Protein AF-0000000076123764 (afdb_homodimer)

Structure (mmCIF, N/CA/C/O backbone):
data_AF-0000000076123764-model_v1
#
loop_
_entity.id
_entity.type
_entity.pdbx_description
1 polymer 'TIR domain-containing protein'
#
loop_
_atom_site.group_PDB
_atom_site.id
_atom_site.type_symbol
_atom_site.label_atom_id
_atom_site.label_alt_id
_atom_site.label_comp_id
_atom_site.label_asym_id
_atom_site.label_entity_id
_atom_site.label_seq_id
_atom_site.pdbx_PDB_ins_code
_atom_site.Cartn_x
_atom_site.Cartn_y
_atom_site.Cartn_z
_atom_site.occupancy
_atom_site.B_iso_or_equiv
_atom_site.auth_seq_id
_atom_site.auth_comp_id
_atom_site.auth_asym_id
_atom_site.auth_atom_id
_atom_site.pdbx_PDB_model_num
ATOM 1 N N . MET A 1 1 ? 40.625 11 -12.859 1 20.09 1 MET A N 1
ATOM 2 C CA . MET A 1 1 ? 39.25 10.656 -13.133 1 20.09 1 MET A CA 1
ATOM 3 C C . MET A 1 1 ? 38.594 9.969 -11.938 1 20.09 1 MET A C 1
ATOM 5 O O . MET A 1 1 ? 38.719 8.75 -11.781 1 20.09 1 MET A O 1
ATOM 9 N N . GLU A 1 2 ? 38.844 10.414 -10.797 1 26.31 2 GLU A N 1
ATOM 10 C CA . GLU A 1 2 ? 38.656 9.766 -9.508 1 26.31 2 GLU A CA 1
ATOM 11 C C . GLU A 1 2 ? 37.219 9.344 -9.297 1 26.31 2 GLU A C 1
ATOM 13 O O . GLU A 1 2 ? 36.281 10.164 -9.406 1 26.31 2 GLU A O 1
ATOM 18 N N . GLU A 1 3 ? 36.812 8.156 -9.664 1 32.44 3 GLU A N 1
ATOM 19 C CA . GLU A 1 3 ? 35.594 7.34 -9.695 1 32.44 3 GLU A CA 1
ATOM 20 C C . GLU A 1 3 ? 34.812 7.465 -8.391 1 32.44 3 GLU A C 1
ATOM 22 O O . GLU A 1 3 ? 35.188 6.855 -7.383 1 32.44 3 GLU A O 1
ATOM 27 N N . GLN A 1 4 ? 34.562 8.578 -7.891 1 35.22 4 GLN A N 1
ATOM 28 C CA . GLN A 1 4 ? 33.938 8.828 -6.602 1 35.22 4 GLN A CA 1
ATOM 29 C C . GLN A 1 4 ? 32.625 8.039 -6.473 1 35.22 4 GLN A C 1
ATOM 31 O O . GLN A 1 4 ? 31.641 8.344 -7.148 1 35.22 4 GLN A O 1
ATOM 36 N N . THR A 1 5 ? 32.594 6.758 -6.16 1 42 5 THR A N 1
ATOM 37 C CA . THR A 1 5 ? 31.734 5.605 -5.93 1 42 5 THR A CA 1
ATOM 38 C C . THR A 1 5 ? 30.719 5.91 -4.836 1 42 5 THR A C 1
ATOM 40 O O . THR A 1 5 ? 31.078 6.332 -3.738 1 42 5 THR A O 1
ATOM 43 N N . ASP A 1 6 ? 29.531 6.5 -5.027 1 49.62 6 ASP A N 1
ATOM 44 C CA . ASP A 1 6 ? 28.375 6.723 -4.156 1 49.62 6 ASP A CA 1
ATOM 45 C C . ASP A 1 6 ? 28.125 5.508 -3.268 1 49.62 6 ASP A C 1
ATOM 47 O O . ASP A 1 6 ? 28 4.383 -3.766 1 49.62 6 ASP A O 1
ATOM 51 N N . PHE A 1 7 ? 28.391 5.539 -2.033 1 70 7 PHE A N 1
ATOM 52 C CA . PHE A 1 7 ? 28.359 4.477 -1.035 1 70 7 PHE A CA 1
ATOM 53 C C . PHE A 1 7 ? 27.062 4.52 -0.245 1 70 7 PHE A C 1
ATOM 55 O O . PHE A 1 7 ? 26.344 5.527 -0.259 1 70 7 PHE A O 1
ATOM 62 N N . GLY A 1 8 ? 26.453 3.494 -0.026 1 83.06 8 GLY A N 1
ATOM 63 C CA . GLY A 1 8 ? 25.281 3.355 0.819 1 83.06 8 GLY A CA 1
ATOM 64 C C . GLY A 1 8 ? 24.172 2.537 0.177 1 83.06 8 GLY A C 1
ATOM 65 O O . GLY A 1 8 ? 24.031 2.529 -1.048 1 83.06 8 GLY A O 1
ATOM 66 N N . HIS A 1 9 ? 23.391 1.92 0.976 1 88.94 9 HIS A N 1
ATOM 67 C CA . HIS A 1 9 ? 22.328 1.015 0.519 1 88.94 9 HIS A CA 1
ATOM 68 C C . HIS A 1 9 ? 21.125 1.788 -0.01 1 88.94 9 HIS A C 1
ATOM 70 O O . HIS A 1 9 ? 20.344 1.257 -0.794 1 88.94 9 HIS A O 1
ATOM 76 N N . PHE A 1 10 ? 20.953 3.049 0.425 1 81.69 10 PHE A N 1
ATOM 77 C CA . PHE A 1 10 ? 19.766 3.822 0.064 1 81.69 10 PHE A CA 1
ATOM 78 C C . PHE A 1 10 ? 19.844 4.281 -1.387 1 81.69 10 PHE A C 1
ATOM 80 O O . PHE A 1 10 ? 18.844 4.723 -1.957 1 81.69 10 PHE A O 1
ATOM 87 N N . SER A 1 11 ? 21.062 4.168 -1.946 1 69.38 11 SER A N 1
ATOM 88 C CA . SER A 1 11 ? 21.219 4.5 -3.359 1 69.38 11 SER A CA 1
ATOM 89 C C . SER A 1 11 ? 20.844 3.318 -4.25 1 69.38 11 SER A C 1
ATOM 91 O O . SER A 1 11 ? 20.672 3.479 -5.457 1 69.38 11 SER A O 1
ATOM 93 N N . LEU A 1 12 ? 20.625 2.123 -3.611 1 75.69 12 LEU A N 1
ATOM 94 C CA . LEU A 1 12 ? 20.297 0.911 -4.352 1 75.69 12 LEU A CA 1
ATOM 95 C C . LEU A 1 12 ? 18.797 0.857 -4.656 1 75.69 12 LEU A C 1
ATOM 97 O O . LEU A 1 12 ? 17.984 1.352 -3.877 1 75.69 12 LEU A O 1
ATOM 101 N N . SER A 1 13 ? 18.453 0.349 -5.77 1 68.75 13 SER A N 1
ATOM 102 C CA . SER A 1 13 ? 17.062 0.104 -6.105 1 68.75 13 SER A CA 1
ATOM 103 C C . SER A 1 13 ? 16.547 -1.167 -5.434 1 68.75 13 SER A C 1
ATOM 105 O O . SER A 1 13 ? 16.359 -2.193 -6.094 1 68.75 13 SER A O 1
ATOM 107 N N . LEU A 1 14 ? 16.297 -1.048 -4.223 1 79.06 14 LEU A N 1
ATOM 108 C CA . LEU A 1 14 ? 15.797 -2.191 -3.467 1 79.06 14 LEU A CA 1
ATOM 109 C C . LEU A 1 14 ? 14.273 -2.256 -3.521 1 79.06 14 LEU A C 1
ATOM 111 O O . LEU A 1 14 ? 13.609 -1.222 -3.533 1 79.06 14 LEU A O 1
ATOM 115 N N . ASN A 1 15 ? 13.695 -3.381 -3.592 1 74.56 15 ASN A N 1
ATOM 116 C CA . ASN A 1 15 ? 12.25 -3.574 -3.535 1 74.56 15 ASN A CA 1
ATOM 117 C C . ASN A 1 15 ? 11.664 -3.041 -2.23 1 74.56 15 ASN A C 1
ATOM 119 O O . ASN A 1 15 ? 10.516 -2.611 -2.193 1 74.56 15 ASN A O 1
ATOM 123 N N . ALA A 1 16 ? 12.438 -3.082 -1.232 1 83.25 16 ALA A N 1
ATOM 124 C CA . ALA A 1 16 ? 11.992 -2.66 0.093 1 83.25 16 ALA A CA 1
ATOM 125 C C . ALA A 1 16 ? 11.523 -1.206 0.079 1 83.25 16 ALA A C 1
ATOM 127 O O . ALA A 1 16 ? 10.641 -0.823 0.849 1 83.25 16 ALA A O 1
ATOM 128 N N . SER A 1 17 ? 12.156 -0.419 -0.786 1 74.75 17 SER A N 1
ATOM 129 C CA . SER A 1 17 ? 11.812 0.997 -0.852 1 74.75 17 SER A CA 1
ATOM 130 C C . SER A 1 17 ? 10.422 1.198 -1.442 1 74.75 17 SER A C 1
ATOM 132 O O . SER A 1 17 ? 9.805 2.252 -1.256 1 74.75 17 SER A O 1
ATOM 134 N N . GLN A 1 18 ? 9.875 0.136 -2.062 1 62.06 18 GLN A N 1
ATOM 135 C CA . GLN A 1 18 ? 8.602 0.266 -2.762 1 62.06 18 GLN A CA 1
ATOM 136 C C . GLN A 1 18 ? 7.488 -0.487 -2.033 1 62.06 18 GLN A C 1
ATOM 138 O O . GLN A 1 18 ? 6.312 -0.344 -2.365 1 62.06 18 GLN A O 1
ATOM 143 N N . VAL A 1 19 ? 7.898 -1.271 -1.162 1 70.44 19 VAL A N 1
ATOM 144 C CA . VAL A 1 19 ? 6.91 -2.068 -0.442 1 70.44 19 VAL A CA 1
ATOM 145 C C . VAL A 1 19 ? 6.047 -1.159 0.431 1 70.44 19 VAL A C 1
ATOM 147 O O . VAL A 1 19 ? 6.57 -0.336 1.186 1 70.44 19 VAL A O 1
ATOM 150 N N . GLN A 1 20 ? 4.719 -1.27 0.224 1 60.59 20 GLN A N 1
ATOM 151 C CA . GLN A 1 20 ? 3.812 -0.407 0.978 1 60.59 20 GLN A CA 1
ATOM 152 C C . GLN A 1 20 ? 3.32 -1.1 2.244 1 60.59 20 GLN A C 1
ATOM 154 O O . GLN A 1 20 ? 2.938 -0.438 3.211 1 60.59 20 GLN A O 1
ATOM 159 N N . SER A 1 21 ? 3.42 -2.43 2.24 1 70.5 21 SER A N 1
ATOM 160 C CA . SER A 1 21 ? 2.91 -3.178 3.387 1 70.5 21 SER A CA 1
ATOM 161 C C . SER A 1 21 ? 3.926 -3.201 4.523 1 70.5 21 SER A C 1
ATOM 163 O O . SER A 1 21 ? 5.023 -3.738 4.371 1 70.5 21 SER A O 1
ATOM 165 N N . GLU A 1 22 ? 3.586 -2.654 5.652 1 76 22 GLU A N 1
ATOM 166 C CA . GLU A 1 22 ? 4.457 -2.672 6.824 1 76 22 GLU A CA 1
ATOM 167 C C . GLU A 1 22 ? 4.676 -4.094 7.328 1 76 22 GLU A C 1
ATOM 169 O O . GLU A 1 22 ? 5.746 -4.414 7.852 1 76 22 GLU A O 1
ATOM 174 N N . ALA A 1 23 ? 3.691 -4.918 7.141 1 78.44 23 ALA A N 1
ATOM 175 C CA . ALA A 1 23 ? 3.799 -6.301 7.602 1 78.44 23 ALA A CA 1
ATOM 176 C C . ALA A 1 23 ? 4.855 -7.062 6.809 1 78.44 23 ALA A C 1
ATOM 178 O O . ALA A 1 23 ? 5.602 -7.867 7.371 1 78.44 23 ALA A O 1
ATOM 179 N N . THR A 1 24 ? 4.895 -6.805 5.586 1 80.88 24 THR A N 1
ATOM 180 C CA . THR A 1 24 ? 5.867 -7.473 4.734 1 80.88 24 THR A CA 1
ATOM 181 C C . THR A 1 24 ? 7.289 -7.07 5.117 1 80.88 24 THR A C 1
ATOM 183 O O . THR A 1 24 ? 8.18 -7.918 5.195 1 80.88 24 THR A O 1
ATOM 186 N N . LEU A 1 25 ? 7.52 -5.789 5.379 1 86.38 25 LEU A N 1
ATOM 187 C CA . LEU A 1 25 ? 8.852 -5.316 5.75 1 86.38 25 LEU A CA 1
ATOM 188 C C . LEU A 1 25 ? 9.234 -5.812 7.141 1 86.38 25 LEU A C 1
ATOM 190 O O . LEU A 1 25 ? 10.398 -6.145 7.383 1 86.38 25 LEU A O 1
ATOM 194 N N . SER A 1 26 ? 8.234 -5.812 8.023 1 88.31 26 SER A N 1
ATOM 195 C CA . SER A 1 26 ? 8.508 -6.312 9.367 1 88.31 26 SER A CA 1
ATOM 196 C C . SER A 1 26 ? 8.914 -7.781 9.336 1 88.31 26 SER A C 1
ATOM 198 O O . SER A 1 26 ? 9.82 -8.195 10.062 1 88.31 26 SER A O 1
ATOM 200 N N . HIS A 1 27 ? 8.25 -8.539 8.547 1 89.44 27 HIS A N 1
ATOM 201 C CA . HIS A 1 27 ? 8.602 -9.953 8.398 1 89.44 27 HIS A CA 1
ATOM 202 C C . HIS A 1 27 ? 9.992 -10.117 7.793 1 89.44 27 HIS A C 1
ATOM 204 O O . HIS A 1 27 ? 10.766 -10.969 8.227 1 89.44 27 HIS A O 1
ATOM 210 N N . THR A 1 28 ? 10.305 -9.312 6.809 1 91.44 28 THR A N 1
ATOM 211 C CA . THR A 1 28 ? 11.617 -9.375 6.184 1 91.44 28 THR A CA 1
ATOM 212 C C . THR A 1 28 ? 12.711 -9.008 7.188 1 91.44 28 THR A C 1
ATOM 214 O O . THR A 1 28 ? 13.781 -9.617 7.195 1 91.44 28 THR A O 1
ATOM 217 N N . ILE A 1 29 ? 12.43 -7.992 7.988 1 94.62 29 ILE A N 1
ATOM 218 C CA . ILE A 1 29 ? 13.383 -7.586 9.016 1 94.62 29 ILE A CA 1
ATOM 219 C C . ILE A 1 29 ? 13.633 -8.75 9.977 1 94.62 29 ILE A C 1
ATOM 221 O O . ILE A 1 29 ? 14.781 -9.055 10.305 1 94.62 29 ILE A O 1
ATOM 225 N N . ALA A 1 30 ? 12.555 -9.414 10.398 1 93.38 30 ALA A N 1
ATOM 226 C CA . ALA A 1 30 ? 12.688 -10.539 11.32 1 93.38 30 ALA A CA 1
ATOM 227 C C . ALA A 1 30 ? 13.523 -11.656 10.695 1 93.38 30 ALA A C 1
ATOM 229 O O . ALA A 1 30 ? 14.375 -12.25 11.359 1 93.38 30 ALA A O 1
ATOM 230 N N . LYS A 1 31 ? 13.32 -11.93 9.445 1 92.75 31 LYS A N 1
ATOM 231 C CA . LYS A 1 31 ? 14.031 -12.977 8.719 1 92.75 31 LYS A CA 1
ATOM 232 C C . LYS A 1 31 ? 15.523 -12.664 8.625 1 92.75 31 LYS A C 1
ATOM 234 O O . LYS A 1 31 ? 16.359 -13.5 8.945 1 92.75 31 LYS A O 1
ATOM 239 N N . VAL A 1 32 ? 15.828 -11.445 8.195 1 95.88 32 VAL A N 1
ATOM 240 C CA . VAL A 1 32 ? 17.219 -11.062 7.98 1 95.88 32 VAL A CA 1
ATOM 241 C C . VAL A 1 32 ? 17.922 -10.906 9.32 1 95.88 32 VAL A C 1
ATOM 243 O O . VAL A 1 32 ? 19.094 -11.289 9.461 1 95.88 32 VAL A O 1
ATOM 246 N N . LYS A 1 33 ? 17.203 -10.375 10.312 1 95.94 33 LYS A N 1
ATOM 247 C CA . LYS A 1 33 ? 17.766 -10.195 11.641 1 95.94 33 LYS A CA 1
ATOM 248 C C . LYS A 1 33 ? 18.125 -11.539 12.266 1 95.94 33 LYS A C 1
ATOM 250 O O . LYS A 1 33 ? 19.125 -11.648 13 1 95.94 33 LYS A O 1
ATOM 255 N N . SER A 1 34 ? 17.391 -12.586 11.953 1 95 34 SER A N 1
ATOM 256 C CA . SER A 1 34 ? 17.609 -13.906 12.523 1 95 34 SER A CA 1
ATOM 257 C C . SER A 1 34 ? 18.922 -14.5 12.039 1 95 34 SER A C 1
ATOM 259 O O . SER A 1 34 ? 19.484 -15.406 12.672 1 95 34 SER A O 1
ATOM 261 N N . LEU A 1 35 ? 19.438 -14.031 10.938 1 96.06 35 LEU A N 1
ATOM 262 C CA . LEU A 1 35 ? 20.734 -14.5 10.438 1 96.06 35 LEU A CA 1
ATOM 263 C C . LEU A 1 35 ? 21.844 -14.172 11.422 1 96.06 35 LEU A C 1
ATOM 265 O O . LEU A 1 35 ? 22.891 -14.836 11.43 1 96.06 35 LEU A O 1
ATOM 269 N N . LEU A 1 36 ? 21.641 -13.133 12.242 1 95.94 36 LEU A N 1
ATOM 270 C CA . LEU A 1 36 ? 22.656 -12.719 13.211 1 95.94 36 LEU A CA 1
ATOM 271 C C . LEU A 1 36 ? 22.844 -13.773 14.289 1 95.94 36 LEU A C 1
ATOM 273 O O . LEU A 1 36 ? 23.844 -13.766 15.008 1 95.94 36 LEU A O 1
ATOM 277 N N . ASP A 1 37 ? 21.922 -14.688 14.383 1 93.94 37 ASP A N 1
ATOM 278 C CA . ASP A 1 37 ? 22.062 -15.789 15.328 1 93.94 37 ASP A CA 1
ATOM 279 C C . ASP A 1 37 ? 23.125 -16.781 14.852 1 93.94 37 ASP A C 1
ATOM 281 O O . ASP A 1 37 ? 23.797 -17.422 15.664 1 93.94 37 ASP A O 1
ATOM 285 N N . ASP A 1 38 ? 23.25 -16.922 13.531 1 94.44 38 ASP A N 1
ATOM 286 C CA . ASP A 1 38 ? 24.188 -17.875 12.938 1 94.44 38 ASP A CA 1
ATOM 287 C C . ASP A 1 38 ? 25.484 -17.203 12.547 1 94.44 38 ASP A C 1
ATOM 289 O O . ASP A 1 38 ? 26.562 -17.812 12.625 1 94.44 38 ASP A O 1
ATOM 293 N N . TYR A 1 39 ? 25.422 -16 12.078 1 96.69 39 TYR A N 1
ATOM 294 C CA . TYR A 1 39 ? 26.578 -15.234 11.648 1 96.69 39 TYR A CA 1
ATOM 295 C C . TYR A 1 39 ? 26.797 -14.016 12.547 1 96.69 39 TYR A C 1
ATOM 297 O O . TYR A 1 39 ? 26.375 -12.906 12.203 1 96.69 39 TYR A O 1
ATOM 305 N N . VAL A 1 40 ? 27.594 -14.156 13.609 1 94.69 40 VAL A N 1
ATOM 306 C CA . VAL A 1 40 ? 27.578 -13.281 14.766 1 94.69 40 VAL A CA 1
ATOM 307 C C . VAL A 1 40 ? 28.641 -12.203 14.609 1 94.69 40 VAL A C 1
ATOM 309 O O . VAL A 1 40 ? 28.578 -11.156 15.266 1 94.69 40 VAL A O 1
ATOM 312 N N . ASP A 1 41 ? 29.594 -12.477 13.703 1 92.75 41 ASP A N 1
ATOM 313 C CA . ASP A 1 41 ? 30.688 -11.516 13.578 1 92.75 41 ASP A CA 1
ATOM 314 C C . ASP A 1 41 ? 31.219 -11.484 12.148 1 92.75 41 ASP A C 1
ATOM 316 O O . ASP A 1 41 ? 30.688 -12.141 11.258 1 92.75 41 ASP A O 1
ATOM 320 N N . GLY A 1 42 ? 32.125 -10.562 11.953 1 92.62 42 GLY A N 1
ATOM 321 C CA . GLY A 1 42 ? 32.781 -10.484 10.664 1 92.62 42 GLY A CA 1
ATOM 322 C C . GLY A 1 42 ? 31.984 -9.719 9.625 1 92.62 42 GLY A C 1
ATOM 323 O O . GLY A 1 42 ? 31.156 -8.883 9.961 1 92.62 42 GLY A O 1
ATOM 324 N N . PHE A 1 43 ? 32.344 -10.008 8.391 1 95 43 PHE A N 1
ATOM 325 C CA . PHE A 1 43 ? 31.719 -9.352 7.258 1 95 43 PHE A CA 1
ATOM 326 C C . PHE A 1 43 ? 30.203 -9.594 7.266 1 95 43 PHE A C 1
ATOM 328 O O . PHE A 1 43 ? 29.422 -8.664 7.066 1 95 43 PHE A O 1
ATOM 335 N N . SER A 1 44 ? 29.859 -10.852 7.535 1 97 44 SER A N 1
ATOM 336 C CA . SER A 1 44 ? 28.469 -11.258 7.445 1 97 44 SER A CA 1
ATOM 337 C C . SER A 1 44 ? 27.609 -10.5 8.453 1 97 44 SER A C 1
ATOM 339 O O . SER A 1 44 ? 26.531 -10.008 8.109 1 97 44 SER A O 1
ATOM 341 N N . ALA A 1 45 ? 28.078 -10.359 9.656 1 97.38 45 ALA A N 1
ATOM 342 C CA . ALA A 1 45 ? 27.328 -9.664 10.695 1 97.38 45 ALA A CA 1
ATOM 343 C C . ALA A 1 45 ? 27.109 -8.203 10.328 1 97.38 45 ALA A C 1
ATOM 345 O O . ALA A 1 45 ? 26.016 -7.656 10.531 1 97.38 45 ALA A O 1
ATOM 346 N N . ASN A 1 46 ? 28.156 -7.582 9.836 1 97.62 46 ASN A N 1
ATOM 347 C CA . ASN A 1 46 ? 28.062 -6.176 9.461 1 97.62 46 ASN A CA 1
ATOM 348 C C . ASN A 1 46 ? 27.109 -5.977 8.281 1 97.62 46 ASN A C 1
ATOM 350 O O . ASN A 1 46 ? 26.344 -5.016 8.258 1 97.62 46 ASN A O 1
ATOM 354 N N . ALA A 1 47 ? 27.203 -6.895 7.305 1 98 47 ALA A N 1
ATOM 355 C CA . ALA A 1 47 ? 26.312 -6.812 6.145 1 98 47 ALA A CA 1
ATOM 356 C C . ALA A 1 47 ? 24.844 -6.945 6.562 1 98 47 ALA A C 1
ATOM 358 O O . ALA A 1 47 ? 23.984 -6.219 6.07 1 98 47 ALA A O 1
ATOM 359 N N . ILE A 1 48 ? 24.609 -7.863 7.496 1 98.19 48 ILE A N 1
ATOM 360 C CA . ILE A 1 48 ? 23.266 -8.102 7.988 1 98.19 48 ILE A CA 1
ATOM 361 C C . ILE A 1 48 ? 22.766 -6.863 8.734 1 98.19 48 ILE A C 1
ATOM 363 O O . ILE A 1 48 ? 21.641 -6.391 8.484 1 98.19 48 ILE A O 1
ATOM 367 N N . ARG A 1 49 ? 23.562 -6.332 9.586 1 98.25 49 ARG A N 1
ATOM 368 C CA . ARG A 1 49 ? 23.172 -5.176 10.383 1 98.25 49 ARG A CA 1
ATOM 369 C C . ARG A 1 49 ? 22.891 -3.967 9.5 1 98.25 49 ARG A C 1
ATOM 371 O O . ARG A 1 49 ? 21.922 -3.244 9.719 1 98.25 49 ARG A O 1
ATOM 378 N N . ASN A 1 50 ? 23.734 -3.752 8.523 1 97.81 50 ASN A N 1
ATOM 379 C CA . ASN A 1 50 ? 23.5 -2.65 7.594 1 97.81 50 ASN A CA 1
ATOM 380 C C . ASN A 1 50 ? 22.156 -2.787 6.891 1 97.81 50 ASN A C 1
ATOM 382 O O . ASN A 1 50 ? 21.391 -1.819 6.797 1 97.81 50 ASN A O 1
ATOM 386 N N . LEU A 1 51 ? 21.938 -3.961 6.414 1 97.81 51 LEU A N 1
ATOM 387 C CA . LEU A 1 51 ? 20.703 -4.172 5.66 1 97.81 51 LEU A CA 1
ATOM 388 C C . LEU A 1 51 ? 19.484 -4.023 6.562 1 97.81 51 LEU A C 1
ATOM 390 O O . LEU A 1 51 ? 18.484 -3.43 6.164 1 97.81 51 LEU A O 1
ATOM 394 N N . VAL A 1 52 ? 19.562 -4.578 7.773 1 97.81 52 VAL A N 1
ATOM 395 C CA . VAL A 1 52 ? 18.469 -4.457 8.734 1 97.81 52 VAL A CA 1
ATOM 396 C C . VAL A 1 52 ? 18.203 -2.984 9.031 1 97.81 52 VAL A C 1
ATOM 398 O O . VAL A 1 52 ? 17.047 -2.561 9.133 1 97.81 52 VAL A O 1
ATOM 401 N N . GLY A 1 53 ? 19.297 -2.191 9.172 1 97.69 53 GLY A N 1
ATOM 402 C CA . GLY A 1 53 ? 19.141 -0.758 9.367 1 97.69 53 GLY A CA 1
ATOM 403 C C . GLY A 1 53 ? 18.406 -0.077 8.227 1 97.69 53 GLY A C 1
ATOM 404 O O . GLY A 1 53 ? 17.562 0.791 8.461 1 97.69 53 GLY A O 1
ATOM 405 N N . VAL A 1 54 ? 18.719 -0.471 7.039 1 95.69 54 VAL A N 1
ATOM 406 C CA . VAL A 1 54 ? 18.078 0.098 5.859 1 95.69 54 VAL A CA 1
ATOM 407 C C . VAL A 1 54 ? 16.578 -0.239 5.871 1 95.69 54 VAL A C 1
ATOM 409 O O . VAL A 1 54 ? 15.742 0.619 5.59 1 95.69 54 VAL A O 1
ATOM 412 N N . PHE A 1 55 ? 16.281 -1.485 6.219 1 95.69 55 PHE A N 1
ATOM 413 C CA . PHE A 1 55 ? 14.883 -1.908 6.27 1 95.69 55 PHE A CA 1
ATOM 414 C C . PHE A 1 55 ? 14.117 -1.139 7.344 1 95.69 55 PHE A C 1
ATOM 416 O O . PHE A 1 55 ? 12.953 -0.779 7.148 1 95.69 55 PHE A O 1
ATOM 423 N N . TYR A 1 56 ? 14.727 -0.895 8.422 1 95.31 56 TYR A N 1
ATOM 424 C CA . TYR A 1 56 ? 14.07 -0.139 9.484 1 95.31 56 TYR A CA 1
ATOM 425 C C . TYR A 1 56 ? 13.734 1.274 9.023 1 95.31 56 TYR A C 1
ATOM 427 O O . TYR A 1 56 ? 12.703 1.831 9.398 1 95.31 56 TYR A O 1
ATOM 435 N N . PHE A 1 57 ? 14.633 1.855 8.258 1 93.81 57 PHE A N 1
ATOM 436 C CA . PHE A 1 57 ? 14.336 3.188 7.742 1 93.81 57 PHE A CA 1
ATOM 437 C C . PHE A 1 57 ? 13.102 3.164 6.855 1 93.81 57 PHE A C 1
ATOM 439 O O . PHE A 1 57 ? 12.219 4.012 6.992 1 93.81 57 PHE A O 1
ATOM 446 N N . TYR A 1 58 ? 13.047 2.17 5.992 1 86.19 58 TYR A N 1
ATOM 447 C CA . TYR A 1 58 ? 11.898 2.07 5.094 1 86.19 58 TYR A CA 1
ATOM 448 C C . TYR A 1 58 ? 10.633 1.72 5.867 1 86.19 58 TYR A C 1
ATOM 450 O O . TYR A 1 58 ? 9.523 2.01 5.414 1 86.19 58 TYR A O 1
ATOM 458 N N . ASN A 1 59 ? 10.812 1.088 6.98 1 88.38 59 ASN A N 1
ATOM 459 C CA . ASN A 1 59 ? 9.688 0.755 7.844 1 88.38 59 ASN A CA 1
ATOM 460 C C . ASN A 1 59 ? 9.344 1.906 8.781 1 88.38 59 ASN A C 1
ATOM 462 O O . ASN A 1 59 ? 8.789 1.688 9.859 1 88.38 59 ASN A O 1
ATOM 466 N N . LYS A 1 60 ? 9.891 3.137 8.508 1 84.12 60 LYS A N 1
ATOM 467 C CA . LYS A 1 60 ? 9.586 4.387 9.203 1 84.12 60 LYS A CA 1
ATOM 468 C C . LYS A 1 60 ? 10.094 4.352 10.641 1 84.12 60 LYS A C 1
ATOM 470 O O . LYS A 1 60 ? 9.398 4.801 11.555 1 84.12 60 LYS A O 1
ATOM 475 N N . ALA A 1 61 ? 11.141 3.707 10.859 1 90 61 ALA A N 1
ATOM 476 C CA . ALA A 1 61 ? 11.812 3.676 12.156 1 90 61 ALA A CA 1
ATOM 477 C C . ALA A 1 61 ? 13.281 4.07 12.023 1 90 61 ALA A C 1
ATOM 479 O O . ALA A 1 61 ? 14.172 3.262 12.289 1 90 61 ALA A O 1
ATOM 480 N N . PRO A 1 62 ? 13.516 5.324 11.711 1 92.31 62 PRO A N 1
ATOM 481 C CA . PRO A 1 62 ? 14.891 5.75 11.477 1 92.31 62 PRO A CA 1
ATOM 482 C C . PRO A 1 62 ? 15.75 5.68 12.734 1 92.31 62 PRO A C 1
ATOM 484 O O . PRO A 1 62 ? 16.984 5.559 12.648 1 92.31 62 PRO A O 1
ATOM 487 N N . GLU A 1 63 ? 15.172 5.762 13.93 1 90.19 63 GLU A N 1
ATOM 488 C CA . GLU A 1 63 ? 15.945 5.656 15.156 1 90.19 63 GLU A CA 1
ATOM 489 C C . GLU A 1 63 ? 16.609 4.285 15.281 1 90.19 63 GLU A C 1
ATOM 491 O O . GLU A 1 63 ? 17.766 4.18 15.68 1 90.19 63 GLU A O 1
ATOM 496 N N . GLU A 1 64 ? 15.812 3.268 14.93 1 93.44 64 GLU A N 1
ATOM 497 C CA . GLU A 1 64 ? 16.375 1.919 14.93 1 93.44 64 GLU A CA 1
ATOM 498 C C . GLU A 1 64 ? 17.422 1.76 13.836 1 93.44 64 GLU A C 1
ATOM 500 O O . GLU A 1 64 ? 18.422 1.072 14.031 1 93.44 64 GLU A O 1
ATOM 505 N N . SER A 1 65 ? 17.125 2.385 12.68 1 95.62 65 SER A N 1
ATOM 506 C CA . SER A 1 65 ? 18.094 2.363 11.586 1 95.62 65 SER A CA 1
ATOM 507 C C . SER A 1 65 ? 19.453 2.873 12.039 1 95.62 65 SER A C 1
ATOM 509 O O . SER A 1 65 ? 20.469 2.207 11.828 1 95.62 65 SER A O 1
ATOM 511 N N . LEU A 1 66 ? 19.516 4.02 12.734 1 95.5 66 LEU A N 1
ATOM 512 C CA . LEU A 1 66 ? 20.75 4.645 13.18 1 95.5 66 LEU A CA 1
ATOM 513 C C . LEU A 1 66 ? 21.484 3.762 14.188 1 95.5 66 LEU A C 1
ATOM 515 O O . LEU A 1 66 ? 22.703 3.684 14.188 1 95.5 66 LEU A O 1
ATOM 519 N N . LYS A 1 67 ? 20.719 3.066 15.031 1 95.12 67 LYS A N 1
ATOM 520 C CA . LYS A 1 67 ? 21.312 2.174 16.016 1 95.12 67 LYS A CA 1
ATOM 521 C C . LYS A 1 67 ? 22.062 1.035 15.344 1 95.12 67 LYS A C 1
ATOM 523 O O . LYS A 1 67 ? 23.172 0.683 15.758 1 95.12 67 LYS A O 1
ATOM 528 N N . TYR A 1 68 ? 21.5 0.468 14.32 1 97.62 68 TYR A N 1
ATOM 529 C CA . TYR A 1 68 ? 22.125 -0.65 13.633 1 97.62 68 TYR A CA 1
ATOM 530 C C . TYR A 1 68 ? 23.375 -0.194 12.883 1 97.62 68 TYR A C 1
ATOM 532 O O . TYR A 1 68 ? 24.391 -0.9 12.859 1 97.62 68 TYR A O 1
ATOM 540 N N . PHE A 1 69 ? 23.328 0.983 12.281 1 97.5 69 PHE A N 1
ATOM 541 C CA . PHE A 1 69 ? 24.516 1.5 11.609 1 97.5 69 PHE A CA 1
ATOM 542 C C . PHE A 1 69 ? 25.625 1.778 12.609 1 97.5 69 PHE A C 1
ATOM 544 O O . PHE A 1 69 ? 26.797 1.512 12.336 1 97.5 69 PHE A O 1
ATOM 551 N N . GLN A 1 70 ? 25.203 2.271 13.75 1 95.62 70 GLN A N 1
ATOM 552 C CA . GLN A 1 70 ? 26.188 2.559 14.789 1 95.62 70 GLN A CA 1
ATOM 553 C C . GLN A 1 70 ? 26.828 1.276 15.305 1 95.62 70 GLN A C 1
ATOM 555 O O . GLN A 1 70 ? 28.031 1.262 15.633 1 95.62 70 GLN A O 1
ATOM 560 N N . ASP A 1 71 ? 26.047 0.245 15.414 1 96.56 71 ASP A N 1
ATOM 561 C CA . ASP A 1 71 ? 26.578 -1.046 15.836 1 96.56 71 ASP A CA 1
ATOM 562 C C . ASP A 1 71 ? 27.641 -1.554 14.859 1 96.56 71 ASP A C 1
ATOM 564 O O . ASP A 1 71 ? 28.625 -2.162 15.273 1 96.56 71 ASP A O 1
ATOM 568 N N . VAL A 1 72 ? 27.391 -1.35 13.562 1 97.62 72 VAL A N 1
ATOM 569 C CA . VAL A 1 72 ? 28.375 -1.746 12.562 1 97.62 72 VAL A CA 1
ATOM 570 C C . VAL A 1 72 ? 29.656 -0.945 12.75 1 97.62 72 VAL A C 1
ATOM 572 O O . VAL A 1 72 ? 30.75 -1.504 12.711 1 97.62 72 VAL A O 1
ATOM 575 N N . LEU A 1 73 ? 29.562 0.34 13.055 1 96.25 73 LEU A N 1
ATOM 576 C CA . LEU A 1 73 ? 30.719 1.229 13.148 1 96.25 73 LEU A CA 1
ATOM 577 C C . LEU A 1 73 ? 31.5 0.969 14.438 1 96.25 73 LEU A C 1
ATOM 579 O O . LEU A 1 73 ? 32.688 1.275 14.516 1 96.25 73 LEU A O 1
ATOM 583 N N . LYS A 1 74 ? 30.844 0.431 15.414 1 95.31 74 LYS A N 1
ATOM 584 C CA . LYS A 1 74 ? 31.562 0.021 16.625 1 95.31 74 LYS A CA 1
ATOM 585 C C . LYS A 1 74 ? 32.5 -1.136 16.328 1 95.31 74 LYS A C 1
ATOM 587 O O . LYS A 1 74 ? 33.594 -1.218 16.922 1 95.31 74 LYS A O 1
ATOM 592 N N . ASN A 1 75 ? 32.062 -2.008 15.414 1 92.81 75 ASN A N 1
ATOM 593 C CA . ASN A 1 75 ? 32.875 -3.184 15.062 1 92.81 75 ASN A CA 1
ATOM 594 C C . ASN A 1 75 ? 33.844 -2.879 13.938 1 92.81 75 ASN A C 1
ATOM 596 O O . ASN A 1 75 ? 34.875 -3.547 13.805 1 92.81 75 ASN A O 1
ATOM 600 N N . ASP A 1 76 ? 33.438 -2.057 12.992 1 93.81 76 ASP A N 1
ATOM 601 C CA . ASP A 1 76 ? 34.219 -1.667 11.82 1 93.81 76 ASP A CA 1
ATOM 602 C C . ASP A 1 76 ? 34.094 -0.172 11.547 1 93.81 76 ASP A C 1
ATOM 604 O O . ASP A 1 76 ? 33.219 0.245 10.789 1 93.81 76 ASP A O 1
ATOM 608 N N . GLN A 1 77 ? 34.969 0.599 12 1 92.75 77 GLN A N 1
ATOM 609 C CA . GLN A 1 77 ? 34.906 2.055 11.938 1 92.75 77 GLN A CA 1
ATOM 610 C C . GLN A 1 77 ? 35.062 2.547 10.5 1 92.75 77 GLN A C 1
ATOM 612 O O . GLN A 1 77 ? 34.656 3.662 10.172 1 92.75 77 GLN A O 1
ATOM 617 N N . ASP A 1 78 ? 35.594 1.661 9.609 1 92.62 78 ASP A N 1
ATOM 618 C CA . ASP A 1 78 ? 35.875 2.084 8.234 1 92.62 78 ASP A CA 1
ATOM 619 C C . ASP A 1 78 ? 34.781 1.579 7.289 1 92.62 78 ASP A C 1
ATOM 621 O O . ASP A 1 78 ? 34.969 1.583 6.07 1 92.62 78 ASP A O 1
ATOM 625 N N . ASN A 1 79 ? 33.719 1.102 7.879 1 94.88 79 ASN A N 1
ATOM 626 C CA . ASN A 1 79 ? 32.656 0.59 7.016 1 94.88 79 ASN A CA 1
ATOM 627 C C . ASN A 1 79 ? 32 1.71 6.215 1 94.88 79 ASN A C 1
ATOM 629 O O . ASN A 1 79 ? 31.234 2.512 6.766 1 94.88 79 ASN A O 1
ATOM 633 N N . LEU A 1 80 ? 32.188 1.685 4.988 1 93.94 80 LEU A N 1
ATOM 634 C CA . LEU A 1 80 ? 31.75 2.771 4.113 1 93.94 80 LEU A CA 1
ATOM 635 C C . LEU A 1 80 ? 30.234 2.832 4.02 1 93.94 80 LEU A C 1
ATOM 637 O O . LEU A 1 80 ? 29.641 3.918 4.023 1 93.94 80 LEU A O 1
ATOM 641 N N . ASN A 1 81 ? 29.578 1.702 3.904 1 95.44 81 ASN A N 1
ATOM 642 C CA . ASN A 1 81 ? 28.125 1.689 3.785 1 95.44 81 ASN A CA 1
ATOM 643 C C . ASN A 1 81 ? 27.453 2.201 5.055 1 95.44 81 ASN A C 1
ATOM 645 O O . ASN A 1 81 ? 26.484 2.963 4.988 1 95.44 81 ASN A O 1
ATOM 649 N N . ALA A 1 82 ? 27.906 1.761 6.211 1 97.19 82 ALA A N 1
ATOM 650 C CA . ALA A 1 82 ? 27.328 2.213 7.477 1 97.19 82 ALA A CA 1
ATOM 651 C C . ALA A 1 82 ? 27.406 3.732 7.602 1 97.19 82 ALA A C 1
ATOM 653 O O . ALA A 1 82 ? 26.453 4.379 8.031 1 97.19 82 ALA A O 1
ATOM 654 N N . LEU A 1 83 ? 28.578 4.281 7.266 1 95.25 83 LEU A N 1
ATOM 655 C CA . LEU A 1 83 ? 28.781 5.723 7.328 1 95.25 83 LEU A CA 1
ATOM 656 C C . LEU A 1 83 ? 27.859 6.441 6.344 1 95.25 83 LEU A C 1
ATOM 658 O O . LEU A 1 83 ? 27.188 7.402 6.707 1 95.25 83 LEU A O 1
ATOM 662 N N . ALA A 1 84 ? 27.844 5.949 5.117 1 91.81 84 ALA A N 1
ATOM 663 C CA . ALA A 1 84 ? 27.016 6.562 4.094 1 91.81 84 ALA A CA 1
ATOM 664 C C . ALA A 1 84 ? 25.531 6.48 4.469 1 91.81 84 ALA A C 1
ATOM 666 O O . ALA A 1 84 ? 24.766 7.422 4.242 1 91.81 84 ALA A O 1
ATOM 667 N N . ASN A 1 85 ? 25.125 5.312 4.965 1 94.69 85 ASN A N 1
ATOM 668 C CA . ASN A 1 85 ? 23.734 5.137 5.387 1 94.69 85 ASN A CA 1
ATOM 669 C C . ASN A 1 85 ? 23.375 6.102 6.508 1 94.69 85 ASN A C 1
ATOM 671 O O . ASN A 1 85 ? 22.266 6.656 6.52 1 94.69 85 ASN A O 1
ATOM 675 N N . GLN A 1 86 ? 24.234 6.293 7.441 1 94.56 86 GLN A N 1
ATOM 676 C CA . GLN A 1 86 ? 24 7.223 8.539 1 94.56 86 GLN A CA 1
ATOM 677 C C . GLN A 1 86 ? 23.828 8.648 8.031 1 94.56 86 GLN A C 1
ATOM 679 O O . GLN A 1 86 ? 22.953 9.383 8.492 1 94.56 86 GLN A O 1
ATOM 684 N N . VAL A 1 87 ? 24.75 9.031 7.137 1 88.5 87 VAL A N 1
ATOM 685 C CA . VAL A 1 87 ? 24.672 10.367 6.559 1 88.5 87 VAL A CA 1
ATOM 686 C C . VAL A 1 87 ? 23.297 10.578 5.914 1 88.5 87 VAL A C 1
ATOM 688 O O . VAL A 1 87 ? 22.656 11.617 6.109 1 88.5 87 VAL A O 1
ATOM 691 N N . PHE A 1 88 ? 22.906 9.562 5.191 1 85.88 88 PHE A N 1
ATOM 692 C CA . PHE A 1 88 ? 21.625 9.648 4.5 1 85.88 88 PHE A CA 1
ATOM 693 C C . PHE A 1 88 ? 20.484 9.859 5.496 1 85.88 88 PHE A C 1
ATOM 695 O O . PHE A 1 88 ? 19.641 10.742 5.305 1 85.88 88 PHE A O 1
ATOM 702 N N . VAL A 1 89 ? 20.359 9.055 6.531 1 88.88 89 VAL A N 1
ATOM 703 C CA . VAL A 1 89 ? 19.266 9.102 7.496 1 88.88 89 VAL A CA 1
ATOM 704 C C . VAL A 1 89 ? 19.297 10.43 8.242 1 88.88 89 VAL A C 1
ATOM 706 O O . VAL A 1 89 ? 18.25 11.062 8.445 1 88.88 89 VAL A O 1
ATOM 709 N N . TYR A 1 90 ? 20.5 10.891 8.664 1 87.31 90 TYR A N 1
ATOM 710 C CA . TYR A 1 90 ? 20.609 12.172 9.359 1 87.31 90 TYR A CA 1
ATOM 711 C C . TYR A 1 90 ? 20.125 13.312 8.469 1 87.31 90 TYR A C 1
ATOM 713 O O . TYR A 1 90 ? 19.469 14.242 8.945 1 87.31 90 TYR A O 1
ATOM 721 N N . LYS A 1 91 ? 20.453 13.234 7.219 1 78.88 91 LYS A N 1
ATOM 722 C CA . LYS A 1 91 ? 20.016 14.273 6.297 1 78.88 91 LYS A CA 1
ATOM 723 C C . LYS A 1 91 ? 18.484 14.281 6.176 1 78.88 91 LYS A C 1
ATOM 725 O O . LYS A 1 91 ? 17.875 15.352 6.086 1 78.88 91 LYS A O 1
ATOM 730 N N . ARG A 1 92 ? 17.969 13.086 6.176 1 76.88 92 ARG A N 1
ATOM 731 C CA . ARG A 1 92 ? 16.516 12.977 6.062 1 76.88 92 ARG A CA 1
ATOM 732 C C . ARG A 1 92 ? 15.828 13.508 7.316 1 76.88 92 ARG A C 1
ATOM 734 O O . ARG A 1 92 ? 14.688 13.969 7.258 1 76.88 92 ARG A O 1
ATOM 741 N N . LEU A 1 93 ? 16.484 13.422 8.398 1 82.38 93 LEU A N 1
ATOM 742 C CA . LEU A 1 93 ? 15.945 13.883 9.672 1 82.38 93 LEU A CA 1
ATOM 743 C C . LEU A 1 93 ? 16.297 15.344 9.922 1 82.38 93 LEU A C 1
ATOM 745 O O . LEU A 1 93 ? 16.047 15.883 11.008 1 82.38 93 LEU A O 1
ATOM 749 N N . PHE A 1 94 ? 17.031 16 8.969 1 79.62 94 PHE A N 1
ATOM 750 C CA . PHE A 1 94 ? 17.453 17.391 9.016 1 79.62 94 PHE A CA 1
ATOM 751 C C . PHE A 1 94 ? 18.422 17.625 10.18 1 79.62 94 PHE A C 1
ATOM 753 O O . PHE A 1 94 ? 18.391 18.688 10.805 1 79.62 94 PHE A O 1
ATOM 760 N N . ARG A 1 95 ? 19.062 16.516 10.57 1 84.19 95 ARG A N 1
ATOM 761 C CA . ARG A 1 95 ? 20.188 16.656 11.5 1 84.19 95 ARG A CA 1
ATOM 762 C C . ARG A 1 95 ? 21.484 16.922 10.766 1 84.19 95 ARG A C 1
ATOM 764 O O . ARG A 1 95 ? 22.375 16.062 10.719 1 84.19 95 ARG A O 1
ATOM 771 N N . THR A 1 96 ? 21.656 18.094 10.281 1 78.25 96 THR A N 1
ATOM 772 C CA . THR A 1 96 ? 22.703 18.469 9.328 1 78.25 96 THR A CA 1
ATOM 773 C C . THR A 1 96 ? 24.078 18.422 9.992 1 78.25 96 THR A C 1
ATOM 775 O O . THR A 1 96 ? 25.062 18.016 9.367 1 78.25 96 THR A O 1
ATOM 778 N N . ARG A 1 97 ? 24.219 18.844 11.211 1 81.62 97 ARG A N 1
ATOM 779 C CA . ARG A 1 97 ? 25.5 18.828 11.891 1 81.62 97 ARG A CA 1
ATOM 780 C C . ARG A 1 97 ? 26.047 17.422 12.039 1 81.62 97 ARG A C 1
ATOM 782 O O . ARG A 1 97 ? 27.219 17.156 11.758 1 81.62 97 ARG A O 1
ATOM 789 N N . LYS A 1 98 ? 25.109 16.562 12.477 1 87 98 LYS A N 1
ATOM 790 C CA . LYS A 1 98 ? 25.516 15.172 12.617 1 87 98 LYS A CA 1
ATOM 791 C C . LYS A 1 98 ? 25.828 14.555 11.25 1 87 98 LYS A C 1
ATOM 793 O O . LYS A 1 98 ? 26.719 13.719 11.133 1 87 98 LYS A O 1
ATOM 798 N N . ALA A 1 99 ? 25.047 14.938 10.258 1 85.94 99 ALA A N 1
ATOM 799 C CA . ALA A 1 99 ? 25.281 14.453 8.898 1 85.94 99 ALA A CA 1
ATOM 800 C C . ALA A 1 99 ? 26.656 14.891 8.391 1 85.94 99 ALA A C 1
ATOM 802 O O . ALA A 1 99 ? 27.391 14.094 7.805 1 85.94 99 ALA A O 1
ATOM 803 N N . ASP A 1 100 ? 27.016 16.125 8.742 1 84.31 100 ASP A N 1
ATOM 804 C CA . ASP A 1 100 ? 28.312 16.672 8.305 1 84.31 100 ASP A CA 1
ATOM 805 C C . ASP A 1 100 ? 29.469 15.992 9.039 1 84.31 100 ASP A C 1
ATOM 807 O O . ASP A 1 100 ? 30.5 15.695 8.43 1 84.31 100 ASP A O 1
ATOM 811 N N . ASP A 1 101 ? 29.234 15.82 10.32 1 89.94 101 ASP A N 1
ATOM 812 C CA . ASP A 1 101 ? 30.266 15.148 11.102 1 89.94 101 ASP A CA 1
ATOM 813 C C . ASP A 1 101 ? 30.516 13.734 10.578 1 89.94 101 ASP A C 1
ATOM 815 O O . ASP A 1 101 ? 31.672 13.305 10.453 1 89.94 101 ASP A O 1
ATOM 819 N N . THR A 1 102 ? 29.484 13.008 10.32 1 91.44 102 THR A N 1
ATOM 820 C CA . THR A 1 102 ? 29.594 11.641 9.812 1 91.44 102 THR A CA 1
ATOM 821 C C . THR A 1 102 ? 30.172 11.633 8.398 1 91.44 102 THR A C 1
ATOM 823 O O . THR A 1 102 ? 30.938 10.727 8.039 1 91.44 102 THR A O 1
ATOM 826 N N . TYR A 1 103 ? 29.844 12.602 7.656 1 88.31 103 TYR A N 1
ATOM 827 C CA . TYR A 1 103 ? 30.359 12.703 6.293 1 88.31 103 TYR A CA 1
ATOM 828 C C . TYR A 1 103 ? 31.875 12.938 6.301 1 88.31 103 TYR A C 1
ATOM 830 O O . TYR A 1 103 ? 32.594 12.422 5.441 1 88.31 103 TYR A O 1
ATOM 838 N N . ARG A 1 104 ? 32.312 13.742 7.238 1 90.5 104 ARG A N 1
ATOM 839 C CA . ARG A 1 104 ? 33.75 13.961 7.367 1 90.5 104 ARG A CA 1
ATOM 840 C C . ARG A 1 104 ? 34.5 12.656 7.656 1 90.5 104 ARG A C 1
ATOM 842 O O . ARG A 1 104 ? 35.562 12.414 7.113 1 90.5 104 ARG A O 1
ATOM 849 N N . LYS A 1 105 ? 33.906 11.891 8.453 1 92.12 105 LYS A N 1
ATOM 850 C CA . LYS A 1 105 ? 34.469 10.578 8.727 1 92.12 105 LYS A CA 1
ATOM 851 C C . LYS A 1 105 ? 34.5 9.719 7.469 1 92.12 105 LYS A C 1
ATOM 853 O O . LYS A 1 105 ? 35.469 9 7.223 1 92.12 105 LYS A O 1
ATOM 858 N N . LEU A 1 106 ? 33.438 9.766 6.746 1 90.44 106 LEU A N 1
ATOM 859 C CA . LEU A 1 106 ? 33.344 9.031 5.492 1 90.44 106 LEU A CA 1
ATOM 860 C C . LEU A 1 106 ? 34.438 9.484 4.512 1 90.44 106 LEU A C 1
ATOM 862 O O . LEU A 1 106 ? 35.062 8.656 3.855 1 90.44 106 LEU A O 1
ATOM 866 N N . GLU A 1 107 ? 34.688 10.758 4.535 1 86.38 107 GLU A N 1
ATOM 867 C CA . GLU A 1 107 ? 35.688 11.32 3.637 1 86.38 107 GLU A CA 1
ATOM 868 C C . GLU A 1 107 ? 37.094 10.867 4.027 1 86.38 107 GLU A C 1
ATOM 870 O O . GLU A 1 107 ? 37.938 10.633 3.16 1 86.38 107 GLU A O 1
ATOM 875 N N . VAL A 1 108 ? 37.25 10.773 5.262 1 90.38 108 VAL A N 1
ATOM 876 C CA . VAL A 1 108 ? 38.562 10.32 5.758 1 90.38 108 VAL A CA 1
ATOM 877 C C . VAL A 1 108 ? 38.812 8.891 5.305 1 90.38 108 VAL A C 1
ATOM 879 O O . VAL A 1 108 ? 39.906 8.555 4.863 1 90.38 108 VAL A O 1
ATOM 882 N N . VAL A 1 109 ? 37.844 8.078 5.375 1 89.94 109 VAL A N 1
ATOM 883 C CA . VAL A 1 109 ? 38 6.684 4.98 1 89.94 109 VAL A CA 1
ATOM 884 C C . VAL A 1 109 ? 38.156 6.586 3.467 1 89.94 109 VAL A C 1
ATOM 886 O O . VAL A 1 109 ? 38.969 5.793 2.979 1 89.94 109 VAL A O 1
ATOM 889 N N . LEU A 1 110 ? 37.469 7.383 2.76 1 85.81 110 LEU A N 1
ATOM 890 C CA . LEU A 1 110 ? 37.562 7.383 1.304 1 85.81 110 LEU A CA 1
ATOM 891 C C . LEU A 1 110 ? 38.938 7.855 0.838 1 85.81 110 LEU A C 1
ATOM 893 O O . LEU A 1 110 ? 39.469 7.328 -0.137 1 85.81 110 LEU A O 1
ATOM 897 N N . SER A 1 111 ? 39.406 8.805 1.572 1 83.88 111 SER A N 1
ATOM 898 C CA . SER A 1 111 ? 40.688 9.367 1.203 1 83.88 111 SER A CA 1
ATOM 899 C C . SER A 1 111 ? 41.844 8.398 1.502 1 83.88 111 SER A C 1
ATOM 901 O O . SER A 1 111 ? 42.906 8.469 0.887 1 83.88 111 SER A O 1
ATOM 903 N N . SER A 1 112 ? 41.594 7.461 2.361 1 84.81 112 SER A N 1
ATOM 904 C CA . SER A 1 112 ? 42.625 6.488 2.703 1 84.81 112 SER A CA 1
ATOM 905 C C . SER A 1 112 ? 42.75 5.43 1.614 1 84.81 112 SER A C 1
ATOM 907 O O . SER A 1 112 ? 43.719 4.668 1.604 1 84.81 112 SER A O 1
ATOM 909 N N . ARG A 1 113 ? 42.125 5.398 0.572 1 76.19 113 ARG A N 1
ATOM 910 C CA . ARG A 1 113 ? 42.125 4.469 -0.552 1 76.19 113 ARG A CA 1
ATOM 911 C C . ARG A 1 113 ? 42.281 3.027 -0.069 1 76.19 113 ARG A C 1
ATOM 913 O O . ARG A 1 113 ? 43.125 2.285 -0.564 1 76.19 113 ARG A O 1
ATOM 920 N N . ASN A 1 114 ? 41.5 2.758 0.998 1 83.44 114 ASN A N 1
ATOM 921 C CA . ASN A 1 114 ? 41.438 1.395 1.513 1 83.44 114 ASN A CA 1
ATOM 922 C C . ASN A 1 114 ? 40.688 0.468 0.563 1 83.44 114 ASN A C 1
ATOM 924 O O . ASN A 1 114 ? 39.438 0.482 0.524 1 83.44 114 ASN A O 1
ATOM 928 N N . ALA A 1 115 ? 41.375 -0.341 -0.132 1 83.06 115 ALA A N 1
ATOM 929 C CA . ALA A 1 115 ? 40.812 -1.207 -1.157 1 83.06 115 ALA A CA 1
ATOM 930 C C . ALA A 1 115 ? 39.875 -2.25 -0.538 1 83.06 115 ALA A C 1
ATOM 932 O O . ALA A 1 115 ? 38.875 -2.654 -1.151 1 83.06 115 ALA A O 1
ATOM 933 N N . VAL A 1 116 ? 40.188 -2.709 0.645 1 88.81 116 VAL A N 1
ATOM 934 C CA . VAL A 1 116 ? 39.375 -3.695 1.33 1 88.81 116 VAL A CA 1
ATOM 935 C C . VAL A 1 116 ? 38 -3.086 1.664 1 88.81 116 VAL A C 1
ATOM 937 O O . VAL A 1 116 ? 36.969 -3.725 1.476 1 88.81 116 VAL A O 1
ATOM 940 N N . ALA A 1 117 ? 38.031 -1.819 2.121 1 89.88 117 ALA A N 1
ATOM 941 C CA . ALA A 1 117 ? 36.812 -1.142 2.496 1 89.88 117 ALA A CA 1
ATOM 942 C C . ALA A 1 117 ? 35.875 -0.971 1.291 1 89.88 117 ALA A C 1
ATOM 944 O O . ALA A 1 117 ? 34.656 -1.107 1.408 1 89.88 117 ALA A O 1
ATOM 945 N N . VAL A 1 118 ? 36.438 -0.766 0.162 1 87.88 118 VAL A N 1
ATOM 946 C CA . VAL A 1 118 ? 35.656 -0.558 -1.054 1 87.88 118 VAL A CA 1
ATOM 947 C C . VAL A 1 118 ? 35.062 -1.883 -1.514 1 87.88 118 VAL A C 1
ATOM 949 O O . VAL A 1 118 ? 33.906 -1.933 -1.933 1 87.88 118 VAL A O 1
ATOM 952 N N . SER A 1 119 ? 35.844 -2.916 -1.469 1 90.31 119 SER A N 1
ATOM 953 C CA . SER A 1 119 ? 35.344 -4.234 -1.862 1 90.31 119 SER A CA 1
ATOM 954 C C . SER A 1 119 ? 34.25 -4.723 -0.917 1 90.31 119 SER A C 1
ATOM 956 O O . SER A 1 119 ? 33.281 -5.352 -1.351 1 90.31 119 SER A O 1
ATOM 958 N N . VAL A 1 120 ? 34.5 -4.469 0.361 1 93.25 120 VAL A N 1
ATOM 959 C CA . VAL A 1 120 ? 33.5 -4.84 1.367 1 93.25 120 VAL A CA 1
ATOM 960 C C . VAL A 1 120 ? 32.188 -4.078 1.117 1 93.25 120 VAL A C 1
ATOM 962 O O . VAL A 1 120 ? 31.109 -4.641 1.243 1 93.25 120 VAL A O 1
ATOM 965 N N . GLN A 1 121 ? 32.344 -2.791 0.803 1 93.88 121 GLN A N 1
ATOM 966 C CA . GLN A 1 121 ? 31.188 -1.973 0.493 1 93.88 121 GLN A CA 1
ATOM 967 C C . GLN A 1 121 ? 30.375 -2.58 -0.647 1 93.88 121 GLN A C 1
ATOM 969 O O . GLN A 1 121 ? 29.156 -2.656 -0.57 1 93.88 121 GLN A O 1
ATOM 974 N N . LYS A 1 122 ? 31.031 -3.023 -1.641 1 92.62 122 LYS A N 1
ATOM 975 C CA . LYS A 1 122 ? 30.375 -3.633 -2.791 1 92.62 122 LYS A CA 1
ATOM 976 C C . LYS A 1 122 ? 29.734 -4.961 -2.412 1 92.62 122 LYS A C 1
ATOM 978 O O . LYS A 1 122 ? 28.609 -5.258 -2.836 1 92.62 122 LYS A O 1
ATOM 983 N N . ALA A 1 123 ? 30.406 -5.773 -1.73 1 96.31 123 ALA A N 1
ATOM 984 C CA . ALA A 1 123 ? 29.875 -7.066 -1.302 1 96.31 123 ALA A CA 1
ATOM 985 C C . ALA A 1 123 ? 28.625 -6.891 -0.451 1 96.31 123 ALA A C 1
ATOM 987 O O . ALA A 1 123 ? 27.688 -7.691 -0.534 1 96.31 123 ALA A O 1
ATOM 988 N N . GLU A 1 124 ? 28.641 -5.852 0.409 1 97 124 GLU A N 1
ATOM 989 C CA . GLU A 1 124 ? 27.453 -5.57 1.225 1 97 124 GLU A CA 1
ATOM 990 C C . GLU A 1 124 ? 26.266 -5.172 0.356 1 97 124 GLU A C 1
ATOM 992 O O . GLU A 1 124 ? 25.125 -5.461 0.698 1 97 124 GLU A O 1
ATOM 997 N N . CYS A 1 125 ? 26.547 -4.508 -0.738 1 93.19 125 CYS A N 1
ATOM 998 C CA . CYS A 1 125 ? 25.469 -4.191 -1.679 1 93.19 125 CYS A CA 1
ATOM 999 C C . CYS A 1 125 ? 24.906 -5.457 -2.314 1 93.19 125 CYS A C 1
ATOM 1001 O O . CYS A 1 125 ? 23.703 -5.582 -2.5 1 93.19 125 CYS A O 1
ATOM 1003 N N . GLY A 1 126 ? 25.812 -6.367 -2.662 1 94.88 126 GLY A N 1
ATOM 1004 C CA . GLY A 1 126 ? 25.359 -7.656 -3.148 1 94.88 126 GLY A CA 1
ATOM 1005 C C . GLY A 1 126 ? 24.469 -8.391 -2.152 1 94.88 126 GLY A C 1
ATOM 1006 O O . GLY A 1 126 ? 23.453 -8.969 -2.529 1 94.88 126 GLY A O 1
ATOM 1007 N N . PHE A 1 127 ? 24.875 -8.242 -0.924 1 97.25 127 PHE A N 1
ATOM 1008 C CA . PHE A 1 127 ? 24.094 -8.867 0.141 1 97.25 127 PHE A CA 1
ATOM 1009 C C . PHE A 1 127 ? 22.703 -8.258 0.23 1 97.25 127 PHE A C 1
ATOM 1011 O O . PHE A 1 127 ? 21.719 -8.961 0.466 1 97.25 127 PHE A O 1
ATOM 1018 N N . ALA A 1 128 ? 22.609 -6.973 0.058 1 94.75 128 ALA A N 1
ATOM 1019 C CA . ALA A 1 128 ? 21.328 -6.273 0.107 1 94.75 128 ALA A CA 1
ATOM 1020 C C . ALA A 1 128 ? 20.391 -6.758 -1.004 1 94.75 128 ALA A C 1
ATOM 1022 O O . ALA A 1 128 ? 19.188 -6.926 -0.787 1 94.75 128 ALA A O 1
ATOM 1023 N N . TYR A 1 129 ? 20.953 -7.004 -2.139 1 90 129 TYR A N 1
ATOM 1024 C CA . TYR A 1 129 ? 20.141 -7.531 -3.236 1 90 129 TYR A CA 1
ATOM 1025 C C . TYR A 1 129 ? 19.656 -8.945 -2.93 1 90 129 TYR A C 1
ATOM 1027 O O . TYR A 1 129 ? 18.531 -9.312 -3.266 1 90 129 TYR A O 1
ATOM 1035 N N . LEU A 1 130 ? 20.469 -9.703 -2.34 1 94.12 130 LEU A N 1
ATOM 1036 C CA . LEU A 1 130 ? 20.188 -11.109 -2.08 1 94.12 130 LEU A CA 1
ATOM 1037 C C . LEU A 1 130 ? 19.031 -11.266 -1.107 1 94.12 130 LEU A C 1
ATOM 1039 O O . LEU A 1 130 ? 18.203 -12.172 -1.259 1 94.12 130 LEU A O 1
ATOM 1043 N N . PHE A 1 131 ? 18.969 -10.352 -0.121 1 94.12 131 PHE A N 1
ATOM 1044 C CA . PHE A 1 131 ? 18 -10.547 0.945 1 94.12 131 PHE A CA 1
ATOM 1045 C C . PHE A 1 131 ? 16.938 -9.453 0.921 1 94.12 131 PHE A C 1
ATOM 1047 O O . PHE A 1 131 ? 16.234 -9.242 1.91 1 94.12 131 PHE A O 1
ATOM 1054 N N . ASP A 1 132 ? 16.844 -8.703 -0.201 1 89.44 132 ASP A N 1
ATOM 1055 C CA . ASP A 1 132 ? 15.805 -7.699 -0.389 1 89.44 132 ASP A CA 1
ATOM 1056 C C . ASP A 1 132 ? 14.414 -8.328 -0.34 1 89.44 132 ASP A C 1
ATOM 1058 O O . ASP A 1 132 ? 14.289 -9.555 -0.309 1 89.44 132 ASP A O 1
ATOM 1062 N N . CYS A 1 133 ? 13.438 -7.523 -0.213 1 82.5 133 CYS A N 1
ATOM 1063 C CA . CYS A 1 133 ? 12.055 -7.977 -0.155 1 82.5 133 CYS A CA 1
ATOM 1064 C C . CYS A 1 133 ? 11.664 -8.695 -1.439 1 82.5 133 CYS A C 1
ATOM 1066 O O . CYS A 1 133 ? 12.094 -8.312 -2.527 1 82.5 133 CYS A O 1
ATOM 1068 N N . TYR A 1 134 ? 11 -9.742 -1.255 1 67.31 134 TYR A N 1
ATOM 1069 C CA . TYR A 1 134 ? 10.617 -10.562 -2.398 1 67.31 134 TYR A CA 1
ATOM 1070 C C . TYR A 1 134 ? 9.414 -9.961 -3.115 1 67.31 134 TYR A C 1
ATOM 1072 O O . TYR A 1 134 ? 8.336 -9.812 -2.527 1 67.31 134 TYR A O 1
ATOM 1080 N N . MET A 1 135 ? 9.469 -9.398 -4.258 1 59.72 135 MET A N 1
ATOM 1081 C CA . MET A 1 135 ? 8.305 -8.992 -5.039 1 59.72 135 MET A CA 1
ATOM 1082 C C . MET A 1 135 ? 8.141 -9.875 -6.273 1 59.72 135 MET A C 1
ATOM 1084 O O . MET A 1 135 ? 7.082 -10.469 -6.488 1 59.72 135 MET A O 1
ATOM 1088 N N . ASN A 1 136 ? 9.094 -9.898 -7.188 1 55.41 136 ASN A N 1
ATOM 1089 C CA . ASN A 1 136 ? 9.086 -10.719 -8.391 1 55.41 136 ASN A CA 1
ATOM 1090 C C . ASN A 1 136 ? 10.445 -11.359 -8.648 1 55.41 136 ASN A C 1
ATOM 1092 O O . ASN A 1 136 ? 11.484 -10.742 -8.383 1 55.41 136 ASN A O 1
ATOM 1096 N N . ASN A 1 137 ? 10.414 -12.664 -8.672 1 61.22 137 ASN A N 1
ATOM 1097 C CA . ASN A 1 137 ? 11.641 -13.383 -9.016 1 61.22 137 ASN A CA 1
ATOM 1098 C C . ASN A 1 137 ? 12.023 -13.172 -10.477 1 61.22 137 ASN A C 1
ATOM 1100 O O . ASN A 1 137 ? 11.594 -13.922 -11.352 1 61.22 137 ASN A O 1
ATOM 1104 N N . VAL A 1 138 ? 12.734 -12.07 -10.703 1 62.88 138 VAL A N 1
ATOM 1105 C CA . VAL A 1 138 ? 13.109 -11.766 -12.078 1 62.88 138 VAL A CA 1
ATOM 1106 C C . VAL A 1 138 ? 14.617 -11.953 -12.258 1 62.88 138 VAL A C 1
ATOM 1108 O O . VAL A 1 138 ? 15.398 -11.641 -11.359 1 62.88 138 VAL A O 1
ATOM 1111 N N . ARG A 1 139 ? 15 -12.516 -13.32 1 70.06 139 ARG A N 1
ATOM 1112 C CA . ARG A 1 139 ? 16.375 -12.914 -13.609 1 70.06 139 ARG A CA 1
ATOM 1113 C C . ARG A 1 139 ? 17.312 -11.719 -13.555 1 70.06 139 ARG A C 1
ATOM 1115 O O . ARG A 1 139 ? 18.422 -11.812 -13.016 1 70.06 139 ARG A O 1
ATOM 1122 N N . PRO A 1 140 ? 16.859 -10.617 -14 1 67.25 140 PRO A N 1
ATOM 1123 C CA . PRO A 1 140 ? 17.797 -9.492 -13.992 1 67.25 140 PRO A CA 1
ATOM 1124 C C . PRO A 1 140 ? 18.203 -9.062 -12.586 1 67.25 140 PRO A C 1
ATOM 1126 O O . PRO A 1 140 ? 19.312 -8.57 -12.375 1 67.25 140 PRO A O 1
ATOM 1129 N N . ARG A 1 141 ? 17.438 -9.266 -11.711 1 75.06 141 ARG A N 1
ATOM 1130 C CA . ARG A 1 141 ? 17.75 -8.914 -10.328 1 75.06 141 ARG A CA 1
ATOM 1131 C C . ARG A 1 141 ? 18.859 -9.805 -9.781 1 75.06 141 ARG A C 1
ATOM 1133 O O . ARG A 1 141 ? 19.766 -9.32 -9.102 1 75.06 141 ARG A O 1
ATOM 1140 N N . TRP A 1 142 ? 18.766 -11.062 -10.086 1 84.75 142 TRP A N 1
ATOM 1141 C CA . TRP A 1 142 ? 19.75 -11.992 -9.578 1 84.75 142 TRP A CA 1
ATOM 1142 C C . TRP A 1 142 ? 21.078 -11.844 -10.32 1 84.75 142 TRP A C 1
ATOM 1144 O O . TRP A 1 142 ? 22.156 -12.047 -9.75 1 84.75 142 TRP A O 1
ATOM 1154 N N . ASP A 1 143 ? 20.953 -11.406 -11.602 1 82.56 143 ASP A N 1
ATOM 1155 C CA . ASP A 1 143 ? 22.172 -11.094 -12.336 1 82.56 143 ASP A CA 1
ATOM 1156 C C . ASP A 1 143 ? 22.922 -9.93 -11.68 1 82.56 143 ASP A C 1
ATOM 1158 O O . ASP A 1 143 ? 24.141 -9.969 -11.562 1 82.56 143 ASP A O 1
ATOM 1162 N N . ARG A 1 144 ? 22.188 -9.039 -11.281 1 82 144 ARG A N 1
ATOM 1163 C CA . ARG A 1 144 ? 22.797 -7.887 -10.625 1 82 144 ARG A CA 1
ATOM 1164 C C . ARG A 1 144 ? 23.422 -8.281 -9.281 1 82 144 ARG A C 1
ATOM 1166 O O . ARG A 1 144 ? 24.516 -7.844 -8.945 1 82 144 ARG A O 1
ATOM 1173 N N . CYS A 1 145 ? 22.719 -8.984 -8.555 1 90.94 145 CYS A N 1
ATOM 1174 C CA . CYS A 1 145 ? 23.188 -9.469 -7.262 1 90.94 145 CYS A CA 1
ATOM 1175 C C . CYS A 1 145 ? 24.5 -10.234 -7.414 1 90.94 145 CYS A C 1
ATOM 1177 O O . CYS A 1 145 ? 25.5 -9.898 -6.785 1 90.94 145 CYS A O 1
ATOM 1179 N N . THR A 1 146 ? 24.547 -11.18 -8.352 1 94.19 146 THR A N 1
ATOM 1180 C CA . THR A 1 146 ? 25.703 -12.039 -8.555 1 94.19 146 THR A CA 1
ATOM 1181 C C . THR A 1 146 ? 26.875 -11.25 -9.117 1 94.19 146 THR A C 1
ATOM 1183 O O . THR A 1 146 ? 28.016 -11.422 -8.688 1 94.19 146 THR A O 1
ATOM 1186 N N . SER A 1 147 ? 26.516 -10.391 -10.039 1 92.56 147 SER A N 1
ATOM 1187 C CA . SER A 1 147 ? 27.578 -9.586 -10.633 1 92.56 147 SER A CA 1
ATOM 1188 C C . SER A 1 147 ? 28.219 -8.68 -9.594 1 92.56 147 SER A C 1
ATOM 1190 O O . SER A 1 147 ? 29.438 -8.453 -9.625 1 92.56 147 SER A O 1
ATOM 1192 N N . THR A 1 148 ? 27.469 -8.133 -8.719 1 92.81 148 THR A N 1
ATOM 1193 C CA . THR A 1 148 ? 27.984 -7.25 -7.676 1 92.81 148 THR A CA 1
ATOM 1194 C C . THR A 1 148 ? 28.922 -8.008 -6.746 1 92.81 148 THR A C 1
ATOM 1196 O O . THR A 1 148 ? 29.984 -7.504 -6.383 1 92.81 148 THR A O 1
ATOM 1199 N N . PHE A 1 149 ? 28.594 -9.211 -6.402 1 96.19 149 PHE A N 1
ATOM 1200 C CA . PHE A 1 149 ? 29.453 -10.047 -5.574 1 96.19 149 PHE A CA 1
ATOM 1201 C C . PHE A 1 149 ? 30.75 -10.398 -6.316 1 96.19 149 PHE A C 1
ATOM 1203 O O . PHE A 1 149 ? 31.828 -10.352 -5.738 1 96.19 149 PHE A O 1
ATOM 1210 N N . GLU A 1 150 ? 30.594 -10.781 -7.586 1 95.19 150 GLU A N 1
ATOM 1211 C CA . GLU A 1 150 ? 31.75 -11.188 -8.391 1 95.19 150 GLU A CA 1
ATOM 1212 C C . GLU A 1 150 ? 32.719 -10.023 -8.562 1 95.19 150 GLU A C 1
ATOM 1214 O O . GLU A 1 150 ? 33.938 -10.227 -8.523 1 95.19 150 GLU A O 1
ATOM 1219 N N . GLU A 1 151 ? 32.188 -8.883 -8.742 1 92.81 151 GLU A N 1
ATOM 1220 C CA . GLU A 1 151 ? 33.031 -7.703 -8.844 1 92.81 151 GLU A CA 1
ATOM 1221 C C . GLU A 1 151 ? 33.812 -7.457 -7.547 1 92.81 151 GLU A C 1
ATOM 1223 O O . GLU A 1 151 ? 34.969 -7.109 -7.57 1 92.81 151 GLU A O 1
ATOM 1228 N N . ALA A 1 152 ? 33.094 -7.598 -6.434 1 93.75 152 ALA A N 1
ATOM 1229 C CA . ALA A 1 152 ? 33.75 -7.422 -5.133 1 93.75 152 ALA A CA 1
ATOM 1230 C C . ALA A 1 152 ? 34.875 -8.43 -4.941 1 93.75 152 ALA A C 1
ATOM 1232 O O . ALA A 1 152 ? 35.938 -8.07 -4.465 1 93.75 152 ALA A O 1
ATOM 1233 N N . LEU A 1 153 ? 34.656 -9.688 -5.34 1 93.75 153 LEU A N 1
ATOM 1234 C CA . LEU A 1 153 ? 35.688 -10.734 -5.199 1 93.75 153 LEU A CA 1
ATOM 1235 C C . LEU A 1 153 ? 36.875 -10.477 -6.117 1 93.75 153 LEU A C 1
ATOM 1237 O O . LEU A 1 153 ? 38 -10.711 -5.738 1 93.75 153 LEU A O 1
ATOM 1241 N N . HIS A 1 154 ? 36.531 -9.984 -7.309 1 91.31 154 HIS A N 1
ATOM 1242 C CA . HIS A 1 154 ? 37.594 -9.68 -8.258 1 91.31 154 HIS A CA 1
ATOM 1243 C C . HIS A 1 154 ? 38.531 -8.57 -7.727 1 91.31 154 HIS A C 1
ATOM 1245 O O . HIS A 1 154 ? 39.75 -8.648 -7.875 1 91.31 154 HIS A O 1
ATOM 1251 N N . GLU A 1 155 ? 37.906 -7.625 -7.137 1 87.75 155 GLU A N 1
ATOM 1252 C CA . GLU A 1 155 ? 38.656 -6.516 -6.578 1 87.75 155 GLU A CA 1
ATOM 1253 C C . GLU A 1 155 ? 39.469 -6.961 -5.367 1 87.75 155 GLU A C 1
ATOM 1255 O O . GLU A 1 155 ? 40.562 -6.445 -5.121 1 87.75 155 GLU A O 1
ATOM 1260 N N . LEU A 1 156 ? 38.969 -7.887 -4.613 1 88.75 156 LEU A N 1
ATOM 1261 C CA . LEU A 1 156 ? 39.656 -8.375 -3.422 1 88.75 156 LEU A CA 1
ATOM 1262 C C . LEU A 1 156 ? 40.844 -9.258 -3.801 1 88.75 156 LEU A C 1
ATOM 1264 O O . LEU A 1 156 ? 41.781 -9.406 -3.021 1 88.75 156 LEU A O 1
ATOM 1268 N N . GLU A 1 157 ? 40.812 -9.891 -4.91 1 83.75 157 GLU A N 1
ATOM 1269 C CA . GLU A 1 157 ? 41.875 -10.766 -5.348 1 83.75 157 GLU A CA 1
ATOM 1270 C C . GLU A 1 157 ? 43.188 -9.992 -5.555 1 83.75 157 GLU A C 1
ATOM 1272 O O . GLU A 1 157 ? 44.281 -10.523 -5.34 1 83.75 157 GLU A O 1
ATOM 1277 N N . SER A 1 158 ? 43 -8.766 -5.875 1 77.94 158 SER A N 1
ATOM 1278 C CA . SER A 1 158 ? 44.188 -7.945 -6.16 1 77.94 158 SER A CA 1
ATOM 1279 C C . SER A 1 158 ? 44.812 -7.398 -4.879 1 77.94 158 SER A C 1
ATOM 1281 O O . SER A 1 158 ? 45.906 -6.836 -4.906 1 77.94 158 SER A O 1
ATOM 1283 N N . VAL A 1 159 ? 44.094 -7.719 -3.783 1 78.44 159 VAL A N 1
ATOM 1284 C CA . VAL A 1 159 ? 44.594 -7.141 -2.535 1 78.44 159 VAL A CA 1
ATOM 1285 C C . VAL A 1 159 ? 45.469 -8.156 -1.808 1 78.44 159 VAL A C 1
ATOM 1287 O O . VAL A 1 159 ? 45.094 -9.312 -1.619 1 78.44 159 VAL A O 1
ATOM 1290 N N . LYS A 1 160 ? 46.844 -8.062 -1.625 1 63.78 160 LYS A N 1
ATOM 1291 C CA . LYS A 1 160 ? 47.875 -8.984 -1.127 1 63.78 160 LYS A CA 1
ATOM 1292 C C . LYS A 1 160 ? 47.594 -9.367 0.326 1 63.78 160 LYS A C 1
ATOM 1294 O O . LYS A 1 160 ? 47.781 -10.523 0.712 1 63.78 160 LYS A O 1
ATOM 1299 N N . ASP A 1 161 ? 47.125 -8.477 1.266 1 58.41 161 ASP A N 1
ATOM 1300 C CA . ASP A 1 161 ? 47.062 -8.719 2.705 1 58.41 161 ASP A CA 1
ATOM 1301 C C . ASP A 1 161 ? 45.625 -8.766 3.201 1 58.41 161 ASP A C 1
ATOM 1303 O O . ASP A 1 161 ? 45.344 -8.445 4.359 1 58.41 161 ASP A O 1
ATOM 1307 N N . ILE A 1 162 ? 44.844 -9.477 2.479 1 61.59 162 ILE A N 1
ATOM 1308 C CA . ILE A 1 162 ? 43.438 -9.43 2.77 1 61.59 162 ILE A CA 1
ATOM 1309 C C . ILE A 1 162 ? 43.062 -10.484 3.816 1 61.59 162 ILE A C 1
ATOM 1311 O O . ILE A 1 162 ? 43.625 -11.594 3.791 1 61.59 162 ILE A O 1
ATOM 1315 N N . GLU A 1 163 ? 42.375 -10.031 4.852 1 69.44 163 GLU A N 1
ATOM 1316 C CA . GLU A 1 163 ? 41.812 -11 5.785 1 69.44 163 GLU A CA 1
ATOM 1317 C C . GLU A 1 163 ? 41.062 -12.117 5.047 1 69.44 163 GLU A C 1
ATOM 1319 O O . GLU A 1 163 ? 40.062 -11.867 4.402 1 69.44 163 GLU A O 1
ATOM 1324 N N . LYS A 1 164 ? 41.688 -13.18 4.805 1 82.94 164 LYS A N 1
ATOM 1325 C CA . LYS A 1 164 ? 41.219 -14.383 4.125 1 82.94 164 LYS A CA 1
ATOM 1326 C C . LYS A 1 164 ? 39.781 -14.742 4.555 1 82.94 164 LYS A C 1
ATOM 1328 O O . LYS A 1 164 ? 39.031 -15.305 3.773 1 82.94 164 LYS A O 1
ATOM 1333 N N . ARG A 1 165 ? 39.5 -14.273 5.68 1 88.56 165 ARG A N 1
ATOM 1334 C CA . ARG A 1 165 ? 38.188 -14.594 6.199 1 88.56 165 ARG A CA 1
ATOM 1335 C C . ARG A 1 165 ? 37.094 -13.805 5.465 1 88.56 165 ARG A C 1
ATOM 1337 O O . ARG A 1 165 ? 36.031 -14.336 5.191 1 88.56 165 ARG A O 1
ATOM 1344 N N . ILE A 1 166 ? 37.375 -12.57 5.148 1 91.81 166 ILE A N 1
ATOM 1345 C CA . ILE A 1 166 ? 36.406 -11.727 4.445 1 91.81 166 ILE A CA 1
ATOM 1346 C C . ILE A 1 166 ? 36.125 -12.32 3.072 1 91.81 166 ILE A C 1
ATOM 1348 O O . ILE A 1 166 ? 34.969 -12.383 2.658 1 91.81 166 ILE A O 1
ATOM 1352 N N . LYS A 1 167 ? 37.188 -12.797 2.439 1 91.81 167 LYS A N 1
ATOM 1353 C CA . LYS A 1 167 ? 37 -13.398 1.12 1 91.81 167 LYS A CA 1
ATOM 1354 C C . LYS A 1 167 ? 36.156 -14.672 1.196 1 91.81 167 LYS A C 1
ATOM 1356 O O . LYS A 1 167 ? 35.312 -14.914 0.331 1 91.81 167 LYS A O 1
ATOM 1361 N N . LEU A 1 168 ? 36.438 -15.445 2.191 1 93.12 168 LEU A N 1
ATOM 1362 C CA . LEU A 1 168 ? 35.688 -16.688 2.393 1 93.12 168 LEU A CA 1
ATOM 1363 C C . LEU A 1 168 ? 34.188 -16.406 2.57 1 93.12 168 LEU A C 1
ATOM 1365 O O . LEU A 1 168 ? 33.344 -17.062 1.945 1 93.12 168 LEU A O 1
ATOM 1369 N N . GLU A 1 169 ? 33.844 -15.484 3.404 1 95.38 169 GLU A N 1
ATOM 1370 C CA . GLU A 1 169 ? 32.438 -15.156 3.68 1 95.38 169 GLU A CA 1
ATOM 1371 C C . GLU A 1 169 ? 31.75 -14.578 2.445 1 95.38 169 GLU A C 1
ATOM 1373 O O . GLU A 1 169 ? 30.578 -14.867 2.189 1 95.38 169 GLU A O 1
ATOM 1378 N N . ILE A 1 170 ? 32.469 -13.727 1.698 1 96.12 170 ILE A N 1
ATOM 1379 C CA . ILE A 1 170 ? 31.891 -13.156 0.489 1 96.12 170 ILE A CA 1
ATOM 1380 C C . ILE A 1 170 ? 31.625 -14.258 -0.535 1 96.12 170 ILE A C 1
ATOM 1382 O O . ILE A 1 170 ? 30.609 -14.25 -1.226 1 96.12 170 ILE A O 1
ATOM 1386 N N . LYS A 1 171 ? 32.594 -15.234 -0.627 1 96.25 171 LYS A N 1
ATOM 1387 C CA . LYS A 1 171 ? 32.375 -16.391 -1.5 1 96.25 171 LYS A CA 1
ATOM 1388 C C . LYS A 1 171 ? 31.141 -17.172 -1.072 1 96.25 171 LYS A C 1
ATOM 1390 O O . LYS A 1 171 ? 30.375 -17.641 -1.915 1 96.25 171 LYS A O 1
ATOM 1395 N N . PHE A 1 172 ? 30.984 -17.297 0.218 1 97.38 172 PHE A N 1
ATOM 1396 C CA . PHE A 1 172 ? 29.844 -18 0.784 1 97.38 172 PHE A CA 1
ATOM 1397 C C . PHE A 1 172 ? 28.531 -17.375 0.322 1 97.38 172 PHE A C 1
ATOM 1399 O O . PHE A 1 172 ? 27.625 -18.078 -0.114 1 97.38 172 PHE A O 1
ATOM 1406 N N . TRP A 1 173 ? 28.359 -16.047 0.393 1 98.12 173 TRP A N 1
ATOM 1407 C CA . TRP A 1 173 ? 27.125 -15.375 0.003 1 98.12 173 TRP A CA 1
ATOM 1408 C C . TRP A 1 173 ? 26.984 -15.336 -1.515 1 98.12 173 TRP A C 1
ATOM 1410 O O . TRP A 1 173 ? 25.875 -15.367 -2.041 1 98.12 173 TRP A O 1
ATOM 1420 N N . THR A 1 174 ? 28.109 -15.25 -2.217 1 97.31 174 THR A N 1
ATOM 1421 C CA . THR A 1 174 ? 28.047 -15.344 -3.672 1 97.31 174 THR A CA 1
ATOM 1422 C C . THR A 1 174 ? 27.438 -16.672 -4.102 1 97.31 174 THR A C 1
ATOM 1424 O O . THR A 1 174 ? 26.641 -16.719 -5.043 1 97.31 174 THR A O 1
ATOM 1427 N N . MET A 1 175 ? 27.844 -17.719 -3.41 1 96.75 175 MET A N 1
ATOM 1428 C CA . MET A 1 175 ? 27.312 -19.047 -3.674 1 96.75 175 MET A CA 1
ATOM 1429 C C . MET A 1 175 ? 25.781 -19.047 -3.555 1 96.75 175 MET A C 1
ATOM 1431 O O . MET A 1 175 ? 25.094 -19.641 -4.387 1 96.75 175 MET A O 1
ATOM 1435 N N . GLN A 1 176 ? 25.219 -18.406 -2.6 1 95.81 176 GLN A N 1
ATOM 1436 C CA . GLN A 1 176 ? 23.766 -18.375 -2.389 1 95.81 176 GLN A CA 1
ATOM 1437 C C . GLN A 1 176 ? 23.078 -17.594 -3.496 1 95.81 176 GLN A C 1
ATOM 1439 O O . GLN A 1 176 ? 21.922 -17.891 -3.846 1 95.81 176 GLN A O 1
ATOM 1444 N N . SER A 1 177 ? 23.766 -16.531 -3.969 1 95.06 177 SER A N 1
ATOM 1445 C CA . SER A 1 177 ? 23.203 -15.797 -5.102 1 95.06 177 SER A CA 1
ATOM 1446 C C . SER A 1 177 ? 23.094 -16.688 -6.328 1 95.06 177 SER A C 1
ATOM 1448 O O . SER A 1 177 ? 22.156 -16.562 -7.121 1 95.06 177 SER A O 1
ATOM 1450 N N . TYR A 1 178 ? 24.062 -17.672 -6.469 1 95 178 TYR A N 1
ATOM 1451 C CA . TYR A 1 178 ? 24 -18.625 -7.566 1 95 178 TYR A CA 1
ATOM 1452 C C . TYR A 1 178 ? 22.781 -19.531 -7.426 1 95 178 TYR A C 1
ATOM 1454 O O . TYR A 1 178 ? 22.188 -19.938 -8.43 1 95 178 TYR A O 1
ATOM 1462 N N . GLN A 1 179 ? 22.5 -19.828 -6.23 1 92.06 179 GLN A N 1
ATOM 1463 C CA . GLN A 1 179 ? 21.344 -20.688 -6.004 1 92.06 179 GLN A CA 1
ATOM 1464 C C . GLN A 1 179 ? 20.062 -20 -6.457 1 92.06 179 GLN A C 1
ATOM 1466 O O . GLN A 1 179 ? 19.188 -20.641 -7.047 1 92.06 179 GLN A O 1
ATOM 1471 N N . LYS A 1 180 ? 19.938 -18.75 -6.148 1 89.56 180 LYS A N 1
ATOM 1472 C CA . LYS A 1 180 ? 18.766 -18 -6.578 1 89.56 180 LYS A CA 1
ATOM 1473 C C . LYS A 1 180 ? 18.688 -17.906 -8.102 1 89.56 180 LYS A C 1
ATOM 1475 O O . LYS A 1 180 ? 17.625 -18.047 -8.688 1 89.56 180 LYS A O 1
ATOM 1480 N N . ARG A 1 181 ? 19.812 -17.703 -8.648 1 87.12 181 ARG A N 1
ATOM 1481 C CA . ARG A 1 181 ? 19.891 -17.656 -10.102 1 87.12 181 ARG A CA 1
ATOM 1482 C C . ARG A 1 181 ? 19.531 -19.016 -10.711 1 87.12 181 ARG A C 1
ATOM 1484 O O . ARG A 1 181 ? 18.828 -19.078 -11.719 1 87.12 181 ARG A O 1
ATOM 1491 N N . TYR A 1 182 ? 20.062 -20 -10.109 1 88.75 182 TYR A N 1
ATOM 1492 C CA . TYR A 1 182 ? 19.828 -21.359 -10.578 1 88.75 182 TYR A CA 1
ATOM 1493 C C . TYR A 1 182 ? 18.344 -21.703 -10.578 1 88.75 182 TYR A C 1
ATOM 1495 O O . TYR A 1 182 ? 17.844 -22.359 -11.492 1 88.75 182 TYR A O 1
ATOM 1503 N N . GLU A 1 183 ? 17.625 -21.234 -9.664 1 82 183 GLU A N 1
ATOM 1504 C CA . GLU A 1 183 ? 16.188 -21.516 -9.539 1 82 183 GLU A CA 1
ATOM 1505 C C . GLU A 1 183 ? 15.391 -20.734 -10.578 1 82 183 GLU A C 1
ATOM 1507 O O . GLU A 1 183 ? 14.312 -21.172 -10.992 1 82 183 GLU A O 1
ATOM 1512 N N . THR A 1 184 ? 15.906 -19.609 -10.984 1 75.75 184 THR A N 1
ATOM 1513 C CA . THR A 1 184 ? 15.188 -18.797 -11.953 1 75.75 184 THR A CA 1
ATOM 1514 C C . THR A 1 184 ? 15.508 -19.234 -13.375 1 75.75 184 THR A C 1
ATOM 1516 O O . THR A 1 184 ? 14.711 -19 -14.297 1 75.75 184 THR A O 1
ATOM 1519 N N . ASP A 1 185 ? 16.672 -19.875 -13.594 1 71.06 185 ASP A N 1
ATOM 1520 C CA . ASP A 1 185 ? 17.172 -20.234 -14.914 1 71.06 185 ASP A CA 1
ATOM 1521 C C . ASP A 1 185 ? 16.594 -21.578 -15.367 1 71.06 185 ASP A C 1
ATOM 1523 O O . ASP A 1 185 ? 17.062 -22.156 -16.344 1 71.06 185 ASP A O 1
ATOM 1527 N N . VAL A 1 186 ? 15.578 -22.031 -14.781 1 65.06 186 VAL A N 1
ATOM 1528 C CA . VAL A 1 186 ? 15.117 -23.391 -15.023 1 65.06 186 VAL A CA 1
ATOM 1529 C C . VAL A 1 186 ? 14.672 -23.531 -16.469 1 65.06 186 VAL A C 1
ATOM 1531 O O . VAL A 1 186 ? 14.805 -24.609 -17.062 1 65.06 186 VAL A O 1
ATOM 1534 N N . ARG A 1 187 ? 14.344 -22.453 -17.078 1 58.44 187 ARG A N 1
ATOM 1535 C CA . ARG A 1 187 ? 13.812 -22.531 -18.438 1 58.44 187 ARG A CA 1
ATOM 1536 C C . ARG A 1 187 ? 14.922 -22.391 -19.469 1 58.44 187 ARG A C 1
ATOM 1538 O O . ARG A 1 187 ? 14.719 -22.688 -20.641 1 58.44 187 ARG A O 1
ATOM 1545 N N . ASP A 1 188 ? 16.141 -21.938 -19 1 66.25 188 ASP A N 1
ATOM 1546 C CA . ASP A 1 188 ? 17.328 -21.781 -19.859 1 66.25 188 ASP A CA 1
ATOM 1547 C C . ASP A 1 188 ? 18.422 -22.766 -19.453 1 66.25 188 ASP A C 1
ATOM 1549 O O . ASP A 1 188 ? 19.219 -22.484 -18.547 1 66.25 188 ASP A O 1
ATOM 1553 N N . GLN A 1 189 ? 18.547 -23.828 -20.234 1 68 189 GLN A N 1
ATOM 1554 C CA . GLN A 1 189 ? 19.422 -24.938 -19.844 1 68 189 GLN A CA 1
ATOM 1555 C C . GLN A 1 189 ? 20.891 -24.484 -19.844 1 68 189 GLN A C 1
ATOM 1557 O O . GLN A 1 189 ? 21.672 -24.953 -19.016 1 68 189 GLN A O 1
ATOM 1562 N N . ILE A 1 190 ? 21.219 -23.625 -20.734 1 72.56 190 ILE A N 1
ATOM 1563 C CA . ILE A 1 190 ? 22.609 -23.172 -20.828 1 72.56 190 ILE A CA 1
ATOM 1564 C C . ILE A 1 190 ? 22.953 -22.344 -19.578 1 72.56 190 ILE A C 1
ATOM 1566 O O . ILE A 1 190 ? 23.984 -22.594 -18.938 1 72.56 190 ILE A O 1
ATOM 1570 N N . LYS A 1 191 ? 22.062 -21.469 -19.359 1 79.44 191 LYS A N 1
ATOM 1571 C CA . LYS A 1 191 ? 22.297 -20.641 -18.172 1 79.44 191 LYS A CA 1
ATOM 1572 C C . LYS A 1 191 ? 22.219 -21.453 -16.891 1 79.44 191 LYS A C 1
ATOM 1574 O O . LYS A 1 191 ? 22.938 -21.188 -15.93 1 79.44 191 LYS A O 1
ATOM 1579 N N . HIS A 1 192 ? 21.406 -22.406 -16.984 1 83.56 192 HIS A N 1
ATOM 1580 C CA . HIS A 1 192 ? 21.234 -23.297 -15.836 1 83.56 192 HIS A CA 1
ATOM 1581 C C . HIS A 1 192 ? 22.516 -24.078 -15.555 1 83.56 192 HIS A C 1
ATOM 1583 O O . HIS A 1 192 ? 22.938 -24.188 -14.406 1 83.56 192 HIS A O 1
ATOM 1589 N N . GLN A 1 193 ? 23.141 -24.547 -16.609 1 83.69 193 GLN A N 1
ATOM 1590 C CA . GLN A 1 193 ? 24.391 -25.312 -16.469 1 83.69 193 GLN A CA 1
ATOM 1591 C C . GLN A 1 193 ? 25.547 -24.406 -16.062 1 83.69 193 GLN A C 1
ATOM 1593 O O . GLN A 1 193 ? 26.391 -24.797 -15.273 1 83.69 193 GLN A O 1
ATOM 1598 N N . GLU A 1 194 ? 25.516 -23.281 -16.609 1 87.81 194 GLU A N 1
ATOM 1599 C CA . GLU A 1 194 ? 26.578 -22.328 -16.266 1 87.81 194 GLU A CA 1
ATOM 1600 C C . GLU A 1 194 ? 26.531 -21.984 -14.781 1 87.81 194 GLU A C 1
ATOM 1602 O O . GLU A 1 194 ? 27.578 -21.953 -14.125 1 87.81 194 GLU A O 1
ATOM 1607 N N . THR A 1 195 ? 25.375 -21.688 -14.352 1 91.56 195 THR A N 1
ATOM 1608 C CA . THR A 1 195 ? 25.219 -21.344 -12.945 1 91.56 195 THR A CA 1
ATOM 1609 C C . THR A 1 195 ? 25.578 -22.516 -12.047 1 91.56 195 THR A C 1
ATOM 1611 O O . THR A 1 195 ? 26.156 -22.344 -10.977 1 91.56 195 THR A O 1
ATOM 1614 N N . PHE A 1 196 ? 25.25 -23.688 -12.492 1 92.94 196 PHE A N 1
ATOM 1615 C CA . PHE A 1 196 ? 25.594 -24.891 -11.766 1 92.94 196 PHE A CA 1
ATOM 1616 C C . PHE A 1 196 ? 27.109 -25.031 -11.641 1 92.94 196 PHE A C 1
ATOM 1618 O O . PHE A 1 196 ? 27.625 -25.312 -10.555 1 92.94 196 PHE A O 1
ATOM 1625 N N . ASN A 1 197 ? 27.797 -24.797 -12.719 1 93.75 197 ASN A N 1
ATOM 1626 C CA . ASN A 1 197 ? 29.25 -24.906 -12.719 1 93.75 197 ASN A CA 1
ATOM 1627 C C . ASN A 1 197 ? 29.891 -23.891 -11.773 1 93.75 197 ASN A C 1
ATOM 1629 O O . ASN A 1 197 ? 30.812 -24.234 -11.023 1 93.75 197 ASN A O 1
ATOM 1633 N N . LYS A 1 198 ? 29.359 -22.75 -11.828 1 94.94 198 LYS A N 1
ATOM 1634 C CA . LYS A 1 198 ? 29.891 -21.703 -10.961 1 94.94 198 LYS A CA 1
ATOM 1635 C C . LYS A 1 198 ? 29.656 -22.031 -9.492 1 94.94 198 LYS A C 1
ATOM 1637 O O . LYS A 1 198 ? 30.531 -21.812 -8.656 1 94.94 198 LYS A O 1
ATOM 1642 N N . ALA A 1 199 ? 28.484 -22.562 -9.211 1 96.06 199 ALA A N 1
ATOM 1643 C CA . ALA A 1 199 ? 28.125 -22.891 -7.832 1 96.06 199 ALA A CA 1
ATOM 1644 C C . ALA A 1 199 ? 29.016 -24 -7.285 1 96.06 199 ALA A C 1
ATOM 1646 O O . ALA A 1 199 ? 29.547 -23.891 -6.176 1 96.06 199 ALA A O 1
ATOM 1647 N N . VAL A 1 200 ? 29.25 -25.031 -8.062 1 96.31 200 VAL A N 1
ATOM 1648 C CA . VAL A 1 200 ? 30.047 -26.156 -7.621 1 96.31 200 VAL A CA 1
ATOM 1649 C C . VAL A 1 200 ? 31.5 -25.719 -7.434 1 96.31 200 VAL A C 1
ATOM 1651 O O . VAL A 1 200 ? 32.156 -26.094 -6.461 1 96.31 200 VAL A O 1
ATOM 1654 N N . ASN A 1 201 ? 31.938 -24.891 -8.352 1 96.44 201 ASN A N 1
ATOM 1655 C CA . ASN A 1 201 ? 33.312 -24.406 -8.273 1 96.44 201 ASN A CA 1
ATOM 1656 C C . ASN A 1 201 ? 33.531 -23.562 -7.023 1 96.44 201 ASN A C 1
ATOM 1658 O O . ASN A 1 201 ? 34.562 -23.703 -6.352 1 96.44 201 ASN A O 1
ATOM 1662 N N . ILE A 1 202 ? 32.625 -22.656 -6.758 1 96.88 202 ILE A N 1
ATOM 1663 C CA . ILE A 1 202 ? 32.844 -21.766 -5.625 1 96.88 202 ILE A CA 1
ATOM 1664 C C . ILE A 1 202 ? 32.719 -22.547 -4.32 1 96.88 202 ILE A C 1
ATOM 1666 O O . ILE A 1 202 ? 33.406 -22.234 -3.344 1 96.88 202 ILE A O 1
ATOM 1670 N N . ILE A 1 203 ? 31.828 -23.531 -4.254 1 97.31 203 ILE A N 1
ATOM 1671 C CA . ILE A 1 203 ? 31.719 -24.359 -3.062 1 97.31 203 ILE A CA 1
ATOM 1672 C C . ILE A 1 203 ? 33 -25.141 -2.852 1 97.31 203 ILE A C 1
ATOM 1674 O O . ILE A 1 203 ? 33.469 -25.312 -1.717 1 97.31 203 ILE A O 1
ATOM 1678 N N . HIS A 1 204 ? 33.562 -25.578 -3.973 1 95.75 204 HIS A N 1
ATOM 1679 C CA . HIS A 1 204 ? 34.812 -26.281 -3.898 1 95.75 204 HIS A CA 1
ATOM 1680 C C . HIS A 1 204 ? 35.906 -25.375 -3.342 1 95.75 204 HIS A C 1
ATOM 1682 O O . HIS A 1 204 ? 36.719 -25.797 -2.498 1 95.75 204 HIS A O 1
ATOM 1688 N N . GLN A 1 205 ? 35.938 -24.188 -3.781 1 94.06 205 GLN A N 1
ATOM 1689 C CA . GLN A 1 205 ? 36.906 -23.219 -3.291 1 94.06 205 GLN A CA 1
ATOM 1690 C C . GLN A 1 205 ? 36.75 -22.984 -1.795 1 94.06 205 GLN A C 1
ATOM 1692 O O . GLN A 1 205 ? 37.719 -22.875 -1.064 1 94.06 205 GLN A O 1
ATOM 1697 N N . ILE A 1 206 ? 35.5 -22.875 -1.348 1 94.94 206 ILE A N 1
ATOM 1698 C CA . ILE A 1 206 ? 35.188 -22.641 0.065 1 94.94 206 ILE A CA 1
ATOM 1699 C C . ILE A 1 206 ? 35.688 -23.844 0.888 1 94.94 206 ILE A C 1
ATOM 1701 O O . ILE A 1 206 ? 36.344 -23.672 1.91 1 94.94 206 ILE A O 1
ATOM 1705 N N . THR A 1 207 ? 35.344 -25.031 0.403 1 92.25 207 THR A N 1
ATOM 1706 C CA . THR A 1 207 ? 35.688 -26.25 1.126 1 92.25 207 THR A CA 1
ATOM 1707 C C . THR A 1 207 ? 37.219 -26.422 1.179 1 92.25 207 THR A C 1
ATOM 1709 O O . THR A 1 207 ? 37.75 -26.844 2.203 1 92.25 207 THR A O 1
ATOM 1712 N N . GLU A 1 208 ? 37.875 -26.094 0.106 1 90.62 208 GLU A N 1
ATOM 1713 C CA . GLU A 1 208 ? 39.312 -26.188 0.063 1 90.62 208 GLU A CA 1
ATOM 1714 C C . GLU A 1 208 ? 39.969 -25.188 1.011 1 90.62 208 GLU A C 1
ATOM 1716 O O . GLU A 1 208 ? 40.938 -25.516 1.701 1 90.62 208 GLU A O 1
ATOM 1721 N N . ALA A 1 209 ? 39.469 -24.031 0.976 1 89.44 209 ALA A N 1
ATOM 1722 C CA . ALA A 1 209 ? 40 -23 1.846 1 89.44 209 ALA A CA 1
ATOM 1723 C C . ALA A 1 209 ? 39.875 -23.375 3.316 1 89.44 209 ALA A C 1
ATOM 1725 O O . ALA A 1 209 ? 40.781 -23.141 4.117 1 89.44 209 ALA A O 1
ATOM 1726 N N . LEU A 1 210 ? 38.75 -23.938 3.709 1 91.38 210 LEU A N 1
ATOM 1727 C CA . LEU A 1 210 ? 38.469 -24.297 5.098 1 91.38 210 LEU A CA 1
ATOM 1728 C C . LEU A 1 210 ? 39.312 -25.484 5.535 1 91.38 210 LEU A C 1
ATOM 1730 O O . LEU A 1 210 ? 39.5 -25.719 6.734 1 91.38 210 LEU A O 1
ATOM 1734 N N . GLY A 1 211 ? 39.875 -26.219 4.566 1 85.25 211 GLY A N 1
ATOM 1735 C CA . GLY A 1 211 ? 40.719 -27.344 4.875 1 85.25 211 GLY A CA 1
ATOM 1736 C C . GLY A 1 211 ? 42.156 -26.953 5.109 1 85.25 211 GLY A C 1
ATOM 1737 O O . GLY A 1 211 ? 42.969 -27.766 5.613 1 85.25 211 GLY A O 1
ATOM 1738 N N . THR A 1 212 ? 42.469 -25.719 4.742 1 83.56 212 THR A N 1
ATOM 1739 C CA . THR A 1 212 ? 43.844 -25.25 4.914 1 83.56 212 THR A CA 1
ATOM 1740 C C . THR A 1 212 ? 44.062 -24.719 6.324 1 83.56 212 THR A C 1
ATOM 1742 O O . THR A 1 212 ? 43.094 -24.469 7.059 1 83.56 212 THR A O 1
ATOM 1745 N N . ASP A 1 213 ? 45.281 -24.516 6.711 1 80.31 213 ASP A N 1
ATOM 1746 C CA . ASP A 1 213 ? 45.656 -24.047 8.039 1 80.31 213 ASP A CA 1
ATOM 1747 C C . ASP A 1 213 ? 45.406 -22.547 8.195 1 80.31 213 ASP A C 1
ATOM 1749 O O . ASP A 1 213 ? 45.5 -22 9.297 1 80.31 213 ASP A O 1
ATOM 1753 N N . GLU A 1 214 ? 44.969 -22.047 7.148 1 76.69 214 GLU A N 1
ATOM 1754 C CA . GLU A 1 214 ? 44.75 -20.609 7.168 1 76.69 214 GLU A CA 1
ATOM 1755 C C . GLU A 1 214 ? 43.594 -20.234 8.078 1 76.69 214 GLU A C 1
ATOM 1757 O O . GLU A 1 214 ? 43.562 -19.141 8.648 1 76.69 214 GLU A O 1
ATOM 1762 N N . PHE A 1 215 ? 42.656 -21.094 8.266 1 82 215 PHE A N 1
ATOM 1763 C CA . PHE A 1 215 ? 41.469 -20.75 9.047 1 82 215 PHE A CA 1
ATOM 1764 C C . PHE A 1 215 ? 41.438 -21.531 10.359 1 82 215 PHE A C 1
ATOM 1766 O O . PHE A 1 215 ? 40.406 -21.625 11.008 1 82 215 PHE A O 1
ATOM 1773 N N . LYS A 1 216 ? 42.594 -22.062 10.75 1 77.94 216 LYS A N 1
ATOM 1774 C CA . LYS A 1 216 ? 42.688 -22.891 11.953 1 77.94 216 LYS A CA 1
ATOM 1775 C C . LYS A 1 216 ? 42.281 -22.094 13.195 1 77.94 216 LYS A C 1
ATOM 1777 O O . LYS A 1 216 ? 41.656 -22.625 14.125 1 77.94 216 LYS A O 1
ATOM 1782 N N . ASP A 1 217 ? 42.625 -20.766 13.188 1 78.75 217 ASP A N 1
ATOM 1783 C CA . ASP A 1 217 ? 42.375 -19.953 14.367 1 78.75 217 ASP A CA 1
ATOM 1784 C C . ASP A 1 217 ? 40.906 -19.562 14.477 1 78.75 217 ASP A C 1
ATOM 1786 O O . ASP A 1 217 ? 40.406 -19.266 15.57 1 78.75 217 ASP A O 1
ATOM 1790 N N . CYS A 1 218 ? 40.188 -19.516 13.305 1 80.56 218 CYS A N 1
ATOM 1791 C CA . CYS A 1 218 ? 38.812 -19.062 13.359 1 80.56 218 CYS A CA 1
ATOM 1792 C C . CYS A 1 218 ? 37.844 -20.172 12.961 1 80.56 218 CYS A C 1
ATOM 1794 O O . CYS A 1 218 ? 36.625 -19.938 12.844 1 80.56 218 CYS A O 1
ATOM 1796 N N . ARG A 1 219 ? 38.344 -21.297 12.812 1 81.38 219 ARG A N 1
ATOM 1797 C CA . ARG A 1 219 ? 37.562 -22.422 12.312 1 81.38 219 ARG A CA 1
ATOM 1798 C C . ARG A 1 219 ? 36.438 -22.781 13.281 1 81.38 219 ARG A C 1
ATOM 1800 O O . ARG A 1 219 ? 35.375 -23.219 12.867 1 81.38 219 ARG A O 1
ATOM 1807 N N . ASN A 1 220 ? 36.719 -22.5 14.523 1 80.75 220 ASN A N 1
ATOM 1808 C CA . ASN A 1 220 ? 35.75 -22.938 15.531 1 80.75 220 ASN A CA 1
ATOM 1809 C C . ASN A 1 220 ? 34.781 -21.812 15.922 1 80.75 220 ASN A C 1
ATOM 1811 O O . ASN A 1 220 ? 33.938 -21.984 16.812 1 80.75 220 ASN A O 1
ATOM 1815 N N . THR A 1 221 ? 34.906 -20.672 15.195 1 88.69 221 THR A N 1
ATOM 1816 C CA . THR A 1 221 ? 33.938 -19.625 15.438 1 88.69 221 THR A CA 1
ATOM 1817 C C . THR A 1 221 ? 32.562 -20 14.859 1 88.69 221 THR A C 1
ATOM 1819 O O . THR A 1 221 ? 32.5 -20.781 13.906 1 88.69 221 THR A O 1
ATOM 1822 N N . LYS A 1 222 ? 31.547 -19.562 15.461 1 92.69 222 LYS A N 1
ATOM 1823 C CA . LYS A 1 222 ? 30.188 -19.922 15.055 1 92.69 222 LYS A CA 1
ATOM 1824 C C . LYS A 1 222 ? 29.938 -19.547 13.594 1 92.69 222 LYS A C 1
ATOM 1826 O O . LYS A 1 222 ? 29.344 -20.312 12.844 1 92.69 222 LYS A O 1
ATOM 1831 N N . THR A 1 223 ? 30.422 -18.422 13.164 1 94 223 THR A N 1
ATOM 1832 C CA . THR A 1 223 ? 30.203 -17.938 11.805 1 94 223 THR A CA 1
ATOM 1833 C C . THR A 1 223 ? 30.875 -18.859 10.789 1 94 223 THR A C 1
ATOM 1835 O O . THR A 1 223 ? 30.234 -19.266 9.812 1 94 223 THR A O 1
ATOM 1838 N N . VAL A 1 224 ? 32.125 -19.219 11.031 1 93.62 224 VAL A N 1
ATOM 1839 C CA . VAL A 1 224 ? 32.844 -20.016 10.062 1 93.62 224 VAL A CA 1
ATOM 1840 C C . VAL A 1 224 ? 32.312 -21.453 10.047 1 93.62 224 VAL A C 1
ATOM 1842 O O . VAL A 1 224 ? 32.281 -22.094 8.992 1 93.62 224 VAL A O 1
ATOM 1845 N N . SER A 1 225 ? 31.906 -21.938 11.203 1 93.88 225 SER A N 1
ATOM 1846 C CA . SER A 1 225 ? 31.297 -23.266 11.273 1 93.88 225 SER A CA 1
ATOM 1847 C C . SER A 1 225 ? 30 -23.328 10.461 1 93.88 225 SER A C 1
ATOM 1849 O O . SER A 1 225 ? 29.734 -24.328 9.781 1 93.88 225 SER A O 1
ATOM 1851 N N . ASN A 1 226 ? 29.234 -22.312 10.578 1 96 226 ASN A N 1
ATOM 1852 C CA . ASN A 1 226 ? 28 -22.25 9.812 1 96 226 ASN A CA 1
ATOM 1853 C C . ASN A 1 226 ? 28.266 -22.109 8.312 1 96 226 ASN A C 1
ATOM 1855 O O . ASN A 1 226 ? 27.547 -22.672 7.496 1 96 226 ASN A O 1
ATOM 1859 N N . VAL A 1 227 ? 29.281 -21.297 7.98 1 96.44 227 VAL A N 1
ATOM 1860 C CA . VAL A 1 227 ? 29.656 -21.172 6.574 1 96.44 227 VAL A CA 1
ATOM 1861 C C . VAL A 1 227 ? 30.016 -22.531 6 1 96.44 227 VAL A C 1
ATOM 1863 O O . VAL A 1 227 ? 29.594 -22.875 4.891 1 96.44 227 VAL A O 1
ATOM 1866 N N . ALA A 1 228 ? 30.766 -23.297 6.766 1 95.19 228 ALA A N 1
ATOM 1867 C CA . ALA A 1 228 ? 31.172 -24.625 6.328 1 95.19 228 ALA A CA 1
ATOM 1868 C C . ALA A 1 228 ? 29.969 -25.547 6.18 1 95.19 228 ALA A C 1
ATOM 1870 O O . ALA A 1 228 ? 29.828 -26.219 5.148 1 95.19 228 ALA A O 1
ATOM 1871 N N . ALA A 1 229 ? 29.172 -25.594 7.148 1 96.81 229 ALA A N 1
ATOM 1872 C CA . ALA A 1 229 ? 28.016 -26.484 7.164 1 96.81 229 ALA A CA 1
ATOM 1873 C C . ALA A 1 229 ? 27.047 -26.141 6.047 1 96.81 229 ALA A C 1
ATOM 1875 O O . ALA A 1 229 ? 26.625 -27.016 5.281 1 96.81 229 ALA A O 1
ATOM 1876 N N . VAL A 1 230 ? 26.656 -24.891 5.91 1 97.62 230 VAL A N 1
ATOM 1877 C CA . VAL A 1 230 ? 25.641 -24.453 4.969 1 97.62 230 VAL A CA 1
ATOM 1878 C C . VAL A 1 230 ? 26.141 -24.609 3.537 1 97.62 230 VAL A C 1
ATOM 1880 O O . VAL A 1 230 ? 25.375 -24.922 2.629 1 97.62 230 VAL A O 1
ATOM 1883 N N . SER A 1 231 ? 27.438 -24.359 3.324 1 97.38 231 SER A N 1
ATOM 1884 C CA . SER A 1 231 ? 28 -24.547 1.99 1 97.38 231 SER A CA 1
ATOM 1885 C C . SER A 1 231 ? 27.859 -25.984 1.526 1 97.38 231 SER A C 1
ATOM 1887 O O . SER A 1 231 ? 27.516 -26.234 0.369 1 97.38 231 SER A O 1
ATOM 1889 N N . LYS A 1 232 ? 28.141 -26.906 2.418 1 96.38 232 LYS A N 1
ATOM 1890 C CA . LYS A 1 232 ? 28 -28.328 2.078 1 96.38 232 LYS A CA 1
ATOM 1891 C C . LYS A 1 232 ? 26.531 -28.672 1.814 1 96.38 232 LYS A C 1
ATOM 1893 O O . LYS A 1 232 ? 26.234 -29.484 0.938 1 96.38 232 LYS A O 1
ATOM 1898 N N . ALA A 1 233 ? 25.656 -28.125 2.588 1 97.19 233 ALA A N 1
ATOM 1899 C CA . ALA A 1 233 ? 24.234 -28.359 2.377 1 97.19 233 ALA A CA 1
ATOM 1900 C C . ALA A 1 233 ? 23.781 -27.844 1.015 1 97.19 233 ALA A C 1
ATOM 1902 O O . ALA A 1 233 ? 22.938 -28.453 0.354 1 97.19 233 ALA A O 1
ATOM 1903 N N . TYR A 1 234 ? 24.297 -26.641 0.597 1 97.25 234 TYR A N 1
ATOM 1904 C CA . TYR A 1 234 ? 23.953 -26.094 -0.71 1 97.25 234 TYR A CA 1
ATOM 1905 C C . TYR A 1 234 ? 24.453 -27 -1.83 1 97.25 234 TYR A C 1
ATOM 1907 O O . TYR A 1 234 ? 23.812 -27.125 -2.871 1 97.25 234 TYR A O 1
ATOM 1915 N N . LEU A 1 235 ? 25.609 -27.562 -1.604 1 96.31 235 LEU A N 1
ATOM 1916 C CA . LEU A 1 235 ? 26.094 -28.531 -2.588 1 96.31 235 LEU A CA 1
ATOM 1917 C C . LEU A 1 235 ? 25.109 -29.656 -2.773 1 96.31 235 LEU A C 1
ATOM 1919 O O . LEU A 1 235 ? 24.797 -30.047 -3.904 1 96.31 235 LEU A O 1
ATOM 1923 N N . GLY A 1 236 ? 24.656 -30.156 -1.631 1 95.19 236 GLY A N 1
ATOM 1924 C CA . GLY A 1 236 ? 23.641 -31.188 -1.687 1 95.19 236 GLY A CA 1
ATOM 1925 C C . GLY A 1 236 ? 22.391 -30.75 -2.424 1 95.19 236 GLY A C 1
ATOM 1926 O O . GLY A 1 236 ? 21.781 -31.531 -3.166 1 95.19 236 GLY A O 1
ATOM 1927 N N . THR A 1 237 ? 21.984 -29.547 -2.229 1 93.94 237 THR A N 1
ATOM 1928 C CA . THR A 1 237 ? 20.797 -29 -2.867 1 93.94 237 THR A CA 1
ATOM 1929 C C . THR A 1 237 ? 20.984 -28.906 -4.375 1 93.94 237 THR A C 1
ATOM 1931 O O . THR A 1 237 ? 20.078 -29.203 -5.148 1 93.94 237 THR A O 1
ATOM 1934 N N . PHE A 1 238 ? 22.172 -28.453 -4.809 1 93.44 238 PHE A N 1
ATOM 1935 C CA . PHE A 1 238 ? 22.469 -28.359 -6.23 1 93.44 238 PHE A CA 1
ATOM 1936 C C . PHE A 1 238 ? 22.484 -29.75 -6.867 1 93.44 238 PHE A C 1
ATOM 1938 O O . PHE A 1 238 ? 22.047 -29.922 -8.008 1 93.44 238 PHE A O 1
ATOM 1945 N N . PHE A 1 239 ? 22.984 -30.734 -6.133 1 92.06 239 PHE A N 1
ATOM 1946 C CA . PHE A 1 239 ? 23.109 -32.094 -6.656 1 92.06 239 PHE A CA 1
ATOM 1947 C C . PHE A 1 239 ? 21.75 -32.781 -6.633 1 92.06 239 PHE A C 1
ATOM 1949 O O . PHE A 1 239 ? 21.547 -33.75 -7.363 1 92.06 239 PHE A O 1
ATOM 1956 N N . PHE A 1 240 ? 20.922 -32.344 -5.762 1 87.5 240 PHE A N 1
ATOM 1957 C CA . PHE A 1 240 ? 19.547 -32.844 -5.703 1 87.5 240 PHE A CA 1
ATOM 1958 C C . PHE A 1 240 ? 18.766 -32.375 -6.918 1 87.5 240 PHE A C 1
ATOM 1960 O O . PHE A 1 240 ? 18.078 -33.188 -7.562 1 87.5 240 PHE A O 1
ATOM 1967 N N . LYS A 1 241 ? 18.828 -31.078 -7.227 1 82.62 241 LYS A N 1
ATOM 1968 C CA . LYS A 1 241 ? 18.125 -30.484 -8.367 1 82.62 241 LYS A CA 1
ATOM 1969 C C . LYS A 1 241 ? 19.078 -30.328 -9.555 1 82.62 241 LYS A C 1
ATOM 1971 O O . LYS A 1 241 ? 19.203 -29.234 -10.109 1 82.62 241 LYS A O 1
ATOM 1976 N N . LYS A 1 242 ? 19.641 -31.422 -9.93 1 81.62 242 LYS A N 1
ATOM 1977 C CA . LYS A 1 242 ? 20.672 -31.375 -10.977 1 81.62 242 LYS A CA 1
ATOM 1978 C C . LYS A 1 242 ? 20.062 -31.016 -12.328 1 81.62 242 LYS A C 1
ATOM 1980 O O . LYS A 1 242 ? 18.859 -31.234 -12.555 1 81.62 242 LYS A O 1
ATOM 1985 N N . PRO A 1 243 ? 20.797 -30.297 -13.141 1 69.81 243 PRO A N 1
ATOM 1986 C CA . PRO A 1 243 ? 20.281 -29.922 -14.461 1 69.81 243 PRO A CA 1
ATOM 1987 C C . PRO A 1 243 ? 19.938 -31.141 -15.328 1 69.81 243 PRO A C 1
ATOM 1989 O O . PRO A 1 243 ? 20.547 -32.188 -15.164 1 69.81 243 PRO A O 1
ATOM 1992 N N . ASP A 1 244 ? 18.781 -31.172 -16.016 1 58.25 244 ASP A N 1
ATOM 1993 C CA . ASP A 1 244 ? 18.375 -32.25 -16.906 1 58.25 244 ASP A CA 1
ATOM 1994 C C . ASP A 1 244 ? 19.422 -32.5 -17.984 1 58.25 244 ASP A C 1
ATOM 1996 O O . ASP A 1 244 ? 19.75 -31.625 -18.781 1 58.25 244 ASP A O 1
ATOM 2000 N N . THR A 1 245 ? 20.484 -33.406 -17.594 1 51.16 245 THR A N 1
ATOM 2001 C CA . THR A 1 245 ? 21.578 -33.688 -18.516 1 51.16 245 THR A CA 1
ATOM 2002 C C . THR A 1 245 ? 21.078 -34.469 -19.719 1 51.16 245 THR A C 1
ATOM 2004 O O . THR A 1 245 ? 21.875 -34.906 -20.562 1 51.16 245 THR A O 1
ATOM 2007 N N . LYS A 1 246 ? 19.891 -34.906 -19.688 1 48.59 246 LYS A N 1
ATOM 2008 C CA . LYS A 1 246 ? 19.547 -35.656 -20.891 1 48.59 246 LYS A CA 1
ATOM 2009 C C . LYS A 1 246 ? 19.703 -34.812 -22.141 1 48.59 246 LYS A C 1
ATOM 2011 O O . LYS A 1 246 ? 19.297 -35.219 -23.234 1 48.59 246 LYS A O 1
ATOM 2016 N N . TRP A 1 247 ? 20.172 -33.688 -21.938 1 36.09 247 TRP A N 1
ATOM 2017 C CA . TRP A 1 247 ? 20.172 -32.781 -23.078 1 36.09 247 TRP A CA 1
ATOM 2018 C C . TRP A 1 247 ? 21.516 -32.844 -23.828 1 36.09 247 TRP A C 1
ATOM 2020 O O . TRP A 1 247 ? 22.578 -32.719 -23.203 1 36.09 247 TRP A O 1
ATOM 2030 N N . ASN A 1 248 ? 21.781 -33.844 -24.75 1 36.19 248 ASN A N 1
ATOM 2031 C CA . ASN A 1 248 ? 22.969 -33.75 -25.578 1 36.19 248 ASN A CA 1
ATOM 2032 C C . ASN A 1 248 ? 22.891 -32.594 -26.578 1 36.19 248 ASN A C 1
ATOM 2034 O O . ASN A 1 248 ? 21.828 -32 -26.734 1 36.19 248 ASN A O 1
ATOM 2038 N N . GLU A 1 249 ? 23.969 -32.156 -27.078 1 34.66 249 GLU A N 1
ATOM 2039 C CA . GLU A 1 249 ? 24.109 -31.109 -28.094 1 34.66 249 GLU A CA 1
ATOM 2040 C C . GLU A 1 249 ? 23 -31.219 -29.141 1 34.66 249 GLU A C 1
ATOM 2042 O O . GLU A 1 249 ? 22.656 -30.219 -29.781 1 34.66 249 GLU A O 1
ATOM 2047 N N . LYS A 1 250 ? 22.703 -32.469 -29.672 1 35.47 250 LYS A N 1
ATOM 2048 C CA . LYS A 1 250 ? 21.969 -32.781 -30.891 1 35.47 250 LYS A CA 1
ATOM 2049 C C . LYS A 1 250 ? 20.484 -32.969 -30.594 1 35.47 250 LYS A C 1
ATOM 2051 O O . LYS A 1 250 ? 19.703 -33.375 -31.469 1 35.47 250 LYS A O 1
ATOM 2056 N N . GLY A 1 251 ? 19.766 -32.625 -29.516 1 31.81 251 GLY A N 1
ATOM 2057 C CA . GLY A 1 251 ? 18.391 -32.875 -29.141 1 31.81 251 GLY A CA 1
ATOM 2058 C C . GLY A 1 251 ? 18.234 -33.719 -27.906 1 31.81 251 GLY A C 1
ATOM 2059 O O . GLY A 1 251 ? 19.219 -34.062 -27.25 1 31.81 251 GLY A O 1
ATOM 2060 N N . LEU A 1 252 ? 16.922 -33.938 -27.344 1 34.81 252 LEU A N 1
ATOM 2061 C CA . LEU A 1 252 ? 16.562 -34.781 -26.219 1 34.81 252 LEU A CA 1
ATOM 2062 C C . LEU A 1 252 ? 17.031 -36.219 -26.484 1 34.81 252 LEU A C 1
ATOM 2064 O O . LEU A 1 252 ? 16.609 -36.844 -27.438 1 34.81 252 LEU A O 1
ATOM 2068 N N . THR A 1 253 ? 18.156 -36.531 -26.766 1 33.34 253 THR A N 1
ATOM 2069 C CA . THR A 1 253 ? 18.375 -37.969 -26.938 1 33.34 253 THR A CA 1
ATOM 2070 C C . THR A 1 253 ? 18.156 -38.719 -25.609 1 33.34 253 THR A C 1
ATOM 2072 O O . THR A 1 253 ? 18.406 -38.156 -24.547 1 33.34 253 THR A O 1
ATOM 2075 N N . GLU A 1 254 ? 17.062 -39.562 -25.469 1 37.81 254 GLU A N 1
ATOM 2076 C CA . GLU A 1 254 ? 16.812 -40.594 -24.453 1 37.81 254 GLU A CA 1
ATOM 2077 C C . GLU A 1 254 ? 18.109 -41.031 -23.797 1 37.81 254 GLU A C 1
ATOM 2079 O O . GLU A 1 254 ? 18.703 -42.062 -24.188 1 37.81 254 GLU A O 1
ATOM 2084 N N . VAL A 1 255 ? 19.141 -40.312 -23.781 1 38.91 255 VAL A N 1
ATOM 2085 C CA . VAL A 1 255 ? 20.344 -41 -23.281 1 38.91 255 VAL A CA 1
ATOM 2086 C C . VAL A 1 255 ? 20.141 -41.406 -21.828 1 38.91 255 VAL A C 1
ATOM 2088 O O . VAL A 1 255 ? 19.781 -40.594 -20.984 1 38.91 255 VAL A O 1
ATOM 2091 N N . ASP A 1 256 ? 19.719 -42.656 -21.453 1 42.91 256 ASP A N 1
ATOM 2092 C CA . ASP A 1 256 ? 19.609 -43.438 -20.219 1 42.91 256 ASP A CA 1
ATOM 2093 C C . ASP A 1 256 ? 20.625 -42.969 -19.172 1 42.91 256 ASP A C 1
ATOM 2095 O O . ASP A 1 256 ? 20.516 -43.312 -18 1 42.91 256 ASP A O 1
ATOM 2099 N N . LYS A 1 257 ? 21.938 -42.656 -19.516 1 50.31 257 LYS A N 1
ATOM 2100 C CA . LYS A 1 257 ? 23 -42.594 -18.531 1 50.31 257 LYS A CA 1
ATOM 2101 C C . LYS A 1 257 ? 23.156 -41.156 -18.016 1 50.31 257 LYS A C 1
ATOM 2103 O O . LYS A 1 257 ? 23.203 -40.188 -18.797 1 50.31 257 LYS A O 1
ATOM 2108 N N . THR A 1 258 ? 22.859 -40.844 -16.75 1 57.53 258 THR A N 1
ATOM 2109 C CA . THR A 1 258 ? 23.125 -39.594 -16.078 1 57.53 258 THR A CA 1
ATOM 2110 C C . THR A 1 258 ? 24.547 -39.094 -16.391 1 57.53 258 THR A C 1
ATOM 2112 O O . THR A 1 258 ? 25.531 -39.75 -16.062 1 57.53 258 THR A O 1
ATOM 2115 N N . ILE A 1 259 ? 24.75 -38.219 -17.312 1 71.19 259 ILE A N 1
ATOM 2116 C CA . ILE A 1 259 ? 26.031 -37.594 -17.641 1 71.19 259 ILE A CA 1
ATOM 2117 C C . ILE A 1 259 ? 26.484 -36.719 -16.484 1 71.19 259 ILE A C 1
ATOM 2119 O O . ILE A 1 259 ? 25.734 -35.844 -16.031 1 71.19 259 ILE A O 1
ATOM 2123 N N . ILE A 1 260 ? 27.594 -37.156 -15.867 1 83.69 260 ILE A N 1
ATOM 2124 C CA . ILE A 1 260 ? 28.219 -36.344 -14.812 1 83.69 260 ILE A CA 1
ATOM 2125 C C . ILE A 1 260 ? 28.875 -35.125 -15.406 1 83.69 260 ILE A C 1
ATOM 2127 O O . ILE A 1 260 ? 29.781 -35.25 -16.25 1 83.69 260 ILE A O 1
ATOM 2131 N N . PRO A 1 261 ? 28.484 -34 -15.07 1 86.5 261 PRO A N 1
ATOM 2132 C CA . PRO A 1 261 ? 29.109 -32.781 -15.586 1 86.5 261 PRO A CA 1
ATOM 2133 C C . PRO A 1 261 ? 30.609 -32.719 -15.297 1 86.5 261 PRO A C 1
ATOM 2135 O O . PRO A 1 261 ? 31.062 -33.156 -14.234 1 86.5 261 PRO A O 1
ATOM 2138 N N . PRO A 1 262 ? 31.375 -32.125 -16.188 1 88.19 262 PRO A N 1
ATOM 2139 C CA . PRO A 1 262 ? 32.812 -32.062 -16.047 1 88.19 262 PRO A CA 1
ATOM 2140 C C . PRO A 1 262 ? 33.281 -31.391 -14.75 1 88.19 262 PRO A C 1
ATOM 2142 O O . PRO A 1 262 ? 34.25 -31.812 -14.148 1 88.19 262 PRO A O 1
ATOM 2145 N N . VAL A 1 263 ? 32.562 -30.469 -14.336 1 92.5 263 VAL A N 1
ATOM 2146 C CA . VAL A 1 263 ? 32.969 -29.719 -13.148 1 92.5 263 VAL A CA 1
ATOM 2147 C C . VAL A 1 263 ? 32.906 -30.625 -11.922 1 92.5 263 VAL A C 1
ATOM 2149 O O . VAL A 1 263 ? 33.75 -30.484 -11.008 1 92.5 263 VAL A O 1
ATOM 2152 N N . VAL A 1 264 ? 32.062 -31.578 -11.859 1 93.94 264 VAL A N 1
ATOM 2153 C CA . VAL A 1 264 ? 31.922 -32.5 -10.742 1 93.94 264 VAL A CA 1
ATOM 2154 C C . VAL A 1 264 ? 33.125 -33.438 -10.688 1 93.94 264 VAL A C 1
ATOM 2156 O O . VAL A 1 264 ? 33.625 -33.719 -9.609 1 93.94 264 VAL A O 1
ATOM 2159 N N . GLU A 1 265 ? 33.531 -33.812 -11.852 1 92.56 265 GLU A N 1
ATOM 2160 C CA . GLU A 1 265 ? 34.688 -34.688 -11.938 1 92.56 265 GLU A CA 1
ATOM 2161 C C . GLU A 1 265 ? 35.969 -33.938 -11.578 1 92.56 265 GLU A C 1
ATOM 2163 O O . GLU A 1 265 ? 36.812 -34.438 -10.844 1 92.56 265 GLU A O 1
ATOM 2168 N N . GLU A 1 266 ? 36.031 -32.75 -12.086 1 93.44 266 GLU A N 1
ATOM 2169 C CA . GLU A 1 266 ? 37.188 -31.922 -11.852 1 93.44 266 GLU A CA 1
ATOM 2170 C C . GLU A 1 266 ? 37.344 -31.578 -10.375 1 93.44 266 GLU A C 1
ATOM 2172 O O . GLU A 1 266 ? 38.469 -31.438 -9.883 1 93.44 266 GLU A O 1
ATOM 2177 N N . THR A 1 267 ? 36.281 -31.484 -9.664 1 94.5 267 THR A N 1
ATOM 2178 C CA . THR A 1 267 ? 36.344 -31.125 -8.258 1 94.5 267 THR A CA 1
ATOM 2179 C C . THR A 1 267 ? 36.344 -32.375 -7.371 1 94.5 267 THR A C 1
ATOM 2181 O O . THR A 1 267 ? 36.375 -32.25 -6.145 1 94.5 267 THR A O 1
ATOM 2184 N N . GLY A 1 268 ? 36.281 -33.5 -7.895 1 92.06 268 GLY A N 1
ATOM 2185 C CA . GLY A 1 268 ? 36.344 -34.75 -7.168 1 92.06 268 GLY A CA 1
ATOM 2186 C C . GLY A 1 268 ? 35.094 -35.062 -6.355 1 92.06 268 GLY A C 1
ATOM 2187 O O . GLY A 1 268 ? 35.188 -35.625 -5.27 1 92.06 268 GLY A O 1
ATOM 2188 N N . ARG A 1 269 ? 33.969 -34.656 -6.805 1 93.75 269 ARG A N 1
ATOM 2189 C CA . ARG A 1 269 ? 32.719 -34.781 -6.016 1 93.75 269 ARG A CA 1
ATOM 2190 C C . ARG A 1 269 ? 31.75 -35.719 -6.676 1 93.75 269 ARG A C 1
ATOM 2192 O O . ARG A 1 269 ? 30.531 -35.531 -6.625 1 93.75 269 ARG A O 1
ATOM 2199 N N . THR A 1 270 ? 32.188 -36.719 -7.273 1 93.12 270 THR A N 1
ATOM 2200 C CA . THR A 1 270 ? 31.375 -37.656 -8.023 1 93.12 270 THR A CA 1
ATOM 2201 C C . THR A 1 270 ? 30.484 -38.469 -7.086 1 93.12 270 THR A C 1
ATOM 2203 O O . THR A 1 270 ? 29.328 -38.75 -7.406 1 93.12 270 THR A O 1
ATOM 2206 N N . GLU A 1 271 ? 31.062 -38.812 -5.984 1 92.31 271 GLU A N 1
ATOM 2207 C CA . GLU A 1 271 ? 30.281 -39.594 -5.031 1 92.31 271 GLU A CA 1
ATOM 2208 C C . GLU A 1 271 ? 29.094 -38.781 -4.484 1 92.31 271 GLU A C 1
ATOM 2210 O O . GLU A 1 271 ? 27.984 -39.281 -4.363 1 92.31 271 GLU A O 1
ATOM 2215 N N . GLU A 1 272 ? 29.359 -37.531 -4.164 1 94.31 272 GLU A N 1
ATOM 2216 C CA . GLU A 1 272 ? 28.312 -36.656 -3.654 1 94.31 272 GLU A CA 1
ATOM 2217 C C . GLU A 1 272 ? 27.266 -36.375 -4.723 1 94.31 272 GLU A C 1
ATOM 2219 O O . GLU A 1 272 ? 26.078 -36.188 -4.41 1 94.31 272 GLU A O 1
ATOM 2224 N N . PHE A 1 273 ? 27.75 -36.312 -5.93 1 92.62 273 PHE A N 1
ATOM 2225 C CA . PHE A 1 273 ? 26.844 -36.031 -7.035 1 92.62 273 PHE A CA 1
ATOM 2226 C C . PHE A 1 273 ? 25.875 -37.219 -7.242 1 92.62 273 PHE A C 1
ATOM 2228 O O . PHE A 1 273 ? 24.703 -37 -7.562 1 92.62 273 PHE A O 1
ATOM 2235 N N . ARG A 1 274 ? 26.344 -38.406 -6.969 1 88.88 274 ARG A N 1
ATOM 2236 C CA . ARG A 1 274 ? 25.531 -39.625 -7.129 1 88.88 274 ARG A CA 1
ATOM 2237 C C . ARG A 1 274 ? 24.531 -39.75 -5.98 1 88.88 274 ARG A C 1
ATOM 2239 O O . ARG A 1 274 ? 23.406 -40.219 -6.176 1 88.88 274 ARG A O 1
ATOM 2246 N N . ASP A 1 275 ? 25.047 -39.375 -4.801 1 92 275 ASP A N 1
ATOM 2247 C CA . ASP A 1 275 ? 24.203 -39.438 -3.617 1 92 275 ASP A CA 1
ATOM 2248 C C . ASP A 1 275 ? 24.297 -38.125 -2.822 1 92 275 ASP A C 1
ATOM 2250 O O . ASP A 1 275 ? 25.094 -38.031 -1.884 1 92 275 ASP A O 1
ATOM 2254 N N . PRO A 1 276 ? 23.406 -37.25 -3.094 1 93.94 276 PRO A N 1
ATOM 2255 C CA . PRO A 1 276 ? 23.438 -35.938 -2.443 1 93.94 276 PRO A CA 1
ATOM 2256 C C . PRO A 1 276 ? 23.297 -36.031 -0.927 1 93.94 276 PRO A C 1
ATOM 2258 O O . PRO A 1 276 ? 23.625 -35.094 -0.214 1 93.94 276 PRO A O 1
ATOM 2261 N N . ARG A 1 277 ? 22.781 -37.125 -0.353 1 94.12 277 ARG A N 1
ATOM 2262 C CA . ARG A 1 277 ? 22.609 -37.344 1.083 1 94.12 277 ARG A CA 1
ATOM 2263 C C . ARG A 1 277 ? 23.938 -37.156 1.821 1 94.12 277 ARG A C 1
ATOM 2265 O O . ARG A 1 277 ? 23.969 -36.688 2.955 1 94.12 277 ARG A O 1
ATOM 2272 N N . ILE A 1 278 ? 24.969 -37.531 1.113 1 96.56 278 ILE A N 1
ATOM 2273 C CA . ILE A 1 278 ? 26.312 -37.438 1.695 1 96.56 278 ILE A CA 1
ATOM 2274 C C . ILE A 1 278 ? 26.641 -36 2.055 1 96.56 278 ILE A C 1
ATOM 2276 O O . ILE A 1 278 ? 27.25 -35.75 3.09 1 96.56 278 ILE A O 1
ATOM 2280 N N . CYS A 1 279 ? 26.25 -35.094 1.233 1 97.19 279 CYS A N 1
ATOM 2281 C CA . CYS A 1 279 ? 26.516 -33.656 1.467 1 97.19 279 CYS A CA 1
ATOM 2282 C C . CYS A 1 279 ? 25.828 -33.188 2.732 1 97.19 279 CYS A C 1
ATOM 2284 O O . CYS A 1 279 ? 26.422 -32.469 3.533 1 97.19 279 CYS A O 1
ATOM 2286 N N . PHE A 1 280 ? 24.609 -33.594 2.979 1 97.44 280 PHE A N 1
ATOM 2287 C CA . PHE A 1 280 ? 23.844 -33.156 4.133 1 97.44 280 PHE A CA 1
ATOM 2288 C C . PHE A 1 280 ? 24.375 -33.75 5.418 1 97.44 280 PHE A C 1
ATOM 2290 O O . PHE A 1 280 ? 24.438 -33.094 6.453 1 97.44 280 PHE A O 1
ATOM 2297 N N . ILE A 1 281 ? 24.781 -35 5.32 1 97.25 281 ILE A N 1
ATOM 2298 C CA . ILE A 1 281 ? 25.359 -35.656 6.484 1 97.25 281 ILE A CA 1
ATOM 2299 C C . ILE A 1 281 ? 26.656 -34.969 6.883 1 97.25 281 ILE A C 1
ATOM 2301 O O . ILE A 1 281 ? 26.906 -34.719 8.07 1 97.25 281 ILE A O 1
ATOM 2305 N N . LYS A 1 282 ? 27.469 -34.656 5.867 1 96.62 282 LYS A N 1
ATOM 2306 C CA . LYS A 1 282 ? 28.719 -33.938 6.133 1 96.62 282 LYS A CA 1
ATOM 2307 C C . LYS A 1 282 ? 28.453 -32.562 6.715 1 96.62 282 LYS A C 1
ATOM 2309 O O . LYS A 1 282 ? 29.203 -32.094 7.57 1 96.62 282 LYS A O 1
ATOM 2314 N N . ALA A 1 283 ? 27.422 -31.922 6.215 1 97.56 283 ALA A N 1
ATOM 2315 C CA . ALA A 1 283 ? 27.047 -30.594 6.711 1 97.56 283 ALA A CA 1
ATOM 2316 C C . ALA A 1 283 ? 26.641 -30.656 8.18 1 97.56 283 ALA A C 1
ATOM 2318 O O . ALA A 1 283 ? 27.031 -29.781 8.969 1 97.56 283 ALA A O 1
ATOM 2319 N N . LEU A 1 284 ? 25.891 -31.672 8.57 1 96.88 284 LEU A N 1
ATOM 2320 C CA . LEU A 1 284 ? 25.422 -31.828 9.945 1 96.88 284 LEU A CA 1
ATOM 2321 C C . LEU A 1 284 ? 26.578 -32.188 10.883 1 96.88 284 LEU A C 1
ATOM 2323 O O . LEU A 1 284 ? 26.531 -31.891 12.078 1 96.88 284 LEU A O 1
ATOM 2327 N N . LYS A 1 285 ? 27.609 -32.781 10.336 1 95.31 285 LYS A N 1
ATOM 2328 C CA . LYS A 1 285 ? 28.797 -33.062 11.133 1 95.31 285 LYS A CA 1
ATOM 2329 C C . LYS A 1 285 ? 29.531 -31.781 11.492 1 95.31 285 LYS A C 1
ATOM 2331 O O . LYS A 1 285 ? 30.125 -31.688 12.562 1 95.31 285 LYS A O 1
ATOM 2336 N N . GLU A 1 286 ? 29.5 -30.828 10.516 1 93.44 286 GLU A N 1
ATOM 2337 C CA . GLU A 1 286 ? 30.109 -29.531 10.766 1 93.44 286 GLU A CA 1
ATOM 2338 C C . GLU A 1 286 ? 29.359 -28.75 11.844 1 93.44 286 GLU A C 1
ATOM 2340 O O . GLU A 1 286 ? 29.969 -28.141 12.719 1 93.44 286 GLU A O 1
ATOM 2345 N N . ASN A 1 287 ? 28.078 -28.734 11.781 1 94.88 287 ASN A N 1
ATOM 2346 C CA . ASN A 1 287 ? 27.203 -28.078 12.75 1 94.88 287 ASN A CA 1
ATOM 2347 C C . ASN A 1 287 ? 25.844 -28.766 12.836 1 94.88 287 ASN A C 1
ATOM 2349 O O . ASN A 1 287 ? 24.938 -28.438 12.07 1 94.88 287 ASN A O 1
ATOM 2353 N N . PRO A 1 288 ? 25.625 -29.516 13.758 1 94.56 288 PRO A N 1
ATOM 2354 C CA . PRO A 1 288 ? 24.391 -30.297 13.867 1 94.56 288 PRO A CA 1
ATOM 2355 C C . PRO A 1 288 ? 23.172 -29.438 14.195 1 94.56 288 PRO A C 1
ATOM 2357 O O . PRO A 1 288 ? 22.031 -29.859 13.992 1 94.56 288 PRO A O 1
ATOM 2360 N N . ASP A 1 289 ? 23.391 -28.188 14.68 1 94.19 289 ASP A N 1
ATOM 2361 C CA . ASP A 1 289 ? 22.266 -27.375 15.125 1 94.19 289 ASP A CA 1
ATOM 2362 C C . ASP A 1 289 ? 22 -26.234 14.148 1 94.19 289 ASP A C 1
ATOM 2364 O O . ASP A 1 289 ? 21.422 -25.219 14.523 1 94.19 289 ASP A O 1
ATOM 2368 N N . ASN A 1 290 ? 22.5 -26.422 13.016 1 95.25 290 ASN A N 1
ATOM 2369 C CA . ASN A 1 290 ? 22.172 -25.391 12.023 1 95.25 290 ASN A CA 1
ATOM 2370 C C . ASN A 1 290 ? 20.781 -25.578 11.461 1 95.25 290 ASN A C 1
ATOM 2372 O O . ASN A 1 290 ? 20.469 -26.609 10.867 1 95.25 290 ASN A O 1
ATOM 2376 N N . ARG A 1 291 ? 19.938 -24.625 11.609 1 95.25 291 ARG A N 1
ATOM 2377 C CA . ARG A 1 291 ? 18.531 -24.719 11.234 1 95.25 291 ARG A CA 1
ATOM 2378 C C . ARG A 1 291 ? 18.375 -24.922 9.727 1 95.25 291 ARG A C 1
ATOM 2380 O O . ARG A 1 291 ? 17.594 -25.75 9.289 1 95.25 291 ARG A O 1
ATOM 2387 N N . GLU A 1 292 ? 19.109 -24.172 8.93 1 95.5 292 GLU A N 1
ATOM 2388 C CA . GLU A 1 292 ? 18.969 -24.203 7.477 1 95.5 292 GLU A CA 1
ATOM 2389 C C . GLU A 1 292 ? 19.391 -25.562 6.91 1 95.5 292 GLU A C 1
ATOM 2391 O O . GLU A 1 292 ? 18.734 -26.094 6.004 1 95.5 292 GLU A O 1
ATOM 2396 N N . VAL A 1 293 ? 20.5 -26.078 7.43 1 97.12 293 VAL A N 1
ATOM 2397 C CA . VAL A 1 293 ? 20.984 -27.375 6.973 1 97.12 293 VAL A CA 1
ATOM 2398 C C . VAL A 1 293 ? 19.922 -28.453 7.219 1 97.12 293 VAL A C 1
ATOM 2400 O O . VAL A 1 293 ? 19.641 -29.266 6.344 1 97.12 293 VAL A O 1
ATOM 2403 N N . ARG A 1 294 ? 19.375 -28.422 8.344 1 97 294 ARG A N 1
ATOM 2404 C CA . ARG A 1 294 ? 18.359 -29.406 8.703 1 97 294 ARG A CA 1
ATOM 2405 C C . ARG A 1 294 ? 17.141 -29.281 7.812 1 97 294 ARG A C 1
ATOM 2407 O O . ARG A 1 294 ? 16.562 -30.297 7.395 1 97 294 ARG A O 1
ATOM 2414 N N . ILE A 1 295 ? 16.703 -28.141 7.543 1 97 295 ILE A N 1
ATOM 2415 C CA . ILE A 1 295 ? 15.531 -27.922 6.711 1 97 295 ILE A CA 1
ATOM 2416 C C . ILE A 1 295 ? 15.805 -28.391 5.289 1 97 295 ILE A C 1
ATOM 2418 O O . ILE A 1 295 ? 14.961 -29.047 4.668 1 97 295 ILE A O 1
ATOM 2422 N N . ARG A 1 296 ? 16.969 -28.047 4.754 1 95.81 296 ARG A N 1
ATOM 2423 C CA . ARG A 1 296 ? 17.312 -28.453 3.396 1 95.81 296 ARG A CA 1
ATOM 2424 C C . ARG A 1 296 ? 17.422 -29.969 3.293 1 95.81 296 ARG A C 1
ATOM 2426 O O . ARG A 1 296 ? 17.031 -30.562 2.281 1 95.81 296 ARG A O 1
ATOM 2433 N N . TYR A 1 297 ? 18 -30.531 4.352 1 96.75 297 TYR A N 1
ATOM 2434 C CA . TYR A 1 297 ? 18.062 -32 4.383 1 96.75 297 TYR A CA 1
ATOM 2435 C C . TYR A 1 297 ? 16.672 -32.594 4.402 1 96.75 297 TYR A C 1
ATOM 2437 O O . TYR A 1 297 ? 16.391 -33.562 3.68 1 96.75 297 TYR A O 1
ATOM 2445 N N . ALA A 1 298 ? 15.82 -32.031 5.195 1 96.38 298 ALA A N 1
ATOM 2446 C CA . ALA A 1 298 ? 14.438 -32.469 5.273 1 96.38 298 ALA A CA 1
ATOM 2447 C C . ALA A 1 298 ? 13.742 -32.375 3.922 1 96.38 298 ALA A C 1
ATOM 2449 O O . ALA A 1 298 ? 12.961 -33.25 3.539 1 96.38 298 ALA A O 1
ATOM 2450 N N . ASN A 1 299 ? 13.953 -31.328 3.246 1 93.31 299 ASN A N 1
ATOM 2451 C CA . ASN A 1 299 ? 13.359 -31.109 1.934 1 93.31 299 ASN A CA 1
ATOM 2452 C C . ASN A 1 299 ? 13.82 -32.156 0.931 1 93.31 299 ASN A C 1
ATOM 2454 O O . ASN A 1 299 ? 13.047 -32.594 0.073 1 93.31 299 ASN A O 1
ATOM 2458 N N . TYR A 1 300 ? 15.102 -32.469 0.998 1 92.62 300 TYR A N 1
ATOM 2459 C CA . TYR A 1 300 ? 15.625 -33.531 0.152 1 92.62 300 TYR A CA 1
ATOM 2460 C C . TYR A 1 300 ? 14.93 -34.875 0.456 1 92.62 300 TYR A C 1
ATOM 2462 O O . TYR A 1 300 ? 14.539 -35.594 -0.46 1 92.62 300 TYR A O 1
ATOM 2470 N N . LEU A 1 301 ? 14.758 -35.156 1.693 1 92.44 301 LEU A N 1
ATOM 2471 C CA . LEU A 1 301 ? 14.156 -36.438 2.123 1 92.44 301 LEU A CA 1
ATOM 2472 C C . LEU A 1 301 ? 12.688 -36.5 1.743 1 92.44 301 LEU A C 1
ATOM 2474 O O . LEU A 1 301 ? 12.156 -37.562 1.473 1 92.44 301 LEU A O 1
ATOM 2478 N N . ARG A 1 302 ? 12.023 -35.438 1.65 1 90.12 302 ARG A N 1
ATOM 2479 C CA . ARG A 1 302 ? 10.602 -35.344 1.336 1 90.12 302 ARG A CA 1
ATOM 2480 C C . ARG A 1 302 ? 10.344 -35.719 -0.12 1 90.12 302 ARG A C 1
ATOM 2482 O O . ARG A 1 302 ? 9.297 -36.281 -0.446 1 90.12 302 ARG A O 1
ATOM 2489 N N . ASP A 1 303 ? 11.211 -35.25 -1.005 1 81.31 303 ASP A N 1
ATOM 2490 C CA . ASP A 1 303 ? 11.016 -35.469 -2.432 1 81.31 303 ASP A CA 1
ATOM 2491 C C . ASP A 1 303 ? 11.195 -36.969 -2.777 1 81.31 303 ASP A C 1
ATOM 2493 O O . ASP A 1 303 ? 12.328 -37.406 -2.947 1 81.31 303 ASP A O 1
ATOM 2497 N N . ILE A 1 304 ? 10.125 -37.594 -2.861 1 67.62 304 ILE A N 1
ATOM 2498 C CA . ILE A 1 304 ? 10.164 -39.031 -3.098 1 67.62 304 ILE A CA 1
ATOM 2499 C C . ILE A 1 304 ? 9.906 -39.312 -4.574 1 67.62 304 ILE A C 1
ATOM 2501 O O . ILE A 1 304 ? 9.562 -40.469 -4.941 1 67.62 304 ILE A O 1
ATOM 2505 N N . ARG A 1 305 ? 9.898 -38.469 -5.535 1 57.19 305 ARG A N 1
ATOM 2506 C CA . ARG A 1 305 ? 9.57 -38.656 -6.945 1 57.19 305 ARG A CA 1
ATOM 2507 C C . ARG A 1 305 ? 10.43 -39.75 -7.57 1 57.19 305 ARG A C 1
ATOM 2509 O O . ARG A 1 305 ? 9.945 -40.531 -8.398 1 57.19 305 ARG A O 1
ATOM 2516 N N . ASN A 1 306 ? 11.594 -39.625 -7.262 1 47.34 306 ASN A N 1
ATOM 2517 C CA . ASN A 1 306 ? 12.445 -40.656 -7.871 1 47.34 306 ASN A CA 1
ATOM 2518 C C . ASN A 1 306 ? 12.18 -42.031 -7.281 1 47.34 306 ASN A C 1
ATOM 2520 O O . ASN A 1 306 ? 12.625 -43.031 -7.824 1 47.34 306 ASN A O 1
ATOM 2524 N N . GLU A 1 307 ? 11.445 -41.938 -6.16 1 49.88 307 GLU A N 1
ATOM 2525 C CA . GLU A 1 307 ? 11.062 -43.219 -5.57 1 49.88 307 GLU A CA 1
ATOM 2526 C C . GLU A 1 307 ? 9.602 -43.562 -5.871 1 49.88 307 GLU A C 1
ATOM 2528 O O . GLU A 1 307 ? 8.805 -42.656 -6.172 1 49.88 307 GLU A O 1
ATOM 2533 N N . LYS A 1 308 ? 9.305 -44.719 -6.188 1 54.72 308 LYS A N 1
ATOM 2534 C CA . LYS A 1 308 ? 7.945 -45.156 -6.5 1 54.72 308 LYS A CA 1
ATOM 2535 C C . LYS A 1 308 ? 6.926 -44.5 -5.562 1 54.72 308 LYS A C 1
ATOM 2537 O O . LYS A 1 308 ? 7.051 -44.625 -4.34 1 54.72 308 LYS A O 1
ATOM 2542 N N . GLU A 1 309 ? 6.277 -43.281 -5.883 1 64.44 309 GLU A N 1
ATOM 2543 C CA . GLU A 1 309 ? 5.188 -42.656 -5.148 1 64.44 309 GLU A CA 1
ATOM 2544 C C . GLU A 1 309 ? 4.188 -43.688 -4.637 1 64.44 309 GLU A C 1
ATOM 2546 O O . GLU A 1 309 ? 3.029 -43.688 -5.055 1 64.44 309 GLU A O 1
ATOM 2551 N N . GLU A 1 310 ? 4.902 -44.75 -3.92 1 78.94 310 GLU A N 1
ATOM 2552 C CA . GLU A 1 310 ? 4.098 -45.844 -3.338 1 78.94 310 GLU A CA 1
ATOM 2553 C C . GLU A 1 310 ? 4.129 -45.781 -1.813 1 78.94 310 GLU A C 1
ATOM 2555 O O . GLU A 1 310 ? 5.09 -45.281 -1.223 1 78.94 310 GLU A O 1
ATOM 2560 N N . ALA A 1 311 ? 3.117 -46.188 -1.124 1 86.44 311 ALA A N 1
ATOM 2561 C CA . ALA A 1 311 ? 2.998 -46.219 0.331 1 86.44 311 ALA A CA 1
ATOM 2562 C C . ALA A 1 311 ? 3.811 -47.375 0.909 1 86.44 311 ALA A C 1
ATOM 2564 O O . ALA A 1 311 ? 3.248 -48.406 1.302 1 86.44 311 ALA A O 1
ATOM 2565 N N . THR A 1 312 ? 5.09 -47.281 0.896 1 88.12 312 THR A N 1
ATOM 2566 C CA . THR A 1 312 ? 5.98 -48.312 1.415 1 88.12 312 THR A CA 1
ATOM 2567 C C . THR A 1 312 ? 6.523 -47.906 2.787 1 88.12 312 THR A C 1
ATOM 2569 O O . THR A 1 312 ? 6.461 -46.75 3.17 1 88.12 312 THR A O 1
ATOM 2572 N N . GLU A 1 313 ? 6.926 -48.875 3.51 1 88.38 313 GLU A N 1
ATOM 2573 C CA . GLU A 1 313 ? 7.508 -48.625 4.824 1 88.38 313 GLU A CA 1
ATOM 2574 C C . GLU A 1 313 ? 8.805 -47.844 4.715 1 88.38 313 GLU A C 1
ATOM 2576 O O . GLU A 1 313 ? 9.117 -47.031 5.59 1 88.38 313 GLU A O 1
ATOM 2581 N N . GLU A 1 314 ? 9.5 -48.062 3.697 1 87.25 314 GLU A N 1
ATOM 2582 C CA . GLU A 1 314 ? 10.727 -47.312 3.461 1 87.25 314 GLU A CA 1
ATOM 2583 C C . GLU A 1 314 ? 10.445 -45.812 3.289 1 87.25 314 GLU A C 1
ATOM 2585 O O . GLU A 1 314 ? 11.164 -44.969 3.828 1 87.25 314 GLU A O 1
ATOM 2590 N N . ASN A 1 315 ? 9.445 -45.531 2.58 1 90.38 315 ASN A N 1
ATOM 2591 C CA . ASN A 1 315 ? 9.062 -44.125 2.385 1 90.38 315 ASN A CA 1
ATOM 2592 C C . ASN A 1 315 ? 8.531 -43.531 3.672 1 90.38 315 ASN A C 1
ATOM 2594 O O . ASN A 1 315 ? 8.727 -42.312 3.914 1 90.38 315 ASN A O 1
ATOM 2598 N N . ARG A 1 316 ? 7.922 -44.312 4.445 1 91.38 316 ARG A N 1
ATOM 2599 C CA . ARG A 1 316 ? 7.438 -43.844 5.73 1 91.38 316 ARG A CA 1
ATOM 2600 C C . ARG A 1 316 ? 8.602 -43.438 6.633 1 91.38 316 ARG A C 1
ATOM 2602 O O . ARG A 1 316 ? 8.562 -42.375 7.258 1 91.38 316 ARG A O 1
ATOM 2609 N N . LYS A 1 317 ? 9.539 -44.312 6.672 1 92.5 317 LYS A N 1
ATOM 2610 C CA . LYS A 1 317 ? 10.711 -44 7.492 1 92.5 317 LYS A CA 1
ATOM 2611 C C . LYS A 1 317 ? 11.445 -42.781 6.988 1 92.5 317 LYS A C 1
ATOM 2613 O O . LYS A 1 317 ? 11.961 -42 7.785 1 92.5 317 LYS A O 1
ATOM 2618 N N . ARG A 1 318 ? 11.516 -42.656 5.695 1 92.81 318 ARG A N 1
ATOM 2619 C CA . ARG A 1 318 ? 12.18 -41.531 5.078 1 92.81 318 ARG A CA 1
ATOM 2620 C C . ARG A 1 318 ? 11.477 -40.219 5.438 1 92.81 318 ARG A C 1
ATOM 2622 O O . ARG A 1 318 ? 12.125 -39.219 5.793 1 92.81 318 ARG A O 1
ATOM 2629 N N . LEU A 1 319 ? 10.203 -40.219 5.414 1 94.75 319 LEU A N 1
ATOM 2630 C CA . LEU A 1 319 ? 9.43 -39 5.734 1 94.75 319 LEU A CA 1
ATOM 2631 C C . LEU A 1 319 ? 9.477 -38.719 7.23 1 94.75 319 LEU A C 1
ATOM 2633 O O . LEU A 1 319 ? 9.461 -37.562 7.637 1 94.75 319 LEU A O 1
ATOM 2637 N N . ASP A 1 320 ? 9.547 -39.75 8.031 1 95.94 320 ASP A N 1
ATOM 2638 C CA . ASP A 1 320 ? 9.688 -39.562 9.469 1 95.94 320 ASP A CA 1
ATOM 2639 C C . ASP A 1 320 ? 11.031 -38.938 9.812 1 95.94 320 ASP A C 1
ATOM 2641 O O . ASP A 1 320 ? 11.117 -38.094 10.727 1 95.94 320 ASP A O 1
ATOM 2645 N N . GLU A 1 321 ? 12.031 -39.375 9.07 1 96.5 321 GLU A N 1
ATOM 2646 C CA . GLU A 1 321 ? 13.344 -38.781 9.258 1 96.5 321 GLU A CA 1
ATOM 2647 C C . GLU A 1 321 ? 13.312 -37.281 8.875 1 96.5 321 GLU A C 1
ATOM 2649 O O . GLU A 1 321 ? 13.93 -36.469 9.539 1 96.5 321 GLU A O 1
ATOM 2654 N N . ALA A 1 322 ? 12.664 -37 7.789 1 97.06 322 ALA A N 1
ATOM 2655 C CA . ALA A 1 322 ? 12.508 -35.594 7.367 1 97.06 322 ALA A CA 1
ATOM 2656 C C . ALA A 1 322 ? 11.836 -34.781 8.461 1 97.06 322 ALA A C 1
ATOM 2658 O O . ALA A 1 322 ? 12.273 -33.656 8.75 1 97.06 322 ALA A O 1
ATOM 2659 N N . LEU A 1 323 ? 10.805 -35.344 9.086 1 97.62 323 LEU A N 1
ATOM 2660 C CA . LEU A 1 323 ? 10.07 -34.656 10.141 1 97.62 323 LEU A CA 1
ATOM 2661 C C . LEU A 1 323 ? 10.969 -34.438 11.359 1 97.62 323 LEU A C 1
ATOM 2663 O O . LEU A 1 323 ? 10.852 -33.406 12.031 1 97.62 323 LEU A O 1
ATOM 2667 N N . GLU A 1 324 ? 11.797 -35.344 11.609 1 97.75 324 GLU A N 1
ATOM 2668 C CA . GLU A 1 324 ? 12.719 -35.219 12.734 1 97.75 324 GLU A CA 1
ATOM 2669 C C . GLU A 1 324 ? 13.648 -34.031 12.539 1 97.75 324 GLU A C 1
ATOM 2671 O O . GLU A 1 324 ? 13.891 -33.25 13.477 1 97.75 324 GLU A O 1
ATOM 2676 N N . HIS A 1 325 ? 14.18 -33.906 11.344 1 97.81 325 HIS A N 1
ATOM 2677 C CA . HIS A 1 325 ? 15.102 -32.812 11.055 1 97.81 325 HIS A CA 1
ATOM 2678 C C . HIS A 1 325 ? 14.398 -31.453 11.117 1 97.81 325 HIS A C 1
ATOM 2680 O O . HIS A 1 325 ? 14.93 -30.5 11.688 1 97.81 325 HIS A O 1
ATOM 2686 N N . VAL A 1 326 ? 13.234 -31.344 10.586 1 97.62 326 VAL A N 1
ATOM 2687 C CA . VAL A 1 326 ? 12.523 -30.078 10.562 1 97.62 326 VAL A CA 1
ATOM 2688 C C . VAL A 1 326 ? 12.07 -29.703 11.969 1 97.62 326 VAL A C 1
ATOM 2690 O O . VAL A 1 326 ? 12.117 -28.531 12.359 1 97.62 326 VAL A O 1
ATOM 2693 N N . ASN A 1 327 ? 11.633 -30.688 12.719 1 97.56 327 ASN A N 1
ATOM 2694 C CA . ASN A 1 327 ? 11.227 -30.438 14.094 1 97.56 327 ASN A CA 1
ATOM 2695 C C . ASN A 1 327 ? 12.398 -29.969 14.953 1 97.56 327 ASN A C 1
ATOM 2697 O O . ASN A 1 327 ? 12.234 -29.125 15.836 1 97.56 327 ASN A O 1
ATOM 2701 N N . HIS A 1 328 ? 13.523 -30.531 14.672 1 97.25 328 HIS A N 1
ATOM 2702 C CA . HIS A 1 328 ? 14.719 -30.062 15.367 1 97.25 328 HIS A CA 1
ATOM 2703 C C . HIS A 1 328 ? 15.016 -28.609 15.039 1 97.25 328 HIS A C 1
ATOM 2705 O O . HIS A 1 328 ? 15.32 -27.812 15.93 1 97.25 328 HIS A O 1
ATOM 2711 N N . SER A 1 329 ? 14.906 -28.281 13.828 1 96.75 329 SER A N 1
ATOM 2712 C CA . SER A 1 329 ? 15.109 -26.891 13.414 1 96.75 329 SER A CA 1
ATOM 2713 C C . SER A 1 329 ? 14.125 -25.969 14.109 1 96.75 329 SER A C 1
ATOM 2715 O O . SER A 1 329 ? 14.508 -24.906 14.602 1 96.75 329 SER A O 1
ATOM 2717 N N . LEU A 1 330 ? 12.859 -26.344 14.203 1 96.31 330 LEU A N 1
ATOM 2718 C CA . LEU A 1 330 ? 11.805 -25.516 14.773 1 96.31 330 LEU A CA 1
ATOM 2719 C C . LEU A 1 330 ? 11.938 -25.422 16.297 1 96.31 330 LEU A C 1
ATOM 2721 O O . LEU A 1 330 ? 11.477 -24.469 16.906 1 96.31 330 LEU A O 1
ATOM 2725 N N . SER A 1 331 ? 12.578 -26.438 16.891 1 96.19 331 SER A N 1
ATOM 2726 C CA . SER A 1 331 ? 12.828 -26.375 18.328 1 96.19 331 SER A CA 1
ATOM 2727 C C . SER A 1 331 ? 13.875 -25.328 18.672 1 96.19 331 SER A C 1
ATOM 2729 O O . SER A 1 331 ? 13.875 -24.781 19.766 1 96.19 331 SER A O 1
ATOM 2731 N N . LEU A 1 332 ? 14.734 -25.078 17.703 1 94.69 332 LEU A N 1
ATOM 2732 C CA . LEU A 1 332 ? 15.766 -24.062 17.906 1 94.69 332 LEU A CA 1
ATOM 2733 C C . LEU A 1 332 ? 15.188 -22.672 17.734 1 94.69 332 LEU A C 1
ATOM 2735 O O . LEU A 1 332 ? 15.625 -21.734 18.406 1 94.69 332 LEU A O 1
ATOM 2739 N N . ASP A 1 333 ? 14.289 -22.5 16.828 1 94.31 333 ASP A N 1
ATOM 2740 C CA . ASP A 1 333 ? 13.641 -21.219 16.547 1 94.31 333 ASP A CA 1
ATOM 2741 C C . ASP A 1 333 ? 12.219 -21.438 16.047 1 94.31 333 ASP A C 1
ATOM 2743 O O . ASP A 1 333 ? 12.016 -21.812 14.883 1 94.31 333 ASP A O 1
ATOM 2747 N N . ASP A 1 334 ? 11.32 -21.078 16.812 1 91.12 334 ASP A N 1
ATOM 2748 C CA . ASP A 1 334 ? 9.93 -21.25 16.391 1 91.12 334 ASP A CA 1
ATOM 2749 C C . ASP A 1 334 ? 9.297 -19.906 16.031 1 91.12 334 ASP A C 1
ATOM 2751 O O . ASP A 1 334 ? 8.07 -19.766 16.016 1 91.12 334 ASP A O 1
ATOM 2755 N N . SER A 1 335 ? 10.125 -18.906 15.828 1 91.56 335 SER A N 1
ATOM 2756 C CA . SER A 1 335 ? 9.633 -17.562 15.508 1 91.56 335 SER A CA 1
ATOM 2757 C C . SER A 1 335 ? 9.266 -17.453 14.031 1 91.56 335 SER A C 1
ATOM 2759 O O . SER A 1 335 ? 9.438 -18.406 13.266 1 91.56 335 SER A O 1
ATOM 2761 N N . GLU A 1 336 ? 8.766 -16.359 13.609 1 90.56 336 GLU A N 1
ATOM 2762 C CA . GLU A 1 336 ? 8.352 -16.125 12.234 1 90.56 336 GLU A CA 1
ATOM 2763 C C . GLU A 1 336 ? 9.547 -16.156 11.281 1 90.56 336 GLU A C 1
ATOM 2765 O O . GLU A 1 336 ? 9.383 -16.344 10.078 1 90.56 336 GLU A O 1
ATOM 2770 N N . ALA A 1 337 ? 10.734 -16.016 11.836 1 91.75 337 ALA A N 1
ATOM 2771 C CA . ALA A 1 337 ? 11.93 -16.031 11 1 91.75 337 ALA A CA 1
ATOM 2772 C C . ALA A 1 337 ? 12.156 -17.406 10.391 1 91.75 337 ALA A C 1
ATOM 2774 O O . ALA A 1 337 ? 12.758 -17.531 9.32 1 91.75 337 ALA A O 1
ATOM 2775 N N . ASN A 1 338 ? 11.711 -18.469 11.078 1 93.5 338 ASN A N 1
ATOM 2776 C CA . ASN A 1 338 ? 11.867 -19.828 10.594 1 93.5 338 ASN A CA 1
ATOM 2777 C C . ASN A 1 338 ? 10.633 -20.297 9.828 1 93.5 338 ASN A C 1
ATOM 2779 O O . ASN A 1 338 ? 10.133 -21.406 10.062 1 93.5 338 ASN A O 1
ATOM 2783 N N . TRP A 1 339 ? 10.125 -19.406 9.031 1 89.69 339 TRP A N 1
ATOM 2784 C CA . TRP A 1 339 ? 8.922 -19.688 8.25 1 89.69 339 TRP A CA 1
ATOM 2785 C C . TRP A 1 339 ? 9.148 -20.875 7.312 1 89.69 339 TRP A C 1
ATOM 2787 O O . TRP A 1 339 ? 8.242 -21.688 7.113 1 89.69 339 TRP A O 1
ATOM 2797 N N . PHE A 1 340 ? 10.344 -20.984 6.734 1 91.5 340 PHE A N 1
ATOM 2798 C CA . PHE A 1 340 ? 10.633 -22.047 5.781 1 91.5 340 PHE A CA 1
ATOM 2799 C C . PHE A 1 340 ? 10.562 -23.406 6.449 1 91.5 340 PHE A C 1
ATOM 2801 O O . PHE A 1 340 ? 10.133 -24.391 5.836 1 91.5 340 PHE A O 1
ATOM 2808 N N . GLY A 1 341 ? 11.039 -23.422 7.758 1 94.44 341 GLY A N 1
ATOM 2809 C CA . GLY A 1 341 ? 10.914 -24.656 8.508 1 94.44 341 GLY A CA 1
ATOM 2810 C C . GLY A 1 341 ? 9.469 -25.078 8.719 1 94.44 341 GLY A C 1
ATOM 2811 O O . GLY A 1 341 ? 9.133 -26.25 8.586 1 94.44 341 GLY A O 1
ATOM 2812 N N . ARG A 1 342 ? 8.656 -24.172 8.945 1 94.5 342 ARG A N 1
ATOM 2813 C CA . ARG A 1 342 ? 7.25 -24.469 9.188 1 94.5 342 ARG A CA 1
ATOM 2814 C C . ARG A 1 342 ? 6.559 -24.938 7.914 1 94.5 342 ARG A C 1
ATOM 2816 O O . ARG A 1 342 ? 5.762 -25.875 7.938 1 94.5 342 ARG A O 1
ATOM 2823 N N . ILE A 1 343 ? 6.863 -24.328 6.836 1 94.62 343 ILE A N 1
ATOM 2824 C CA . ILE A 1 343 ? 6.266 -24.688 5.555 1 94.62 343 ILE A CA 1
ATOM 2825 C C . ILE A 1 343 ? 6.738 -26.078 5.137 1 94.62 343 ILE A C 1
ATOM 2827 O O . ILE A 1 343 ? 5.965 -26.875 4.598 1 94.62 343 ILE A O 1
ATOM 2831 N N . THR A 1 344 ? 8.047 -26.297 5.344 1 95.62 344 THR A N 1
ATOM 2832 C CA . THR A 1 344 ? 8.586 -27.609 5.02 1 95.62 344 THR A CA 1
ATOM 2833 C C . THR A 1 344 ? 7.906 -28.688 5.844 1 95.62 344 THR A C 1
ATOM 2835 O O . THR A 1 344 ? 7.59 -29.766 5.328 1 95.62 344 THR A O 1
ATOM 2838 N N . LYS A 1 345 ? 7.695 -28.406 7.117 1 96.88 345 LYS A N 1
ATOM 2839 C CA . LYS A 1 345 ? 6.996 -29.344 7.98 1 96.88 345 LYS A CA 1
ATOM 2840 C C . LYS A 1 345 ? 5.602 -29.656 7.441 1 96.88 345 LYS A C 1
ATOM 2842 O O . LYS A 1 345 ? 5.203 -30.828 7.359 1 96.88 345 LYS A O 1
ATOM 2847 N N . ALA A 1 346 ? 4.879 -28.609 7.086 1 96.12 346 ALA A N 1
ATOM 2848 C CA . ALA A 1 346 ? 3.545 -28.766 6.512 1 96.12 346 ALA A CA 1
ATOM 2849 C C . ALA A 1 346 ? 3.594 -29.609 5.242 1 96.12 346 ALA A C 1
ATOM 2851 O O . ALA A 1 346 ? 2.748 -30.484 5.035 1 96.12 346 ALA A O 1
ATOM 2852 N N . SER A 1 347 ? 4.59 -29.375 4.371 1 94.12 347 SER A N 1
ATOM 2853 C CA . SER A 1 347 ? 4.734 -30.094 3.111 1 94.12 347 SER A CA 1
ATOM 2854 C C . SER A 1 347 ? 5.027 -31.578 3.35 1 94.12 347 SER A C 1
ATOM 2856 O O . SER A 1 347 ? 4.574 -32.438 2.59 1 94.12 347 SER A O 1
ATOM 2858 N N . ILE A 1 348 ? 5.832 -31.891 4.363 1 96.25 348 ILE A N 1
ATOM 2859 C CA . ILE A 1 348 ? 6.141 -33.281 4.688 1 96.25 348 ILE A CA 1
ATOM 2860 C C . ILE A 1 348 ? 4.871 -34 5.137 1 96.25 348 ILE A C 1
ATOM 2862 O O . ILE A 1 348 ? 4.59 -35.125 4.688 1 96.25 348 ILE A O 1
ATOM 2866 N N . TYR A 1 349 ? 4.102 -33.375 5.996 1 96.12 349 TYR A N 1
ATOM 2867 C CA . TYR A 1 349 ? 2.834 -33.938 6.422 1 96.12 349 TYR A CA 1
ATOM 2868 C C . TYR A 1 349 ? 1.903 -34.156 5.23 1 96.12 349 TYR A C 1
ATOM 2870 O O . TYR A 1 349 ? 1.175 -35.156 5.176 1 96.12 349 TYR A O 1
ATOM 2878 N N . PHE A 1 350 ? 1.878 -33.281 4.352 1 93.94 350 PHE A N 1
ATOM 2879 C CA . PHE A 1 350 ? 1.027 -33.406 3.172 1 93.94 350 PHE A CA 1
ATOM 2880 C C . PHE A 1 350 ? 1.462 -34.594 2.311 1 93.94 350 PHE A C 1
ATOM 2882 O O . PHE A 1 350 ? 0.623 -35.312 1.794 1 93.94 350 PHE A O 1
ATOM 2889 N N . SER A 1 351 ? 2.824 -34.719 2.123 1 91.19 351 SER A N 1
ATOM 2890 C CA . SER A 1 351 ? 3.348 -35.844 1.39 1 91.19 351 SER A CA 1
ATOM 2891 C C . SER A 1 351 ? 2.971 -37.156 2.07 1 91.19 351 SER A C 1
ATOM 2893 O O . SER A 1 351 ? 2.635 -38.156 1.402 1 91.19 351 SER A O 1
ATOM 2895 N N . LYS A 1 352 ? 3.045 -37.156 3.377 1 92.81 352 LYS A N 1
ATOM 2896 C CA . LYS A 1 352 ? 2.625 -38.312 4.137 1 92.81 352 LYS A CA 1
ATOM 2897 C C . LYS A 1 352 ? 1.158 -38.656 3.875 1 92.81 352 LYS A C 1
ATOM 2899 O O . LYS A 1 352 ? 0.798 -39.812 3.717 1 92.81 352 LYS A O 1
ATOM 2904 N N . TYR A 1 353 ? 0.385 -37.625 3.844 1 91.81 353 TYR A N 1
ATOM 2905 C CA . TYR A 1 353 ? -1.034 -37.844 3.576 1 91.81 353 TYR A CA 1
ATOM 2906 C C . TYR A 1 353 ? -1.251 -38.375 2.168 1 91.81 353 TYR A C 1
ATOM 2908 O O . TYR A 1 353 ? -2.09 -39.25 1.959 1 91.81 353 TYR A O 1
ATOM 2916 N N . GLN A 1 354 ? -0.549 -37.875 1.203 1 86.5 354 GLN A N 1
ATOM 2917 C CA . GLN A 1 354 ? -0.713 -38.281 -0.184 1 86.5 354 GLN A CA 1
ATOM 2918 C C . GLN A 1 354 ? -0.383 -39.781 -0.351 1 86.5 354 GLN A C 1
ATOM 2920 O O . GLN A 1 354 ? -0.998 -40.469 -1.166 1 86.5 354 GLN A O 1
ATOM 2925 N N . LEU A 1 355 ? 0.533 -40.219 0.433 1 88.25 355 LEU A N 1
ATOM 2926 C CA . LEU A 1 355 ? 0.976 -41.594 0.311 1 88.25 355 LEU A CA 1
ATOM 2927 C C . LEU A 1 355 ? 0.127 -42.5 1.183 1 88.25 355 LEU A C 1
ATOM 2929 O O . LEU A 1 355 ? -0.271 -43.594 0.746 1 88.25 355 LEU A O 1
ATOM 2933 N N . PHE A 1 356 ? -0.233 -42.062 2.393 1 90.44 356 PHE A N 1
ATOM 2934 C CA . PHE A 1 356 ? -0.82 -42.969 3.359 1 90.44 356 PHE A CA 1
ATOM 2935 C C . PHE A 1 356 ? -2.262 -42.594 3.668 1 90.44 356 PHE A C 1
ATOM 2937 O O . PHE A 1 356 ? -2.986 -43.344 4.32 1 90.44 356 PHE A O 1
ATOM 2944 N N . LYS A 1 357 ? -2.736 -41.5 3.305 1 90.06 357 LYS A N 1
ATOM 2945 C CA . LYS A 1 357 ? -4.113 -41 3.346 1 90.06 357 LYS A CA 1
ATOM 2946 C C . LYS A 1 357 ? -4.629 -40.938 4.781 1 90.06 357 LYS A C 1
ATOM 2948 O O . LYS A 1 357 ? -5.785 -41.25 5.051 1 90.06 357 LYS A O 1
ATOM 2953 N N . ASN A 1 358 ? -3.67 -40.656 5.719 1 90.56 358 ASN A N 1
ATOM 2954 C CA . ASN A 1 358 ? -4.07 -40.438 7.105 1 90.56 358 ASN A CA 1
ATOM 2955 C C . ASN A 1 358 ? -4.602 -39.031 7.316 1 90.56 358 ASN A C 1
ATOM 2957 O O . ASN A 1 358 ? -3.906 -38.031 7.043 1 90.56 358 ASN A O 1
ATOM 2961 N N . LYS A 1 359 ? -5.734 -38.875 7.863 1 91.25 359 LYS A N 1
ATOM 2962 C CA . LYS A 1 359 ? -6.406 -37.594 8.07 1 91.25 359 LYS A CA 1
ATOM 2963 C C . LYS A 1 359 ? -5.605 -36.719 9 1 91.25 359 LYS A C 1
ATOM 2965 O O . LYS A 1 359 ? -5.562 -35.5 8.82 1 91.25 359 LYS A O 1
ATOM 2970 N N . ASN A 1 360 ? -5.035 -37.281 9.992 1 93.88 360 ASN A N 1
ATOM 2971 C CA . ASN A 1 360 ? -4.27 -36.5 10.961 1 93.88 360 ASN A CA 1
ATOM 2972 C C . ASN A 1 360 ? -3.09 -35.781 10.305 1 93.88 360 ASN A C 1
ATOM 2974 O O . ASN A 1 360 ? -2.703 -34.688 10.727 1 93.88 360 ASN A O 1
ATOM 2978 N N . ASP A 1 361 ? -2.492 -36.469 9.328 1 94.94 361 ASP A N 1
ATOM 2979 C CA . ASP A 1 361 ? -1.386 -35.844 8.609 1 94.94 361 ASP A CA 1
ATOM 2980 C C . ASP A 1 361 ? -1.854 -34.625 7.832 1 94.94 361 ASP A C 1
ATOM 2982 O O . ASP A 1 361 ? -1.149 -33.594 7.777 1 94.94 361 ASP A O 1
ATOM 2986 N N . LEU A 1 362 ? -3.004 -34.719 7.281 1 94 362 LEU A N 1
ATOM 2987 C CA . LEU A 1 362 ? -3.553 -33.594 6.531 1 94 362 LEU A CA 1
ATOM 2988 C C . LEU A 1 362 ? -3.891 -32.438 7.461 1 94 362 LEU A C 1
ATOM 2990 O O . LEU A 1 362 ? -3.633 -31.281 7.133 1 94 362 LEU A O 1
ATOM 2994 N N . GLU A 1 363 ? -4.441 -32.719 8.633 1 95.19 363 GLU A N 1
ATOM 2995 C CA . GLU A 1 363 ? -4.777 -31.703 9.617 1 95.19 363 GLU A CA 1
ATOM 2996 C C . GLU A 1 363 ? -3.523 -31.016 10.141 1 95.19 363 GLU A C 1
ATOM 2998 O O . GLU A 1 363 ? -3.525 -29.797 10.352 1 95.19 363 GLU A O 1
ATOM 3003 N N . SER A 1 364 ? -2.498 -31.844 10.305 1 96.62 364 SER A N 1
ATOM 3004 C CA . SER A 1 364 ? -1.233 -31.266 10.758 1 96.62 364 SER A CA 1
ATOM 3005 C C . SER A 1 364 ? -0.644 -30.328 9.703 1 96.62 364 SER A C 1
ATOM 3007 O O . SER A 1 364 ? -0.104 -29.281 10.031 1 96.62 364 SER A O 1
ATOM 3009 N N . ALA A 1 365 ? -0.727 -30.766 8.461 1 96.5 365 ALA A N 1
ATOM 3010 C CA . ALA A 1 365 ? -0.247 -29.922 7.367 1 96.5 365 ALA A CA 1
ATOM 3011 C C . ALA A 1 365 ? -0.986 -28.594 7.34 1 96.5 365 ALA A C 1
ATOM 3013 O O . ALA A 1 365 ? -0.363 -27.531 7.234 1 96.5 365 ALA A O 1
ATOM 3014 N N . ILE A 1 366 ? -2.318 -28.625 7.508 1 95.62 366 ILE A N 1
ATOM 3015 C CA . ILE A 1 366 ? -3.156 -27.438 7.477 1 95.62 366 ILE A CA 1
ATOM 3016 C C . ILE A 1 366 ? -2.787 -26.516 8.641 1 95.62 366 ILE A C 1
ATOM 3018 O O . ILE A 1 366 ? -2.613 -25.312 8.453 1 95.62 366 ILE A O 1
ATOM 3022 N N . ARG A 1 367 ? -2.619 -27.062 9.773 1 95.56 367 ARG A N 1
ATOM 3023 C CA . ARG A 1 367 ? -2.279 -26.281 10.961 1 95.56 367 ARG A CA 1
ATOM 3024 C C . ARG A 1 367 ? -0.955 -25.547 10.773 1 95.56 367 ARG A C 1
ATOM 3026 O O . ARG A 1 367 ? -0.839 -24.375 11.117 1 95.56 367 ARG A O 1
ATOM 3033 N N . ASP A 1 368 ? 0.021 -26.25 10.289 1 95.69 368 ASP A N 1
ATOM 3034 C CA . ASP A 1 368 ? 1.338 -25.656 10.094 1 95.69 368 ASP A CA 1
ATOM 3035 C C . ASP A 1 368 ? 1.302 -24.594 8.992 1 95.69 368 ASP A C 1
ATOM 3037 O O . ASP A 1 368 ? 1.943 -23.547 9.102 1 95.69 368 ASP A O 1
ATOM 3041 N N . TRP A 1 369 ? 0.567 -24.859 7.922 1 95.5 369 TRP A N 1
ATOM 3042 C CA . TRP A 1 369 ? 0.459 -23.875 6.852 1 95.5 369 TRP A CA 1
ATOM 3043 C C . TRP A 1 369 ? -0.281 -22.625 7.332 1 95.5 369 TRP A C 1
ATOM 3045 O O . TRP A 1 369 ? 0.089 -21.5 6.984 1 95.5 369 TRP A O 1
ATOM 3055 N N . GLU A 1 370 ? -1.349 -22.781 8.094 1 93.62 370 GLU A N 1
ATOM 3056 C CA . GLU A 1 370 ? -2.092 -21.641 8.633 1 93.62 370 GLU A CA 1
ATOM 3057 C C . GLU A 1 370 ? -1.227 -20.812 9.578 1 93.62 370 GLU A C 1
ATOM 3059 O O . GLU A 1 370 ? -1.309 -19.578 9.578 1 93.62 370 GLU A O 1
ATOM 3064 N N . PHE A 1 371 ? -0.471 -21.531 10.336 1 93.12 371 PHE A N 1
ATOM 3065 C CA . PHE A 1 371 ? 0.454 -20.828 11.219 1 93.12 371 PHE A CA 1
ATOM 3066 C C . PHE A 1 371 ? 1.464 -20.016 10.406 1 93.12 371 PHE A C 1
ATOM 3068 O O . PHE A 1 371 ? 1.732 -18.859 10.727 1 93.12 371 PHE A O 1
ATOM 3075 N N . ALA A 1 372 ? 2.031 -20.609 9.422 1 91.75 372 ALA A N 1
ATOM 3076 C CA . ALA A 1 372 ? 2.982 -19.922 8.562 1 91.75 372 ALA A CA 1
ATOM 3077 C C . ALA A 1 372 ? 2.316 -18.734 7.852 1 91.75 372 ALA A C 1
ATOM 3079 O O . ALA A 1 372 ? 2.938 -17.688 7.66 1 91.75 372 ALA A O 1
ATOM 3080 N N . ASP A 1 373 ? 1.005 -18.906 7.438 1 89.62 373 ASP A N 1
ATOM 3081 C CA . ASP A 1 373 ? 0.242 -17.875 6.727 1 89.62 373 ASP A CA 1
ATOM 3082 C C . ASP A 1 373 ? 0.038 -16.641 7.602 1 89.62 373 ASP A C 1
ATOM 3084 O O . ASP A 1 373 ? -0.19 -15.539 7.09 1 89.62 373 ASP A O 1
ATOM 3088 N N . SER A 1 374 ? 0.156 -16.719 8.875 1 86.31 374 SER A N 1
ATOM 3089 C CA . SER A 1 374 ? -0.068 -15.602 9.781 1 86.31 374 SER A CA 1
ATOM 3090 C C . SER A 1 374 ? 1.046 -14.57 9.672 1 86.31 374 SER A C 1
ATOM 3092 O O . SER A 1 374 ? 0.86 -13.406 10.047 1 86.31 374 SER A O 1
ATOM 3094 N N . PHE A 1 375 ? 2.17 -14.953 9.07 1 84.62 375 PHE A N 1
ATOM 3095 C CA . PHE A 1 375 ? 3.244 -13.969 8.969 1 84.62 375 PHE A CA 1
ATOM 3096 C C . PHE A 1 375 ? 3.863 -13.992 7.578 1 84.62 375 PHE A C 1
ATOM 3098 O O . PHE A 1 375 ? 4.535 -13.031 7.18 1 84.62 375 PHE A O 1
ATOM 3105 N N . HIS A 1 376 ? 3.686 -15.07 6.902 1 84.19 376 HIS A N 1
ATOM 3106 C CA . HIS A 1 376 ? 4.277 -15.203 5.578 1 84.19 376 HIS A CA 1
ATOM 3107 C C . HIS A 1 376 ? 3.234 -15.633 4.551 1 84.19 376 HIS A C 1
ATOM 3109 O O . HIS A 1 376 ? 3.064 -16.828 4.289 1 84.19 376 HIS A O 1
ATOM 3115 N N . HIS A 1 377 ? 2.742 -14.688 3.879 1 79.88 377 HIS A N 1
ATOM 3116 C CA . HIS A 1 377 ? 1.675 -14.953 2.922 1 79.88 377 HIS A CA 1
ATOM 3117 C C . HIS A 1 377 ? 2.223 -15.078 1.505 1 79.88 377 HIS A C 1
ATOM 3119 O O . HIS A 1 377 ? 2.965 -14.211 1.044 1 79.88 377 HIS A O 1
ATOM 3125 N N . THR A 1 378 ? 2.037 -16.203 0.912 1 81.62 378 THR A N 1
ATOM 3126 C CA . THR A 1 378 ? 2.402 -16.359 -0.491 1 81.62 378 THR A CA 1
ATOM 3127 C C . THR A 1 378 ? 1.294 -17.078 -1.258 1 81.62 378 THR A C 1
ATOM 3129 O O . THR A 1 378 ? 0.46 -17.766 -0.66 1 81.62 378 THR A O 1
ATOM 3132 N N . SER A 1 379 ? 1.256 -16.906 -2.568 1 82.06 379 SER A N 1
ATOM 3133 C CA . SER A 1 379 ? 0.277 -17.578 -3.416 1 82.06 379 SER A CA 1
ATOM 3134 C C . SER A 1 379 ? 0.411 -19.094 -3.322 1 82.06 379 SER A C 1
ATOM 3136 O O . SER A 1 379 ? -0.586 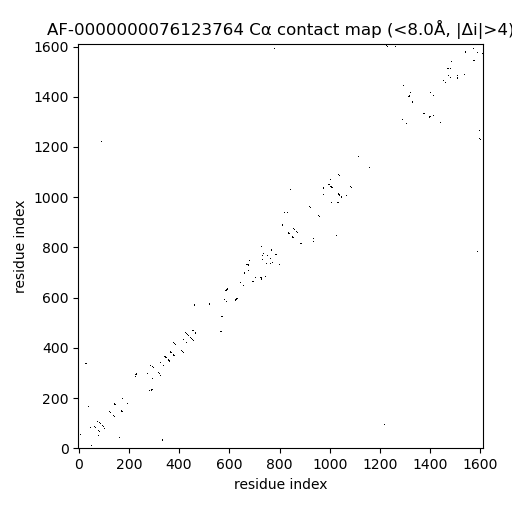-19.812 -3.385 1 82.06 379 SER A O 1
ATOM 3138 N N . ARG A 1 380 ? 1.593 -19.578 -3.115 1 82.25 380 ARG A N 1
ATOM 3139 C CA . ARG A 1 380 ? 1.837 -21.016 -3.033 1 82.25 380 ARG A CA 1
ATOM 3140 C C . ARG A 1 380 ? 1.225 -21.609 -1.765 1 82.25 380 ARG A C 1
ATOM 3142 O O . ARG A 1 380 ? 0.606 -22.672 -1.804 1 82.25 380 ARG A O 1
ATOM 3149 N N . ILE A 1 381 ? 1.426 -20.906 -0.664 1 89.25 381 ILE A N 1
ATOM 3150 C CA . ILE A 1 381 ? 0.86 -21.391 0.595 1 89.25 381 ILE A CA 1
ATOM 3151 C C . ILE A 1 381 ? -0.663 -21.422 0.495 1 89.25 381 ILE A C 1
ATOM 3153 O O . ILE A 1 381 ? -1.295 -22.391 0.917 1 89.25 381 ILE A O 1
ATOM 3157 N N . PHE A 1 382 ? -1.211 -20.391 -0.104 1 89.94 382 PHE A N 1
ATOM 3158 C CA . PHE A 1 382 ? -2.66 -20.312 -0.25 1 89.94 382 PHE A CA 1
ATOM 3159 C C . PHE A 1 382 ? -3.168 -21.438 -1.142 1 89.94 382 PHE A C 1
ATOM 3161 O O . PHE A 1 382 ? -4.199 -22.062 -0.851 1 89.94 382 PHE A O 1
ATOM 3168 N N . SER A 1 383 ? -2.408 -21.719 -2.188 1 88.88 383 SER A N 1
ATOM 3169 C CA . SER A 1 383 ? -2.812 -22.797 -3.086 1 88.88 383 SER A CA 1
ATOM 3170 C C . SER A 1 383 ? -2.74 -24.156 -2.393 1 88.88 383 SER A C 1
ATOM 3172 O O . SER A 1 383 ? -3.605 -25.016 -2.596 1 88.88 383 SER A O 1
ATOM 3174 N N . GLN A 1 384 ? -1.71 -24.328 -1.613 1 90.62 384 GLN A N 1
ATOM 3175 C CA . GLN A 1 384 ? -1.571 -25.578 -0.885 1 90.62 384 GLN A CA 1
ATOM 3176 C C . GLN A 1 384 ? -2.672 -25.734 0.161 1 90.62 384 GLN A C 1
ATOM 3178 O O . GLN A 1 384 ? -3.236 -26.828 0.32 1 90.62 384 GLN A O 1
ATOM 3183 N N . LEU A 1 385 ? -2.973 -24.688 0.826 1 93.38 385 LEU A N 1
ATOM 3184 C CA . LEU A 1 385 ? -4.062 -24.703 1.794 1 93.38 385 LEU A CA 1
ATOM 3185 C C . LEU A 1 385 ? -5.398 -24.969 1.106 1 93.38 385 LEU A C 1
ATOM 3187 O O . LEU A 1 385 ? -6.219 -25.734 1.616 1 93.38 385 LEU A O 1
ATOM 3191 N N . ALA A 1 386 ? -5.57 -24.297 -0.028 1 91.25 386 ALA A N 1
ATOM 3192 C CA . ALA A 1 386 ? -6.797 -24.531 -0.79 1 91.25 386 ALA A CA 1
ATOM 3193 C C . ALA A 1 386 ? -6.949 -26 -1.164 1 91.25 386 ALA A C 1
ATOM 3195 O O . ALA A 1 386 ? -8.031 -26.578 -1.006 1 91.25 386 ALA A O 1
ATOM 3196 N N . ASN A 1 387 ? -5.887 -26.578 -1.625 1 88.62 387 ASN A N 1
ATOM 3197 C CA . ASN A 1 387 ? -5.898 -28 -2.004 1 88.62 387 ASN A CA 1
ATOM 3198 C C . ASN A 1 387 ? -6.152 -28.891 -0.798 1 88.62 387 ASN A C 1
ATOM 3200 O O . ASN A 1 387 ? -6.859 -29.906 -0.905 1 88.62 387 ASN A O 1
ATOM 3204 N N . ALA A 1 388 ? -5.504 -28.562 0.282 1 91.31 388 ALA A N 1
ATOM 3205 C CA . ALA A 1 388 ? -5.688 -29.359 1.49 1 91.31 388 ALA A CA 1
ATOM 3206 C C . ALA A 1 388 ? -7.137 -29.312 1.962 1 91.31 388 ALA A C 1
ATOM 3208 O O . ALA A 1 388 ? -7.715 -30.344 2.318 1 91.31 388 ALA A O 1
ATOM 3209 N N . TYR A 1 389 ? -7.758 -28.156 1.994 1 91 389 TYR A N 1
ATOM 3210 C CA . TYR A 1 389 ? -9.148 -28.031 2.402 1 91 389 TYR A CA 1
ATOM 3211 C C . TYR A 1 389 ? -10.078 -28.719 1.405 1 91 389 TYR A C 1
ATOM 3213 O O . TYR A 1 389 ? -11.117 -29.266 1.786 1 91 389 TYR A O 1
ATOM 3221 N N . ARG A 1 390 ? -9.711 -28.641 0.11 1 87 390 ARG A N 1
ATOM 3222 C CA . ARG A 1 390 ? -10.461 -29.375 -0.903 1 87 390 ARG A CA 1
ATOM 3223 C C . ARG A 1 390 ? -10.469 -30.875 -0.595 1 87 390 ARG A C 1
ATOM 3225 O O . ARG A 1 390 ? -11.523 -31.516 -0.659 1 87 390 ARG A O 1
ATOM 3232 N N . LEU A 1 391 ? -9.289 -31.375 -0.267 1 86.56 391 LEU A N 1
ATOM 3233 C CA . LEU A 1 391 ? -9.172 -32.781 0.041 1 86.56 391 LEU A CA 1
ATOM 3234 C C . LEU A 1 391 ? -9.961 -33.156 1.298 1 86.56 391 LEU A C 1
ATOM 3236 O O . LEU A 1 391 ? -10.547 -34.219 1.386 1 86.56 391 LEU A O 1
ATOM 3240 N N . MET A 1 392 ? -10.016 -32.219 2.225 1 87.88 392 MET A N 1
ATOM 3241 C CA . MET A 1 392 ? -10.812 -32.438 3.434 1 87.88 392 MET A CA 1
ATOM 3242 C C . MET A 1 392 ? -12.297 -32.5 3.102 1 87.88 392 MET A C 1
ATOM 3244 O O . MET A 1 392 ? -13.039 -33.25 3.705 1 87.88 392 MET A O 1
ATOM 3248 N N . ALA A 1 393 ? -12.711 -31.672 2.148 1 83.75 393 ALA A N 1
ATOM 3249 C CA . ALA A 1 393 ? -14.117 -31.594 1.767 1 83.75 393 ALA A CA 1
ATOM 3250 C C . ALA A 1 393 ? -14.555 -32.844 0.997 1 83.75 393 ALA A C 1
ATOM 3252 O O . ALA A 1 393 ? -15.695 -33.281 1.122 1 83.75 393 ALA A O 1
ATOM 3253 N N . LEU A 1 394 ? -13.695 -33.375 0.169 1 77.94 394 LEU A N 1
ATOM 3254 C CA . LEU A 1 394 ? -14.031 -34.5 -0.698 1 77.94 394 LEU A CA 1
ATOM 3255 C C . LEU A 1 394 ? -13.891 -35.844 0.046 1 77.94 394 LEU A C 1
ATOM 3257 O O . LEU A 1 394 ? -14.312 -36.875 -0.455 1 77.94 394 LEU A O 1
ATOM 3261 N N . ARG A 1 395 ? -13.25 -35.812 1.127 1 72.81 395 ARG A N 1
ATOM 3262 C CA . ARG A 1 395 ? -13.086 -37.062 1.867 1 72.81 395 ARG A CA 1
ATOM 3263 C C . ARG A 1 395 ? -14.438 -37.688 2.227 1 72.81 395 ARG A C 1
ATOM 3265 O O . ARG A 1 395 ? -15.375 -36.938 2.566 1 72.81 395 ARG A O 1
ATOM 3272 N N . ASP A 1 396 ? -14.945 -38.781 1.437 1 54.25 396 ASP A N 1
ATOM 3273 C CA . ASP A 1 396 ? -16.125 -39.625 1.594 1 54.25 396 ASP A CA 1
ATOM 3274 C C . ASP A 1 396 ? -16.422 -39.875 3.068 1 54.25 396 ASP A C 1
ATOM 3276 O O . ASP A 1 396 ? -16.203 -41 3.568 1 54.25 396 ASP A O 1
ATOM 3280 N N . GLY A 1 397 ? -16.266 -39.188 4.078 1 45 397 GLY A N 1
ATOM 3281 C CA . GLY A 1 397 ? -16.703 -39.938 5.25 1 45 397 GLY A CA 1
ATOM 3282 C C . GLY A 1 397 ? -18.141 -40.406 5.172 1 45 397 GLY A C 1
ATOM 3283 O O . GLY A 1 397 ? -18.953 -39.781 4.496 1 45 397 GLY A O 1
ATOM 3284 N N . SER A 1 398 ? -18.469 -41.688 5.289 1 39.19 398 SER A N 1
ATOM 3285 C CA . SER A 1 398 ? -19.734 -42.375 5.594 1 39.19 398 SER A CA 1
ATOM 3286 C C . SER A 1 398 ? -20.656 -41.469 6.418 1 39.19 398 SER A C 1
ATOM 3288 O O . SER A 1 398 ? -21.828 -41.781 6.605 1 39.19 398 SER A O 1
ATOM 3290 N N . ASP A 1 399 ? -20.266 -41 7.68 1 37.34 399 ASP A N 1
ATOM 3291 C CA . ASP A 1 399 ? -21.25 -40.688 8.703 1 37.34 399 ASP A CA 1
ATOM 3292 C C . ASP A 1 399 ? -21.984 -39.375 8.352 1 37.34 399 ASP A C 1
ATOM 3294 O O . ASP A 1 399 ? -21.375 -38.438 7.887 1 37.34 399 ASP A O 1
ATOM 3298 N N . ALA A 1 400 ? -23.359 -39.281 8.273 1 40.44 400 ALA A N 1
ATOM 3299 C CA . ALA A 1 400 ? -24.547 -38.438 8.156 1 40.44 400 ALA A CA 1
ATOM 3300 C C . ALA A 1 400 ? -24.281 -37.031 8.68 1 40.44 400 ALA A C 1
ATOM 3302 O O . ALA A 1 400 ? -24.938 -36.094 8.273 1 40.44 400 ALA A O 1
ATOM 3303 N N . GLU A 1 401 ? -23.719 -36.906 9.859 1 40.28 401 GLU A N 1
ATOM 3304 C CA . GLU A 1 401 ? -23.797 -35.719 10.719 1 40.28 401 GLU A CA 1
ATOM 3305 C C . GLU A 1 401 ? -22.875 -34.594 10.219 1 40.28 401 GLU A C 1
ATOM 3307 O O . GLU A 1 401 ? -22.859 -33.5 10.781 1 40.28 401 GLU A O 1
ATOM 3312 N N . LEU A 1 402 ? -21.875 -34.719 9.219 1 43.31 402 LEU A N 1
ATOM 3313 C CA . LEU A 1 402 ? -20.75 -33.844 8.945 1 43.31 402 LEU A CA 1
ATOM 3314 C C . LEU A 1 402 ? -21.078 -32.906 7.793 1 43.31 402 LEU A C 1
ATOM 3316 O O . LEU A 1 402 ? -20.172 -32.281 7.215 1 43.31 402 LEU A O 1
ATOM 3320 N N . ASP A 1 403 ? -22.219 -32.75 7.352 1 48.88 403 ASP A N 1
ATOM 3321 C CA . ASP A 1 403 ? -22.688 -31.875 6.281 1 48.88 403 ASP A CA 1
ATOM 3322 C C . ASP A 1 403 ? -22.25 -30.422 6.508 1 48.88 403 ASP A C 1
ATOM 3324 O O . ASP A 1 403 ? -21.828 -29.75 5.566 1 48.88 403 ASP A O 1
ATOM 3328 N N . LEU A 1 404 ? -22.406 -29.875 7.797 1 52 404 LEU A N 1
ATOM 3329 C CA . LEU A 1 404 ? -22.078 -28.484 8.102 1 52 404 LEU A CA 1
ATOM 3330 C C . LEU A 1 404 ? -20.594 -28.219 7.914 1 52 404 LEU A C 1
ATOM 3332 O O . LEU A 1 404 ? -20.203 -27.219 7.32 1 52 404 LEU A O 1
ATOM 3336 N N . ASP A 1 405 ? -19.812 -29.391 8.086 1 74.69 405 ASP A N 1
ATOM 3337 C CA . ASP A 1 405 ? -18.359 -29.266 8.094 1 74.69 405 ASP A CA 1
ATOM 3338 C C . ASP A 1 405 ? -17.781 -29.312 6.68 1 74.69 405 ASP A C 1
ATOM 3340 O O . ASP A 1 405 ? -16.844 -28.578 6.355 1 74.69 405 ASP A O 1
ATOM 3344 N N . LYS A 1 406 ? -18.578 -29.938 5.836 1 82.06 406 LYS A N 1
ATOM 3345 C CA . LYS A 1 406 ? -18.109 -30.031 4.457 1 82.06 406 LYS A CA 1
ATOM 3346 C C . LYS A 1 406 ? -18.234 -28.688 3.752 1 82.06 406 LYS A C 1
ATOM 3348 O O . LYS A 1 406 ? -17.312 -28.266 3.037 1 82.06 406 LYS A O 1
ATOM 3353 N N . ASP A 1 407 ? -19.391 -28.062 4.023 1 84.56 407 ASP A N 1
ATOM 3354 C CA . ASP A 1 407 ? -19.609 -26.766 3.396 1 84.56 407 ASP A CA 1
ATOM 3355 C C . ASP A 1 407 ? -18.594 -25.734 3.875 1 84.56 407 ASP A C 1
ATOM 3357 O O . ASP A 1 407 ? -18.172 -24.859 3.113 1 84.56 407 ASP A O 1
ATOM 3361 N N . GLU A 1 408 ? -18.281 -25.922 5.102 1 86.75 408 GLU A N 1
ATOM 3362 C CA . GLU A 1 408 ? -17.281 -25.016 5.645 1 86.75 408 GLU A CA 1
ATOM 3363 C C . GLU A 1 408 ? -15.922 -25.234 4.988 1 86.75 408 GLU A C 1
ATOM 3365 O O . GLU A 1 408 ? -15.195 -24.281 4.707 1 86.75 408 GLU A O 1
ATOM 3370 N N . TYR A 1 409 ? -15.578 -26.562 4.789 1 89.56 409 TYR A N 1
ATOM 3371 C CA . TYR A 1 409 ? -14.312 -26.875 4.141 1 89.56 409 TYR A CA 1
ATOM 3372 C C . TYR A 1 409 ? -14.305 -26.406 2.695 1 89.56 409 TYR A C 1
ATOM 3374 O O . TYR A 1 409 ? -13.281 -25.922 2.193 1 89.56 409 TYR A O 1
ATOM 3382 N N . ILE A 1 410 ? -15.414 -26.547 2.045 1 89.38 410 ILE A N 1
ATOM 3383 C CA . ILE A 1 410 ? -15.516 -26.094 0.664 1 89.38 410 ILE A CA 1
ATOM 3384 C C . ILE A 1 410 ? -15.328 -24.578 0.606 1 89.38 410 ILE A C 1
ATOM 3386 O O . ILE A 1 410 ? -14.594 -24.062 -0.246 1 89.38 410 ILE A O 1
ATOM 3390 N N . THR A 1 411 ? -15.992 -23.906 1.527 1 88.81 411 THR A N 1
ATOM 3391 C CA . THR A 1 411 ? -15.883 -22.453 1.557 1 88.81 411 THR A CA 1
ATOM 3392 C C . THR A 1 411 ? -14.445 -22.031 1.836 1 88.81 411 THR A C 1
ATOM 3394 O O . THR A 1 411 ? -13.93 -21.094 1.208 1 88.81 411 THR A O 1
ATOM 3397 N N . LYS A 1 412 ? -13.797 -22.672 2.752 1 90.75 412 LYS A N 1
ATOM 3398 C CA . LYS A 1 412 ? -12.406 -22.344 3.066 1 90.75 412 LYS A CA 1
ATOM 3399 C C . LYS A 1 412 ? -11.5 -22.578 1.862 1 90.75 412 LYS A C 1
ATOM 3401 O O . LYS A 1 412 ? -10.578 -21.812 1.608 1 90.75 412 LYS A O 1
ATOM 3406 N N . ALA A 1 413 ? -11.695 -23.703 1.209 1 92.12 413 ALA A N 1
ATOM 3407 C CA . ALA A 1 413 ? -10.922 -23.984 0.004 1 92.12 413 ALA A CA 1
ATOM 3408 C C . ALA A 1 413 ? -11.078 -22.859 -1.021 1 92.12 413 ALA A C 1
ATOM 3410 O O . ALA A 1 413 ? -10.094 -22.391 -1.588 1 92.12 413 ALA A O 1
ATOM 3411 N N . CYS A 1 414 ? -12.344 -22.422 -1.239 1 90.19 414 CYS A N 1
ATOM 3412 C CA . CYS A 1 414 ? -12.609 -21.359 -2.197 1 90.19 414 CYS A CA 1
ATOM 3413 C C . CYS A 1 414 ? -11.938 -20.062 -1.767 1 90.19 414 CYS A C 1
ATOM 3415 O O . CYS A 1 414 ? -11.398 -19.328 -2.6 1 90.19 414 CYS A O 1
ATOM 3417 N N . VAL A 1 415 ? -11.984 -19.812 -0.469 1 91.25 415 VAL A N 1
ATOM 3418 C CA . VAL A 1 415 ? -11.375 -18.594 0.072 1 91.25 415 VAL A CA 1
ATOM 3419 C C . VAL A 1 415 ? -9.875 -18.609 -0.21 1 91.25 415 VAL A C 1
ATOM 3421 O O . VAL A 1 415 ? -9.32 -17.609 -0.68 1 91.25 415 VAL A O 1
ATOM 3424 N N . TYR A 1 416 ? -9.219 -19.672 0.028 1 91.94 416 TYR A N 1
ATOM 3425 C CA . TYR A 1 416 ? -7.773 -19.734 -0.148 1 91.94 416 TYR A CA 1
ATOM 3426 C C . TYR A 1 416 ? -7.402 -19.703 -1.626 1 91.94 416 TYR A C 1
ATOM 3428 O O . TYR A 1 416 ? -6.363 -19.156 -2.006 1 91.94 416 TYR A O 1
ATOM 3436 N N . PHE A 1 417 ? -8.227 -20.312 -2.465 1 89.44 417 PHE A N 1
ATOM 3437 C CA . PHE A 1 417 ? -7.977 -20.203 -3.896 1 89.44 417 PHE A CA 1
ATOM 3438 C C . PHE A 1 417 ? -8.094 -18.75 -4.344 1 89.44 417 PHE A C 1
ATOM 3440 O O . PHE A 1 417 ? -7.273 -18.266 -5.129 1 89.44 417 PHE A O 1
ATOM 3447 N N . TRP A 1 418 ? -9.133 -18.188 -3.822 1 84.62 418 TRP A N 1
ATOM 3448 C CA . TRP A 1 418 ? -9.344 -16.781 -4.145 1 84.62 418 TRP A CA 1
ATOM 3449 C C . TRP A 1 418 ? -8.156 -15.93 -3.682 1 84.62 418 TRP A C 1
ATOM 3451 O O . TRP A 1 418 ? -7.668 -15.078 -4.426 1 84.62 418 TRP A O 1
ATOM 3461 N N . LYS A 1 419 ? -7.707 -16.156 -2.506 1 86.12 419 LYS A N 1
ATOM 3462 C CA . LYS A 1 419 ? -6.551 -15.445 -1.975 1 86.12 419 LYS A CA 1
ATOM 3463 C C . LYS A 1 419 ? -5.312 -15.672 -2.84 1 86.12 419 LYS A C 1
ATOM 3465 O O . LYS A 1 419 ? -4.539 -14.75 -3.086 1 86.12 419 LYS A O 1
ATOM 3470 N N . SER A 1 420 ? -5.113 -16.906 -3.201 1 86.62 420 SER A N 1
ATOM 3471 C CA . SER A 1 420 ? -3.957 -17.281 -4.012 1 86.62 420 SER A CA 1
ATOM 3472 C C . SER A 1 420 ? -3.945 -16.5 -5.332 1 86.62 420 SER A C 1
ATOM 3474 O O . SER A 1 420 ? -2.904 -15.992 -5.746 1 86.62 420 SER A O 1
ATOM 3476 N N . VAL A 1 421 ? -5.082 -16.406 -5.918 1 77.56 421 VAL A N 1
ATOM 3477 C CA . VAL A 1 421 ? -5.191 -15.75 -7.211 1 77.56 421 VAL A CA 1
ATOM 3478 C C . VAL A 1 421 ? -4.98 -14.242 -7.043 1 77.56 421 VAL A C 1
ATOM 3480 O O . VAL A 1 421 ? -4.336 -13.602 -7.875 1 77.56 421 VAL A O 1
ATOM 3483 N N . GLN A 1 422 ? -5.48 -13.695 -5.938 1 72.19 422 GLN A N 1
ATOM 3484 C CA . GLN A 1 422 ? -5.344 -12.266 -5.68 1 72.19 422 GLN A CA 1
ATOM 3485 C C . GLN A 1 422 ? -3.883 -11.891 -5.449 1 72.19 422 GLN A C 1
ATOM 3487 O O . GLN A 1 422 ? -3.463 -10.781 -5.793 1 72.19 422 GLN A O 1
ATOM 3492 N N . MET A 1 423 ? -3.162 -12.789 -5 1 75.25 423 MET A N 1
ATOM 3493 C CA . MET A 1 423 ? -1.777 -12.508 -4.637 1 75.25 423 MET A CA 1
ATOM 3494 C C . MET A 1 423 ? -0.858 -12.664 -5.844 1 75.25 423 MET A C 1
ATOM 3496 O O . MET A 1 423 ? 0.272 -12.172 -5.836 1 75.25 423 MET A O 1
ATOM 3500 N N . LEU A 1 424 ? -1.225 -13.312 -6.914 1 68.81 424 LEU A N 1
ATOM 3501 C CA . LEU A 1 424 ? -0.374 -13.594 -8.062 1 68.81 424 LEU A CA 1
ATOM 3502 C C . LEU A 1 424 ? 0.033 -12.305 -8.766 1 68.81 424 LEU A C 1
ATOM 3504 O O . LEU A 1 424 ? 1.126 -12.219 -9.328 1 68.81 424 LEU A O 1
ATOM 3508 N N . GLY A 1 425 ? -0.615 -11.234 -8.547 1 55.72 425 GLY A N 1
ATOM 3509 C CA . GLY A 1 425 ? -0.271 -10.023 -9.281 1 55.72 425 GLY A CA 1
ATOM 3510 C C . GLY A 1 425 ? 0.097 -10.281 -10.727 1 55.72 425 GLY A C 1
ATOM 3511 O O . GLY A 1 425 ? -0.7 -10.836 -11.484 1 55.72 425 GLY A O 1
ATOM 3512 N N . THR A 1 426 ? 1.502 -10.172 -11.148 1 51.94 426 THR A N 1
ATOM 3513 C CA . THR A 1 426 ? 1.988 -10.336 -12.516 1 51.94 426 THR A CA 1
ATOM 3514 C C . THR A 1 426 ? 2.629 -11.711 -12.695 1 51.94 426 THR A C 1
ATOM 3516 O O . THR A 1 426 ? 3.076 -12.055 -13.789 1 51.94 426 THR A O 1
ATOM 3519 N N . GLN A 1 427 ? 2.557 -12.477 -11.633 1 61.59 427 GLN A N 1
ATOM 3520 C CA . GLN A 1 427 ? 3.172 -13.797 -11.711 1 61.59 427 GLN A CA 1
ATOM 3521 C C . GLN A 1 427 ? 2.307 -14.758 -12.531 1 61.59 427 GLN A C 1
ATOM 3523 O O . GLN A 1 427 ? 1.077 -14.711 -12.445 1 61.59 427 GLN A O 1
ATOM 3528 N N . LYS A 1 428 ? 2.951 -15.547 -13.344 1 67 428 LYS A N 1
ATOM 3529 C CA . LYS A 1 428 ? 2.254 -16.484 -14.219 1 67 428 LYS A CA 1
ATOM 3530 C C . LYS A 1 428 ? 2.318 -17.906 -13.656 1 67 428 LYS A C 1
ATOM 3532 O O . LYS A 1 428 ? 3.301 -18.625 -13.875 1 67 428 LYS A O 1
ATOM 3537 N N . TRP A 1 429 ? 1.283 -18.328 -12.93 1 75.88 429 TRP A N 1
ATOM 3538 C CA . TRP A 1 429 ? 1.187 -19.688 -12.391 1 75.88 429 TRP A CA 1
ATOM 3539 C C . TRP A 1 429 ? -0.096 -20.359 -12.859 1 75.88 429 TRP A C 1
ATOM 3541 O O . TRP A 1 429 ? -1.081 -20.422 -12.125 1 75.88 429 TRP A O 1
ATOM 3551 N N . PRO A 1 430 ? -0.038 -20.906 -14.078 1 82 430 PRO A N 1
ATOM 3552 C CA . PRO A 1 430 ? -1.247 -21.547 -14.609 1 82 430 PRO A CA 1
ATOM 3553 C C . PRO A 1 430 ? -1.731 -22.703 -13.742 1 82 430 PRO A C 1
ATOM 3555 O O . PRO A 1 430 ? -2.928 -23.016 -13.719 1 82 430 PRO A O 1
ATOM 3558 N N . GLU A 1 431 ? -0.821 -23.281 -12.945 1 82.62 431 GLU A N 1
ATOM 3559 C CA . GLU A 1 431 ? -1.148 -24.438 -12.117 1 82.62 431 GLU A CA 1
ATOM 3560 C C . GLU A 1 431 ? -2.184 -24.078 -11.055 1 82.62 431 GLU A C 1
ATOM 3562 O O . GLU A 1 431 ? -3.055 -24.891 -10.727 1 82.62 431 GLU A O 1
ATOM 3567 N N . ILE A 1 432 ? -2.068 -22.922 -10.555 1 83.38 432 ILE A N 1
ATOM 3568 C CA . ILE A 1 432 ? -2.994 -22.484 -9.516 1 83.38 432 ILE A CA 1
ATOM 3569 C C . ILE A 1 432 ? -4.395 -22.328 -10.102 1 83.38 432 ILE A C 1
ATOM 3571 O O . ILE A 1 432 ? -5.379 -22.781 -9.5 1 83.38 432 ILE A O 1
ATOM 3575 N N . HIS A 1 433 ? -4.445 -21.75 -11.234 1 83.75 433 HIS A N 1
ATOM 3576 C CA . HIS A 1 433 ? -5.734 -21.594 -11.906 1 83.75 433 HIS A CA 1
ATOM 3577 C C . HIS A 1 433 ? -6.336 -22.953 -12.266 1 83.75 433 HIS A C 1
ATOM 3579 O O . HIS A 1 433 ? -7.543 -23.156 -12.125 1 83.75 433 HIS A O 1
ATOM 3585 N N . ARG A 1 434 ? -5.488 -23.844 -12.75 1 88.62 434 ARG A N 1
ATOM 3586 C CA . ARG A 1 434 ? -5.961 -25.172 -13.109 1 88.62 434 ARG A CA 1
ATOM 3587 C C . ARG A 1 434 ? -6.5 -25.922 -11.891 1 88.62 434 ARG A C 1
ATOM 3589 O O . ARG A 1 434 ? -7.531 -26.594 -11.969 1 88.62 434 ARG A O 1
ATOM 3596 N N . CYS A 1 435 ? -5.785 -25.766 -10.844 1 86.06 435 CYS A N 1
ATOM 3597 C CA . CYS A 1 435 ? -6.215 -26.438 -9.625 1 86.06 435 CYS A CA 1
ATOM 3598 C C . CYS A 1 435 ? -7.555 -25.891 -9.148 1 86.06 435 CYS A C 1
ATOM 3600 O O . CYS A 1 435 ? -8.43 -26.656 -8.734 1 86.06 435 CYS A O 1
ATOM 3602 N N . TYR A 1 436 ? -7.652 -24.625 -9.188 1 87.31 436 TYR A N 1
ATOM 3603 C CA . TYR A 1 436 ? -8.914 -24.016 -8.797 1 87.31 436 TYR A CA 1
ATOM 3604 C C . TYR A 1 436 ? -10.047 -24.453 -9.719 1 87.31 436 TYR A C 1
ATOM 3606 O O . TYR A 1 436 ? -11.141 -24.781 -9.258 1 87.31 436 TYR A O 1
ATOM 3614 N N . GLY A 1 437 ? -9.766 -24.484 -11 1 88.81 437 GLY A N 1
ATOM 3615 C CA . GLY A 1 437 ? -10.758 -24.922 -11.961 1 88.81 437 GLY A CA 1
ATOM 3616 C C . GLY A 1 437 ? -11.211 -26.359 -11.742 1 88.81 437 GLY A C 1
ATOM 3617 O O . GLY A 1 437 ? -12.398 -26.656 -11.82 1 88.81 437 GLY A O 1
ATOM 3618 N N . ARG A 1 438 ? -10.281 -27.219 -11.492 1 88.31 438 ARG A N 1
ATOM 3619 C CA . ARG A 1 438 ? -10.617 -28.609 -11.234 1 88.31 438 ARG A CA 1
ATOM 3620 C C . ARG A 1 438 ? -11.5 -28.75 -10 1 88.31 438 ARG A C 1
ATOM 3622 O O . ARG A 1 438 ? -12.445 -29.531 -9.984 1 88.31 438 ARG A O 1
ATOM 3629 N N . PHE A 1 439 ? -11.195 -28.047 -9.062 1 87.19 439 PHE A N 1
ATOM 3630 C CA . PHE A 1 439 ? -11.984 -28.047 -7.836 1 87.19 439 PHE A CA 1
ATOM 3631 C C . PHE A 1 439 ? -13.414 -27.594 -8.109 1 87.19 439 PHE A C 1
ATOM 3633 O O . PHE A 1 439 ? -14.367 -28.25 -7.68 1 87.19 439 PHE A O 1
ATOM 3640 N N . LEU A 1 440 ? -13.531 -26.5 -8.773 1 87.38 440 LEU A N 1
ATOM 3641 C CA . LEU A 1 440 ? -14.852 -25.969 -9.078 1 87.38 440 LEU A CA 1
ATOM 3642 C C . LEU A 1 440 ? -15.641 -26.938 -9.953 1 87.38 440 LEU A C 1
ATOM 3644 O O . LEU A 1 440 ? -16.844 -27.109 -9.773 1 87.38 440 LEU A O 1
ATOM 3648 N N . ARG A 1 441 ? -14.922 -27.547 -10.898 1 89 441 ARG A N 1
ATOM 3649 C CA . ARG A 1 441 ? -15.57 -28.547 -11.742 1 89 441 ARG A CA 1
ATOM 3650 C C . ARG A 1 441 ? -16.109 -29.703 -10.914 1 89 441 ARG A C 1
ATOM 3652 O O . ARG A 1 441 ? -17.203 -30.188 -11.156 1 89 441 ARG A O 1
ATOM 3659 N N . ASP A 1 442 ? -15.367 -30.109 -9.953 1 82.94 442 ASP A N 1
ATOM 3660 C CA . ASP A 1 442 ? -15.766 -31.203 -9.086 1 82.94 442 ASP A CA 1
ATOM 3661 C C . ASP A 1 442 ? -17 -30.828 -8.25 1 82.94 442 ASP A C 1
ATOM 3663 O O . ASP A 1 442 ? -17.797 -31.688 -7.887 1 82.94 442 ASP A O 1
ATOM 3667 N N . LEU A 1 443 ? -17.125 -29.562 -7.949 1 82.56 443 LEU A N 1
ATOM 3668 C CA . LEU A 1 443 ? -18.266 -29.094 -7.18 1 82.56 443 LEU A CA 1
ATOM 3669 C C . LEU A 1 443 ? -19.484 -28.922 -8.078 1 82.56 443 LEU A C 1
ATOM 3671 O O . LEU A 1 443 ? -20.609 -28.734 -7.582 1 82.56 443 LEU A O 1
ATOM 3675 N N . GLY A 1 444 ? -19.203 -29 -9.375 1 82.12 444 GLY A N 1
ATOM 3676 C CA . GLY A 1 444 ? -20.312 -28.875 -10.32 1 82.12 444 GLY A CA 1
ATOM 3677 C C . GLY A 1 444 ? -20.422 -27.484 -10.906 1 82.12 444 GLY A C 1
ATOM 3678 O O . GLY A 1 444 ? -21.344 -27.203 -11.68 1 82.12 444 GLY A O 1
ATOM 3679 N N . ASP A 1 445 ? -19.578 -26.578 -10.5 1 85.06 445 ASP A N 1
ATOM 3680 C CA . ASP A 1 445 ? -19.578 -25.219 -11.031 1 85.06 445 ASP A CA 1
ATOM 3681 C C . ASP A 1 445 ? -18.719 -25.125 -12.297 1 85.06 445 ASP A C 1
ATOM 3683 O O . ASP A 1 445 ? -17.641 -24.531 -12.289 1 85.06 445 ASP A O 1
ATOM 3687 N N . LYS A 1 446 ? -19.219 -25.562 -13.359 1 88 446 LYS A N 1
ATOM 3688 C CA . LYS A 1 446 ? -18.469 -25.719 -14.602 1 88 446 LYS A CA 1
ATOM 3689 C C . LYS A 1 446 ? -18.141 -24.375 -15.234 1 88 446 LYS A C 1
ATOM 3691 O O . LYS A 1 446 ? -17.047 -24.188 -15.766 1 88 446 LYS A O 1
ATOM 3696 N N . ARG A 1 447 ? -19.094 -23.438 -15.172 1 83.69 447 ARG A N 1
ATOM 3697 C CA . ARG A 1 447 ? -18.859 -22.141 -15.789 1 83.69 447 ARG A CA 1
ATOM 3698 C C . ARG A 1 447 ? -17.688 -21.422 -15.133 1 83.69 447 ARG A C 1
ATOM 3700 O O . ARG A 1 447 ? -16.828 -20.859 -15.82 1 83.69 447 ARG A O 1
ATOM 3707 N N . GLU A 1 448 ? -17.703 -21.453 -13.836 1 83.75 448 GLU A N 1
ATOM 3708 C CA . GLU A 1 448 ? -16.609 -20.828 -13.109 1 83.75 448 GLU A CA 1
ATOM 3709 C C . GLU A 1 448 ? -15.297 -21.562 -13.352 1 83.75 448 GLU A C 1
ATOM 3711 O O . GLU A 1 448 ? -14.234 -20.938 -13.43 1 83.75 448 GLU A O 1
ATOM 3716 N N . ALA A 1 449 ? -15.367 -22.875 -13.398 1 89.44 449 ALA A N 1
ATOM 3717 C CA . ALA A 1 449 ? -14.172 -23.672 -13.711 1 89.44 449 ALA A CA 1
ATOM 3718 C C . ALA A 1 449 ? -13.57 -23.25 -15.047 1 89.44 449 ALA A C 1
ATOM 3720 O O . ALA A 1 449 ? -12.352 -23.141 -15.18 1 89.44 449 ALA A O 1
ATOM 3721 N N . ILE A 1 450 ? -14.461 -23.062 -16.031 1 89.44 450 ILE A N 1
ATOM 3722 C CA . ILE A 1 450 ? -14.031 -22.672 -17.375 1 89.44 450 ILE A CA 1
ATOM 3723 C C . ILE A 1 450 ? -13.273 -21.359 -17.312 1 89.44 450 ILE A C 1
ATOM 3725 O O . ILE A 1 450 ? -12.234 -21.203 -17.969 1 89.44 450 ILE A O 1
ATOM 3729 N N . GLU A 1 451 ? -13.758 -20.469 -16.5 1 81.94 451 GLU A N 1
ATOM 3730 C CA . GLU A 1 451 ? -13.086 -19.188 -16.375 1 81.94 451 GLU A CA 1
ATOM 3731 C C . GLU A 1 451 ? -11.68 -19.344 -15.805 1 81.94 451 GLU A C 1
ATOM 3733 O O . GLU A 1 451 ? -10.75 -18.641 -16.203 1 81.94 451 GLU A O 1
ATOM 3738 N N . CYS A 1 452 ? -11.539 -20.203 -14.891 1 85.94 452 CYS A N 1
ATOM 3739 C CA . CYS A 1 452 ? -10.227 -20.484 -14.32 1 85.94 452 CYS A CA 1
ATOM 3740 C C . CYS A 1 452 ? -9.305 -21.109 -15.359 1 85.94 452 CYS A C 1
ATOM 3742 O O . CYS A 1 452 ? -8.141 -20.703 -15.477 1 85.94 452 CYS A O 1
ATOM 3744 N N . PHE A 1 453 ? -9.836 -22.094 -16.109 1 89.94 453 PHE A N 1
ATOM 3745 C CA . PHE A 1 453 ? -9.023 -22.781 -17.094 1 89.94 453 PHE A CA 1
ATOM 3746 C C . PHE A 1 453 ? -8.633 -21.828 -18.234 1 89.94 453 PHE A C 1
ATOM 3748 O O . PHE A 1 453 ? -7.547 -21.953 -18.797 1 89.94 453 PHE A O 1
ATOM 3755 N N . LYS A 1 454 ? -9.539 -20.922 -18.594 1 84.44 454 LYS A N 1
ATOM 3756 C CA . LYS A 1 454 ? -9.203 -19.922 -19.594 1 84.44 454 LYS A CA 1
ATOM 3757 C C . LYS A 1 454 ? -7.965 -19.125 -19.188 1 84.44 454 LYS A C 1
ATOM 3759 O O . LYS A 1 454 ? -7.047 -18.938 -19.984 1 84.44 454 LYS A O 1
ATOM 3764 N N . ARG A 1 455 ? -8.016 -18.766 -17.938 1 79.31 455 ARG A N 1
ATOM 3765 C CA . ARG A 1 455 ? -6.879 -18 -17.438 1 79.31 455 ARG A CA 1
ATOM 3766 C C . ARG A 1 455 ? -5.605 -18.844 -17.438 1 79.31 455 ARG A C 1
ATOM 3768 O O . ARG A 1 455 ? -4.523 -18.328 -17.734 1 79.31 455 ARG A O 1
ATOM 3775 N N . ALA A 1 456 ? -5.719 -20.031 -17.016 1 83.88 456 ALA A N 1
ATOM 3776 C CA . ALA A 1 456 ? -4.566 -20.922 -17.031 1 83.88 456 ALA A CA 1
ATOM 3777 C C . ALA A 1 456 ? -3.982 -21.047 -18.438 1 83.88 456 ALA A C 1
ATOM 3779 O O . ALA A 1 456 ? -2.762 -21 -18.609 1 83.88 456 ALA A O 1
ATOM 3780 N N . MET A 1 457 ? -4.812 -21.172 -19.453 1 85.12 457 MET A N 1
ATOM 3781 C CA . MET A 1 457 ? -4.355 -21.344 -20.828 1 85.12 457 MET A CA 1
ATOM 3782 C C . MET A 1 457 ? -3.709 -20.062 -21.344 1 85.12 457 MET A C 1
ATOM 3784 O O . MET A 1 457 ? -2.73 -20.109 -22.094 1 85.12 457 MET A O 1
ATOM 3788 N N . GLU A 1 458 ? -4.242 -18.984 -20.953 1 75.12 458 GLU A N 1
ATOM 3789 C CA . GLU A 1 458 ? -3.707 -17.688 -21.375 1 75.12 458 GLU A CA 1
ATOM 3790 C C . GLU A 1 458 ? -2.27 -17.5 -20.891 1 75.12 458 GLU A C 1
ATOM 3792 O O . GLU A 1 458 ? -1.435 -16.953 -21.625 1 75.12 458 GLU A O 1
ATOM 3797 N N . ILE A 1 459 ? -2.068 -18.031 -19.766 1 73.44 459 ILE A N 1
ATOM 3798 C CA . ILE A 1 459 ? -0.773 -17.766 -19.141 1 73.44 459 ILE A CA 1
ATOM 3799 C C . ILE A 1 459 ? 0.19 -18.906 -19.438 1 73.44 459 ILE A C 1
ATOM 3801 O O . ILE A 1 459 ? 1.402 -18.781 -19.266 1 73.44 459 ILE A O 1
ATOM 3805 N N . ASP A 1 460 ? -0.269 -20 -19.969 1 74.81 460 ASP A N 1
ATOM 3806 C CA . ASP A 1 460 ? 0.56 -21.156 -20.297 1 74.81 460 ASP A CA 1
ATOM 3807 C C . ASP A 1 460 ? 1.601 -20.797 -21.359 1 74.81 460 ASP A C 1
ATOM 3809 O O . ASP A 1 460 ? 1.366 -19.922 -22.188 1 74.81 460 ASP A O 1
ATOM 3813 N N . THR A 1 461 ? 2.729 -21.359 -21.094 1 68.31 461 THR A N 1
ATOM 3814 C CA . THR A 1 461 ? 3.74 -21.203 -22.125 1 68.31 461 THR A CA 1
ATOM 3815 C C . THR A 1 461 ? 3.486 -22.156 -23.281 1 68.31 461 THR A C 1
ATOM 3817 O O . THR A 1 461 ? 2.936 -23.25 -23.094 1 68.31 461 THR A O 1
ATOM 3820 N N . ALA A 1 462 ? 3.809 -21.75 -24.484 1 60.78 462 ALA A N 1
ATOM 3821 C CA . ALA A 1 462 ? 3.564 -22.5 -25.703 1 60.78 462 ALA A CA 1
ATOM 3822 C C . ALA A 1 462 ? 4.277 -23.859 -25.656 1 60.78 462 ALA A C 1
ATOM 3824 O O . ALA A 1 462 ? 3.887 -24.797 -26.359 1 60.78 462 ALA A O 1
ATOM 3825 N N . ASN A 1 463 ? 5.234 -23.891 -24.75 1 60.47 463 ASN A N 1
ATOM 3826 C CA . ASN A 1 463 ? 6.074 -25.078 -24.781 1 60.47 463 ASN A CA 1
ATOM 3827 C C . ASN A 1 463 ? 5.734 -26.031 -23.641 1 60.47 463 ASN A C 1
ATOM 3829 O O . ASN A 1 463 ? 6.422 -27.031 -23.438 1 60.47 463 ASN A O 1
ATOM 3833 N N . LYS A 1 464 ? 4.645 -25.766 -22.875 1 64.31 464 LYS A N 1
ATOM 3834 C CA . LYS A 1 464 ? 4.25 -26.625 -21.781 1 64.31 464 LYS A CA 1
ATOM 3835 C C . LYS A 1 464 ? 3.127 -27.578 -22.203 1 64.31 464 LYS A C 1
ATOM 3837 O O . LYS A 1 464 ? 2.43 -27.312 -23.188 1 64.31 464 LYS A O 1
ATOM 3842 N N . PRO A 1 465 ? 3.195 -28.719 -21.422 1 65.94 465 PRO A N 1
ATOM 3843 C CA . PRO A 1 465 ? 2.096 -29.625 -21.719 1 65.94 465 PRO A CA 1
ATOM 3844 C C . PRO A 1 465 ? 0.73 -28.953 -21.688 1 65.94 465 PRO A C 1
ATOM 3846 O O . PRO A 1 465 ? 0.506 -28.047 -20.875 1 65.94 465 PRO A O 1
ATOM 3849 N N . THR A 1 466 ? -0.07 -29.344 -22.594 1 79.88 466 THR A N 1
ATOM 3850 C CA . THR A 1 466 ? -1.362 -28.719 -22.859 1 79.88 466 THR A CA 1
ATOM 3851 C C . THR A 1 466 ? -2.395 -29.172 -21.828 1 79.88 466 THR A C 1
ATOM 3853 O O . THR A 1 466 ? -3.516 -29.531 -22.172 1 79.88 466 THR A O 1
ATOM 3856 N N . LYS A 1 467 ? -1.964 -29.094 -20.547 1 86.25 467 LYS A N 1
ATOM 3857 C CA . LYS A 1 467 ? -2.906 -29.5 -19.5 1 86.25 467 LYS A CA 1
ATOM 3858 C C . LYS A 1 467 ? -4.055 -28.5 -19.391 1 86.25 467 LYS A C 1
ATOM 3860 O O . LYS A 1 467 ? -5.203 -28.891 -19.156 1 86.25 467 LYS A O 1
ATOM 3865 N N . SER A 1 468 ? -3.734 -27.297 -19.562 1 90.25 468 SER A N 1
ATOM 3866 C CA . SER A 1 468 ? -4.766 -26.266 -19.484 1 90.25 468 SER A CA 1
ATOM 3867 C C . SER A 1 468 ? -5.789 -26.422 -20.609 1 90.25 468 SER A C 1
ATOM 3869 O O . SER A 1 468 ? -6.992 -26.25 -20.375 1 90.25 468 SER A O 1
ATOM 3871 N N . PHE A 1 469 ? -5.266 -26.766 -21.781 1 92.81 469 PHE A N 1
ATOM 3872 C CA . PHE A 1 469 ? -6.141 -27.016 -22.922 1 92.81 469 PHE A CA 1
ATOM 3873 C C . PHE A 1 469 ? -7.055 -28.203 -22.656 1 92.81 469 PHE A C 1
ATOM 3875 O O . PHE A 1 469 ? -8.258 -28.141 -22.906 1 92.81 469 PHE A O 1
ATOM 3882 N N . GLU A 1 470 ? -6.477 -29.188 -22.172 1 92.94 470 GLU A N 1
ATOM 3883 C CA . GLU A 1 470 ? -7.227 -30.406 -21.891 1 92.94 470 GLU A CA 1
ATOM 3884 C C . GLU A 1 470 ? -8.383 -30.141 -20.938 1 92.94 470 GLU A C 1
ATOM 3886 O O . GLU A 1 470 ? -9.523 -30.516 -21.203 1 92.94 470 GLU A O 1
ATOM 3891 N N . HIS A 1 471 ? -8.125 -29.516 -19.828 1 93.31 471 HIS A N 1
ATOM 3892 C CA . HIS A 1 471 ? -9.141 -29.266 -18.828 1 93.31 471 HIS A CA 1
ATOM 3893 C C . HIS A 1 471 ? -10.195 -28.297 -19.328 1 93.31 471 HIS A C 1
ATOM 3895 O O . HIS A 1 471 ? -11.391 -28.469 -19.062 1 93.31 471 HIS A O 1
ATOM 3901 N N . LEU A 1 472 ? -9.734 -27.219 -19.969 1 94.56 472 LEU A N 1
ATOM 3902 C CA . LEU A 1 472 ? -10.656 -26.203 -20.469 1 94.56 472 LEU A CA 1
ATOM 3903 C C . LEU A 1 472 ? -11.664 -26.828 -21.438 1 94.56 472 LEU A C 1
ATOM 3905 O O . LEU A 1 472 ? -12.875 -26.672 -21.266 1 94.56 472 LEU A O 1
ATOM 3909 N N . PHE A 1 473 ? -11.219 -27.594 -22.406 1 95.38 473 PHE A N 1
ATOM 3910 C CA . PHE A 1 473 ? -12.102 -28.062 -23.469 1 95.38 473 PHE A CA 1
ATOM 3911 C C . PHE A 1 473 ? -12.898 -29.281 -23.016 1 95.38 473 PHE A C 1
ATOM 3913 O O . PHE A 1 473 ? -14.039 -29.469 -23.438 1 95.38 473 PHE A O 1
ATOM 3920 N N . GLU A 1 474 ? -12.297 -30.031 -22.156 1 94.75 474 GLU A N 1
ATOM 3921 C CA . GLU A 1 474 ? -13.102 -31.094 -21.562 1 94.75 474 GLU A CA 1
ATOM 3922 C C . GLU A 1 474 ? -14.336 -30.516 -20.859 1 94.75 474 GLU A C 1
ATOM 3924 O O . GLU A 1 474 ? -15.445 -31.031 -21.031 1 94.75 474 GLU A O 1
ATOM 3929 N N . THR A 1 475 ? -14.133 -29.516 -20.125 1 95.06 475 THR A N 1
ATOM 3930 C CA . THR A 1 475 ? -15.219 -28.891 -19.375 1 95.06 475 THR A CA 1
ATOM 3931 C C . THR A 1 475 ? -16.188 -28.188 -20.312 1 95.06 475 THR A C 1
ATOM 3933 O O . THR A 1 475 ? -17.406 -28.25 -20.141 1 95.06 475 THR A O 1
ATOM 3936 N N . PHE A 1 476 ? -15.664 -27.484 -21.297 1 94.19 476 PHE A N 1
ATOM 3937 C CA . PHE A 1 476 ? -16.469 -26.828 -22.312 1 94.19 476 PHE A CA 1
ATOM 3938 C C . PHE A 1 476 ? -17.406 -27.828 -23 1 94.19 476 PHE A C 1
ATOM 3940 O O . PHE A 1 476 ? -18.609 -27.562 -23.141 1 94.19 476 PHE A O 1
ATOM 3947 N N . LEU A 1 477 ? -16.797 -28.906 -23.438 1 95.31 477 LEU A N 1
ATOM 3948 C CA . LEU A 1 477 ? -17.531 -29.891 -24.219 1 95.31 477 LEU A CA 1
ATOM 3949 C C . LEU A 1 477 ? -18.578 -30.594 -23.375 1 95.31 477 LEU A C 1
ATOM 3951 O O . LEU A 1 477 ? -19.672 -30.906 -23.844 1 95.31 477 LEU A O 1
ATOM 3955 N N . GLN A 1 478 ? -18.281 -30.812 -22.141 1 93.25 478 GLN A N 1
ATOM 3956 C CA . GLN A 1 478 ? -19.266 -31.375 -21.203 1 93.25 478 GLN A CA 1
ATOM 3957 C C . GLN A 1 478 ? -20.453 -30.438 -21.062 1 93.25 478 GLN A C 1
ATOM 3959 O O . GLN A 1 478 ? -21.609 -30.875 -21.125 1 93.25 478 GLN A O 1
ATOM 3964 N N . MET A 1 479 ? -20.125 -29.25 -20.812 1 91.56 479 MET A N 1
ATOM 3965 C CA . MET A 1 479 ? -21.188 -28.266 -20.656 1 91.56 479 MET A CA 1
ATOM 3966 C C . MET A 1 479 ? -22.016 -28.141 -21.922 1 91.56 479 MET A C 1
ATOM 3968 O O . MET A 1 479 ? -23.25 -28.016 -21.844 1 91.56 479 MET A O 1
ATOM 3972 N N . TYR A 1 480 ? -21.359 -28.156 -23.078 1 92.69 480 TYR A N 1
ATOM 3973 C CA . TYR A 1 480 ? -22.047 -28.031 -24.359 1 92.69 480 TYR A CA 1
ATOM 3974 C C . TYR A 1 480 ? -22.969 -29.219 -24.609 1 92.69 480 TYR A C 1
ATOM 3976 O O . TYR A 1 480 ? -24.109 -29.047 -25.047 1 92.69 480 TYR A O 1
ATOM 3984 N N . GLU A 1 481 ? -22.5 -30.375 -24.328 1 91.94 481 GLU A N 1
ATOM 3985 C CA . GLU A 1 481 ? -23.312 -31.562 -24.531 1 91.94 481 GLU A CA 1
ATOM 3986 C C . GLU A 1 481 ? -24.547 -31.547 -23.641 1 91.94 481 GLU A C 1
ATOM 3988 O O . GLU A 1 481 ? -25.609 -32.062 -24.016 1 91.94 481 GLU A O 1
ATOM 3993 N N . GLU A 1 482 ? -24.391 -30.984 -22.484 1 89.44 482 GLU A N 1
ATOM 3994 C CA . GLU A 1 482 ? -25.531 -30.859 -21.578 1 89.44 482 GLU A CA 1
ATOM 3995 C C . GLU A 1 482 ? -26.547 -29.859 -22.094 1 89.44 482 GLU A C 1
ATOM 3997 O O . GLU A 1 482 ? -27.766 -30.078 -21.984 1 89.44 482 GLU A O 1
ATOM 4002 N N . GLU A 1 483 ? -26.094 -28.828 -22.641 1 86.81 483 GLU A N 1
ATOM 4003 C CA . GLU A 1 483 ? -27 -27.781 -23.125 1 86.81 483 GLU A CA 1
ATOM 4004 C C . GLU A 1 483 ? -27.688 -28.203 -24.422 1 86.81 483 GLU A C 1
ATOM 4006 O O . GLU A 1 483 ? -28.828 -27.812 -24.672 1 86.81 483 GLU A O 1
ATOM 4011 N N . VAL A 1 484 ? -26.984 -28.938 -25.234 1 87.56 484 VAL A N 1
ATOM 4012 C CA . VAL A 1 484 ? -27.516 -29.391 -26.531 1 87.56 484 VAL A CA 1
ATOM 4013 C C . VAL A 1 484 ? -28.672 -30.344 -26.297 1 87.56 484 VAL A C 1
ATOM 4015 O O . VAL A 1 484 ? -29.609 -30.406 -27.109 1 87.56 484 VAL A O 1
ATOM 4018 N N . GLN A 1 485 ? -28.688 -31 -25.172 1 84.69 485 GLN A N 1
ATOM 4019 C CA . GLN A 1 485 ? -29.766 -31.922 -24.859 1 84.69 485 GLN A CA 1
ATOM 4020 C C . GLN A 1 485 ? -31.078 -31.188 -24.625 1 84.69 485 GLN A C 1
ATOM 4022 O O . GLN A 1 485 ? -32.156 -31.75 -24.812 1 84.69 485 GLN A O 1
ATOM 4027 N N . ASP A 1 486 ? -30.969 -29.969 -24.266 1 78.19 486 ASP A N 1
ATOM 4028 C CA . ASP A 1 486 ? -32.156 -29.172 -23.984 1 78.19 486 ASP A CA 1
ATOM 4029 C C . ASP A 1 486 ? -32.719 -28.578 -25.281 1 78.19 486 ASP A C 1
ATOM 4031 O O . ASP A 1 486 ? -33.781 -27.922 -25.25 1 78.19 486 ASP A O 1
ATOM 4035 N N . LEU A 1 487 ? -31.984 -28.734 -26.438 1 77.62 487 LEU A N 1
ATOM 4036 C CA . LEU A 1 487 ? -32.469 -28.188 -27.703 1 77.62 487 LEU A CA 1
ATOM 4037 C C . LEU A 1 487 ? -33.75 -28.891 -28.156 1 77.62 487 LEU A C 1
ATOM 4039 O O . LEU A 1 487 ? -33.875 -30.109 -28.031 1 77.62 487 LEU A O 1
ATOM 4043 N N . PRO A 1 488 ? -34.844 -28 -28.328 1 66.12 488 PRO A N 1
ATOM 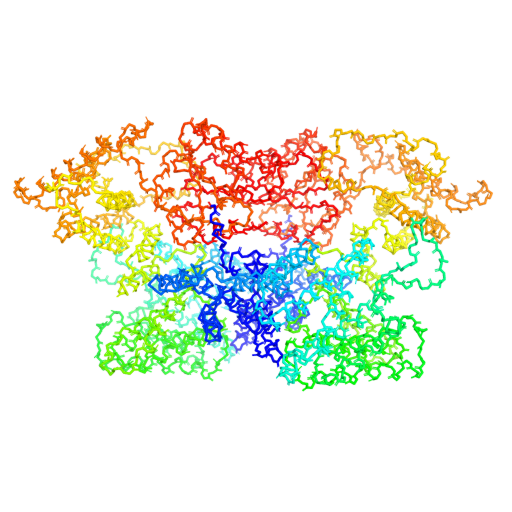4044 C CA . PRO A 1 488 ? -36.094 -28.594 -28.781 1 66.12 488 PRO A CA 1
ATOM 4045 C C . PRO A 1 488 ? -35.938 -29.438 -30.047 1 66.12 488 PRO A C 1
ATOM 4047 O O . PRO A 1 488 ? -35.031 -29.188 -30.859 1 66.12 488 PRO A O 1
ATOM 4050 N N . ASN A 1 489 ? -36.531 -30.656 -30.109 1 57.5 489 ASN A N 1
ATOM 4051 C CA . ASN A 1 489 ? -36.562 -31.516 -31.281 1 57.5 489 ASN A CA 1
ATOM 4052 C C . ASN A 1 489 ? -37.062 -30.766 -32.5 1 57.5 489 ASN A C 1
ATOM 4054 O O . ASN A 1 489 ? -37.906 -29.891 -32.406 1 57.5 489 ASN A O 1
ATOM 4058 N N . CYS A 1 490 ? -36.25 -30.578 -33.469 1 49.59 490 CYS A N 1
ATOM 4059 C CA . CYS A 1 490 ? -36.5 -29.875 -34.719 1 49.59 490 CYS A CA 1
ATOM 4060 C C . CYS A 1 490 ? -37.938 -30.078 -35.188 1 49.59 490 CYS A C 1
ATOM 4062 O O . CYS A 1 490 ? -38.344 -29.531 -36.219 1 49.59 490 CYS A O 1
ATOM 4064 N N . SER A 1 491 ? -38.625 -31.172 -34.812 1 43.91 491 SER A N 1
ATOM 4065 C CA . SER A 1 491 ? -39.844 -31.344 -35.594 1 43.91 491 SER A CA 1
ATOM 4066 C C . SER A 1 491 ? -40.844 -30.25 -35.281 1 43.91 491 SER A C 1
ATOM 4068 O O . SER A 1 491 ? -41.906 -30.156 -35.938 1 43.91 491 SER A O 1
ATOM 4070 N N . SER A 1 492 ? -41.031 -29.906 -34.031 1 42.97 492 SER A N 1
ATOM 4071 C CA . SER A 1 492 ? -42.219 -29.109 -33.812 1 42.97 492 SER A CA 1
ATOM 4072 C C . SER A 1 492 ? -42 -27.656 -34.188 1 42.97 492 SER A C 1
ATOM 4074 O O . SER A 1 492 ? -40.938 -27.094 -33.938 1 42.97 492 SER A O 1
ATOM 4076 N N . GLU A 1 493 ? -42.656 -27.109 -35.156 1 42.91 493 GLU A N 1
ATOM 4077 C CA . GLU A 1 493 ? -42.906 -25.797 -35.75 1 42.91 493 GLU A CA 1
ATOM 4078 C C . GLU A 1 493 ? -43.062 -24.734 -34.656 1 42.91 493 GLU A C 1
ATOM 4080 O O . GLU A 1 493 ? -43.406 -23.578 -34.938 1 42.91 493 GLU A O 1
ATOM 4085 N N . SER A 1 494 ? -43.312 -25.156 -33.406 1 45.28 494 SER A N 1
ATOM 4086 C CA . SER A 1 494 ? -43.75 -24.062 -32.531 1 45.28 494 SER A CA 1
ATOM 4087 C C . SER A 1 494 ? -42.625 -23.109 -32.219 1 45.28 494 SER A C 1
ATOM 4089 O O . SER A 1 494 ? -41.531 -23.547 -31.828 1 45.28 494 SER A O 1
ATOM 4091 N N . VAL A 1 495 ? -42.562 -21.953 -32.75 1 49.72 495 VAL A N 1
ATOM 4092 C CA . VAL A 1 495 ? -41.906 -20.656 -32.562 1 49.72 495 VAL A CA 1
ATOM 4093 C C . VAL A 1 495 ? -41.906 -20.266 -31.094 1 49.72 495 VAL A C 1
ATOM 4095 O O . VAL A 1 495 ? -42.594 -19.297 -30.719 1 49.72 495 VAL A O 1
ATOM 4098 N N . ASP A 1 496 ? -41.875 -21.203 -30.188 1 55.06 496 ASP A N 1
ATOM 4099 C CA . ASP A 1 496 ? -41.969 -20.734 -28.812 1 55.06 496 ASP A CA 1
ATOM 4100 C C . ASP A 1 496 ? -40.719 -19.969 -28.391 1 55.06 496 ASP A C 1
ATOM 4102 O O . ASP A 1 496 ? -39.625 -20.312 -28.781 1 55.06 496 ASP A O 1
ATOM 4106 N N . GLU A 1 497 ? -40.875 -18.766 -27.922 1 57.94 497 GLU A N 1
ATOM 4107 C CA . GLU A 1 497 ? -39.938 -17.781 -27.422 1 57.94 497 GLU A CA 1
ATOM 4108 C C . GLU A 1 497 ? -38.875 -18.438 -26.547 1 57.94 497 GLU A C 1
ATOM 4110 O O . GLU A 1 497 ? -37.688 -18.062 -26.594 1 57.94 497 GLU A O 1
ATOM 4115 N N . ASN A 1 498 ? -39.281 -19.531 -25.859 1 61.31 498 ASN A N 1
ATOM 4116 C CA . ASN A 1 498 ? -38.344 -20.203 -24.969 1 61.31 498 ASN A CA 1
ATOM 4117 C C . ASN A 1 498 ? -37.312 -21.047 -25.75 1 61.31 498 ASN A C 1
ATOM 4119 O O . ASN A 1 498 ? -36.156 -21.125 -25.375 1 61.31 498 ASN A O 1
ATOM 4123 N N . ASP A 1 499 ? -37.781 -21.641 -26.844 1 63.66 499 ASP A N 1
ATOM 4124 C CA . ASP A 1 499 ? -36.906 -22.453 -27.672 1 63.66 499 ASP A CA 1
ATOM 4125 C C . ASP A 1 499 ? -35.812 -21.609 -28.312 1 63.66 499 ASP A C 1
ATOM 4127 O O . ASP A 1 499 ? -34.656 -22.016 -28.406 1 63.66 499 ASP A O 1
ATOM 4131 N N . HIS A 1 500 ? -36.25 -20.406 -28.547 1 65.44 500 HIS A N 1
ATOM 4132 C CA . HIS A 1 500 ? -35.312 -19.484 -29.172 1 65.44 500 HIS A CA 1
ATOM 4133 C C . HIS 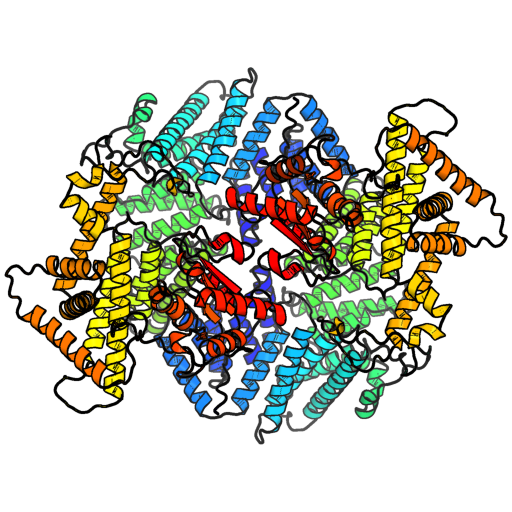A 1 500 ? -34.219 -19.078 -28.188 1 65.44 500 HIS A C 1
ATOM 4135 O O . HIS A 1 500 ? -33.062 -18.938 -28.562 1 65.44 500 HIS A O 1
ATOM 4141 N N . LYS A 1 501 ? -34.656 -19 -27 1 68.38 501 LYS A N 1
ATOM 4142 C CA . LYS A 1 501 ? -33.688 -18.609 -25.984 1 68.38 501 LYS A CA 1
ATOM 4143 C C . LYS A 1 501 ? -32.656 -19.688 -25.766 1 68.38 501 LYS A C 1
ATOM 4145 O O . LYS A 1 501 ? -31.469 -19.391 -25.578 1 68.38 501 LYS A O 1
ATOM 4150 N N . VAL A 1 502 ? -33.062 -20.906 -25.828 1 74.56 502 VAL A N 1
ATOM 4151 C CA . VAL A 1 502 ? -32.156 -22.031 -25.609 1 74.56 502 VAL A CA 1
ATOM 4152 C C . VAL A 1 502 ? -31.188 -22.156 -26.797 1 74.56 502 VAL A C 1
ATOM 4154 O O . VAL A 1 502 ? -30 -22.406 -26.609 1 74.56 502 VAL A O 1
ATOM 4157 N N . GLU A 1 503 ? -31.719 -21.969 -27.938 1 72.44 503 GLU A N 1
ATOM 4158 C CA . GLU A 1 503 ? -30.906 -22.062 -29.141 1 72.44 503 GLU A CA 1
ATOM 4159 C C . GLU A 1 503 ? -29.812 -21 -29.141 1 72.44 503 GLU A C 1
ATOM 4161 O O . GLU A 1 503 ? -28.656 -21.281 -29.516 1 72.44 503 GLU A O 1
ATOM 4166 N N . LEU A 1 504 ? -30.203 -19.922 -28.703 1 67.5 504 LEU A N 1
ATOM 4167 C CA . LEU A 1 504 ? -29.234 -18.828 -28.656 1 67.5 504 LEU A CA 1
ATOM 4168 C C . LEU A 1 504 ? -28.141 -19.109 -27.625 1 67.5 504 LEU A C 1
ATOM 4170 O O . LEU A 1 504 ? -26.969 -18.781 -27.844 1 67.5 504 LEU A O 1
ATOM 4174 N N . ARG A 1 505 ? -28.547 -19.703 -26.562 1 74.31 505 ARG A N 1
ATOM 4175 C CA . ARG A 1 505 ? -27.578 -20.047 -25.516 1 74.31 505 ARG A CA 1
ATOM 4176 C C . ARG A 1 505 ? -26.578 -21.078 -26 1 74.31 505 ARG A C 1
ATOM 4178 O O . ARG A 1 505 ? -25.391 -20.969 -25.734 1 74.31 505 ARG A O 1
ATOM 4185 N N . VAL A 1 506 ? -27.062 -22.062 -26.656 1 79.31 506 VAL A N 1
ATOM 4186 C CA . VAL A 1 506 ? -26.203 -23.125 -27.172 1 79.31 506 VAL A CA 1
ATOM 4187 C C . VAL A 1 506 ? -25.25 -22.578 -28.219 1 79.31 506 VAL A C 1
ATOM 4189 O O . VAL A 1 506 ? -24.078 -22.938 -28.25 1 79.31 506 VAL A O 1
ATOM 4192 N N . ASP A 1 507 ? -25.766 -21.719 -29.016 1 74.25 507 ASP A N 1
ATOM 4193 C CA . ASP A 1 507 ? -24.922 -21.125 -30.047 1 74.25 507 ASP A CA 1
ATOM 4194 C C . ASP A 1 507 ? -23.828 -20.25 -29.438 1 74.25 507 ASP A C 1
ATOM 4196 O O . ASP A 1 507 ? -22.688 -20.25 -29.891 1 74.25 507 ASP A O 1
ATOM 4200 N N . ARG A 1 508 ? -24.266 -19.578 -28.5 1 73.25 508 ARG A N 1
ATOM 4201 C CA . ARG A 1 508 ? -23.297 -18.719 -27.828 1 73.25 508 ARG A CA 1
ATOM 4202 C C . ARG A 1 508 ? -22.156 -19.531 -27.234 1 73.25 508 ARG A C 1
ATOM 4204 O O . ARG A 1 508 ? -20.984 -19.125 -27.297 1 73.25 508 ARG A O 1
ATOM 4211 N N . LEU A 1 509 ? -22.516 -20.562 -26.625 1 82.81 509 LEU A N 1
ATOM 4212 C CA . LEU A 1 509 ? -21.516 -21.422 -26.016 1 82.81 509 LEU A CA 1
ATOM 4213 C C . LEU A 1 509 ? -20.578 -22.016 -27.078 1 82.81 509 LEU A C 1
ATOM 4215 O O . LEU A 1 509 ? -19.375 -22.109 -26.875 1 82.81 509 LEU A O 1
ATOM 4219 N N . LEU A 1 510 ? -21.141 -22.422 -28.203 1 85.19 510 LEU A N 1
ATOM 4220 C CA . LEU A 1 510 ? -20.328 -22.984 -29.281 1 85.19 510 LEU A CA 1
ATOM 4221 C C . LEU A 1 510 ? -19.359 -21.938 -29.812 1 85.19 510 LEU A C 1
ATOM 4223 O O . LEU A 1 510 ? -18.203 -22.266 -30.109 1 85.19 510 LEU A O 1
ATOM 4227 N N . PHE A 1 511 ? -19.844 -20.75 -29.906 1 77.12 511 PHE A N 1
ATOM 4228 C CA . PHE A 1 511 ? -18.984 -19.688 -30.422 1 77.12 511 PHE A CA 1
ATOM 4229 C C . PHE A 1 511 ? -17.844 -19.406 -29.453 1 77.12 511 PHE A C 1
ATOM 4231 O O . PHE A 1 511 ? -16.719 -19.125 -29.859 1 77.12 511 PHE A O 1
ATOM 4238 N N . GLU A 1 512 ? -18.172 -19.391 -28.234 1 80.31 512 GLU A N 1
ATOM 4239 C CA . GLU A 1 512 ? -17.125 -19.234 -27.219 1 80.31 512 GLU A CA 1
ATOM 4240 C C . GLU A 1 512 ? -16.094 -20.359 -27.328 1 80.31 512 GLU A C 1
ATOM 4242 O O . GLU A 1 512 ? -14.891 -20.094 -27.25 1 80.31 512 GLU A O 1
ATOM 4247 N N . ILE A 1 513 ? -16.562 -21.562 -27.469 1 89.75 513 ILE A N 1
ATOM 4248 C CA . ILE A 1 513 ? -15.68 -22.719 -27.594 1 89.75 513 ILE A CA 1
ATOM 4249 C C . ILE A 1 513 ? -14.797 -22.547 -28.828 1 89.75 513 ILE A C 1
ATOM 4251 O O . ILE A 1 513 ? -13.594 -22.828 -28.781 1 89.75 513 ILE A O 1
ATOM 4255 N N . ALA A 1 514 ? -15.414 -22.109 -29.891 1 84.69 514 ALA A N 1
ATOM 4256 C CA . ALA A 1 514 ? -14.68 -21.922 -31.141 1 84.69 514 ALA A CA 1
ATOM 4257 C C . ALA A 1 514 ? -13.57 -20.891 -30.984 1 84.69 514 ALA A C 1
ATOM 4259 O O . ALA A 1 514 ? -12.469 -21.062 -31.5 1 84.69 514 ALA A O 1
ATOM 4260 N N . TYR A 1 515 ? -13.938 -19.875 -30.375 1 80.38 515 TYR A N 1
ATOM 4261 C CA . TYR A 1 515 ? -12.938 -18.844 -30.172 1 80.38 515 TYR A CA 1
ATOM 4262 C C . TYR A 1 515 ? -11.734 -19.375 -29.406 1 80.38 515 TYR A C 1
ATOM 4264 O O . TYR A 1 515 ? -10.586 -19.156 -29.812 1 80.38 515 TYR A O 1
ATOM 4272 N N . TRP A 1 516 ? -11.953 -20.047 -28.312 1 87.5 516 TRP A N 1
ATOM 4273 C CA . TRP A 1 516 ? -10.859 -20.516 -27.469 1 87.5 516 TRP A CA 1
ATOM 4274 C C . TRP A 1 516 ? -10.117 -21.672 -28.125 1 87.5 516 TRP A C 1
ATOM 4276 O O . TRP A 1 516 ? -8.93 -21.875 -27.875 1 87.5 516 TRP A O 1
ATOM 4286 N N . PHE A 1 517 ? -10.828 -22.422 -28.938 1 90.38 517 PHE A N 1
ATOM 4287 C CA . PHE A 1 517 ? -10.148 -23.469 -29.703 1 90.38 517 PHE A CA 1
ATOM 4288 C C . PHE A 1 517 ? -9.156 -22.859 -30.688 1 90.38 517 PHE A C 1
ATOM 4290 O O . PHE A 1 517 ? -8.023 -23.328 -30.812 1 90.38 517 PHE A O 1
ATOM 4297 N N . ARG A 1 518 ? -9.586 -21.844 -31.375 1 85.12 518 ARG A N 1
ATOM 4298 C CA . ARG A 1 518 ? -8.703 -21.125 -32.281 1 85.12 518 ARG A CA 1
ATOM 4299 C C . ARG A 1 518 ? -7.516 -20.531 -31.531 1 85.12 518 ARG A C 1
ATOM 4301 O O . ARG A 1 518 ? -6.391 -20.547 -32.031 1 85.12 518 ARG A O 1
ATOM 4308 N N . PHE A 1 519 ? -7.852 -20 -30.438 1 82.38 519 PHE A N 1
ATOM 4309 C CA . PHE A 1 519 ? -6.809 -19.438 -29.594 1 82.38 519 PHE A CA 1
ATOM 4310 C C . PHE A 1 519 ? -5.754 -20.484 -29.266 1 82.38 519 PHE A C 1
ATOM 4312 O O . PHE A 1 519 ? -4.555 -20.219 -29.328 1 82.38 519 PHE A O 1
ATOM 4319 N N . ALA A 1 520 ? -6.191 -21.672 -28.906 1 87.94 520 ALA A N 1
ATOM 4320 C CA . ALA A 1 520 ? -5.281 -22.75 -28.547 1 8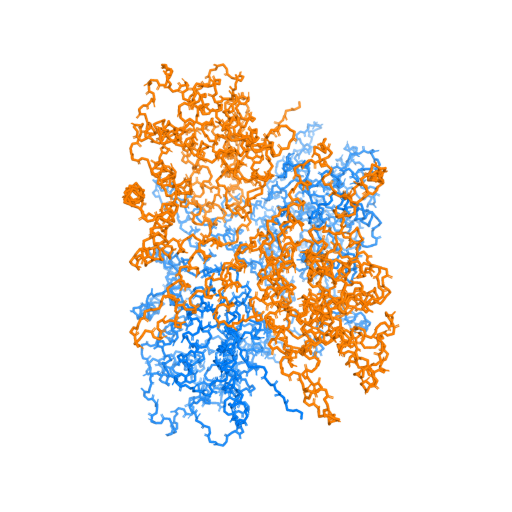7.94 520 ALA A CA 1
ATOM 4321 C C . ALA A 1 520 ? -4.445 -23.188 -29.734 1 87.94 520 ALA A C 1
ATOM 4323 O O . ALA A 1 520 ? -3.25 -23.469 -29.609 1 87.94 520 ALA A O 1
ATOM 4324 N N . VAL A 1 521 ? -5.047 -23.203 -30.875 1 87.12 521 VAL A N 1
ATOM 4325 C CA . VAL A 1 521 ? -4.355 -23.609 -32.094 1 87.12 521 VAL A CA 1
ATOM 4326 C C . VAL A 1 521 ? -3.225 -22.641 -32.406 1 87.12 521 VAL A C 1
ATOM 4328 O O . VAL A 1 521 ? -2.133 -23.047 -32.812 1 87.12 521 VAL A O 1
ATOM 4331 N N . LYS A 1 522 ? -3.535 -21.422 -32.188 1 80 522 LYS A N 1
ATOM 4332 C CA . LYS A 1 522 ? -2.533 -20.391 -32.438 1 80 522 LYS A CA 1
ATOM 4333 C C . LYS A 1 522 ? -1.44 -20.422 -31.391 1 80 522 LYS A C 1
ATOM 4335 O O . LYS A 1 522 ? -0.258 -20.266 -31.703 1 80 522 LYS A O 1
ATOM 4340 N N . LYS A 1 523 ? -1.902 -20.547 -30.219 1 80.44 523 LYS A N 1
ATOM 4341 C CA . LYS A 1 523 ? -0.973 -20.516 -29.094 1 80.44 523 LYS A CA 1
ATOM 4342 C C . LYS A 1 523 ? 0.044 -21.656 -29.188 1 80.44 523 LYS A C 1
ATOM 4344 O O . LYS A 1 523 ? 1.237 -21.438 -28.953 1 80.44 523 LYS A O 1
ATOM 4349 N N . TYR A 1 524 ? -0.41 -22.812 -29.562 1 82.75 524 TYR A N 1
ATOM 4350 C CA . TYR A 1 524 ? 0.458 -23.984 -29.594 1 82.75 524 TYR A CA 1
ATOM 4351 C C . TYR A 1 524 ? 1.024 -24.219 -30.984 1 82.75 524 TYR A C 1
ATOM 4353 O O . TYR A 1 524 ? 1.635 -25.266 -31.25 1 82.75 524 TYR A O 1
ATOM 4361 N N . LYS A 1 525 ? 0.737 -23.281 -31.875 1 80.19 525 LYS A N 1
ATOM 4362 C CA . LYS A 1 525 ? 1.282 -23.281 -33.219 1 80.19 525 LYS A CA 1
ATOM 4363 C C . LYS A 1 525 ? 1.062 -24.625 -33.906 1 80.19 525 LYS A C 1
ATOM 4365 O O . LYS A 1 525 ? 1.99 -25.188 -34.5 1 80.19 525 LYS A O 1
ATOM 4370 N N . VAL A 1 526 ? -0.097 -25.109 -33.719 1 84.56 526 VAL A N 1
ATOM 4371 C CA . VAL A 1 526 ? -0.408 -26.453 -34.188 1 84.56 526 VAL A CA 1
ATOM 4372 C C . VAL A 1 526 ? -0.382 -26.484 -35.719 1 84.56 526 VAL A C 1
ATOM 4374 O O . VAL A 1 526 ? 0.256 -27.359 -36.312 1 84.56 526 VAL A O 1
ATOM 4377 N N . LEU A 1 527 ? -0.988 -25.547 -36.375 1 83.69 527 LEU A N 1
ATOM 4378 C CA . LEU A 1 527 ? -1.089 -25.531 -37.844 1 83.69 527 LEU A CA 1
ATOM 4379 C C . LEU A 1 527 ? 0.247 -25.156 -38.469 1 83.69 527 LEU A C 1
ATOM 4381 O O . LEU A 1 527 ? 0.614 -25.688 -39.531 1 83.69 527 LEU A O 1
ATOM 4385 N N . ASP A 1 528 ? 0.967 -24.281 -37.844 1 78.69 528 ASP A N 1
ATOM 4386 C CA . ASP A 1 528 ? 2.264 -23.844 -38.344 1 78.69 528 ASP A CA 1
ATOM 4387 C C . ASP A 1 528 ? 3.262 -25 -38.344 1 78.69 528 ASP A C 1
ATOM 4389 O O . ASP A 1 528 ? 4.039 -25.156 -39.281 1 78.69 528 ASP A O 1
ATOM 4393 N N . LEU A 1 529 ? 3.201 -25.734 -37.375 1 77.25 529 LEU A N 1
ATOM 4394 C CA . LEU A 1 529 ? 4.129 -26.844 -37.25 1 77.25 529 LEU A CA 1
ATOM 4395 C C . LEU A 1 529 ? 3.734 -28 -38.156 1 77.25 529 LEU A C 1
ATOM 4397 O O . LEU A 1 529 ? 4.602 -28.703 -38.688 1 77.25 529 LEU A O 1
ATOM 4401 N N . LYS A 1 530 ? 2.465 -28.141 -38.344 1 76.62 530 LYS A N 1
ATOM 4402 C CA . LYS A 1 530 ? 1.994 -29.156 -39.281 1 76.62 530 LYS A CA 1
ATOM 4403 C C . LYS A 1 530 ? 2.389 -28.828 -40.719 1 76.62 530 LYS A C 1
ATOM 4405 O O . LYS A 1 530 ? 2.746 -29.719 -41.469 1 76.62 530 LYS A O 1
ATOM 4410 N N . GLU A 1 531 ? 2.361 -27.625 -41.031 1 74.12 531 GLU A N 1
ATOM 4411 C CA . GLU A 1 531 ? 2.756 -27.188 -42.375 1 74.12 531 GLU A CA 1
ATOM 4412 C C . GLU A 1 531 ? 4.258 -27.344 -42.594 1 74.12 531 GLU A C 1
ATOM 4414 O O . GLU A 1 531 ? 4.703 -27.703 -43.688 1 74.12 531 GLU A O 1
ATOM 4419 N N . LYS A 1 532 ? 4.941 -26.984 -41.594 1 70.5 532 LYS A N 1
ATOM 4420 C CA . LYS A 1 532 ? 6.391 -27.125 -41.656 1 70.5 532 LYS A CA 1
ATOM 4421 C C . LYS A 1 532 ? 6.781 -28.594 -41.844 1 70.5 532 LYS A C 1
ATOM 4423 O O . LYS A 1 532 ? 7.75 -28.906 -42.562 1 70.5 532 LYS A O 1
ATOM 4428 N N . ASP A 1 533 ? 6.016 -29.453 -41.219 1 66.81 533 ASP A N 1
ATOM 4429 C CA . ASP A 1 533 ? 6.305 -30.875 -41.344 1 66.81 533 ASP A CA 1
ATOM 4430 C C . ASP A 1 533 ? 5.934 -31.406 -42.75 1 66.81 533 ASP A C 1
ATOM 4432 O O . ASP A 1 533 ? 6.633 -32.25 -43.312 1 66.81 533 ASP A O 1
ATOM 4436 N N . GLU A 1 534 ? 4.852 -30.844 -43.312 1 65.31 534 GLU A N 1
ATOM 4437 C CA . GLU A 1 534 ? 4.395 -31.297 -44.625 1 65.31 534 GLU A CA 1
ATOM 4438 C C . GLU A 1 534 ? 5.242 -30.703 -45.75 1 65.31 534 GLU A C 1
ATOM 4440 O O . GLU A 1 534 ? 5.398 -31.312 -46.812 1 65.31 534 GLU A O 1
ATOM 4445 N N . HIS A 1 535 ? 5.754 -29.391 -45.562 1 62.62 535 HIS A N 1
ATOM 4446 C CA . HIS A 1 535 ? 6.617 -28.766 -46.562 1 62.62 535 HIS A CA 1
ATOM 4447 C C . HIS A 1 535 ? 7.957 -28.359 -45.938 1 62.62 535 HIS A C 1
ATOM 4449 O O . HIS A 1 535 ? 8.188 -27.188 -45.656 1 62.62 535 HIS A O 1
ATOM 4455 N N . PRO A 1 536 ? 8.836 -29.234 -45.594 1 52.28 536 PRO A N 1
ATOM 4456 C CA . PRO A 1 536 ? 10.117 -28.891 -44.969 1 52.28 536 PRO A CA 1
ATOM 4457 C C . PRO A 1 536 ? 10.945 -27.938 -45.844 1 52.28 536 PRO A C 1
ATOM 4459 O O . PRO A 1 536 ? 11.75 -27.172 -45.312 1 52.28 536 PRO A O 1
ATOM 4462 N N . GLU A 1 537 ? 10.977 -27.906 -47.219 1 47 537 GLU A N 1
ATOM 4463 C CA . GLU A 1 537 ? 11.836 -27.125 -48.094 1 47 537 GLU A CA 1
ATOM 4464 C C . GLU A 1 537 ? 11.547 -25.625 -47.969 1 47 537 GLU A C 1
ATOM 4466 O O . GLU A 1 537 ? 12.398 -24.797 -48.281 1 47 537 GLU A O 1
ATOM 4471 N N . ALA A 1 538 ? 10.469 -25.125 -47.969 1 40.66 538 ALA A N 1
ATOM 4472 C CA . ALA A 1 538 ? 10.078 -23.719 -48.031 1 40.66 538 ALA A CA 1
ATOM 4473 C C . ALA A 1 538 ? 10.492 -22.984 -46.75 1 40.66 538 ALA A C 1
ATOM 4475 O O . ALA A 1 538 ? 10.5 -21.75 -46.719 1 40.66 538 ALA A O 1
ATOM 4476 N N . SER A 1 539 ? 10.633 -23.5 -45.656 1 40.03 539 SER A N 1
ATOM 4477 C CA . SER A 1 539 ? 10.898 -22.844 -44.375 1 40.03 539 SER A CA 1
ATOM 4478 C C . SER A 1 539 ? 12.336 -22.328 -44.312 1 40.03 539 SER A C 1
ATOM 4480 O O . SER A 1 539 ? 12.758 -21.797 -43.281 1 40.03 539 SER A O 1
ATOM 4482 N N . LYS A 1 540 ? 13.234 -22.703 -45.281 1 37.72 540 LYS A N 1
ATOM 4483 C CA . LYS A 1 540 ? 14.57 -22.125 -45.312 1 37.72 540 LYS A CA 1
ATOM 4484 C C . LYS A 1 540 ? 14.508 -20.625 -45.594 1 37.72 540 LYS A C 1
ATOM 4486 O O . LYS A 1 540 ? 15.469 -19.891 -45.344 1 37.72 540 LYS A O 1
ATOM 4491 N N . ALA A 1 541 ? 13.75 -20.141 -46.625 1 34.66 541 ALA A N 1
ATOM 4492 C CA . ALA A 1 541 ? 14.055 -18.844 -47.219 1 34.66 541 ALA A CA 1
ATOM 4493 C C . ALA A 1 541 ? 13.609 -17.703 -46.312 1 34.66 541 ALA A C 1
ATOM 4495 O O . ALA A 1 541 ? 13.789 -16.516 -46.656 1 34.66 541 ALA A O 1
ATOM 4496 N N . GLN A 1 542 ? 12.617 -17.734 -45.625 1 31.02 542 GLN A N 1
ATOM 4497 C CA . GLN A 1 542 ? 12.219 -16.406 -45.219 1 31.02 542 GLN A CA 1
ATOM 4498 C C . GLN A 1 542 ? 13.203 -15.836 -44.188 1 31.02 542 GLN A C 1
ATOM 4500 O O . GLN A 1 542 ? 13.289 -16.328 -43.062 1 31.02 542 GLN A O 1
ATOM 4505 N N . LYS A 1 543 ? 14.281 -15.211 -44.656 1 31.98 543 LYS A N 1
ATOM 4506 C CA . LYS A 1 543 ? 15.117 -14.305 -43.875 1 31.98 543 LYS A CA 1
ATOM 4507 C C . LYS A 1 543 ? 14.258 -13.336 -43.062 1 31.98 543 LYS A C 1
ATOM 4509 O O . LYS A 1 543 ? 13.312 -12.75 -43.594 1 31.98 543 LYS A O 1
ATOM 4514 N N . PRO A 1 544 ? 14.281 -13.422 -41.875 1 31 544 PRO A N 1
ATOM 4515 C CA . PRO A 1 544 ? 13.547 -12.391 -41.125 1 31 544 PRO A CA 1
ATOM 4516 C C . PRO A 1 544 ? 13.797 -10.992 -41.688 1 31 544 PRO A C 1
ATOM 4518 O O . PRO A 1 544 ? 14.875 -10.711 -42.219 1 31 544 PRO A O 1
ATOM 4521 N N . ASP A 1 545 ? 12.867 -10.422 -42.344 1 27.73 545 ASP A N 1
ATOM 4522 C CA . ASP A 1 545 ? 12.969 -9.023 -42.75 1 27.73 545 ASP A CA 1
ATOM 4523 C C . ASP A 1 545 ? 13.773 -8.211 -41.719 1 27.73 545 ASP A C 1
ATOM 4525 O O . ASP A 1 545 ? 13.484 -8.258 -40.531 1 27.73 545 ASP A O 1
ATOM 4529 N N . PRO A 1 546 ? 15.055 -7.766 -42.062 1 28.75 546 PRO A N 1
ATOM 4530 C CA . PRO A 1 546 ? 15.914 -7.016 -41.125 1 28.75 546 PRO A CA 1
ATOM 4531 C C . PRO A 1 546 ? 15.156 -5.914 -40.406 1 28.75 546 PRO A C 1
ATOM 4533 O O . PRO A 1 546 ? 15.695 -5.309 -39.469 1 28.75 546 PRO A O 1
ATOM 4536 N N . LYS A 1 547 ? 14.336 -5.305 -41.188 1 27.75 547 LYS A N 1
ATOM 4537 C CA . LYS A 1 547 ? 13.82 -4.051 -40.656 1 27.75 547 LYS A CA 1
ATOM 4538 C C . LYS A 1 547 ? 13.031 -4.285 -39.344 1 27.75 547 LYS A C 1
ATOM 4540 O O . LYS A 1 547 ? 12.93 -3.391 -38.5 1 27.75 547 LYS A O 1
ATOM 4545 N N . PHE A 1 548 ? 12.125 -5.168 -39.531 1 25.55 548 PHE A N 1
ATOM 4546 C CA . PHE A 1 548 ? 11.195 -5.195 -38.406 1 25.55 548 PHE A CA 1
ATOM 4547 C C . PHE A 1 548 ? 11.836 -5.844 -37.188 1 25.55 548 PHE A C 1
ATOM 4549 O O . PHE A 1 548 ? 11.148 -6.18 -36.219 1 25.55 548 PHE A O 1
ATOM 4556 N N . THR A 1 549 ? 13.07 -6.402 -37.312 1 27.2 549 THR A N 1
ATOM 4557 C CA . THR A 1 549 ? 13.719 -7.004 -36.156 1 27.2 549 THR A CA 1
ATOM 4558 C C . THR A 1 549 ? 13.875 -5.984 -35.031 1 27.2 549 THR A C 1
ATOM 4560 O O . THR A 1 549 ? 14.57 -6.238 -34.062 1 27.2 549 THR A O 1
ATOM 4563 N N . ARG A 1 550 ? 13.781 -4.84 -35.406 1 24.06 550 ARG A N 1
ATOM 4564 C CA . ARG A 1 550 ? 14.227 -3.871 -34.438 1 24.06 550 ARG A CA 1
ATOM 4565 C C . ARG A 1 550 ? 13.43 -4.008 -33.125 1 24.06 550 ARG A C 1
ATOM 4567 O O . ARG A 1 550 ? 13.586 -3.205 -32.219 1 24.06 550 ARG A O 1
ATOM 4574 N N . SER A 1 551 ? 12.195 -4.285 -33.344 1 24.77 551 SER A N 1
ATOM 4575 C CA . SER A 1 551 ? 11.469 -4.152 -32.094 1 24.77 551 SER A CA 1
ATOM 4576 C C . SER A 1 551 ? 12.039 -5.082 -31.031 1 24.77 551 SER A C 1
ATOM 4578 O O . SER A 1 551 ? 12.711 -6.062 -31.344 1 24.77 551 SER A O 1
ATOM 4580 N N . TYR A 1 552 ? 11.773 -4.715 -29.703 1 24.33 552 TYR A N 1
ATOM 4581 C CA . TYR A 1 552 ? 12.555 -5.195 -28.562 1 24.33 552 TYR A CA 1
ATOM 4582 C C . TYR A 1 552 ? 12.617 -6.715 -28.547 1 24.33 552 TYR A C 1
ATOM 4584 O O . TYR A 1 552 ? 11.875 -7.367 -27.812 1 24.33 552 TYR A O 1
ATOM 4592 N N . SER A 1 553 ? 12.508 -7.301 -29.688 1 24.98 553 SER A N 1
ATOM 4593 C CA . SER A 1 553 ? 12.875 -8.711 -29.578 1 24.98 553 SER A CA 1
ATOM 4594 C C . SER A 1 553 ? 14.273 -8.867 -28.984 1 24.98 553 SER A C 1
ATOM 4596 O O . SER A 1 553 ? 15.234 -8.273 -29.484 1 24.98 553 SER A O 1
ATOM 4598 N N . VAL A 1 554 ? 14.43 -8.789 -27.641 1 25.34 554 VAL A N 1
ATOM 4599 C CA . VAL A 1 554 ? 15.719 -9.391 -27.297 1 25.34 554 VAL A CA 1
ATOM 4600 C C . VAL A 1 554 ? 16.125 -10.383 -28.391 1 25.34 554 VAL A C 1
ATOM 4602 O O . VAL A 1 554 ? 15.438 -11.375 -28.625 1 25.34 554 VAL A O 1
ATOM 4605 N N . GLN A 1 555 ? 16.656 -9.805 -29.422 1 25.5 555 GLN A N 1
ATOM 4606 C CA . GLN A 1 555 ? 17.547 -10.492 -30.344 1 25.5 555 GLN A CA 1
ATOM 4607 C C . GLN A 1 555 ? 18.516 -11.422 -29.609 1 25.5 555 GLN A C 1
ATOM 4609 O O . GLN A 1 555 ? 19.547 -10.984 -29.125 1 25.5 555 GLN A O 1
ATOM 4614 N N . THR A 1 556 ? 18.219 -12.07 -28.531 1 25.28 556 THR A N 1
ATOM 4615 C CA . THR A 1 556 ? 19.266 -13.078 -28.438 1 25.28 556 THR A CA 1
ATOM 4616 C C . THR A 1 556 ? 19.531 -13.703 -29.812 1 25.28 556 THR A C 1
ATOM 4618 O O . THR A 1 556 ? 18.656 -14.383 -30.359 1 25.28 556 THR A O 1
ATOM 4621 N N . ASP A 1 557 ? 20.047 -12.961 -30.781 1 25.91 557 ASP A N 1
ATOM 4622 C CA . ASP A 1 557 ? 20.828 -13.461 -31.906 1 25.91 557 ASP A CA 1
ATOM 4623 C C . ASP A 1 557 ? 21.656 -14.68 -31.516 1 25.91 557 ASP A C 1
ATOM 4625 O O . ASP A 1 557 ? 22.672 -14.984 -32.156 1 25.91 557 ASP A O 1
ATOM 4629 N N . ILE A 1 558 ? 21.875 -14.812 -30.172 1 25.97 558 ILE A N 1
ATOM 4630 C CA . ILE A 1 558 ? 22.766 -15.969 -30.219 1 25.97 558 ILE A CA 1
ATOM 4631 C C . ILE A 1 558 ? 22.266 -16.969 -31.25 1 25.97 558 ILE A C 1
ATOM 4633 O O . ILE A 1 558 ? 21.062 -17.031 -31.547 1 25.97 558 ILE A O 1
ATOM 4637 N N . GLY A 1 559 ? 23.172 -17.531 -31.984 1 24.59 559 GLY A N 1
ATOM 4638 C CA . GLY A 1 559 ? 22.984 -18.719 -32.812 1 24.59 559 GLY A CA 1
ATOM 4639 C C . GLY A 1 559 ? 21.781 -19.547 -32.406 1 24.59 559 GLY A C 1
ATOM 4640 O O . GLY A 1 559 ? 21.656 -19.922 -31.234 1 24.59 559 GLY A O 1
ATOM 4641 N N . ILE A 1 560 ? 20.75 -19.203 -32.938 1 29.83 560 ILE A N 1
ATOM 4642 C CA . ILE A 1 560 ? 19.453 -19.891 -32.969 1 29.83 560 ILE A CA 1
ATOM 4643 C C . ILE A 1 560 ? 19.656 -21.391 -32.938 1 29.83 560 ILE A C 1
ATOM 4645 O O . ILE A 1 560 ? 20.078 -22 -33.938 1 29.83 560 ILE A O 1
ATOM 4649 N N . VAL A 1 561 ? 20.469 -21.781 -32.062 1 28.47 561 VAL A N 1
ATOM 4650 C CA . VAL A 1 561 ? 20.328 -23.234 -31.906 1 28.47 561 VAL A CA 1
ATOM 4651 C C . VAL A 1 561 ? 18.859 -23.625 -31.922 1 28.47 561 VAL A C 1
ATOM 4653 O O . VAL A 1 561 ? 18.078 -23.188 -31.078 1 28.47 561 VAL A O 1
ATOM 4656 N N . PRO A 1 562 ? 18.172 -23.656 -33 1 36.38 562 PRO A N 1
ATOM 4657 C CA . PRO A 1 562 ? 16.812 -24.047 -33.406 1 36.38 562 PRO A CA 1
ATOM 4658 C C . PRO A 1 562 ? 16.109 -24.891 -32.344 1 36.38 562 PRO A C 1
ATOM 4660 O O . PRO A 1 562 ? 14.875 -24.906 -32.281 1 36.38 562 PRO A O 1
ATOM 4663 N N . SER A 1 563 ? 16.594 -25.891 -31.734 1 42.03 563 SER A N 1
ATOM 4664 C CA . SER A 1 563 ? 16.266 -27.312 -31.594 1 42.03 563 SER A CA 1
ATOM 4665 C C . SER A 1 563 ? 15.312 -27.531 -30.422 1 42.03 563 SER A C 1
ATOM 4667 O O . SER A 1 563 ? 14.328 -28.266 -30.547 1 42.03 563 SER A O 1
ATOM 4669 N N . THR A 1 564 ? 15.578 -27.031 -29.219 1 47.09 564 THR A N 1
ATOM 4670 C CA . THR A 1 564 ? 14.828 -27.453 -28.031 1 47.09 564 THR A CA 1
ATOM 4671 C C . THR A 1 564 ? 13.461 -26.781 -27.984 1 47.09 564 THR A C 1
ATOM 4673 O O . THR A 1 564 ? 12.461 -27.406 -27.609 1 47.09 564 THR A O 1
ATOM 4676 N N . ILE A 1 565 ? 13.336 -25.516 -28.328 1 54.03 565 ILE A N 1
ATOM 4677 C CA . ILE A 1 565 ? 12.055 -24.812 -28.328 1 54.03 565 ILE A CA 1
ATOM 4678 C C . ILE A 1 565 ? 11.133 -25.406 -29.391 1 54.03 565 ILE A C 1
ATOM 4680 O O . ILE A 1 565 ? 9.938 -25.578 -29.156 1 54.03 565 ILE A O 1
ATOM 4684 N N . ASP A 1 566 ? 11.781 -25.828 -30.391 1 58.5 566 ASP A N 1
ATOM 4685 C CA . ASP A 1 566 ? 10.992 -26.391 -31.5 1 58.5 566 ASP A CA 1
ATOM 4686 C C . ASP A 1 566 ? 10.461 -27.766 -31.141 1 58.5 566 ASP A C 1
ATOM 4688 O O . ASP A 1 566 ? 9.328 -28.109 -31.484 1 58.5 566 ASP A O 1
ATOM 4692 N N . ILE A 1 567 ? 11.188 -28.406 -30.172 1 63.97 567 ILE A N 1
ATOM 4693 C CA . ILE A 1 567 ? 10.758 -29.734 -29.797 1 63.97 567 ILE A CA 1
ATOM 4694 C C . ILE A 1 567 ? 9.578 -29.656 -28.828 1 63.97 567 ILE A C 1
ATOM 4696 O O . ILE A 1 567 ? 8.602 -30.391 -28.953 1 63.97 567 ILE A O 1
ATOM 4700 N N . LYS A 1 568 ? 9.727 -28.75 -27.922 1 71.44 568 LYS A N 1
ATOM 4701 C CA . LYS A 1 568 ? 8.648 -28.609 -26.938 1 71.44 568 LYS A CA 1
ATOM 4702 C C . LYS A 1 568 ? 7.375 -28.109 -27.609 1 71.44 568 LYS A C 1
ATOM 4704 O O . LYS A 1 568 ? 6.27 -28.516 -27.234 1 71.44 568 LYS A O 1
ATOM 4709 N N . ALA A 1 569 ? 7.738 -27.344 -28.562 1 75.12 569 ALA A N 1
ATOM 4710 C CA . ALA A 1 569 ? 6.578 -26.859 -29.297 1 75.12 569 ALA A CA 1
ATOM 4711 C C . ALA A 1 569 ? 5.898 -27.969 -30.078 1 75.12 569 ALA A C 1
ATOM 4713 O O . ALA A 1 569 ? 4.668 -28.031 -30.141 1 75.12 569 ALA A O 1
ATOM 4714 N N . LYS A 1 570 ? 6.695 -28.797 -30.578 1 78.5 570 LYS A N 1
ATOM 4715 C CA . LYS A 1 570 ? 6.152 -29.922 -31.328 1 78.5 570 LYS A CA 1
ATOM 4716 C C . LYS A 1 570 ? 5.438 -30.906 -30.391 1 78.5 570 LYS A C 1
ATOM 4718 O O . LYS A 1 570 ? 4.414 -31.484 -30.75 1 78.5 570 LYS A O 1
ATOM 4723 N N . GLU A 1 571 ? 6.023 -31.062 -29.219 1 79.69 571 GLU A N 1
ATOM 4724 C CA . GLU A 1 571 ? 5.367 -31.922 -28.234 1 79.69 571 GLU A CA 1
ATOM 4725 C C . GLU A 1 571 ? 4.004 -31.359 -27.828 1 79.69 571 GLU A C 1
ATOM 4727 O O . GLU A 1 571 ? 3.035 -32.094 -27.703 1 79.69 571 GLU A O 1
ATOM 4732 N N . ALA A 1 572 ? 3.994 -30.141 -27.672 1 82.94 572 ALA A N 1
ATOM 4733 C CA . ALA A 1 572 ? 2.736 -29.484 -27.297 1 82.94 572 ALA A CA 1
ATOM 4734 C C . ALA A 1 572 ? 1.702 -29.625 -28.406 1 82.94 572 ALA A C 1
ATOM 4736 O O . ALA A 1 572 ? 0.526 -29.891 -28.141 1 82.94 572 ALA A O 1
ATOM 4737 N N . ALA A 1 573 ? 2.16 -29.516 -29.547 1 84 573 ALA A N 1
ATOM 4738 C CA . ALA A 1 573 ? 1.265 -29.641 -30.703 1 84 573 ALA A CA 1
ATOM 4739 C C . ALA A 1 573 ? 0.738 -31.062 -30.828 1 84 573 ALA A C 1
ATOM 4741 O O . ALA A 1 573 ? -0.434 -31.281 -31.141 1 84 573 ALA A O 1
ATOM 4742 N N . ASN A 1 574 ? 1.614 -31.969 -30.594 1 84.25 574 ASN A N 1
ATOM 4743 C CA . ASN A 1 574 ? 1.207 -33.375 -30.656 1 84.25 574 ASN A CA 1
ATOM 4744 C C . ASN A 1 574 ? 0.192 -33.688 -29.562 1 84.25 574 ASN A C 1
ATOM 4746 O O . ASN A 1 574 ? -0.75 -34.469 -29.797 1 84.25 574 ASN A O 1
ATOM 4750 N N . LEU A 1 575 ? 0.45 -33.25 -28.438 1 86.88 575 LEU A N 1
ATOM 4751 C CA . LEU A 1 575 ? -0.479 -33.469 -27.344 1 86.88 575 LEU A CA 1
ATOM 4752 C C . LEU A 1 575 ? -1.831 -32.844 -27.625 1 86.88 575 LEU A C 1
ATOM 4754 O O . LEU A 1 575 ? -2.875 -33.375 -27.281 1 86.88 575 LEU A O 1
ATOM 4758 N N . PHE A 1 576 ? -1.727 -31.703 -28.203 1 90.5 576 PHE A N 1
ATOM 4759 C CA . PHE A 1 576 ? -2.953 -31.016 -28.609 1 90.5 576 PHE A CA 1
ATOM 4760 C C . PHE A 1 576 ? -3.77 -31.906 -29.547 1 90.5 576 PHE A C 1
ATOM 4762 O O . PHE A 1 576 ? -4.984 -32.031 -29.375 1 90.5 576 PHE A O 1
ATOM 4769 N N . GLU A 1 577 ? -3.127 -32.469 -30.438 1 88.31 577 GLU A N 1
ATOM 4770 C CA . GLU A 1 577 ? -3.799 -33.312 -31.406 1 88.31 577 GLU A CA 1
ATOM 4771 C C . GLU A 1 577 ? -4.34 -34.594 -30.75 1 88.31 577 GLU A C 1
ATOM 4773 O O . GLU A 1 577 ? -5.414 -35.062 -31.109 1 88.31 577 GLU A O 1
ATOM 4778 N N . LYS A 1 578 ? -3.553 -35.062 -29.859 1 88.94 578 LYS A N 1
ATOM 4779 C CA . LYS A 1 578 ? -3.998 -36.219 -29.125 1 88.94 578 LYS A CA 1
ATOM 4780 C C . LYS A 1 578 ? -5.281 -35.938 -28.344 1 88.94 578 LYS A C 1
ATOM 4782 O O . LYS A 1 578 ? -6.215 -36.75 -28.359 1 88.94 578 LYS A O 1
ATOM 4787 N N . HIS A 1 579 ? -5.34 -34.875 -27.719 1 92.19 579 HIS A N 1
ATOM 4788 C CA . HIS A 1 579 ? -6.527 -34.5 -26.969 1 92.19 579 HIS A CA 1
ATOM 4789 C C . HIS A 1 579 ? -7.711 -34.219 -27.906 1 92.19 579 HIS A C 1
ATOM 4791 O O . HIS A 1 579 ? -8.844 -34.594 -27.594 1 92.19 579 HIS A O 1
ATOM 4797 N N . THR A 1 580 ? -7.383 -33.594 -28.969 1 92.38 580 THR A N 1
ATOM 4798 C CA . THR A 1 580 ? -8.445 -33.312 -29.922 1 92.38 580 THR A CA 1
ATOM 4799 C C . THR A 1 580 ? -9.062 -34.594 -30.438 1 92.38 580 THR A C 1
ATOM 4801 O O . THR A 1 580 ? -10.273 -34.688 -30.625 1 92.38 580 THR A O 1
ATOM 4804 N N . ARG A 1 581 ? -8.242 -35.594 -30.656 1 91 581 ARG A N 1
ATOM 4805 C CA . ARG A 1 581 ? -8.734 -36.906 -31.078 1 91 581 ARG A CA 1
ATOM 4806 C C . ARG A 1 581 ? -9.625 -37.531 -30.016 1 91 581 ARG A C 1
ATOM 4808 O O . ARG A 1 581 ? -10.68 -38.094 -30.312 1 91 581 ARG A O 1
ATOM 4815 N N . ARG A 1 582 ? -9.164 -37.469 -28.891 1 92.44 582 ARG A N 1
ATOM 4816 C CA . ARG A 1 582 ? -9.953 -37.969 -27.766 1 92.44 582 ARG A CA 1
ATOM 4817 C C . ARG A 1 582 ? -11.297 -37.25 -27.672 1 92.44 582 ARG A C 1
ATOM 4819 O O . ARG A 1 582 ? -12.32 -37.906 -27.438 1 92.44 582 ARG A O 1
ATOM 4826 N N . PHE A 1 583 ? -11.266 -35.969 -27.875 1 94.19 583 PHE A N 1
ATOM 4827 C CA . PHE A 1 583 ? -12.492 -35.188 -27.797 1 94.19 583 PHE A CA 1
ATOM 4828 C C . PHE A 1 583 ? -13.461 -35.562 -28.891 1 94.19 583 PHE A C 1
ATOM 4830 O O . PHE A 1 583 ? -14.672 -35.625 -28.672 1 94.19 583 PHE A O 1
ATOM 4837 N N . CYS A 1 584 ? -12.961 -35.812 -30.016 1 91 584 CYS A N 1
ATOM 4838 C CA . CYS A 1 584 ? -13.805 -36.219 -31.141 1 91 584 CYS A CA 1
ATOM 4839 C C . CYS A 1 584 ? -14.484 -37.562 -30.859 1 91 584 CYS A C 1
ATOM 4841 O O . CYS A 1 584 ? -15.617 -37.781 -31.281 1 91 584 CYS A O 1
ATOM 4843 N N . ASP A 1 585 ? -13.805 -38.375 -30.062 1 89 585 ASP A N 1
ATOM 4844 C CA . ASP A 1 585 ? -14.344 -39.688 -29.719 1 89 585 ASP A CA 1
ATOM 4845 C C . ASP A 1 585 ? -15.344 -39.594 -28.578 1 89 585 ASP A C 1
ATOM 4847 O O . ASP A 1 585 ? -16.422 -40.188 -28.641 1 89 585 ASP A O 1
ATOM 4851 N N . GLU A 1 586 ? -15.023 -38.875 -27.609 1 91.88 586 GLU A N 1
ATOM 4852 C CA . GLU A 1 586 ? -15.812 -38.812 -26.391 1 91.88 586 GLU A CA 1
ATOM 4853 C C . GLU A 1 586 ? -16.984 -37.844 -26.516 1 91.88 586 GLU A C 1
ATOM 4855 O O . GLU A 1 586 ? -18.031 -38.031 -25.891 1 91.88 586 GLU A O 1
ATOM 4860 N N . TYR A 1 587 ? -16.766 -36.75 -27.266 1 93.25 587 TYR A N 1
ATOM 4861 C CA . TYR A 1 587 ? -17.766 -35.719 -27.438 1 93.25 587 TYR A CA 1
ATOM 4862 C C . TYR A 1 587 ? -18.062 -35.469 -28.906 1 93.25 587 TYR A C 1
ATOM 4864 O O . TYR A 1 587 ? -17.906 -34.344 -29.406 1 93.25 587 TYR A O 1
ATOM 4872 N N . LYS A 1 588 ? -18.625 -36.375 -29.516 1 89.12 588 LYS A N 1
ATOM 4873 C CA . LYS A 1 588 ? -18.797 -36.406 -30.953 1 89.12 588 LYS A CA 1
ATOM 4874 C C . LYS A 1 588 ? -19.703 -35.281 -31.438 1 89.12 588 LYS A C 1
ATOM 4876 O O . LYS A 1 588 ? -19.391 -34.594 -32.406 1 89.12 588 LYS A O 1
ATOM 4881 N N . THR A 1 589 ? -20.797 -35.062 -30.766 1 89.81 589 THR A N 1
ATOM 4882 C CA . THR A 1 589 ? -21.766 -34.031 -31.188 1 89.81 589 THR A CA 1
ATOM 4883 C C . THR A 1 589 ? -21.141 -32.625 -31.094 1 89.81 589 THR A C 1
ATOM 4885 O O . THR A 1 589 ? -21.266 -31.844 -32.031 1 89.81 589 THR A O 1
ATOM 4888 N N . ALA A 1 590 ? -20.531 -32.375 -30 1 92.62 590 ALA A N 1
ATOM 4889 C CA . ALA A 1 590 ? -19.953 -31.062 -29.781 1 92.62 590 ALA A CA 1
ATOM 4890 C C . ALA A 1 590 ? -18.859 -30.781 -30.797 1 92.62 590 ALA A C 1
ATOM 4892 O O . ALA A 1 590 ? -18.781 -29.672 -31.344 1 92.62 590 ALA A O 1
ATOM 4893 N N . MET A 1 591 ? -18 -31.75 -31.031 1 93.06 591 MET A N 1
ATOM 4894 C CA . MET A 1 591 ? -16.859 -31.562 -31.922 1 93.06 591 MET A CA 1
ATOM 4895 C C . MET A 1 591 ? -17.328 -31.469 -33.375 1 93.06 591 MET A C 1
ATOM 4897 O O . MET A 1 591 ? -16.734 -30.734 -34.188 1 93.06 591 MET A O 1
ATOM 4901 N N . ALA A 1 592 ? -18.359 -32.219 -33.656 1 90.38 592 ALA A N 1
ATOM 4902 C CA . ALA A 1 592 ? -18.938 -32.125 -35 1 90.38 592 ALA A CA 1
ATOM 4903 C C . ALA A 1 592 ? -19.547 -30.734 -35.25 1 90.38 592 ALA A C 1
ATOM 4905 O O . ALA A 1 592 ? -19.406 -30.172 -36.344 1 90.38 592 ALA A O 1
ATOM 4906 N N . HIS A 1 593 ? -20.266 -30.297 -34.25 1 90.44 593 HIS A N 1
ATOM 4907 C CA . HIS A 1 593 ? -20.828 -28.953 -34.375 1 90.44 593 HIS A CA 1
ATOM 4908 C C . HIS A 1 593 ? -19.719 -27.906 -34.531 1 90.44 593 HIS A C 1
ATOM 4910 O O . HIS A 1 593 ? -19.859 -26.953 -35.281 1 90.44 593 HIS A O 1
ATOM 4916 N N . LEU A 1 594 ? -18.656 -28.062 -33.75 1 91.44 594 LEU A N 1
ATOM 4917 C CA . LEU A 1 594 ? -17.516 -27.156 -33.812 1 91.44 594 LEU A CA 1
ATOM 4918 C C . LEU A 1 594 ? -16.906 -27.172 -35.219 1 91.44 594 LEU A C 1
ATOM 4920 O O . LEU A 1 594 ? -16.547 -26.125 -35.75 1 91.44 594 LEU A O 1
ATOM 4924 N N . CYS A 1 595 ? -16.734 -28.375 -35.719 1 89.31 595 CYS A N 1
ATOM 4925 C CA . CYS A 1 595 ? -16.219 -28.531 -37.062 1 89.31 595 CYS A CA 1
ATOM 4926 C C . CYS A 1 595 ? -17.109 -27.828 -38.062 1 89.31 595 CYS A C 1
ATOM 4928 O O . CYS A 1 595 ? -16.625 -27.125 -38.969 1 89.31 595 CYS A O 1
ATOM 4930 N N . ALA A 1 596 ? -18.391 -28.078 -37.938 1 86.25 596 ALA A N 1
ATOM 4931 C CA . ALA A 1 596 ? -19.344 -27.438 -38.812 1 86.25 596 ALA A CA 1
ATOM 4932 C C . ALA A 1 596 ? -19.266 -25.922 -38.75 1 86.25 596 ALA A C 1
ATOM 4934 O O . ALA A 1 596 ? -19.406 -25.219 -39.75 1 86.25 596 ALA A O 1
ATOM 4935 N N . TYR A 1 597 ? -19.109 -25.469 -37.562 1 87.06 597 TYR A N 1
ATOM 4936 C CA . TYR A 1 597 ? -18.969 -24.031 -37.344 1 87.06 597 TYR A CA 1
ATOM 4937 C C . TYR A 1 597 ? -17.766 -23.484 -38.125 1 87.06 597 TYR A C 1
ATOM 4939 O O . TYR A 1 597 ? -17.875 -22.5 -38.844 1 87.06 597 TYR A O 1
ATOM 4947 N N . PHE A 1 598 ? -16.609 -24.062 -38 1 87.19 598 PHE A N 1
ATOM 4948 C CA . PHE A 1 598 ? -15.406 -23.594 -38.656 1 87.19 598 PHE A CA 1
ATOM 4949 C C . PHE A 1 598 ? -15.539 -23.688 -40.156 1 87.19 598 PHE A C 1
ATOM 4951 O O . PHE A 1 598 ? -15 -22.844 -40.906 1 87.19 598 PHE A O 1
ATOM 4958 N N . GLU A 1 599 ? -16.219 -24.625 -40.562 1 83.06 599 GLU A N 1
ATOM 4959 C CA . GLU A 1 599 ? -16.453 -24.766 -42 1 83.06 599 GLU A CA 1
ATOM 4960 C C . GLU A 1 599 ? -17.328 -23.641 -42.531 1 83.06 599 GLU A C 1
ATOM 4962 O O . GLU A 1 599 ? -17.188 -23.219 -43.688 1 83.06 599 GLU A O 1
ATOM 4967 N N . SER A 1 600 ? -18.156 -23.234 -41.688 1 78.56 600 SER A N 1
ATOM 4968 C CA . SER A 1 600 ? -19.109 -22.203 -42.094 1 78.56 600 SER A CA 1
ATOM 4969 C C . SER A 1 600 ? -18.453 -20.828 -42.125 1 78.56 600 SER A C 1
ATOM 4971 O O . SER A 1 600 ? -18.922 -19.922 -42.812 1 78.56 600 SER A O 1
ATOM 4973 N N . VAL A 1 601 ? -17.359 -20.672 -41.406 1 74.69 601 VAL A N 1
ATOM 4974 C CA . VAL A 1 601 ? -16.656 -19.406 -41.344 1 74.69 601 VAL A CA 1
ATOM 4975 C C . VAL A 1 601 ? -15.75 -19.266 -42.562 1 74.69 601 VAL A C 1
ATOM 4977 O O . VAL A 1 601 ? -14.992 -20.188 -42.906 1 74.69 601 VAL A O 1
ATOM 4980 N N . THR A 1 602 ? -16.094 -18.562 -43.625 1 61.69 602 THR A N 1
ATOM 4981 C CA . THR A 1 602 ? -15.422 -18.422 -44.906 1 61.69 602 THR A CA 1
ATOM 4982 C C . THR A 1 602 ? -14.047 -17.781 -44.719 1 61.69 602 THR A C 1
ATOM 4984 O O . THR A 1 602 ? -13.836 -16.641 -45.156 1 61.69 602 THR A O 1
ATOM 4987 N N . GLU A 1 603 ? -13.195 -18.25 -43.906 1 70.38 603 GLU A N 1
ATOM 4988 C CA . GLU A 1 603 ? -11.812 -17.797 -43.75 1 70.38 603 GLU A CA 1
ATOM 4989 C C . GLU A 1 603 ? -10.844 -18.969 -43.875 1 70.38 603 GLU A C 1
ATOM 4991 O O . GLU A 1 603 ? -11.133 -20.078 -43.406 1 70.38 603 GLU A O 1
ATOM 4996 N N . SER A 1 604 ? -9.805 -18.656 -44.5 1 73.44 604 SER A N 1
ATOM 4997 C CA . SER A 1 604 ? -8.82 -19.688 -44.812 1 73.44 604 SER A CA 1
ATOM 4998 C C . SER A 1 604 ? -8.328 -20.375 -43.562 1 73.44 604 SER A C 1
ATOM 5000 O O . SER A 1 604 ? -8.188 -21.609 -43.531 1 73.44 604 SER A O 1
ATOM 5002 N N . TYR A 1 605 ? -8.141 -19.641 -42.594 1 80.75 605 TYR A N 1
ATOM 5003 C CA . TYR A 1 605 ? -7.613 -20.219 -41.375 1 80.75 605 TYR A CA 1
ATOM 5004 C C . TYR A 1 605 ? -8.641 -21.141 -40.719 1 80.75 605 TYR A C 1
ATOM 5006 O O . TYR A 1 605 ? -8.281 -22.203 -40.188 1 80.75 605 TYR A O 1
ATOM 5014 N N . SER A 1 606 ? -9.859 -20.812 -40.719 1 83.38 606 SER A N 1
ATOM 5015 C CA . SER A 1 606 ? -10.938 -21.625 -40.156 1 83.38 606 SER A CA 1
ATOM 5016 C C . SER A 1 606 ? -11.109 -22.938 -40.906 1 83.38 606 SER A C 1
ATOM 5018 O O . SER A 1 606 ? -11.406 -23.969 -40.312 1 83.38 606 SER A O 1
ATOM 5020 N N . ASP A 1 607 ? -10.922 -22.766 -42.125 1 84.12 607 ASP A N 1
ATOM 5021 C CA . ASP A 1 607 ? -11.016 -23.984 -42.938 1 84.12 607 ASP A CA 1
ATOM 5022 C C . ASP A 1 607 ? -9.93 -24.984 -42.562 1 84.12 607 ASP A C 1
ATOM 5024 O O . ASP A 1 607 ? -10.164 -26.188 -42.562 1 84.12 607 ASP A O 1
ATOM 5028 N N . ARG A 1 608 ? -8.836 -24.422 -42.312 1 87.12 608 ARG A N 1
ATOM 5029 C CA . ARG A 1 608 ? -7.727 -25.281 -41.938 1 87.12 608 ARG A CA 1
ATOM 5030 C C . ARG A 1 608 ? -8.008 -25.953 -40.594 1 87.12 608 ARG A C 1
ATOM 5032 O O . ARG A 1 608 ? -7.641 -27.109 -40.375 1 87.12 608 ARG A O 1
ATOM 5039 N N . ILE A 1 609 ? -8.656 -25.25 -39.781 1 89.88 609 ILE A N 1
ATOM 5040 C CA . ILE A 1 609 ? -8.984 -25.812 -38.469 1 89.88 609 ILE A CA 1
ATOM 5041 C C . ILE A 1 609 ? -10.023 -26.922 -38.625 1 89.88 609 ILE A C 1
ATOM 5043 O O . ILE A 1 609 ? -9.93 -27.953 -37.969 1 89.88 609 ILE A O 1
ATOM 5047 N N . SER A 1 610 ? -10.992 -26.641 -39.469 1 88 610 SER A N 1
ATOM 5048 C CA . SER A 1 610 ? -12.016 -27.656 -39.688 1 88 610 SER A CA 1
ATOM 5049 C C . SER A 1 610 ? -11.414 -28.938 -40.25 1 88 610 SER A C 1
ATOM 5051 O O . SER A 1 610 ? -11.781 -30.031 -39.812 1 88 610 SER A O 1
ATOM 5053 N N . LYS A 1 611 ? -10.492 -28.75 -41.125 1 86.44 611 LYS A N 1
ATOM 5054 C CA . LYS A 1 611 ? -9.828 -29.906 -41.719 1 86.44 611 LYS A CA 1
ATOM 5055 C C . LYS A 1 611 ? -9.008 -30.656 -40.656 1 86.44 611 LYS A C 1
ATOM 5057 O O . LYS A 1 611 ? -8.953 -31.891 -40.688 1 86.44 611 LYS A O 1
ATOM 5062 N N . MET A 1 612 ? -8.453 -29.906 -39.875 1 88.12 612 MET A N 1
ATOM 5063 C CA . MET A 1 612 ? -7.648 -30.5 -38.812 1 88.12 612 MET A CA 1
ATOM 5064 C C . MET A 1 612 ? -8.523 -31.328 -37.844 1 88.12 612 MET A C 1
ATOM 5066 O O . MET A 1 612 ? -8.133 -32.406 -37.438 1 88.12 612 MET A O 1
ATOM 5070 N N . ILE A 1 613 ? -9.617 -30.812 -37.5 1 89.75 613 ILE A N 1
ATOM 5071 C CA . ILE A 1 613 ? -10.531 -31.516 -36.594 1 89.75 613 ILE A CA 1
ATOM 5072 C C . ILE A 1 613 ? -11.031 -32.781 -37.281 1 89.75 613 ILE A C 1
ATOM 5074 O O . ILE A 1 613 ? -11.109 -33.844 -36.625 1 89.75 613 ILE A O 1
ATOM 5078 N N . GLN A 1 614 ? -11.305 -32.656 -38.5 1 85.06 614 GLN A N 1
ATOM 5079 C CA . GLN A 1 614 ? -11.789 -33.781 -39.25 1 85.06 614 GLN A CA 1
ATOM 5080 C C . GLN A 1 614 ? -10.727 -34.906 -39.344 1 85.06 614 GLN A C 1
ATOM 5082 O O . GLN A 1 614 ? -11.047 -36.062 -39.219 1 85.06 614 GLN A O 1
ATOM 5087 N N . GLN A 1 615 ? -9.547 -34.438 -39.531 1 82.12 615 GLN A N 1
ATOM 5088 C CA . GLN A 1 615 ? -8.445 -35.406 -39.594 1 82.12 615 GLN A CA 1
ATOM 5089 C C . GLN A 1 615 ? -8.242 -36.094 -38.25 1 82.12 615 GLN A C 1
ATOM 5091 O O . GLN A 1 615 ? -7.883 -37.281 -38.219 1 82.12 615 GLN A O 1
ATOM 5096 N N . SER A 1 616 ? -8.391 -35.406 -37.281 1 79.25 616 SER A N 1
ATOM 5097 C CA . SER A 1 616 ? -8.211 -35.938 -35.938 1 79.25 616 SER A CA 1
ATOM 5098 C C . SER A 1 616 ? -9.328 -36.938 -35.594 1 79.25 616 SER A C 1
ATOM 5100 O O . SER A 1 616 ? -9.117 -37.875 -34.844 1 79.25 616 SER A O 1
ATOM 5102 N N . ALA A 1 617 ? -10.477 -36.625 -35.906 1 72.81 617 ALA A N 1
ATOM 5103 C CA . ALA A 1 617 ? -11.594 -37.531 -35.656 1 72.81 617 ALA A CA 1
ATOM 5104 C C . ALA A 1 617 ? -11.406 -38.844 -36.375 1 72.81 617 ALA A C 1
ATOM 5106 O O . ALA A 1 617 ? -11.922 -39.875 -35.938 1 72.81 617 ALA A O 1
ATOM 5107 N N . SER A 1 618 ? -10.477 -39.625 -36.531 1 56.38 618 SER A N 1
ATOM 5108 C CA . SER A 1 618 ? -10.18 -40.906 -37.156 1 56.38 618 SER A CA 1
ATOM 5109 C C . SER A 1 618 ? -11.242 -41.25 -38.219 1 56.38 618 SER A C 1
ATOM 5111 O O . SER A 1 618 ? -12.07 -42.156 -37.969 1 56.38 618 SER A O 1
ATOM 5113 N N . PHE A 1 619 ? -11.695 -40.469 -39.031 1 48.81 619 PHE A N 1
ATOM 5114 C CA . PHE A 1 619 ? -12.531 -41.188 -39.969 1 48.81 619 PHE A CA 1
ATOM 5115 C C . PHE A 1 619 ? -11.766 -42.344 -40.594 1 48.81 619 PHE A C 1
ATOM 5117 O O . PHE A 1 619 ? -10.859 -42.156 -41.406 1 48.81 619 PHE A O 1
ATOM 5124 N N . LYS A 1 620 ? -11.398 -43.406 -39.781 1 48.75 620 LYS A N 1
ATOM 5125 C CA . LYS A 1 620 ? -10.891 -44.438 -40.688 1 48.75 620 LYS A CA 1
ATOM 5126 C C . LYS A 1 620 ? -11.461 -44.25 -42.094 1 48.75 620 LYS A C 1
ATOM 5128 O O . LYS A 1 620 ? -10.719 -44.312 -43.062 1 48.75 620 LYS A O 1
ATOM 5133 N N . SER A 1 621 ? -12.602 -45 -42.312 1 36.97 621 SER A N 1
ATOM 5134 C CA . SER A 1 621 ? -13.273 -45 -43.625 1 36.97 621 SER A CA 1
ATOM 5135 C C . SER A 1 621 ? -14.047 -43.688 -43.844 1 36.97 621 SER A C 1
ATOM 5137 O O . SER A 1 621 ? -14.461 -43.031 -42.875 1 36.97 621 SER A O 1
ATOM 5139 N N . THR A 1 622 ? -13.93 -42.875 -44.969 1 42.47 622 THR A N 1
ATOM 5140 C CA . THR A 1 622 ? -14.633 -41.781 -45.625 1 42.47 622 THR A CA 1
ATOM 5141 C C . THR A 1 622 ? -15.953 -41.5 -44.938 1 42.47 622 THR A C 1
ATOM 5143 O O . THR A 1 622 ? -16.484 -40.375 -45.031 1 42.47 622 THR A O 1
ATOM 5146 N N . GLU A 1 623 ? -16.953 -42.406 -44.688 1 48.38 623 GLU A N 1
ATOM 5147 C CA . GLU A 1 623 ? -18.422 -42.375 -44.75 1 48.38 623 GLU A CA 1
ATOM 5148 C C . GLU A 1 623 ? -19.016 -42.219 -43.344 1 48.38 623 GLU A C 1
ATOM 5150 O O . GLU A 1 623 ? -19.938 -42.969 -43 1 48.38 623 GLU A O 1
ATOM 5155 N N . ASP A 1 624 ? -18.219 -41.688 -42.312 1 61.56 624 ASP A N 1
ATOM 5156 C CA . ASP A 1 624 ? -19.031 -41.719 -41.094 1 61.56 624 ASP A CA 1
ATOM 5157 C C . ASP A 1 624 ? -20.344 -40.938 -41.281 1 61.56 624 ASP A C 1
ATOM 5159 O O . ASP A 1 624 ? -20.328 -39.688 -41.25 1 61.56 624 ASP A O 1
ATOM 5163 N N . VAL A 1 625 ? -21.219 -41.562 -41.656 1 69.69 625 VAL A N 1
ATOM 5164 C CA . VAL A 1 625 ? -22.562 -41.094 -42 1 69.69 625 VAL A CA 1
ATOM 5165 C C . VAL A 1 625 ? -23.172 -40.344 -40.844 1 69.69 625 VAL A C 1
ATOM 5167 O O . VAL A 1 625 ? -23.844 -39.312 -41.031 1 69.69 625 VAL A O 1
ATOM 5170 N N . GLU A 1 626 ? -22.594 -40.75 -39.688 1 80.06 626 GLU A N 1
ATOM 5171 C CA . GLU A 1 626 ? -23.219 -40.125 -38.531 1 80.06 626 GLU A CA 1
ATOM 5172 C C . GLU A 1 626 ? -22.672 -38.719 -38.281 1 80.06 626 GLU A C 1
ATOM 5174 O O . GLU A 1 626 ? -23.438 -37.781 -38.031 1 80.06 626 GLU A O 1
ATOM 5179 N N . TRP A 1 627 ? -21.312 -38.531 -38.375 1 85.38 627 TRP A N 1
ATOM 5180 C CA . TRP A 1 627 ? -20.656 -37.219 -38.219 1 85.38 627 TRP A CA 1
ATOM 5181 C C . TRP A 1 627 ? -21.219 -36.219 -39.188 1 85.38 627 TRP A C 1
ATOM 5183 O O . TRP A 1 627 ? -21.562 -35.094 -38.812 1 85.38 627 TRP A O 1
ATOM 5193 N N . ASN A 1 628 ? -21.328 -36.688 -40.438 1 82.56 628 ASN A N 1
ATOM 5194 C CA . ASN A 1 628 ? -21.812 -35.812 -41.469 1 82.56 628 ASN A CA 1
ATOM 5195 C C . ASN A 1 628 ? -23.281 -35.438 -41.25 1 82.56 628 ASN A C 1
ATOM 5197 O O . ASN A 1 628 ? -23.688 -34.312 -41.562 1 82.56 628 ASN A O 1
ATOM 5201 N N . LYS A 1 629 ? -23.984 -36.375 -40.719 1 85.31 629 LYS A N 1
ATOM 5202 C CA . LYS A 1 629 ? -25.391 -36.125 -40.406 1 85.31 629 LYS A CA 1
ATOM 5203 C C . LYS A 1 629 ? -25.531 -35.062 -39.344 1 85.31 629 LYS A C 1
ATOM 5205 O O . LYS A 1 629 ? -26.406 -34.188 -39.438 1 85.31 629 LYS A O 1
ATOM 5210 N N . ILE A 1 630 ? -24.641 -35.188 -38.406 1 86.38 630 ILE A N 1
ATOM 5211 C CA . ILE A 1 630 ? -24.688 -34.25 -37.312 1 86.38 630 ILE A CA 1
ATOM 5212 C C . ILE A 1 630 ? -24.328 -32.844 -37.812 1 86.38 630 ILE A C 1
ATOM 5214 O O . ILE A 1 630 ? -24.984 -31.875 -37.438 1 86.38 630 ILE A O 1
ATOM 5218 N N . MET A 1 631 ? -23.359 -32.781 -38.562 1 86.56 631 MET A N 1
ATOM 5219 C CA . MET A 1 631 ? -22.938 -31.484 -39.125 1 86.56 631 MET A CA 1
ATOM 5220 C C . MET A 1 631 ? -24.031 -30.859 -39.969 1 86.56 631 MET A C 1
ATOM 5222 O O . MET A 1 631 ? -24.266 -29.656 -39.906 1 86.56 631 MET A O 1
ATOM 5226 N N . GLU A 1 632 ? -24.656 -31.734 -40.719 1 83.56 632 GLU A N 1
ATOM 5227 C CA . GLU A 1 632 ? -25.719 -31.25 -41.625 1 83.56 632 GLU A CA 1
ATOM 5228 C C . GLU A 1 632 ? -26.906 -30.734 -40.812 1 83.56 632 GLU A C 1
ATOM 5230 O O . GLU A 1 632 ? -27.516 -29.719 -41.188 1 83.56 632 GLU A O 1
ATOM 5235 N N . TYR A 1 633 ? -27.172 -31.453 -39.844 1 82.56 633 TYR A N 1
ATOM 5236 C CA . TYR A 1 633 ? -28.281 -31.031 -39 1 82.56 633 TYR A CA 1
ATOM 5237 C C . TYR A 1 633 ? -28.016 -29.656 -38.406 1 82.56 633 TYR A C 1
ATOM 5239 O O . TYR A 1 633 ? -28.906 -28.812 -38.344 1 82.56 633 TYR A O 1
ATOM 5247 N N . TRP A 1 634 ? -26.859 -29.484 -37.906 1 84.88 634 TRP A N 1
ATOM 5248 C CA . TRP A 1 634 ? -26.484 -28.203 -37.312 1 84.88 634 TRP A CA 1
ATOM 5249 C C . TRP A 1 634 ? -26.562 -27.078 -38.344 1 84.88 634 TRP A C 1
ATOM 5251 O O . TRP A 1 634 ? -27.062 -25.984 -38.062 1 84.88 634 TRP A O 1
ATOM 5261 N N . THR A 1 635 ? -26.109 -27.328 -39.562 1 80.19 635 THR A N 1
ATOM 5262 C CA . THR A 1 635 ? -26.109 -26.344 -40.656 1 80.19 635 THR A CA 1
ATOM 5263 C C . THR A 1 635 ? -27.531 -25.984 -41.031 1 80.19 635 THR A C 1
ATOM 5265 O O . THR A 1 635 ? -27.844 -24.812 -41.312 1 80.19 635 THR A O 1
ATOM 5268 N N . ARG A 1 636 ? -28.344 -26.969 -41.031 1 77.44 636 ARG A N 1
ATOM 5269 C CA . ARG A 1 636 ? -29.75 -26.75 -41.375 1 77.44 636 ARG A CA 1
ATOM 5270 C C . ARG A 1 636 ? -30.453 -25.906 -40.312 1 77.44 636 ARG A C 1
ATOM 5272 O O . ARG A 1 636 ? -31.234 -25.016 -40.656 1 77.44 636 ARG A O 1
ATOM 5279 N N . ARG A 1 637 ? -30.172 -26.266 -39.156 1 76.56 637 ARG A N 1
ATOM 5280 C CA . ARG A 1 637 ? -30.781 -25.516 -38.062 1 76.56 637 ARG A CA 1
ATOM 5281 C C . ARG A 1 637 ? -30.375 -24.047 -38.125 1 76.56 637 ARG A C 1
ATOM 5283 O O . ARG A 1 637 ? -31.188 -23.172 -37.906 1 76.56 637 ARG A O 1
ATOM 5290 N N . ARG A 1 638 ? -29.219 -23.812 -38.344 1 74.12 638 ARG A N 1
ATOM 5291 C CA . ARG A 1 638 ? -28.688 -22.453 -38.375 1 74.12 638 ARG A CA 1
ATOM 5292 C C . ARG A 1 638 ? -29.266 -21.656 -39.531 1 74.12 638 ARG A C 1
ATOM 5294 O O . ARG A 1 638 ? -29.5 -20.453 -39.406 1 74.12 638 ARG A O 1
ATOM 5301 N N . SER A 1 639 ? -29.406 -22.312 -40.594 1 65.25 639 SER A N 1
ATOM 5302 C CA . SER A 1 639 ? -30 -21.656 -41.75 1 65.25 639 SER A CA 1
ATOM 5303 C C . SER A 1 639 ? -31.453 -21.266 -41.5 1 65.25 639 SER A C 1
ATOM 5305 O O . SER A 1 639 ? -31.891 -20.203 -41.938 1 65.25 639 SER A O 1
ATOM 5307 N N . LYS A 1 640 ? -32.125 -21.984 -40.719 1 65 640 LYS A N 1
ATOM 5308 C CA . LYS A 1 640 ? -33.531 -21.703 -40.406 1 65 640 LYS A CA 1
ATOM 5309 C C . LYS A 1 640 ? -33.625 -20.516 -39.438 1 65 640 LYS A C 1
ATOM 5311 O O . LYS A 1 640 ? -34.5 -19.688 -39.562 1 65 640 LYS A O 1
ATOM 5316 N N . LEU A 1 641 ? -32.781 -20.531 -38.406 1 62.97 641 LEU A N 1
ATOM 5317 C CA . LEU A 1 641 ? -32.781 -19.469 -37.406 1 62.97 641 LEU A CA 1
ATOM 5318 C C . LEU A 1 641 ? -32.438 -18.125 -38.062 1 62.97 641 LEU A C 1
ATOM 5320 O O . LEU A 1 641 ? -33 -17.094 -37.656 1 62.97 641 LEU A O 1
ATOM 5324 N N . SER A 1 642 ? -31.547 -18.016 -39 1 56.31 642 SER A N 1
ATOM 5325 C CA . SER A 1 642 ? -31.156 -16.797 -39.688 1 56.31 642 SER A CA 1
ATOM 5326 C C . SER A 1 642 ? -32.344 -16.219 -40.469 1 56.31 642 SER A C 1
ATOM 5328 O O . SER A 1 642 ? -32.469 -15 -40.594 1 56.31 642 SER A O 1
ATOM 5330 N N . GLN A 1 643 ? -33.219 -17 -40.969 1 53.19 643 GLN A N 1
ATOM 5331 C CA . GLN A 1 643 ? -34.375 -16.547 -41.75 1 53.19 643 GLN A CA 1
ATOM 5332 C C . GLN A 1 643 ? -35.438 -15.898 -40.844 1 53.19 643 GLN A C 1
ATOM 5334 O O . GLN A 1 643 ? -36.125 -14.961 -41.25 1 53.19 643 GLN A O 1
ATOM 5339 N N . HIS A 1 644 ? -35.625 -16.266 -39.656 1 47.5 644 HIS A N 1
ATOM 5340 C CA . HIS A 1 644 ? -36.656 -15.734 -38.812 1 47.5 644 HIS A CA 1
ATOM 5341 C C . HIS A 1 644 ? -36.188 -14.516 -38.031 1 47.5 644 HIS A C 1
ATOM 5343 O O . HIS A 1 644 ? -36.969 -13.695 -37.562 1 47.5 644 HIS A O 1
ATOM 5349 N N . SER A 1 645 ? -35.156 -14.5 -37.438 1 44.53 645 SER A N 1
ATOM 5350 C CA . SER A 1 645 ? -34.719 -13.43 -36.531 1 44.53 645 SER A CA 1
ATOM 5351 C C . SER A 1 645 ? -34.094 -12.281 -37.312 1 44.53 645 SER A C 1
ATOM 5353 O O . SER A 1 645 ? -33.312 -12.508 -38.25 1 44.53 645 SER A O 1
ATOM 5355 N N . GLY A 1 646 ? -35.031 -11.25 -38.031 1 38 646 GLY A N 1
ATOM 5356 C CA . GLY A 1 646 ? -34.562 -9.969 -38.531 1 38 646 GLY A CA 1
ATOM 5357 C C . GLY A 1 646 ? -33.125 -9.656 -38.094 1 38 646 GLY A C 1
ATOM 5358 O O . GLY A 1 646 ? -32.75 -8.492 -38.031 1 38 646 GLY A O 1
ATOM 5359 N N . ILE A 1 647 ? -32.625 -10.266 -37.312 1 38.88 647 ILE A N 1
ATOM 5360 C CA . ILE A 1 647 ? -31.312 -9.953 -36.781 1 38.88 647 ILE A CA 1
ATOM 5361 C C . ILE A 1 647 ? -30.312 -9.82 -37.938 1 38.88 647 ILE A C 1
ATOM 5363 O O . ILE A 1 647 ? -30.078 -10.789 -38.656 1 38.88 647 ILE A O 1
ATOM 5367 N N . ALA A 1 648 ? -30.312 -8.547 -38.594 1 36.91 648 ALA A N 1
ATOM 5368 C CA . ALA A 1 648 ? -29.391 -8.086 -39.625 1 36.91 648 ALA A CA 1
ATOM 5369 C C . ALA A 1 648 ? -28 -8.703 -39.438 1 36.91 648 ALA A C 1
ATOM 5371 O O . ALA A 1 648 ? -27.594 -8.977 -38.312 1 36.91 648 ALA A O 1
ATOM 5372 N N . SER A 1 649 ? -27.422 -9.32 -40.469 1 37.75 649 SER A N 1
ATOM 5373 C CA . SER A 1 649 ? -26.031 -9.719 -40.656 1 37.75 649 SER A CA 1
ATOM 5374 C C . SER A 1 649 ? -25.078 -8.625 -40.188 1 37.75 649 SER A C 1
ATOM 5376 O O . SER A 1 649 ? -25.422 -7.445 -40.188 1 37.75 649 SER A O 1
ATOM 5378 N N . CYS A 1 650 ? -24.266 -8.711 -39.219 1 36.91 650 CYS A N 1
ATOM 5379 C CA . CYS A 1 650 ? -23.25 -7.695 -38.969 1 36.91 650 CYS A CA 1
ATOM 5380 C C . CYS A 1 650 ? -22.797 -7.055 -40.281 1 36.91 650 CYS A C 1
ATOM 5382 O O . CYS A 1 650 ? -22.406 -7.754 -41.219 1 36.91 650 CYS A O 1
ATOM 5384 N N . PRO A 1 651 ? -23.438 -5.961 -40.688 1 34.34 651 PRO A N 1
ATOM 5385 C CA . PRO A 1 651 ? -23.094 -5.391 -42 1 34.34 651 PRO A CA 1
ATOM 5386 C C . PRO A 1 651 ? -21.609 -5.582 -42.344 1 34.34 651 PRO A C 1
ATOM 5388 O O . PRO A 1 651 ? -21.266 -5.656 -43.531 1 34.34 651 PRO A O 1
ATOM 5391 N N . ALA A 1 652 ? -20.719 -5.152 -41.469 1 30.92 652 ALA A N 1
ATOM 5392 C CA . ALA A 1 652 ? -19.312 -5.164 -41.844 1 30.92 652 ALA A CA 1
ATOM 5393 C C . ALA A 1 652 ? -18.844 -6.57 -42.219 1 30.92 652 ALA A C 1
ATOM 5395 O O . ALA A 1 652 ? -18.062 -6.75 -43.156 1 30.92 652 ALA A O 1
ATOM 5396 N N . CYS A 1 653 ? -18.984 -7.637 -41.281 1 34.22 653 CYS A N 1
ATOM 5397 C CA . CYS A 1 653 ? -18.406 -8.906 -41.719 1 34.22 653 CYS A CA 1
ATOM 5398 C C . CYS A 1 653 ? -19.422 -9.75 -42.469 1 34.22 653 CYS A C 1
ATOM 5400 O O . CYS A 1 653 ? -19.094 -10.836 -42.969 1 34.22 653 CYS A O 1
ATOM 5402 N N . GLY A 1 654 ? -20.516 -9.344 -43.031 1 34.94 654 GLY A N 1
ATOM 5403 C CA . GLY A 1 654 ? -21.5 -10.086 -43.812 1 34.94 654 GLY A CA 1
ATOM 5404 C C . GLY A 1 654 ? -22.016 -11.328 -43.094 1 34.94 654 GLY A C 1
ATOM 5405 O O . GLY A 1 654 ? -22.922 -12 -43.594 1 34.94 654 GLY A O 1
ATOM 5406 N N . ASN A 1 655 ? -21.047 -12.234 -42.594 1 34.44 655 ASN A N 1
ATOM 5407 C CA . ASN A 1 655 ? -21.359 -13.555 -42.062 1 34.44 655 ASN A CA 1
ATOM 5408 C C . ASN A 1 655 ? -22.297 -13.461 -40.875 1 34.44 655 ASN A C 1
ATOM 5410 O O . ASN A 1 655 ? -22.344 -12.445 -40.156 1 34.44 655 ASN A O 1
ATOM 5414 N N . LEU A 1 656 ? -23.438 -14.18 -40.844 1 36.34 656 LEU A N 1
ATOM 5415 C CA . LEU A 1 656 ? -24.453 -14.516 -39.844 1 36.34 656 LEU A CA 1
ATOM 5416 C C . LEU A 1 656 ? -23.859 -14.508 -38.438 1 36.34 656 LEU A C 1
ATOM 5418 O O . LEU A 1 656 ? -24.562 -14.727 -37.469 1 36.34 656 LEU A O 1
ATOM 5422 N N . THR A 1 657 ? -22.547 -14.758 -38.375 1 35.75 657 THR A N 1
ATOM 5423 C CA . THR A 1 657 ? -21.875 -15.234 -37.188 1 35.75 657 THR A CA 1
ATOM 5424 C C . THR A 1 657 ? -22.062 -14.25 -36.031 1 35.75 657 THR A C 1
ATOM 5426 O O . THR A 1 657 ? -21.812 -14.586 -34.875 1 35.75 657 THR A O 1
ATOM 5429 N N . ASN A 1 658 ? -22.016 -12.961 -36.25 1 36 658 ASN A N 1
ATOM 5430 C CA . ASN A 1 658 ? -21.516 -12.133 -35.156 1 36 658 ASN A CA 1
ATOM 5431 C C . ASN A 1 658 ? -22.625 -11.812 -34.156 1 36 658 ASN A C 1
ATOM 5433 O O . ASN A 1 658 ? -22.516 -10.844 -33.406 1 36 658 ASN A O 1
ATOM 5437 N N . LYS A 1 659 ? -23.828 -12.07 -34.469 1 39.31 659 LYS A N 1
ATOM 5438 C CA . LYS A 1 659 ? -24.672 -11.688 -33.344 1 39.31 659 LYS A CA 1
ATOM 5439 C C . LYS A 1 659 ? -24.266 -12.414 -32.094 1 39.31 659 LYS A C 1
ATOM 5441 O O . LYS A 1 659 ? -24.766 -13.5 -31.781 1 39.31 659 LYS A O 1
ATOM 5446 N N . LEU A 1 660 ? -23.062 -12.375 -31.906 1 40.72 660 LEU A N 1
ATOM 5447 C CA . LEU A 1 660 ? -22.5 -12.953 -30.672 1 40.72 660 LEU A CA 1
ATOM 5448 C C . LEU A 1 660 ? -23.375 -12.594 -29.469 1 40.72 660 LEU A C 1
ATOM 5450 O O . LEU A 1 660 ? -23.859 -11.469 -29.359 1 40.72 660 LEU A O 1
ATOM 5454 N N . SER A 1 661 ? -24.266 -13.484 -29.203 1 43.91 661 SER A N 1
ATOM 5455 C CA . SER A 1 661 ? -25.031 -13.422 -27.953 1 43.91 661 SER A CA 1
ATOM 5456 C C . SER A 1 661 ? -24.219 -12.797 -26.844 1 43.91 661 SER A C 1
ATOM 5458 O O . SER A 1 661 ? -23.125 -13.266 -26.531 1 43.91 661 SER A O 1
ATOM 5460 N N . TYR A 1 662 ? -24.422 -11.586 -26.812 1 50.78 662 TYR A N 1
ATOM 5461 C CA . TYR A 1 662 ? -23.812 -10.836 -25.719 1 50.78 662 TYR A CA 1
ATOM 5462 C C . TYR A 1 662 ? -24.344 -11.297 -24.375 1 50.78 662 TYR A C 1
ATOM 5464 O O . TYR A 1 662 ? -25.484 -11.758 -24.266 1 50.78 662 TYR A O 1
ATOM 5472 N N . SER A 1 663 ? -23.438 -11.648 -23.562 1 55.72 663 SER A N 1
ATOM 5473 C CA . SER A 1 663 ? -23.844 -11.906 -22.203 1 55.72 663 SER A CA 1
ATOM 5474 C C . SER A 1 663 ? -24.812 -10.836 -21.703 1 55.72 663 SER A C 1
ATOM 5476 O O . SER A 1 663 ? -24.734 -9.68 -22.125 1 55.72 663 SER A O 1
ATOM 5478 N N . GLU A 1 664 ? -25.859 -11.219 -21.109 1 59.03 664 GLU A N 1
ATOM 5479 C CA . GLU A 1 664 ? -26.781 -10.258 -20.516 1 59.03 664 GLU A CA 1
ATOM 5480 C C . GLU A 1 664 ? -26.078 -9.43 -19.422 1 59.03 664 GLU A C 1
ATOM 5482 O O . GLU A 1 664 ? -25.562 -9.992 -18.453 1 59.03 664 GLU A O 1
ATOM 5487 N N . PRO A 1 665 ? -25.875 -8.195 -19.812 1 66.44 665 PRO A N 1
ATOM 5488 C CA . PRO A 1 665 ? -25.219 -7.359 -18.797 1 66.44 665 PRO A CA 1
ATOM 5489 C C . PRO A 1 665 ? -26.016 -7.266 -17.5 1 66.44 665 PRO A C 1
ATOM 5491 O O . PRO A 1 665 ? -27.234 -7.484 -17.5 1 66.44 665 PRO A O 1
ATOM 5494 N N . PRO A 1 666 ? -25.344 -7.086 -16.531 1 65.44 666 PRO A N 1
ATOM 5495 C CA . PRO A 1 666 ? -26.062 -6.812 -15.289 1 65.44 666 PRO A CA 1
ATOM 5496 C C . PRO A 1 666 ? -27.031 -5.641 -15.422 1 65.44 666 PRO A C 1
ATOM 5498 O O . PRO A 1 666 ? -26.859 -4.773 -16.281 1 65.44 666 PRO A O 1
ATOM 5501 N N . GLU A 1 667 ? -28.016 -5.734 -14.898 1 60.03 667 GLU A N 1
ATOM 5502 C CA . GLU A 1 667 ? -29.062 -4.715 -15.023 1 60.03 667 GLU A CA 1
ATOM 5503 C C . GLU A 1 667 ? -28.547 -3.346 -14.586 1 60.03 667 GLU A C 1
ATOM 5505 O O . GLU A 1 667 ? -28.844 -2.336 -15.234 1 60.03 667 GLU A O 1
ATOM 5510 N N . LYS A 1 668 ? -27.719 -3.229 -13.57 1 62.78 668 LYS A N 1
ATOM 5511 C CA . LYS A 1 668 ? -27.234 -1.945 -13.07 1 62.78 668 LYS A CA 1
ATOM 5512 C C . LYS A 1 668 ? -25.703 -1.928 -13 1 62.78 668 LYS A C 1
ATOM 5514 O O . LYS A 1 668 ? -25.078 -2.959 -12.75 1 62.78 668 LYS A O 1
ATOM 5519 N N . ALA A 1 669 ? -25.25 -0.694 -13.312 1 73.75 669 ALA A N 1
ATOM 5520 C CA . ALA A 1 669 ? -23.812 -0.497 -13.219 1 73.75 669 ALA A CA 1
ATOM 5521 C C . ALA A 1 669 ? -23.359 -0.474 -11.758 1 73.75 669 ALA A C 1
ATOM 5523 O O . ALA A 1 669 ? -24.156 -0.195 -10.859 1 73.75 669 ALA A O 1
ATOM 5524 N N . ARG A 1 670 ? -22.266 -0.863 -11.5 1 64.75 670 ARG A N 1
ATOM 5525 C CA . ARG A 1 670 ? -21.672 -0.838 -10.164 1 64.75 670 ARG A CA 1
ATOM 5526 C C . ARG A 1 670 ? -21.453 0.594 -9.695 1 64.75 670 ARG A C 1
ATOM 5528 O O . ARG A 1 670 ? -21.547 0.885 -8.5 1 64.75 670 ARG A O 1
ATOM 5535 N N . ASN A 1 671 ? -21.297 1.436 -10.766 1 62.69 671 ASN A N 1
ATOM 5536 C CA . ASN A 1 671 ? -21.109 2.838 -10.414 1 62.69 671 ASN A CA 1
ATOM 5537 C C . ASN A 1 671 ? -22.422 3.529 -10.109 1 62.69 671 ASN A C 1
ATOM 5539 O O . ASN A 1 671 ? -23.484 3.092 -10.578 1 62.69 671 ASN A O 1
ATOM 5543 N N . GLU A 1 672 ? -22.609 4.324 -9.062 1 55.38 672 GLU A N 1
ATOM 5544 C CA . GLU A 1 672 ? -23.875 4.922 -8.625 1 55.38 672 GLU A CA 1
ATOM 5545 C C . GLU A 1 672 ? -24.203 6.156 -9.453 1 55.38 672 GLU A C 1
ATOM 5547 O O . GLU A 1 672 ? -25.297 6.73 -9.305 1 55.38 672 GLU A O 1
ATOM 5552 N N . ILE A 1 673 ? -23.375 6.504 -10.359 1 62.97 673 ILE A N 1
ATOM 5553 C CA . ILE A 1 673 ? -23.562 7.789 -11.023 1 62.97 673 ILE A CA 1
ATOM 5554 C C . ILE A 1 673 ? -23.938 7.566 -12.484 1 62.97 673 ILE A C 1
ATOM 5556 O O . ILE A 1 673 ? -24.859 8.203 -13 1 62.97 673 ILE A O 1
ATOM 5560 N N . TYR A 1 674 ? -23.328 6.555 -13.039 1 77.31 674 TYR A N 1
ATOM 5561 C CA . TYR A 1 674 ? -23.484 6.387 -14.484 1 77.31 674 TYR A CA 1
ATOM 5562 C C . TYR A 1 674 ? -24.25 5.109 -14.805 1 77.31 674 TYR A C 1
ATOM 5564 O O . TYR A 1 674 ? -24.312 4.199 -13.977 1 77.31 674 TYR A O 1
ATOM 5572 N N . LYS A 1 675 ? -24.844 5.039 -15.961 1 80.12 675 LYS A N 1
ATOM 5573 C CA . LYS A 1 675 ? -25.594 3.883 -16.422 1 80.12 675 LYS A CA 1
ATOM 5574 C C . LYS A 1 675 ? -24.688 2.678 -16.641 1 80.12 675 LYS A C 1
ATOM 5576 O O . LYS A 1 675 ? -25.109 1.535 -16.438 1 80.12 675 LYS A O 1
ATOM 5581 N N . TYR A 1 676 ? -23.547 2.943 -17.078 1 86.5 676 TYR A N 1
ATOM 5582 C CA . TYR A 1 676 ? -22.578 1.879 -17.344 1 86.5 676 TYR A CA 1
ATOM 5583 C C . TYR A 1 676 ? -21.312 2.072 -16.547 1 86.5 676 TYR A C 1
ATOM 5585 O O . TYR A 1 676 ? -20.922 3.205 -16.25 1 86.5 676 TYR A O 1
ATOM 5593 N N . ASP A 1 677 ? -20.781 0.926 -16.109 1 84.25 677 ASP A N 1
ATOM 5594 C CA . ASP A 1 677 ? -19.5 0.999 -15.414 1 84.25 677 ASP A CA 1
ATOM 5595 C C . ASP A 1 677 ? -18.359 1.344 -16.375 1 84.25 677 ASP A C 1
ATOM 5597 O O . ASP A 1 677 ? -17.422 2.049 -16 1 84.25 677 ASP A O 1
ATOM 5601 N N . PHE A 1 678 ? -18.469 0.708 -17.531 1 88.44 678 PHE A N 1
ATOM 5602 C CA . PHE A 1 678 ? -17.422 1.009 -18.5 1 88.44 678 PHE A CA 1
ATOM 5603 C C . PHE A 1 678 ? -17.953 0.871 -19.922 1 88.44 678 PHE A C 1
ATOM 5605 O O . PHE A 1 678 ? -18.938 0.174 -20.156 1 88.44 678 PHE A O 1
ATOM 5612 N N . TYR A 1 679 ? -17.406 1.658 -20.812 1 89.56 679 TYR A N 1
ATOM 5613 C CA . TYR A 1 679 ? -17.578 1.525 -22.266 1 89.56 679 TYR A CA 1
ATOM 5614 C C . TYR A 1 679 ? -16.281 1.043 -22.922 1 89.56 679 TYR A C 1
ATOM 5616 O O . TYR A 1 679 ? -15.203 1.522 -22.594 1 89.56 679 TYR A O 1
ATOM 5624 N N . VAL A 1 680 ? -16.469 -0.006 -23.766 1 88.19 680 VAL A N 1
ATOM 5625 C CA . VAL A 1 680 ? -15.258 -0.587 -24.359 1 88.19 680 VAL A CA 1
ATOM 5626 C C . VAL A 1 680 ? -15.102 -0.107 -25.797 1 88.19 680 VAL A C 1
ATOM 5628 O O . VAL A 1 680 ? -16.016 -0.25 -26.609 1 88.19 680 VAL A O 1
ATOM 5631 N N . VAL A 1 681 ? -13.984 0.567 -26.062 1 87.12 681 VAL A N 1
ATOM 5632 C CA . VAL A 1 681 ? -13.594 0.928 -27.422 1 87.12 681 VAL A CA 1
ATOM 5633 C C . VAL A 1 681 ? -12.586 -0.09 -27.953 1 87.12 681 VAL A C 1
ATOM 5635 O O . VAL A 1 681 ? -11.516 -0.276 -27.375 1 87.12 681 VAL A O 1
ATOM 5638 N N . TYR A 1 682 ? -12.977 -0.771 -28.984 1 85.62 682 TYR A N 1
ATOM 5639 C CA . TYR A 1 682 ? -12.102 -1.815 -29.516 1 85.62 682 TYR A CA 1
ATOM 5640 C C . TYR A 1 682 ? -12.211 -1.896 -31.031 1 85.62 682 TYR A C 1
ATOM 5642 O O . TYR A 1 682 ? -13.25 -1.573 -31.609 1 85.62 682 TYR A O 1
ATOM 5650 N N . PRO A 1 683 ? -11.023 -2.256 -31.641 1 78.88 683 PRO A N 1
ATOM 5651 C CA . PRO A 1 683 ? -11.094 -2.5 -33.062 1 78.88 683 PRO A CA 1
ATOM 5652 C C . PRO A 1 683 ? -11.844 -3.783 -33.406 1 78.88 683 PRO A C 1
ATOM 5654 O O . PRO A 1 683 ? -11.977 -4.672 -32.562 1 78.88 683 PRO A O 1
ATOM 5657 N N . GLU A 1 684 ? -12.273 -3.861 -34.594 1 71.75 684 GLU A N 1
ATOM 5658 C CA . GLU A 1 684 ? -13.125 -4.965 -35.031 1 71.75 684 GLU A CA 1
ATOM 5659 C C . GLU A 1 684 ? -12.406 -6.305 -34.875 1 71.75 684 GLU A C 1
ATOM 5661 O O . GLU A 1 684 ? -13.039 -7.328 -34.625 1 71.75 684 GLU A O 1
ATOM 5666 N N . ASN A 1 685 ? -11.133 -6.25 -35.094 1 73.19 685 ASN A N 1
ATOM 5667 C CA . ASN A 1 685 ? -10.383 -7.504 -35.031 1 73.19 685 ASN A CA 1
ATOM 5668 C C . ASN A 1 685 ? -10.281 -8.055 -33.625 1 73.19 685 ASN A C 1
ATOM 5670 O O . ASN A 1 685 ? -9.953 -9.227 -33.438 1 73.19 685 ASN A O 1
ATOM 5674 N N . GLN A 1 686 ? -10.68 -7.25 -32.656 1 77.56 686 GLN A N 1
ATOM 5675 C CA . GLN A 1 686 ? -10.594 -7.707 -31.266 1 77.56 686 GLN A CA 1
ATOM 5676 C C . GLN A 1 686 ? -11.984 -7.938 -30.688 1 77.56 686 GLN A C 1
ATOM 5678 O O . GLN A 1 686 ? -12.133 -8.133 -29.469 1 77.56 686 GLN A O 1
ATOM 5683 N N . ARG A 1 687 ? -12.891 -7.969 -31.516 1 73.56 687 ARG A N 1
ATOM 5684 C CA . ARG A 1 687 ? -14.273 -8.102 -31.078 1 73.56 687 ARG A CA 1
ATOM 5685 C C . ARG A 1 687 ? -14.477 -9.383 -30.266 1 73.56 687 ARG A C 1
ATOM 5687 O O . ARG A 1 687 ? -15.109 -9.367 -29.219 1 73.56 687 ARG A O 1
ATOM 5694 N N . GLU A 1 688 ? -13.938 -10.453 -30.766 1 72.62 688 GLU A N 1
ATOM 5695 C CA . GLU A 1 688 ? -14.141 -11.742 -30.109 1 72.62 688 GLU A CA 1
ATOM 5696 C C . GLU A 1 688 ? -13.5 -11.75 -28.719 1 72.62 688 GLU A C 1
ATOM 5698 O O . GLU A 1 688 ? -14.086 -12.266 -27.766 1 72.62 688 GLU A O 1
ATOM 5703 N N . TRP A 1 689 ? -12.312 -11.188 -28.625 1 77.38 689 TRP A N 1
ATOM 5704 C CA . TRP A 1 689 ? -11.664 -11.125 -27.328 1 77.38 689 TRP A CA 1
ATOM 5705 C C . TRP A 1 689 ? -12.477 -10.289 -26.344 1 77.38 689 TRP A C 1
ATOM 5707 O O . TRP A 1 689 ? -12.602 -10.641 -25.172 1 77.38 689 TRP A O 1
ATOM 5717 N N . VAL A 1 690 ? -12.969 -9.219 -26.812 1 77.75 690 VAL A N 1
ATOM 5718 C CA . VAL A 1 690 ? -13.742 -8.312 -25.969 1 77.75 690 VAL A CA 1
ATOM 5719 C C . VAL A 1 690 ? -15.008 -9.016 -25.484 1 77.75 690 VAL A C 1
ATOM 5721 O O . VAL A 1 690 ? -15.367 -8.914 -24.297 1 77.75 690 VAL A O 1
ATOM 5724 N N . LEU A 1 691 ? -15.602 -9.781 -26.344 1 71.56 691 LEU A N 1
ATOM 5725 C CA . LEU A 1 691 ? -16.875 -10.398 -26 1 71.56 691 LEU A CA 1
ATOM 5726 C C . LEU A 1 691 ? -16.672 -11.617 -25.109 1 71.56 691 LEU A C 1
ATOM 5728 O O . LEU A 1 691 ? -17.359 -11.781 -24.094 1 71.56 691 LEU A O 1
ATOM 5732 N N . TYR A 1 692 ? -15.742 -12.398 -25.5 1 71.12 692 TYR A N 1
ATOM 5733 C CA . TYR A 1 692 ? -15.664 -13.719 -24.875 1 71.12 692 TYR A CA 1
ATOM 5734 C C . TYR A 1 692 ? -14.625 -13.742 -23.766 1 71.12 692 TYR A C 1
ATOM 5736 O O . TYR A 1 692 ? -14.516 -14.727 -23.031 1 71.12 692 TYR A O 1
ATOM 5744 N N . SER A 1 693 ? -13.844 -12.688 -23.578 1 77.12 693 SER A N 1
ATOM 5745 C CA . SER A 1 693 ? -12.867 -12.609 -22.5 1 77.12 693 SER A CA 1
ATOM 5746 C C . SER A 1 693 ? -13.141 -11.422 -21.594 1 77.12 693 SER A C 1
ATOM 5748 O O . SER A 1 693 ? -13.477 -11.602 -20.406 1 77.12 693 SER A O 1
ATOM 5750 N N . LEU A 1 694 ? -13.172 -10.273 -22.156 1 80.12 694 LEU A N 1
ATOM 5751 C CA . LEU A 1 694 ? -13.25 -9.055 -21.359 1 80.12 694 LEU A CA 1
ATOM 5752 C C . LEU A 1 694 ? -14.641 -8.898 -20.75 1 80.12 694 LEU A C 1
ATOM 5754 O O . LEU A 1 694 ? -14.781 -8.836 -19.516 1 80.12 694 LEU A O 1
ATOM 5758 N N . ILE A 1 695 ? -15.703 -8.93 -21.625 1 76.62 695 ILE A N 1
ATOM 5759 C CA . ILE A 1 695 ? -17.062 -8.656 -21.172 1 76.62 695 ILE A CA 1
ATOM 5760 C C . ILE A 1 695 ? -17.562 -9.82 -20.312 1 76.62 695 ILE A C 1
ATOM 5762 O O . ILE A 1 695 ? -18.203 -9.602 -19.281 1 76.62 695 ILE A O 1
ATOM 5766 N N . GLN A 1 696 ? -17.234 -10.922 -20.812 1 73.06 696 GLN A N 1
ATOM 5767 C CA . GLN A 1 696 ? -17.672 -12.094 -20.062 1 73.06 696 GLN A CA 1
ATOM 5768 C C . GLN A 1 696 ? -17.109 -12.078 -18.641 1 73.06 696 GLN A C 1
ATOM 5770 O O . GLN A 1 696 ? -17.828 -12.375 -17.672 1 73.06 696 GLN A O 1
ATOM 5775 N N . LYS A 1 697 ? -15.875 -11.711 -18.578 1 74.25 697 LYS A N 1
ATOM 5776 C CA . LYS A 1 697 ? -15.227 -11.711 -17.266 1 74.25 697 LYS A CA 1
ATOM 5777 C C . LYS A 1 697 ? -15.711 -10.539 -16.406 1 74.25 697 LYS A C 1
ATOM 5779 O O . LYS A 1 697 ? -16.078 -10.727 -15.242 1 74.25 697 LYS A O 1
ATOM 5784 N N . LEU A 1 698 ? -15.734 -9.344 -16.938 1 78 698 LEU A N 1
ATOM 5785 C CA . LEU A 1 698 ? -16.062 -8.141 -16.172 1 78 698 LEU A CA 1
ATOM 5786 C C . LEU A 1 698 ? -17.531 -8.133 -15.766 1 78 698 LEU A C 1
ATOM 5788 O O . LEU A 1 698 ? -17.875 -7.699 -14.664 1 78 698 LEU A O 1
ATOM 5792 N N . GLU A 1 699 ? -18.422 -8.617 -16.688 1 73.12 699 GLU A N 1
ATOM 5793 C CA . GLU A 1 699 ? -19.844 -8.617 -16.375 1 73.12 699 GLU A CA 1
ATOM 5794 C C . GLU A 1 699 ? -20.25 -9.883 -15.617 1 73.12 699 GLU A C 1
ATOM 5796 O O . GLU A 1 699 ? -21.047 -9.82 -14.688 1 73.12 699 GLU A O 1
ATOM 5801 N N . GLY A 1 700 ? -19.656 -10.906 -16.078 1 66.19 700 GLY A N 1
ATOM 5802 C CA . GLY A 1 700 ? -20.047 -12.188 -15.523 1 66.19 700 GLY A CA 1
ATOM 5803 C C . GLY A 1 700 ? -19.453 -12.453 -14.148 1 66.19 700 GLY A C 1
ATOM 5804 O O . GLY A 1 700 ? -20.172 -12.867 -13.234 1 66.19 700 GLY A O 1
ATOM 5805 N N . VAL A 1 701 ? -18.156 -12.148 -14.094 1 63.59 701 VAL A N 1
ATOM 5806 C CA . VAL A 1 701 ? -17.453 -12.523 -12.867 1 63.59 701 VAL A CA 1
ATOM 5807 C C . VAL A 1 701 ? -17.438 -11.344 -11.898 1 63.59 701 VAL A C 1
ATOM 5809 O O . VAL A 1 701 ? -17.734 -11.5 -10.711 1 63.59 701 VAL A O 1
ATOM 5812 N N . TYR A 1 702 ? -17.172 -10.148 -12.367 1 65.5 702 TYR A N 1
ATOM 5813 C CA . TYR A 1 702 ? -16.969 -9.008 -11.484 1 65.5 702 TYR A CA 1
ATOM 5814 C C . TYR A 1 702 ? -18.25 -8.195 -11.328 1 65.5 702 TYR A C 1
ATOM 5816 O O . TYR A 1 702 ? -18.328 -7.301 -10.484 1 65.5 702 TYR A O 1
ATOM 5824 N N . GLY A 1 703 ? -19.25 -8.492 -12.227 1 66 703 GLY A N 1
ATOM 5825 C CA . GLY A 1 703 ? -20.578 -7.898 -12.086 1 66 703 GLY A CA 1
ATOM 5826 C C . GLY A 1 703 ? -20.641 -6.469 -12.586 1 66 703 GLY A C 1
ATOM 5827 O O . GLY A 1 703 ? -21.531 -5.707 -12.195 1 66 703 GLY A O 1
ATOM 5828 N N . PHE A 1 704 ? -19.672 -6.043 -13.359 1 76.88 704 PHE A N 1
ATOM 5829 C CA . PHE A 1 704 ? -19.734 -4.719 -13.961 1 76.88 704 PHE A CA 1
ATOM 5830 C C . PHE A 1 704 ? -20.75 -4.684 -15.086 1 76.88 704 PHE A C 1
ATOM 5832 O O . PHE A 1 704 ? -20.984 -5.691 -15.758 1 76.88 704 PHE A O 1
ATOM 5839 N N . LYS A 1 705 ? -21.359 -3.617 -15.18 1 79.88 705 LYS A N 1
ATOM 5840 C CA . LYS A 1 705 ? -22.188 -3.404 -16.359 1 79.88 705 LYS A CA 1
ATOM 5841 C C . LYS A 1 705 ? -21.438 -2.633 -17.438 1 79.88 705 LYS A C 1
ATOM 5843 O O . LYS A 1 705 ? -21.266 -1.416 -17.328 1 79.88 705 LYS A O 1
ATOM 5848 N N . GLY A 1 706 ? -21 -3.391 -18.344 1 85.81 706 GLY A N 1
ATOM 5849 C CA . GLY A 1 706 ? -20.266 -2.76 -19.422 1 85.81 706 GLY A CA 1
ATOM 5850 C C . GLY A 1 706 ? -21.141 -2.416 -20.609 1 85.81 706 GLY A C 1
ATOM 5851 O O . GLY A 1 706 ? -22.281 -2.875 -20.703 1 85.81 706 GLY A O 1
ATOM 5852 N N . ALA A 1 707 ? -20.719 -1.419 -21.375 1 86.31 707 ALA A N 1
ATOM 5853 C CA . ALA A 1 707 ? -21.391 -1.058 -22.625 1 86.31 707 ALA A CA 1
ATOM 5854 C C . ALA A 1 707 ? -20.484 -1.271 -23.812 1 86.31 707 ALA A C 1
ATOM 5856 O O . ALA A 1 707 ? -19.281 -1.01 -23.75 1 86.31 707 ALA A O 1
ATOM 5857 N N . ILE A 1 708 ? -21.047 -1.906 -24.781 1 81.88 708 ILE A N 1
ATOM 5858 C CA . ILE A 1 708 ? -20.375 -2.027 -26.078 1 81.88 708 ILE A CA 1
ATOM 5859 C C . ILE A 1 708 ? -21.312 -1.57 -27.188 1 81.88 708 ILE A C 1
ATOM 5861 O O . ILE A 1 708 ? -22.531 -1.678 -27.062 1 81.88 708 ILE A O 1
ATOM 5865 N N . ASN A 1 709 ? -20.75 -1.043 -28.172 1 72.06 709 ASN A N 1
ATOM 5866 C CA . ASN A 1 709 ? -21.562 -0.47 -29.25 1 72.06 709 ASN A CA 1
ATOM 5867 C C . ASN A 1 709 ? -22.453 -1.517 -29.891 1 72.06 709 ASN A C 1
ATOM 5869 O O . ASN A 1 709 ? -23.625 -1.239 -30.203 1 72.06 709 ASN A O 1
ATOM 5873 N N . ASP A 1 710 ? -21.969 -2.656 -30 1 65.81 710 ASP A N 1
ATOM 5874 C CA . ASP A 1 710 ? -22.672 -3.715 -30.703 1 65.81 710 ASP A CA 1
ATOM 5875 C C . ASP A 1 710 ? -23.938 -4.125 -29.953 1 65.81 710 ASP A C 1
ATOM 5877 O O . ASP A 1 710 ? -24.969 -4.418 -30.578 1 65.81 710 ASP A O 1
ATOM 5881 N N . ARG A 1 711 ? -23.875 -4.113 -28.719 1 73.12 711 ARG A N 1
ATOM 5882 C CA . ARG A 1 711 ? -24.938 -4.652 -27.875 1 73.12 711 ARG A CA 1
ATOM 5883 C C . ARG A 1 711 ? -25.828 -3.541 -27.344 1 73.12 711 ARG A C 1
ATOM 5885 O O . ARG A 1 711 ? -27.047 -3.686 -27.312 1 73.12 711 ARG A O 1
ATOM 5892 N N . ASP A 1 712 ? -25.25 -2.379 -27.078 1 73.19 712 ASP A N 1
ATOM 5893 C CA . ASP A 1 712 ? -25.969 -1.41 -26.25 1 73.19 712 ASP A CA 1
ATOM 5894 C C . ASP A 1 712 ? -26.344 -0.171 -27.062 1 73.19 712 ASP A C 1
ATOM 5896 O O . ASP A 1 712 ? -27.047 0.707 -26.562 1 73.19 712 ASP A O 1
ATOM 5900 N N . ALA A 1 713 ? -25.891 -0.191 -28.234 1 62.69 713 ALA A N 1
ATOM 5901 C CA . ALA A 1 713 ? -26.266 0.934 -29.078 1 62.69 713 ALA A CA 1
ATOM 5902 C C . ALA A 1 713 ? -27.703 0.792 -29.562 1 62.69 713 ALA A C 1
ATOM 5904 O O . ALA A 1 713 ? -28.188 -0.322 -29.797 1 62.69 713 ALA A O 1
ATOM 5905 N N . ILE A 1 714 ? -28.453 1.871 -29.422 1 54.16 714 ILE A N 1
ATOM 5906 C CA . ILE A 1 714 ? -29.828 1.845 -29.891 1 54.16 714 ILE A CA 1
ATOM 5907 C C . ILE A 1 714 ? -29.844 1.735 -31.406 1 54.16 714 ILE A C 1
ATOM 5909 O O . ILE A 1 714 ? -29.25 2.564 -32.094 1 54.16 714 ILE A O 1
ATOM 5913 N N . PRO A 1 715 ? -30.453 0.616 -31.875 1 53.75 715 PRO A N 1
ATOM 5914 C CA . PRO A 1 715 ? -30.516 0.463 -33.312 1 53.75 715 PRO A CA 1
ATOM 5915 C C . PRO A 1 715 ? -31.219 1.635 -34 1 53.75 715 PRO A C 1
ATOM 5917 O O . PRO A 1 715 ? -32.219 2.146 -33.5 1 53.75 715 PRO A O 1
ATOM 5920 N N . GLY A 1 716 ? -30.734 2.148 -35.062 1 50.22 716 GLY A N 1
ATOM 5921 C CA . GLY A 1 716 ? -31.328 3.236 -35.812 1 50.22 716 GLY A CA 1
ATOM 5922 C C . GLY A 1 716 ? -30.703 4.59 -35.5 1 50.22 716 GLY A C 1
ATOM 5923 O O . GLY A 1 716 ? -30.859 5.539 -36.281 1 50.22 716 GLY A O 1
ATOM 5924 N N . ASP A 1 717 ? -30.109 4.691 -34.344 1 53.25 717 ASP A N 1
ATOM 5925 C CA . ASP A 1 717 ? -29.516 5.965 -33.938 1 53.25 717 ASP A CA 1
ATOM 5926 C C . ASP A 1 717 ? -28.203 6.211 -34.656 1 53.25 717 ASP A C 1
ATOM 5928 O O . ASP A 1 717 ? -27.578 5.273 -35.156 1 53.25 717 ASP A O 1
ATOM 5932 N N . ASN A 1 718 ? -27.906 7.426 -34.875 1 58.25 718 ASN A N 1
ATOM 5933 C CA . ASN A 1 718 ? -26.594 7.809 -35.375 1 58.25 718 ASN A CA 1
ATOM 5934 C C . ASN A 1 718 ? -25.469 7.25 -34.5 1 58.25 718 ASN A C 1
ATOM 5936 O O . ASN A 1 718 ? -25.5 7.387 -33.281 1 58.25 718 ASN A O 1
ATOM 5940 N N . ILE A 1 719 ? -24.672 6.453 -35.25 1 63.28 719 ILE A N 1
ATOM 5941 C CA . ILE A 1 719 ? -23.594 5.75 -34.562 1 63.28 719 ILE A CA 1
ATOM 5942 C C . ILE A 1 719 ? -22.812 6.723 -33.688 1 63.28 719 ILE A C 1
ATOM 5944 O O . ILE A 1 719 ? -22.453 6.398 -32.562 1 63.28 719 ILE A O 1
ATOM 5948 N N . PHE A 1 720 ? -22.625 7.914 -34.25 1 64.19 720 PHE A N 1
ATOM 5949 C CA . PHE A 1 720 ? -21.828 8.898 -33.531 1 64.19 720 PHE A CA 1
ATOM 5950 C C . PHE A 1 720 ? -22.547 9.32 -32.25 1 64.19 720 PHE A C 1
ATOM 5952 O O . PHE A 1 720 ? -21.938 9.43 -31.188 1 64.19 720 PHE A O 1
ATOM 5959 N N . LYS A 1 721 ? -23.766 9.539 -32.406 1 68.56 721 LYS A N 1
ATOM 5960 C CA . LYS A 1 721 ? -24.562 9.961 -31.25 1 68.56 721 LYS A CA 1
ATOM 5961 C C . LYS A 1 721 ? -24.625 8.852 -30.203 1 68.56 721 LYS A C 1
ATOM 5963 O O . LYS A 1 721 ? -24.609 9.125 -29 1 68.56 721 LYS A O 1
ATOM 5968 N N . SER A 1 722 ? -24.688 7.68 -30.766 1 73.06 722 SER A N 1
ATOM 5969 C CA . SER A 1 722 ? -24.766 6.539 -29.859 1 73.06 722 SER A CA 1
ATOM 5970 C C . SER A 1 722 ? -23.484 6.383 -29.047 1 73.06 722 SER A C 1
ATOM 5972 O O . SER A 1 722 ? -23.547 6.172 -27.844 1 73.06 722 SER A O 1
ATOM 5974 N N . ILE A 1 723 ? -22.422 6.543 -29.781 1 78.69 723 ILE A N 1
ATOM 5975 C CA . ILE A 1 723 ? -21.125 6.402 -29.125 1 78.69 723 ILE A CA 1
ATOM 5976 C C . ILE A 1 723 ? -20.953 7.516 -28.094 1 78.69 723 ILE A C 1
ATOM 5978 O O . ILE A 1 723 ? -20.531 7.262 -26.969 1 78.69 723 ILE A O 1
ATOM 5982 N N . SER A 1 724 ? -21.281 8.688 -28.516 1 78.25 724 SER A N 1
ATOM 5983 C CA . SER A 1 724 ? -21.172 9.828 -27.609 1 78.25 724 SER A CA 1
ATOM 5984 C C . SER A 1 724 ? -22.047 9.641 -26.375 1 78.25 724 SER A C 1
ATOM 5986 O O . SER A 1 724 ? -21.609 9.922 -25.25 1 78.25 724 SER A O 1
ATOM 5988 N N . HIS A 1 725 ? -23.172 9.109 -26.641 1 79.31 725 HIS A N 1
ATOM 5989 C CA . HIS A 1 725 ? -24.109 8.875 -25.531 1 79.31 725 HIS A CA 1
ATOM 5990 C C . HIS A 1 725 ? -23.562 7.828 -24.562 1 79.31 725 HIS A C 1
ATOM 5992 O O . HIS A 1 725 ? -23.656 8 -23.344 1 79.31 725 HIS A O 1
ATOM 5998 N N . LEU A 1 726 ? -23.031 6.84 -25.141 1 85.06 726 LEU A N 1
ATOM 5999 C CA . LEU A 1 726 ? -22.516 5.766 -24.297 1 85.06 726 LEU A CA 1
ATOM 6000 C C . LEU A 1 726 ? -21.312 6.238 -23.5 1 85.06 726 LEU A C 1
ATOM 6002 O O . LEU A 1 726 ? -21.203 5.926 -22.312 1 85.06 726 LEU A O 1
ATOM 6006 N N . ILE A 1 727 ? -20.5 6.977 -24.109 1 85.69 727 ILE A N 1
ATOM 6007 C CA . ILE A 1 727 ? -19.297 7.473 -23.438 1 85.69 727 ILE A CA 1
ATOM 6008 C C . ILE A 1 727 ? -19.688 8.445 -22.328 1 85.69 727 ILE A C 1
ATOM 6010 O O . ILE A 1 727 ? -19.094 8.438 -21.25 1 85.69 727 ILE A O 1
ATOM 6014 N N . GLU A 1 728 ? -20.672 9.18 -22.547 1 82.06 728 GLU A N 1
ATOM 6015 C CA . GLU A 1 728 ? -21.109 10.172 -21.562 1 82.06 728 GLU A CA 1
ATOM 6016 C C . GLU A 1 728 ? -21.766 9.508 -20.359 1 82.06 728 GLU A C 1
ATOM 6018 O O . GLU A 1 728 ? -21.781 10.062 -19.266 1 82.06 728 GLU A O 1
ATOM 6023 N N . ASN A 1 729 ? -22.219 8.312 -20.625 1 81.5 729 ASN A N 1
ATOM 6024 C CA . ASN A 1 729 ? -22.984 7.66 -19.562 1 81.5 729 ASN A CA 1
ATOM 6025 C C . ASN A 1 729 ? -22.188 6.504 -18.938 1 81.5 729 ASN A C 1
ATOM 6027 O O . ASN A 1 729 ? -22.781 5.578 -18.375 1 81.5 729 ASN A O 1
ATOM 6031 N N . CYS A 1 730 ? -20.953 6.484 -19.125 1 87.38 730 CYS A N 1
ATOM 6032 C CA . CYS A 1 730 ? -20.125 5.445 -18.516 1 87.38 730 CYS A CA 1
ATOM 6033 C C . CYS A 1 730 ? -19.172 6.043 -17.5 1 87.38 730 CYS A C 1
ATOM 6035 O O . CYS A 1 730 ? -18.797 7.215 -17.594 1 87.38 730 CYS A O 1
ATOM 6037 N N . HIS A 1 731 ? -18.906 5.211 -16.547 1 83.69 731 HIS A N 1
ATOM 6038 C CA . HIS A 1 731 ? -17.969 5.625 -15.516 1 83.69 731 HIS A CA 1
ATOM 6039 C C . HIS A 1 731 ? -16.547 5.648 -16.047 1 83.69 731 HIS A C 1
ATOM 6041 O O . HIS A 1 731 ? -15.734 6.484 -15.625 1 83.69 731 HIS A O 1
ATOM 6047 N N . ARG A 1 732 ? -16.234 4.645 -16.812 1 87.19 732 ARG A N 1
ATOM 6048 C CA . ARG A 1 732 ? -14.906 4.523 -17.406 1 87.19 732 ARG A CA 1
ATOM 6049 C C . ARG A 1 732 ? -14.992 4.105 -18.875 1 87.19 732 ARG A C 1
ATOM 6051 O O . ARG A 1 732 ? -15.977 3.506 -19.297 1 87.19 732 ARG A O 1
ATOM 6058 N N . VAL A 1 733 ? -13.938 4.473 -19.609 1 87.06 733 VAL A N 1
ATOM 6059 C CA . VAL A 1 733 ? -13.82 4.02 -20.984 1 87.06 733 VAL A CA 1
ATOM 6060 C C . VAL A 1 733 ? -12.594 3.131 -21.141 1 87.06 733 VAL A C 1
ATOM 6062 O O . VAL A 1 733 ? -11.469 3.566 -20.875 1 87.06 733 VAL A O 1
ATOM 6065 N N . LEU A 1 734 ? -12.867 1.856 -21.438 1 87.25 734 LEU A N 1
ATOM 6066 C CA . LEU A 1 734 ? -11.781 0.917 -21.703 1 87.25 734 LEU A CA 1
ATOM 6067 C C . LEU A 1 734 ? -11.383 0.948 -23.172 1 87.25 734 LEU A C 1
ATOM 6069 O O . LEU A 1 734 ? -12.211 0.733 -24.062 1 87.25 734 LEU A O 1
ATOM 6073 N N . VAL A 1 735 ? -10.133 1.262 -23.438 1 84.5 735 VAL A N 1
ATOM 6074 C CA . VAL A 1 735 ? -9.648 1.327 -24.812 1 84.5 735 VAL A CA 1
ATOM 6075 C C . VAL A 1 735 ? -8.695 0.165 -25.094 1 84.5 735 VAL A C 1
ATOM 6077 O O . VAL A 1 735 ? -7.625 0.083 -24.5 1 84.5 735 VAL A O 1
ATOM 6080 N N . VAL A 1 736 ? -9.203 -0.78 -25.969 1 83.38 736 VAL A N 1
ATOM 6081 C CA . VAL A 1 736 ? -8.398 -1.938 -26.328 1 83.38 736 VAL A CA 1
ATOM 6082 C C . VAL A 1 736 ? -7.445 -1.566 -27.469 1 83.38 736 VAL A C 1
ATOM 6084 O O . VAL A 1 736 ? -7.863 -1.428 -28.625 1 83.38 736 VAL A O 1
ATOM 6087 N N . LEU A 1 737 ? -6.219 -1.433 -27.078 1 76.19 737 LEU A N 1
ATOM 6088 C CA . LEU A 1 737 ? -5.238 -0.915 -28.031 1 76.19 737 LEU A CA 1
ATOM 6089 C C . LEU A 1 737 ? -4.504 -2.055 -28.734 1 76.19 737 LEU A C 1
ATOM 6091 O O . LEU A 1 737 ? -3.896 -2.902 -28.078 1 76.19 737 LEU A O 1
ATOM 6095 N N . THR A 1 738 ? -4.758 -2.252 -29.984 1 74 738 THR A N 1
ATOM 6096 C CA . THR A 1 738 ? -4.023 -3.111 -30.906 1 74 738 THR A CA 1
ATOM 6097 C C . THR A 1 738 ? -3.521 -2.314 -32.094 1 74 738 THR A C 1
ATOM 6099 O O . THR A 1 738 ? -3.787 -1.115 -32.219 1 74 738 THR A O 1
ATOM 6102 N N . ARG A 1 739 ? -2.689 -2.871 -32.969 1 68.31 739 ARG A N 1
ATOM 6103 C CA . ARG A 1 739 ? -2.205 -2.207 -34.188 1 68.31 739 ARG A CA 1
ATOM 6104 C C . ARG A 1 739 ? -3.365 -1.72 -35.031 1 68.31 739 ARG A C 1
ATOM 6106 O O . ARG A 1 739 ? -3.297 -0.641 -35.625 1 68.31 739 ARG A O 1
ATOM 6113 N N . GLU A 1 740 ? -4.387 -2.436 -35 1 74.44 740 GLU A N 1
ATOM 6114 C CA . GLU A 1 740 ? -5.539 -2.139 -35.844 1 74.44 740 GLU A CA 1
ATOM 6115 C C . GLU A 1 740 ? -6.379 -1.012 -35.25 1 74.44 740 GLU A C 1
ATOM 6117 O O . GLU A 1 740 ? -7.172 -0.386 -35.969 1 74.44 740 GLU A O 1
ATOM 6122 N N . PHE A 1 741 ? -6.137 -0.736 -34.031 1 80.12 741 PHE A N 1
ATOM 6123 C CA . PHE A 1 741 ? -6.934 0.28 -33.375 1 80.12 741 PHE A CA 1
ATOM 6124 C C . PHE A 1 741 ? -6.766 1.637 -34.031 1 80.12 741 PHE A C 1
ATOM 6126 O O . PHE A 1 741 ? -7.75 2.334 -34.281 1 80.12 741 PHE A O 1
ATOM 6133 N N . TYR A 1 742 ? -5.578 1.927 -34.375 1 69.88 742 TYR A N 1
ATOM 6134 C CA . TYR A 1 742 ? -5.277 3.254 -34.906 1 69.88 742 TYR A CA 1
ATOM 6135 C C . TYR A 1 742 ? -5.707 3.373 -36.344 1 69.88 742 TYR A C 1
ATOM 6137 O O . TYR A 1 742 ? -5.84 4.48 -36.875 1 69.88 742 TYR A O 1
ATOM 6145 N N . GLN A 1 743 ? -5.949 2.211 -36.812 1 68.75 743 GLN A N 1
ATOM 6146 C CA . GLN A 1 743 ? -6.398 2.207 -38.219 1 68.75 743 GLN A CA 1
ATOM 6147 C C . GLN A 1 743 ? -7.922 2.252 -38.281 1 68.75 743 GLN A C 1
ATOM 6149 O O . GLN A 1 743 ? -8.477 2.561 -39.344 1 68.75 743 GLN A O 1
ATOM 6154 N N . ASP A 1 744 ? -8.445 1.992 -37.156 1 75.31 744 ASP A N 1
ATOM 6155 C CA . ASP A 1 744 ? -9.898 1.979 -37.125 1 75.31 744 ASP A CA 1
ATOM 6156 C C . ASP A 1 744 ? -10.453 3.375 -36.844 1 75.31 744 ASP A C 1
ATOM 6158 O O . ASP A 1 744 ? -10.234 3.934 -35.781 1 75.31 744 ASP A O 1
ATOM 6162 N N . ARG A 1 745 ? -11.188 3.936 -37.75 1 67.75 745 ARG A N 1
ATOM 6163 C CA . ARG A 1 745 ? -11.695 5.301 -37.656 1 67.75 745 ARG A CA 1
ATOM 6164 C C . ARG A 1 745 ? -12.656 5.461 -36.5 1 67.75 745 ARG A C 1
ATOM 6166 O O . ARG A 1 745 ? -12.664 6.5 -35.844 1 67.75 745 ARG A O 1
ATOM 6173 N N . TRP A 1 746 ? -13.43 4.461 -36.375 1 73 746 TRP A N 1
ATOM 6174 C CA . TRP A 1 746 ? -14.414 4.566 -35.281 1 73 746 TRP A CA 1
ATOM 6175 C C . TRP A 1 746 ? -13.742 4.516 -33.938 1 73 746 TRP A C 1
ATOM 6177 O O . TRP A 1 746 ? -14.18 5.184 -32.969 1 73 746 TRP A O 1
ATOM 6187 N N . CYS A 1 747 ? -12.742 3.699 -33.844 1 79.88 747 CYS A N 1
ATOM 6188 C CA . CYS A 1 747 ? -11.992 3.639 -32.594 1 79.88 747 CYS A CA 1
ATOM 6189 C C . CYS A 1 747 ? -11.352 4.984 -32.281 1 79.88 747 CYS A C 1
ATOM 6191 O O . CYS A 1 747 ? -11.422 5.461 -31.156 1 79.88 747 CYS A O 1
ATOM 6193 N N . MET A 1 748 ? -10.836 5.527 -33.344 1 74.94 748 MET A N 1
ATOM 6194 C CA . MET A 1 748 ? -10.172 6.816 -33.156 1 74.94 748 MET A CA 1
ATOM 6195 C C . MET A 1 748 ? -11.18 7.895 -32.781 1 74.94 748 MET A C 1
ATOM 6197 O O . MET A 1 748 ? -10.906 8.727 -31.922 1 74.94 748 MET A O 1
ATOM 6201 N N . HIS A 1 749 ? -12.258 7.836 -33.375 1 72.5 749 HIS A N 1
ATOM 6202 C CA . HIS A 1 749 ? -13.32 8.781 -33.031 1 72.5 749 HIS A CA 1
ATOM 6203 C C . HIS A 1 749 ? -13.781 8.617 -31.609 1 72.5 749 HIS A C 1
ATOM 6205 O O . HIS A 1 749 ? -14.008 9.609 -30.906 1 72.5 749 HIS A O 1
ATOM 6211 N N . SER A 1 750 ? -13.977 7.395 -31.234 1 81.25 750 SER A N 1
ATOM 6212 C CA . SER A 1 750 ? -14.406 7.113 -29.875 1 81.25 750 SER A CA 1
ATOM 6213 C C . SER A 1 750 ? -13.391 7.605 -28.844 1 81.25 750 SER A C 1
ATOM 6215 O O . SER A 1 750 ? -13.758 8.148 -27.797 1 81.25 750 SER A O 1
ATOM 6217 N N . LEU A 1 751 ? -12.234 7.332 -29.203 1 79.88 751 LEU A N 1
ATOM 6218 C CA . LEU A 1 751 ? -11.164 7.773 -28.328 1 79.88 751 LEU A CA 1
ATOM 6219 C C . LEU A 1 751 ? -11.148 9.289 -28.203 1 79.88 751 LEU A C 1
ATOM 6221 O O . LEU A 1 751 ? -10.969 9.828 -27.109 1 79.88 751 LEU A O 1
ATOM 6225 N N . ASP A 1 752 ? -11.312 9.93 -29.281 1 68.19 752 ASP A N 1
ATOM 6226 C CA . ASP A 1 752 ? -11.359 11.391 -29.281 1 68.19 752 ASP A CA 1
ATOM 6227 C C . ASP A 1 752 ? -12.508 11.906 -28.422 1 68.19 752 ASP A C 1
ATOM 6229 O O . ASP A 1 752 ? -12.352 12.883 -27.688 1 68.19 752 ASP A O 1
ATOM 6233 N N . LEU A 1 753 ? -13.555 11.289 -28.609 1 73.88 753 LEU A N 1
ATOM 6234 C CA . LEU A 1 753 ? -14.727 11.672 -27.828 1 73.88 753 LEU A CA 1
ATOM 6235 C C . LEU A 1 753 ? -14.484 11.453 -26.328 1 73.88 753 LEU A C 1
ATOM 6237 O O . LEU A 1 753 ? -14.875 12.289 -25.516 1 73.88 753 LEU A O 1
ATOM 6241 N N . ALA A 1 754 ? -13.984 10.281 -26.031 1 80.12 754 ALA A N 1
ATOM 6242 C CA . ALA A 1 754 ? -13.703 9.961 -24.625 1 80.12 754 ALA A CA 1
ATOM 6243 C C . ALA A 1 754 ? -12.734 10.961 -24.016 1 80.12 754 ALA A C 1
ATOM 6245 O O . ALA A 1 754 ? -12.914 11.391 -22.875 1 80.12 754 ALA A O 1
ATOM 6246 N N . GLU A 1 755 ? -11.797 11.242 -24.781 1 69.44 755 GLU A N 1
ATOM 6247 C CA . GLU A 1 755 ? -10.805 12.211 -24.328 1 69.44 755 GLU A CA 1
ATOM 6248 C C . GLU A 1 755 ? -11.438 13.586 -24.109 1 69.44 755 GLU A C 1
ATOM 6250 O O . GLU A 1 755 ? -11.156 14.25 -23.109 1 69.44 755 GLU A O 1
ATOM 6255 N N . SER A 1 756 ? -12.188 13.961 -25.016 1 64.19 756 SER A N 1
ATOM 6256 C CA . SER A 1 756 ? -12.891 15.234 -24.906 1 64.19 756 SER A CA 1
ATOM 6257 C C . SER A 1 756 ? -13.805 15.266 -23.688 1 64.19 756 SER A C 1
ATOM 6259 O O . SER A 1 756 ? -13.867 16.266 -22.969 1 64.19 756 SER A O 1
ATOM 6261 N N . HIS A 1 757 ? -14.453 14.227 -23.547 1 75 757 HIS A N 1
ATOM 6262 C CA . HIS A 1 757 ? -15.367 14.125 -22.406 1 75 757 HIS A CA 1
ATOM 6263 C C . HIS A 1 757 ? -14.609 14.164 -21.078 1 75 757 HIS A C 1
ATOM 6265 O O . HIS A 1 757 ? -15.078 14.773 -20.109 1 75 757 HIS A O 1
ATOM 6271 N N . SER A 1 758 ? -13.641 13.297 -21.016 1 68.62 758 SER A N 1
ATOM 6272 C CA . SER A 1 758 ? -12.812 13.281 -19.812 1 68.62 758 SER A CA 1
ATOM 6273 C C . SER A 1 758 ? -12.32 14.68 -19.453 1 68.62 758 SER A C 1
ATOM 6275 O O . SER A 1 758 ? -12.359 15.078 -18.281 1 68.62 758 SER A O 1
ATOM 6277 N N . TYR A 1 759 ? -12.07 15.352 -20.438 1 52.38 759 TYR A N 1
ATOM 6278 C CA . TYR A 1 759 ? -11.508 16.688 -20.281 1 52.38 759 TYR A CA 1
ATOM 6279 C C . TYR A 1 759 ? -12.57 17.688 -19.844 1 52.38 759 TYR A C 1
ATOM 6281 O O . TYR A 1 759 ? -12.359 18.469 -18.922 1 52.38 759 TYR A O 1
ATOM 6289 N N . THR A 1 760 ? -13.602 17.625 -20.531 1 55.84 760 THR A N 1
ATOM 6290 C CA . THR A 1 760 ? -14.695 18.562 -20.297 1 55.84 760 THR A CA 1
ATOM 6291 C C . THR A 1 760 ? -15.273 18.391 -18.906 1 55.84 760 THR A C 1
ATOM 6293 O O . THR A 1 760 ? -15.641 19.375 -18.25 1 55.84 760 THR A O 1
ATOM 6296 N N . ASN A 1 761 ? -15.25 17.203 -18.484 1 61.16 761 ASN A N 1
ATOM 6297 C CA . ASN A 1 761 ? -15.914 16.922 -17.219 1 61.16 761 ASN A CA 1
ATOM 6298 C C . ASN A 1 761 ? -14.906 16.688 -16.094 1 61.16 761 ASN A C 1
ATOM 6300 O O . ASN A 1 761 ? -15.289 16.312 -14.977 1 61.16 761 ASN A O 1
ATOM 6304 N N . LYS A 1 762 ? -13.703 16.891 -16.359 1 51.81 762 LYS A N 1
ATOM 6305 C CA . LYS A 1 762 ? -12.594 16.766 -15.414 1 51.81 762 LYS A CA 1
ATOM 6306 C C . LYS A 1 762 ? -12.656 15.422 -14.672 1 51.81 762 LYS A C 1
ATOM 6308 O O . LYS A 1 762 ? -12.57 15.391 -13.445 1 51.81 762 LYS A O 1
ATOM 6313 N N . ARG A 1 763 ? -12.945 14.469 -15.461 1 62.06 763 ARG A N 1
ATOM 6314 C CA . ARG A 1 763 ? -13.016 13.125 -14.898 1 62.06 763 ARG A CA 1
ATOM 6315 C C . ARG A 1 763 ? -11.641 12.461 -14.914 1 62.06 763 ARG A C 1
ATOM 6317 O O . ARG A 1 763 ? -11.133 12.094 -15.977 1 62.06 763 ARG A O 1
ATOM 6324 N N . ASP A 1 764 ? -11.078 12.219 -13.664 1 55.44 764 ASP A N 1
ATOM 6325 C CA . ASP A 1 764 ? -9.781 11.555 -13.562 1 55.44 764 ASP A CA 1
ATOM 6326 C C . ASP A 1 764 ? -9.906 10.055 -13.828 1 55.44 764 ASP A C 1
ATOM 6328 O O . ASP A 1 764 ? -10.898 9.438 -13.438 1 55.44 764 ASP A O 1
ATOM 6332 N N . ASN A 1 765 ? -8.984 9.445 -14.586 1 62.16 765 ASN A N 1
ATOM 6333 C CA . ASN A 1 765 ? -8.891 8.023 -14.867 1 62.16 765 ASN A CA 1
ATOM 6334 C C . ASN A 1 765 ? -10.117 7.516 -15.617 1 62.16 765 ASN A C 1
ATOM 6336 O O . ASN A 1 765 ? -10.594 6.406 -15.367 1 62.16 765 ASN A O 1
ATOM 6340 N N . PHE A 1 766 ? -10.578 8.453 -16.469 1 76.81 766 PHE A N 1
ATOM 6341 C CA . PHE A 1 766 ? -11.781 8.102 -17.219 1 76.81 766 PHE A CA 1
ATOM 6342 C C . PHE A 1 766 ? -11.461 7.062 -18.297 1 76.81 766 PHE A C 1
ATOM 6344 O O . PHE A 1 766 ? -12.266 6.164 -18.547 1 76.81 766 PHE A O 1
ATOM 6351 N N . ILE A 1 767 ? -10.289 7.191 -18.859 1 77.81 767 ILE A N 1
ATOM 6352 C CA . ILE A 1 767 ? -9.898 6.293 -19.938 1 77.81 767 ILE A CA 1
ATOM 6353 C C . ILE A 1 767 ? -8.867 5.289 -19.422 1 77.81 767 ILE A C 1
ATOM 6355 O O . ILE A 1 767 ? -7.852 5.676 -18.828 1 77.81 767 ILE A O 1
ATOM 6359 N N . ILE A 1 768 ? -9.18 4.012 -19.594 1 78.94 768 ILE A N 1
ATOM 6360 C CA . ILE A 1 768 ? -8.281 2.93 -19.188 1 78.94 768 ILE A CA 1
ATOM 6361 C C . ILE A 1 768 ? -7.809 2.176 -20.438 1 78.94 768 ILE A C 1
ATOM 6363 O O . ILE A 1 768 ? -8.547 1.365 -21 1 78.94 768 ILE A O 1
ATOM 6367 N N . PRO A 1 769 ? -6.598 2.402 -20.859 1 76.56 769 PRO A N 1
ATOM 6368 C CA . PRO A 1 769 ? -6.09 1.691 -22.031 1 76.56 769 PRO A CA 1
ATOM 6369 C C . PRO A 1 769 ? -5.645 0.267 -21.719 1 76.56 769 PRO A C 1
ATOM 6371 O O . PRO A 1 769 ? -4.98 0.037 -20.703 1 76.56 769 PRO A O 1
ATOM 6374 N N . ILE A 1 770 ? -6.121 -0.686 -22.484 1 77.12 770 ILE A N 1
ATOM 6375 C CA . ILE A 1 770 ? -5.742 -2.092 -22.406 1 77.12 770 ILE A CA 1
ATOM 6376 C C . ILE A 1 770 ? -4.906 -2.479 -23.625 1 77.12 770 ILE A C 1
ATOM 6378 O O . ILE A 1 770 ? -5.41 -2.506 -24.75 1 77.12 770 ILE A O 1
ATOM 6382 N N . ILE A 1 771 ? -3.666 -2.762 -23.422 1 71.25 771 ILE A N 1
ATOM 6383 C CA . ILE A 1 771 ? -2.793 -3.131 -24.531 1 71.25 771 ILE A CA 1
ATOM 6384 C C . ILE A 1 771 ? -2.809 -4.645 -24.719 1 71.25 771 ILE A C 1
ATOM 6386 O O . ILE A 1 771 ? -2.395 -5.391 -23.828 1 71.25 771 ILE A O 1
ATOM 6390 N N . LEU A 1 772 ? -3.389 -5.145 -25.75 1 68.38 772 LEU A N 1
ATOM 6391 C CA . LEU A 1 772 ? -3.455 -6.582 -26 1 68.38 772 LEU A CA 1
ATOM 6392 C C . LEU A 1 772 ? -2.318 -7.027 -26.922 1 68.38 772 LEU A C 1
ATOM 6394 O O . LEU A 1 772 ? -1.995 -8.219 -26.984 1 68.38 772 LEU A O 1
ATOM 6398 N N . GLU A 1 773 ? -1.856 -6.113 -27.844 1 59.34 773 GLU A N 1
ATOM 6399 C CA . GLU A 1 773 ? -0.75 -6.426 -28.75 1 59.34 773 GLU A CA 1
ATOM 6400 C C . GLU A 1 773 ? 0.371 -5.398 -28.625 1 59.34 773 GLU A C 1
ATOM 6402 O O . GLU A 1 773 ? 0.116 -4.227 -28.328 1 59.34 773 GLU A O 1
ATOM 6407 N N . SER A 1 774 ? 1.493 -5.891 -28.5 1 49.47 774 SER A N 1
ATOM 6408 C CA . SER A 1 774 ? 2.633 -4.98 -28.422 1 49.47 774 SER A CA 1
ATOM 6409 C C . SER A 1 774 ? 2.619 -3.973 -29.562 1 49.47 774 SER A C 1
ATOM 6411 O O . SER A 1 774 ? 2.719 -4.352 -30.734 1 49.47 774 SER A O 1
ATOM 6413 N N . THR A 1 775 ? 1.65 -3.209 -29.656 1 48.56 775 THR A N 1
ATOM 6414 C CA . THR A 1 775 ? 1.591 -2.299 -30.797 1 48.56 775 THR A CA 1
ATOM 6415 C C . THR A 1 775 ? 2.639 -1.196 -30.656 1 48.56 775 THR A C 1
ATOM 6417 O O . THR A 1 775 ? 2.982 -0.791 -29.547 1 48.56 775 THR A O 1
ATOM 6420 N N . ASP A 1 776 ? 3.352 -1.059 -31.688 1 43.06 776 ASP A N 1
ATOM 6421 C CA . ASP A 1 776 ? 4.234 0.09 -31.859 1 43.06 776 ASP A CA 1
ATOM 6422 C C . ASP A 1 776 ? 3.49 1.399 -31.609 1 43.06 776 ASP A C 1
ATOM 6424 O O . ASP A 1 776 ? 4.113 2.426 -31.328 1 43.06 776 ASP A O 1
ATOM 6428 N N . VAL A 1 777 ? 2.299 1.368 -31.984 1 40.81 777 VAL A N 1
ATOM 6429 C CA . VAL A 1 777 ? 1.521 2.588 -32.188 1 40.81 777 VAL A CA 1
ATOM 6430 C C . VAL A 1 777 ? 1.035 3.105 -30.828 1 40.81 777 VAL A C 1
ATOM 6432 O O . VAL A 1 777 ? 0.353 4.129 -30.75 1 40.81 777 VAL A O 1
ATOM 6435 N N . SER A 1 778 ? 0.868 2.301 -29.953 1 45.25 778 SER A N 1
ATOM 6436 C CA . SER A 1 778 ? 0.138 2.576 -28.719 1 45.25 778 SER A CA 1
ATOM 6437 C C . SER A 1 778 ? 0.688 3.812 -28.016 1 45.25 778 SER A C 1
ATOM 6439 O O . SER A 1 778 ? 0.139 4.254 -27 1 45.25 778 SER A O 1
ATOM 6441 N N . ALA A 1 779 ? 1.827 4.094 -28.375 1 40.72 779 ALA A N 1
ATOM 6442 C CA . ALA A 1 779 ? 2.711 4.992 -27.641 1 40.72 779 ALA A CA 1
ATOM 6443 C C . ALA A 1 779 ? 2.154 6.414 -27.625 1 40.72 779 ALA A C 1
ATOM 6445 O O . ALA A 1 779 ? 2.365 7.156 -26.656 1 40.72 779 ALA A O 1
ATOM 6446 N N . ASP A 1 780 ? 1.559 6.781 -28.781 1 39.31 780 ASP A N 1
ATOM 6447 C CA . ASP A 1 780 ? 1.501 8.234 -28.891 1 39.31 780 ASP A CA 1
ATOM 6448 C C . ASP A 1 780 ? 0.431 8.812 -27.969 1 39.31 780 ASP A C 1
ATOM 6450 O O . ASP A 1 780 ? 0.693 9.758 -27.219 1 39.31 780 ASP A O 1
ATOM 6454 N N . ARG A 1 781 ? -0.781 8.242 -28.328 1 43.97 781 ARG A N 1
ATOM 6455 C CA . ARG A 1 781 ? -1.914 8.922 -27.719 1 43.97 781 ARG A CA 1
ATOM 6456 C C . ARG A 1 781 ? -2.086 8.5 -26.266 1 43.97 781 ARG A C 1
ATOM 6458 O O . ARG A 1 781 ? -2.783 9.164 -25.5 1 43.97 781 ARG A O 1
ATOM 6465 N N . PHE A 1 782 ? -1.535 7.219 -26.031 1 45.19 782 PHE A N 1
ATOM 6466 C CA . PHE A 1 782 ? -1.771 6.715 -24.688 1 45.19 782 PHE A CA 1
ATOM 6467 C C . PHE A 1 782 ? -0.477 6.684 -23.891 1 45.19 782 PHE A C 1
ATOM 6469 O O . PHE A 1 782 ? -0.375 5.969 -22.891 1 45.19 782 PHE A O 1
ATOM 6476 N N . SER A 1 783 ? 0.459 7.188 -24.438 1 40.59 783 SER A N 1
ATOM 6477 C CA . SER A 1 783 ? 1.791 7.156 -23.844 1 40.59 783 SER A CA 1
ATOM 6478 C C . SER A 1 783 ? 1.759 7.629 -22.406 1 40.59 783 SER A C 1
ATOM 6480 O O . SER A 1 783 ? 2.604 7.234 -21.594 1 40.59 783 SER A O 1
ATOM 6482 N N . THR A 1 784 ? 0.663 8.445 -22.078 1 37 784 THR A N 1
ATOM 6483 C CA . THR A 1 784 ? 0.643 9.094 -20.766 1 37 784 THR A CA 1
ATOM 6484 C C . THR A 1 784 ? -0.236 8.312 -19.797 1 37 784 THR A C 1
ATOM 6486 O O . THR A 1 784 ? -0.365 8.688 -18.625 1 37 784 THR A O 1
ATOM 6489 N N . ILE A 1 785 ? -0.922 7.289 -20.406 1 43.22 785 ILE A N 1
ATOM 6490 C CA . ILE A 1 785 ? -1.866 6.531 -19.594 1 43.22 785 ILE A CA 1
ATOM 6491 C C . ILE A 1 785 ? -1.277 5.164 -19.266 1 43.22 785 ILE A C 1
ATOM 6493 O O . ILE A 1 785 ? -0.685 4.508 -20.125 1 43.22 785 ILE A O 1
ATOM 6497 N N . ILE A 1 786 ? -1.095 5.016 -17.984 1 39.38 786 ILE A N 1
ATOM 6498 C CA . ILE A 1 786 ? -0.703 3.66 -17.625 1 39.38 786 ILE A CA 1
ATOM 6499 C C . ILE A 1 786 ? -1.667 2.656 -18.25 1 39.38 786 ILE A C 1
ATOM 6501 O O . ILE A 1 786 ? -2.869 2.686 -17.984 1 39.38 786 ILE A O 1
ATOM 6505 N N . CYS A 1 787 ? -1.133 2.09 -19.266 1 49.41 787 CYS A N 1
ATOM 6506 C CA . CYS A 1 787 ? -1.934 1.093 -19.953 1 49.41 787 CYS A CA 1
ATOM 6507 C C . CYS A 1 787 ? -1.935 -0.232 -19.203 1 49.41 787 CYS A C 1
ATOM 6509 O O . CYS A 1 787 ? -0.95 -0.58 -18.547 1 49.41 787 CYS A O 1
ATOM 6511 N N . LEU A 1 788 ? -3.07 -0.71 -19.016 1 58.16 788 LEU A N 1
ATOM 6512 C CA . LEU A 1 788 ? -3.129 -2.09 -18.531 1 58.16 788 LEU A CA 1
ATOM 6513 C C . LEU A 1 788 ? -2.59 -3.047 -19.594 1 58.16 788 LEU A C 1
ATOM 6515 O O . LEU A 1 788 ? -3.1 -3.09 -20.719 1 58.16 788 LEU A O 1
ATOM 6519 N N . ASP A 1 789 ? -1.367 -3.525 -19.375 1 49.16 789 ASP A N 1
ATOM 6520 C CA . ASP A 1 789 ? -0.733 -4.453 -20.312 1 49.16 789 ASP A CA 1
ATOM 6521 C C . ASP A 1 789 ? -1.431 -5.809 -20.297 1 49.16 789 ASP A C 1
ATOM 6523 O O . ASP A 1 789 ? -1.438 -6.5 -19.281 1 49.16 789 ASP A O 1
ATOM 6527 N N . GLY A 1 790 ? -2.094 -5.941 -21.266 1 54.31 790 GLY A N 1
ATOM 6528 C CA . GLY A 1 790 ? -2.723 -7.242 -21.422 1 54.31 790 GLY A CA 1
ATOM 6529 C C . GLY A 1 790 ? -2 -8.133 -22.422 1 54.31 790 GLY A C 1
ATOM 6530 O O . GLY A 1 790 ? -2.572 -9.102 -22.922 1 54.31 790 GLY A O 1
ATOM 6531 N N . VAL A 1 791 ? -0.606 -7.527 -22.656 1 41.88 791 VAL A N 1
ATOM 6532 C CA . VAL A 1 791 ? 0.16 -8.328 -23.609 1 41.88 791 VAL A CA 1
ATOM 6533 C C . VAL A 1 791 ? 0.605 -9.633 -22.953 1 41.88 791 VAL A C 1
ATOM 6535 O O . VAL A 1 791 ? 1.212 -9.617 -21.875 1 41.88 791 VAL A O 1
ATOM 6538 N N . GLU A 1 792 ? 0.308 -10.68 -23.391 1 45.53 792 GLU A N 1
ATOM 6539 C CA . GLU A 1 792 ? 0.606 -12.039 -22.953 1 45.53 792 GLU A CA 1
ATOM 6540 C C . GLU A 1 792 ? -0.258 -12.422 -21.75 1 45.53 792 GLU A C 1
ATOM 6542 O O . GLU A 1 792 ? -0.773 -13.539 -21.688 1 45.53 792 GLU A O 1
ATOM 6547 N N . TYR A 1 793 ? -0.238 -11.227 -20.703 1 48.69 793 TYR A N 1
ATOM 6548 C CA . TYR A 1 793 ? -1.01 -11.531 -19.5 1 48.69 793 TYR A CA 1
ATOM 6549 C C . TYR A 1 793 ? -1.85 -10.336 -19.078 1 48.69 793 TYR A C 1
ATOM 6551 O O . TYR A 1 793 ? -1.37 -9.195 -19.094 1 48.69 793 TYR A O 1
ATOM 6559 N N . PHE A 1 794 ? -3.188 -10.672 -18.938 1 58.5 794 PHE A N 1
ATOM 6560 C CA . PHE A 1 794 ? -4.105 -9.594 -18.578 1 58.5 794 PHE A CA 1
ATOM 6561 C C . PHE A 1 794 ? -4.387 -9.609 -17.078 1 58.5 794 PHE A C 1
ATOM 6563 O O . PHE A 1 794 ? -4.859 -10.609 -16.547 1 58.5 794 PHE A O 1
ATOM 6570 N N . ASP A 1 795 ? -3.91 -8.641 -16.328 1 60.47 795 ASP A N 1
ATOM 6571 C CA . ASP A 1 795 ? -4.176 -8.492 -14.898 1 60.47 795 ASP A CA 1
ATOM 6572 C C . ASP A 1 795 ? -5.594 -7.973 -14.656 1 60.47 795 ASP A C 1
ATOM 6574 O O . ASP A 1 795 ? -5.824 -6.762 -14.625 1 60.47 795 ASP A O 1
ATOM 6578 N N . TRP A 1 796 ? -6.5 -8.859 -14.461 1 68.06 796 TRP A N 1
ATOM 6579 C CA . TRP A 1 796 ? -7.914 -8.523 -14.312 1 68.06 796 TRP A CA 1
ATOM 6580 C C . TRP A 1 796 ? -8.148 -7.695 -13.055 1 68.06 796 TRP A C 1
ATOM 6582 O O . TRP A 1 796 ? -8.945 -6.754 -13.062 1 68.06 796 TRP A O 1
ATOM 6592 N N . ASP A 1 797 ? -7.453 -8 -12.008 1 60.69 797 ASP A N 1
ATOM 6593 C CA . ASP A 1 797 ? -7.66 -7.293 -10.742 1 60.69 797 ASP A CA 1
ATOM 6594 C C . ASP A 1 797 ? -7.25 -5.828 -10.867 1 60.69 797 ASP A C 1
ATOM 6596 O O . ASP A 1 797 ? -7.906 -4.949 -10.305 1 60.69 797 ASP A O 1
ATOM 6600 N N . LYS A 1 798 ? -6.141 -5.738 -11.57 1 65.5 798 LYS A N 1
ATOM 6601 C CA . LYS A 1 798 ? -5.711 -4.359 -11.797 1 65.5 798 LYS A CA 1
ATOM 6602 C C . LYS A 1 798 ? -6.754 -3.588 -12.602 1 65.5 798 LYS A C 1
ATOM 6604 O O . LYS A 1 798 ? -7.004 -2.41 -12.336 1 65.5 798 LYS A O 1
ATOM 6609 N N . LEU A 1 799 ? -7.32 -4.27 -13.547 1 73.19 799 LEU A N 1
ATOM 6610 C CA . LEU A 1 799 ? -8.352 -3.625 -14.344 1 73.19 799 LEU A CA 1
ATOM 6611 C C . LEU A 1 799 ? -9.57 -3.283 -13.492 1 73.19 799 LEU A C 1
ATOM 6613 O O . LEU A 1 799 ? -10.109 -2.178 -13.586 1 73.19 799 LEU A O 1
ATOM 6617 N N . VAL A 1 800 ? -9.922 -4.172 -12.664 1 70.88 800 VAL A N 1
ATOM 6618 C CA . VAL A 1 800 ? -11.094 -3.963 -11.82 1 70.88 800 VAL A CA 1
ATOM 6619 C C . VAL A 1 800 ? -10.836 -2.814 -10.852 1 70.88 800 VAL A C 1
ATOM 6621 O O . VAL A 1 800 ? -11.703 -1.966 -10.633 1 70.88 800 VAL A O 1
ATOM 6624 N N . ARG A 1 801 ? -9.648 -2.785 -10.32 1 66.38 801 ARG A N 1
ATOM 6625 C CA . ARG A 1 801 ? -9.281 -1.689 -9.43 1 66.38 801 ARG A CA 1
ATOM 6626 C C . ARG A 1 801 ? -9.328 -0.352 -10.164 1 66.38 801 ARG A C 1
ATOM 6628 O O . ARG A 1 801 ? -9.75 0.658 -9.602 1 66.38 801 ARG A O 1
ATOM 6635 N N . SER A 1 802 ? -8.828 -0.442 -11.391 1 67.56 802 SER A N 1
ATOM 6636 C CA . SER A 1 802 ? -8.797 0.78 -12.188 1 67.56 802 SER A CA 1
ATOM 6637 C C . SER A 1 802 ? -10.203 1.282 -12.484 1 67.56 802 SER A C 1
ATOM 6639 O O . SER A 1 802 ? -10.445 2.492 -12.523 1 67.56 802 SER A O 1
ATOM 6641 N N . ILE A 1 803 ? -11.07 0.362 -12.695 1 74.62 803 ILE A N 1
ATOM 6642 C CA . ILE A 1 803 ? -12.445 0.732 -12.984 1 74.62 803 ILE A CA 1
ATOM 6643 C C . ILE A 1 803 ? -13.102 1.325 -11.742 1 74.62 803 ILE A C 1
ATOM 6645 O O . ILE A 1 803 ? -13.891 2.266 -11.836 1 74.62 803 ILE A O 1
ATOM 6649 N N . ASN A 1 804 ? -12.562 0.843 -10.641 1 61.41 804 ASN A N 1
ATOM 6650 C CA . ASN A 1 804 ? -13.188 1.271 -9.391 1 61.41 804 ASN A CA 1
ATOM 6651 C C . ASN A 1 804 ? -12.555 2.561 -8.867 1 61.41 804 ASN A C 1
ATOM 6653 O O . ASN A 1 804 ? -13.094 3.191 -7.953 1 61.41 804 ASN A O 1
ATOM 6657 N N . GLN A 1 805 ? -11.328 2.908 -9.477 1 54.44 805 GLN A N 1
ATOM 6658 C CA . GLN A 1 805 ? -10.625 4.082 -8.977 1 54.44 805 GLN A CA 1
ATOM 6659 C C . GLN A 1 805 ? -11.445 5.348 -9.18 1 54.44 805 GLN A C 1
ATOM 6661 O O . GLN A 1 805 ? -12.102 5.508 -10.219 1 54.44 805 GLN A O 1
ATOM 6666 N N . ARG A 1 806 ? -11.852 6.164 -8.18 1 49 806 ARG A N 1
ATOM 6667 C CA . ARG A 1 806 ? -12.633 7.391 -8.266 1 49 806 ARG A CA 1
ATOM 6668 C C . ARG A 1 806 ? -11.75 8.578 -8.633 1 49 806 ARG A C 1
ATOM 6670 O O . ARG A 1 806 ? -10.586 8.633 -8.234 1 49 806 ARG A O 1
ATOM 6677 N N . MET B 1 1 ? -41.562 1.82 -14.109 1 20.03 1 MET B N 1
ATOM 6678 C CA . MET B 1 1 ? -40.188 2.301 -14.062 1 20.03 1 MET B CA 1
ATOM 6679 C C . MET B 1 1 ? -39.438 1.74 -12.844 1 20.03 1 MET B C 1
ATOM 6681 O O . MET B 1 1 ? -39.562 2.289 -11.742 1 20.03 1 MET B O 1
ATOM 6685 N N . GLU B 1 2 ? -39.594 0.535 -12.586 1 25.91 2 GLU B N 1
ATOM 6686 C CA . GLU B 1 2 ? -39.281 -0.159 -11.336 1 25.91 2 GLU B CA 1
ATOM 6687 C C . GLU B 1 2 ? -37.844 0.018 -10.938 1 25.91 2 GLU B C 1
ATOM 6689 O O . GLU B 1 2 ? -36.938 -0.306 -11.711 1 25.91 2 GLU B O 1
ATOM 6694 N N . GLU B 1 3 ? -37.5 1.039 -10.211 1 32.12 3 GLU B N 1
ATOM 6695 C CA . GLU B 1 3 ? -36.281 1.615 -9.641 1 32.12 3 GLU B CA 1
ATOM 6696 C C . GLU B 1 3 ? -35.406 0.539 -9 1 32.12 3 GLU B C 1
ATOM 6698 O O . GLU B 1 3 ? -35.688 0.076 -7.895 1 32.12 3 GLU B O 1
ATOM 6703 N N . GLN B 1 4 ? -35.125 -0.522 -9.617 1 34.84 4 GLN B N 1
ATOM 6704 C CA . GLN B 1 4 ? -34.375 -1.666 -9.086 1 34.84 4 GLN B CA 1
ATOM 6705 C C . GLN B 1 4 ? -33.062 -1.229 -8.453 1 34.84 4 GLN B C 1
ATOM 6707 O O . GLN B 1 4 ? -32.156 -0.819 -9.156 1 34.84 4 GLN B O 1
ATOM 6712 N N . THR B 1 5 ? -33 -0.699 -7.242 1 41.66 5 THR B N 1
ATOM 6713 C CA . THR B 1 5 ? -32.094 -0.137 -6.234 1 41.66 5 THR B CA 1
ATOM 6714 C C . THR B 1 5 ? -31 -1.137 -5.859 1 41.66 5 THR B C 1
ATOM 6716 O O . THR B 1 5 ? -31.297 -2.277 -5.5 1 41.66 5 THR B O 1
ATOM 6719 N N . ASP B 1 6 ? -29.844 -1.301 -6.508 1 49.69 6 ASP B N 1
ATOM 6720 C CA . ASP B 1 6 ? -28.641 -2.078 -6.215 1 49.69 6 ASP B CA 1
ATOM 6721 C C . ASP B 1 6 ? -28.297 -2.01 -4.734 1 49.69 6 ASP B C 1
ATOM 6723 O O . ASP B 1 6 ? -28.172 -0.922 -4.164 1 49.69 6 ASP B O 1
ATOM 6727 N N . PHE B 1 7 ? -28.5 -3.006 -3.984 1 70.06 7 PHE B N 1
ATOM 6728 C CA . PHE B 1 7 ? -28.375 -3.137 -2.539 1 70.06 7 PHE B CA 1
ATOM 6729 C C . PHE B 1 7 ? -27.031 -3.746 -2.166 1 70.06 7 PHE B C 1
ATOM 6731 O O . PHE B 1 7 ? -26.359 -4.336 -3.014 1 70.06 7 PHE B O 1
ATOM 6738 N N . GLY B 1 8 ? -26.391 -3.26 -1.255 1 83.38 8 GLY B N 1
ATOM 6739 C CA . GLY B 1 8 ? -25.156 -3.807 -0.699 1 83.38 8 GLY B CA 1
ATOM 6740 C C . GLY B 1 8 ? -24.078 -2.766 -0.512 1 83.38 8 GLY B C 1
ATOM 6741 O O . GLY B 1 8 ? -24.016 -1.779 -1.25 1 83.38 8 GLY B O 1
ATOM 6742 N N . HIS B 1 9 ? -23.203 -3.01 0.396 1 89.12 9 HIS B N 1
ATOM 6743 C CA . HIS B 1 9 ? -22.156 -2.062 0.77 1 89.12 9 HIS B CA 1
ATOM 6744 C C . HIS B 1 9 ? -21.016 -2.078 -0.24 1 89.12 9 HIS B C 1
ATOM 6746 O O . HIS B 1 9 ? -20.266 -1.106 -0.349 1 89.12 9 HIS B O 1
ATOM 6752 N N . PHE B 1 10 ? -20.859 -3.184 -0.996 1 81.69 10 PHE B N 1
ATOM 6753 C CA . PHE B 1 10 ? -19.719 -3.332 -1.902 1 81.69 10 PHE B CA 1
ATOM 6754 C C . PHE B 1 10 ? -19.906 -2.463 -3.141 1 81.69 10 PHE B C 1
ATOM 6756 O O . PHE B 1 10 ? -18.953 -2.25 -3.9 1 81.69 10 PHE B O 1
ATOM 6763 N N . SER B 1 11 ? -21.141 -1.979 -3.305 1 69.5 11 SER B N 1
ATOM 6764 C CA . SER B 1 11 ? -21.406 -1.066 -4.414 1 69.5 11 SER B CA 1
ATOM 6765 C C . SER B 1 11 ? -21.047 0.368 -4.043 1 69.5 11 SER B C 1
ATOM 6767 O O . SER B 1 11 ? -20.953 1.234 -4.918 1 69.5 11 SER B O 1
ATOM 6769 N N . LEU B 1 12 ? -20.75 0.584 -2.721 1 75.75 12 LEU B N 1
ATOM 6770 C CA . LEU B 1 12 ? -20.422 1.918 -2.227 1 75.75 12 LEU B CA 1
ATOM 6771 C C . LEU B 1 12 ? -18.953 2.24 -2.463 1 75.75 12 LEU B C 1
ATOM 6773 O O . LEU B 1 12 ? -18.109 1.345 -2.439 1 75.75 12 LEU B O 1
ATOM 6777 N N . SER B 1 13 ? -18.656 3.451 -2.762 1 68.81 13 SER B N 1
ATOM 6778 C CA . SER B 1 13 ? -17.281 3.91 -2.857 1 68.81 13 SER B CA 1
ATOM 6779 C C . SER B 1 13 ? -16.688 4.168 -1.476 1 68.81 13 SER B C 1
ATOM 6781 O O . SER B 1 13 ? -16.516 5.32 -1.069 1 68.81 13 SER B O 1
ATOM 6783 N N . LEU B 1 14 ? -16.359 3.143 -0.853 1 79.06 14 LEU B N 1
ATOM 6784 C CA . LEU B 1 14 ? -15.781 3.252 0.481 1 79.06 14 LEU B CA 1
ATOM 6785 C C . LEU B 1 14 ? -14.266 3.383 0.403 1 79.06 14 LEU B C 1
ATOM 6787 O O . LEU B 1 14 ? -13.625 2.785 -0.469 1 79.06 14 LEU B O 1
ATOM 6791 N N . ASN B 1 15 ? -13.656 4.148 1.219 1 74.62 15 ASN B N 1
ATOM 6792 C CA . ASN B 1 15 ? -12.203 4.266 1.314 1 74.62 15 ASN B CA 1
ATOM 6793 C C . ASN B 1 15 ? -11.555 2.924 1.646 1 74.62 15 ASN B C 1
ATOM 6795 O O . ASN B 1 15 ? -10.414 2.67 1.261 1 74.62 15 ASN B O 1
ATOM 6799 N N . ALA B 1 16 ? -12.266 2.123 2.322 1 83.31 16 ALA B N 1
ATOM 6800 C CA . ALA B 1 16 ? -11.75 0.829 2.762 1 83.31 16 ALA B CA 1
ATOM 6801 C C . ALA B 1 16 ? -11.328 -0.028 1.57 1 83.31 16 ALA B C 1
ATOM 6803 O O . ALA B 1 16 ? -10.406 -0.842 1.677 1 83.31 16 ALA B O 1
ATOM 6804 N N . SER B 1 17 ? -12.039 0.169 0.474 1 74.75 17 SER B N 1
ATOM 6805 C CA . SER B 1 17 ? -11.742 -0.629 -0.71 1 74.75 17 SER B CA 1
ATOM 6806 C C . SER B 1 17 ? -10.398 -0.239 -1.315 1 74.75 17 SER B C 1
ATOM 6808 O O . SER B 1 17 ? -9.812 -1.005 -2.08 1 74.75 17 SER B O 1
ATOM 6810 N N . GLN B 1 18 ? -9.844 0.909 -0.893 1 61.94 18 GLN B N 1
ATOM 6811 C CA . GLN B 1 18 ? -8.625 1.426 -1.502 1 61.94 18 GLN B CA 1
ATOM 6812 C C . GLN B 1 18 ? -7.449 1.345 -0.533 1 61.94 18 GLN B C 1
ATOM 6814 O O . GLN B 1 18 ? -6.301 1.559 -0.923 1 61.94 18 GLN B O 1
ATOM 6819 N N . VAL B 1 19 ? -7.773 1.12 0.646 1 70.44 19 VAL B N 1
ATOM 6820 C CA . VAL B 1 19 ? -6.719 1.07 1.651 1 70.44 19 VAL B CA 1
ATOM 6821 C C . VAL B 1 19 ? -5.824 -0.143 1.403 1 70.44 19 VAL B C 1
ATOM 6823 O O . VAL B 1 19 ? -6.316 -1.262 1.24 1 70.44 19 VAL B O 1
ATOM 6826 N N . GLN B 1 20 ? -4.508 0.134 1.289 1 60.44 20 GLN B N 1
ATOM 6827 C CA . GLN B 1 20 ? -3.574 -0.952 1.004 1 60.44 20 GLN B CA 1
ATOM 6828 C C . GLN B 1 20 ? -2.984 -1.522 2.289 1 60.44 20 GLN B C 1
ATOM 6830 O O . GLN B 1 20 ? -2.562 -2.68 2.326 1 60.44 20 GLN B O 1
ATOM 6835 N N . SER B 1 21 ? -3.043 -0.704 3.348 1 70.31 21 SER B N 1
ATOM 6836 C CA . SER B 1 21 ? -2.441 -1.144 4.602 1 70.31 21 SER B CA 1
ATOM 6837 C C . SER B 1 21 ? -3.381 -2.066 5.371 1 70.31 21 SER B C 1
ATOM 6839 O O . SER B 1 21 ? -4.473 -1.655 5.77 1 70.31 21 SER B O 1
ATOM 6841 N N . GLU B 1 22 ? -2.988 -3.273 5.609 1 75.94 22 GLU B N 1
ATOM 6842 C CA . GLU B 1 22 ? -3.783 -4.223 6.383 1 75.94 22 GLU B CA 1
ATOM 6843 C C . GLU B 1 22 ? -3.93 -3.764 7.832 1 75.94 22 GLU B C 1
ATOM 6845 O O . GLU B 1 22 ? -4.949 -4.027 8.469 1 75.94 22 GLU B O 1
ATOM 6850 N N . ALA B 1 23 ? -2.943 -3.08 8.305 1 78.38 23 ALA B N 1
ATOM 6851 C CA . ALA B 1 23 ? -2.98 -2.607 9.688 1 78.38 23 ALA B CA 1
ATOM 6852 C C . ALA B 1 23 ? -4.066 -1.55 9.875 1 78.38 23 ALA B C 1
ATOM 6854 O O . ALA B 1 23 ? -4.754 -1.53 10.898 1 78.38 23 ALA B O 1
ATOM 6855 N N . THR B 1 24 ? -4.188 -0.736 8.93 1 80.81 24 THR B N 1
ATOM 6856 C CA . THR B 1 24 ? -5.195 0.314 9 1 80.81 24 THR B CA 1
ATOM 6857 C C . THR B 1 24 ? -6.598 -0.285 9 1 80.81 24 THR B C 1
ATOM 6859 O O . THR B 1 24 ? -7.457 0.139 9.781 1 80.81 24 THR B O 1
ATOM 6862 N N . LEU B 1 25 ? -6.855 -1.285 8.164 1 86.38 25 LEU B N 1
ATOM 6863 C CA . LEU B 1 25 ? -8.172 -1.91 8.102 1 86.38 25 LEU B CA 1
ATOM 6864 C C . LEU B 1 25 ? -8.453 -2.725 9.359 1 86.38 25 LEU B C 1
ATOM 6866 O O . LEU B 1 25 ? -9.578 -2.756 9.844 1 86.38 25 LEU B O 1
ATOM 6870 N N . SER B 1 26 ? -7.391 -3.387 9.836 1 88.38 26 SER B N 1
ATOM 6871 C CA . SER B 1 26 ? -7.559 -4.156 11.07 1 88.38 26 SER B CA 1
ATOM 6872 C C . SER B 1 26 ? -7.926 -3.254 12.242 1 88.38 26 SER B C 1
ATOM 6874 O O . SER B 1 26 ? -8.773 -3.607 13.062 1 88.38 26 SER B O 1
ATOM 6876 N N . HIS B 1 27 ? -7.297 -2.141 12.32 1 89.5 27 HIS B N 1
ATOM 6877 C CA . HIS B 1 27 ? -7.609 -1.179 13.367 1 89.5 27 HIS B CA 1
ATOM 6878 C C . HIS B 1 27 ? -9.031 -0.646 13.219 1 89.5 27 HIS B C 1
ATOM 6880 O O . HIS B 1 27 ? -9.75 -0.494 14.203 1 89.5 27 HIS B O 1
ATOM 6886 N N . THR B 1 28 ? -9.43 -0.364 12 1 91.44 28 THR B N 1
ATOM 6887 C CA . THR B 1 28 ? -10.781 0.119 11.75 1 91.44 28 THR B CA 1
ATOM 6888 C C . THR B 1 28 ? -11.812 -0.935 12.141 1 91.44 28 THR B C 1
ATOM 6890 O O . THR B 1 28 ? -12.867 -0.607 12.695 1 91.44 28 THR B O 1
ATOM 6893 N N . ILE B 1 29 ? -11.516 -2.18 11.82 1 94.56 29 ILE B N 1
ATOM 6894 C CA . ILE B 1 29 ? -12.414 -3.271 12.18 1 94.56 29 ILE B CA 1
ATOM 6895 C C . ILE B 1 29 ? -12.562 -3.332 13.695 1 94.56 29 ILE B C 1
ATOM 6897 O O . ILE B 1 29 ? -13.68 -3.445 14.211 1 94.56 29 ILE B O 1
ATOM 6901 N N . ALA B 1 30 ? -11.438 -3.227 14.414 1 93.38 30 ALA B N 1
ATOM 6902 C CA . ALA B 1 30 ? -11.477 -3.268 15.875 1 93.38 30 ALA B CA 1
ATOM 6903 C C . ALA B 1 30 ? -12.312 -2.121 16.422 1 93.38 30 ALA B C 1
ATOM 6905 O O . ALA B 1 30 ? -13.109 -2.314 17.359 1 93.38 30 ALA B O 1
ATOM 6906 N N . LYS B 1 31 ? -12.188 -0.959 15.875 1 92.75 31 LYS B N 1
ATOM 6907 C CA . LYS B 1 31 ? -12.914 0.227 16.312 1 92.75 31 LYS B CA 1
ATOM 6908 C C . LYS B 1 31 ? -14.414 0.063 16.094 1 92.75 31 LYS B C 1
ATOM 6910 O O . LYS B 1 31 ? -15.211 0.292 17 1 92.75 31 LYS B O 1
ATOM 6915 N N . VAL B 1 32 ? -14.781 -0.354 14.898 1 95.88 32 VAL B N 1
ATOM 6916 C CA . VAL B 1 32 ? -16.188 -0.463 14.547 1 95.88 32 VAL B CA 1
ATOM 6917 C C . VAL B 1 32 ? -16.812 -1.645 15.289 1 95.88 32 VAL B C 1
ATOM 6919 O O . VAL B 1 32 ? -17.953 -1.566 15.742 1 95.88 32 VAL B O 1
ATOM 6922 N N . LYS B 1 33 ? -16.047 -2.721 15.414 1 95.94 33 LYS B N 1
ATOM 6923 C CA . LYS B 1 33 ? -16.531 -3.904 16.125 1 95.94 33 LYS B CA 1
ATOM 6924 C C . LYS B 1 33 ? -16.812 -3.59 17.594 1 95.94 33 LYS B C 1
ATOM 6926 O O . LYS B 1 33 ? -17.75 -4.133 18.172 1 95.94 33 LYS B O 1
ATOM 6931 N N . SER B 1 34 ? -16.062 -2.678 18.172 1 95 34 SER B N 1
ATOM 6932 C CA . SER B 1 34 ? -16.203 -2.334 19.578 1 95 34 SER B CA 1
ATOM 6933 C C . SER B 1 34 ? -17.531 -1.628 19.844 1 95 34 SER B C 1
ATOM 6935 O O . SER B 1 34 ? -18.016 -1.598 20.984 1 95 34 SER B O 1
ATOM 6937 N N . LEU B 1 35 ? -18.141 -1.061 18.828 1 96.06 35 LEU B N 1
ATOM 6938 C CA . LEU B 1 35 ? -19.438 -0.418 18.984 1 96.06 35 LEU B CA 1
ATOM 6939 C C . LEU B 1 35 ? -20.5 -1.433 19.391 1 96.06 35 LEU B C 1
ATOM 6941 O O . LEU B 1 35 ? -21.516 -1.067 19.984 1 96.06 35 LEU B O 1
ATOM 6945 N N . LEU B 1 36 ? -20.281 -2.713 19.062 1 95.94 36 LEU B N 1
ATOM 6946 C CA . LEU B 1 36 ? -21.234 -3.766 19.375 1 95.94 36 LEU B CA 1
ATOM 6947 C C . LEU B 1 36 ? -21.328 -3.982 20.891 1 95.94 36 LEU B C 1
ATOM 6949 O O . LEU B 1 36 ? -22.281 -4.578 21.375 1 95.94 36 LEU B O 1
ATOM 6953 N N . ASP B 1 37 ? -20.359 -3.465 21.594 1 93.94 37 ASP B N 1
ATOM 6954 C CA . ASP B 1 37 ? -20.406 -3.545 23.062 1 93.94 37 ASP B CA 1
ATOM 6955 C C . ASP B 1 37 ? -21.469 -2.596 23.625 1 93.94 37 ASP B C 1
ATOM 6957 O O . ASP B 1 37 ? -22.062 -2.869 24.672 1 93.94 37 ASP B O 1
ATOM 6961 N N . ASP B 1 38 ? -21.688 -1.478 22.938 1 94.44 38 ASP B N 1
ATOM 6962 C CA . ASP B 1 38 ? -22.625 -0.454 23.391 1 94.44 38 ASP B CA 1
ATOM 6963 C C . ASP B 1 38 ? -23.984 -0.595 22.703 1 94.44 38 ASP B C 1
ATOM 6965 O O . ASP B 1 38 ? -25.016 -0.327 23.297 1 94.44 38 ASP B O 1
ATOM 6969 N N . TYR B 1 39 ? -23.969 -0.961 21.469 1 96.69 39 TYR B N 1
ATOM 6970 C CA . TYR B 1 39 ? -25.172 -1.126 20.672 1 96.69 39 TYR B CA 1
ATOM 6971 C C . TYR B 1 39 ? -25.375 -2.582 20.266 1 96.69 39 TYR B C 1
ATOM 6973 O O . TYR B 1 39 ? -25.016 -2.977 19.156 1 96.69 39 TYR B O 1
ATOM 6981 N N . VAL B 1 40 ? -26.094 -3.352 21.078 1 94.75 40 VAL B N 1
ATOM 6982 C CA . VAL B 1 40 ? -26.047 -4.809 21.078 1 94.75 40 VAL B CA 1
ATOM 6983 C C . VAL B 1 40 ? -27.156 -5.375 20.203 1 94.75 40 VAL B C 1
ATOM 6985 O O . VAL B 1 40 ? -27.094 -6.527 19.766 1 94.75 40 VAL B O 1
ATOM 6988 N N . ASP B 1 41 ? -28.156 -4.52 19.938 1 92.75 41 ASP B N 1
ATOM 6989 C CA . ASP B 1 41 ? -29.281 -5.039 19.172 1 92.75 41 ASP B CA 1
ATOM 6990 C C . ASP B 1 41 ? -29.906 -3.945 18.297 1 92.75 41 ASP B C 1
ATOM 6992 O O . ASP B 1 41 ? -29.391 -2.82 18.25 1 92.75 41 ASP B O 1
ATOM 6996 N N . GLY B 1 42 ? -30.828 -4.371 17.516 1 92.56 42 GLY B N 1
ATOM 6997 C CA . GLY B 1 42 ? -31.578 -3.424 16.703 1 92.56 42 GLY B CA 1
ATOM 6998 C C . GLY B 1 42 ? -30.875 -3.041 15.422 1 92.56 42 GLY B C 1
ATOM 6999 O O . GLY B 1 42 ? -30.047 -3.801 14.906 1 92.56 42 GLY B O 1
ATOM 7000 N N . PHE B 1 43 ? -31.297 -1.903 14.922 1 95 43 PHE B N 1
ATOM 7001 C CA . PHE B 1 43 ? -30.766 -1.388 13.672 1 95 43 PHE B CA 1
ATOM 7002 C C . PHE B 1 43 ? -29.25 -1.203 13.773 1 95 43 PHE B C 1
ATOM 7004 O O . PHE B 1 43 ? -28.516 -1.59 12.867 1 95 43 PHE B O 1
ATOM 7011 N N . SER B 1 44 ? -28.844 -0.641 14.898 1 97 44 SER B N 1
ATOM 7012 C CA . SER B 1 44 ? -27.438 -0.281 15.078 1 97 44 SER B CA 1
ATOM 7013 C C . SER B 1 44 ? -26.547 -1.514 15.039 1 97 44 SER B C 1
ATOM 7015 O O . SER B 1 44 ? -25.516 -1.512 14.367 1 97 44 SER B O 1
ATOM 7017 N N . ALA B 1 45 ? -26.953 -2.568 15.688 1 97.31 45 ALA B N 1
ATOM 7018 C CA . ALA B 1 45 ? -26.156 -3.791 15.719 1 97.31 45 ALA B CA 1
ATOM 7019 C C . ALA B 1 45 ? -26.016 -4.387 14.32 1 97.31 45 ALA B C 1
ATOM 7021 O O . ALA B 1 45 ? -24.938 -4.848 13.938 1 97.31 45 ALA B O 1
ATOM 7022 N N . ASN B 1 46 ? -27.109 -4.402 13.609 1 97.62 46 ASN B N 1
ATOM 7023 C CA . ASN B 1 46 ? -27.078 -4.957 12.258 1 97.62 46 ASN B CA 1
ATOM 7024 C C . ASN B 1 46 ? -26.219 -4.113 11.32 1 97.62 46 ASN B C 1
ATOM 7026 O O . ASN B 1 46 ? -25.469 -4.656 10.5 1 97.62 46 ASN B O 1
ATOM 7030 N N . ALA B 1 47 ? -26.344 -2.789 11.461 1 98 47 ALA B N 1
ATOM 7031 C CA . ALA B 1 47 ? -25.531 -1.894 10.641 1 98 47 ALA B CA 1
ATOM 7032 C C . ALA B 1 47 ? -24.047 -2.096 10.906 1 98 47 ALA B C 1
ATOM 7034 O O . ALA B 1 47 ? -23.234 -2.119 9.977 1 98 47 ALA B O 1
ATOM 7035 N N . ILE B 1 48 ? -23.719 -2.268 12.18 1 98.12 48 ILE B N 1
ATOM 7036 C CA . ILE B 1 48 ? -22.328 -2.469 12.578 1 98.12 48 ILE B CA 1
ATOM 7037 C C . ILE B 1 48 ? -21.812 -3.797 12.023 1 98.12 48 ILE B C 1
ATOM 7039 O O . ILE B 1 48 ? -20.734 -3.852 11.422 1 98.12 48 ILE B O 1
ATOM 7043 N N . ARG B 1 49 ? -22.578 -4.816 12.164 1 98.25 49 ARG B N 1
ATOM 7044 C CA . ARG B 1 49 ? -22.172 -6.141 11.711 1 98.25 49 ARG B CA 1
ATOM 7045 C C . ARG B 1 49 ? -21.984 -6.164 10.195 1 98.25 49 ARG B C 1
ATOM 7047 O O . ARG B 1 49 ? -21.031 -6.746 9.695 1 98.25 49 ARG B O 1
ATOM 7054 N N . ASN B 1 50 ? -22.891 -5.551 9.484 1 97.81 50 ASN B N 1
ATOM 7055 C CA . ASN B 1 50 ? -22.75 -5.477 8.039 1 97.81 50 ASN B CA 1
ATOM 7056 C C . ASN B 1 50 ? -21.453 -4.793 7.633 1 97.81 50 ASN B C 1
ATOM 7058 O O . ASN B 1 50 ? -20.734 -5.285 6.762 1 97.81 50 ASN B O 1
ATOM 7062 N N . LEU B 1 51 ? -21.219 -3.693 8.258 1 97.81 51 LEU B N 1
ATOM 7063 C CA . LEU B 1 51 ? -20.031 -2.93 7.891 1 97.81 51 LEU B CA 1
ATOM 7064 C C . LEU B 1 51 ? -18.766 -3.693 8.242 1 97.81 51 LEU B C 1
ATOM 7066 O O . LEU B 1 51 ? -17.812 -3.709 7.469 1 97.81 51 LEU B O 1
ATOM 7070 N N . VAL B 1 52 ? -18.75 -4.316 9.422 1 97.81 52 VAL B N 1
ATOM 7071 C CA . VAL B 1 52 ? -17.609 -5.113 9.844 1 97.81 52 VAL B CA 1
ATOM 7072 C C . VAL B 1 52 ? -17.375 -6.242 8.836 1 97.81 52 VAL B C 1
ATOM 7074 O O . VAL B 1 52 ? -16.219 -6.543 8.492 1 97.81 52 VAL B O 1
ATOM 7077 N N . GLY B 1 53 ? -18.469 -6.871 8.367 1 97.69 53 GLY B N 1
ATOM 7078 C CA . GLY B 1 53 ? -18.359 -7.895 7.34 1 97.69 53 GLY B CA 1
ATOM 7079 C C . GLY B 1 53 ? -17.703 -7.383 6.062 1 97.69 53 GLY B C 1
ATOM 7080 O O . GLY B 1 53 ? -16.875 -8.07 5.465 1 97.69 53 GLY B O 1
ATOM 7081 N N . VAL B 1 54 ? -18.078 -6.215 5.672 1 95.75 54 VAL B N 1
ATOM 7082 C CA . VAL B 1 54 ? -17.531 -5.605 4.465 1 95.75 54 VAL B CA 1
ATOM 7083 C C . VAL B 1 54 ? -16.031 -5.359 4.648 1 95.75 54 VAL B C 1
ATOM 7085 O O . VAL B 1 54 ? -15.242 -5.629 3.744 1 95.75 54 VAL B O 1
ATOM 7088 N N . PHE B 1 55 ? -15.664 -4.863 5.832 1 95.62 55 PHE B N 1
ATOM 7089 C CA . PHE B 1 55 ? -14.258 -4.598 6.109 1 95.62 55 PHE B CA 1
ATOM 7090 C C . PHE B 1 55 ? -13.453 -5.891 6.102 1 95.62 55 PHE B C 1
ATOM 7092 O O . PHE B 1 55 ? -12.32 -5.918 5.625 1 95.62 55 PHE B O 1
ATOM 7099 N N . TYR B 1 56 ? -14 -6.906 6.594 1 95.25 56 TYR B N 1
ATOM 7100 C CA . TYR B 1 56 ? -13.305 -8.188 6.598 1 95.25 56 TYR B CA 1
ATOM 7101 C C . TYR B 1 56 ? -13.039 -8.672 5.18 1 95.25 56 TYR B C 1
ATOM 7103 O O . TYR B 1 56 ? -12.008 -9.281 4.902 1 95.25 56 TYR B O 1
ATOM 7111 N N . PHE B 1 57 ? -14 -8.461 4.316 1 93.88 57 PHE B N 1
ATOM 7112 C CA . PHE B 1 57 ? -13.781 -8.852 2.93 1 93.88 57 PHE B CA 1
ATOM 7113 C C . PHE B 1 57 ? -12.602 -8.102 2.332 1 93.88 57 PHE B C 1
ATOM 7115 O O . PHE B 1 57 ? -11.734 -8.695 1.688 1 93.88 57 PHE B O 1
ATOM 7122 N N . TYR B 1 58 ? -12.578 -6.809 2.586 1 86.12 58 TYR B N 1
ATOM 7123 C CA . TYR B 1 58 ? -11.484 -6 2.045 1 86.12 58 TYR B CA 1
ATOM 7124 C C . TYR B 1 58 ? -10.164 -6.355 2.713 1 86.12 58 TYR B C 1
ATOM 7126 O O . TYR B 1 58 ? -9.094 -6.133 2.143 1 86.12 58 TYR B O 1
ATOM 7134 N N . ASN B 1 59 ? -10.25 -6.855 3.908 1 88.38 59 ASN B N 1
ATOM 7135 C CA . ASN B 1 59 ? -9.055 -7.297 4.621 1 88.38 59 ASN B CA 1
ATOM 7136 C C . ASN B 1 59 ? -8.688 -8.734 4.254 1 88.38 59 ASN B C 1
ATOM 7138 O O . ASN B 1 59 ? -8.055 -9.438 5.047 1 88.38 59 ASN B O 1
ATOM 7142 N N . LYS B 1 60 ? -9.289 -9.281 3.146 1 84.06 60 LYS B N 1
ATOM 7143 C CA . LYS B 1 60 ? -8.984 -10.578 2.559 1 84.06 60 LYS B CA 1
ATOM 7144 C C . LYS B 1 60 ? -9.391 -11.719 3.49 1 84.06 60 LYS B C 1
ATOM 7146 O O . LYS B 1 60 ? -8.656 -12.695 3.65 1 84.06 60 LYS B O 1
ATOM 7151 N N . ALA B 1 61 ? -10.406 -11.531 4.195 1 90 61 ALA B N 1
ATOM 7152 C CA . ALA B 1 61 ? -10.992 -12.562 5.051 1 90 61 ALA B CA 1
ATOM 7153 C C . ALA B 1 61 ? -12.477 -12.734 4.75 1 90 61 ALA B C 1
ATOM 7155 O O . ALA B 1 61 ? -13.328 -12.492 5.609 1 90 61 ALA B O 1
ATOM 7156 N N . PRO B 1 62 ? -12.773 -13.266 3.578 1 92.25 62 PRO B N 1
ATOM 7157 C CA . PRO B 1 62 ? -14.18 -13.383 3.188 1 92.25 62 PRO B CA 1
ATOM 7158 C C . PRO B 1 62 ? -14.953 -14.367 4.062 1 92.25 62 PRO B C 1
ATOM 7160 O O . PRO B 1 62 ? -16.172 -14.266 4.18 1 92.25 62 PRO B O 1
ATOM 7163 N N . GLU B 1 63 ? -14.289 -15.344 4.684 1 90.19 63 GLU B N 1
ATOM 7164 C CA . GLU B 1 63 ? -14.977 -16.281 5.566 1 90.19 63 GLU B CA 1
ATOM 7165 C C . GLU B 1 63 ? -15.586 -15.562 6.766 1 90.19 63 GLU B C 1
ATOM 7167 O O . GLU B 1 63 ? -16.719 -15.859 7.168 1 90.19 63 GLU B O 1
ATOM 7172 N N . GLU B 1 64 ? -14.789 -14.641 7.309 1 93.38 64 GLU B N 1
ATOM 7173 C CA . GLU B 1 64 ? -15.305 -13.836 8.414 1 93.38 64 GLU B CA 1
ATOM 7174 C C . GLU B 1 64 ? -16.422 -12.914 7.945 1 93.38 64 GLU B C 1
ATOM 7176 O O . GLU B 1 64 ? -17.391 -12.68 8.672 1 93.38 64 GLU B O 1
ATOM 7181 N N . SER B 1 65 ? -16.219 -12.367 6.727 1 95.62 65 SER B N 1
ATOM 7182 C CA . SER B 1 65 ? -17.266 -11.516 6.145 1 95.62 65 SER B CA 1
ATOM 7183 C C . SER B 1 65 ? -18.609 -12.234 6.102 1 95.62 65 SER B C 1
ATOM 7185 O O . SER B 1 65 ? -19.609 -11.695 6.57 1 95.62 65 SER B O 1
ATOM 7187 N N . LEU B 1 66 ? -18.656 -13.484 5.621 1 95.5 66 LEU B N 1
ATOM 7188 C CA . LEU B 1 66 ? -19.891 -14.258 5.477 1 95.5 66 LEU B CA 1
ATOM 7189 C C . LEU B 1 66 ? -20.516 -14.547 6.836 1 95.5 66 LEU B C 1
ATOM 7191 O O . LEU B 1 66 ? -21.734 -14.531 6.973 1 95.5 66 LEU B O 1
ATOM 7195 N N . LYS B 1 67 ? -19.672 -14.758 7.852 1 95.12 67 LYS B N 1
ATOM 7196 C CA . LYS B 1 67 ? -20.172 -15.016 9.195 1 95.12 67 LYS B CA 1
ATOM 7197 C C . LYS B 1 67 ? -20.938 -13.812 9.734 1 95.12 67 LYS B C 1
ATOM 7199 O O . LYS B 1 67 ? -22 -13.961 10.344 1 95.12 67 LYS B O 1
ATOM 7204 N N . TYR B 1 68 ? -20.422 -12.633 9.516 1 97.62 68 TYR B N 1
ATOM 7205 C CA . TYR B 1 68 ? -21.062 -11.422 10.031 1 97.62 68 TYR B CA 1
ATOM 7206 C C . TYR B 1 68 ? -22.359 -11.148 9.289 1 97.62 68 TYR B C 1
ATOM 7208 O O . TYR B 1 68 ? -23.359 -10.727 9.898 1 97.62 68 TYR B O 1
ATOM 7216 N N . PHE B 1 69 ? -22.391 -11.398 7.996 1 97.5 69 PHE B N 1
ATOM 7217 C CA . PHE B 1 69 ? -23.641 -11.219 7.254 1 97.5 69 PHE B CA 1
ATOM 7218 C C . PHE B 1 69 ? -24.688 -12.219 7.715 1 97.5 69 PHE B C 1
ATOM 7220 O O . PHE B 1 69 ? -25.875 -11.875 7.836 1 97.5 69 PHE B O 1
ATOM 7227 N N . GLN B 1 70 ? -24.219 -13.406 7.98 1 95.5 70 GLN B N 1
ATOM 7228 C CA . GLN B 1 70 ? -25.141 -14.438 8.445 1 95.5 70 GLN B CA 1
ATOM 7229 C C . GLN B 1 70 ? -25.703 -14.086 9.812 1 95.5 70 GLN B C 1
ATOM 7231 O O . GLN B 1 70 ? -26.875 -14.375 10.094 1 95.5 70 GLN B O 1
ATOM 7236 N N . ASP B 1 71 ? -24.891 -13.516 10.648 1 96.5 71 ASP B N 1
ATOM 7237 C CA . ASP B 1 71 ? -25.359 -13.086 11.961 1 96.5 71 ASP B CA 1
ATOM 7238 C C . ASP B 1 71 ? -26.469 -12.039 11.844 1 96.5 71 ASP B C 1
ATOM 7240 O O . ASP B 1 71 ? -27.406 -12.023 12.633 1 96.5 71 ASP B O 1
ATOM 7244 N N . VAL B 1 72 ? -26.297 -11.133 10.875 1 97.62 72 VAL B N 1
ATOM 7245 C CA . VAL B 1 72 ? -27.328 -10.125 10.641 1 97.62 72 VAL B CA 1
ATOM 7246 C C . VAL B 1 72 ? -28.625 -10.805 10.203 1 97.62 72 VAL B C 1
ATOM 7248 O O . VAL B 1 72 ? -29.703 -10.461 10.688 1 97.62 72 VAL B O 1
ATOM 7251 N N . LEU B 1 73 ? -28.547 -11.82 9.367 1 96.25 73 LEU B N 1
ATOM 7252 C CA . LEU B 1 73 ? -29.719 -12.477 8.789 1 96.25 73 LEU B CA 1
ATOM 7253 C C . LEU B 1 73 ? -30.406 -13.359 9.82 1 96.25 73 LEU B C 1
ATOM 7255 O O . LEU B 1 73 ? -31.609 -13.648 9.703 1 96.25 73 LEU B O 1
ATOM 7259 N N . LYS B 1 74 ? -29.688 -13.789 10.812 1 95.25 74 LYS B N 1
ATOM 7260 C CA . LYS B 1 74 ? -30.312 -14.516 11.914 1 95.25 74 LYS B CA 1
ATOM 7261 C C . LYS B 1 74 ? -31.25 -13.609 12.711 1 95.25 74 LYS B C 1
ATOM 7263 O O . LYS B 1 74 ? -32.281 -14.062 13.203 1 95.25 74 LYS B O 1
ATOM 7268 N N . ASN B 1 75 ? -30.844 -12.336 12.82 1 92.75 75 ASN B N 1
ATOM 7269 C CA . ASN B 1 75 ? -31.609 -11.367 13.586 1 92.75 75 ASN B CA 1
ATOM 7270 C C . ASN B 1 75 ? -32.688 -10.695 12.719 1 92.75 75 ASN B C 1
ATOM 7272 O O . ASN B 1 75 ? -33.688 -10.234 13.234 1 92.75 75 ASN B O 1
ATOM 7276 N N . ASP B 1 76 ? -32.375 -10.438 11.477 1 93.75 76 ASP B N 1
ATOM 7277 C CA . ASP B 1 76 ? -33.219 -9.773 10.508 1 93.75 76 ASP B CA 1
ATOM 7278 C C . ASP B 1 76 ? -33.156 -10.453 9.148 1 93.75 76 ASP B C 1
ATOM 7280 O O . ASP B 1 76 ? -32.344 -10.086 8.305 1 93.75 76 ASP B O 1
ATOM 7284 N N . GLN B 1 77 ? -34.031 -11.312 8.875 1 92.69 77 GLN B N 1
ATOM 7285 C CA . GLN B 1 77 ? -34 -12.148 7.672 1 92.69 77 GLN B CA 1
ATOM 7286 C C . GLN B 1 77 ? -34.281 -11.312 6.422 1 92.69 77 GLN B C 1
ATOM 7288 O O . GLN B 1 77 ? -33.906 -11.727 5.312 1 92.69 77 GLN B O 1
ATOM 7293 N N . ASP B 1 78 ? -34.844 -10.094 6.617 1 92.62 78 ASP B N 1
ATOM 7294 C CA . ASP B 1 78 ? -35.188 -9.266 5.465 1 92.62 78 ASP B CA 1
ATOM 7295 C C . ASP B 1 78 ? -34.156 -8.172 5.227 1 92.62 78 ASP B C 1
ATOM 7297 O O . ASP B 1 78 ? -34.406 -7.215 4.496 1 92.62 78 ASP B O 1
ATOM 7301 N N . ASN B 1 79 ? -33.031 -8.312 5.895 1 94.88 79 ASN B N 1
ATOM 7302 C CA . ASN B 1 79 ? -32.031 -7.285 5.711 1 94.88 79 ASN B CA 1
ATOM 7303 C C . ASN B 1 79 ? -31.453 -7.309 4.297 1 94.88 79 ASN B C 1
ATOM 7305 O O . ASN B 1 79 ? -30.688 -8.211 3.943 1 94.88 79 ASN B O 1
ATOM 7309 N N . LEU B 1 80 ? -31.719 -6.32 3.582 1 93.94 80 LEU B N 1
ATOM 7310 C CA . LEU B 1 80 ? -31.375 -6.277 2.164 1 93.94 80 LEU B CA 1
ATOM 7311 C C . LEU B 1 80 ? -29.859 -6.191 1.966 1 93.94 80 LEU B C 1
ATOM 7313 O O . LEU B 1 80 ? -29.312 -6.84 1.071 1 93.94 80 LEU B O 1
ATOM 7317 N N . ASN B 1 81 ? -29.188 -5.395 2.742 1 95.44 81 ASN B N 1
ATOM 7318 C CA . ASN B 1 81 ? -27.75 -5.246 2.588 1 95.44 81 ASN B CA 1
ATOM 7319 C C . ASN B 1 81 ? -27.016 -6.543 2.91 1 95.44 81 ASN B C 1
ATOM 7321 O O . ASN B 1 81 ? -26.078 -6.922 2.205 1 95.44 81 ASN B O 1
ATOM 7325 N N . ALA B 1 82 ? -27.375 -7.207 3.984 1 97.19 82 ALA B N 1
ATOM 7326 C CA . ALA B 1 82 ? -26.734 -8.469 4.355 1 97.19 82 ALA B CA 1
ATOM 7327 C C . ALA B 1 82 ? -26.859 -9.492 3.234 1 97.19 82 ALA B C 1
ATOM 7329 O O . ALA B 1 82 ? -25.891 -10.195 2.922 1 97.19 82 ALA B O 1
ATOM 7330 N N . LEU B 1 83 ? -28.047 -9.594 2.672 1 95.25 83 LEU B N 1
ATOM 7331 C CA . LEU B 1 83 ? -28.297 -10.523 1.576 1 95.25 83 LEU B CA 1
ATOM 7332 C C . LEU B 1 83 ? -27.453 -10.156 0.354 1 95.25 83 LEU B C 1
ATOM 7334 O O . LEU B 1 83 ? -26.781 -11.008 -0.23 1 95.25 83 LEU B O 1
ATOM 7338 N N . ALA B 1 84 ? -27.516 -8.883 0.003 1 91.94 84 ALA B N 1
ATOM 7339 C CA . ALA B 1 84 ? -26.75 -8.422 -1.158 1 91.94 84 ALA B CA 1
ATOM 7340 C C . ALA B 1 84 ? -25.266 -8.617 -0.955 1 91.94 84 ALA B C 1
ATOM 7342 O O . ALA B 1 84 ? -24.547 -8.992 -1.889 1 91.94 84 ALA B O 1
ATOM 7343 N N . ASN B 1 85 ? -24.781 -8.281 0.243 1 94.81 85 ASN B N 1
ATOM 7344 C CA . ASN B 1 85 ? -23.375 -8.461 0.553 1 94.81 85 ASN B CA 1
ATOM 7345 C C . ASN B 1 85 ? -22.969 -9.93 0.445 1 94.81 85 ASN B C 1
ATOM 7347 O O . ASN B 1 85 ? -21.875 -10.234 -0.058 1 94.81 85 ASN B O 1
ATOM 7351 N N . GLN B 1 86 ? -23.781 -10.828 0.91 1 94.56 86 GLN B N 1
ATOM 7352 C CA . GLN B 1 86 ? -23.5 -12.25 0.823 1 94.56 86 GLN B CA 1
ATOM 7353 C C . GLN B 1 86 ? -23.406 -12.711 -0.63 1 94.56 86 GLN B C 1
ATOM 7355 O O . GLN B 1 86 ? -22.516 -13.492 -0.985 1 94.56 86 GLN B O 1
ATOM 7360 N N . VAL B 1 87 ? -24.391 -12.258 -1.406 1 88.5 87 VAL B N 1
ATOM 7361 C CA . VAL B 1 87 ? -24.391 -12.617 -2.822 1 88.5 87 VAL B CA 1
ATOM 7362 C C . VAL B 1 87 ? -23.062 -12.188 -3.461 1 88.5 87 VAL B C 1
ATOM 7364 O O . VAL B 1 87 ? -22.453 -12.953 -4.207 1 88.5 87 VAL B O 1
ATOM 7367 N N . PHE B 1 88 ? -22.688 -10.977 -3.127 1 85.19 88 PHE B N 1
ATOM 7368 C CA . PHE B 1 88 ? -21.453 -10.438 -3.691 1 85.19 88 PHE B CA 1
ATOM 7369 C C . PHE B 1 88 ? -20.266 -11.32 -3.332 1 85.19 88 PHE B C 1
ATOM 7371 O O . PHE B 1 88 ? -19.469 -11.68 -4.203 1 85.19 88 PHE B O 1
ATOM 7378 N N . VAL B 1 89 ? -20.047 -11.664 -2.07 1 88.94 89 VAL B N 1
ATOM 7379 C CA . VAL B 1 89 ? -18.906 -12.422 -1.595 1 88.94 89 VAL B CA 1
ATOM 7380 C C . VAL B 1 89 ? -18.922 -13.828 -2.191 1 88.94 89 VAL B C 1
ATOM 7382 O O . VAL B 1 89 ? -17.891 -14.336 -2.631 1 88.94 89 VAL B O 1
ATOM 7385 N N . TYR B 1 90 ? -20.109 -14.477 -2.234 1 87.25 90 TYR B N 1
ATOM 7386 C CA . TYR B 1 90 ? -20.219 -15.805 -2.822 1 87.25 90 TYR B CA 1
ATOM 7387 C C . TYR B 1 90 ? -19.828 -15.781 -4.297 1 87.25 90 TYR B C 1
ATOM 7389 O O . TYR B 1 90 ? -19.172 -16.703 -4.785 1 87.25 90 TYR B O 1
ATOM 7397 N N . LYS B 1 91 ? -20.234 -14.758 -4.957 1 78.94 91 LYS B N 1
ATOM 7398 C CA . LYS B 1 91 ? -19.875 -14.641 -6.367 1 78.94 91 LYS B CA 1
ATOM 7399 C C . LYS B 1 91 ? -18.375 -14.5 -6.547 1 78.94 91 LYS B C 1
ATOM 7401 O O . LYS B 1 91 ? -17.797 -15.07 -7.477 1 78.94 91 LYS B O 1
ATOM 7406 N N . ARG B 1 92 ? -17.812 -13.766 -5.633 1 76.69 92 ARG B N 1
ATOM 7407 C CA . ARG B 1 92 ? -16.375 -13.562 -5.711 1 76.69 92 ARG B CA 1
ATOM 7408 C C . ARG B 1 92 ? -15.625 -14.859 -5.414 1 76.69 92 ARG B C 1
ATOM 7410 O O . ARG B 1 92 ? -14.508 -15.055 -5.887 1 76.69 92 ARG B O 1
ATOM 7417 N N . LEU B 1 93 ? -16.203 -15.688 -4.645 1 82.38 93 LEU B N 1
ATOM 7418 C CA . LEU B 1 93 ? -15.602 -16.953 -4.277 1 82.38 93 LEU B CA 1
ATOM 7419 C C . LEU B 1 93 ? -15.992 -18.047 -5.262 1 82.38 93 LEU B C 1
ATOM 7421 O O . LEU B 1 93 ? -15.688 -19.234 -5.043 1 82.38 93 LEU B O 1
ATOM 7425 N N . PHE B 1 94 ? -16.797 -17.719 -6.305 1 79.38 94 PHE B N 1
ATOM 7426 C CA . PHE B 1 94 ? -17.25 -18.609 -7.355 1 79.38 94 PHE B CA 1
ATOM 7427 C C . PHE B 1 94 ? -18.141 -19.703 -6.777 1 79.38 94 PHE B C 1
ATOM 7429 O O . PHE B 1 94 ? -18.125 -20.844 -7.246 1 79.38 94 PHE B O 1
ATOM 7436 N N . ARG B 1 95 ? -18.734 -19.375 -5.629 1 84.06 95 ARG B N 1
ATOM 7437 C CA . ARG B 1 95 ? -19.797 -20.234 -5.105 1 84.06 95 ARG B CA 1
ATOM 7438 C C . ARG B 1 95 ? -21.141 -19.844 -5.68 1 84.06 95 ARG B C 1
ATOM 7440 O O . ARG B 1 95 ? -22 -19.312 -4.969 1 84.06 95 ARG B O 1
ATOM 7447 N N . THR B 1 96 ? -21.391 -20.172 -6.895 1 78.25 96 THR B N 1
ATOM 7448 C CA . THR B 1 96 ? -22.5 -19.672 -7.691 1 78.25 96 THR B CA 1
ATOM 7449 C C . THR B 1 96 ? -23.828 -20.219 -7.168 1 78.25 96 THR B C 1
ATOM 7451 O O . THR B 1 96 ? -24.844 -19.516 -7.164 1 78.25 96 THR B O 1
ATOM 7454 N N . ARG B 1 97 ? -23.906 -21.453 -6.758 1 81.56 97 ARG B N 1
ATOM 7455 C CA . ARG B 1 97 ? -25.156 -22.031 -6.258 1 81.56 97 ARG B CA 1
ATOM 7456 C C . ARG B 1 97 ? -25.641 -21.297 -5.012 1 81.56 97 ARG B C 1
ATOM 7458 O O . ARG B 1 97 ? -26.812 -20.953 -4.906 1 81.56 97 ARG B O 1
ATOM 7465 N N . LYS B 1 98 ? -24.641 -21.109 -4.133 1 86.75 98 LYS B N 1
ATOM 7466 C CA . LYS B 1 98 ? -25 -20.375 -2.916 1 86.75 98 LYS B CA 1
ATOM 7467 C C . LYS B 1 98 ? -25.375 -18.938 -3.23 1 86.75 98 LYS B C 1
ATOM 7469 O O . LYS B 1 98 ? -26.25 -18.359 -2.586 1 86.75 98 LYS B O 1
ATOM 7474 N N . ALA B 1 99 ? -24.672 -18.344 -4.195 1 85.94 99 ALA B N 1
ATOM 7475 C CA . ALA B 1 99 ? -24.984 -16.984 -4.617 1 85.94 99 ALA B CA 1
ATOM 7476 C C . ALA B 1 99 ? -26.391 -16.891 -5.188 1 85.94 99 ALA B C 1
ATOM 7478 O O . ALA B 1 99 ? -27.141 -15.961 -4.867 1 85.94 99 ALA B O 1
ATOM 7479 N N . ASP B 1 100 ? -26.781 -17.938 -5.918 1 84.31 100 ASP B N 1
ATOM 7480 C CA . ASP B 1 100 ? -28.094 -17.953 -6.535 1 84.31 100 ASP B CA 1
ATOM 7481 C C . ASP B 1 100 ? -29.188 -18.156 -5.488 1 84.31 100 ASP B C 1
ATOM 7483 O O . ASP B 1 100 ? -30.25 -17.531 -5.551 1 84.31 100 ASP B O 1
ATOM 7487 N N . ASP B 1 101 ? -28.875 -19.062 -4.598 1 89.69 101 ASP B N 1
ATOM 7488 C CA . ASP B 1 101 ? -29.828 -19.297 -3.523 1 89.69 101 ASP B CA 1
ATOM 7489 C C . ASP B 1 101 ? -30.062 -18.031 -2.703 1 89.69 101 ASP B C 1
ATOM 7491 O O . ASP B 1 101 ? -31.203 -17.719 -2.371 1 89.69 101 ASP B O 1
ATOM 7495 N N . THR B 1 102 ? -29.016 -17.359 -2.342 1 91.38 102 THR B N 1
ATOM 7496 C CA . THR B 1 102 ? -29.109 -16.125 -1.56 1 91.38 102 THR B CA 1
ATOM 7497 C C . THR B 1 102 ? -29.781 -15.023 -2.371 1 91.38 102 THR B C 1
ATOM 7499 O O . THR B 1 102 ? -30.531 -14.211 -1.824 1 91.38 102 THR B O 1
ATOM 7502 N N . TYR B 1 103 ? -29.547 -15.008 -3.613 1 88.12 103 TYR B N 1
ATOM 7503 C CA . TYR B 1 103 ? -30.156 -14.008 -4.488 1 88.12 103 TYR B CA 1
ATOM 7504 C C . TYR B 1 103 ? -31.656 -14.203 -4.574 1 88.12 103 TYR B C 1
ATOM 7506 O O . TYR B 1 103 ? -32.406 -13.234 -4.641 1 88.12 103 TYR B O 1
ATOM 7514 N N . ARG B 1 104 ? -32.094 -15.453 -4.602 1 90.44 104 ARG B N 1
ATOM 7515 C CA . ARG B 1 104 ? -33.5 -15.734 -4.609 1 90.44 104 ARG B CA 1
ATOM 7516 C C . ARG B 1 104 ? -34.188 -15.195 -3.355 1 90.44 104 ARG B C 1
ATOM 7518 O O . ARG B 1 104 ? -35.281 -14.648 -3.422 1 90.44 104 ARG B O 1
ATOM 7525 N N . LYS B 1 105 ? -33.5 -15.344 -2.303 1 92.12 105 LYS B N 1
ATOM 7526 C CA . LYS B 1 105 ? -34.031 -14.781 -1.062 1 92.12 105 LYS B CA 1
ATOM 7527 C C . LYS B 1 105 ? -34.125 -13.258 -1.141 1 92.12 105 LYS B C 1
ATOM 7529 O O . LYS B 1 105 ? -35.094 -12.656 -0.658 1 92.12 105 LYS B O 1
ATOM 7534 N N . LEU B 1 106 ? -33.125 -12.688 -1.681 1 90.38 106 LEU B N 1
ATOM 7535 C CA . LEU B 1 106 ? -33.062 -11.242 -1.864 1 90.38 106 LEU B CA 1
ATOM 7536 C C . LEU B 1 106 ? -34.219 -10.773 -2.746 1 90.38 106 LEU B C 1
ATOM 7538 O O . LEU B 1 106 ? -34.875 -9.766 -2.447 1 90.38 106 LEU B O 1
ATOM 7542 N N . GLU B 1 107 ? -34.531 -11.57 -3.734 1 86.44 107 GLU B N 1
ATOM 7543 C CA . GLU B 1 107 ? -35.594 -11.227 -4.66 1 86.44 107 GLU B CA 1
ATOM 7544 C C . GLU B 1 107 ? -36.969 -11.305 -3.977 1 86.44 107 GLU B C 1
ATOM 7546 O O . GLU B 1 107 ? -37.875 -10.5 -4.266 1 86.44 107 GLU B O 1
ATOM 7551 N N . VAL B 1 108 ? -37.062 -12.227 -3.15 1 90.38 108 VAL B N 1
ATOM 7552 C CA . VAL B 1 108 ? -38.312 -12.391 -2.412 1 90.38 108 VAL B CA 1
ATOM 7553 C C . VAL B 1 108 ? -38.531 -11.164 -1.533 1 90.38 108 VAL B C 1
ATOM 7555 O O . VAL B 1 108 ? -39.656 -10.648 -1.468 1 90.38 108 VAL B O 1
ATOM 7558 N N . VAL B 1 109 ? -37.531 -10.703 -0.903 1 89.81 109 VAL B N 1
ATOM 7559 C CA . VAL B 1 109 ? -37.656 -9.539 -0.025 1 89.81 109 VAL B CA 1
ATOM 7560 C C . VAL B 1 109 ? -37.938 -8.289 -0.857 1 89.81 109 VAL B C 1
ATOM 7562 O O . VAL B 1 109 ? -38.75 -7.441 -0.473 1 89.81 109 VAL B O 1
ATOM 7565 N N . LEU B 1 110 ? -37.312 -8.188 -1.956 1 85.81 110 LEU B N 1
ATOM 7566 C CA . LEU B 1 110 ? -37.469 -7.039 -2.836 1 85.81 110 LEU B CA 1
ATOM 7567 C C . LEU B 1 110 ? -38.906 -7 -3.408 1 85.81 110 LEU B C 1
ATOM 7569 O O . LEU B 1 110 ? -39.469 -5.926 -3.553 1 85.81 110 LEU B O 1
ATOM 7573 N N . SER B 1 111 ? -39.344 -8.172 -3.709 1 84.19 111 SER B N 1
ATOM 7574 C CA . SER B 1 111 ? -40.688 -8.266 -4.305 1 84.19 111 SER B CA 1
ATOM 7575 C C . SER B 1 111 ? -41.781 -7.941 -3.281 1 84.19 111 SER B C 1
ATOM 7577 O O . SER B 1 111 ? -42.875 -7.535 -3.648 1 84.19 111 SER B O 1
ATOM 7579 N N . SER B 1 112 ? -41.438 -8.055 -2.01 1 84.62 112 SER B N 1
ATOM 7580 C CA . SER B 1 112 ? -42.438 -7.777 -0.967 1 84.62 112 SER B CA 1
ATOM 7581 C C . SER B 1 112 ? -42.625 -6.273 -0.771 1 84.62 112 SER B C 1
ATOM 7583 O O . SER B 1 112 ? -43.562 -5.844 -0.13 1 84.62 112 SER B O 1
ATOM 7585 N N . ARG B 1 113 ? -42.031 -5.484 -1.421 1 74.5 113 ARG B N 1
ATOM 7586 C CA . ARG B 1 113 ? -42.094 -4.027 -1.368 1 74.5 113 ARG B CA 1
ATOM 7587 C C . ARG B 1 113 ? -42.156 -3.533 0.073 1 74.5 113 ARG B C 1
ATOM 7589 O O . ARG B 1 113 ? -43.031 -2.711 0.413 1 74.5 113 ARG B O 1
ATOM 7596 N N . ASN B 1 114 ? -41.312 -4.125 0.909 1 83.12 114 ASN B N 1
ATOM 7597 C CA . ASN B 1 114 ? -41.156 -3.699 2.299 1 83.12 114 ASN B CA 1
ATOM 7598 C C . ASN B 1 114 ? -40.438 -2.361 2.406 1 83.12 114 ASN B C 1
ATOM 7600 O O . ASN B 1 114 ? -39.219 -2.301 2.289 1 83.12 114 ASN B O 1
ATOM 7604 N N . ALA B 1 115 ? -41.156 -1.327 2.666 1 83.19 115 ALA B N 1
ATOM 7605 C CA . ALA B 1 115 ? -40.594 0.03 2.691 1 83.19 115 ALA B CA 1
ATOM 7606 C C . ALA B 1 115 ? -39.594 0.203 3.834 1 83.19 115 ALA B C 1
ATOM 7608 O O . ALA B 1 115 ? -38.656 0.966 3.717 1 83.19 115 ALA B O 1
ATOM 7609 N N . VAL B 1 116 ? -39.844 -0.466 4.938 1 88.94 116 VAL B N 1
ATOM 7610 C CA . VAL B 1 116 ? -38.938 -0.381 6.078 1 88.94 116 VAL B CA 1
ATOM 7611 C C . VAL B 1 116 ? -37.562 -0.974 5.711 1 88.94 116 VAL B C 1
ATOM 7613 O O . VAL B 1 116 ? -36.531 -0.403 6.039 1 88.94 116 VAL B O 1
ATOM 7616 N N . ALA B 1 117 ? -37.625 -2.102 4.992 1 90 117 ALA B N 1
ATOM 7617 C CA . ALA B 1 117 ? -36.375 -2.773 4.602 1 90 117 ALA B CA 1
ATOM 7618 C C . ALA B 1 117 ? -35.562 -1.894 3.676 1 90 117 ALA B C 1
ATOM 7620 O O . ALA B 1 117 ? -34.312 -1.864 3.777 1 90 117 ALA B O 1
ATOM 7621 N N . VAL B 1 118 ? -36.188 -1.144 2.869 1 88.06 118 VAL B N 1
ATOM 7622 C CA . VAL B 1 118 ? -35.469 -0.283 1.915 1 88.06 118 VAL B CA 1
ATOM 7623 C C . VAL B 1 118 ? -34.875 0.91 2.645 1 88.06 118 VAL B C 1
ATOM 7625 O O . VAL B 1 118 ? -33.75 1.313 2.352 1 88.06 118 VAL B O 1
ATOM 7628 N N . SER B 1 119 ? -35.625 1.473 3.547 1 90.31 119 SER B N 1
ATOM 7629 C CA . SER B 1 119 ? -35.125 2.604 4.316 1 90.31 119 SER B CA 1
ATOM 7630 C C . SER B 1 119 ? -33.969 2.188 5.211 1 90.31 119 SER B C 1
ATOM 7632 O O . SER B 1 119 ? -33 2.943 5.383 1 90.31 119 SER B O 1
ATOM 7634 N N . VAL B 1 120 ? -34.125 1.01 5.781 1 93.25 120 VAL B N 1
ATOM 7635 C CA . VAL B 1 120 ? -33.062 0.47 6.625 1 93.25 120 VAL B CA 1
ATOM 7636 C C . VAL B 1 120 ? -31.797 0.249 5.785 1 93.25 120 VAL B C 1
ATOM 7638 O O . VAL B 1 120 ? -30.688 0.528 6.242 1 93.25 120 VAL B O 1
ATOM 7641 N N . GLN B 1 121 ? -32 -0.296 4.594 1 94 121 GLN B N 1
ATOM 7642 C CA . GLN B 1 121 ? -30.891 -0.511 3.682 1 94 121 GLN B CA 1
ATOM 7643 C C . GLN B 1 121 ? -30.141 0.789 3.42 1 94 121 GLN B C 1
ATOM 7645 O O . GLN B 1 121 ? -28.906 0.814 3.447 1 94 121 GLN B O 1
ATOM 7650 N N . LYS B 1 122 ? -30.844 1.824 3.219 1 92.69 122 LYS B N 1
ATOM 7651 C CA . LYS B 1 122 ? -30.234 3.129 2.961 1 92.69 122 LYS B CA 1
ATOM 7652 C C . LYS B 1 122 ? -29.531 3.658 4.203 1 92.69 122 LYS B C 1
ATOM 7654 O O . LYS B 1 122 ? -28.422 4.211 4.105 1 92.69 122 LYS B O 1
ATOM 7659 N N . ALA B 1 123 ? -30.141 3.592 5.301 1 96.25 123 ALA B N 1
ATOM 7660 C CA . ALA B 1 123 ? -29.547 4.055 6.551 1 96.25 123 ALA B CA 1
ATOM 7661 C C . ALA B 1 123 ? -28.25 3.314 6.848 1 96.25 123 ALA B C 1
ATOM 7663 O O . ALA B 1 123 ? -27.297 3.898 7.371 1 96.25 123 ALA B O 1
ATOM 7664 N N . GLU B 1 124 ? -28.234 1.992 6.539 1 97 124 GLU B N 1
ATOM 7665 C CA . GLU B 1 124 ? -27.016 1.212 6.738 1 97 124 GLU B CA 1
ATOM 7666 C C . GLU B 1 124 ? -25.906 1.695 5.82 1 97 124 GLU B C 1
ATOM 7668 O O . GLU B 1 124 ? -24.719 1.635 6.184 1 97 124 GLU B O 1
ATOM 7673 N N . CYS B 1 125 ? -26.266 2.148 4.652 1 93.38 125 CYS B N 1
ATOM 7674 C CA . CYS B 1 125 ? -25.266 2.734 3.762 1 93.38 125 CYS B CA 1
ATOM 7675 C C . CYS B 1 125 ? -24.719 4.031 4.344 1 93.38 125 CYS B C 1
ATOM 7677 O O . CYS B 1 125 ? -23.516 4.293 4.246 1 93.38 125 CYS B O 1
ATOM 7679 N N . GLY B 1 126 ? -25.609 4.832 4.914 1 94.88 126 GLY B N 1
ATOM 7680 C CA . GLY B 1 126 ? -25.141 6.02 5.609 1 94.88 126 GLY B CA 1
ATOM 7681 C C . GLY B 1 126 ? -24.172 5.707 6.738 1 94.88 126 GLY B C 1
ATOM 7682 O O . GLY B 1 126 ? -23.156 6.391 6.902 1 94.88 126 GLY B O 1
ATOM 7683 N N . PHE B 1 127 ? -24.5 4.629 7.391 1 97.19 127 PHE B N 1
ATOM 7684 C CA . PHE B 1 127 ? -23.641 4.191 8.484 1 97.19 127 PHE B CA 1
ATOM 7685 C C . PHE B 1 127 ? -22.266 3.791 7.965 1 97.19 127 PHE B C 1
ATOM 7687 O O . PHE B 1 127 ? -21.25 4.066 8.609 1 97.19 127 PHE B O 1
ATOM 7694 N N . ALA B 1 128 ? -22.219 3.154 6.836 1 94.75 128 ALA B N 1
ATOM 7695 C CA . ALA B 1 128 ? -20.953 2.73 6.23 1 94.75 128 ALA B CA 1
ATOM 7696 C C . ALA B 1 128 ? -20.078 3.934 5.879 1 94.75 128 ALA B C 1
ATOM 7698 O O . ALA B 1 128 ? -18.859 3.9 6.066 1 94.75 128 ALA B O 1
ATOM 7699 N N . TYR B 1 129 ? -20.688 4.969 5.426 1 89.94 129 TYR B N 1
ATOM 7700 C CA . TYR B 1 129 ? -19.938 6.184 5.125 1 89.94 129 TYR B CA 1
ATOM 7701 C C . TYR B 1 129 ? -19.391 6.816 6.402 1 89.94 129 TYR B C 1
ATOM 7703 O O . TYR B 1 129 ? -18.281 7.34 6.414 1 89.94 129 TYR B O 1
ATOM 7711 N N . LEU B 1 130 ? -20.141 6.777 7.414 1 93.94 130 LEU B N 1
ATOM 7712 C CA . LEU B 1 130 ? -19.812 7.441 8.672 1 93.94 130 LEU B CA 1
ATOM 7713 C C . LEU B 1 130 ? -18.578 6.805 9.305 1 93.94 130 LEU B C 1
ATOM 7715 O O . LEU B 1 130 ? -17.75 7.504 9.883 1 93.94 130 LEU B O 1
ATOM 7719 N N . PHE B 1 131 ? -18.484 5.461 9.18 1 94.06 131 PHE B N 1
ATOM 7720 C CA . PHE B 1 131 ? -17.438 4.77 9.922 1 94.06 131 PHE B CA 1
ATOM 7721 C C . PHE B 1 131 ? -16.422 4.156 8.969 1 94.06 131 PHE B C 1
ATOM 7723 O O . PHE B 1 131 ? -15.648 3.273 9.359 1 94.06 131 PHE B O 1
ATOM 7730 N N . ASP B 1 132 ? -16.422 4.59 7.691 1 89.44 132 ASP B N 1
ATOM 7731 C CA . ASP B 1 132 ? -15.422 4.164 6.715 1 89.44 132 ASP B CA 1
ATOM 7732 C C . ASP B 1 132 ? -14.016 4.551 7.16 1 89.44 132 ASP B C 1
ATOM 7734 O O . ASP B 1 132 ? -13.844 5.266 8.148 1 89.44 132 ASP B O 1
ATOM 7738 N N . CYS B 1 133 ? -13.055 3.992 6.523 1 82.25 133 CYS B N 1
ATOM 7739 C CA . CYS B 1 133 ? -11.656 4.258 6.832 1 82.25 133 CYS B CA 1
ATOM 7740 C C . CYS B 1 133 ? -11.32 5.727 6.605 1 82.25 133 CYS B C 1
ATOM 7742 O O . CYS B 1 133 ? -11.82 6.344 5.664 1 82.25 133 CYS B O 1
ATOM 7744 N N . TYR B 1 134 ? -10.633 6.234 7.527 1 66.81 134 TYR B N 1
ATOM 7745 C CA . TYR B 1 134 ? -10.297 7.652 7.477 1 66.81 134 TYR B CA 1
ATOM 7746 C C . TYR B 1 134 ? -9.156 7.906 6.496 1 66.81 134 TYR B C 1
ATOM 7748 O O . TYR B 1 134 ? -8.039 7.414 6.688 1 66.81 134 TYR B O 1
ATOM 7756 N N . MET B 1 135 ? -9.297 8.438 5.328 1 59.66 135 MET B N 1
ATOM 7757 C CA . MET B 1 135 ? -8.188 8.859 4.473 1 59.66 135 MET B CA 1
ATOM 7758 C C . MET B 1 135 ? -8.094 10.375 4.41 1 59.66 135 MET B C 1
ATOM 7760 O O . MET B 1 135 ? -7.039 10.953 4.672 1 59.66 135 MET B O 1
ATOM 7764 N N . ASN B 1 136 ? -9.094 11.062 3.934 1 55.62 136 ASN B N 1
ATOM 7765 C CA . ASN B 1 136 ? -9.148 12.516 3.84 1 55.62 136 ASN B CA 1
ATOM 7766 C C . ASN B 1 136 ? -10.5 13.062 4.277 1 55.62 136 ASN B C 1
ATOM 7768 O O . ASN B 1 136 ? -11.531 12.438 4.027 1 55.62 136 ASN B O 1
ATOM 7772 N N . ASN B 1 137 ? -10.453 13.883 5.312 1 61.19 137 ASN B N 1
ATOM 7773 C CA . ASN B 1 137 ? -11.672 14.555 5.746 1 61.19 137 ASN B CA 1
ATOM 7774 C C . ASN B 1 137 ? -12.148 15.578 4.723 1 61.19 137 ASN B C 1
ATOM 7776 O O . ASN B 1 137 ? -11.758 16.75 4.781 1 61.19 137 ASN B O 1
ATOM 7780 N N . VAL B 1 138 ? -12.898 15.07 3.754 1 63.06 138 VAL B N 1
ATOM 7781 C CA . VAL B 1 138 ? -13.367 15.969 2.703 1 63.06 138 VAL B CA 1
ATOM 7782 C C . VAL B 1 138 ? -14.875 16.188 2.834 1 63.06 138 VAL B C 1
ATOM 7784 O O . VAL B 1 138 ? -15.609 15.25 3.174 1 63.06 138 VAL B O 1
ATOM 7787 N N . ARG B 1 139 ? -15.312 17.359 2.658 1 70.12 139 ARG B N 1
ATOM 7788 C CA . ARG B 1 139 ? -16.688 17.781 2.881 1 70.12 139 ARG B CA 1
ATOM 7789 C C . ARG B 1 139 ? -17.656 16.984 2.016 1 70.12 139 ARG B C 1
ATOM 7791 O O . ARG B 1 139 ? -18.734 16.578 2.482 1 70.12 139 ARG B O 1
ATOM 7798 N N . PRO B 1 140 ? -17.266 16.688 0.847 1 67.56 140 PRO B N 1
ATOM 7799 C CA . PRO B 1 140 ? -18.234 15.961 0.013 1 67.56 140 PRO B CA 1
ATOM 7800 C C . PRO B 1 140 ? -18.547 14.57 0.551 1 67.56 140 PRO B C 1
ATOM 7802 O O . PRO B 1 140 ? -19.656 14.07 0.356 1 67.56 140 PRO B O 1
ATOM 7805 N N . ARG B 1 141 ? -17.734 14.031 1.193 1 75.19 141 ARG B N 1
ATOM 7806 C CA . ARG B 1 141 ? -17.969 12.711 1.772 1 75.19 141 ARG B CA 1
ATOM 7807 C C . ARG B 1 141 ? -19.016 12.781 2.883 1 75.19 141 ARG B C 1
ATOM 7809 O O . ARG B 1 141 ? -19.906 11.922 2.969 1 75.19 141 ARG B O 1
ATOM 7816 N N . TRP B 1 142 ? -18.891 13.797 3.693 1 84.75 142 TRP B N 1
ATOM 7817 C CA . TRP B 1 142 ? -19.828 13.93 4.805 1 84.75 142 TRP B CA 1
ATOM 7818 C C . TRP B 1 142 ? -21.188 14.391 4.316 1 84.75 142 TRP B C 1
ATOM 7820 O O . TRP B 1 142 ? -22.219 14.023 4.891 1 84.75 142 TRP B O 1
ATOM 7830 N N . ASP B 1 143 ? -21.156 15.125 3.182 1 82.56 143 ASP B N 1
ATOM 7831 C CA . ASP B 1 143 ? -22.438 15.484 2.564 1 82.56 143 ASP B CA 1
ATOM 7832 C C . ASP B 1 143 ? -23.188 14.234 2.086 1 82.56 143 ASP B C 1
ATOM 7834 O O . ASP B 1 143 ? -24.391 14.125 2.268 1 82.56 143 ASP B O 1
ATOM 7838 N N . ARG B 1 144 ? -22.469 13.398 1.567 1 81.94 144 ARG B N 1
ATOM 7839 C CA . ARG B 1 144 ? -23.062 12.156 1.094 1 81.94 144 ARG B CA 1
ATOM 7840 C C . ARG B 1 144 ? -23.578 11.32 2.258 1 81.94 144 ARG B C 1
ATOM 7842 O O . ARG B 1 144 ? -24.672 10.75 2.188 1 81.94 144 ARG B O 1
ATOM 7849 N N . CYS B 1 145 ? -22.812 11.195 3.223 1 90.81 145 CYS B N 1
ATOM 7850 C CA . CYS B 1 145 ? -23.188 10.453 4.418 1 90.81 145 CYS B CA 1
ATOM 7851 C C . CYS B 1 145 ? -24.484 11 5.016 1 90.81 145 CYS B C 1
ATOM 7853 O O . CYS B 1 145 ? -25.453 10.266 5.191 1 90.81 145 CYS B O 1
ATOM 7855 N N . THR B 1 146 ? -24.547 12.32 5.195 1 94.06 146 THR B N 1
ATOM 7856 C CA . THR B 1 146 ? -25.688 12.969 5.828 1 94.06 146 THR B CA 1
ATOM 7857 C C . THR B 1 146 ? -26.922 12.891 4.93 1 94.06 146 THR B C 1
ATOM 7859 O O . THR B 1 146 ? -28.031 12.617 5.406 1 94.06 146 THR B O 1
ATOM 7862 N N . SER B 1 147 ? -26.656 13.109 3.67 1 92.56 147 SER B N 1
ATOM 7863 C CA . SER B 1 147 ? -27.766 13.055 2.74 1 92.56 147 SER B CA 1
ATOM 7864 C C . SER B 1 147 ? -28.391 11.656 2.691 1 92.56 147 SER B C 1
ATOM 7866 O O . SER B 1 147 ? -29.609 11.516 2.572 1 92.56 147 SER B O 1
ATOM 7868 N N . THR B 1 148 ? -27.594 10.648 2.744 1 92.88 148 THR B N 1
ATOM 7869 C CA . THR B 1 148 ? -28.078 9.273 2.711 1 92.88 148 THR B CA 1
ATOM 7870 C C . THR B 1 148 ? -28.922 8.969 3.939 1 92.88 148 THR B C 1
ATOM 7872 O O . THR B 1 148 ? -29.984 8.336 3.828 1 92.88 148 THR B O 1
ATOM 7875 N N . PHE B 1 149 ? -28.531 9.445 5.09 1 96.19 149 PHE B N 1
ATOM 7876 C CA . PHE B 1 149 ? -29.312 9.273 6.309 1 96.19 149 PHE B CA 1
ATOM 7877 C C . PHE B 1 149 ? -30.625 10.031 6.215 1 96.19 149 PHE B C 1
ATOM 7879 O O . PHE B 1 149 ? -31.688 9.508 6.598 1 96.19 149 PHE B O 1
ATOM 7886 N N . GLU B 1 150 ? -30.562 11.281 5.738 1 95.19 150 GLU B N 1
ATOM 7887 C CA . GLU B 1 150 ? -31.75 12.117 5.641 1 95.19 150 GLU B CA 1
ATOM 7888 C C . GLU B 1 150 ? -32.781 11.523 4.684 1 95.19 150 GLU B C 1
ATOM 7890 O O . GLU B 1 150 ? -33.969 11.57 4.945 1 95.19 150 GLU B O 1
ATOM 7895 N N . GLU B 1 151 ? -32.281 10.992 3.627 1 92.88 151 GLU B N 1
ATOM 7896 C CA . GLU B 1 151 ? -33.188 10.32 2.682 1 92.88 151 GLU B CA 1
ATOM 7897 C C . GLU B 1 151 ? -33.875 9.117 3.322 1 92.88 151 GLU B C 1
ATOM 7899 O O . GLU B 1 151 ? -35.062 8.891 3.109 1 92.88 151 GLU B O 1
ATOM 7904 N N . ALA B 1 152 ? -33.094 8.352 4.07 1 93.75 152 ALA B N 1
ATOM 7905 C CA . ALA B 1 152 ? -33.656 7.191 4.758 1 93.75 152 ALA B CA 1
ATOM 7906 C C . ALA B 1 152 ? -34.719 7.613 5.746 1 93.75 152 ALA B C 1
ATOM 7908 O O . ALA B 1 152 ? -35.781 6.988 5.824 1 93.75 152 ALA B O 1
ATOM 7909 N N . LEU B 1 153 ? -34.5 8.703 6.492 1 93.75 153 LEU B N 1
ATOM 7910 C CA . LEU B 1 153 ? -35.469 9.195 7.473 1 93.75 153 LEU B CA 1
ATOM 7911 C C . LEU B 1 153 ? -36.719 9.727 6.789 1 93.75 153 LEU B C 1
ATOM 7913 O O . LEU B 1 153 ? -37.844 9.539 7.285 1 93.75 153 LEU B O 1
ATOM 7917 N N . HIS B 1 154 ? -36.5 10.391 5.652 1 91.38 154 HIS B N 1
ATOM 7918 C CA . HIS B 1 154 ? -37.625 10.922 4.902 1 91.38 154 HIS B CA 1
ATOM 7919 C C . HIS B 1 154 ? -38.531 9.805 4.406 1 91.38 154 HIS B C 1
ATOM 7921 O O . HIS B 1 154 ? -39.75 9.922 4.457 1 91.38 154 HIS B O 1
ATOM 7927 N N . GLU B 1 155 ? -37.906 8.781 3.959 1 88 155 GLU B N 1
ATOM 7928 C CA . GLU B 1 155 ? -38.656 7.637 3.467 1 88 155 GLU B CA 1
ATOM 7929 C C . GLU B 1 155 ? -39.375 6.918 4.605 1 88 155 GLU B C 1
ATOM 7931 O O . GLU B 1 155 ? -40.469 6.375 4.414 1 88 155 GLU B O 1
ATOM 7936 N N . LEU B 1 156 ? -38.812 6.898 5.777 1 88.88 156 LEU B N 1
ATOM 7937 C CA . LEU B 1 156 ? -39.406 6.227 6.93 1 88.88 156 LEU B CA 1
ATOM 7938 C C . LEU B 1 156 ? -40.562 7.023 7.48 1 88.88 156 LEU B C 1
ATOM 7940 O O . LEU B 1 156 ? -41.469 6.465 8.133 1 88.88 156 LEU B O 1
ATOM 7944 N N . GLU B 1 157 ? -40.594 8.297 7.297 1 83.69 157 GLU B N 1
ATOM 7945 C CA . GLU B 1 157 ? -41.656 9.141 7.797 1 83.69 157 GLU B CA 1
ATOM 7946 C C . GLU B 1 157 ? -43 8.781 7.141 1 83.69 157 GLU B C 1
ATOM 7948 O O . GLU B 1 157 ? -44.062 8.898 7.766 1 83.69 157 GLU B O 1
ATOM 7953 N N . SER B 1 158 ? -42.875 8.289 5.957 1 78.12 158 SER B N 1
ATOM 7954 C CA . SER B 1 158 ? -44.094 7.98 5.211 1 78.12 158 SER B CA 1
ATOM 7955 C C . SER B 1 158 ? -44.656 6.609 5.594 1 78.12 158 SER B C 1
ATOM 7957 O O . SER B 1 158 ? -45.75 6.25 5.203 1 78.12 158 SER B O 1
ATOM 7959 N N . VAL B 1 159 ? -43.875 5.969 6.465 1 78.75 159 VAL B N 1
ATOM 7960 C CA . VAL B 1 159 ? -44.312 4.609 6.797 1 78.75 159 VAL B CA 1
ATOM 7961 C C . VAL B 1 159 ? -45.094 4.621 8.102 1 78.75 159 VAL B C 1
ATOM 7963 O O . VAL B 1 159 ? -44.656 5.18 9.102 1 78.75 159 VAL B O 1
ATOM 7966 N N . LYS B 1 160 ? -46.469 4.395 8.219 1 63.66 160 LYS B N 1
ATOM 7967 C CA . LYS B 1 160 ? -47.438 4.531 9.312 1 63.66 160 LYS B CA 1
ATOM 7968 C C . LYS B 1 160 ? -47.094 3.605 10.477 1 63.66 160 LYS B C 1
ATOM 7970 O O . LYS B 1 160 ? -47.188 3.99 11.641 1 63.66 160 LYS B O 1
ATOM 7975 N N . ASP B 1 161 ? -46.5 2.369 10.344 1 58.5 161 ASP B N 1
ATOM 7976 C CA . ASP B 1 161 ? -46.344 1.364 11.391 1 58.5 161 ASP B CA 1
ATOM 7977 C C . ASP B 1 161 ? -44.875 1.041 11.641 1 58.5 161 ASP B C 1
ATOM 7979 O O . ASP B 1 161 ? -44.562 -0.056 12.102 1 58.5 161 ASP B O 1
ATOM 7983 N N . ILE B 1 162 ? -44.125 2.053 11.703 1 61.72 162 ILE B N 1
ATOM 7984 C CA . ILE B 1 162 ? -42.688 1.832 11.766 1 61.72 162 ILE B CA 1
ATOM 7985 C C . ILE B 1 162 ? -42.25 1.672 13.219 1 61.72 162 ILE B C 1
ATOM 7987 O O . ILE B 1 162 ? -42.75 2.369 14.102 1 61.72 162 ILE B O 1
ATOM 7991 N N . GLU B 1 163 ? -41.531 0.588 13.453 1 69.06 163 GLU B N 1
ATOM 7992 C CA . GLU B 1 163 ? -40.875 0.467 14.758 1 69.06 163 GLU B CA 1
ATOM 7993 C C . GLU B 1 163 ? -40.156 1.754 15.133 1 69.06 163 GLU B C 1
ATOM 7995 O O . GLU B 1 163 ? -39.188 2.143 14.477 1 69.06 163 GLU B O 1
ATOM 8000 N N . LYS B 1 164 ? -40.719 2.574 15.852 1 82.94 164 LYS B N 1
ATOM 8001 C CA . LYS B 1 164 ? -40.25 3.865 16.359 1 82.94 164 LYS B CA 1
ATOM 8002 C C . LYS B 1 164 ? -38.812 3.787 16.812 1 82.94 164 LYS B C 1
ATOM 8004 O O . LYS B 1 164 ? -38.062 4.773 16.719 1 82.94 164 LYS B O 1
ATOM 8009 N N . ARG B 1 165 ? -38.469 2.611 17.109 1 88.56 165 ARG B N 1
ATOM 8010 C CA . ARG B 1 165 ? -37.125 2.43 17.594 1 88.56 165 ARG B CA 1
ATOM 8011 C C . ARG B 1 165 ? -36.125 2.566 16.453 1 88.56 165 ARG B C 1
ATOM 8013 O O . ARG B 1 165 ? -35.031 3.135 16.641 1 88.56 165 ARG B O 1
ATOM 8020 N N . ILE B 1 166 ? -36.438 2.057 15.305 1 91.94 166 ILE B N 1
ATOM 8021 C CA . ILE B 1 166 ? -35.562 2.127 14.148 1 91.94 166 ILE B CA 1
ATOM 8022 C C . ILE B 1 166 ? -35.344 3.588 13.766 1 91.94 166 ILE B C 1
ATOM 8024 O O . ILE B 1 166 ? -34.188 3.992 13.492 1 91.94 166 ILE B O 1
ATOM 8028 N N . LYS B 1 167 ? -36.406 4.352 13.828 1 91.81 167 LYS B N 1
ATOM 8029 C CA . LYS B 1 167 ? -36.312 5.77 13.5 1 91.81 167 LYS B CA 1
ATOM 8030 C C . LYS B 1 167 ? -35.406 6.512 14.492 1 91.81 167 LYS B C 1
ATOM 8032 O O . LYS B 1 167 ? -34.625 7.371 14.109 1 91.81 167 LYS B O 1
ATOM 8037 N N . LEU B 1 168 ? -35.594 6.184 15.727 1 93.12 168 LEU B N 1
ATOM 8038 C CA . LEU B 1 168 ? -34.781 6.805 16.781 1 93.12 168 LEU B CA 1
ATOM 8039 C C . LEU B 1 168 ? -33.312 6.539 16.578 1 93.12 168 LEU B C 1
ATOM 8041 O O . LEU B 1 168 ? -32.5 7.461 16.656 1 93.12 168 LEU B O 1
ATOM 8045 N N . GLU B 1 169 ? -32.938 5.328 16.328 1 95.31 169 GLU B N 1
ATOM 8046 C CA . GLU B 1 169 ? -31.531 4.957 16.141 1 95.31 169 GLU B CA 1
ATOM 8047 C C . GLU B 1 169 ? -30.938 5.605 14.898 1 95.31 169 GLU B C 1
ATOM 8049 O O . GLU B 1 169 ? -29.781 6.023 14.898 1 95.31 169 GLU B O 1
ATOM 8054 N N . ILE B 1 170 ? -31.719 5.66 13.82 1 96.12 170 ILE B N 1
ATOM 8055 C CA . ILE B 1 170 ? -31.25 6.285 12.594 1 96.12 170 ILE B CA 1
ATOM 8056 C C . ILE B 1 170 ? -31.016 7.777 12.828 1 96.12 170 ILE B C 1
ATOM 8058 O O . ILE B 1 170 ? -30.047 8.352 12.328 1 96.12 170 ILE B O 1
ATOM 8062 N N . LYS B 1 171 ? -31.953 8.422 13.617 1 96.19 171 LYS B N 1
ATOM 8063 C CA . LYS B 1 171 ? -31.75 9.82 13.992 1 96.19 171 LYS B CA 1
ATOM 8064 C C . LYS B 1 171 ? -30.469 10 14.797 1 96.19 171 LYS B C 1
ATOM 8066 O O . LYS B 1 171 ? -29.734 10.977 14.609 1 96.19 171 LYS B O 1
ATOM 8071 N N . PHE B 1 172 ? -30.219 9.055 15.648 1 97.38 172 PHE B N 1
ATOM 8072 C CA . PHE B 1 172 ? -29.031 9.07 16.484 1 97.38 172 PHE B CA 1
ATOM 8073 C C . PHE B 1 172 ? -27.766 9.094 15.625 1 97.38 172 PHE B C 1
ATOM 8075 O O . PHE B 1 172 ? -26.875 9.898 15.859 1 97.38 172 PHE B O 1
ATOM 8082 N N . TRP B 1 173 ? -27.641 8.234 14.602 1 98.12 173 TRP B N 1
ATOM 8083 C CA . TRP B 1 173 ? -26.453 8.172 13.75 1 98.12 173 TRP B CA 1
ATOM 8084 C C . TRP B 1 173 ? -26.406 9.352 12.789 1 98.12 173 TRP B C 1
ATOM 8086 O O . TRP B 1 173 ? -25.328 9.828 12.43 1 98.12 173 TRP B O 1
ATOM 8096 N N . THR B 1 174 ? -27.578 9.82 12.367 1 97.31 174 THR B N 1
ATOM 8097 C CA . THR B 1 174 ? -27.609 11.031 11.562 1 97.31 174 THR B CA 1
ATOM 8098 C C . THR B 1 174 ? -26.984 12.203 12.312 1 97.31 174 THR B C 1
ATOM 8100 O O . THR B 1 174 ? -26.25 13.008 11.727 1 97.31 174 THR B O 1
ATOM 8103 N N . MET B 1 175 ? -27.312 12.281 13.586 1 96.75 175 MET B N 1
ATOM 8104 C CA . MET B 1 175 ? -26.75 13.32 14.445 1 96.75 175 MET B CA 1
ATOM 8105 C C . MET B 1 175 ? -25.219 13.273 14.422 1 96.75 175 MET B C 1
ATOM 8107 O O . MET B 1 175 ? -24.562 14.32 14.344 1 96.75 175 MET B O 1
ATOM 8111 N N . GLN B 1 176 ? -24.625 12.148 14.453 1 95.75 176 GLN B N 1
ATOM 8112 C CA . GLN B 1 176 ? -23.172 12.008 14.461 1 95.75 176 GLN B CA 1
ATOM 8113 C C . GLN B 1 176 ? -22.562 12.43 13.125 1 95.75 176 GLN B C 1
ATOM 8115 O O . GLN B 1 176 ? -21.438 12.922 13.078 1 95.75 176 GLN B O 1
ATOM 8120 N N . SER B 1 177 ? -23.328 12.133 12.039 1 95 177 SER B N 1
ATOM 8121 C CA . SER B 1 177 ? -22.859 12.609 10.742 1 95 177 SER B CA 1
ATOM 8122 C C . SER B 1 177 ? -22.797 14.133 10.695 1 95 177 SER B C 1
ATOM 8124 O O . SER B 1 177 ? -21.922 14.703 10.055 1 95 177 SER B O 1
ATOM 8126 N N . TYR B 1 178 ? -23.75 14.797 11.445 1 95 178 TYR B N 1
ATOM 8127 C CA . TYR B 1 178 ? -23.719 16.25 11.539 1 95 178 TYR B CA 1
ATOM 8128 C C . TYR B 1 178 ? -22.469 16.734 12.266 1 95 178 TYR B C 1
ATOM 8130 O O . TYR B 1 178 ? -21.938 17.797 11.938 1 95 178 TYR B O 1
ATOM 8138 N N . GLN B 1 179 ? -22.109 15.969 13.195 1 92 179 GLN B N 1
ATOM 8139 C CA . GLN B 1 179 ? -20.906 16.344 13.945 1 92 179 GLN B CA 1
ATOM 8140 C C . GLN B 1 179 ? -19.672 16.328 13.047 1 92 179 GLN B C 1
ATOM 8142 O O . GLN B 1 179 ? -18.828 17.219 13.133 1 92 179 GLN B O 1
ATOM 8147 N N . LYS B 1 180 ? -19.578 15.32 12.234 1 89.38 180 LYS B N 1
ATOM 8148 C CA . LYS B 1 180 ? -18.453 15.242 11.312 1 89.38 180 LYS B CA 1
ATOM 8149 C C . LYS B 1 180 ? -18.484 16.391 10.305 1 89.38 180 LYS B C 1
ATOM 8151 O O . LYS B 1 180 ? -17.438 16.984 9.992 1 89.38 180 LYS B O 1
ATOM 8156 N N . ARG B 1 181 ? -19.641 16.688 9.883 1 86.94 181 ARG B N 1
ATOM 8157 C CA . ARG B 1 181 ? -19.812 17.812 8.977 1 86.94 181 ARG B CA 1
ATOM 8158 C C . ARG B 1 181 ? -19.453 19.125 9.656 1 86.94 181 ARG B C 1
ATOM 8160 O O . ARG B 1 181 ? -18.797 19.984 9.055 1 86.94 181 ARG B O 1
ATOM 8167 N N . TYR B 1 182 ? -19.891 19.234 10.844 1 88.69 182 TYR B N 1
ATOM 8168 C CA . TYR B 1 182 ? -19.641 20.438 11.625 1 88.69 182 TYR B CA 1
ATOM 8169 C C . TYR B 1 182 ? -18.156 20.688 11.797 1 88.69 182 TYR B C 1
ATOM 8171 O O . TYR B 1 182 ? -17.688 21.828 11.734 1 88.69 182 TYR B O 1
ATOM 8179 N N . GLU B 1 183 ? -17.391 19.703 11.922 1 81.88 183 GLU B N 1
ATOM 8180 C CA . GLU B 1 183 ? -15.953 19.812 12.125 1 81.88 183 GLU B CA 1
ATOM 8181 C C . GLU B 1 183 ? -15.242 20.188 10.828 1 81.88 183 GLU B C 1
ATOM 8183 O O . GLU B 1 183 ? -14.18 20.797 10.859 1 81.88 183 GLU B O 1
ATOM 8188 N N . THR B 1 184 ? -15.836 19.828 9.727 1 75.56 184 THR B N 1
ATOM 8189 C CA . THR B 1 184 ? -15.203 20.109 8.445 1 75.56 184 THR B CA 1
ATOM 8190 C C . THR B 1 184 ? -15.602 21.5 7.949 1 75.56 184 THR B C 1
ATOM 8192 O O . THR B 1 184 ? -14.883 22.109 7.152 1 75.56 184 THR B O 1
ATOM 8195 N N . ASP B 1 185 ? -16.75 22.031 8.406 1 70.25 185 ASP B N 1
ATOM 8196 C CA . ASP B 1 185 ? -17.312 23.297 7.926 1 70.25 185 ASP B CA 1
ATOM 8197 C C . ASP B 1 185 ? -16.719 24.484 8.672 1 70.25 185 ASP B C 1
ATOM 8199 O O . ASP B 1 185 ? -17.219 25.609 8.562 1 70.25 185 ASP B O 1
ATOM 8203 N N . VAL B 1 186 ? -15.656 24.344 9.305 1 64.62 186 VAL B N 1
ATOM 8204 C CA . VAL B 1 186 ? -15.156 25.375 10.211 1 64.62 186 VAL B CA 1
ATOM 8205 C C . VAL B 1 186 ? -14.812 26.641 9.414 1 64.62 186 VAL B C 1
ATOM 8207 O O . VAL B 1 186 ? -14.945 27.75 9.922 1 64.62 186 VAL B O 1
ATOM 8210 N N . ARG B 1 187 ? -14.586 26.453 8.156 1 58.22 187 ARG B N 1
ATOM 8211 C CA . ARG B 1 187 ? -14.148 27.609 7.367 1 58.22 187 ARG B CA 1
ATOM 8212 C C . ARG B 1 187 ? -15.328 28.297 6.703 1 58.22 187 ARG B C 1
ATOM 8214 O O . ARG B 1 187 ? -15.211 29.438 6.242 1 58.22 187 ARG B O 1
ATOM 8221 N N . ASP B 1 188 ? -16.531 27.594 6.715 1 65.94 188 ASP B N 1
ATOM 8222 C CA . ASP B 1 188 ? -17.766 28.141 6.152 1 65.94 188 ASP B CA 1
ATOM 8223 C C . ASP B 1 188 ? -18.812 28.391 7.242 1 65.94 188 ASP B C 1
ATOM 8225 O O . ASP B 1 188 ? -19.547 27.469 7.621 1 65.94 188 ASP B O 1
ATOM 8229 N N . GLN B 1 189 ? -18.938 29.641 7.625 1 67.94 189 GLN B N 1
ATOM 8230 C CA . GLN B 1 189 ? -19.766 29.984 8.781 1 67.94 189 GLN B CA 1
ATOM 8231 C C . GLN B 1 189 ? -21.234 29.656 8.531 1 67.94 189 GLN B C 1
ATOM 8233 O O . GLN B 1 189 ? -21.953 29.25 9.445 1 67.94 189 GLN B O 1
ATOM 8238 N N . ILE B 1 190 ? -21.656 29.828 7.32 1 72.44 190 ILE B N 1
ATOM 8239 C CA . ILE B 1 190 ? -23.047 29.562 6.996 1 72.44 190 ILE B CA 1
ATOM 8240 C C . ILE B 1 190 ? -23.344 28.062 7.125 1 72.44 190 ILE B C 1
ATOM 8242 O O . ILE B 1 190 ? -24.312 27.672 7.77 1 72.44 190 ILE B O 1
ATOM 8246 N N . LYS B 1 191 ? -22.469 27.391 6.516 1 79.31 191 LYS B N 1
ATOM 8247 C CA . LYS B 1 191 ? -22.656 25.938 6.578 1 79.31 191 LYS B CA 1
ATOM 8248 C C . LYS B 1 191 ? -22.453 25.422 8 1 79.31 191 LYS B C 1
ATOM 8250 O O . LYS B 1 191 ? -23.125 24.484 8.422 1 79.31 191 LYS B O 1
ATOM 8255 N N . HIS B 1 192 ? -21.625 26.109 8.648 1 83.5 192 HIS B N 1
ATOM 8256 C CA . HIS B 1 192 ? -21.359 25.75 10.031 1 83.5 192 HIS B CA 1
ATOM 8257 C C . HIS B 1 192 ? -22.594 25.969 10.906 1 83.5 192 HIS B C 1
ATOM 8259 O O . HIS B 1 192 ? -22.938 25.094 11.719 1 83.5 192 HIS B O 1
ATOM 8265 N N . GLN B 1 193 ? -23.281 27.062 10.688 1 83.62 193 GLN B N 1
ATOM 8266 C CA . GLN B 1 193 ? -24.484 27.375 11.453 1 83.62 193 GLN B CA 1
ATOM 8267 C C . GLN B 1 193 ? -25.641 26.453 11.055 1 83.62 193 GLN B C 1
ATOM 8269 O O . GLN B 1 193 ? -26.422 26.047 11.906 1 83.62 193 GLN B O 1
ATOM 8274 N N . GLU B 1 194 ? -25.688 26.203 9.836 1 87.81 194 GLU B N 1
ATOM 8275 C CA . GLU B 1 194 ? -26.734 25.328 9.359 1 87.81 194 GLU B CA 1
ATOM 8276 C C . GLU B 1 194 ? -26.625 23.938 9.984 1 87.81 194 GLU B C 1
ATOM 8278 O O . GLU B 1 194 ? -27.609 23.359 10.43 1 87.81 194 GLU B O 1
ATOM 8283 N N . THR B 1 195 ? -25.438 23.469 9.945 1 91.5 195 THR B N 1
ATOM 8284 C CA . THR B 1 195 ? -25.203 22.141 10.508 1 91.5 195 THR B CA 1
ATOM 8285 C C . THR B 1 195 ? -25.453 22.141 12.008 1 91.5 195 THR B C 1
ATOM 8287 O O . THR B 1 195 ? -25.984 21.156 12.555 1 91.5 195 THR B O 1
ATOM 8290 N N . PHE B 1 196 ? -25.125 23.203 12.648 1 92.88 196 PHE B N 1
ATOM 8291 C CA . PHE B 1 196 ? -25.391 23.359 14.078 1 92.88 196 PHE B CA 1
ATOM 8292 C C . PHE B 1 196 ? -26.891 23.281 14.359 1 92.88 196 PHE B C 1
ATOM 8294 O O . PHE B 1 196 ? -27.328 22.578 15.273 1 92.88 196 PHE B O 1
ATOM 8301 N N . ASN B 1 197 ? -27.641 23.969 13.547 1 93.75 197 ASN B N 1
ATOM 8302 C CA . ASN B 1 197 ? -29.094 24 13.727 1 93.75 197 ASN B CA 1
ATOM 8303 C C . ASN B 1 197 ? -29.703 22.609 13.539 1 93.75 197 ASN B C 1
ATOM 8305 O O . ASN B 1 197 ? -30.562 22.188 14.32 1 93.75 197 ASN B O 1
ATOM 8309 N N . LYS B 1 198 ? -29.219 21.969 12.57 1 95 198 LYS B N 1
ATOM 8310 C CA . LYS B 1 198 ? -29.719 20.625 12.297 1 95 198 LYS B CA 1
ATOM 8311 C C . LYS B 1 198 ? -29.375 19.672 13.438 1 95 198 LYS B C 1
ATOM 8313 O O . LYS B 1 198 ? -30.203 18.844 13.82 1 95 198 LYS B O 1
ATOM 8318 N N . ALA B 1 199 ? -28.172 19.812 13.945 1 96.06 199 ALA B N 1
ATOM 8319 C CA . ALA B 1 199 ? -27.719 18.938 15.016 1 96.06 199 ALA B CA 1
ATOM 8320 C C . ALA B 1 199 ? -28.531 19.141 16.281 1 96.06 199 ALA B C 1
ATOM 8322 O O . ALA B 1 199 ? -29 18.188 16.906 1 96.06 199 ALA B O 1
ATOM 8323 N N . VAL B 1 200 ? -28.781 20.375 16.641 1 96.19 200 VAL B N 1
ATOM 8324 C CA . VAL B 1 200 ? -29.516 20.688 17.859 1 96.19 200 VAL B CA 1
ATOM 8325 C C . VAL B 1 200 ? -30.969 20.234 17.719 1 96.19 200 VAL B C 1
ATOM 8327 O O . VAL B 1 200 ? -31.547 19.672 18.656 1 96.19 200 VAL B O 1
ATOM 8330 N N . ASN B 1 201 ? -31.484 20.438 16.531 1 96.38 201 ASN B N 1
ATOM 8331 C CA . ASN B 1 201 ? -32.875 20.031 16.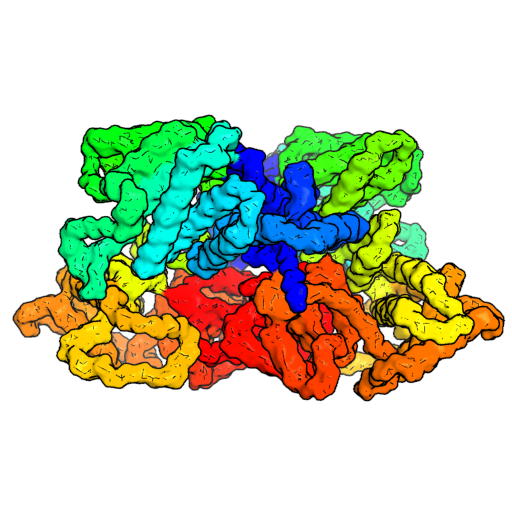281 1 96.38 201 ASN B CA 1
ATOM 8332 C C . ASN B 1 201 ? -33.031 18.516 16.375 1 96.38 201 ASN B C 1
ATOM 8334 O O . ASN B 1 201 ? -34 18.047 16.969 1 96.38 201 ASN B O 1
ATOM 8338 N N . ILE B 1 202 ? -32.156 17.797 15.773 1 96.81 202 ILE B N 1
ATOM 8339 C CA . ILE B 1 202 ? -32.312 16.344 15.766 1 96.81 202 ILE B CA 1
ATOM 8340 C C . ILE B 1 202 ? -32.094 15.789 17.172 1 96.81 202 ILE B C 1
ATOM 8342 O O . ILE B 1 202 ? -32.719 14.805 17.562 1 96.81 202 ILE B O 1
ATOM 8346 N N . ILE B 1 203 ? -31.172 16.359 17.938 1 97.25 203 ILE B N 1
ATOM 8347 C CA . ILE B 1 203 ? -30.938 15.922 19.312 1 97.25 203 ILE B CA 1
ATOM 8348 C C . ILE B 1 203 ? -32.188 16.203 20.141 1 97.25 203 ILE B C 1
ATOM 8350 O O . ILE B 1 203 ? -32.562 15.391 21 1 97.25 203 ILE B O 1
ATOM 8354 N N . HIS B 1 204 ? -32.812 17.344 19.844 1 95.75 204 HIS B N 1
ATOM 8355 C CA . HIS B 1 204 ? -34.062 17.672 20.531 1 95.75 204 HIS B CA 1
ATOM 8356 C C . HIS B 1 204 ? -35.125 16.641 20.219 1 95.75 204 HIS B C 1
ATOM 8358 O O . HIS B 1 204 ? -35.844 16.203 21.109 1 95.75 204 HIS B O 1
ATOM 8364 N N . GLN B 1 205 ? -35.188 16.266 19 1 94.12 205 GLN B N 1
ATOM 8365 C CA . GLN B 1 205 ? -36.156 15.266 18.609 1 94.12 205 GLN B CA 1
ATOM 8366 C C . GLN B 1 205 ? -35.906 13.93 19.312 1 94.12 205 GLN B C 1
ATOM 8368 O O . GLN B 1 205 ? -36.844 13.25 19.719 1 94.12 205 GLN B O 1
ATOM 8373 N N . ILE B 1 206 ? -34.656 13.547 19.406 1 94.94 206 ILE B N 1
ATOM 8374 C CA . ILE B 1 206 ? -34.281 12.305 20.062 1 94.94 206 ILE B CA 1
ATOM 8375 C C . ILE B 1 206 ? -34.656 12.367 21.547 1 94.94 206 ILE B C 1
ATOM 8377 O O . ILE B 1 206 ? -35.281 11.43 22.078 1 94.94 206 ILE B O 1
ATOM 8381 N N . THR B 1 207 ? -34.344 13.492 22.172 1 92.25 207 THR B N 1
ATOM 8382 C CA . THR B 1 207 ? -34.594 13.648 23.609 1 92.25 207 THR B CA 1
ATOM 8383 C C . THR B 1 207 ? -36.094 13.664 23.875 1 92.25 207 THR B C 1
ATOM 8385 O O . THR B 1 207 ? -36.562 13.094 24.859 1 92.25 207 THR B O 1
ATOM 8388 N N . GLU B 1 208 ? -36.844 14.281 22.984 1 90.56 208 GLU B N 1
ATOM 8389 C CA . GLU B 1 208 ? -38.281 14.328 23.141 1 90.56 208 GLU B CA 1
ATOM 8390 C C . GLU B 1 208 ? -38.906 12.945 22.953 1 90.56 208 GLU B C 1
ATOM 8392 O O . GLU B 1 208 ? -39.812 12.562 23.703 1 90.56 208 GLU B O 1
ATOM 8397 N N . ALA B 1 209 ? -38.438 12.289 21.984 1 89.5 209 ALA B N 1
ATOM 8398 C CA . ALA B 1 209 ? -38.938 10.945 21.719 1 89.5 209 ALA B CA 1
ATOM 8399 C C . ALA B 1 209 ? -38.688 10.023 22.906 1 89.5 209 ALA B C 1
ATOM 8401 O O . ALA B 1 209 ? -39.562 9.211 23.266 1 89.5 209 ALA B O 1
ATOM 8402 N N . LEU B 1 210 ? -37.562 10.086 23.516 1 91.38 210 LEU B N 1
ATOM 8403 C CA . LEU B 1 210 ? -37.188 9.211 24.625 1 91.38 210 LEU B CA 1
ATOM 8404 C C . LEU B 1 210 ? -37.969 9.562 25.891 1 91.38 210 LEU B C 1
ATOM 8406 O O . LEU B 1 210 ? -38.031 8.75 26.812 1 91.38 210 LEU B O 1
ATOM 8410 N N . GLY B 1 211 ? -38.531 10.758 25.922 1 85.19 211 GLY B N 1
ATOM 8411 C CA . GLY B 1 211 ? -39.344 11.18 27.047 1 85.19 211 GLY B CA 1
ATOM 8412 C C . GLY B 1 211 ? -40.781 10.711 26.984 1 85.19 211 GLY B C 1
ATOM 8413 O O . GLY B 1 211 ? -41.5 10.773 27.969 1 85.19 211 GLY B O 1
ATOM 8414 N N . THR B 1 212 ? -41.125 10.242 25.781 1 83.56 212 THR B N 1
ATOM 8415 C CA . THR B 1 212 ? -42.5 9.781 25.609 1 83.56 212 THR B CA 1
ATOM 8416 C C . THR B 1 212 ? -42.656 8.328 26.062 1 83.56 212 THR B C 1
ATOM 8418 O O . THR B 1 212 ? -41.656 7.629 26.25 1 83.56 212 THR B O 1
ATOM 8421 N N . ASP B 1 213 ? -43.875 7.871 26.203 1 80.06 213 ASP B N 1
ATOM 8422 C CA . ASP B 1 213 ? -44.188 6.523 26.672 1 80.06 213 ASP B CA 1
ATOM 8423 C C . ASP B 1 213 ? -43.969 5.496 25.578 1 80.06 213 ASP B C 1
ATOM 8425 O O . ASP B 1 213 ? -44 4.289 25.812 1 80.06 213 ASP B O 1
ATOM 8429 N N . GLU B 1 214 ? -43.594 6.02 24.516 1 76.69 214 GLU B N 1
ATOM 8430 C CA . GLU B 1 214 ? -43.438 5.125 23.375 1 76.69 214 GLU B CA 1
ATOM 8431 C C . GLU B 1 214 ? -42.219 4.215 23.547 1 76.69 214 GLU B C 1
ATOM 8433 O O . GLU B 1 214 ? -42.219 3.1 23.031 1 76.69 214 GLU B O 1
ATOM 8438 N N . PHE B 1 215 ? -41.281 4.621 24.281 1 82 215 PHE B N 1
ATOM 8439 C CA . PHE B 1 215 ? -40.031 3.842 24.406 1 82 215 PHE B CA 1
ATOM 8440 C C . PHE B 1 215 ? -39.906 3.275 25.828 1 82 215 PHE B C 1
ATOM 8442 O O . PHE B 1 215 ? -38.812 2.846 26.219 1 82 215 PHE B O 1
ATOM 8449 N N . LYS B 1 216 ? -41 3.262 26.562 1 77.88 216 LYS B N 1
ATOM 8450 C CA . LYS B 1 216 ? -40.969 2.807 27.953 1 77.88 216 LYS B CA 1
ATOM 8451 C C . LYS B 1 216 ? -40.531 1.349 28.047 1 77.88 216 LYS B C 1
ATOM 8453 O O . LYS B 1 216 ? -39.844 0.963 28.984 1 77.88 216 LYS B O 1
ATOM 8458 N N . ASP B 1 217 ? -40.906 0.533 27.016 1 78.75 217 ASP B N 1
ATOM 8459 C CA . ASP B 1 217 ? -40.625 -0.897 27.062 1 78.75 217 ASP B CA 1
ATOM 8460 C C . ASP B 1 217 ? -39.156 -1.171 26.734 1 78.75 217 ASP B C 1
ATOM 8462 O O . ASP B 1 217 ? -38.625 -2.211 27.109 1 78.75 217 ASP B O 1
ATOM 8466 N N . CYS B 1 218 ? -38.531 -0.238 25.953 1 80.62 218 CYS B N 1
ATOM 8467 C CA . CYS B 1 218 ? -37.156 -0.517 25.516 1 80.62 218 CYS B CA 1
ATOM 8468 C C . CYS B 1 218 ? -36.188 0.506 26.094 1 80.62 218 CYS B C 1
ATOM 8470 O O . CYS B 1 218 ? -35 0.497 25.766 1 80.62 218 CYS B O 1
ATOM 8472 N N . ARG B 1 219 ? -36.656 1.283 26.938 1 81.44 219 ARG B N 1
ATOM 8473 C CA . ARG B 1 219 ? -35.875 2.385 27.469 1 81.44 219 ARG B CA 1
ATOM 8474 C C . ARG B 1 219 ? -34.688 1.867 28.281 1 81.44 219 ARG B C 1
ATOM 8476 O O . ARG B 1 219 ? -33.625 2.498 28.312 1 81.44 219 ARG B O 1
ATOM 8483 N N . ASN B 1 220 ? -34.875 0.71 28.828 1 80.69 220 ASN B N 1
ATOM 8484 C CA . ASN B 1 220 ? -33.844 0.211 29.734 1 80.69 220 ASN B CA 1
ATOM 8485 C C . ASN B 1 220 ? -32.906 -0.757 29.016 1 80.69 220 ASN B C 1
ATOM 8487 O O . ASN B 1 220 ? -32 -1.331 29.641 1 80.69 220 ASN B O 1
ATOM 8491 N N . THR B 1 221 ? -33.094 -0.859 27.688 1 88.81 221 THR B N 1
ATOM 8492 C CA . THR B 1 221 ? -32.125 -1.664 26.938 1 88.81 221 THR B CA 1
ATOM 8493 C C . THR B 1 221 ? -30.797 -0.933 26.797 1 88.81 221 THR B C 1
ATOM 8495 O O . THR B 1 221 ? -30.75 0.299 26.828 1 88.81 221 THR B O 1
ATOM 8498 N N . LYS B 1 222 ? -29.75 -1.646 26.75 1 92.75 222 LYS B N 1
ATOM 8499 C CA . LYS B 1 222 ? -28.406 -1.069 26.688 1 92.75 222 LYS B CA 1
ATOM 8500 C C . LYS B 1 222 ? -28.266 -0.133 25.484 1 92.75 222 LYS B C 1
ATOM 8502 O O . LYS B 1 222 ? -27.703 0.954 25.609 1 92.75 222 LYS B O 1
ATOM 8507 N N . THR B 1 223 ? -28.812 -0.492 24.375 1 94.06 223 THR B N 1
ATOM 8508 C CA . THR B 1 223 ? -28.703 0.293 23.141 1 94.06 223 THR B CA 1
ATOM 8509 C C . THR B 1 223 ? -29.406 1.641 23.297 1 94.06 223 THR B C 1
ATOM 8511 O O . THR B 1 223 ? -28.828 2.686 23 1 94.06 223 THR B O 1
ATOM 8514 N N . VAL B 1 224 ? -30.609 1.631 23.828 1 93.69 224 VAL B N 1
ATOM 8515 C CA . VAL B 1 224 ? -31.391 2.859 23.922 1 93.69 224 VAL B CA 1
ATOM 8516 C C . VAL B 1 224 ? -30.797 3.762 25 1 93.69 224 VAL B C 1
ATOM 8518 O O . VAL B 1 224 ? -30.797 4.988 24.859 1 93.69 224 VAL B O 1
ATOM 8521 N N . SER B 1 225 ? -30.297 3.158 26.078 1 93.94 225 SER B N 1
ATOM 8522 C CA . SER B 1 225 ? -29.641 3.932 27.125 1 93.94 225 SER B CA 1
ATOM 8523 C C . SER B 1 225 ? -28.406 4.652 26.594 1 93.94 225 SER B C 1
ATOM 8525 O O . SER B 1 225 ? -28.141 5.801 26.953 1 93.94 225 SER B O 1
ATOM 8527 N N . ASN B 1 226 ? -27.656 3.961 25.797 1 96 226 ASN B N 1
ATOM 8528 C CA . ASN B 1 226 ? -26.484 4.566 25.203 1 96 226 ASN B CA 1
ATOM 8529 C C . ASN B 1 226 ? -26.844 5.656 24.188 1 96 226 ASN B C 1
ATOM 8531 O O . ASN B 1 226 ? -26.156 6.676 24.094 1 96 226 ASN B O 1
ATOM 8535 N N . VAL B 1 227 ? -27.922 5.406 23.422 1 96.5 227 VAL B N 1
ATOM 8536 C CA . VAL B 1 227 ? -28.391 6.422 22.484 1 96.5 227 VAL B CA 1
ATOM 8537 C C . VAL B 1 227 ? -28.734 7.703 23.25 1 96.5 227 VAL B C 1
ATOM 8539 O O . VAL B 1 227 ? -28.375 8.805 22.812 1 96.5 227 VAL B O 1
ATOM 8542 N N . ALA B 1 228 ? -29.391 7.539 24.359 1 95.25 228 ALA B N 1
ATOM 8543 C CA . ALA B 1 228 ? -29.797 8.688 25.172 1 95.25 228 ALA B CA 1
ATOM 8544 C C . ALA B 1 228 ? -28.578 9.406 25.734 1 95.25 228 ALA B C 1
ATOM 8546 O O . ALA B 1 228 ? -28.469 10.633 25.625 1 95.25 228 ALA B O 1
ATOM 8547 N N . ALA B 1 229 ? -27.719 8.68 26.312 1 96.81 229 ALA B N 1
ATOM 8548 C CA . ALA B 1 229 ? -26.547 9.25 26.953 1 96.81 229 ALA B CA 1
ATOM 8549 C C . ALA B 1 229 ? -25.656 9.953 25.938 1 96.81 229 ALA B C 1
ATOM 8551 O O . ALA B 1 229 ? -25.25 11.109 26.141 1 96.81 229 ALA B O 1
ATOM 8552 N N . VAL B 1 230 ? -25.312 9.312 24.844 1 97.62 230 VAL B N 1
ATOM 8553 C CA . VAL B 1 230 ? -24.375 9.82 23.859 1 97.62 230 VAL B CA 1
ATOM 8554 C C . VAL B 1 230 ? -24.969 11.039 23.141 1 97.62 230 VAL B C 1
ATOM 8556 O O . VAL B 1 230 ? -24.25 11.977 22.797 1 97.62 230 VAL B O 1
ATOM 8559 N N . SER B 1 231 ? -26.281 11.016 22.906 1 97.38 231 SER B N 1
ATOM 8560 C CA . SER B 1 231 ? -26.922 12.172 22.281 1 97.38 231 SER B CA 1
ATOM 8561 C C . SER B 1 231 ? -26.75 13.422 23.141 1 97.38 231 SER B C 1
ATOM 8563 O O . SER B 1 231 ? -26.484 14.508 22.609 1 97.38 231 SER B O 1
ATOM 8565 N N . LYS B 1 232 ? -26.953 13.273 24.422 1 96.44 232 LYS B N 1
ATOM 8566 C CA . LYS B 1 232 ? -26.781 14.406 25.328 1 96.44 232 LYS B CA 1
ATOM 8567 C C . LYS B 1 232 ? -25.328 14.875 25.344 1 96.44 232 LYS B C 1
ATOM 8569 O O . LYS B 1 232 ? -25.062 16.078 25.438 1 96.44 232 LYS B O 1
ATOM 8574 N N . ALA B 1 233 ? -24.438 13.953 25.328 1 97.19 233 ALA B N 1
ATOM 8575 C CA . ALA B 1 233 ? -23.016 14.305 25.297 1 97.19 233 ALA B CA 1
ATOM 8576 C C . ALA B 1 233 ? -22.672 15.086 24.031 1 97.19 233 ALA B C 1
ATOM 8578 O O . ALA B 1 233 ? -21.859 16.016 24.062 1 97.19 233 ALA B O 1
ATOM 8579 N N . TYR B 1 234 ? -23.25 14.672 22.859 1 97.19 234 TYR B N 1
ATOM 8580 C CA . TYR B 1 234 ? -23 15.383 21.609 1 97.19 234 TYR B CA 1
ATOM 8581 C C . TYR B 1 234 ? -23.547 16.797 21.688 1 97.19 234 TYR B C 1
ATOM 8583 O O . TYR B 1 234 ? -22.969 17.719 21.109 1 97.19 234 TYR B O 1
ATOM 8591 N N . LEU B 1 235 ? -24.672 16.922 22.328 1 96.31 235 LEU B N 1
ATOM 8592 C CA . LEU B 1 235 ? -25.188 18.266 22.531 1 96.31 235 LEU B CA 1
ATOM 8593 C C . LEU B 1 235 ? -24.172 19.141 23.266 1 96.31 235 LEU B C 1
ATOM 8595 O O . LEU B 1 235 ? -23.938 20.297 22.859 1 96.31 235 LEU B O 1
ATOM 8599 N N . GLY B 1 236 ? -23.641 18.562 24.312 1 95.12 236 GLY B N 1
ATOM 8600 C CA . GLY B 1 236 ? -22.594 19.266 25.031 1 95.12 236 GLY B CA 1
ATOM 8601 C C . GLY B 1 236 ? -21.406 19.625 24.156 1 95.12 236 GLY B C 1
ATOM 8602 O O . GLY B 1 236 ? -20.828 20.703 24.281 1 95.12 236 GLY B O 1
ATOM 8603 N N . THR B 1 237 ? -21.031 18.75 23.297 1 93.88 237 THR B N 1
ATOM 8604 C CA . THR B 1 237 ? -19.891 18.969 22.406 1 93.88 237 THR B CA 1
ATOM 8605 C C . THR B 1 237 ? -20.188 20.094 21.406 1 93.88 237 THR B C 1
ATOM 8607 O O . THR B 1 237 ? -19.328 20.922 21.125 1 93.88 237 THR B O 1
ATOM 8610 N N . PHE B 1 238 ? -21.422 20.125 20.875 1 93.38 238 PHE B N 1
ATOM 8611 C CA . PHE B 1 238 ? -21.812 21.188 19.969 1 93.38 238 PHE B CA 1
ATOM 8612 C C . PHE B 1 238 ? -21.828 22.531 20.672 1 93.38 238 PHE B C 1
ATOM 8614 O O . PHE B 1 238 ? -21.469 23.547 20.094 1 93.38 238 PHE B O 1
ATOM 8621 N N . PHE B 1 239 ? -22.25 22.531 21.922 1 91.94 239 PHE B N 1
ATOM 8622 C CA . PHE B 1 239 ? -22.359 23.766 22.688 1 91.94 239 PHE B CA 1
ATOM 8623 C C . PHE B 1 239 ? -20.984 24.219 23.172 1 91.94 239 PHE B C 1
ATOM 8625 O O . PHE B 1 239 ? -20.797 25.406 23.453 1 91.94 239 PHE B O 1
ATOM 8632 N N . PHE B 1 240 ? -20.125 23.297 23.312 1 87.69 240 PHE B N 1
ATOM 8633 C CA . PHE B 1 240 ? -18.734 23.594 23.656 1 87.69 240 PHE B CA 1
ATOM 8634 C C . PHE B 1 240 ? -18.031 24.312 22.5 1 87.69 240 PHE B C 1
ATOM 8636 O O . PHE B 1 240 ? -17.375 25.328 22.703 1 87.69 240 PHE B O 1
ATOM 8643 N N . LYS B 1 241 ? -18.156 23.734 21.281 1 82.5 241 LYS B N 1
ATOM 8644 C CA . LYS B 1 241 ? -17.562 24.312 20.078 1 82.5 241 LYS B CA 1
ATOM 8645 C C . LYS B 1 241 ? -18.578 25.125 19.281 1 82.5 241 LYS B C 1
ATOM 8647 O O . LYS B 1 241 ? -18.75 24.922 18.094 1 82.5 241 LYS B O 1
ATOM 8652 N N . LYS B 1 242 ? -19.156 26.047 19.969 1 81.56 242 LYS B N 1
ATOM 8653 C CA . LYS B 1 242 ? -20.234 26.812 19.359 1 81.56 242 LYS B CA 1
ATOM 8654 C C . LYS B 1 242 ? -19.734 27.703 18.234 1 81.56 242 LYS B C 1
ATOM 8656 O O . LYS B 1 242 ? -18.547 28.047 18.203 1 81.56 242 LYS B O 1
ATOM 8661 N N . PRO B 1 243 ? -20.516 27.875 17.203 1 69 243 PRO B N 1
ATOM 8662 C CA . PRO B 1 243 ? -20.094 28.719 16.078 1 69 243 PRO B CA 1
ATOM 8663 C C . PRO B 1 243 ? -19.781 30.156 16.5 1 69 243 PRO B C 1
ATOM 8665 O O . PRO B 1 243 ? -20.344 30.641 17.484 1 69 243 PRO B O 1
ATOM 8668 N N . ASP B 1 244 ? -18.672 30.75 16.031 1 57.91 244 ASP B N 1
ATOM 8669 C CA . ASP B 1 244 ? -18.281 32.125 16.312 1 57.91 244 ASP B CA 1
ATOM 8670 C C . ASP B 1 244 ? -19.406 33.094 15.945 1 57.91 244 ASP B C 1
ATOM 8672 O O . ASP B 1 244 ? -19.812 33.188 14.781 1 57.91 244 ASP B O 1
ATOM 8676 N N . THR B 1 245 ? -20.406 33.312 16.938 1 51 245 THR B N 1
ATOM 8677 C CA . THR B 1 245 ? -21.562 34.156 16.703 1 51 245 THR B CA 1
ATOM 8678 C C . THR B 1 245 ? -21.125 35.625 16.562 1 51 245 THR B C 1
ATOM 8680 O O . THR B 1 245 ? -21.969 36.5 16.453 1 51 245 THR B O 1
ATOM 8683 N N . LYS B 1 246 ? -19.938 35.906 16.797 1 48.72 246 LYS B N 1
ATOM 8684 C CA . LYS B 1 246 ? -19.656 37.344 16.641 1 48.72 246 LYS B CA 1
ATOM 8685 C C . LYS B 1 246 ? -19.922 37.812 15.219 1 48.72 246 LYS B C 1
ATOM 8687 O O . LYS B 1 246 ? -19.594 38.938 14.859 1 48.72 246 LYS B O 1
ATOM 8692 N N . TRP B 1 247 ? -20.391 36.906 14.477 1 35.94 247 TRP B N 1
ATOM 8693 C CA . TRP B 1 247 ? -20.516 37.25 13.07 1 35.94 247 TRP B CA 1
ATOM 8694 C C . TRP B 1 247 ? -21.906 37.812 12.758 1 35.94 247 TRP B C 1
ATOM 8696 O O . TRP B 1 247 ? -22.906 37.188 13.109 1 35.94 247 TRP B O 1
ATOM 8706 N N . ASN B 1 248 ? -22.219 39.125 12.984 1 35.84 248 ASN B N 1
ATOM 8707 C CA . ASN B 1 248 ? -23.484 39.656 12.484 1 35.84 248 ASN B CA 1
ATOM 8708 C C . ASN B 1 248 ? -23.5 39.75 10.961 1 35.84 248 ASN B C 1
ATOM 8710 O O . ASN B 1 248 ? -22.453 39.594 10.32 1 35.84 248 ASN B O 1
ATOM 8714 N N . GLU B 1 249 ? -24.625 39.844 10.375 1 34.53 249 GLU B N 1
ATOM 8715 C CA . GLU B 1 249 ? -24.859 40 8.938 1 34.53 249 GLU B CA 1
ATOM 8716 C C . GLU B 1 249 ? -23.828 40.938 8.32 1 34.53 249 GLU B C 1
ATOM 8718 O O . GLU B 1 249 ? -23.547 40.875 7.117 1 34.53 249 GLU B O 1
ATOM 8723 N N . LYS B 1 250 ? -23.547 42.125 8.969 1 35 250 LYS B N 1
ATOM 8724 C CA . LYS B 1 250 ? -22.891 43.312 8.438 1 35 250 LYS B CA 1
ATOM 8725 C C . LYS B 1 250 ? -21.391 43.281 8.688 1 35 250 LYS B C 1
ATOM 8727 O O . LYS B 1 250 ? -20.688 44.25 8.406 1 35 250 LYS B O 1
ATOM 8732 N N . GLY B 1 251 ? -20.609 42.25 9.031 1 31.89 251 GLY B N 1
ATOM 8733 C CA . GLY B 1 251 ? -19.188 42.188 9.344 1 31.89 251 GLY B CA 1
ATOM 8734 C C . GLY B 1 251 ? -18.922 41.75 10.766 1 31.89 251 GLY B C 1
ATOM 8735 O O . GLY B 1 251 ? -19.844 41.375 11.5 1 31.89 251 GLY B O 1
ATOM 8736 N N . LEU B 1 252 ? -17.578 41.469 11.164 1 34.66 252 LEU B N 1
ATOM 8737 C CA . LEU B 1 252 ? -17.109 41.125 12.508 1 34.66 252 LEU B CA 1
ATOM 8738 C C . LEU B 1 252 ? -17.562 42.188 13.516 1 34.66 252 LEU B C 1
ATOM 8740 O O . LEU B 1 252 ? -17.219 43.375 13.375 1 34.66 252 LEU B O 1
ATOM 8744 N N . THR B 1 253 ? -18.688 42.531 13.688 1 33.47 253 THR B N 1
ATOM 8745 C CA . THR B 1 253 ? -18.875 43.531 14.734 1 33.47 253 THR B CA 1
ATOM 8746 C C . THR B 1 253 ? -18.484 42.969 16.094 1 33.47 253 THR B C 1
ATOM 8748 O O . THR B 1 253 ? -18.641 41.75 16.359 1 33.47 253 THR B O 1
ATOM 8751 N N . GLU B 1 254 ? -17.375 43.438 16.781 1 37.59 254 GLU B N 1
ATOM 8752 C CA . GLU B 1 254 ? -16.984 43.344 18.188 1 37.59 254 GLU B CA 1
ATOM 8753 C C . GLU B 1 254 ? -18.172 43 19.062 1 37.59 254 GLU B C 1
ATOM 8755 O O . GLU B 1 254 ? -18.656 43.844 19.812 1 37.59 254 GLU B O 1
ATOM 8760 N N . VAL B 1 255 ? -19.266 42.531 18.625 1 38.59 255 VAL B N 1
ATOM 8761 C CA . VAL B 1 255 ? -20.391 42.531 19.562 1 38.59 255 VAL B CA 1
ATOM 8762 C C . VAL B 1 255 ? -20.062 41.562 20.719 1 38.59 255 VAL B C 1
ATOM 8764 O O . VAL B 1 255 ? -19.719 40.406 20.5 1 38.59 255 VAL B O 1
ATOM 8767 N N . ASP B 1 256 ? -19.547 41.969 21.922 1 42.34 256 ASP B N 1
ATOM 8768 C CA . ASP B 1 256 ? -19.312 41.438 23.25 1 42.34 256 ASP B CA 1
ATOM 8769 C C . ASP B 1 256 ? -20.297 40.312 23.562 1 42.34 256 ASP B C 1
ATOM 8771 O O . ASP B 1 256 ? -20.141 39.594 24.562 1 42.34 256 ASP B O 1
ATOM 8775 N N . LYS B 1 257 ? -21.625 40.406 23.219 1 49.62 257 LYS B N 1
ATOM 8776 C CA . LYS B 1 257 ? -22.641 39.531 23.812 1 49.62 257 LYS B CA 1
ATOM 8777 C C . LYS B 1 257 ? -22.812 38.25 23 1 49.62 257 LYS B C 1
ATOM 8779 O O . LYS B 1 257 ? -22.938 38.312 21.781 1 49.62 257 LYS B O 1
ATOM 8784 N N . THR B 1 258 ? -22.469 37.094 23.516 1 57.5 258 THR B N 1
ATOM 8785 C CA . THR B 1 258 ? -22.75 35.75 22.953 1 57.5 258 THR B CA 1
ATOM 8786 C C . THR B 1 258 ? -24.188 35.656 22.453 1 57.5 258 THR B C 1
ATOM 8788 O O . THR B 1 258 ? -25.125 35.812 23.234 1 57.5 258 THR B O 1
ATOM 8791 N N . ILE B 1 259 ? -24.484 35.875 21.203 1 70.88 259 ILE B N 1
ATOM 8792 C CA . ILE B 1 259 ? -25.797 35.719 20.609 1 70.88 259 ILE B CA 1
ATOM 8793 C C . ILE B 1 259 ? -26.203 34.25 20.625 1 70.88 259 ILE B C 1
ATOM 8795 O O . ILE B 1 259 ? -25.453 33.375 20.172 1 70.88 259 ILE B O 1
ATOM 8799 N N . ILE B 1 260 ? -27.266 34 21.406 1 83.25 260 ILE B N 1
ATOM 8800 C CA . ILE B 1 260 ? -27.844 32.656 21.469 1 83.25 260 ILE B CA 1
ATOM 8801 C C . ILE B 1 260 ? -28.578 32.344 20.156 1 83.25 260 ILE B C 1
ATOM 8803 O O . ILE B 1 260 ? -29.531 33.062 19.812 1 83.25 260 ILE B O 1
ATOM 8807 N N . PRO B 1 261 ? -28.203 31.406 19.469 1 86.38 261 PRO B N 1
ATOM 8808 C CA . PRO B 1 261 ? -28.906 31.062 18.219 1 86.38 261 PRO B CA 1
ATOM 8809 C C . PRO B 1 261 ? -30.391 30.75 18.453 1 86.38 261 PRO B C 1
ATOM 8811 O O . PRO B 1 261 ? -30.75 30.156 19.453 1 86.38 261 PRO B O 1
ATOM 8814 N N . PRO B 1 262 ? -31.203 31.078 17.484 1 88.12 262 PRO B N 1
ATOM 8815 C CA . PRO B 1 262 ? -32.656 30.891 17.625 1 88.12 262 PRO B CA 1
ATOM 8816 C C . PRO B 1 262 ? -33.031 29.438 17.891 1 88.12 262 PRO B C 1
ATOM 8818 O O . PRO B 1 262 ? -33.969 29.172 18.656 1 88.12 262 PRO B O 1
ATOM 8821 N N . VAL B 1 263 ? -32.312 28.562 17.375 1 92.56 263 VAL B N 1
ATOM 8822 C CA . VAL B 1 263 ? -32.656 27.141 17.516 1 92.56 263 VAL B CA 1
ATOM 8823 C C . VAL B 1 263 ? -32.531 26.734 18.984 1 92.56 263 VAL B C 1
ATOM 8825 O O . VAL B 1 263 ? -33.281 25.891 19.469 1 92.56 263 VAL B O 1
ATOM 8828 N N . VAL B 1 264 ? -31.641 27.281 19.703 1 93.88 264 VAL B N 1
ATOM 8829 C CA . VAL B 1 264 ? -31.391 26.953 21.109 1 93.88 264 VAL B CA 1
ATOM 8830 C C . VAL B 1 264 ? -32.562 27.453 21.969 1 93.88 264 VAL B C 1
ATOM 8832 O O . VAL B 1 264 ? -33 26.75 22.891 1 93.88 264 VAL B O 1
ATOM 8835 N N . GLU B 1 265 ? -33.031 28.594 21.609 1 92.5 265 GLU B N 1
ATOM 8836 C CA . GLU B 1 265 ? -34.156 29.156 22.312 1 92.5 265 GLU B CA 1
ATOM 8837 C C . GLU B 1 265 ? -35.438 28.375 22.016 1 92.5 265 GLU B C 1
ATOM 8839 O O . GLU B 1 265 ? -36.219 28.078 22.922 1 92.5 265 GLU B O 1
ATOM 8844 N N . GLU B 1 266 ? -35.562 28.047 20.75 1 93.38 266 GLU B N 1
ATOM 8845 C CA . GLU B 1 266 ? -36.75 27.328 20.328 1 93.38 266 GLU B CA 1
ATOM 8846 C C . GLU B 1 266 ? -36.844 25.953 20.969 1 93.38 266 GLU B C 1
ATOM 8848 O O . GLU B 1 266 ? -37.906 25.438 21.234 1 93.38 266 GLU B O 1
ATOM 8853 N N . THR B 1 267 ? -35.719 25.359 21.25 1 94.44 267 THR B N 1
ATOM 8854 C CA . THR B 1 267 ? -35.688 24.016 21.812 1 94.44 267 THR B CA 1
ATOM 8855 C C . THR B 1 267 ? -35.594 24.062 23.328 1 94.44 267 THR B C 1
ATOM 8857 O O . THR B 1 267 ? -35.562 23.031 24 1 94.44 267 THR B O 1
ATOM 8860 N N . GLY B 1 268 ? -35.531 25.172 23.922 1 92 268 GLY B N 1
ATOM 8861 C CA . GLY B 1 268 ? -35.531 25.359 25.359 1 92 268 GLY B CA 1
ATOM 8862 C C . GLY B 1 268 ? -34.219 24.938 26 1 92 268 GLY B C 1
ATOM 8863 O O . GLY B 1 268 ? -34.219 24.422 27.125 1 92 268 GLY B O 1
ATOM 8864 N N . ARG B 1 269 ? -33.125 25.078 25.328 1 93.75 269 ARG B N 1
ATOM 8865 C CA . ARG B 1 269 ? -31.828 24.578 25.828 1 93.75 269 ARG B CA 1
ATOM 8866 C C . ARG B 1 269 ? -30.875 25.719 26.125 1 93.75 269 ARG B C 1
ATOM 8868 O O . ARG B 1 269 ? -29.656 25.578 25.922 1 93.75 269 ARG B O 1
ATOM 8875 N N . THR B 1 270 ? -31.328 26.766 26.562 1 93.12 270 THR B N 1
ATOM 8876 C CA . THR B 1 270 ? -30.516 27.969 26.797 1 93.12 270 THR B CA 1
ATOM 8877 C C . THR B 1 270 ? -29.547 27.75 27.969 1 93.12 270 THR B C 1
ATOM 8879 O O . THR B 1 270 ? -28.406 28.203 27.922 1 93.12 270 THR B O 1
ATOM 8882 N N . GLU B 1 271 ? -30.031 27.062 28.938 1 92.31 271 GLU B N 1
ATOM 8883 C CA . GLU B 1 271 ? -29.172 26.812 30.094 1 92.31 271 GLU B CA 1
ATOM 8884 C C . GLU B 1 271 ? -27.984 25.922 29.703 1 92.31 271 GLU B C 1
ATOM 8886 O O . GLU B 1 271 ? -26.859 26.172 30.125 1 92.31 271 GLU B O 1
ATOM 8891 N N . GLU B 1 272 ? -28.25 24.906 28.938 1 94.31 272 GLU B N 1
ATOM 8892 C CA . GLU B 1 272 ? -27.219 24 28.484 1 94.31 272 GLU B CA 1
ATOM 8893 C C . GLU B 1 272 ? -26.234 24.703 27.531 1 94.31 272 GLU B C 1
ATOM 8895 O O . GLU B 1 272 ? -25.047 24.391 27.516 1 94.31 272 GLU B O 1
ATOM 8900 N N . PHE B 1 273 ? -26.812 25.609 26.797 1 92.56 273 PHE B N 1
ATOM 8901 C CA . PHE B 1 273 ? -25.984 26.344 25.859 1 92.56 273 PHE B CA 1
ATOM 8902 C C . PHE B 1 273 ? -25 27.25 26.594 1 92.56 273 PHE B C 1
ATOM 8904 O O . PHE B 1 273 ? -23.859 27.422 26.156 1 92.56 273 PHE B O 1
ATOM 8911 N N . ARG B 1 274 ? -25.422 27.766 27.75 1 88.88 274 ARG B N 1
ATOM 8912 C CA . ARG B 1 274 ? -24.562 28.641 28.547 1 88.88 274 ARG B CA 1
ATOM 8913 C C . ARG B 1 274 ? -23.5 27.844 29.297 1 88.88 274 ARG B C 1
ATOM 8915 O O . ARG B 1 274 ? -22.375 28.328 29.469 1 88.88 274 ARG B O 1
ATOM 8922 N N . ASP B 1 275 ? -23.953 26.672 29.734 1 91.94 275 ASP B N 1
ATOM 8923 C CA . ASP B 1 275 ? -23.031 25.797 30.422 1 91.94 275 ASP B CA 1
ATOM 8924 C C . ASP B 1 275 ? -23.109 24.375 29.891 1 91.94 275 ASP B C 1
ATOM 8926 O O . ASP B 1 275 ? -23.844 23.531 30.422 1 91.94 275 ASP B O 1
ATOM 8930 N N . PRO B 1 276 ? -22.266 24.078 28.984 1 93.94 276 PRO B N 1
ATOM 8931 C CA . PRO B 1 276 ? -22.297 22.766 28.328 1 93.94 276 PRO B CA 1
ATOM 8932 C C . PRO B 1 276 ? -22.047 21.625 29.312 1 93.94 276 PRO B C 1
ATOM 8934 O O . PRO B 1 276 ? -22.375 20.469 29.016 1 93.94 276 PRO B O 1
ATOM 8937 N N . ARG B 1 277 ? -21.484 21.859 30.5 1 94.12 277 ARG B N 1
ATOM 8938 C CA . ARG B 1 277 ? -21.219 20.859 31.516 1 94.12 277 ARG B CA 1
ATOM 8939 C C . ARG B 1 277 ? -22.5 20.125 31.906 1 94.12 277 ARG B C 1
ATOM 8941 O O . ARG B 1 277 ? -22.469 18.922 32.219 1 94.12 277 ARG B O 1
ATOM 8948 N N . ILE B 1 278 ? -23.547 20.859 31.844 1 96.5 278 ILE B N 1
ATOM 8949 C CA . ILE B 1 278 ? -24.844 20.312 32.219 1 96.5 278 ILE B CA 1
ATOM 8950 C C . ILE B 1 278 ? -25.203 19.141 31.312 1 96.5 278 ILE B C 1
ATOM 8952 O O . ILE B 1 278 ? -25.75 18.141 31.766 1 96.5 278 ILE B O 1
ATOM 8956 N N . CYS B 1 279 ? -24.891 19.234 30.062 1 97.19 279 CYS B N 1
ATOM 8957 C CA . CYS B 1 279 ? -25.188 18.172 29.094 1 97.19 279 CYS B CA 1
ATOM 8958 C C . CYS B 1 279 ? -24.438 16.906 29.438 1 97.19 279 CYS B C 1
ATOM 8960 O O . CYS B 1 279 ? -25 15.805 29.391 1 97.19 279 CYS B O 1
ATOM 8962 N N . PHE B 1 280 ? -23.188 17 29.828 1 97.44 280 PHE B N 1
ATOM 8963 C CA . PHE B 1 280 ? -22.359 15.836 30.125 1 97.44 280 PHE B CA 1
ATOM 8964 C C . PHE B 1 280 ? -22.797 15.172 31.422 1 97.44 280 PHE B C 1
ATOM 8966 O O . PHE B 1 280 ? -22.797 13.945 31.531 1 97.44 280 PHE B O 1
ATOM 8973 N N . ILE B 1 281 ? -23.188 15.992 32.375 1 97.25 281 ILE B N 1
ATOM 8974 C CA . ILE B 1 281 ? -23.656 15.461 33.625 1 97.25 281 ILE B CA 1
ATOM 8975 C C . ILE B 1 281 ? -24.953 14.688 33.438 1 97.25 281 ILE B C 1
ATOM 8977 O O . ILE B 1 281 ? -25.125 13.586 33.969 1 97.25 281 ILE B O 1
ATOM 8981 N N . LYS B 1 282 ? -25.812 15.258 32.594 1 96.62 282 LYS B N 1
ATOM 8982 C CA . LYS B 1 282 ? -27.062 14.578 32.281 1 96.62 282 LYS B CA 1
ATOM 8983 C C . LYS B 1 282 ? -26.812 13.281 31.531 1 96.62 282 LYS B C 1
ATOM 8985 O O . LYS B 1 282 ? -27.516 12.289 31.719 1 96.62 282 LYS B O 1
ATOM 8990 N N . ALA B 1 283 ? -25.828 13.32 30.641 1 97.56 283 ALA B N 1
ATOM 8991 C CA . ALA B 1 283 ? -25.469 12.133 29.875 1 97.56 283 ALA B CA 1
ATOM 8992 C C . ALA B 1 283 ? -24.984 11.016 30.781 1 97.56 283 ALA B C 1
ATOM 8994 O O . ALA B 1 283 ? -25.344 9.852 30.609 1 97.56 283 ALA B O 1
ATOM 8995 N N . LEU B 1 284 ? -24.172 11.367 31.781 1 96.88 284 LEU B N 1
ATOM 8996 C CA . LEU B 1 284 ? -23.609 10.383 32.688 1 96.88 284 LEU B CA 1
ATOM 8997 C C . LEU B 1 284 ? -24.688 9.82 33.625 1 96.88 284 LEU B C 1
ATOM 8999 O O . LEU B 1 284 ? -24.562 8.695 34.094 1 96.88 284 LEU B O 1
ATOM 9003 N N . LYS B 1 285 ? -25.734 10.586 33.844 1 95.38 285 LYS B N 1
ATOM 9004 C CA . LYS B 1 285 ? -26.859 10.094 34.625 1 95.38 285 LYS B CA 1
ATOM 9005 C C . LYS B 1 285 ? -27.609 9 33.875 1 95.38 285 LYS B C 1
ATOM 9007 O O . LYS B 1 285 ? -28.141 8.07 34.469 1 95.38 285 LYS B O 1
ATOM 9012 N N . GLU B 1 286 ? -27.656 9.188 32.531 1 93.5 286 GLU B N 1
ATOM 9013 C CA . GLU B 1 286 ? -28.297 8.172 31.688 1 93.5 286 GLU B CA 1
ATOM 9014 C C . GLU B 1 286 ? -27.5 6.879 31.688 1 93.5 286 GLU B C 1
ATOM 9016 O O . GLU B 1 286 ? -28.062 5.789 31.766 1 93.5 286 GLU B O 1
ATOM 9021 N N . ASN B 1 287 ? -26.234 6.953 31.547 1 94.88 287 ASN B N 1
ATOM 9022 C CA . ASN B 1 287 ? -25.328 5.812 31.562 1 94.88 287 ASN B CA 1
ATOM 9023 C C . ASN B 1 287 ? -23.938 6.207 32.062 1 94.88 287 ASN B C 1
ATOM 9025 O O . ASN B 1 287 ? -23.094 6.656 31.297 1 94.88 287 ASN B O 1
ATOM 9029 N N . PRO B 1 288 ? -23.625 5.938 33.219 1 94.44 288 PRO B N 1
ATOM 9030 C CA . PRO B 1 288 ? -22.359 6.367 33.812 1 94.44 288 PRO B CA 1
ATOM 9031 C C . PRO B 1 288 ? -21.156 5.617 33.25 1 94.44 288 PRO B C 1
ATOM 9033 O O . PRO B 1 288 ? -20.016 6.07 33.406 1 94.44 288 PRO B O 1
ATOM 9036 N N . ASP B 1 289 ? -21.391 4.473 32.562 1 94.19 289 ASP B N 1
ATOM 9037 C CA . ASP B 1 289 ? -20.281 3.65 32.125 1 94.19 289 ASP B CA 1
ATOM 9038 C C . ASP B 1 289 ? -20.109 3.73 30.609 1 94.19 289 ASP B C 1
ATOM 9040 O O . ASP B 1 289 ? -19.562 2.818 29.984 1 94.19 289 ASP B O 1
ATOM 9044 N N . ASN B 1 290 ? -20.641 4.742 30.109 1 95.19 290 ASN B N 1
ATOM 9045 C CA . ASN B 1 290 ? -20.422 4.906 28.672 1 95.19 290 ASN B CA 1
ATOM 9046 C C . ASN B 1 290 ? -19.062 5.516 28.391 1 95.19 290 ASN B C 1
ATOM 9048 O O . ASN B 1 290 ? -18.766 6.629 28.828 1 95.19 290 ASN B O 1
ATOM 9052 N N . ARG B 1 291 ? -18.25 4.855 27.672 1 95.31 291 ARG B N 1
ATOM 9053 C CA . ARG B 1 291 ? -16.875 5.246 27.422 1 95.31 291 ARG B CA 1
ATOM 9054 C C . ARG B 1 291 ? -16.812 6.57 26.656 1 95.31 291 ARG B C 1
ATOM 9056 O O . ARG B 1 291 ? -16.016 7.453 27 1 95.31 291 ARG B O 1
ATOM 9063 N N . GLU B 1 292 ? -17.625 6.723 25.641 1 95.44 292 GLU B N 1
ATOM 9064 C CA . GLU B 1 292 ? -17.578 7.898 24.766 1 95.44 292 GLU B CA 1
ATOM 9065 C C . GLU B 1 292 ? -17.984 9.156 25.531 1 95.44 292 GLU B C 1
ATOM 9067 O O . GLU B 1 292 ? -17.375 10.219 25.344 1 95.44 292 GLU B O 1
ATOM 9072 N N . VAL B 1 293 ? -19.047 9.031 26.328 1 97.06 293 VAL B N 1
ATOM 9073 C CA . VAL B 1 293 ? -19.516 10.172 27.109 1 97.06 293 VAL B CA 1
ATOM 9074 C C . VAL B 1 293 ? -18.406 10.656 28.031 1 97.06 293 VAL B C 1
ATOM 9076 O O . VAL B 1 293 ? -18.156 11.859 28.141 1 97.06 293 VAL B O 1
ATOM 9079 N N . ARG B 1 294 ? -17.781 9.766 28.656 1 97 294 ARG B N 1
ATOM 9080 C CA . ARG B 1 294 ? -16.719 10.109 29.594 1 97 294 ARG B CA 1
ATOM 9081 C C . ARG B 1 294 ? -15.555 10.781 28.875 1 97 294 ARG B C 1
ATOM 9083 O O . ARG B 1 294 ? -14.977 11.742 29.391 1 97 294 ARG B O 1
ATOM 9090 N N . ILE B 1 295 ? -15.188 10.312 27.781 1 96.94 295 ILE B N 1
ATOM 9091 C CA . ILE B 1 295 ? -14.078 10.875 27.016 1 96.94 295 ILE B CA 1
ATOM 9092 C C . ILE B 1 295 ? -14.43 12.289 26.547 1 96.94 295 ILE B C 1
ATOM 9094 O O . ILE B 1 295 ? -13.609 13.203 26.641 1 96.94 295 ILE B O 1
ATOM 9098 N N . ARG B 1 296 ? -15.625 12.461 26.031 1 95.69 296 ARG B N 1
ATOM 9099 C CA . ARG B 1 296 ? -16.047 13.773 25.562 1 95.69 296 ARG B CA 1
ATOM 9100 C C . ARG B 1 296 ? -16.109 14.781 26.703 1 95.69 296 ARG B C 1
ATOM 9102 O O . ARG B 1 296 ? -15.773 15.953 26.531 1 95.69 296 ARG B O 1
ATOM 9109 N N . TYR B 1 297 ? -16.609 14.266 27.828 1 96.75 297 TYR B N 1
ATOM 9110 C CA . TYR B 1 297 ? -16.625 15.125 29 1 96.75 297 TYR B CA 1
ATOM 9111 C C . TYR B 1 297 ? -15.203 15.523 29.406 1 96.75 297 TYR B C 1
ATOM 9113 O O . TYR B 1 297 ? -14.945 16.688 29.703 1 96.75 297 TYR B O 1
ATOM 9121 N N . ALA B 1 298 ? -14.32 14.562 29.375 1 96.31 298 ALA B N 1
ATOM 9122 C CA . ALA B 1 298 ? -12.922 14.828 29.703 1 96.31 298 ALA B CA 1
ATOM 9123 C C . ALA B 1 298 ? -12.312 15.852 28.75 1 96.31 298 ALA B C 1
ATOM 9125 O O . ALA B 1 298 ? -11.539 16.719 29.156 1 96.31 298 ALA B O 1
ATOM 9126 N N . ASN B 1 299 ? -12.617 15.742 27.516 1 93.19 299 ASN B N 1
ATOM 9127 C CA . ASN B 1 299 ? -12.109 16.672 26.516 1 93.19 299 ASN B CA 1
ATOM 9128 C C . ASN B 1 299 ? -12.602 18.094 26.766 1 93.19 299 ASN B C 1
ATOM 9130 O O . ASN B 1 299 ? -11.875 19.062 26.531 1 93.19 299 ASN B O 1
ATOM 9134 N N . TYR B 1 300 ? -13.859 18.188 27.141 1 92.56 300 TYR B N 1
ATOM 9135 C CA . TYR B 1 300 ? -14.406 19.484 27.5 1 92.56 300 TYR B CA 1
ATOM 9136 C C . TYR B 1 300 ? -13.656 20.078 28.688 1 92.56 300 TYR B C 1
ATOM 9138 O O . TYR B 1 300 ? -13.305 21.266 28.688 1 92.56 300 TYR B O 1
ATOM 9146 N N . LEU B 1 301 ? -13.383 19.297 29.672 1 92.31 301 LEU B N 1
ATOM 9147 C CA . LEU B 1 301 ? -12.727 19.734 30.891 1 92.31 301 LEU B CA 1
ATOM 9148 C C . LEU B 1 301 ? -11.273 20.125 30.609 1 92.31 301 LEU B C 1
ATOM 9150 O O . LEU B 1 301 ? -10.727 21.016 31.266 1 92.31 301 LEU B O 1
ATOM 9154 N N . ARG B 1 302 ? -10.656 19.578 29.656 1 89.88 302 ARG B N 1
ATOM 9155 C CA . ARG B 1 302 ? -9.258 19.828 29.328 1 89.88 302 ARG B CA 1
ATOM 9156 C C . ARG B 1 302 ? -9.086 21.203 28.719 1 89.88 302 ARG B C 1
ATOM 9158 O O . ARG B 1 302 ? -8.039 21.844 28.906 1 89.88 302 ARG B O 1
ATOM 9165 N N . ASP B 1 303 ? -10.016 21.578 27.844 1 80.81 303 ASP B N 1
ATOM 9166 C CA . ASP B 1 303 ? -9.906 22.859 27.156 1 80.81 303 ASP B CA 1
ATOM 9167 C C . ASP B 1 303 ? -10.07 24.031 28.125 1 80.81 303 ASP B C 1
ATOM 9169 O O . ASP B 1 303 ? -11.195 24.406 28.453 1 80.81 303 ASP B O 1
ATOM 9173 N N . ILE B 1 304 ? -8.977 24.516 28.516 1 67.12 304 ILE B N 1
ATOM 9174 C CA . ILE B 1 304 ? -8.992 25.594 29.516 1 67.12 304 ILE B CA 1
ATOM 9175 C C . ILE B 1 304 ? -8.82 26.938 28.828 1 67.12 304 ILE B C 1
ATOM 9177 O O . ILE B 1 304 ? -8.453 27.922 29.469 1 67.12 304 ILE B O 1
ATOM 9181 N N . ARG B 1 305 ? -8.914 27.188 27.562 1 56.78 305 ARG B N 1
ATOM 9182 C CA . ARG B 1 305 ? -8.664 28.422 26.828 1 56.78 305 ARG B CA 1
ATOM 9183 C C . ARG B 1 305 ? -9.516 29.562 27.375 1 56.78 305 ARG B C 1
ATOM 9185 O O . ARG B 1 305 ? -9.055 30.703 27.453 1 56.78 305 ARG B O 1
ATOM 9192 N N . ASN B 1 306 ? -10.672 29.219 27.547 1 47 306 ASN B N 1
ATOM 9193 C CA . ASN B 1 306 ? -11.508 30.312 28.047 1 47 306 ASN B CA 1
ATOM 9194 C C . ASN B 1 306 ? -11.141 30.688 29.484 1 47 306 ASN B C 1
ATOM 9196 O O . ASN B 1 306 ? -11.586 31.719 29.984 1 47 306 ASN B O 1
ATOM 9200 N N . GLU B 1 307 ? -10.359 29.766 30.047 1 49.62 307 GLU B N 1
ATOM 9201 C CA . GLU B 1 307 ? -9.891 30.078 31.391 1 49.62 307 GLU B CA 1
ATOM 9202 C C . GLU B 1 307 ? -8.438 30.547 31.375 1 49.62 307 GLU B C 1
ATOM 9204 O O . GLU B 1 307 ? -7.691 30.234 30.453 1 49.62 307 GLU B O 1
ATOM 9209 N N . LYS B 1 308 ? -8.109 31.531 32 1 54.97 308 LYS B N 1
ATOM 9210 C CA . LYS B 1 308 ? -6.766 32.094 32.062 1 54.97 308 LYS B CA 1
ATOM 9211 C C . LYS B 1 308 ? -5.707 31 32.094 1 54.97 308 LYS B C 1
ATOM 9213 O O . LYS B 1 308 ? -5.746 30.094 32.938 1 54.97 308 LYS B O 1
ATOM 9218 N N . GLU B 1 309 ? -5.125 30.469 30.906 1 64.19 309 GLU B N 1
ATOM 9219 C CA . GLU B 1 309 ? -4.008 29.547 30.781 1 64.19 309 GLU B CA 1
ATOM 9220 C C . GLU B 1 309 ? -2.957 29.812 31.859 1 64.19 309 GLU B C 1
ATOM 9222 O O . GLU B 1 309 ? -1.824 30.188 31.547 1 64.19 309 GLU B O 1
ATOM 9227 N N . GLU B 1 310 ? -3.611 29.891 33.219 1 78.5 310 GLU B N 1
ATOM 9228 C CA . GLU B 1 310 ? -2.748 30.125 34.375 1 78.5 310 GLU B CA 1
ATOM 9229 C C . GLU B 1 310 ? -2.676 28.875 35.25 1 78.5 310 GLU B C 1
ATOM 9231 O O . GLU B 1 310 ? -3.609 28.078 35.281 1 78.5 310 GLU B O 1
ATOM 9236 N N . ALA B 1 311 ? -1.616 28.609 35.906 1 86.12 311 ALA B N 1
ATOM 9237 C CA . ALA B 1 311 ? -1.398 27.484 36.844 1 86.12 311 ALA B CA 1
ATOM 9238 C C . ALA B 1 311 ? -2.131 27.703 38.156 1 86.12 311 ALA B C 1
ATOM 9240 O O . ALA B 1 311 ? -1.51 28.031 39.156 1 86.12 311 ALA B O 1
ATOM 9241 N N . THR B 1 312 ? -3.414 27.609 38.156 1 88.12 312 THR B N 1
ATOM 9242 C CA . THR B 1 312 ? -4.238 27.797 39.344 1 88.12 312 THR B CA 1
ATOM 9243 C C . THR B 1 312 ? -4.703 26.453 39.906 1 88.12 312 THR B C 1
ATOM 9245 O O . THR B 1 312 ? -4.652 25.438 39.219 1 88.12 312 THR B O 1
ATOM 9248 N N . GLU B 1 313 ? -5.031 26.469 41.125 1 88.31 313 GLU B N 1
ATOM 9249 C CA . GLU B 1 313 ? -5.531 25.25 41.781 1 88.31 313 GLU B CA 1
ATOM 9250 C C . GLU B 1 313 ? -6.859 24.812 41.156 1 88.31 313 GLU B C 1
ATOM 9252 O O . GLU B 1 313 ? -7.145 23.625 41.062 1 88.31 313 GLU B O 1
ATOM 9257 N N . GLU B 1 314 ? -7.609 25.719 40.75 1 87.19 314 GLU B N 1
ATOM 9258 C CA . GLU B 1 314 ? -8.875 25.406 40.094 1 87.19 314 GLU B CA 1
ATOM 9259 C C . GLU B 1 314 ? -8.648 24.656 38.781 1 87.19 314 GLU B C 1
ATOM 9261 O O . GLU B 1 314 ? -9.359 23.688 38.5 1 87.19 314 GLU B O 1
ATOM 9266 N N . ASN B 1 315 ? -7.711 25.062 38.094 1 90.38 315 ASN B N 1
ATOM 9267 C CA . ASN B 1 315 ? -7.383 24.391 36.844 1 90.38 315 ASN B CA 1
ATOM 9268 C C . ASN B 1 315 ? -6.789 23 37.094 1 90.38 315 ASN B C 1
ATOM 9270 O O . ASN B 1 315 ? -7.004 22.078 36.312 1 90.38 315 ASN B O 1
ATOM 9274 N N . ARG B 1 316 ? -6.109 22.906 38.156 1 91.38 316 ARG B N 1
ATOM 9275 C CA . ARG B 1 316 ? -5.559 21.609 38.531 1 91.38 316 ARG B CA 1
ATOM 9276 C C . ARG B 1 316 ? -6.672 20.609 38.812 1 91.38 316 ARG B C 1
ATOM 9278 O O . ARG B 1 316 ? -6.629 19.469 38.375 1 91.38 316 ARG B O 1
ATOM 9285 N N . LYS B 1 317 ? -7.59 21.078 39.594 1 92.44 317 LYS B N 1
ATOM 9286 C CA . LYS B 1 317 ? -8.719 20.219 39.938 1 92.44 317 LYS B CA 1
ATOM 9287 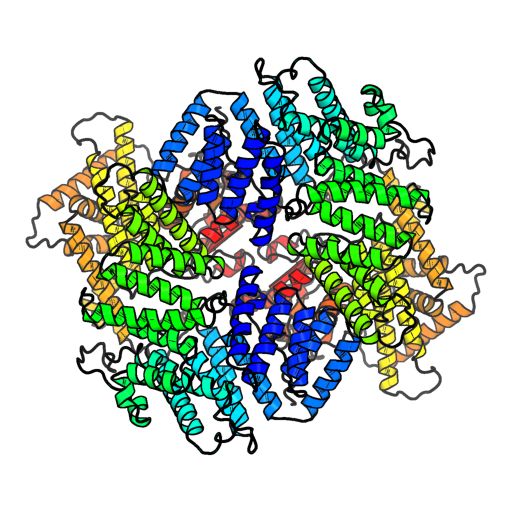C C . LYS B 1 317 ? -9.516 19.828 38.688 1 92.44 317 LYS B C 1
ATOM 9289 O O . LYS B 1 317 ? -10 18.703 38.594 1 92.44 317 LYS B O 1
ATOM 9294 N N . ARG B 1 318 ? -9.664 20.781 37.844 1 92.81 318 ARG B N 1
ATOM 9295 C CA . ARG B 1 318 ? -10.406 20.562 36.594 1 92.81 318 ARG B CA 1
ATOM 9296 C C . ARG B 1 318 ? -9.719 19.5 35.75 1 92.81 318 ARG B C 1
ATOM 9298 O O . ARG B 1 318 ? -10.367 18.594 35.219 1 92.81 318 ARG B O 1
ATOM 9305 N N . LEU B 1 319 ? -8.453 19.562 35.625 1 94.69 319 LEU B N 1
ATOM 9306 C CA . LEU B 1 319 ? -7.691 18.594 34.812 1 94.69 319 LEU B CA 1
ATOM 9307 C C . LEU B 1 319 ? -7.656 17.234 35.5 1 94.69 319 LEU B C 1
ATOM 9309 O O . LEU B 1 319 ? -7.648 16.203 34.844 1 94.69 319 LEU B O 1
ATOM 9313 N N . ASP B 1 320 ? -7.641 17.234 36.812 1 95.94 320 ASP B N 1
ATOM 9314 C CA . ASP B 1 320 ? -7.688 15.977 37.531 1 95.94 320 ASP B CA 1
ATOM 9315 C C . ASP B 1 320 ? -9.031 15.273 37.344 1 95.94 320 ASP B C 1
ATOM 9317 O O . ASP B 1 320 ? -9.086 14.047 37.25 1 95.94 320 ASP B O 1
ATOM 9321 N N . GLU B 1 321 ? -10.062 16.109 37.312 1 96.44 321 GLU B N 1
ATOM 9322 C CA . GLU B 1 321 ? -11.375 15.547 37.031 1 96.44 321 GLU B CA 1
ATOM 9323 C C . GLU B 1 321 ? -11.414 14.945 35.625 1 96.44 321 GLU B C 1
ATOM 9325 O O . GLU B 1 321 ? -12.016 13.891 35.406 1 96.44 321 GLU B O 1
ATOM 9330 N N . ALA B 1 322 ? -10.852 15.641 34.688 1 97 322 ALA B N 1
ATOM 9331 C CA . ALA B 1 322 ? -10.766 15.133 33.312 1 97 322 ALA B CA 1
ATOM 9332 C C . ALA B 1 322 ? -10.055 13.781 33.281 1 97 322 ALA B C 1
ATOM 9334 O O . ALA B 1 322 ? -10.5 12.852 32.594 1 97 322 ALA B O 1
ATOM 9335 N N . LEU B 1 323 ? -8.961 13.672 34.031 1 97.62 323 LEU B N 1
ATOM 9336 C CA . LEU B 1 323 ? -8.188 12.438 34.094 1 97.62 323 LEU B CA 1
ATOM 9337 C C . LEU B 1 323 ? -9.008 11.305 34.688 1 97.62 323 LEU B C 1
ATOM 9339 O O . LEU B 1 323 ? -8.883 10.148 34.281 1 97.62 323 LEU B O 1
ATOM 9343 N N . GLU B 1 324 ? -9.789 11.641 35.625 1 97.69 324 GLU B N 1
ATOM 9344 C CA . GLU B 1 324 ? -10.641 10.641 36.281 1 97.69 324 GLU B CA 1
ATOM 9345 C C . GLU B 1 324 ? -11.625 10.039 35.281 1 97.69 324 GLU B C 1
ATOM 9347 O O . GLU B 1 324 ? -11.828 8.82 35.25 1 97.69 324 GLU B O 1
ATOM 9352 N N . HIS B 1 325 ? -12.227 10.891 34.469 1 97.75 325 HIS B N 1
ATOM 9353 C CA . HIS B 1 325 ? -13.203 10.43 33.5 1 97.75 325 HIS B CA 1
ATOM 9354 C C . HIS B 1 325 ? -12.539 9.578 32.438 1 97.75 325 HIS B C 1
ATOM 9356 O O . HIS B 1 325 ? -13.055 8.523 32.062 1 97.75 325 HIS B O 1
ATOM 9362 N N . VAL B 1 326 ? -11.414 9.961 31.938 1 97.62 326 VAL B N 1
ATOM 9363 C CA . VAL B 1 326 ? -10.758 9.227 30.875 1 97.62 326 VAL B CA 1
ATOM 9364 C C . VAL B 1 326 ? -10.219 7.902 31.406 1 97.62 326 VAL B C 1
ATOM 9366 O O . VAL B 1 326 ? -10.281 6.879 30.719 1 97.62 326 VAL B O 1
ATOM 9369 N N . ASN B 1 327 ? -9.703 7.941 32.625 1 97.5 327 ASN B N 1
ATOM 9370 C CA . ASN B 1 327 ? -9.219 6.703 33.219 1 97.5 327 ASN B CA 1
ATOM 9371 C C . ASN B 1 327 ? -10.352 5.703 33.438 1 97.5 327 ASN B C 1
ATOM 9373 O O . ASN B 1 327 ? -10.156 4.496 33.312 1 97.5 327 ASN B O 1
ATOM 9377 N N . HIS B 1 328 ? -11.469 6.227 33.781 1 97.25 328 HIS B N 1
ATOM 9378 C CA . HIS B 1 328 ? -12.625 5.355 33.938 1 97.25 328 HIS B CA 1
ATOM 9379 C C . HIS B 1 328 ? -12.992 4.719 32.594 1 97.25 328 HIS B C 1
ATOM 9381 O O . HIS B 1 328 ? -13.266 3.52 32.531 1 97.25 328 HIS B O 1
ATOM 9387 N N . SER B 1 329 ? -12.977 5.484 31.594 1 96.75 329 SER B N 1
ATOM 9388 C CA . SER B 1 329 ? -13.25 4.961 30.25 1 96.75 329 SER B CA 1
ATOM 9389 C C . SER B 1 329 ? -12.25 3.871 29.875 1 96.75 329 SER B C 1
ATOM 9391 O O . SER B 1 329 ? -12.641 2.822 29.359 1 96.75 329 SER B O 1
ATOM 9393 N N . LEU B 1 330 ? -10.969 4.062 30.156 1 96.31 330 LEU B N 1
ATOM 9394 C CA . LEU B 1 330 ? -9.914 3.137 29.781 1 96.31 330 LEU B CA 1
ATOM 9395 C C . LEU B 1 330 ? -9.953 1.88 30.641 1 96.31 330 LEU B C 1
ATOM 9397 O O . LEU B 1 330 ? -9.484 0.818 30.219 1 96.31 330 LEU B O 1
ATOM 9401 N N . SER B 1 331 ? -10.523 2.004 31.828 1 96.19 331 SER B N 1
ATOM 9402 C CA . SER B 1 331 ? -10.68 0.826 32.688 1 96.19 331 SER B CA 1
ATOM 9403 C C . SER B 1 331 ? -11.742 -0.116 32.125 1 96.19 331 SER B C 1
ATOM 9405 O O . SER B 1 331 ? -11.688 -1.326 32.344 1 96.19 331 SER B O 1
ATOM 9407 N N . LEU B 1 332 ? -12.664 0.463 31.391 1 94.69 332 LEU B N 1
ATOM 9408 C CA . LEU B 1 332 ? -13.711 -0.335 30.766 1 94.69 332 LEU B CA 1
ATOM 9409 C C . LEU B 1 332 ? -13.195 -1.038 29.516 1 94.69 332 LEU B C 1
ATOM 9411 O O . LEU B 1 332 ? -13.617 -2.154 29.203 1 94.69 332 LEU B O 1
ATOM 9415 N N . ASP B 1 333 ? -12.352 -0.406 28.781 1 94.31 333 ASP B N 1
ATOM 9416 C CA . ASP B 1 333 ? -11.766 -0.944 27.562 1 94.31 333 ASP B CA 1
ATOM 9417 C C . ASP B 1 333 ? -10.367 -0.37 27.328 1 94.31 333 ASP B C 1
ATOM 9419 O O . ASP B 1 333 ? -10.227 0.784 26.922 1 94.31 333 ASP B O 1
ATOM 9423 N N . ASP B 1 334 ? -9.438 -1.168 27.453 1 91.12 334 ASP B N 1
ATOM 9424 C CA . ASP B 1 334 ? -8.07 -0.697 27.25 1 91.12 334 ASP B CA 1
ATOM 9425 C C . ASP B 1 334 ? -7.504 -1.21 25.922 1 91.12 334 ASP B C 1
ATOM 9427 O O . ASP B 1 334 ? -6.285 -1.242 25.734 1 91.12 334 ASP B O 1
ATOM 9431 N N . SER B 1 335 ? -8.383 -1.673 25.062 1 91.56 335 SER B N 1
ATOM 9432 C CA . SER B 1 335 ? -7.957 -2.215 23.781 1 91.56 335 SER B CA 1
ATOM 9433 C C . SER B 1 335 ? -7.684 -1.102 22.781 1 91.56 335 SER B C 1
ATOM 9435 O O . SER B 1 335 ? -7.875 0.078 23.078 1 91.56 335 SER B O 1
ATOM 9437 N N . GLU B 1 336 ? -7.25 -1.416 21.625 1 90.56 336 GLU B N 1
ATOM 9438 C CA . GLU B 1 336 ? -6.926 -0.455 20.562 1 90.56 336 GLU B CA 1
ATOM 9439 C C . GLU B 1 336 ? -8.172 0.281 20.094 1 90.56 336 GLU B C 1
ATOM 9441 O O . GLU B 1 336 ? -8.078 1.353 19.484 1 90.56 336 GLU B O 1
ATOM 9446 N N . ALA B 1 337 ? -9.32 -0.28 20.406 1 91.69 337 ALA B N 1
ATOM 9447 C CA . ALA B 1 337 ? -10.562 0.355 19.969 1 91.69 337 ALA B CA 1
ATOM 9448 C C . ALA B 1 337 ? -10.789 1.673 20.719 1 91.69 337 ALA B C 1
ATOM 9450 O O . ALA B 1 337 ? -11.453 2.576 20.203 1 91.69 337 ALA B O 1
ATOM 9451 N N . ASN B 1 338 ? -10.273 1.781 21.938 1 93.56 338 ASN B N 1
ATOM 9452 C CA . ASN B 1 338 ? -10.414 2.992 22.734 1 93.56 338 ASN B CA 1
ATOM 9453 C C . ASN B 1 338 ? -9.219 3.924 22.562 1 93.56 338 ASN B C 1
ATOM 9455 O O . ASN B 1 338 ? -8.672 4.426 23.547 1 93.56 338 ASN B O 1
ATOM 9459 N N . TRP B 1 339 ? -8.789 4.027 21.344 1 89.88 339 TRP B N 1
ATOM 9460 C CA . TRP B 1 339 ? -7.633 4.859 21.016 1 89.88 339 TRP B CA 1
ATOM 9461 C C . TRP B 1 339 ? -7.879 6.312 21.391 1 89.88 339 TRP B C 1
ATOM 9463 O O . TRP B 1 339 ? -6.965 7 21.859 1 89.88 339 TRP B O 1
ATOM 9473 N N . PHE B 1 340 ? -9.109 6.797 21.203 1 91.44 340 PHE B N 1
ATOM 9474 C CA . PHE B 1 340 ? -9.43 8.188 21.484 1 91.44 340 PHE B CA 1
ATOM 9475 C C . PHE B 1 340 ? -9.273 8.492 22.969 1 91.44 340 PHE B C 1
ATOM 9477 O O . PHE B 1 340 ? -8.852 9.586 23.344 1 91.44 340 PHE B O 1
ATOM 9484 N N . GLY B 1 341 ? -9.656 7.453 23.797 1 94.44 341 GLY B N 1
ATOM 9485 C CA . GLY B 1 341 ? -9.445 7.613 25.234 1 94.44 341 GLY B CA 1
ATOM 9486 C C . GLY B 1 341 ? -7.977 7.75 25.594 1 94.44 341 GLY B C 1
ATOM 9487 O O . GLY B 1 341 ? -7.617 8.586 26.438 1 94.44 341 GLY B O 1
ATOM 9488 N N . ARG B 1 342 ? -7.184 7.043 24.969 1 94.5 342 ARG B N 1
ATOM 9489 C CA . ARG B 1 342 ? -5.754 7.074 25.25 1 94.5 342 ARG B CA 1
ATOM 9490 C C . ARG B 1 342 ? -5.133 8.391 24.812 1 94.5 342 ARG B C 1
ATOM 9492 O O . ARG B 1 342 ? -4.305 8.969 25.516 1 94.5 342 ARG B O 1
ATOM 9499 N N . ILE B 1 343 ? -5.527 8.875 23.703 1 94.62 343 ILE B N 1
ATOM 9500 C CA . ILE B 1 343 ? -5 10.125 23.172 1 94.62 343 ILE B CA 1
ATOM 9501 C C . ILE B 1 343 ? -5.461 11.289 24.047 1 94.62 343 ILE B C 1
ATOM 9503 O O . ILE B 1 343 ? -4.695 12.227 24.297 1 94.62 343 ILE B O 1
ATOM 9507 N N . THR B 1 344 ? -6.73 11.195 24.422 1 95.56 344 THR B N 1
ATOM 9508 C CA . THR B 1 344 ? -7.254 12.242 25.312 1 95.56 344 THR B CA 1
ATOM 9509 C C . THR B 1 344 ? -6.488 12.266 26.625 1 95.56 344 THR B C 1
ATOM 9511 O O . THR B 1 344 ? -6.172 13.336 27.141 1 95.56 344 THR B O 1
ATOM 9514 N N . LYS B 1 345 ? -6.203 11.094 27.156 1 96.88 345 LYS B N 1
ATOM 9515 C CA . LYS B 1 345 ? -5.418 11.008 28.391 1 96.88 345 LYS B CA 1
ATOM 9516 C C . LYS B 1 345 ? -4.051 11.672 28.203 1 96.88 345 LYS B C 1
ATOM 9518 O O . LYS B 1 345 ? -3.621 12.453 29.062 1 96.88 345 LYS B O 1
ATOM 9523 N N . ALA B 1 346 ? -3.395 11.336 27.109 1 96.12 346 ALA B N 1
ATOM 9524 C CA . ALA B 1 346 ? -2.096 11.93 26.812 1 96.12 346 ALA B CA 1
ATOM 9525 C C . ALA B 1 346 ? -2.199 13.445 26.703 1 96.12 346 ALA B C 1
ATOM 9527 O O . ALA B 1 346 ? -1.34 14.172 27.219 1 96.12 346 ALA B O 1
ATOM 9528 N N . SER B 1 347 ? -3.254 13.969 26.062 1 94.06 347 SER B N 1
ATOM 9529 C CA . SER B 1 347 ? -3.457 15.406 25.891 1 94.06 347 SER B CA 1
ATOM 9530 C C . SER B 1 347 ? -3.686 16.109 27.219 1 94.06 347 SER B C 1
ATOM 9532 O O . SER B 1 347 ? -3.256 17.25 27.406 1 94.06 347 SER B O 1
ATOM 9534 N N . ILE B 1 348 ? -4.41 15.461 28.125 1 96.19 348 ILE B N 1
ATOM 9535 C CA . ILE B 1 348 ? -4.656 16.031 29.453 1 96.19 348 ILE B CA 1
ATOM 9536 C C . ILE B 1 348 ? -3.336 16.156 30.203 1 96.19 348 ILE B C 1
ATOM 9538 O O . ILE B 1 348 ? -3.053 17.203 30.812 1 96.19 348 ILE B O 1
ATOM 9542 N N . TYR B 1 349 ? -2.535 15.117 30.172 1 96.12 349 TYR B N 1
ATOM 9543 C CA . TYR B 1 349 ? -1.225 15.172 30.812 1 96.12 349 TYR B CA 1
ATOM 9544 C C . TYR B 1 349 ? -0.367 16.281 30.203 1 96.12 349 TYR B C 1
ATOM 9546 O O . TYR B 1 349 ? 0.387 16.953 30.906 1 96.12 349 TYR B O 1
ATOM 9554 N N . PHE B 1 350 ? -0.427 16.438 28.969 1 93.94 350 PHE B N 1
ATOM 9555 C CA . PHE B 1 350 ? 0.349 17.469 28.297 1 93.94 350 PHE B CA 1
ATOM 9556 C C . PHE B 1 350 ? -0.103 18.859 28.734 1 93.94 350 PHE B C 1
ATOM 9558 O O . PHE B 1 350 ? 0.723 19.75 28.953 1 93.94 350 PHE B O 1
ATOM 9565 N N . SER B 1 351 ? -1.472 19.047 28.797 1 91.12 351 SER B N 1
ATOM 9566 C CA . SER B 1 351 ? -2.006 20.312 29.297 1 91.12 351 SER B CA 1
ATOM 9567 C C . SER B 1 351 ? -1.545 20.578 30.734 1 91.12 351 SER B C 1
ATOM 9569 O O . SER B 1 351 ? -1.224 21.719 31.078 1 91.12 351 SER B O 1
ATOM 9571 N N . LYS B 1 352 ? -1.539 19.531 31.516 1 92.75 352 LYS B N 1
ATOM 9572 C CA . LYS B 1 352 ? -1.034 19.656 32.875 1 92.75 352 LYS B CA 1
ATOM 9573 C C . LYS B 1 352 ? 0.423 20.109 32.875 1 92.75 352 LYS B C 1
ATOM 9575 O O . LYS B 1 352 ? 0.81 20.969 33.688 1 92.75 352 LYS B O 1
ATOM 9580 N N . TYR B 1 353 ? 1.162 19.547 32 1 91.81 353 TYR B N 1
ATOM 9581 C CA . TYR B 1 353 ? 2.566 19.922 31.906 1 91.81 353 TYR B CA 1
ATOM 9582 C C . TYR B 1 353 ? 2.709 21.375 31.469 1 91.81 353 TYR B C 1
ATOM 9584 O O . TYR B 1 353 ? 3.559 22.109 32 1 91.81 353 TYR B O 1
ATOM 9592 N N . GLN B 1 354 ? 1.931 21.812 30.531 1 86.38 354 GLN B N 1
ATOM 9593 C CA . GLN B 1 354 ? 2.018 23.172 30.016 1 86.38 354 GLN B CA 1
ATOM 9594 C C . GLN B 1 354 ? 1.723 24.188 31.109 1 86.38 354 GLN B C 1
ATOM 9596 O O . GLN B 1 354 ? 2.307 25.281 31.125 1 86.38 354 GLN B O 1
ATOM 9601 N N . LEU B 1 355 ? 0.876 23.797 31.984 1 88.06 355 LEU B N 1
ATOM 9602 C CA . LEU B 1 355 ? 0.469 24.719 33.031 1 88.06 355 LEU B CA 1
ATOM 9603 C C . LEU B 1 355 ? 1.399 24.625 34.25 1 88.06 355 LEU B C 1
ATOM 9605 O O . LEU B 1 355 ? 1.799 25.641 34.812 1 88.06 355 LEU B O 1
ATOM 9609 N N . PHE B 1 356 ? 1.822 23.391 34.594 1 90.38 356 PHE B N 1
ATOM 9610 C CA . PHE B 1 356 ? 2.498 23.219 35.875 1 90.38 356 PHE B CA 1
ATOM 9611 C C . PHE B 1 356 ? 3.945 22.781 35.656 1 90.38 356 PHE B C 1
ATOM 9613 O O . PHE B 1 356 ? 4.73 22.734 36.625 1 90.38 356 PHE B O 1
ATOM 9620 N N . LYS B 1 357 ? 4.359 22.406 34.531 1 90 357 LYS B N 1
ATOM 9621 C CA . LYS B 1 357 ? 5.723 22.125 34.094 1 90 357 LYS B CA 1
ATOM 9622 C C . LYS B 1 357 ? 6.32 20.969 34.875 1 90 357 LYS B C 1
ATOM 9624 O O . LYS B 1 357 ? 7.5 21 35.219 1 90 357 LYS B O 1
ATOM 9629 N N . ASN B 1 358 ? 5.418 20.016 35.281 1 90.5 358 ASN B N 1
ATOM 9630 C CA . ASN B 1 358 ? 5.898 18.797 35.906 1 90.5 358 ASN B CA 1
ATOM 9631 C C . ASN B 1 358 ? 6.398 17.781 34.906 1 90.5 358 ASN B C 1
ATOM 9633 O O . ASN B 1 358 ? 5.656 17.391 34 1 90.5 358 ASN B O 1
ATOM 9637 N N . LYS B 1 359 ? 7.559 17.312 35.062 1 91.19 359 LYS B N 1
ATOM 9638 C CA . LYS B 1 359 ? 8.203 16.391 34.125 1 91.19 359 LYS B CA 1
ATOM 9639 C C . LYS B 1 359 ? 7.438 15.07 34.031 1 91.19 359 LYS B C 1
ATOM 9641 O O . LYS B 1 359 ? 7.348 14.477 32.938 1 91.19 359 LYS B O 1
ATOM 9646 N N . ASN B 1 360 ? 6.945 14.617 35.094 1 93.88 360 ASN B N 1
ATOM 9647 C CA . ASN B 1 360 ? 6.219 13.352 35.125 1 93.88 360 ASN B CA 1
ATOM 9648 C C . ASN B 1 360 ? 4.98 13.406 34.25 1 93.88 360 ASN B C 1
ATOM 9650 O O . ASN B 1 360 ? 4.586 12.391 33.656 1 93.88 360 ASN B O 1
ATOM 9654 N N . ASP B 1 361 ? 4.352 14.57 34.219 1 94.88 361 ASP B N 1
ATOM 9655 C CA . ASP B 1 361 ? 3.182 14.734 33.375 1 94.88 361 ASP B CA 1
ATOM 9656 C C . ASP B 1 361 ? 3.562 14.609 31.891 1 94.88 361 ASP B C 1
ATOM 9658 O O . ASP B 1 361 ? 2.824 14.016 31.109 1 94.88 361 ASP B O 1
ATOM 9662 N N . LEU B 1 362 ? 4.672 15.148 31.578 1 94.06 362 LEU B N 1
ATOM 9663 C CA . LEU B 1 362 ? 5.137 15.078 30.188 1 94.06 362 LEU B CA 1
ATOM 9664 C C . LEU B 1 362 ? 5.492 13.641 29.812 1 94.06 362 LEU B C 1
ATOM 9666 O O . LEU B 1 362 ? 5.18 13.188 28.703 1 94.06 362 LEU B O 1
ATOM 9670 N N . GLU B 1 363 ? 6.137 12.914 30.719 1 95.12 363 GLU B N 1
ATOM 9671 C CA . GLU B 1 363 ? 6.5 11.523 30.484 1 95.12 363 GLU B CA 1
ATOM 9672 C C . GLU B 1 363 ? 5.262 10.648 30.328 1 95.12 363 GLU B C 1
ATOM 9674 O O . GLU B 1 363 ? 5.234 9.734 29.5 1 95.12 363 GLU B O 1
ATOM 9679 N N . SER B 1 364 ? 4.273 10.977 31.156 1 96.56 364 SER B N 1
ATOM 9680 C CA . SER B 1 364 ? 3.023 10.234 31.047 1 96.56 364 SER B CA 1
ATOM 9681 C C . SER B 1 364 ? 2.338 10.484 29.719 1 96.56 364 SER B C 1
ATOM 9683 O O . SER B 1 364 ? 1.786 9.562 29.109 1 96.56 364 SER B O 1
ATOM 9685 N N . ALA B 1 365 ? 2.355 11.734 29.297 1 96.44 365 ALA B N 1
ATOM 9686 C CA . ALA B 1 365 ? 1.78 12.07 28 1 96.44 365 ALA B CA 1
ATOM 9687 C C . ALA B 1 365 ? 2.473 11.305 26.875 1 96.44 365 ALA B C 1
ATOM 9689 O O . ALA B 1 365 ? 1.812 10.727 26.016 1 96.44 365 ALA B O 1
ATOM 9690 N N . ILE B 1 366 ? 3.822 11.242 26.922 1 95.69 366 ILE B N 1
ATOM 9691 C CA . ILE B 1 366 ? 4.617 10.562 25.906 1 95.69 366 ILE B CA 1
ATOM 9692 C C . ILE B 1 366 ? 4.297 9.07 25.906 1 95.69 366 ILE B C 1
ATOM 9694 O O . ILE B 1 366 ? 4.07 8.477 24.859 1 95.69 366 ILE B O 1
ATOM 9698 N N . ARG B 1 367 ? 4.215 8.5 27.047 1 95.56 367 ARG B N 1
ATOM 9699 C CA . ARG B 1 367 ? 3.926 7.074 27.172 1 95.56 367 ARG B CA 1
ATOM 9700 C C . ARG B 1 367 ? 2.568 6.734 26.562 1 95.56 367 ARG B C 1
ATOM 9702 O O . ARG B 1 367 ? 2.438 5.742 25.844 1 95.56 367 ARG B O 1
ATOM 9709 N N . ASP B 1 368 ? 1.587 7.512 26.875 1 95.75 368 ASP B N 1
ATOM 9710 C CA . ASP B 1 368 ? 0.241 7.262 26.359 1 95.75 368 ASP B CA 1
ATOM 9711 C C . ASP B 1 368 ? 0.173 7.492 24.859 1 95.75 368 ASP B C 1
ATOM 9713 O O . ASP B 1 368 ? -0.492 6.746 24.141 1 95.75 368 ASP B O 1
ATOM 9717 N N . TRP B 1 369 ? 0.851 8.531 24.375 1 95.5 369 TRP B N 1
ATOM 9718 C CA . TRP B 1 369 ? 0.859 8.781 22.938 1 95.5 369 TRP B CA 1
ATOM 9719 C C . TRP B 1 369 ? 1.589 7.664 22.203 1 95.5 369 TRP B C 1
ATOM 9721 O O . TRP B 1 369 ? 1.162 7.242 21.125 1 95.5 369 TRP B O 1
ATOM 9731 N N . GLU B 1 370 ? 2.705 7.18 22.719 1 93.69 370 GLU B N 1
ATOM 9732 C CA . GLU B 1 370 ? 3.443 6.09 22.094 1 93.69 370 GLU B CA 1
ATOM 9733 C C . GLU B 1 370 ? 2.615 4.805 22.062 1 93.69 370 GLU B C 1
ATOM 9735 O O . GLU B 1 370 ? 2.658 4.055 21.078 1 93.69 370 GLU B O 1
ATOM 9740 N N . PHE B 1 371 ? 1.935 4.613 23.141 1 93.19 371 PHE B N 1
ATOM 9741 C CA . PHE B 1 371 ? 1.047 3.457 23.172 1 93.19 371 PHE B CA 1
ATOM 9742 C C . PHE B 1 371 ? -0.038 3.572 22.109 1 93.19 371 PHE B C 1
ATOM 9744 O O . PHE B 1 371 ? -0.322 2.607 21.391 1 93.19 371 PHE B O 1
ATOM 9751 N N . ALA B 1 372 ? -0.65 4.695 22.016 1 91.81 372 ALA B N 1
ATOM 9752 C CA . ALA B 1 372 ? -1.674 4.922 21 1 91.81 372 ALA B CA 1
ATOM 9753 C C . ALA B 1 372 ? -1.093 4.785 19.594 1 91.81 372 ALA B C 1
ATOM 9755 O O . ALA B 1 372 ? -1.757 4.277 18.688 1 91.81 372 ALA B O 1
ATOM 9756 N N . ASP B 1 373 ? 0.196 5.262 19.391 1 89.62 373 ASP B N 1
ATOM 9757 C CA . ASP B 1 373 ? 0.879 5.223 18.094 1 89.62 373 ASP B CA 1
ATOM 9758 C C . ASP B 1 373 ? 1.095 3.783 17.641 1 89.62 373 ASP B C 1
ATOM 9760 O O . ASP B 1 373 ? 1.251 3.527 16.438 1 89.62 373 ASP B O 1
ATOM 9764 N N . SER B 1 374 ? 1.062 2.822 18.469 1 86.31 374 SER B N 1
ATOM 9765 C CA . SER B 1 374 ? 1.309 1.427 18.125 1 86.31 374 SER B CA 1
ATOM 9766 C C . SER B 1 374 ? 0.156 0.847 17.312 1 86.31 374 SER B C 1
ATOM 9768 O O . SER B 1 374 ? 0.329 -0.146 16.609 1 86.31 374 SER B O 1
ATOM 9770 N N . PHE B 1 375 ? -0.981 1.521 17.328 1 84.69 375 PHE B N 1
ATOM 9771 C CA . PHE B 1 375 ? -2.092 0.967 16.562 1 84.69 375 PHE B CA 1
ATOM 9772 C C . PHE B 1 375 ? -2.801 2.059 15.773 1 84.69 375 PHE B C 1
ATOM 9774 O O . PHE B 1 375 ? -3.533 1.77 14.828 1 84.69 375 PHE B O 1
ATOM 9781 N N . HIS B 1 376 ? -2.641 3.25 16.203 1 84.06 376 HIS B N 1
ATOM 9782 C CA . HIS B 1 376 ? -3.309 4.367 15.547 1 84.06 376 HIS B CA 1
ATOM 9783 C C . HIS B 1 376 ? -2.32 5.473 15.195 1 84.06 376 HIS B C 1
ATOM 9785 O O . HIS B 1 376 ? -2.146 6.422 15.961 1 84.06 376 HIS B O 1
ATOM 9791 N N . HIS B 1 377 ? -1.878 5.438 14.016 1 80.12 377 HIS B N 1
ATOM 9792 C CA . HIS B 1 377 ? -0.866 6.398 13.586 1 80.12 377 HIS B CA 1
ATOM 9793 C C . HIS B 1 377 ? -1.497 7.57 12.844 1 80.12 377 HIS B C 1
ATOM 9795 O O . HIS B 1 377 ? -2.281 7.371 11.914 1 80.12 377 HIS B O 1
ATOM 9801 N N . THR B 1 378 ? -1.334 8.734 13.367 1 81.69 378 THR B N 1
ATOM 9802 C CA . THR B 1 378 ? -1.779 9.93 12.656 1 81.69 378 THR B CA 1
ATOM 9803 C C . THR B 1 378 ? -0.704 11.008 12.688 1 81.69 378 THR B C 1
ATOM 9805 O O . THR B 1 378 ? 0.188 10.977 13.539 1 81.69 378 THR B O 1
ATOM 9808 N N . SER B 1 379 ? -0.752 11.945 11.742 1 82.06 379 SER B N 1
ATOM 9809 C CA . SER B 1 379 ? 0.19 13.055 11.703 1 82.06 379 SER B CA 1
ATOM 9810 C C . SER B 1 379 ? 0.105 13.898 12.969 1 82.06 379 SER B C 1
ATOM 9812 O O . SER B 1 379 ? 1.116 14.43 13.438 1 82.06 379 SER B O 1
ATOM 9814 N N . ARG B 1 380 ? -1.046 14 13.555 1 82 380 ARG B N 1
ATOM 9815 C CA . ARG B 1 380 ? -1.242 14.797 14.758 1 82 380 ARG B CA 1
ATOM 9816 C C . ARG B 1 380 ? -0.532 14.172 15.953 1 82 380 ARG B C 1
ATOM 9818 O O . ARG B 1 380 ? 0.113 14.875 16.734 1 82 380 ARG B O 1
ATOM 9825 N N . ILE B 1 381 ? -0.673 12.867 16.094 1 89.31 381 ILE B N 1
ATOM 9826 C CA . ILE B 1 381 ? -0.013 12.18 17.203 1 89.31 381 ILE B CA 1
ATOM 9827 C C . ILE B 1 381 ? 1.501 12.328 17.062 1 89.31 381 ILE B C 1
ATOM 9829 O O . ILE B 1 381 ? 2.188 12.609 18.047 1 89.31 381 ILE B O 1
ATOM 9833 N N . PHE B 1 382 ? 1.971 12.195 15.844 1 89.94 382 PHE B N 1
ATOM 9834 C CA . PHE B 1 382 ? 3.404 12.312 15.609 1 89.94 382 PHE B CA 1
ATOM 9835 C C . PHE B 1 382 ? 3.887 13.727 15.93 1 89.94 382 PHE B C 1
ATOM 9837 O O . PHE B 1 382 ? 4.953 13.906 16.516 1 89.94 382 PHE B O 1
ATOM 9844 N N . SER B 1 383 ? 3.07 14.703 15.562 1 88.75 383 SER B N 1
ATOM 9845 C CA . SER B 1 383 ? 3.445 16.094 15.844 1 88.75 383 SER B CA 1
ATOM 9846 C C . SER B 1 383 ? 3.465 16.359 17.344 1 88.75 383 SER B C 1
ATOM 9848 O O . SER B 1 383 ? 4.34 17.078 17.844 1 88.75 383 SER B O 1
ATOM 9850 N N . GLN B 1 384 ? 2.492 15.82 18.016 1 90.44 384 GLN B N 1
ATOM 9851 C CA . GLN B 1 384 ? 2.441 16 19.469 1 90.44 384 GLN B CA 1
ATOM 9852 C C . GLN B 1 384 ? 3.613 15.305 20.156 1 90.44 384 GLN B C 1
ATOM 9854 O O . GLN B 1 384 ? 4.219 15.859 21.078 1 90.44 384 GLN B O 1
ATOM 9859 N N . LEU B 1 385 ? 3.922 14.141 19.703 1 93.44 385 LEU B N 1
ATOM 9860 C CA . LEU B 1 385 ? 5.074 13.422 20.234 1 93.44 385 LEU B CA 1
ATOM 9861 C C . LEU B 1 385 ? 6.367 14.172 19.938 1 93.44 385 LEU B C 1
ATOM 9863 O O . LEU B 1 385 ? 7.246 14.258 20.797 1 93.44 385 LEU B O 1
ATOM 9867 N N . ALA B 1 386 ? 6.441 14.68 18.719 1 91.31 386 ALA B N 1
ATOM 9868 C CA . ALA B 1 386 ? 7.621 15.461 18.344 1 91.31 386 ALA B CA 1
ATOM 9869 C C . ALA B 1 386 ? 7.797 16.656 19.281 1 91.31 386 ALA B C 1
ATOM 9871 O O . ALA B 1 386 ? 8.898 16.922 19.766 1 91.31 386 ALA B O 1
ATOM 9872 N N . ASN B 1 387 ? 6.723 17.344 19.531 1 88.69 387 ASN B N 1
ATOM 9873 C CA . ASN B 1 387 ? 6.754 18.5 20.422 1 88.69 387 ASN B CA 1
ATOM 9874 C C . ASN B 1 387 ? 7.113 18.094 21.844 1 88.69 387 ASN B C 1
ATOM 9876 O O . ASN B 1 387 ? 7.844 18.812 22.531 1 88.69 387 ASN B O 1
ATOM 9880 N N . ALA B 1 388 ? 6.531 17.016 22.281 1 91.38 388 ALA B N 1
ATOM 9881 C CA . ALA B 1 388 ? 6.816 16.562 23.641 1 91.38 388 ALA B CA 1
ATOM 9882 C C . ALA B 1 388 ? 8.289 16.203 23.797 1 91.38 388 ALA B C 1
ATOM 9884 O O . ALA B 1 388 ? 8.922 16.562 24.797 1 91.38 388 ALA B O 1
ATOM 9885 N N . TYR B 1 389 ? 8.875 15.492 22.859 1 91 389 TYR B N 1
ATOM 9886 C CA . TYR B 1 389 ? 10.289 15.133 22.922 1 91 389 TYR B CA 1
ATOM 9887 C C . TYR B 1 389 ? 11.172 16.375 22.797 1 91 389 TYR B C 1
ATOM 9889 O O . TYR B 1 389 ? 12.25 16.438 23.391 1 91 389 TYR B O 1
ATOM 9897 N N . ARG B 1 390 ? 10.727 17.344 21.969 1 87.12 390 ARG B N 1
ATOM 9898 C CA . ARG B 1 390 ? 11.422 18.609 21.891 1 87.12 390 ARG B CA 1
ATOM 9899 C C . ARG B 1 390 ? 11.5 19.281 23.266 1 87.12 390 ARG B C 1
ATOM 9901 O O . ARG B 1 390 ? 12.562 19.75 23.672 1 87.12 390 ARG B O 1
ATOM 9908 N N . LEU B 1 391 ? 10.359 19.281 23.938 1 86.62 391 LEU B N 1
ATOM 9909 C CA . LEU B 1 391 ? 10.305 19.891 25.25 1 86.62 391 LEU B CA 1
ATOM 9910 C C . LEU B 1 391 ? 11.188 19.141 26.234 1 86.62 391 LEU B C 1
ATOM 9912 O O . LEU B 1 391 ? 11.805 19.75 27.109 1 86.62 391 LEU B O 1
ATOM 9916 N N . MET B 1 392 ? 11.273 17.844 26.078 1 88 392 MET B N 1
ATOM 9917 C CA . MET B 1 392 ? 12.148 17.031 26.922 1 88 392 MET B CA 1
ATOM 9918 C C . MET B 1 392 ? 13.617 17.391 26.672 1 88 392 MET B C 1
ATOM 9920 O O . MET B 1 392 ? 14.422 17.406 27.594 1 88 392 MET B O 1
ATOM 9924 N N . ALA B 1 393 ? 13.938 17.656 25.422 1 83.88 393 ALA B N 1
ATOM 9925 C CA . ALA B 1 393 ? 15.32 17.953 25.031 1 83.88 393 ALA B CA 1
ATOM 9926 C C . ALA B 1 393 ? 15.734 19.344 25.531 1 83.88 393 ALA B C 1
ATOM 9928 O O . ALA B 1 393 ? 16.891 19.547 25.891 1 83.88 393 ALA B O 1
ATOM 9929 N N . LEU B 1 394 ? 14.852 20.312 25.516 1 78.12 394 LEU B N 1
ATOM 9930 C CA . LEU B 1 394 ? 15.164 21.688 25.844 1 78.12 394 LEU B CA 1
ATOM 9931 C C . LEU B 1 394 ? 15.117 21.906 27.359 1 78.12 394 LEU B C 1
ATOM 9933 O O . LEU B 1 394 ? 15.531 22.969 27.844 1 78.12 394 LEU B O 1
ATOM 9937 N N . ARG B 1 395 ? 14.547 20.984 28.031 1 72.81 395 ARG B N 1
ATOM 9938 C CA . ARG B 1 395 ? 14.469 21.156 29.484 1 72.81 395 ARG B CA 1
ATOM 9939 C C . ARG B 1 395 ? 15.859 21.281 30.094 1 72.81 395 ARG B C 1
ATOM 9941 O O . ARG B 1 395 ? 16.797 20.594 29.672 1 72.81 395 ARG B O 1
ATOM 9948 N N . ASP B 1 396 ? 16.375 22.594 30.469 1 54.44 396 ASP B N 1
ATOM 9949 C CA . ASP B 1 396 ? 17.594 23 31.156 1 54.44 396 ASP B CA 1
ATOM 9950 C C . ASP B 1 396 ? 17.969 22 32.25 1 54.44 396 ASP B C 1
ATOM 9952 O O . ASP B 1 396 ? 18.281 22.391 33.375 1 54.44 396 ASP B O 1
ATOM 9956 N N . GLY B 1 397 ? 17.812 20.766 32.312 1 45.09 397 GLY B N 1
ATOM 9957 C CA . GLY B 1 397 ? 18.312 20.281 33.594 1 45.09 397 GLY B CA 1
ATOM 9958 C C . GLY B 1 397 ? 19.797 20.547 33.812 1 45.09 397 GLY B C 1
ATOM 9959 O O . GLY B 1 397 ? 20.547 20.688 32.844 1 45.09 397 GLY B O 1
ATOM 9960 N N . SER B 1 398 ? 20.219 21.188 34.906 1 39.28 398 SER B N 1
ATOM 9961 C CA . SER B 1 398 ? 21.531 21.359 35.531 1 39.28 398 SER B CA 1
ATOM 9962 C C . SER B 1 398 ? 22.422 20.156 35.25 1 39.28 398 SER B C 1
ATOM 9964 O O . SER B 1 398 ? 23.625 20.188 35.531 1 39.28 398 SER B O 1
ATOM 9966 N N . ASP B 1 399 ? 22.078 18.875 35.625 1 38.28 399 ASP B N 1
ATOM 9967 C CA . ASP B 1 399 ? 23.078 17.859 35.938 1 38.28 399 ASP B CA 1
ATOM 9968 C C . ASP B 1 399 ? 23.719 17.328 34.656 1 38.28 399 ASP B C 1
ATOM 9970 O O . ASP B 1 399 ? 23.016 17.109 33.656 1 38.28 399 ASP B O 1
ATOM 9974 N N . ALA B 1 400 ? 25.078 17.312 34.406 1 41.25 400 ALA B N 1
ATOM 9975 C CA . ALA B 1 400 ? 26.203 16.906 33.562 1 41.25 400 ALA B CA 1
ATOM 9976 C C . ALA B 1 400 ? 25.859 15.633 32.781 1 41.25 400 ALA B C 1
ATOM 9978 O O . ALA B 1 400 ? 26.406 15.391 31.703 1 41.25 400 ALA B O 1
ATOM 9979 N N . GLU B 1 401 ? 25.375 14.609 33.406 1 40.78 401 GLU B N 1
ATOM 9980 C CA . GLU B 1 401 ? 25.344 13.219 32.969 1 40.78 401 GLU B CA 1
ATOM 9981 C C . GLU B 1 401 ? 24.297 13.008 31.859 1 40.78 401 GLU B C 1
ATOM 9983 O O . GLU B 1 401 ? 24.203 11.922 31.281 1 40.78 401 GLU B O 1
ATOM 9988 N N . LEU B 1 402 ? 23.344 13.977 31.453 1 43.75 402 LEU B N 1
ATOM 9989 C CA . LEU B 1 402 ? 22.109 13.836 30.672 1 43.75 402 LEU B CA 1
ATOM 9990 C C . LEU B 1 402 ? 22.359 14.195 29.203 1 43.75 402 LEU B C 1
ATOM 9992 O O . LEU B 1 402 ? 21.422 14.297 28.422 1 43.75 402 LEU B O 1
ATOM 9996 N N . ASP B 1 403 ? 23.531 14.453 28.766 1 49.22 403 ASP B N 1
ATOM 9997 C CA . ASP B 1 403 ? 23.953 14.789 27.406 1 49.22 403 ASP B CA 1
ATOM 9998 C C . ASP B 1 403 ? 23.5 13.711 26.422 1 49.22 403 ASP B C 1
ATOM 10000 O O . ASP B 1 403 ? 23 14.023 25.344 1 49.22 403 ASP B O 1
ATOM 10004 N N . LEU B 1 404 ? 23.75 12.375 26.781 1 52.53 404 LEU B N 1
ATOM 10005 C CA . LEU B 1 404 ? 23.406 11.266 25.891 1 52.53 404 LEU B CA 1
ATOM 10006 C C . LEU B 1 404 ? 21.891 11.219 25.672 1 52.53 404 LEU B C 1
ATOM 10008 O O . LEU B 1 404 ? 21.438 11.047 24.531 1 52.53 404 LEU B O 1
ATOM 10012 N N . ASP B 1 405 ? 21.219 11.781 26.781 1 75.69 405 ASP B N 1
ATOM 10013 C CA . ASP B 1 405 ? 19.766 11.656 26.75 1 75.69 405 ASP B CA 1
ATOM 10014 C C . ASP B 1 405 ? 19.125 12.789 25.953 1 75.69 405 ASP B C 1
ATOM 10016 O O . ASP B 1 405 ? 18.156 12.57 25.219 1 75.69 405 ASP B O 1
ATOM 10020 N N . LYS B 1 406 ? 19.938 13.867 25.922 1 82.06 406 LYS B N 1
ATOM 10021 C CA . LYS B 1 406 ? 19.391 15 25.172 1 82.06 406 LYS B CA 1
ATOM 10022 C C . LYS B 1 406 ? 19.438 14.734 23.672 1 82.06 406 LYS B C 1
ATOM 10024 O O . LYS B 1 406 ? 18.469 15.023 22.953 1 82.06 406 LYS B O 1
ATOM 10029 N N . ASP B 1 407 ? 20.594 14.18 23.266 1 84.81 407 ASP B N 1
ATOM 10030 C CA . ASP B 1 407 ? 20.734 13.891 21.844 1 84.81 407 ASP B CA 1
ATOM 10031 C C . ASP B 1 407 ? 19.719 12.852 21.391 1 84.81 407 ASP B C 1
ATOM 10033 O O . ASP B 1 407 ? 19.219 12.906 20.266 1 84.81 407 ASP B O 1
ATOM 10037 N N . GLU B 1 408 ? 19.5 11.992 22.297 1 87.06 408 GLU B N 1
ATOM 10038 C CA . GLU B 1 408 ? 18.5 10.977 21.984 1 87.06 408 GLU B CA 1
ATOM 10039 C C . GLU B 1 408 ? 17.109 11.594 21.844 1 87.06 408 GLU B C 1
ATOM 10041 O O . GLU B 1 408 ? 16.344 11.211 20.969 1 87.06 408 GLU B O 1
ATOM 10046 N N . TYR B 1 409 ? 16.797 12.555 22.797 1 89.69 409 TYR B N 1
ATOM 10047 C CA . TYR B 1 409 ? 15.5 13.219 22.734 1 89.69 409 TYR B CA 1
ATOM 10048 C C . TYR B 1 409 ? 15.391 14.07 21.469 1 89.69 409 TYR B C 1
ATOM 10050 O O . TYR B 1 409 ? 14.32 14.148 20.859 1 89.69 409 TYR B O 1
ATOM 10058 N N . ILE B 1 410 ? 16.469 14.719 21.125 1 89.5 410 ILE B N 1
ATOM 10059 C CA . ILE B 1 410 ? 16.469 15.531 19.922 1 89.5 410 ILE B CA 1
ATOM 10060 C C . ILE B 1 410 ? 16.219 14.648 18.703 1 89.5 410 ILE B C 1
ATOM 10062 O O . ILE B 1 410 ? 15.422 14.992 17.828 1 89.5 410 ILE B O 1
ATOM 10066 N N . THR B 1 411 ? 16.922 13.531 18.688 1 88.88 411 THR B N 1
ATOM 10067 C CA . THR B 1 411 ? 16.766 12.617 17.562 1 88.88 411 THR B CA 1
ATOM 10068 C C . THR B 1 411 ? 15.344 12.086 17.484 1 88.88 411 THR B C 1
ATOM 10070 O O . THR B 1 411 ? 14.766 12 16.391 1 88.88 411 THR B O 1
ATOM 10073 N N . LYS B 1 412 ? 14.781 11.742 18.594 1 90.81 412 LYS B N 1
ATOM 10074 C CA . LYS B 1 412 ? 13.406 11.25 18.609 1 90.81 412 LYS B CA 1
ATOM 10075 C C . LYS B 1 412 ? 12.43 12.32 18.125 1 90.81 412 LYS B C 1
ATOM 10077 O O . LYS B 1 412 ? 11.477 12.016 17.406 1 90.81 412 LYS B O 1
ATOM 10082 N N . ALA B 1 413 ? 12.617 13.523 18.609 1 92.19 413 ALA B N 1
ATOM 10083 C CA . ALA B 1 413 ? 11.773 14.625 18.141 1 92.19 413 ALA B CA 1
ATOM 10084 C C . ALA B 1 413 ? 11.828 14.758 16.625 1 92.19 413 ALA B C 1
ATOM 10086 O O . ALA B 1 413 ? 10.797 14.883 15.969 1 92.19 413 ALA B O 1
ATOM 10087 N N . CYS B 1 414 ? 13.07 14.703 16.062 1 90.31 414 CYS B N 1
ATOM 10088 C CA . CYS B 1 414 ? 13.242 14.82 14.625 1 90.31 414 CYS B CA 1
ATOM 10089 C C . CYS B 1 414 ? 12.562 13.672 13.898 1 90.31 414 CYS B C 1
ATOM 10091 O O . CYS B 1 414 ? 11.945 13.867 12.852 1 90.31 414 CYS B O 1
ATOM 10093 N N . VAL B 1 415 ? 12.672 12.492 14.484 1 91.44 415 VAL B N 1
ATOM 10094 C CA . VAL B 1 415 ? 12.062 11.305 13.891 1 91.44 415 VAL B CA 1
ATOM 10095 C C . VAL B 1 415 ? 10.547 11.484 13.82 1 91.44 415 VAL B C 1
ATOM 10097 O O . VAL B 1 415 ? 9.938 11.227 12.773 1 91.44 415 VAL B O 1
ATOM 10100 N N . TYR B 1 416 ? 9.945 11.914 14.844 1 92.06 416 TYR B N 1
ATOM 10101 C CA . TYR B 1 416 ? 8.5 12.047 14.883 1 92.06 416 TYR B CA 1
ATOM 10102 C C . TYR B 1 416 ? 8.031 13.195 13.992 1 92.06 416 TYR B C 1
ATOM 10104 O O . TYR B 1 416 ? 6.957 13.125 13.391 1 92.06 416 TYR B O 1
ATOM 10112 N N . PHE B 1 417 ? 8.812 14.258 13.914 1 89.44 417 PHE B N 1
ATOM 10113 C CA . PHE B 1 417 ? 8.469 15.312 12.961 1 89.44 417 PHE B CA 1
ATOM 10114 C C . PHE B 1 417 ? 8.516 14.789 11.531 1 89.44 417 PHE B C 1
ATOM 10116 O O . PHE B 1 417 ? 7.629 15.086 10.727 1 89.44 417 PHE B O 1
ATOM 10123 N N . TRP B 1 418 ? 9.57 14.055 11.336 1 84.56 418 TRP B N 1
ATOM 10124 C CA . TRP B 1 418 ? 9.711 13.461 10.008 1 84.56 418 TRP B CA 1
ATOM 10125 C C . TRP B 1 418 ? 8.539 12.539 9.695 1 84.56 418 TRP B C 1
ATOM 10127 O O . TRP B 1 418 ? 7.973 12.594 8.602 1 84.56 418 TRP B O 1
ATOM 10137 N N . LYS B 1 419 ? 8.164 11.734 10.609 1 86.12 419 LYS B N 1
ATOM 10138 C CA . LYS B 1 419 ? 7.023 10.844 10.438 1 86.12 419 LYS B CA 1
ATOM 10139 C C . LYS B 1 419 ? 5.742 11.625 10.18 1 86.12 419 LYS B C 1
ATOM 10141 O O . LYS B 1 419 ? 4.926 11.234 9.344 1 86.12 419 LYS B O 1
ATOM 10146 N N . SER B 1 420 ? 5.555 12.656 10.953 1 86.44 420 SER B N 1
ATOM 10147 C CA . SER B 1 420 ? 4.359 13.484 10.82 1 86.44 420 SER B CA 1
ATOM 10148 C C . SER B 1 420 ? 4.238 14.062 9.414 1 86.44 420 SER B C 1
ATOM 10150 O O . SER B 1 420 ? 3.158 14.039 8.82 1 86.44 420 SER B O 1
ATOM 10152 N N . VAL B 1 421 ? 5.336 14.508 8.906 1 77.56 421 VAL B N 1
ATOM 10153 C CA . VAL B 1 421 ? 5.34 15.133 7.586 1 77.56 421 VAL B CA 1
ATOM 10154 C C . VAL B 1 421 ? 5.098 14.07 6.512 1 77.56 421 VAL B C 1
ATOM 10156 O O . VAL B 1 421 ? 4.383 14.32 5.539 1 77.56 421 VAL B O 1
ATOM 10159 N N . GLN B 1 422 ? 5.648 12.875 6.723 1 72.19 422 GLN B N 1
ATOM 10160 C CA . GLN B 1 422 ? 5.484 11.797 5.758 1 72.19 422 GLN B CA 1
ATOM 10161 C C . GLN B 1 422 ? 4.031 11.336 5.688 1 72.19 422 GLN B C 1
ATOM 10163 O O . GLN B 1 422 ? 3.557 10.914 4.629 1 72.19 422 GLN B O 1
ATOM 10168 N N . MET B 1 423 ? 3.369 11.5 6.723 1 75.38 423 MET B N 1
ATOM 10169 C CA . MET B 1 423 ? 2.002 10.992 6.805 1 75.38 423 MET B CA 1
ATOM 10170 C C . MET B 1 423 ? 1.013 12.016 6.25 1 75.38 423 MET B C 1
ATOM 10172 O O . MET B 1 423 ? -0.129 11.672 5.938 1 75.38 423 MET B O 1
ATOM 10176 N N . LEU B 1 424 ? 1.34 13.273 6.098 1 68.75 424 LEU B N 1
ATOM 10177 C CA . LEU B 1 424 ? 0.426 14.328 5.672 1 68.75 424 LEU B CA 1
ATOM 10178 C C . LEU B 1 424 ? -0.062 14.078 4.25 1 68.75 424 LEU B C 1
ATOM 10180 O O . LEU B 1 424 ? -1.192 14.438 3.906 1 68.75 424 LEU B O 1
ATOM 10184 N N . GLY B 1 425 ? 0.566 13.273 3.48 1 55.44 425 GLY B N 1
ATOM 10185 C CA . GLY B 1 425 ? 0.141 13.102 2.1 1 55.44 425 GLY B CA 1
ATOM 10186 C C . GLY B 1 425 ? -0.305 14.398 1.446 1 55.44 425 GLY B C 1
ATOM 10187 O O . GLY B 1 425 ? 0.467 15.359 1.365 1 55.44 425 GLY B O 1
ATOM 10188 N N . THR B 1 426 ? -1.738 14.617 1.196 1 51.88 426 THR B N 1
ATOM 10189 C CA . THR B 1 426 ? -2.299 15.789 0.529 1 51.88 426 THR B CA 1
ATOM 10190 C C . THR B 1 426 ? -2.916 16.75 1.545 1 51.88 426 THR B C 1
ATOM 10192 O O . THR B 1 426 ? -3.422 17.812 1.176 1 51.88 426 THR B O 1
ATOM 10195 N N . GLN B 1 427 ? -2.74 16.359 2.793 1 61.41 427 GLN B N 1
ATOM 10196 C CA . GLN B 1 427 ? -3.326 17.219 3.824 1 61.41 427 GLN B CA 1
ATOM 10197 C C . GLN B 1 427 ? -2.494 18.469 4.031 1 61.41 427 GLN B C 1
ATOM 10199 O O . GLN B 1 427 ? -1.264 18.438 3.977 1 61.41 427 GLN B O 1
ATOM 10204 N N . LYS B 1 428 ? -3.17 19.594 4.207 1 66.5 428 LYS B N 1
ATOM 10205 C CA . LYS B 1 428 ? -2.508 20.875 4.375 1 66.5 428 LYS B CA 1
ATOM 10206 C C . LYS B 1 428 ? -2.496 21.297 5.844 1 66.5 428 LYS B C 1
ATOM 10208 O O . LYS B 1 428 ? -3.467 21.875 6.336 1 66.5 428 LYS B O 1
ATOM 10213 N N . TRP B 1 429 ? -1.396 21.016 6.555 1 75.5 429 TRP B N 1
ATOM 10214 C CA . TRP B 1 429 ? -1.228 21.422 7.949 1 75.5 429 TRP B CA 1
ATOM 10215 C C . TRP B 1 429 ? 0.042 22.25 8.125 1 75.5 429 TRP B C 1
ATOM 10217 O O . TRP B 1 429 ? 1.071 21.734 8.562 1 75.5 429 TRP B O 1
ATOM 10227 N N . PRO B 1 430 ? -0.081 23.547 7.836 1 81.5 430 PRO B N 1
ATOM 10228 C CA . PRO B 1 430 ? 1.11 24.391 7.941 1 81.5 430 PRO B CA 1
ATOM 10229 C C . PRO B 1 430 ? 1.684 24.422 9.359 1 81.5 430 PRO B C 1
ATOM 10231 O O . PRO B 1 430 ? 2.887 24.641 9.531 1 81.5 430 PRO B O 1
ATOM 10234 N N . GLU B 1 431 ? 0.853 24.125 10.344 1 82.38 431 GLU B N 1
ATOM 10235 C CA . GLU B 1 431 ? 1.269 24.188 11.742 1 82.38 431 GLU B CA 1
ATOM 10236 C C . GLU B 1 431 ? 2.359 23.156 12.047 1 82.38 431 GLU B C 1
ATOM 10238 O O . GLU B 1 431 ? 3.271 23.422 12.828 1 82.38 431 GLU B O 1
ATOM 10243 N N . ILE B 1 432 ? 2.238 22.062 11.445 1 83.31 432 ILE B N 1
ATOM 10244 C CA . ILE B 1 432 ? 3.217 21 11.68 1 83.31 432 ILE B CA 1
ATOM 10245 C C . ILE B 1 432 ? 4.574 21.406 11.117 1 83.31 432 ILE B C 1
ATOM 10247 O O . ILE B 1 432 ? 5.605 21.234 11.773 1 83.31 432 ILE B O 1
ATOM 10251 N N . HIS B 1 433 ? 4.527 21.969 9.961 1 83.62 433 HIS B N 1
ATOM 10252 C CA . HIS B 1 433 ? 5.762 22.438 9.352 1 83.62 433 HIS B CA 1
ATOM 10253 C C . HIS B 1 433 ? 6.379 23.562 10.164 1 83.62 433 HIS B C 1
ATOM 10255 O O . HIS B 1 433 ? 7.602 23.625 10.336 1 83.62 433 HIS B O 1
ATOM 10261 N N . ARG B 1 434 ? 5.535 24.469 10.633 1 88.5 434 ARG B N 1
ATOM 10262 C CA . ARG B 1 434 ? 6.02 25.578 11.438 1 88.5 434 ARG B CA 1
ATOM 10263 C C . ARG B 1 434 ? 6.656 25.094 12.734 1 88.5 434 ARG B C 1
ATOM 10265 O O . ARG B 1 434 ? 7.699 25.594 13.148 1 88.5 434 ARG B O 1
ATOM 10272 N N . CYS B 1 435 ? 6.008 24.141 13.289 1 86 435 CYS B N 1
ATOM 10273 C CA . CYS B 1 435 ? 6.535 23.609 14.539 1 86 435 CYS B CA 1
ATOM 10274 C C . CYS B 1 435 ? 7.887 22.938 14.312 1 86 435 CYS B C 1
ATOM 10276 O O . CYS B 1 435 ? 8.805 23.109 15.109 1 86 435 CYS B O 1
ATOM 10278 N N . TYR B 1 436 ? 7.941 22.203 13.281 1 87.31 436 TYR B N 1
ATOM 10279 C CA . TYR B 1 436 ? 9.211 21.562 12.953 1 87.31 436 TYR B CA 1
ATOM 10280 C C . TYR B 1 436 ? 10.289 22.594 12.672 1 87.31 436 TYR B C 1
ATOM 10282 O O . TYR B 1 436 ? 11.422 22.453 13.133 1 87.31 436 TYR B O 1
ATOM 10290 N N . GLY B 1 437 ? 9.93 23.609 11.93 1 88.81 437 GLY B N 1
ATOM 10291 C CA . GLY B 1 437 ? 10.875 24.672 11.633 1 88.81 437 GLY B CA 1
ATOM 10292 C C . GLY B 1 437 ? 11.383 25.391 12.875 1 88.81 437 GLY B C 1
ATOM 10293 O O . GLY B 1 437 ? 12.57 25.672 12.992 1 88.81 437 GLY B O 1
ATOM 10294 N N . ARG B 1 438 ? 10.5 25.688 13.766 1 88.31 438 ARG B N 1
ATOM 10295 C CA . ARG B 1 438 ? 10.891 26.344 15.008 1 88.31 438 ARG B CA 1
ATOM 10296 C C . ARG B 1 438 ? 11.852 25.484 15.805 1 88.31 438 ARG B C 1
ATOM 10298 O O . ARG B 1 438 ? 12.82 25.984 16.391 1 88.31 438 ARG B O 1
ATOM 10305 N N . PHE B 1 439 ? 11.594 24.297 15.836 1 87.25 439 PHE B N 1
ATOM 10306 C CA . PHE B 1 439 ? 12.453 23.359 16.547 1 87.25 439 PHE B CA 1
ATOM 10307 C C . PHE B 1 439 ? 13.852 23.344 15.93 1 87.25 439 PHE B C 1
ATOM 10309 O O . PHE B 1 439 ? 14.852 23.422 16.641 1 87.25 439 PHE B O 1
ATOM 10316 N N . LEU B 1 440 ? 13.883 23.203 14.648 1 87.5 440 LEU B N 1
ATOM 10317 C CA . LEU B 1 440 ? 15.164 23.156 13.961 1 87.5 440 LEU B CA 1
ATOM 10318 C C . LEU B 1 440 ? 15.922 24.469 14.148 1 87.5 440 LEU B C 1
ATOM 10320 O O . LEU B 1 440 ? 17.141 24.469 14.312 1 87.5 440 LEU B O 1
ATOM 10324 N N . ARG B 1 441 ? 15.18 25.578 14.094 1 89.12 441 ARG B N 1
ATOM 10325 C CA . ARG B 1 441 ? 15.797 26.875 14.328 1 89.12 441 ARG B CA 1
ATOM 10326 C C . ARG B 1 441 ? 16.422 26.938 15.727 1 89.12 441 ARG B C 1
ATOM 10328 O O . ARG B 1 441 ? 17.516 27.469 15.898 1 89.12 441 ARG B O 1
ATOM 10335 N N . ASP B 1 442 ? 15.766 26.391 16.672 1 83.06 442 ASP B N 1
ATOM 10336 C CA . ASP B 1 442 ? 16.25 26.375 18.047 1 83.06 442 ASP B CA 1
ATOM 10337 C C . ASP B 1 442 ? 17.516 25.531 18.172 1 83.06 442 ASP B C 1
ATOM 10339 O O . ASP B 1 442 ? 18.375 25.812 19.031 1 83.06 442 ASP B O 1
ATOM 10343 N N . LEU B 1 443 ? 17.625 24.531 17.344 1 82.94 443 LEU B N 1
ATOM 10344 C CA . LEU B 1 443 ? 18.797 23.656 17.375 1 82.94 443 LEU B CA 1
ATOM 10345 C C . LEU B 1 443 ? 19.953 24.312 16.609 1 82.94 443 LEU B C 1
ATOM 10347 O O . LEU B 1 443 ? 21.094 23.844 16.703 1 82.94 443 LEU B O 1
ATOM 10351 N N . GLY B 1 444 ? 19.594 25.391 15.906 1 82.44 444 GLY B N 1
ATOM 10352 C CA . GLY B 1 444 ? 20.625 26.094 15.164 1 82.44 444 GLY B CA 1
ATOM 10353 C C . GLY B 1 444 ? 20.672 25.719 13.695 1 82.44 444 GLY B C 1
ATOM 10354 O O . GLY B 1 444 ? 21.516 26.188 12.945 1 82.44 444 GLY B O 1
ATOM 10355 N N . ASP B 1 445 ? 19.812 24.828 13.281 1 85.44 445 ASP B N 1
ATOM 10356 C CA . ASP B 1 445 ? 19.734 24.422 11.875 1 85.44 445 ASP B CA 1
ATOM 10357 C C . ASP B 1 445 ? 18.812 25.344 11.086 1 85.44 445 ASP B C 1
ATOM 10359 O O . ASP B 1 445 ? 17.703 24.938 10.695 1 85.44 445 ASP B O 1
ATOM 10363 N N . LYS B 1 446 ? 19.25 26.453 10.766 1 88.06 446 LYS B N 1
ATOM 10364 C CA . LYS B 1 446 ? 18.422 27.516 10.188 1 88.06 446 LYS B CA 1
ATOM 10365 C C . LYS B 1 446 ? 18.016 27.188 8.758 1 88.06 446 LYS B C 1
ATOM 10367 O O . LYS B 1 446 ? 16.875 27.453 8.352 1 88.06 446 LYS B O 1
ATOM 10372 N N . ARG B 1 447 ? 18.938 26.594 7.984 1 83.69 447 ARG B N 1
ATOM 10373 C CA . ARG B 1 447 ? 18.625 26.281 6.594 1 83.69 447 ARG B CA 1
ATOM 10374 C C . ARG B 1 447 ? 17.469 25.281 6.5 1 83.69 447 ARG B C 1
ATOM 10376 O O . ARG B 1 447 ? 16.547 25.469 5.695 1 83.69 447 ARG B O 1
ATOM 10383 N N . GLU B 1 448 ? 17.578 24.281 7.312 1 83.75 448 GLU B N 1
ATOM 10384 C CA . GLU B 1 448 ? 16.5 23.281 7.328 1 83.75 448 GLU B CA 1
ATOM 10385 C C . GLU B 1 448 ? 15.203 23.875 7.844 1 83.75 448 GLU B C 1
ATOM 10387 O O . GLU B 1 448 ? 14.117 23.531 7.371 1 83.75 448 GLU B O 1
ATOM 10392 N N . ALA B 1 449 ? 15.312 24.719 8.852 1 89.5 449 ALA B N 1
ATOM 10393 C CA . ALA B 1 449 ? 14.125 25.406 9.367 1 89.5 449 ALA B CA 1
ATOM 10394 C C . ALA B 1 449 ? 13.43 26.203 8.266 1 89.5 449 ALA B C 1
ATOM 10396 O O . ALA B 1 449 ? 12.195 26.188 8.164 1 89.5 449 ALA B O 1
ATOM 10397 N N . ILE B 1 450 ? 14.242 26.891 7.461 1 89.25 450 ILE B N 1
ATOM 10398 C CA . ILE B 1 450 ? 13.719 27.703 6.367 1 89.25 450 ILE B CA 1
ATOM 10399 C C . ILE B 1 450 ? 12.922 26.828 5.406 1 89.25 450 ILE B C 1
ATOM 10401 O O . ILE B 1 450 ? 11.852 27.219 4.945 1 89.25 450 ILE B O 1
ATOM 10405 N N . GLU B 1 451 ? 13.438 25.656 5.164 1 81.88 451 GLU B N 1
ATOM 10406 C CA . GLU B 1 451 ? 12.734 24.734 4.262 1 81.88 451 GLU B CA 1
ATOM 10407 C C . GLU B 1 451 ? 11.367 24.344 4.828 1 81.88 451 GLU B C 1
ATOM 10409 O O . GLU B 1 451 ? 10.398 24.203 4.082 1 81.88 451 GLU B O 1
ATOM 10414 N N . CYS B 1 452 ? 11.312 24.141 6.074 1 85.94 452 CYS B N 1
ATOM 10415 C CA . CYS B 1 452 ? 10.047 23.812 6.715 1 85.94 452 CYS B CA 1
ATOM 10416 C C . CYS B 1 452 ? 9.078 24.984 6.637 1 85.94 452 CYS B C 1
ATOM 10418 O O . CYS B 1 452 ? 7.898 24.797 6.32 1 85.94 452 CYS B O 1
ATOM 10420 N N . PHE B 1 453 ? 9.594 26.203 6.934 1 89.69 453 PHE B N 1
ATOM 10421 C CA . PHE B 1 453 ? 8.742 27.375 6.926 1 89.69 453 PHE B CA 1
ATOM 10422 C C . PHE B 1 453 ? 8.25 27.688 5.512 1 89.69 453 PHE B C 1
ATOM 10424 O O . PHE B 1 453 ? 7.133 28.172 5.328 1 89.69 453 PHE B O 1
ATOM 10431 N N . LYS B 1 454 ? 9.102 27.453 4.512 1 84.12 454 LYS B N 1
ATOM 10432 C CA . LYS B 1 454 ? 8.68 27.609 3.125 1 84.12 454 LYS B CA 1
ATOM 10433 C C . LYS B 1 454 ? 7.441 26.766 2.826 1 84.12 454 LYS B C 1
ATOM 10435 O O . LYS B 1 454 ? 6.473 27.266 2.242 1 84.12 454 LYS B O 1
ATOM 10440 N N . ARG B 1 455 ? 7.551 25.562 3.299 1 79.06 455 ARG B N 1
ATOM 10441 C CA . ARG B 1 455 ? 6.426 24.656 3.07 1 79.06 455 ARG B CA 1
ATOM 10442 C C . ARG B 1 455 ? 5.18 25.141 3.805 1 79.06 455 ARG B C 1
ATOM 10444 O O . ARG B 1 455 ? 4.066 25.016 3.291 1 79.06 455 ARG B O 1
ATOM 10451 N N . ALA B 1 456 ? 5.367 25.531 4.996 1 83.69 456 ALA B N 1
ATOM 10452 C CA . ALA B 1 456 ? 4.246 26.047 5.77 1 83.69 456 ALA B CA 1
ATOM 10453 C C . ALA B 1 456 ? 3.576 27.219 5.051 1 83.69 456 ALA B C 1
ATOM 10455 O O . ALA B 1 456 ? 2.346 27.297 4.988 1 83.69 456 ALA B O 1
ATOM 10456 N N . MET B 1 457 ? 4.348 28.109 4.48 1 84.75 457 MET B N 1
ATOM 10457 C CA . MET B 1 457 ? 3.807 29.297 3.814 1 84.75 457 MET B CA 1
ATOM 10458 C C . MET B 1 457 ? 3.092 28.906 2.523 1 84.75 457 MET B C 1
ATOM 10460 O O . MET B 1 457 ? 2.07 29.516 2.174 1 84.75 457 MET B O 1
ATOM 10464 N N . GLU B 1 458 ? 3.611 27.938 1.87 1 74.81 458 GLU B N 1
ATOM 10465 C CA . GLU B 1 458 ? 3.006 27.484 0.625 1 74.81 458 GLU B CA 1
ATOM 10466 C C . GLU B 1 458 ? 1.597 26.938 0.862 1 74.81 458 GLU B C 1
ATOM 10468 O O . GLU B 1 458 ? 0.702 27.156 0.041 1 74.81 458 GLU B O 1
ATOM 10473 N N . ILE B 1 459 ? 1.491 26.359 1.992 1 73.19 459 ILE B N 1
ATOM 10474 C CA . ILE B 1 459 ? 0.231 25.672 2.244 1 73.19 459 ILE B CA 1
ATOM 10475 C C . ILE B 1 459 ? -0.714 26.578 3.018 1 73.19 459 ILE B C 1
ATOM 10477 O O . ILE B 1 459 ? -1.918 26.328 3.09 1 73.19 459 ILE B O 1
ATOM 10481 N N . ASP B 1 460 ? -0.246 27.672 3.537 1 74.44 460 ASP B N 1
ATOM 10482 C CA . ASP B 1 460 ? -1.059 28.625 4.297 1 74.44 460 ASP B CA 1
ATOM 10483 C C . ASP B 1 460 ? -2.178 29.203 3.436 1 74.44 460 ASP B C 1
ATOM 10485 O O . ASP B 1 460 ? -2.025 29.344 2.221 1 74.44 460 ASP B O 1
ATOM 10489 N N . THR B 1 461 ? -3.273 29.281 4.105 1 68.06 461 THR B N 1
ATOM 10490 C CA . THR B 1 461 ? -4.363 29.969 3.412 1 68.06 461 THR B CA 1
ATOM 10491 C C . THR B 1 461 ? -4.172 31.484 3.459 1 68.06 461 THR B C 1
ATOM 10493 O O . THR B 1 461 ? -3.562 32 4.395 1 68.06 461 THR B O 1
ATOM 10496 N N . ALA B 1 462 ? -4.602 32.156 2.457 1 60.25 462 ALA B N 1
ATOM 10497 C CA . ALA B 1 462 ? -4.434 33.625 2.309 1 60.25 462 ALA B CA 1
ATOM 10498 C C . ALA B 1 462 ? -5.09 34.375 3.465 1 60.25 462 ALA B C 1
ATOM 10500 O O . ALA B 1 462 ? -4.715 35.5 3.77 1 60.25 462 ALA B O 1
ATOM 10501 N N . ASN B 1 463 ? -5.969 33.625 4.117 1 59.84 463 ASN B N 1
ATOM 10502 C CA . ASN B 1 463 ? -6.762 34.344 5.109 1 59.84 463 ASN B CA 1
ATOM 10503 C C . ASN B 1 463 ? -6.301 34.031 6.527 1 59.84 463 ASN B C 1
ATOM 10505 O O . ASN B 1 463 ? -6.953 34.406 7.5 1 59.84 463 ASN B O 1
ATOM 10509 N N . LYS B 1 464 ? -5.156 33.312 6.688 1 63.53 464 LYS B N 1
ATOM 10510 C CA . LYS B 1 464 ? -4.656 32.969 8.016 1 63.53 464 LYS B CA 1
ATOM 10511 C C . LYS B 1 464 ? -3.531 33.906 8.43 1 63.53 464 LYS B C 1
ATOM 10513 O O . LYS B 1 464 ? -2.912 34.562 7.586 1 63.53 464 LYS B O 1
ATOM 10518 N N . PRO B 1 465 ? -3.521 34 9.812 1 65 465 PRO B N 1
ATOM 10519 C CA . PRO B 1 465 ? -2.418 34.844 10.273 1 65 465 PRO B CA 1
ATOM 10520 C C . PRO B 1 465 ? -1.075 34.438 9.664 1 65 465 PRO B C 1
ATOM 10522 O O . PRO B 1 465 ? -0.822 33.25 9.438 1 65 465 PRO B O 1
ATOM 10525 N N . THR B 1 466 ? -0.329 35.438 9.367 1 78.94 466 THR B N 1
ATOM 10526 C CA . THR B 1 466 ? 0.926 35.312 8.633 1 78.94 466 THR B CA 1
ATOM 10527 C C . THR B 1 466 ? 2.037 34.781 9.547 1 78.94 466 THR B C 1
ATOM 10529 O O . THR B 1 466 ? 3.143 35.344 9.555 1 78.94 466 THR B O 1
ATOM 10532 N N . LYS B 1 467 ? 1.692 33.719 10.289 1 85.94 467 LYS B N 1
ATOM 10533 C CA . LYS B 1 467 ? 2.713 33.188 11.172 1 85.94 467 LYS B CA 1
ATOM 10534 C C . LYS B 1 467 ? 3.834 32.5 10.383 1 85.94 467 LYS B C 1
ATOM 10536 O O . LYS B 1 467 ? 5.004 32.594 10.758 1 85.94 467 LYS B O 1
ATOM 10541 N N . SER B 1 468 ? 3.455 31.906 9.344 1 90 468 SER B N 1
ATOM 10542 C CA . SER B 1 468 ? 4.457 31.25 8.516 1 90 468 SER B CA 1
ATOM 10543 C C . SER B 1 468 ? 5.414 32.25 7.895 1 90 468 SER B C 1
ATOM 10545 O O . SER B 1 468 ? 6.621 32 7.82 1 90 468 SER B O 1
ATOM 10547 N N . PHE B 1 469 ? 4.824 33.406 7.496 1 92.62 469 PHE B N 1
ATOM 10548 C CA . PHE B 1 469 ? 5.633 34.469 6.941 1 92.62 469 PHE B CA 1
ATOM 10549 C C . PHE B 1 469 ? 6.598 35 7.988 1 92.62 469 PHE B C 1
ATOM 10551 O O . PHE B 1 469 ? 7.781 35.219 7.703 1 92.62 469 PHE B O 1
ATOM 10558 N N . GLU B 1 470 ? 6.082 35.219 9.094 1 92.75 470 GLU B N 1
ATOM 10559 C CA . GLU B 1 470 ? 6.887 35.75 10.18 1 92.75 470 GLU B CA 1
ATOM 10560 C C . GLU B 1 470 ? 8.094 34.875 10.477 1 92.75 470 GLU B C 1
ATOM 10562 O O . GLU B 1 470 ? 9.227 35.344 10.531 1 92.75 470 GLU B O 1
ATOM 10567 N N . HIS B 1 471 ? 7.883 33.625 10.664 1 93.19 471 HIS B N 1
ATOM 10568 C CA . HIS B 1 471 ? 8.953 32.688 11.016 1 93.19 471 HIS B CA 1
ATOM 10569 C C . HIS B 1 471 ? 9.945 32.531 9.867 1 93.19 471 HIS B C 1
ATOM 10571 O O . HIS B 1 471 ? 11.156 32.469 10.094 1 93.19 471 HIS B O 1
ATOM 10577 N N . LEU B 1 472 ? 9.406 32.375 8.664 1 94.38 472 LEU B N 1
ATOM 10578 C CA . LEU B 1 472 ? 10.273 32.188 7.5 1 94.38 472 LEU B CA 1
ATOM 10579 C C . LEU B 1 472 ? 11.227 33.344 7.332 1 94.38 472 LEU B C 1
ATOM 10581 O O . LEU B 1 472 ? 12.445 33.156 7.238 1 94.38 472 LEU B O 1
ATOM 10585 N N . PHE B 1 473 ? 10.742 34.594 7.383 1 95.25 473 PHE B N 1
ATOM 10586 C CA . PHE B 1 473 ? 11.57 35.75 7.051 1 95.25 473 PHE B CA 1
ATOM 10587 C C . PHE B 1 473 ? 12.43 36.156 8.242 1 95.25 473 PHE B C 1
ATOM 10589 O O . PHE B 1 473 ? 13.555 36.625 8.062 1 95.25 473 PHE B O 1
ATOM 10596 N N . GLU B 1 474 ? 11.906 35.906 9.406 1 94.62 474 GLU B N 1
ATOM 10597 C CA . GLU B 1 474 ? 12.781 36.125 10.555 1 94.62 474 GLU B CA 1
ATOM 10598 C C . GLU B 1 474 ? 14.039 35.25 10.453 1 94.62 474 GLU B C 1
ATOM 10600 O O . GLU B 1 474 ? 15.148 35.75 10.695 1 94.62 474 GLU B O 1
ATOM 10605 N N . THR B 1 475 ? 13.852 34.062 10.109 1 95.06 475 THR B N 1
ATOM 10606 C CA . THR B 1 475 ? 14.969 33.125 10.008 1 95.06 475 THR B CA 1
ATOM 10607 C C . THR B 1 475 ? 15.852 33.469 8.805 1 95.06 475 THR B C 1
ATOM 10609 O O . THR B 1 475 ? 17.078 33.406 8.891 1 95.06 475 THR B O 1
ATOM 10612 N N . PHE B 1 476 ? 15.25 33.812 7.699 1 94.12 476 PHE B N 1
ATOM 10613 C CA . PHE B 1 476 ? 15.969 34.25 6.508 1 94.12 476 PHE B CA 1
ATOM 10614 C C . PHE B 1 476 ? 16.891 35.406 6.824 1 94.12 476 PHE B C 1
ATOM 10616 O O . PHE B 1 476 ? 18.062 35.406 6.461 1 94.12 476 PHE B O 1
ATOM 10623 N N . LEU B 1 477 ? 16.281 36.406 7.449 1 95.25 477 LEU B N 1
ATOM 10624 C CA . LEU B 1 477 ? 16.984 37.625 7.711 1 95.25 477 LEU B CA 1
ATOM 10625 C C . LEU B 1 477 ? 18.109 37.438 8.727 1 95.25 477 LEU B C 1
ATOM 10627 O O . LEU B 1 477 ? 19.172 38.031 8.617 1 95.25 477 LEU B O 1
ATOM 10631 N N . GLN B 1 478 ? 17.891 36.562 9.672 1 93.12 478 GLN B N 1
ATOM 10632 C CA . GLN B 1 478 ? 18.953 36.219 10.609 1 93.12 478 GLN B CA 1
ATOM 10633 C C . GLN B 1 478 ? 20.125 35.562 9.883 1 93.12 478 GLN B C 1
ATOM 10635 O O . GLN B 1 478 ? 21.281 35.906 10.117 1 93.12 478 GLN B O 1
ATOM 10640 N N . MET B 1 479 ? 19.781 34.656 9.117 1 91.5 479 MET B N 1
ATOM 10641 C CA . MET B 1 479 ? 20.812 33.938 8.359 1 91.5 479 MET B CA 1
ATOM 10642 C C . MET B 1 479 ? 21.562 34.906 7.438 1 91.5 479 MET B C 1
ATOM 10644 O O . MET B 1 479 ? 22.781 34.812 7.305 1 91.5 479 MET B O 1
ATOM 10648 N N . TYR B 1 480 ? 20.828 35.812 6.797 1 92.56 480 TYR B N 1
ATOM 10649 C CA . TYR B 1 480 ? 21.422 36.781 5.879 1 92.56 480 TYR B CA 1
ATOM 10650 C C . TYR B 1 480 ? 22.375 37.719 6.617 1 92.56 480 TYR B C 1
ATOM 10652 O O . TYR B 1 480 ? 23.469 38 6.141 1 92.56 480 TYR B O 1
ATOM 10660 N N . GLU B 1 481 ? 21.938 38.188 7.723 1 91.75 481 GLU B N 1
ATOM 10661 C CA . GLU B 1 481 ? 22.781 39.094 8.508 1 91.75 481 GLU B CA 1
ATOM 10662 C C . GLU B 1 481 ? 24.062 38.406 8.945 1 91.75 481 GLU B C 1
ATOM 10664 O O . GLU B 1 481 ? 25.109 39.062 9.047 1 91.75 481 GLU B O 1
ATOM 10669 N N . GLU B 1 482 ? 23.984 37.156 9.195 1 89.38 482 GLU B N 1
ATOM 10670 C CA . GLU B 1 482 ? 25.172 36.406 9.586 1 89.38 482 GLU B CA 1
ATOM 10671 C C . GLU B 1 482 ? 26.125 36.219 8.414 1 89.38 482 GLU B C 1
ATOM 10673 O O . GLU B 1 482 ? 27.344 36.312 8.578 1 89.38 482 GLU B O 1
ATOM 10678 N N . GLU B 1 483 ? 25.594 36.031 7.293 1 86.69 483 GLU B N 1
ATOM 10679 C CA . GLU B 1 483 ? 26.422 35.812 6.113 1 86.69 483 GLU B CA 1
ATOM 10680 C C . GLU B 1 483 ? 27.047 37.125 5.621 1 86.69 483 GLU B C 1
ATOM 10682 O O . GLU B 1 483 ? 28.156 37.125 5.086 1 86.69 483 GLU B O 1
ATOM 10687 N N . VAL B 1 484 ? 26.297 38.188 5.754 1 87.44 484 VAL B N 1
ATOM 10688 C CA . VAL B 1 484 ? 26.766 39.5 5.293 1 87.44 484 VAL B CA 1
ATOM 10689 C C . VAL B 1 484 ? 27.969 39.938 6.121 1 87.44 484 VAL B C 1
ATOM 10691 O O . VAL B 1 484 ? 28.828 40.656 5.621 1 87.44 484 VAL B O 1
ATOM 10694 N N . GLN B 1 485 ? 28.062 39.438 7.32 1 84.44 485 GLN B N 1
ATOM 10695 C CA . GLN B 1 485 ? 29.203 39.812 8.18 1 84.44 485 GLN B CA 1
ATOM 10696 C C . GLN B 1 485 ? 30.5 39.219 7.645 1 84.44 485 GLN B C 1
ATOM 10698 O O . GLN B 1 485 ? 31.578 39.75 7.906 1 84.44 485 GLN B O 1
ATOM 10703 N N . ASP B 1 486 ? 30.391 38.219 6.91 1 78.12 486 ASP B N 1
ATOM 10704 C CA . ASP B 1 486 ? 31.562 37.531 6.367 1 78.12 486 ASP B CA 1
ATOM 10705 C C . ASP B 1 486 ? 32.031 38.219 5.078 1 78.12 486 ASP B C 1
ATOM 10707 O O . ASP B 1 486 ? 33.062 37.844 4.508 1 78.12 486 ASP B O 1
ATOM 10711 N N . LEU B 1 487 ? 31.219 39.219 4.562 1 77.56 487 LEU B N 1
ATOM 10712 C CA . LEU B 1 487 ? 31.578 39.906 3.33 1 77.56 487 LEU B CA 1
ATOM 10713 C C . LEU B 1 487 ? 32.844 40.719 3.525 1 77.56 487 LEU B C 1
ATOM 10715 O O . LEU B 1 487 ? 33 41.375 4.562 1 77.56 487 LEU B O 1
ATOM 10719 N N . PRO B 1 488 ? 33.906 40.375 2.637 1 65.94 488 PRO B N 1
ATOM 10720 C CA . PRO B 1 488 ? 35.156 41.156 2.764 1 65.94 488 PRO B CA 1
ATOM 10721 C C . PRO B 1 488 ? 34.906 42.656 2.686 1 65.94 488 PRO B C 1
ATOM 10723 O O . PRO B 1 488 ? 33.969 43.094 2.055 1 65.94 488 PRO B O 1
ATOM 10726 N N . ASN B 1 489 ? 35.562 43.438 3.568 1 57.31 489 ASN B N 1
ATOM 10727 C CA . ASN B 1 489 ? 35.5 44.906 3.535 1 57.31 489 ASN B CA 1
ATOM 10728 C C . ASN B 1 489 ? 35.906 45.469 2.168 1 57.31 489 ASN B C 1
ATOM 10730 O O . ASN B 1 489 ? 36.75 44.875 1.491 1 57.31 489 ASN B O 1
ATOM 10734 N N . CYS B 1 490 ? 35 46.031 1.489 1 49.69 490 CYS B N 1
ATOM 10735 C CA . CYS B 1 490 ? 35.156 46.625 0.158 1 49.69 490 CYS B CA 1
ATOM 10736 C C . CYS B 1 490 ? 36.531 47.188 -0.047 1 49.69 490 CYS B C 1
ATOM 10738 O O . CYS B 1 490 ? 36.844 47.688 -1.125 1 49.69 490 CYS B O 1
ATOM 10740 N N . SER B 1 491 ? 37.281 47.594 1.013 1 43.47 491 SER B N 1
ATOM 10741 C CA . SER B 1 491 ? 38.438 48.375 0.614 1 43.47 491 SER B CA 1
ATOM 10742 C C . SER B 1 491 ? 39.469 47.5 -0.144 1 43.47 491 SER B C 1
ATOM 10744 O O . SER B 1 491 ? 40.438 48.031 -0.672 1 43.47 491 SER B O 1
ATOM 10746 N N . SER B 1 492 ? 39.719 46.312 0.314 1 42.84 492 SER B N 1
ATOM 10747 C CA . SER B 1 492 ? 40.938 45.719 -0.244 1 42.84 492 SER B CA 1
ATOM 10748 C C . SER B 1 492 ? 40.656 45.125 -1.629 1 42.84 492 SER B C 1
ATOM 10750 O O . SER B 1 492 ? 39.594 44.531 -1.871 1 42.84 492 SER B O 1
ATOM 10752 N N . GLU B 1 493 ? 41.281 45.594 -2.691 1 43.06 493 GLU B N 1
ATOM 10753 C CA . GLU B 1 493 ? 41.469 45.281 -4.105 1 43.06 493 GLU B CA 1
ATOM 10754 C C . GLU B 1 493 ? 41.625 43.781 -4.332 1 43.06 493 GLU B C 1
ATOM 10756 O O . GLU B 1 493 ? 41.875 43.344 -5.457 1 43.06 493 GLU B O 1
ATOM 10761 N N . SER B 1 494 ? 42.062 43.031 -3.295 1 44.97 494 SER B N 1
ATOM 10762 C CA . SER B 1 494 ? 42.531 41.719 -3.697 1 44.97 494 SER B CA 1
ATOM 10763 C C . SER B 1 494 ? 41.344 40.812 -4.086 1 44.97 494 SER B C 1
ATOM 10765 O O . SER B 1 494 ? 40.375 40.688 -3.342 1 44.97 494 SER B O 1
ATOM 10767 N N . VAL B 1 495 ? 41.125 40.531 -5.32 1 49.53 495 VAL B N 1
ATOM 10768 C CA . VAL B 1 495 ? 40.344 39.625 -6.141 1 49.53 495 VAL B CA 1
ATOM 10769 C C . VAL B 1 495 ? 40.5 38.188 -5.59 1 49.53 495 VAL B C 1
ATOM 10771 O O . VAL B 1 495 ? 41.281 37.406 -6.109 1 49.53 495 VAL B O 1
ATOM 10774 N N . ASP B 1 496 ? 40.562 38 -4.277 1 55.16 496 ASP B N 1
ATOM 10775 C CA . ASP B 1 496 ? 40.781 36.625 -3.854 1 55.16 496 ASP B CA 1
ATOM 10776 C C . ASP B 1 496 ? 39.562 35.75 -4.125 1 55.16 496 ASP B C 1
ATOM 10778 O O . ASP B 1 496 ? 38.438 36.25 -4.023 1 55.16 496 ASP B O 1
ATOM 10782 N N . GLU B 1 497 ? 39.719 34.656 -4.82 1 57.78 497 GLU B N 1
ATOM 10783 C CA . GLU B 1 497 ? 38.75 33.625 -5.238 1 57.78 497 GLU B CA 1
ATOM 10784 C C . GLU B 1 497 ? 37.781 33.281 -4.117 1 57.78 497 GLU B C 1
ATOM 10786 O O . GLU B 1 497 ? 36.594 33.031 -4.371 1 57.78 497 GLU B O 1
ATOM 10791 N N . ASN B 1 498 ? 38.25 33.438 -2.865 1 61.19 498 ASN B N 1
ATOM 10792 C CA . ASN B 1 498 ? 37.406 33.094 -1.734 1 61.19 498 ASN B CA 1
ATOM 10793 C C . ASN B 1 498 ? 36.375 34.188 -1.48 1 61.19 498 ASN B C 1
ATOM 10795 O O . ASN B 1 498 ? 35.219 33.875 -1.11 1 61.19 498 ASN B O 1
ATOM 10799 N N . ASP B 1 499 ? 36.75 35.438 -1.703 1 63.72 499 ASP B N 1
ATOM 10800 C CA . ASP B 1 499 ? 35.844 36.531 -1.502 1 63.72 499 ASP B CA 1
ATOM 10801 C C . ASP B 1 499 ? 34.688 36.5 -2.504 1 63.72 499 ASP B C 1
ATOM 10803 O O . ASP B 1 499 ? 33.531 36.781 -2.152 1 63.72 499 ASP B O 1
ATOM 10807 N N . HIS B 1 500 ? 35.094 35.969 -3.617 1 65.31 500 HIS B N 1
ATOM 10808 C CA . HIS B 1 500 ? 34.062 35.875 -4.66 1 65.31 500 HIS B CA 1
ATOM 10809 C C . HIS B 1 500 ? 33.031 34.812 -4.324 1 65.31 500 HIS B C 1
ATOM 10811 O O . HIS B 1 500 ? 31.844 34.969 -4.574 1 65.31 500 HIS B O 1
ATOM 10817 N N . LYS B 1 501 ? 33.531 33.812 -3.688 1 68.31 501 LYS B N 1
ATOM 10818 C CA . LYS B 1 501 ? 32.625 32.75 -3.324 1 68.31 501 LYS B CA 1
ATOM 10819 C C . LYS B 1 501 ? 31.641 33.188 -2.256 1 68.31 501 LYS B C 1
ATOM 10821 O O . LYS B 1 501 ? 30.469 32.812 -2.303 1 68.31 501 LYS B O 1
ATOM 10826 N N . VAL B 1 502 ? 32.094 34 -1.354 1 74.69 502 VAL B N 1
ATOM 10827 C CA . VAL B 1 502 ? 31.234 34.469 -0.277 1 74.69 502 VAL B CA 1
ATOM 10828 C C . VAL B 1 502 ? 30.203 35.438 -0.833 1 74.69 502 VAL B C 1
ATOM 10830 O O . VAL B 1 502 ? 29.031 35.406 -0.446 1 74.69 502 VAL B O 1
ATOM 10833 N N . GLU B 1 503 ? 30.641 36.25 -1.717 1 72.44 503 GLU B N 1
ATOM 10834 C CA . GLU B 1 503 ? 29.75 37.25 -2.322 1 72.44 503 GLU B CA 1
ATOM 10835 C C . GLU B 1 503 ? 28.625 36.562 -3.09 1 72.44 503 GLU B C 1
ATOM 10837 O O . GLU B 1 503 ? 27.469 36.969 -3.018 1 72.44 503 GLU B O 1
ATOM 10842 N N . LEU B 1 504 ? 29.016 35.562 -3.699 1 67.56 504 LEU B N 1
ATOM 10843 C CA . LEU B 1 504 ? 28.031 34.812 -4.477 1 67.56 504 LEU B CA 1
ATOM 10844 C C . LEU B 1 504 ? 27.031 34.125 -3.562 1 67.56 504 LEU B C 1
ATOM 10846 O O . LEU B 1 504 ? 25.828 34.062 -3.883 1 67.56 504 LEU B O 1
ATOM 10850 N N . ARG B 1 505 ? 27.516 33.656 -2.471 1 74.25 505 ARG B N 1
ATOM 10851 C CA . ARG B 1 505 ? 26.641 33 -1.506 1 74.25 505 ARG B CA 1
ATOM 10852 C C . ARG B 1 505 ? 25.625 34 -0.917 1 74.25 505 ARG B C 1
ATOM 10854 O O . ARG B 1 505 ? 24.453 33.656 -0.758 1 74.25 505 ARG B O 1
ATOM 10861 N N . VAL B 1 506 ? 26.078 35.125 -0.578 1 79.19 506 VAL B N 1
ATOM 10862 C CA . VAL B 1 506 ? 25.234 36.156 0.016 1 79.19 506 VAL B CA 1
ATOM 10863 C C . VAL B 1 506 ? 24.188 36.625 -1.002 1 79.19 506 VAL B C 1
ATOM 10865 O O . VAL B 1 506 ? 23.031 36.812 -0.66 1 79.19 506 VAL B O 1
ATOM 10868 N N . ASP B 1 507 ? 24.625 36.75 -2.189 1 73.94 507 ASP B N 1
ATOM 10869 C CA . ASP B 1 507 ? 23.703 37.156 -3.238 1 73.94 507 ASP B CA 1
ATOM 10870 C C . ASP B 1 507 ? 22.641 36.094 -3.484 1 73.94 507 ASP B C 1
ATOM 10872 O O . ASP B 1 507 ? 21.453 36.438 -3.68 1 73.94 507 ASP B O 1
ATOM 10876 N N . ARG B 1 508 ? 23.094 34.969 -3.488 1 73.19 508 ARG B N 1
ATOM 10877 C CA . ARG B 1 508 ? 22.156 33.875 -3.697 1 73.19 508 ARG B CA 1
ATOM 10878 C C . ARG B 1 508 ? 21.078 33.875 -2.613 1 73.19 508 ARG B C 1
ATOM 10880 O O . ARG B 1 508 ? 19.906 33.625 -2.898 1 73.19 508 ARG B O 1
ATOM 10887 N N . LEU B 1 509 ? 21.531 34.031 -1.451 1 82.75 509 LEU B N 1
ATOM 10888 C CA . LEU B 1 509 ? 20.594 34.062 -0.333 1 82.75 509 LEU B CA 1
ATOM 10889 C C . LEU B 1 509 ? 19.609 35.219 -0.454 1 82.75 509 LEU B C 1
ATOM 10891 O O . LEU B 1 509 ? 18.422 35.062 -0.177 1 82.75 509 LEU B O 1
ATOM 10895 N N . LEU B 1 510 ? 20.109 36.375 -0.838 1 85 510 LEU B N 1
ATOM 10896 C CA . LEU B 1 510 ? 19.234 37.531 -1.004 1 85 510 LEU B CA 1
ATOM 10897 C C . LEU B 1 510 ? 18.203 37.281 -2.088 1 85 510 LEU B C 1
ATOM 10899 O O . LEU B 1 510 ? 17.031 37.688 -1.938 1 85 510 LEU B O 1
ATOM 10903 N N . PHE B 1 511 ? 18.656 36.656 -3.121 1 76.69 511 PHE B N 1
ATOM 10904 C CA . PHE B 1 511 ? 17.719 36.375 -4.215 1 76.69 511 PHE B CA 1
ATOM 10905 C C . PHE B 1 511 ? 16.641 35.406 -3.781 1 76.69 511 PHE B C 1
ATOM 10907 O O . PHE B 1 511 ? 15.492 35.531 -4.188 1 76.69 511 PHE B O 1
ATOM 10914 N N . GLU B 1 512 ? 17.047 34.438 -3.084 1 79.94 512 GLU B N 1
ATOM 10915 C CA . GLU B 1 512 ? 16.078 33.5 -2.529 1 79.94 512 GLU B CA 1
ATOM 10916 C C . GLU B 1 512 ? 15.062 34.25 -1.639 1 79.94 512 GLU B C 1
ATOM 10918 O O . GLU B 1 512 ? 13.859 33.969 -1.72 1 79.94 512 GLU B O 1
ATOM 10923 N N . ILE B 1 513 ? 15.562 35.125 -0.79 1 89.62 513 ILE B N 1
ATOM 10924 C CA . ILE B 1 513 ? 14.711 35.906 0.1 1 89.62 513 ILE B CA 1
ATOM 10925 C C . ILE B 1 513 ? 13.734 36.75 -0.723 1 89.62 513 ILE B C 1
ATOM 10927 O O . ILE B 1 513 ? 12.547 36.812 -0.4 1 89.62 513 ILE B O 1
ATOM 10931 N N . ALA B 1 514 ? 14.273 37.312 -1.764 1 84.31 514 ALA B N 1
ATOM 10932 C CA . ALA B 1 514 ? 13.453 38.188 -2.615 1 84.31 514 ALA B CA 1
ATOM 10933 C C . ALA B 1 514 ? 12.328 37.375 -3.271 1 84.31 514 ALA B C 1
ATOM 10935 O O . ALA B 1 514 ? 11.195 37.875 -3.375 1 84.31 514 ALA B O 1
ATOM 10936 N N . TYR B 1 515 ? 12.695 36.312 -3.729 1 80.12 515 TYR B N 1
ATOM 10937 C CA . TYR B 1 515 ? 11.68 35.469 -4.363 1 80.12 515 TYR B CA 1
ATOM 10938 C C . TYR B 1 515 ? 10.547 35.156 -3.395 1 80.12 515 TYR B C 1
ATOM 10940 O O . TYR B 1 515 ? 9.375 35.281 -3.738 1 80.12 515 TYR B O 1
ATOM 10948 N N . TRP B 1 516 ? 10.859 34.688 -2.225 1 87.31 516 TRP B N 1
ATOM 10949 C CA . TRP B 1 516 ? 9.844 34.25 -1.272 1 87.31 516 TRP B CA 1
ATOM 10950 C C . TRP B 1 516 ? 9.086 35.469 -0.705 1 87.31 516 TRP B C 1
ATOM 10952 O O . TRP B 1 516 ? 7.93 35.344 -0.308 1 87.31 516 TRP B O 1
ATOM 10962 N N . PHE B 1 517 ? 9.766 36.594 -0.639 1 90.19 517 PHE B N 1
ATOM 10963 C CA . PHE B 1 517 ? 9.07 37.812 -0.236 1 90.19 517 PHE B CA 1
ATOM 10964 C C . PHE B 1 517 ? 8 38.188 -1.256 1 90.19 517 PHE B C 1
ATOM 10966 O O . PHE B 1 517 ? 6.875 38.531 -0.887 1 90.19 517 PHE B O 1
ATOM 10973 N N . ARG B 1 518 ? 8.359 38.125 -2.5 1 84.81 518 ARG B N 1
ATOM 10974 C CA . ARG B 1 518 ? 7.395 38.375 -3.568 1 84.81 518 ARG B CA 1
ATOM 10975 C C . ARG B 1 518 ? 6.242 37.375 -3.512 1 84.81 518 ARG B C 1
ATOM 10977 O O . ARG B 1 518 ? 5.09 37.75 -3.746 1 84.81 518 ARG B O 1
ATOM 10984 N N . PHE B 1 519 ? 6.633 36.219 -3.301 1 82.12 519 PHE B N 1
ATOM 10985 C CA . PHE B 1 519 ? 5.629 35.156 -3.166 1 82.12 519 PHE B CA 1
ATOM 10986 C C . PHE B 1 519 ? 4.629 35.5 -2.07 1 82.12 519 PHE B C 1
ATOM 10988 O O . PHE B 1 519 ? 3.42 35.344 -2.254 1 82.12 519 PHE B O 1
ATOM 10995 N N . ALA B 1 520 ? 5.129 35.938 -0.93 1 87.75 520 ALA B N 1
ATOM 10996 C CA . ALA B 1 520 ? 4.277 36.281 0.204 1 87.75 520 ALA B CA 1
ATOM 10997 C C . ALA B 1 520 ? 3.375 37.469 -0.128 1 87.75 520 ALA B C 1
ATOM 10999 O O . ALA B 1 520 ? 2.199 37.5 0.246 1 87.75 520 ALA B O 1
ATOM 11000 N N . VAL B 1 521 ? 3.9 38.406 -0.844 1 86.94 521 VAL B N 1
ATOM 11001 C CA . VAL B 1 521 ? 3.141 39.594 -1.216 1 86.94 521 VAL B CA 1
ATOM 11002 C C . VAL B 1 521 ? 1.964 39.219 -2.105 1 86.94 521 VAL B C 1
ATOM 11004 O O . VAL B 1 521 ? 0.861 39.75 -1.959 1 86.94 521 VAL B O 1
ATOM 11007 N N . LYS B 1 522 ? 2.25 38.312 -2.959 1 79.62 522 LYS B N 1
ATOM 11008 C CA . LYS B 1 522 ? 1.205 37.844 -3.867 1 79.62 522 LYS B CA 1
ATOM 11009 C C . LYS B 1 522 ? 0.187 36.969 -3.135 1 79.62 522 LYS B C 1
ATOM 11011 O O . LYS B 1 522 ? -1.018 37.094 -3.375 1 79.62 522 LYS B O 1
ATOM 11016 N N . LYS B 1 523 ? 0.73 36.156 -2.344 1 79.94 523 LYS B N 1
ATOM 11017 C CA . LYS B 1 523 ? -0.122 35.219 -1.628 1 79.94 523 LYS B CA 1
ATOM 11018 C C . LYS B 1 523 ? -1.109 35.938 -0.72 1 79.94 523 LYS B C 1
ATOM 11020 O O . LYS B 1 523 ? -2.289 35.594 -0.666 1 79.94 523 LYS B O 1
ATOM 11025 N N . TYR B 1 524 ? -0.646 36.969 -0.053 1 82.44 524 TYR B N 1
ATOM 11026 C CA . TYR B 1 524 ? -1.481 37.688 0.916 1 82.44 524 TYR B CA 1
ATOM 11027 C C . TYR B 1 524 ? -2.133 38.906 0.288 1 82.44 524 TYR B C 1
ATOM 11029 O O . TYR B 1 524 ? -2.732 39.719 0.988 1 82.44 524 TYR B O 1
ATOM 11037 N N . LYS B 1 525 ? -1.932 39.062 -1.014 1 79.94 525 LYS B N 1
ATOM 11038 C CA . LYS B 1 525 ? -2.564 40.094 -1.811 1 79.94 525 LYS B CA 1
ATOM 11039 C C . LYS B 1 525 ? -2.35 41.469 -1.18 1 79.94 525 LYS B C 1
ATOM 11041 O O . LYS B 1 525 ? -3.297 42.25 -1.034 1 79.94 525 LYS B O 1
ATOM 11046 N N . VAL B 1 526 ? -1.171 41.656 -0.749 1 84.19 526 VAL B N 1
ATOM 11047 C CA . VAL B 1 526 ? -0.854 42.875 0.009 1 84.19 526 VAL B CA 1
ATOM 11048 C C . VAL B 1 526 ? -0.979 44.094 -0.894 1 84.19 526 VAL B C 1
ATOM 11050 O O . VAL B 1 526 ? -1.633 45.062 -0.533 1 84.19 526 VAL B O 1
ATOM 11053 N N . LEU B 1 527 ? -0.441 44.062 -2.074 1 83.56 527 LEU B N 1
ATOM 11054 C CA . LEU B 1 527 ? -0.435 45.219 -2.979 1 83.56 527 LEU B CA 1
ATOM 11055 C C . LEU B 1 527 ? -1.819 45.438 -3.576 1 83.56 527 LEU B C 1
ATOM 11057 O O . LEU B 1 527 ? -2.238 46.594 -3.764 1 83.56 527 LEU B O 1
ATOM 11061 N N . ASP B 1 528 ? -2.521 44.375 -3.83 1 78.56 528 ASP B N 1
ATOM 11062 C CA . ASP B 1 528 ? -3.859 44.469 -4.398 1 78.56 528 ASP B CA 1
ATOM 11063 C C . ASP B 1 528 ? -4.82 45.156 -3.422 1 78.56 528 ASP B C 1
ATOM 11065 O O . ASP B 1 528 ? -5.652 45.969 -3.82 1 78.56 528 ASP B O 1
ATOM 11069 N N . LEU B 1 529 ? -4.68 44.844 -2.264 1 77.44 529 LEU B N 1
ATOM 11070 C CA . LEU B 1 529 ? -5.562 45.375 -1.239 1 77.44 529 LEU B CA 1
ATOM 11071 C C . LEU B 1 529 ? -5.195 46.812 -0.917 1 77.44 529 LEU B C 1
ATOM 11073 O O . LEU B 1 529 ? -6.07 47.625 -0.601 1 77.44 529 LEU B O 1
ATOM 11077 N N . LYS B 1 530 ? -3.936 47.094 -0.993 1 76.75 530 LYS B N 1
ATOM 11078 C CA . LYS B 1 530 ? -3.496 48.469 -0.77 1 76.75 530 LYS B CA 1
ATOM 11079 C C . LYS B 1 530 ? -3.992 49.406 -1.878 1 76.75 530 LYS B C 1
ATOM 11081 O O . LYS B 1 530 ? -4.371 50.531 -1.618 1 76.75 530 LYS B O 1
ATOM 11086 N N . GLU B 1 531 ? -4.023 48.906 -3.037 1 74.06 531 GLU B N 1
ATOM 11087 C CA . GLU B 1 531 ? -4.516 49.719 -4.164 1 74.06 531 GLU B CA 1
ATOM 11088 C C . GLU B 1 531 ? -6.023 49.938 -4.07 1 74.06 531 GLU B C 1
ATOM 11090 O O . GLU B 1 531 ? -6.523 51 -4.414 1 74.06 531 GLU B O 1
ATOM 11095 N N . LYS B 1 532 ? -6.656 48.875 -3.701 1 70.62 532 LYS B N 1
ATOM 11096 C CA . LYS B 1 532 ? -8.102 49 -3.535 1 70.62 532 LYS B CA 1
ATOM 11097 C C . LYS B 1 532 ? -8.453 50 -2.463 1 70.62 532 LYS B C 1
ATOM 11099 O O . LYS B 1 532 ? -9.461 50.719 -2.58 1 70.62 532 LYS B O 1
ATOM 11104 N N . ASP B 1 533 ? -7.613 50.094 -1.45 1 66.88 533 ASP B N 1
ATOM 11105 C CA . ASP B 1 533 ? -7.863 51.031 -0.376 1 66.88 533 ASP B CA 1
ATOM 11106 C C . ASP B 1 533 ? -7.566 52.469 -0.832 1 66.88 533 ASP B C 1
ATOM 11108 O O . ASP B 1 533 ? -8.273 53.406 -0.454 1 66.88 533 ASP B O 1
ATOM 11112 N N . GLU B 1 534 ? -6.543 52.625 -1.686 1 65.12 534 GLU B N 1
ATOM 11113 C CA . GLU B 1 534 ? -6.156 53.969 -2.145 1 65.12 534 GLU B CA 1
ATOM 11114 C C . GLU B 1 534 ? -7.09 54.469 -3.242 1 65.12 534 GLU B C 1
ATOM 11116 O O . GLU B 1 534 ? -7.301 55.688 -3.387 1 65.12 534 GLU B O 1
ATOM 11121 N N . HIS B 1 535 ? -7.641 53.531 -4.117 1 62.78 535 HIS B N 1
ATOM 11122 C CA . HIS B 1 535 ? -8.586 53.906 -5.16 1 62.78 535 HIS B CA 1
ATOM 11123 C C . HIS B 1 535 ? -9.898 53.125 -5.027 1 62.78 535 HIS B C 1
ATOM 11125 O O . HIS B 1 535 ? -10.141 52.188 -5.777 1 62.78 535 HIS B O 1
ATOM 11131 N N . PRO B 1 536 ? -10.719 53.375 -4.062 1 52.41 536 PRO B N 1
ATOM 11132 C CA . PRO B 1 536 ? -11.969 52.625 -3.885 1 52.41 536 PRO B CA 1
ATOM 11133 C C . PRO B 1 536 ? -12.875 52.688 -5.109 1 52.41 536 PRO B C 1
ATOM 11135 O O . PRO B 1 536 ? -13.672 51.781 -5.352 1 52.41 536 PRO B O 1
ATOM 11138 N N . GLU B 1 537 ? -13.023 53.781 -5.945 1 47.06 537 GLU B N 1
ATOM 11139 C CA . GLU B 1 537 ? -13.961 53.969 -7.047 1 47.06 537 GLU B CA 1
ATOM 11140 C C . GLU B 1 537 ? -13.711 53 -8.18 1 47.06 537 GLU B C 1
ATOM 11142 O O . GLU B 1 537 ? -14.602 52.719 -8.992 1 47.06 537 GLU B O 1
ATOM 11147 N N . ALA B 1 538 ? -12.664 52.719 -8.641 1 41.31 538 ALA B N 1
ATOM 11148 C CA . ALA B 1 538 ? -12.328 51.906 -9.812 1 41.31 538 ALA B CA 1
ATOM 11149 C C . ALA B 1 538 ? -12.664 50.438 -9.594 1 41.31 538 ALA B C 1
ATOM 11151 O O . ALA B 1 538 ? -12.719 49.656 -10.539 1 41.31 538 ALA B O 1
ATOM 11152 N N . SER B 1 539 ? -12.703 49.906 -8.516 1 41.12 539 SER B N 1
ATOM 11153 C CA . SER B 1 539 ? -12.883 48.469 -8.203 1 41.12 539 SER B CA 1
ATOM 11154 C C . SER B 1 539 ? -14.312 48.031 -8.469 1 41.12 539 SER B C 1
ATOM 11156 O O . SER B 1 539 ? -14.656 46.875 -8.242 1 41.12 539 SER B O 1
ATOM 11158 N N . LYS B 1 540 ? -15.258 48.938 -8.688 1 39.19 540 LYS B N 1
ATOM 11159 C CA . LYS B 1 540 ? -16.609 48.562 -9.094 1 39.19 540 LYS B CA 1
ATOM 11160 C C . LYS B 1 540 ? -16.609 47.906 -10.469 1 39.19 540 LYS B C 1
ATOM 11162 O O . LYS B 1 540 ? -17.578 47.25 -10.852 1 39.19 540 LYS B O 1
ATOM 11167 N N . ALA B 1 541 ? -15.945 48.469 -11.5 1 35.44 541 ALA B N 1
ATOM 11168 C CA . ALA B 1 541 ? -16.297 48.125 -12.875 1 35.44 541 ALA B CA 1
ATOM 11169 C C . ALA B 1 541 ? -15.797 46.75 -13.258 1 35.44 541 ALA B C 1
ATOM 11171 O O . ALA B 1 541 ? -16 46.281 -14.383 1 35.44 541 ALA B O 1
ATOM 11172 N N . GLN B 1 542 ? -14.766 46.281 -12.859 1 31.03 542 GLN B N 1
ATOM 11173 C CA . GLN B 1 542 ? -14.344 45.125 -13.664 1 31.03 542 GLN B CA 1
ATOM 11174 C C . GLN B 1 542 ? -15.266 43.938 -13.438 1 31.03 542 GLN B C 1
ATOM 11176 O O . GLN B 1 542 ? -15.258 43.344 -12.359 1 31.03 542 GLN B O 1
ATOM 11181 N N . LYS B 1 543 ? -16.359 43.875 -14.203 1 32.25 543 LYS B N 1
ATOM 11182 C CA . LYS B 1 543 ? -17.156 42.688 -14.414 1 32.25 543 LYS B CA 1
ATOM 11183 C C . LYS B 1 543 ? -16.266 41.469 -14.719 1 32.25 543 LYS B C 1
ATOM 11185 O O . LYS B 1 543 ? -15.359 41.562 -15.555 1 32.25 543 LYS B O 1
ATOM 11190 N N . PRO B 1 544 ? -16.234 40.562 -13.938 1 31.02 544 PRO B N 1
ATOM 11191 C CA . PRO B 1 544 ? -15.484 39.375 -14.344 1 31.02 544 PRO B CA 1
ATOM 11192 C C . PRO B 1 544 ? -15.773 38.969 -15.781 1 31.02 544 PRO B C 1
ATOM 11194 O O . PRO B 1 544 ? -16.875 39.188 -16.281 1 31.02 544 PRO B O 1
ATOM 11197 N N . ASP B 1 545 ? -14.898 39.219 -16.688 1 27.92 545 ASP B N 1
ATOM 11198 C CA . ASP B 1 545 ? -15.039 38.688 -18.047 1 27.92 545 ASP B CA 1
ATOM 11199 C C . ASP B 1 545 ? -15.805 37.344 -18.031 1 27.92 545 ASP B C 1
ATOM 11201 O O . ASP B 1 545 ? -15.461 36.438 -17.297 1 27.92 545 ASP B O 1
ATOM 11205 N N . PRO B 1 546 ? -17.109 37.312 -18.547 1 29.09 546 PRO B N 1
ATOM 11206 C CA . PRO B 1 546 ? -17.922 36.094 -18.562 1 29.09 546 PRO B CA 1
ATOM 11207 C C . PRO B 1 546 ? -17.156 34.875 -19.031 1 29.09 546 PRO B C 1
ATOM 11209 O O . PRO B 1 546 ? -17.656 33.75 -18.922 1 29.09 546 PRO B O 1
ATOM 11212 N N . LYS B 1 547 ? -16.391 35.156 -20.031 1 28.14 547 LYS B N 1
ATOM 11213 C CA . LYS B 1 547 ? -15.844 34 -20.719 1 28.14 547 LYS B CA 1
ATOM 11214 C C . LYS B 1 547 ? -14.969 33.156 -19.797 1 28.14 547 LYS B C 1
ATOM 11216 O O . LYS B 1 547 ? -14.797 31.953 -20.016 1 28.14 547 LYS B O 1
ATOM 11221 N N . PHE B 1 548 ? -14.078 33.875 -19.234 1 25.72 548 PHE B N 1
ATOM 11222 C CA . PHE B 1 548 ? -13.094 33.031 -18.547 1 25.72 548 PHE B CA 1
ATOM 11223 C C . PHE B 1 548 ? -13.672 32.438 -17.266 1 25.72 548 PHE B C 1
ATOM 11225 O O . PHE B 1 548 ? -12.938 31.922 -16.438 1 25.72 548 PHE B O 1
ATOM 11232 N N . THR B 1 549 ? -14.898 32.875 -16.859 1 27.45 549 THR B N 1
ATOM 11233 C CA . THR B 1 549 ? -15.484 32.281 -15.664 1 27.45 549 THR B CA 1
ATOM 11234 C C . THR B 1 549 ? -15.594 30.766 -15.781 1 27.45 549 THR B C 1
ATOM 11236 O O . THR B 1 549 ? -16.219 30.109 -14.945 1 27.45 549 THR B O 1
ATOM 11239 N N . ARG B 1 550 ? -15.57 30.391 -16.922 1 24.22 550 ARG B N 1
ATOM 11240 C CA . ARG B 1 550 ? -15.961 28.984 -17.062 1 24.22 550 ARG B CA 1
ATOM 11241 C C . ARG B 1 550 ? -15.031 28.078 -16.266 1 24.22 550 ARG B C 1
ATOM 11243 O O . ARG B 1 550 ? -15.133 26.844 -16.359 1 24.22 550 ARG B O 1
ATOM 11250 N N . SER B 1 551 ? -13.812 28.469 -16.281 1 25.09 551 SER B N 1
ATOM 11251 C CA . SER B 1 551 ? -12.992 27.406 -15.719 1 25.09 551 SER B CA 1
ATOM 11252 C C . SER B 1 551 ? -13.438 27.078 -14.297 1 25.09 551 SER B C 1
ATOM 11254 O O . SER B 1 551 ? -14.117 27.875 -13.648 1 25.09 551 SER B O 1
ATOM 11256 N N . TYR B 1 552 ? -12.992 25.828 -13.82 1 24.39 552 TYR B N 1
ATOM 11257 C CA . TYR B 1 552 ? -13.609 25.141 -12.695 1 24.39 552 TYR B CA 1
ATOM 11258 C C . TYR B 1 552 ? -13.641 26.016 -11.461 1 24.39 552 TYR B C 1
ATOM 11260 O O . TYR B 1 552 ? -12.812 25.875 -10.555 1 24.39 552 TYR B O 1
ATOM 11268 N N . SER B 1 553 ? -13.664 27.297 -11.664 1 25.06 553 SER B N 1
ATOM 11269 C CA . SER B 1 553 ? -14.008 27.984 -10.422 1 25.06 553 SER B CA 1
ATOM 11270 C C . SER B 1 553 ? -15.328 27.469 -9.852 1 25.06 553 SER B C 1
ATOM 11272 O O . SER B 1 553 ? -16.344 27.438 -10.555 1 25.06 553 SER B O 1
ATOM 11274 N N . VAL B 1 554 ? -15.328 26.344 -9.117 1 25.52 554 VAL B N 1
ATOM 11275 C CA . VAL B 1 554 ? -16.562 26.328 -8.344 1 25.52 554 VAL B CA 1
ATOM 11276 C C . VAL B 1 554 ? -17.094 27.75 -8.18 1 25.52 554 VAL B C 1
ATOM 11278 O O . VAL B 1 554 ? -16.422 28.594 -7.582 1 25.52 554 VAL B O 1
ATOM 11281 N N . GLN B 1 555 ? -17.75 28.172 -9.211 1 25.14 555 GLN B N 1
ATOM 11282 C CA . GLN B 1 555 ? -18.734 29.25 -9.148 1 25.14 555 GLN B CA 1
ATOM 11283 C C . GLN B 1 555 ? -19.562 29.156 -7.883 1 25.14 555 GLN B C 1
ATOM 11285 O O . GLN B 1 555 ? -20.562 28.438 -7.844 1 25.14 555 GLN B O 1
ATOM 11290 N N . THR B 1 556 ? -19.188 28.703 -6.754 1 25.23 556 THR B N 1
ATOM 11291 C CA . THR B 1 556 ? -20.203 29.203 -5.836 1 25.23 556 THR B CA 1
ATOM 11292 C C . THR B 1 556 ? -20.547 30.656 -6.148 1 25.23 556 THR B C 1
ATOM 11294 O O . THR B 1 556 ? -19.719 31.547 -5.98 1 25.23 556 THR B O 1
ATOM 11297 N N . ASP B 1 557 ? -21.156 30.953 -7.309 1 25.77 557 ASP B N 1
ATOM 11298 C CA . ASP B 1 557 ? -22.016 32.125 -7.52 1 25.77 557 ASP B CA 1
ATOM 11299 C C . ASP B 1 557 ? -22.797 32.469 -6.254 1 25.77 557 ASP B C 1
ATOM 11301 O O . ASP B 1 557 ? -23.859 33.094 -6.32 1 25.77 557 ASP B O 1
ATOM 11305 N N . ILE B 1 558 ? -22.906 31.438 -5.363 1 25.53 558 ILE B N 1
ATOM 11306 C CA . ILE B 1 558 ? -23.797 32.125 -4.414 1 25.53 558 ILE B CA 1
ATOM 11307 C C . ILE B 1 558 ? -23.359 33.562 -4.242 1 25.53 558 ILE B C 1
ATOM 11309 O O . ILE B 1 558 ? -22.203 33.906 -4.449 1 25.53 558 ILE B O 1
ATOM 11313 N N . GLY B 1 559 ? -24.328 34.438 -4.145 1 24.48 559 GLY B N 1
ATOM 11314 C CA . GLY B 1 559 ? -24.188 35.812 -3.695 1 24.48 559 GLY B CA 1
ATOM 11315 C C . GLY B 1 559 ? -22.938 36.062 -2.879 1 24.48 559 GLY B C 1
ATOM 11316 O O . GLY B 1 559 ? -22.672 35.344 -1.905 1 24.48 559 GLY B O 1
ATOM 11317 N N . ILE B 1 560 ? -21.953 36.406 -3.52 1 30.17 560 ILE B N 1
ATOM 11318 C CA . ILE B 1 560 ? -20.672 36.969 -3.119 1 30.17 560 ILE B CA 1
ATOM 11319 C C . ILE B 1 560 ? -20.844 37.781 -1.844 1 30.17 560 ILE B C 1
ATOM 11321 O O . ILE B 1 560 ? -21.391 38.906 -1.881 1 30.17 560 ILE B O 1
ATOM 11325 N N . VAL B 1 561 ? -21.531 37.25 -0.933 1 28.41 561 VAL B N 1
ATOM 11326 C CA . VAL B 1 561 ? -21.359 38 0.304 1 28.41 561 VAL B CA 1
ATOM 11327 C C . VAL B 1 561 ? -19.891 38.375 0.488 1 28.41 561 VAL B C 1
ATOM 11329 O O . VAL B 1 561 ? -19.031 37.469 0.628 1 28.41 561 VAL B O 1
ATOM 11332 N N . PRO B 1 562 ? -19.281 39.219 -0.258 1 36.19 562 PRO B N 1
ATOM 11333 C CA . PRO B 1 562 ? -17.984 39.875 -0.313 1 36.19 562 PRO B CA 1
ATOM 11334 C C . PRO B 1 562 ? -17.203 39.781 0.993 1 36.19 562 PRO B C 1
ATOM 11336 O O . PRO B 1 562 ? -15.961 39.781 0.981 1 36.19 562 PRO B O 1
ATOM 11339 N N . SER B 1 563 ? -17.688 40.031 2.135 1 42.16 563 SER B N 1
ATOM 11340 C CA . SER B 1 563 ? -17.281 40.844 3.271 1 42.16 563 SER B CA 1
ATOM 11341 C C . SER B 1 563 ? -16.266 40.125 4.152 1 42.16 563 SER B C 1
ATOM 11343 O O . SER B 1 563 ? -15.281 40.719 4.586 1 42.16 563 SER B O 1
ATOM 11345 N N . THR B 1 564 ? -16.453 38.844 4.457 1 47.16 564 THR B N 1
ATOM 11346 C CA . THR B 1 564 ? -15.617 38.219 5.469 1 47.16 564 THR B CA 1
ATOM 11347 C C . THR B 1 564 ? -14.273 37.812 4.879 1 47.16 564 THR B C 1
ATOM 11349 O O . THR B 1 564 ? -13.242 37.906 5.539 1 47.16 564 THR B O 1
ATOM 11352 N N . ILE B 1 565 ? -14.234 37.281 3.66 1 54.09 565 ILE B N 1
ATOM 11353 C CA . ILE B 1 565 ? -12.984 36.875 3.033 1 54.09 565 ILE B CA 1
ATOM 11354 C C . ILE B 1 565 ? -12.102 38.094 2.803 1 54.09 565 ILE B C 1
ATOM 11356 O O . ILE B 1 565 ? -10.883 38.062 3.004 1 54.09 565 ILE B O 1
ATOM 11360 N N . ASP B 1 566 ? -12.789 39.125 2.557 1 58.31 566 ASP B N 1
ATOM 11361 C CA . ASP B 1 566 ? -12.055 40.375 2.291 1 58.31 566 ASP B CA 1
ATOM 11362 C C . ASP B 1 566 ? -11.461 40.938 3.576 1 58.31 566 ASP B C 1
ATOM 11364 O O . ASP B 1 566 ? -10.344 41.469 3.572 1 58.31 566 ASP B O 1
ATOM 11368 N N . ILE B 1 567 ? -12.109 40.531 4.699 1 63.97 567 ILE B N 1
ATOM 11369 C CA . ILE B 1 567 ? -11.617 41.062 5.969 1 63.97 567 ILE B CA 1
ATOM 11370 C C . ILE B 1 567 ? -10.391 40.281 6.414 1 63.97 567 ILE B C 1
ATOM 11372 O O . ILE B 1 567 ? -9.398 40.875 6.863 1 63.97 567 ILE B O 1
ATOM 11376 N N . LYS B 1 568 ? -10.492 39 6.254 1 71.06 568 LYS B N 1
ATOM 11377 C CA . LYS B 1 568 ? -9.359 38.188 6.668 1 71.06 568 LYS B CA 1
ATOM 11378 C C . LYS B 1 568 ? -8.141 38.438 5.781 1 71.06 568 LYS B C 1
ATOM 11380 O O . LYS B 1 568 ? -7.004 38.438 6.262 1 71.06 568 LYS B O 1
ATOM 11385 N N . ALA B 1 569 ? -8.578 38.719 4.641 1 74.94 569 ALA B N 1
ATOM 11386 C CA . ALA B 1 569 ? -7.484 39.031 3.725 1 74.94 569 ALA B CA 1
ATOM 11387 C C . ALA B 1 569 ? -6.82 40.344 4.102 1 74.94 569 ALA B C 1
ATOM 11389 O O . ALA B 1 569 ? -5.598 40.469 4.027 1 74.94 569 ALA B O 1
ATOM 11390 N N . LYS B 1 570 ? -7.625 41.219 4.492 1 78.19 570 LYS B N 1
ATOM 11391 C CA . LYS B 1 570 ? -7.098 42.531 4.91 1 78.19 570 LYS B CA 1
ATOM 11392 C C . LYS B 1 570 ? -6.297 42.406 6.203 1 78.19 570 LYS B C 1
ATOM 11394 O O . LYS B 1 570 ? -5.281 43.062 6.379 1 78.19 570 LYS B O 1
ATOM 11399 N N . GLU B 1 571 ? -6.797 41.562 7.074 1 79.31 571 GLU B N 1
ATOM 11400 C CA . GLU B 1 571 ? -6.055 41.312 8.312 1 79.31 571 GLU B CA 1
ATOM 11401 C C . GLU B 1 571 ? -4.691 40.688 8.031 1 79.31 571 GLU B C 1
ATOM 11403 O O . GLU B 1 571 ? -3.691 41.094 8.641 1 79.31 571 GLU B O 1
ATOM 11408 N N . ALA B 1 572 ? -4.703 39.812 7.164 1 82.44 572 ALA B N 1
ATOM 11409 C CA . ALA B 1 572 ? -3.443 39.156 6.793 1 82.44 572 ALA B CA 1
ATOM 11410 C C . ALA B 1 572 ? -2.477 40.156 6.168 1 82.44 572 ALA B C 1
ATOM 11412 O O . ALA B 1 572 ? -1.28 40.156 6.461 1 82.44 572 ALA B O 1
ATOM 11413 N N . ALA B 1 573 ? -3.002 40.969 5.41 1 83.5 573 ALA B N 1
ATOM 11414 C CA . ALA B 1 573 ? -2.178 42 4.762 1 83.5 573 ALA B CA 1
ATOM 11415 C C . ALA B 1 573 ? -1.619 43 5.781 1 83.5 573 ALA B C 1
ATOM 11417 O O . ALA B 1 573 ? -0.464 43.406 5.68 1 83.5 573 ALA B O 1
ATOM 11418 N N . ASN B 1 574 ? -2.457 43.312 6.695 1 84.12 574 ASN B N 1
ATOM 11419 C CA . ASN B 1 574 ? -2.012 44.219 7.746 1 84.12 574 ASN B CA 1
ATOM 11420 C C . ASN B 1 574 ? -0.923 43.594 8.609 1 84.12 574 ASN B C 1
ATOM 11422 O O . ASN B 1 574 ? 0.024 44.281 9.016 1 84.12 574 ASN B O 1
ATOM 11426 N N . LEU B 1 575 ? -1.116 42.406 8.938 1 86.56 575 LEU B N 1
ATOM 11427 C CA . LEU B 1 575 ? -0.114 41.719 9.734 1 86.56 575 LEU B CA 1
ATOM 11428 C C . LEU B 1 575 ? 1.198 41.594 8.969 1 86.56 575 LEU B C 1
ATOM 11430 O O . LEU B 1 575 ? 2.277 41.688 9.562 1 86.56 575 LEU B O 1
ATOM 11434 N N . PHE B 1 576 ? 1.021 41.375 7.727 1 90.31 576 PHE B N 1
ATOM 11435 C CA . PHE B 1 576 ? 2.199 41.312 6.867 1 90.31 576 PHE B CA 1
ATOM 11436 C C . PHE B 1 576 ? 2.979 42.625 6.945 1 90.31 576 PHE B C 1
ATOM 11438 O O . PHE B 1 576 ? 4.203 42.625 7.078 1 90.31 576 PHE B O 1
ATOM 11445 N N . GLU B 1 577 ? 2.303 43.656 6.891 1 88.19 577 GLU B N 1
ATOM 11446 C CA . GLU B 1 577 ? 2.936 44.969 6.945 1 88.19 577 GLU B CA 1
ATOM 11447 C C . GLU B 1 577 ? 3.557 45.219 8.312 1 88.19 577 GLU B C 1
ATOM 11449 O O . GLU B 1 577 ? 4.617 45.844 8.414 1 88.19 577 GLU B O 1
ATOM 11454 N N . LYS B 1 578 ? 2.836 44.781 9.273 1 88.75 578 LYS B N 1
ATOM 11455 C CA . LYS B 1 578 ? 3.363 44.938 10.625 1 88.75 578 LYS B CA 1
ATOM 11456 C C . LYS B 1 578 ? 4.684 44.188 10.781 1 88.75 578 LYS B C 1
ATOM 11458 O O . LYS B 1 578 ? 5.637 44.719 11.359 1 88.75 578 LYS B O 1
ATOM 11463 N N . HIS B 1 579 ? 4.746 43.031 10.297 1 92 579 HIS B N 1
ATOM 11464 C CA . HIS B 1 579 ? 5.973 42.25 10.375 1 92 579 HIS B CA 1
ATOM 11465 C C . HIS B 1 579 ? 7.082 42.875 9.531 1 92 579 HIS B C 1
ATOM 11467 O O . HIS B 1 579 ? 8.242 42.875 9.938 1 92 579 HIS B O 1
ATOM 11473 N N . THR B 1 580 ? 6.664 43.312 8.398 1 92.25 580 THR B N 1
ATOM 11474 C CA . THR B 1 580 ? 7.652 43.938 7.527 1 92.25 580 THR B CA 1
ATOM 11475 C C . THR B 1 580 ? 8.273 45.156 8.203 1 92.25 580 THR B C 1
ATOM 11477 O O . THR B 1 580 ? 9.477 45.375 8.094 1 92.25 580 THR B O 1
ATOM 11480 N N . ARG B 1 581 ? 7.473 45.906 8.922 1 90.88 581 ARG B N 1
ATOM 11481 C CA . ARG B 1 581 ? 7.977 47.062 9.672 1 90.88 581 ARG B CA 1
ATOM 11482 C C . ARG B 1 581 ? 8.953 46.625 10.758 1 90.88 581 ARG B C 1
ATOM 11484 O O . ARG B 1 581 ? 10 47.219 10.945 1 90.88 581 ARG B O 1
ATOM 11491 N N . ARG B 1 582 ? 8.562 45.656 11.422 1 92.31 582 ARG B N 1
ATOM 11492 C CA . ARG B 1 582 ? 9.43 45.094 12.461 1 92.31 582 ARG B CA 1
ATOM 11493 C C . ARG B 1 582 ? 10.758 44.625 11.867 1 92.31 582 ARG B C 1
ATOM 11495 O O . ARG B 1 582 ? 11.82 44.875 12.445 1 92.31 582 ARG B O 1
ATOM 11502 N N . PHE B 1 583 ? 10.68 44.031 10.719 1 94.12 583 PHE B N 1
ATOM 11503 C CA . PHE B 1 583 ? 11.883 43.5 10.062 1 94.12 583 PHE B CA 1
ATOM 11504 C C . PHE B 1 583 ? 12.797 44.656 9.648 1 94.12 583 PHE B C 1
ATOM 11506 O O . PHE B 1 583 ? 14.016 44.562 9.727 1 94.12 583 PHE B O 1
ATOM 11513 N N . CYS B 1 584 ? 12.234 45.688 9.18 1 90.81 584 CYS B N 1
ATOM 11514 C CA . CYS B 1 584 ? 13.016 46.844 8.773 1 90.81 584 CYS B CA 1
ATOM 11515 C C . CYS B 1 584 ? 13.742 47.438 9.969 1 90.81 584 CYS B C 1
ATOM 11517 O O . CYS B 1 584 ? 14.852 47.969 9.82 1 90.81 584 CYS B O 1
ATOM 11519 N N . ASP B 1 585 ? 13.141 47.281 11.133 1 88.81 585 ASP B N 1
ATOM 11520 C CA . ASP B 1 585 ? 13.742 47.844 12.352 1 88.81 585 ASP B CA 1
ATOM 11521 C C . ASP B 1 585 ? 14.82 46.906 12.898 1 88.81 585 ASP B C 1
ATOM 11523 O O . ASP B 1 585 ? 15.898 47.375 13.289 1 88.81 585 ASP B O 1
ATOM 11527 N N . GLU B 1 586 ? 14.531 45.688 12.93 1 91.81 586 GLU B N 1
ATOM 11528 C CA . GLU B 1 586 ? 15.406 44.719 13.594 1 91.81 586 GLU B CA 1
ATOM 11529 C C . GLU B 1 586 ? 16.531 44.281 12.664 1 91.81 586 GLU B C 1
ATOM 11531 O O . GLU B 1 586 ? 17.625 43.938 13.125 1 91.81 586 GLU B O 1
ATOM 11536 N N . TYR B 1 587 ? 16.219 44.188 11.359 1 93.19 587 TYR B N 1
ATOM 11537 C CA . TYR B 1 587 ? 17.172 43.719 10.367 1 93.19 587 TYR B CA 1
ATOM 11538 C C . TYR B 1 587 ? 17.375 44.75 9.266 1 93.19 587 TYR B C 1
ATOM 11540 O O . TYR B 1 587 ? 17.141 44.469 8.086 1 93.19 587 TYR B O 1
ATOM 11548 N N . LYS B 1 588 ? 17.922 45.812 9.586 1 89 588 LYS B N 1
ATOM 11549 C CA . LYS B 1 588 ? 18 47 8.727 1 89 588 LYS B CA 1
ATOM 11550 C C . LYS B 1 588 ? 18.828 46.719 7.48 1 89 588 LYS B C 1
ATOM 11552 O O . LYS B 1 588 ? 18.438 47.062 6.367 1 89 588 LYS B O 1
ATOM 11557 N N . THR B 1 589 ? 19.969 46.062 7.633 1 89.69 589 THR B N 1
ATOM 11558 C CA . THR B 1 589 ? 20.859 45.812 6.512 1 89.69 589 THR B CA 1
ATOM 11559 C C . THR B 1 589 ? 20.219 44.875 5.504 1 89.69 589 THR B C 1
ATOM 11561 O O . THR B 1 589 ? 20.25 45.125 4.301 1 89.69 589 THR B O 1
ATOM 11564 N N . ALA B 1 590 ? 19.672 43.844 6.004 1 92.56 590 ALA B N 1
ATOM 11565 C CA . ALA B 1 590 ? 19.062 42.844 5.133 1 92.56 590 ALA B CA 1
ATOM 11566 C C . ALA B 1 590 ? 17.891 43.438 4.352 1 92.56 590 ALA B C 1
ATOM 11568 O O . ALA B 1 590 ? 17.75 43.188 3.146 1 92.56 590 ALA B O 1
ATOM 11569 N N . MET B 1 591 ? 17.047 44.188 5.031 1 93 591 MET B N 1
ATOM 11570 C CA . MET B 1 591 ? 15.859 44.75 4.406 1 93 591 MET B CA 1
ATOM 11571 C C . MET B 1 591 ? 16.234 45.844 3.42 1 93 591 MET B C 1
ATOM 11573 O O . MET B 1 591 ? 15.562 46 2.395 1 93 591 MET B O 1
ATOM 11577 N N . ALA B 1 592 ? 17.266 46.594 3.781 1 90.25 592 ALA B N 1
ATOM 11578 C CA . ALA B 1 592 ? 17.75 47.594 2.852 1 90.25 592 ALA B CA 1
ATOM 11579 C C . ALA B 1 592 ? 18.281 46.969 1.576 1 90.25 592 ALA B C 1
ATOM 11581 O O . ALA B 1 592 ? 18.062 47.469 0.475 1 90.25 592 ALA B O 1
ATOM 11582 N N . HIS B 1 593 ? 19.062 45.938 1.77 1 90.31 593 HIS B N 1
ATOM 11583 C CA . HIS B 1 593 ? 19.562 45.219 0.606 1 90.31 593 HIS B CA 1
ATOM 11584 C C . HIS B 1 593 ? 18.422 44.656 -0.239 1 90.31 593 HIS B C 1
ATOM 11586 O O . HIS B 1 593 ? 18.484 44.688 -1.471 1 90.31 593 HIS B O 1
ATOM 11592 N N . LEU B 1 594 ? 17.422 44.125 0.42 1 91.38 594 LEU B N 1
ATOM 11593 C CA . LEU B 1 594 ? 16.25 43.562 -0.271 1 91.38 594 LEU B CA 1
ATOM 11594 C C . LEU B 1 594 ? 15.547 44.656 -1.068 1 91.38 594 LEU B C 1
ATOM 11596 O O . LEU B 1 594 ? 15.133 44.438 -2.205 1 91.38 594 LEU B O 1
ATOM 11600 N N . CYS B 1 595 ? 15.398 45.781 -0.408 1 89.25 595 CYS B N 1
ATOM 11601 C CA . CYS B 1 595 ? 14.797 46.938 -1.07 1 89.25 595 CYS B CA 1
ATOM 11602 C C . CYS B 1 595 ? 15.602 47.344 -2.303 1 89.25 595 CYS B C 1
ATOM 11604 O O . CYS B 1 595 ? 15.023 47.594 -3.363 1 89.25 595 CYS B O 1
ATOM 11606 N N . ALA B 1 596 ? 16.891 47.406 -2.1 1 86.12 596 ALA B N 1
ATOM 11607 C CA . ALA B 1 596 ? 17.766 47.781 -3.207 1 86.12 596 ALA B CA 1
ATOM 11608 C C . ALA B 1 596 ? 17.641 46.781 -4.355 1 86.12 596 ALA B C 1
ATOM 11610 O O . ALA B 1 596 ? 17.688 47.156 -5.527 1 86.12 596 ALA B O 1
ATOM 11611 N N . TYR B 1 597 ? 17.547 45.562 -3.986 1 87.06 597 TYR B N 1
ATOM 11612 C CA . TYR B 1 597 ? 17.375 44.531 -4.992 1 87.06 597 TYR B CA 1
ATOM 11613 C C . TYR B 1 597 ? 16.109 44.75 -5.812 1 87.06 597 TYR B C 1
ATOM 11615 O O . TYR B 1 597 ? 16.141 44.719 -7.043 1 87.06 597 TYR B O 1
ATOM 11623 N N . PHE B 1 598 ? 14.984 44.969 -5.207 1 87.12 598 PHE B N 1
ATOM 11624 C CA . PHE B 1 598 ? 13.719 45.156 -5.906 1 87.12 598 PHE B CA 1
ATOM 11625 C C . PHE B 1 598 ? 13.758 46.406 -6.762 1 87.12 598 PHE B C 1
ATOM 11627 O O . PHE B 1 598 ? 13.148 46.469 -7.832 1 87.12 598 PHE B O 1
ATOM 11634 N N . GLU B 1 599 ? 14.43 47.344 -6.293 1 82.94 599 GLU B N 1
ATOM 11635 C CA . GLU B 1 599 ? 14.578 48.562 -7.074 1 82.94 599 GLU B CA 1
ATOM 11636 C C . GLU B 1 599 ? 15.391 48.312 -8.344 1 82.94 599 GLU B C 1
ATOM 11638 O O . GLU B 1 599 ? 15.18 48.969 -9.359 1 82.94 599 GLU B O 1
ATOM 11643 N N . SER B 1 600 ? 16.266 47.438 -8.195 1 78.19 600 SER B N 1
ATOM 11644 C CA . SER B 1 600 ? 17.141 47.156 -9.32 1 78.19 600 SER B CA 1
ATOM 11645 C C . SER B 1 600 ? 16.438 46.344 -10.383 1 78.19 600 SER B C 1
ATOM 11647 O O . SER B 1 600 ? 16.844 46.344 -11.555 1 78.19 600 SER B O 1
ATOM 11649 N N . VAL B 1 601 ? 15.398 45.625 -9.992 1 74.5 601 VAL B N 1
ATOM 11650 C CA . VAL B 1 601 ? 14.656 44.781 -10.922 1 74.5 601 VAL B CA 1
ATOM 11651 C C . VAL B 1 601 ? 13.672 45.625 -11.727 1 74.5 601 VAL B C 1
ATOM 11653 O O . VAL B 1 601 ? 12.93 46.438 -11.156 1 74.5 601 VAL B O 1
ATOM 11656 N N . THR B 1 602 ? 13.93 46.031 -12.953 1 61.16 602 THR B N 1
ATOM 11657 C CA . THR B 1 602 ? 13.164 46.938 -13.797 1 61.16 602 THR B CA 1
ATOM 11658 C C . THR B 1 602 ? 11.789 46.375 -14.109 1 61.16 602 THR B C 1
ATOM 11660 O O . THR B 1 602 ? 11.516 46 -15.25 1 61.16 602 THR B O 1
ATOM 11663 N N . GLU B 1 603 ? 11.008 46 -13.195 1 69.81 603 GLU B N 1
ATOM 11664 C CA . GLU B 1 603 ? 9.625 45.531 -13.352 1 69.81 603 GLU B CA 1
ATOM 11665 C C . GLU B 1 603 ? 8.68 46.312 -12.438 1 69.81 603 GLU B C 1
ATOM 11667 O O . GLU B 1 603 ? 9.039 46.625 -11.305 1 69.81 603 GLU B O 1
ATOM 11672 N N . SER B 1 604 ? 7.598 46.594 -13.008 1 72.06 604 SER B N 1
ATOM 11673 C CA . SER B 1 604 ? 6.629 47.438 -12.32 1 72.06 604 SER B CA 1
ATOM 11674 C C . SER B 1 604 ? 6.242 46.844 -10.969 1 72.06 604 SER B C 1
ATOM 11676 O O . SER B 1 604 ? 6.137 47.562 -9.977 1 72.06 604 SER B O 1
ATOM 11678 N N . TYR B 1 605 ? 6.102 45.625 -10.977 1 80.44 605 TYR B N 1
ATOM 11679 C CA . TYR B 1 605 ? 5.668 45 -9.742 1 80.44 605 TYR B CA 1
ATOM 11680 C C . TYR B 1 605 ? 6.758 45.062 -8.672 1 80.44 605 TYR B C 1
ATOM 11682 O O . TYR B 1 605 ? 6.469 45.281 -7.496 1 80.44 605 TYR B O 1
ATOM 11690 N N . SER B 1 606 ? 7.965 44.938 -9.016 1 82.88 606 SER B N 1
ATOM 11691 C CA . SER B 1 606 ? 9.094 45 -8.094 1 82.88 606 SER B CA 1
ATOM 11692 C C . SER B 1 606 ? 9.258 46.406 -7.52 1 82.88 606 SER B C 1
ATOM 11694 O O . SER B 1 606 ? 9.625 46.562 -6.355 1 82.88 606 SER B O 1
ATOM 11696 N N . ASP B 1 607 ? 8.992 47.25 -8.383 1 83.56 607 ASP B N 1
ATOM 11697 C CA . ASP B 1 607 ? 9.07 48.656 -7.926 1 83.56 607 ASP B CA 1
ATOM 11698 C C . ASP B 1 607 ? 8.039 48.906 -6.832 1 83.56 607 ASP B C 1
ATOM 11700 O O . ASP B 1 607 ? 8.312 49.656 -5.879 1 83.56 607 ASP B O 1
ATOM 11704 N N . ARG B 1 608 ? 6.941 48.344 -7.062 1 86.88 608 ARG B N 1
ATOM 11705 C CA . ARG B 1 608 ? 5.887 48.531 -6.07 1 86.88 608 ARG B CA 1
ATOM 11706 C C . ARG B 1 608 ? 6.273 47.875 -4.742 1 86.88 608 ARG B C 1
ATOM 11708 O O . ARG B 1 608 ? 5.957 48.406 -3.676 1 86.88 608 ARG B O 1
ATOM 11715 N N . ILE B 1 609 ? 6.965 46.844 -4.84 1 89.94 609 ILE B N 1
ATOM 11716 C CA . ILE B 1 609 ? 7.395 46.156 -3.627 1 89.94 609 ILE B CA 1
ATOM 11717 C C . ILE B 1 609 ? 8.453 46.969 -2.904 1 89.94 609 ILE B C 1
ATOM 11719 O O . ILE B 1 609 ? 8.422 47.094 -1.677 1 89.94 609 ILE B O 1
ATOM 11723 N N . SER B 1 610 ? 9.352 47.5 -3.693 1 87.81 610 SER B N 1
ATOM 11724 C CA . SER B 1 610 ? 10.391 48.344 -3.105 1 87.81 610 SER B CA 1
ATOM 11725 C C . SER B 1 610 ? 9.789 49.562 -2.373 1 87.81 610 SER B C 1
ATOM 11727 O O . SER B 1 610 ? 10.211 49.875 -1.268 1 87.81 610 SER B O 1
ATOM 11729 N N . LYS B 1 611 ? 8.812 50.094 -3.004 1 86.25 611 LYS B N 1
ATOM 11730 C CA . LYS B 1 611 ? 8.141 51.25 -2.396 1 86.25 611 LYS B CA 1
ATOM 11731 C C . LYS B 1 611 ? 7.414 50.844 -1.119 1 86.25 611 LYS B C 1
ATOM 11733 O O . LYS B 1 611 ? 7.395 51.594 -0.143 1 86.25 611 LYS B O 1
ATOM 11738 N N . MET B 1 612 ? 6.887 49.75 -1.191 1 88 612 MET B N 1
ATOM 11739 C CA . MET B 1 612 ? 6.172 49.25 -0.026 1 88 612 MET B CA 1
ATOM 11740 C C . MET B 1 612 ? 7.125 49.031 1.144 1 88 612 MET B C 1
ATOM 11742 O O . MET B 1 612 ? 6.797 49.344 2.287 1 88 612 MET B O 1
ATOM 11746 N N . ILE B 1 613 ? 8.234 48.438 0.89 1 89.69 613 ILE B N 1
ATOM 11747 C CA . ILE B 1 613 ? 9.227 48.188 1.928 1 89.69 613 ILE B CA 1
ATOM 11748 C C . ILE B 1 613 ? 9.719 49.531 2.506 1 89.69 613 ILE B C 1
ATOM 11750 O O . ILE B 1 613 ? 9.875 49.656 3.723 1 89.69 613 ILE B O 1
ATOM 11754 N N . GLN B 1 614 ? 9.906 50.438 1.633 1 84.88 614 GLN B N 1
ATOM 11755 C CA . GLN B 1 614 ? 10.375 51.75 2.055 1 84.88 614 GLN B CA 1
ATOM 11756 C C . GLN B 1 614 ? 9.344 52.438 2.945 1 84.88 614 GLN B C 1
ATOM 11758 O O . GLN B 1 614 ? 9.703 53.062 3.936 1 84.88 614 GLN B O 1
ATOM 11763 N N . GLN B 1 615 ? 8.141 52.281 2.547 1 81.75 615 GLN B N 1
ATOM 11764 C CA . GLN B 1 615 ? 7.066 52.875 3.334 1 81.75 615 GLN B CA 1
ATOM 11765 C C . GLN B 1 615 ? 6.973 52.25 4.715 1 81.75 615 GLN B C 1
ATOM 11767 O O . GLN B 1 615 ? 6.652 52.906 5.695 1 81.75 615 GLN B O 1
ATOM 11772 N N . SER B 1 616 ? 7.16 51.031 4.746 1 78.69 616 SER B N 1
ATOM 11773 C CA . SER B 1 616 ? 7.082 50.312 6.012 1 78.69 616 SER B CA 1
ATOM 11774 C C . SER B 1 616 ? 8.25 50.656 6.926 1 78.69 616 SER B C 1
ATOM 11776 O O . SER B 1 616 ? 8.109 50.656 8.148 1 78.69 616 SER B O 1
ATOM 11778 N N . ALA B 1 617 ? 9.398 50.75 6.445 1 73.25 617 ALA B N 1
ATOM 11779 C CA . ALA B 1 617 ? 10.562 51.125 7.246 1 73.25 617 ALA B CA 1
ATOM 11780 C C . ALA B 1 617 ? 10.367 52.5 7.875 1 73.25 617 ALA B C 1
ATOM 11782 O O . ALA B 1 617 ? 11.008 52.812 8.883 1 73.25 617 ALA B O 1
ATOM 11783 N N . SER B 1 618 ? 9.383 53.062 8.445 1 56.66 618 SER B N 1
ATOM 11784 C CA . SER B 1 618 ? 9.078 54.312 9.109 1 56.66 618 SER B CA 1
ATOM 11785 C C . SER B 1 618 ? 10.094 55.406 8.727 1 56.66 618 SER B C 1
ATOM 11787 O O . SER B 1 618 ? 10.953 55.75 9.531 1 56.66 618 SER B O 1
ATOM 11789 N N . PHE B 1 619 ? 10.5 55.562 7.594 1 49.03 619 PHE B N 1
ATOM 11790 C CA . PHE B 1 619 ? 11.32 56.781 7.512 1 49.03 619 PHE B CA 1
ATOM 11791 C C . PHE B 1 619 ? 10.57 57.969 8.07 1 49.03 619 PHE B C 1
ATOM 11793 O O . PHE B 1 619 ? 9.602 58.438 7.465 1 49.03 619 PHE B O 1
ATOM 11800 N N . LYS B 1 620 ? 10.336 58 9.398 1 48.97 620 LYS B N 1
ATOM 11801 C CA . LYS B 1 620 ? 9.836 59.344 9.664 1 48.97 620 LYS B CA 1
ATOM 11802 C C . LYS B 1 620 ? 10.281 60.312 8.578 1 48.97 620 LYS B C 1
ATOM 11804 O O . LYS B 1 620 ? 9.461 61.062 8.031 1 48.97 620 LYS B O 1
ATOM 11809 N N . SER B 1 621 ? 11.406 61.062 8.93 1 37.12 621 SER B N 1
ATOM 11810 C CA . SER B 1 621 ? 11.969 62.062 8.047 1 37.12 621 SER B CA 1
ATOM 11811 C C . SER B 1 621 ? 12.656 61.438 6.84 1 37.12 621 SER B C 1
ATOM 11813 O O . SER B 1 621 ? 13.125 60.312 6.914 1 37.12 621 SER B O 1
ATOM 11815 N N . THR B 1 622 ? 12.367 61.75 5.508 1 42.56 622 THR B N 1
ATOM 11816 C CA . THR B 1 622 ? 12.984 61.562 4.199 1 42.56 622 THR B CA 1
ATOM 11817 C C . THR B 1 622 ? 14.367 60.938 4.336 1 42.56 622 THR B C 1
ATOM 11819 O O . THR B 1 622 ? 14.898 60.375 3.373 1 42.56 622 THR B O 1
ATOM 11822 N N . GLU B 1 623 ? 15.367 61.375 5.141 1 48.97 623 GLU B N 1
ATOM 11823 C CA . GLU B 1 623 ? 16.812 61.438 5 1 48.97 623 GLU B CA 1
ATOM 11824 C C . GLU B 1 623 ? 17.5 60.312 5.73 1 48.97 623 GLU B C 1
ATOM 11826 O O . GLU B 1 623 ? 18.422 60.531 6.523 1 48.97 623 GLU B O 1
ATOM 11831 N N . ASP B 1 624 ? 16.797 59.125 6 1 62.03 624 ASP B N 1
ATOM 11832 C CA . ASP B 1 624 ? 17.688 58.219 6.734 1 62.03 624 ASP B CA 1
ATOM 11833 C C . ASP B 1 624 ? 18.953 57.938 5.938 1 62.03 624 ASP B C 1
ATOM 11835 O O . ASP B 1 624 ? 18.922 57.188 4.965 1 62.03 624 ASP B O 1
ATOM 11839 N N . VAL B 1 625 ? 19.844 58.656 6.168 1 69.44 625 VAL B N 1
ATOM 11840 C CA . VAL B 1 625 ? 21.156 58.719 5.512 1 69.44 625 VAL B CA 1
ATOM 11841 C C . VAL B 1 625 ? 21.812 57.344 5.574 1 69.44 625 VAL B C 1
ATOM 11843 O O . VAL B 1 625 ? 22.438 56.906 4.602 1 69.44 625 VAL B O 1
ATOM 11846 N N . GLU B 1 626 ? 21.328 56.656 6.648 1 79.94 626 GLU B N 1
ATOM 11847 C CA . GLU B 1 626 ? 22.016 55.375 6.801 1 79.94 626 GLU B CA 1
ATOM 11848 C C . GLU B 1 626 ? 21.438 54.312 5.855 1 79.94 626 GLU B C 1
ATOM 11850 O O . GLU B 1 626 ? 22.188 53.562 5.23 1 79.94 626 GLU B O 1
ATOM 11855 N N . TRP B 1 627 ? 20.078 54.219 5.73 1 85.25 627 TRP B N 1
ATOM 11856 C CA . TRP B 1 627 ? 19.406 53.281 4.84 1 85.25 627 TRP B CA 1
ATOM 11857 C C . TRP B 1 627 ? 19.859 53.469 3.398 1 85.25 627 TRP B C 1
ATOM 11859 O O . TRP B 1 627 ? 20.203 52.5 2.715 1 85.25 627 TRP B O 1
ATOM 11869 N N . ASN B 1 628 ? 19.906 54.75 3.051 1 82.44 628 ASN B N 1
ATOM 11870 C CA . ASN B 1 628 ? 20.297 55.031 1.678 1 82.44 628 ASN B CA 1
ATOM 11871 C C . ASN B 1 628 ? 21.766 54.688 1.421 1 82.44 628 ASN B C 1
ATOM 11873 O O . ASN B 1 628 ? 22.125 54.281 0.32 1 82.44 628 ASN B O 1
ATOM 11877 N N . LYS B 1 629 ? 22.531 54.875 2.453 1 85.19 629 LYS B N 1
ATOM 11878 C CA . LYS B 1 629 ? 23.938 54.531 2.328 1 85.19 629 LYS B CA 1
ATOM 11879 C C . LYS B 1 629 ? 24.125 53.031 2.125 1 85.19 629 LYS B C 1
ATOM 11881 O O . LYS B 1 629 ? 24.953 52.594 1.325 1 85.19 629 LYS B O 1
ATOM 11886 N N . ILE B 1 630 ? 23.297 52.344 2.85 1 86.12 630 ILE B N 1
ATOM 11887 C CA . ILE B 1 630 ? 23.391 50.875 2.762 1 86.12 630 ILE B CA 1
ATOM 11888 C C . ILE B 1 630 ? 22.953 50.406 1.373 1 86.12 630 ILE B C 1
ATOM 11890 O O . ILE B 1 630 ? 23.594 49.562 0.768 1 86.12 630 ILE B O 1
ATOM 11894 N N . MET B 1 631 ? 21.938 50.938 0.915 1 86.38 631 MET B N 1
ATOM 11895 C CA . MET B 1 631 ? 21.422 50.594 -0.405 1 86.38 631 MET B CA 1
ATOM 11896 C C . MET B 1 631 ? 22.438 50.938 -1.492 1 86.38 631 MET B C 1
ATOM 11898 O O . MET B 1 631 ? 22.641 50.156 -2.42 1 86.38 631 MET B O 1
ATOM 11902 N N . GLU B 1 632 ? 23.031 52.094 -1.306 1 83.5 632 GLU B N 1
ATOM 11903 C CA . GLU B 1 632 ? 24.016 52.531 -2.285 1 83.5 632 GLU B CA 1
ATOM 11904 C C . GLU B 1 632 ? 25.234 51.625 -2.297 1 83.5 632 GLU B C 1
ATOM 11906 O O . GLU B 1 632 ? 25.781 51.344 -3.361 1 83.5 632 GLU B O 1
ATOM 11911 N N . TYR B 1 633 ? 25.594 51.312 -1.161 1 82.38 633 TYR B N 1
ATOM 11912 C CA . TYR B 1 633 ? 26.75 50.438 -1.061 1 82.38 633 TYR B CA 1
ATOM 11913 C C . TYR B 1 633 ? 26.484 49.094 -1.764 1 82.38 633 TYR B C 1
ATOM 11915 O O . TYR B 1 633 ? 27.359 48.562 -2.447 1 82.38 633 TYR B O 1
ATOM 11923 N N . TRP B 1 634 ? 25.359 48.562 -1.524 1 84.81 634 TRP B N 1
ATOM 11924 C CA . TRP B 1 634 ? 24.984 47.312 -2.158 1 84.81 634 TRP B CA 1
ATOM 11925 C C . TRP B 1 634 ? 24.969 47.438 -3.676 1 84.81 634 TRP B C 1
ATOM 11927 O O . TRP B 1 634 ? 25.438 46.562 -4.395 1 84.81 634 TRP B O 1
ATOM 11937 N N . THR B 1 635 ? 24.422 48.531 -4.18 1 80.12 635 THR B N 1
ATOM 11938 C CA . THR B 1 635 ? 24.328 48.781 -5.617 1 80.12 635 THR B CA 1
ATOM 11939 C C . THR B 1 635 ? 25.719 48.938 -6.238 1 80.12 635 THR B C 1
ATOM 11941 O O . THR B 1 635 ? 25.969 48.438 -7.336 1 80.12 635 THR B O 1
ATOM 11944 N N . ARG B 1 636 ? 26.547 49.562 -5.504 1 77.06 636 ARG B N 1
ATOM 11945 C CA . ARG B 1 636 ? 27.922 49.75 -5.977 1 77.06 636 ARG B CA 1
ATOM 11946 C C . ARG B 1 636 ? 28.672 48.438 -6.051 1 77.06 636 ARG B C 1
ATOM 11948 O O . ARG B 1 636 ? 29.406 48.156 -7.008 1 77.06 636 ARG B O 1
ATOM 11955 N N . ARG B 1 637 ? 28.5 47.719 -5.035 1 76.31 637 ARG B N 1
ATOM 11956 C CA . ARG B 1 637 ? 29.141 46.406 -4.996 1 76.31 637 ARG B CA 1
ATOM 11957 C C . ARG B 1 637 ? 28.688 45.531 -6.16 1 76.31 637 ARG B C 1
ATOM 11959 O O . ARG B 1 637 ? 29.5 44.844 -6.785 1 76.31 637 ARG B O 1
ATOM 11966 N N . ARG B 1 638 ? 27.516 45.531 -6.422 1 73.75 638 ARG B N 1
ATOM 11967 C CA . ARG B 1 638 ? 26.953 44.688 -7.477 1 73.75 638 ARG B CA 1
ATOM 11968 C C . ARG B 1 638 ? 27.438 45.156 -8.852 1 73.75 638 ARG B C 1
ATOM 11970 O O . ARG B 1 638 ? 27.656 44.344 -9.742 1 73.75 638 ARG B O 1
ATOM 11977 N N . SER B 1 639 ? 27.516 46.406 -8.969 1 65.19 639 SER B N 1
ATOM 11978 C CA . SER B 1 639 ? 28 46.969 -10.227 1 65.19 639 SER B CA 1
ATOM 11979 C C . SER B 1 639 ? 29.453 46.562 -10.477 1 65.19 639 SER B C 1
ATOM 11981 O O . SER B 1 639 ? 29.844 46.281 -11.617 1 65.19 639 SER B O 1
ATOM 11983 N N . LYS B 1 640 ? 30.219 46.406 -9.492 1 64.88 640 LYS B N 1
ATOM 11984 C CA . LYS B 1 640 ? 31.609 46.031 -9.602 1 64.88 640 LYS B CA 1
ATOM 11985 C C . LYS B 1 640 ? 31.75 44.562 -9.953 1 64.88 640 LYS B C 1
ATOM 11987 O O . LYS B 1 640 ? 32.594 44.188 -10.758 1 64.88 640 LYS B O 1
ATOM 11992 N N . LEU B 1 641 ? 30.984 43.719 -9.289 1 62.91 641 LEU B N 1
ATOM 11993 C CA . LEU B 1 641 ? 31.016 42.281 -9.523 1 62.91 641 LEU B CA 1
ATOM 11994 C C . LEU B 1 641 ? 30.609 41.969 -10.953 1 62.91 641 LEU B C 1
ATOM 11996 O O . LEU B 1 641 ? 31.156 41.031 -11.562 1 62.91 641 LEU B O 1
ATOM 12000 N N . SER B 1 642 ? 29.625 42.594 -11.531 1 56.5 642 SER B N 1
ATOM 12001 C CA . SER B 1 642 ? 29.172 42.375 -12.898 1 56.5 642 SER B CA 1
ATOM 12002 C C . SER B 1 642 ? 30.266 42.719 -13.906 1 56.5 642 SER B C 1
ATOM 12004 O O . SER B 1 642 ? 30.359 42.062 -14.961 1 56.5 642 SER B O 1
ATOM 12006 N N . GLN B 1 643 ? 31.141 43.625 -13.664 1 53.44 643 GLN B N 1
ATOM 12007 C CA . GLN B 1 643 ? 32.219 44.031 -14.562 1 53.44 643 GLN B CA 1
ATOM 12008 C C . GLN B 1 643 ? 33.312 42.938 -14.602 1 53.44 643 GLN B C 1
ATOM 12010 O O . GLN B 1 643 ? 33.938 42.719 -15.641 1 53.44 643 GLN B O 1
ATOM 12015 N N . HIS B 1 644 ? 33.594 42.25 -13.602 1 47.62 644 HIS B N 1
ATOM 12016 C CA . HIS B 1 644 ? 34.688 41.281 -13.578 1 47.62 644 HIS B CA 1
ATOM 12017 C C . HIS B 1 644 ? 34.188 39.906 -14.039 1 47.62 644 HIS B C 1
ATOM 12019 O O . HIS B 1 644 ? 35 39.062 -14.477 1 47.62 644 HIS B O 1
ATOM 12025 N N . SER B 1 645 ? 33.25 39.375 -13.594 1 44.88 645 SER B N 1
ATOM 12026 C CA . SER B 1 645 ? 32.812 38 -13.859 1 44.88 645 SER B CA 1
ATOM 12027 C C . SER B 1 645 ? 32.062 37.906 -15.18 1 44.88 645 SER B C 1
ATOM 12029 O O . SER B 1 645 ? 31.25 38.781 -15.5 1 44.88 645 SER B O 1
ATOM 12031 N N . GLY B 1 646 ? 32.906 37.875 -16.531 1 38.28 646 GLY B N 1
ATOM 12032 C CA . GLY B 1 646 ? 32.312 37.469 -17.797 1 38.28 646 GLY B CA 1
ATOM 12033 C C . GLY B 1 646 ? 30.891 36.938 -17.656 1 38.28 646 GLY B C 1
ATOM 12034 O O . GLY B 1 646 ? 30.438 36.156 -18.484 1 38.28 646 GLY B O 1
ATOM 12035 N N . ILE B 1 647 ? 30.469 36.75 -16.688 1 39.25 647 ILE B N 1
ATOM 12036 C CA . ILE B 1 647 ? 29.172 36.125 -16.484 1 39.25 647 ILE B CA 1
ATOM 12037 C C . ILE B 1 647 ? 28.109 36.938 -17.234 1 39.25 647 ILE B C 1
ATOM 12039 O O . ILE B 1 647 ? 27.875 38.125 -16.938 1 39.25 647 ILE B O 1
ATOM 12043 N N . ALA B 1 648 ? 28.016 36.656 -18.625 1 37.09 648 ALA B N 1
ATOM 12044 C CA . ALA B 1 648 ? 27.016 37.156 -19.562 1 37.09 648 ALA B CA 1
ATOM 12045 C C . ALA B 1 648 ? 25.672 37.344 -18.875 1 37.09 648 ALA B C 1
ATOM 12047 O O . ALA B 1 648 ? 25.344 36.656 -17.938 1 37.09 648 ALA B O 1
ATOM 12048 N N . SER B 1 649 ? 25.047 38.531 -19.016 1 37.91 649 SER B N 1
ATOM 12049 C CA . SER B 1 649 ? 23.656 38.906 -18.719 1 37.91 649 SER B CA 1
ATOM 12050 C C . SER B 1 649 ? 22.688 37.844 -19.219 1 37.91 649 SER B C 1
ATOM 12052 O O . SER B 1 649 ? 22.984 37.125 -20.188 1 37.91 649 SER B O 1
ATOM 12054 N N . CYS B 1 650 ? 21.953 37.125 -18.5 1 37 650 CYS B N 1
ATOM 12055 C CA . CYS B 1 650 ? 20.906 36.281 -19.094 1 37 650 CYS B CA 1
ATOM 12056 C C . CYS B 1 650 ? 20.359 36.906 -20.359 1 37 650 CYS B C 1
ATOM 12058 O O . CYS B 1 650 ? 19.938 38.062 -20.359 1 37 650 CYS B O 1
ATOM 12060 N N . PRO B 1 651 ? 20.922 36.562 -21.531 1 34.28 651 PRO B N 1
ATOM 12061 C CA . PRO B 1 651 ? 20.484 37.25 -22.75 1 34.28 651 PRO B CA 1
ATOM 12062 C C . PRO B 1 651 ? 18.984 37.562 -22.734 1 34.28 651 PRO B C 1
ATOM 12064 O O . PRO B 1 651 ? 18.562 38.562 -23.359 1 34.28 651 PRO B O 1
ATOM 12067 N N . ALA B 1 652 ? 18.141 36.594 -22.484 1 30.97 652 ALA B N 1
ATOM 12068 C CA . ALA B 1 652 ? 16.719 36.844 -22.625 1 30.97 652 ALA B CA 1
ATOM 12069 C C . ALA B 1 652 ? 16.266 37.969 -21.719 1 30.97 652 ALA B C 1
ATOM 12071 O O . ALA B 1 652 ? 15.422 38.781 -22.109 1 30.97 652 ALA B O 1
ATOM 12072 N N . CYS B 1 653 ? 16.438 37.906 -20.297 1 33.91 653 CYS B N 1
ATOM 12073 C CA . CYS B 1 653 ? 15.875 39 -19.516 1 33.91 653 CYS B CA 1
ATOM 12074 C C . CYS B 1 653 ? 16.875 40.156 -19.391 1 33.91 653 CYS B C 1
ATOM 12076 O O . CYS B 1 653 ? 16.547 41.188 -18.812 1 33.91 653 CYS B O 1
ATOM 12078 N N . GLY B 1 654 ? 17.922 40.375 -20.094 1 35.03 654 GLY B N 1
ATOM 12079 C CA . GLY B 1 654 ? 18.875 41.469 -20.047 1 35.03 654 GLY B CA 1
ATOM 12080 C C . GLY B 1 654 ? 19.469 41.688 -18.672 1 35.03 654 GLY B C 1
ATOM 12081 O O . GLY B 1 654 ? 20.359 42.531 -18.484 1 35.03 654 GLY B O 1
ATOM 12082 N N . ASN B 1 655 ? 18.531 41.812 -17.578 1 34.28 655 ASN B N 1
ATOM 12083 C CA . ASN B 1 655 ? 18.922 42.188 -16.219 1 34.28 655 ASN B CA 1
ATOM 12084 C C . ASN B 1 655 ? 19.969 41.25 -15.641 1 34.28 655 ASN B C 1
ATOM 12086 O O . ASN B 1 655 ? 20.047 40.094 -16.047 1 34.28 655 ASN B O 1
ATOM 12090 N N . LEU B 1 656 ? 21.125 41.75 -15.164 1 36.22 656 LEU B N 1
ATOM 12091 C CA . LEU B 1 656 ? 22.234 41.219 -14.375 1 36.22 656 LEU B CA 1
ATOM 12092 C C . LEU B 1 656 ? 21.766 40.062 -13.492 1 36.22 656 LEU B C 1
ATOM 12094 O O . LEU B 1 656 ? 22.578 39.438 -12.797 1 36.22 656 LEU B O 1
ATOM 12098 N N . THR B 1 657 ? 20.5 40.094 -13.109 1 35.47 657 THR B N 1
ATOM 12099 C CA . THR B 1 657 ? 19.984 39.438 -11.93 1 35.47 657 THR B CA 1
ATOM 12100 C C . THR B 1 657 ? 20.234 37.906 -12.016 1 35.47 657 THR B C 1
ATOM 12102 O O . THR B 1 657 ? 20.234 37.219 -10.992 1 35.47 657 THR B O 1
ATOM 12105 N N . ASN B 1 658 ? 19.953 37.25 -13.117 1 35.88 658 ASN B N 1
ATOM 12106 C CA . ASN B 1 658 ? 19.5 35.875 -12.938 1 35.88 658 ASN B CA 1
ATOM 12107 C C . ASN B 1 658 ? 20.688 34.906 -12.781 1 35.88 658 ASN B C 1
ATOM 12109 O O . ASN B 1 658 ? 20.562 33.719 -13.086 1 35.88 658 ASN B O 1
ATOM 12113 N N . LYS B 1 659 ? 21.859 35.375 -12.914 1 39.88 659 LYS B N 1
ATOM 12114 C CA . LYS B 1 659 ? 22.812 34.281 -12.68 1 39.88 659 LYS B CA 1
ATOM 12115 C C . LYS B 1 659 ? 22.562 33.625 -11.32 1 39.88 659 LYS B C 1
ATOM 12117 O O . LYS B 1 659 ? 23.125 34.062 -10.312 1 39.88 659 LYS B O 1
ATOM 12122 N N . LEU B 1 660 ? 21.391 33.344 -11.156 1 40.75 660 LEU B N 1
ATOM 12123 C CA . LEU B 1 660 ? 20.953 32.656 -9.938 1 40.75 660 LEU B CA 1
ATOM 12124 C C . LEU B 1 660 ? 21.906 31.531 -9.57 1 40.75 660 LEU B C 1
ATOM 12126 O O . LEU B 1 660 ? 22.344 30.797 -10.445 1 40.75 660 LEU B O 1
ATOM 12130 N N . SER B 1 661 ? 22.859 31.906 -8.781 1 44.41 661 SER B N 1
ATOM 12131 C CA . SER B 1 661 ? 23.703 30.922 -8.117 1 44.41 661 SER B CA 1
ATOM 12132 C C . SER B 1 661 ? 22.953 29.625 -7.879 1 44.41 661 SER B C 1
ATOM 12134 O O . SER B 1 661 ? 21.891 29.609 -7.242 1 44.41 661 SER B O 1
ATOM 12136 N N . TYR B 1 662 ? 23.172 28.859 -8.836 1 50.88 662 TYR B N 1
ATOM 12137 C CA . TYR B 1 662 ? 22.609 27.516 -8.734 1 50.88 662 TYR B CA 1
ATOM 12138 C C . TYR B 1 662 ? 23.25 26.75 -7.578 1 50.88 662 TYR B C 1
ATOM 12140 O O . TYR B 1 662 ? 24.406 26.984 -7.234 1 50.88 662 TYR B O 1
ATOM 12148 N N . SER B 1 663 ? 22.406 26.281 -6.762 1 55.56 663 SER B N 1
ATOM 12149 C CA . SER B 1 663 ? 22.922 25.359 -5.746 1 55.56 663 SER B CA 1
ATOM 12150 C C . SER B 1 663 ? 23.875 24.344 -6.363 1 55.56 663 SER B C 1
ATOM 12152 O O . SER B 1 663 ? 23.734 23.969 -7.531 1 55.56 663 SER B O 1
ATOM 12154 N N . GLU B 1 664 ? 24.953 24.125 -5.77 1 58.94 664 GLU B N 1
ATOM 12155 C CA . GLU B 1 664 ? 25.875 23.094 -6.234 1 58.94 664 GLU B CA 1
ATOM 12156 C C . GLU B 1 664 ? 25.219 21.719 -6.168 1 58.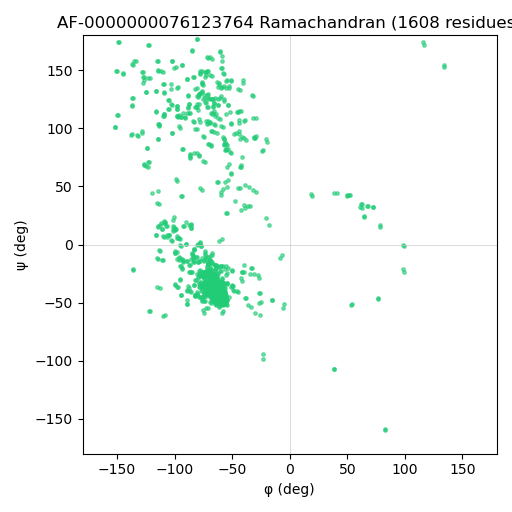94 664 GLU B C 1
ATOM 12158 O O . GLU B 1 664 ? 24.781 21.281 -5.102 1 58.94 664 GLU B O 1
ATOM 12163 N N . PRO B 1 665 ? 24.953 21.25 -7.355 1 66.44 665 PRO B N 1
ATOM 12164 C CA . PRO B 1 665 ? 24.344 19.922 -7.352 1 66.44 665 PRO B CA 1
ATOM 12165 C C . PRO B 1 665 ? 25.219 18.859 -6.684 1 66.44 665 PRO B C 1
ATOM 12167 O O . PRO B 1 665 ? 26.438 19.031 -6.586 1 66.44 665 PRO B O 1
ATOM 12170 N N . PRO B 1 666 ? 24.594 17.953 -6.199 1 65.25 666 PRO B N 1
ATOM 12171 C CA . PRO B 1 666 ? 25.391 16.828 -5.703 1 65.25 666 PRO B CA 1
ATOM 12172 C C . PRO B 1 666 ? 26.312 16.25 -6.77 1 65.25 666 PRO B C 1
ATOM 12174 O O . PRO B 1 666 ? 26.062 16.391 -7.965 1 65.25 666 PRO B O 1
ATOM 12177 N N . GLU B 1 667 ? 27.344 15.938 -6.445 1 59.91 667 GLU B N 1
ATOM 12178 C CA . GLU B 1 667 ? 28.344 15.453 -7.383 1 59.91 667 GLU B CA 1
ATOM 12179 C C . GLU B 1 667 ? 27.828 14.25 -8.172 1 59.91 667 GLU B C 1
ATOM 12181 O O . GLU B 1 667 ? 28.047 14.156 -9.383 1 59.91 667 GLU B O 1
ATOM 12186 N N . LYS B 1 668 ? 27.062 13.344 -7.594 1 62.53 668 LYS B N 1
ATOM 12187 C CA . LYS B 1 668 ? 26.578 12.148 -8.281 1 62.53 668 LYS B CA 1
ATOM 12188 C C . LYS B 1 668 ? 25.062 12.031 -8.156 1 62.53 668 LYS B C 1
ATOM 12190 O O . LYS B 1 668 ? 24.469 12.438 -7.148 1 62.53 668 LYS B O 1
ATOM 12195 N N . ALA B 1 669 ? 24.547 11.516 -9.305 1 73.25 669 ALA B N 1
ATOM 12196 C CA . ALA B 1 669 ? 23.109 11.266 -9.312 1 73.25 669 ALA B CA 1
ATOM 12197 C C . ALA B 1 669 ? 22.75 10.078 -8.422 1 73.25 669 ALA B C 1
ATOM 12199 O O . ALA B 1 669 ? 23.578 9.219 -8.156 1 73.25 669 ALA B O 1
ATOM 12200 N N . ARG B 1 670 ? 21.688 10.078 -7.883 1 64.62 670 ARG B N 1
ATOM 12201 C CA . ARG B 1 670 ? 21.188 8.992 -7.047 1 64.62 670 ARG B CA 1
ATOM 12202 C C . ARG B 1 670 ? 20.938 7.734 -7.879 1 64.62 670 ARG B C 1
ATOM 12204 O O . ARG B 1 670 ? 21.109 6.613 -7.387 1 64.62 670 ARG B O 1
ATOM 12211 N N . ASN B 1 671 ? 20.703 8.07 -9.195 1 62.53 671 ASN B N 1
ATOM 12212 C CA . ASN B 1 671 ? 20.484 6.922 -10.07 1 62.53 671 ASN B CA 1
ATOM 12213 C C . ASN B 1 671 ? 21.812 6.293 -10.516 1 62.53 671 ASN B C 1
ATOM 12215 O O . ASN B 1 671 ? 22.844 6.961 -10.531 1 62.53 671 ASN B O 1
ATOM 12219 N N . GLU B 1 672 ? 22.031 4.977 -10.5 1 54.97 672 GLU B N 1
ATOM 12220 C CA . GLU B 1 672 ? 23.297 4.301 -10.781 1 54.97 672 GLU B CA 1
ATOM 12221 C C . GLU B 1 672 ? 23.547 4.203 -12.281 1 54.97 672 GLU B C 1
ATOM 12223 O O . GLU B 1 672 ? 24.609 3.754 -12.711 1 54.97 672 GLU B O 1
ATOM 12228 N N . ILE B 1 673 ? 22.672 4.711 -13.07 1 62.59 673 ILE B N 1
ATOM 12229 C CA . ILE B 1 673 ? 22.766 4.453 -14.508 1 62.59 673 ILE B CA 1
ATOM 12230 C C . ILE B 1 673 ? 23.047 5.758 -15.25 1 62.59 673 ILE B C 1
ATOM 12232 O O . ILE B 1 673 ? 23.922 5.809 -16.125 1 62.59 673 ILE B O 1
ATOM 12236 N N . TYR B 1 674 ? 22.438 6.801 -14.742 1 77.25 674 TYR B N 1
ATOM 12237 C CA . TYR B 1 674 ? 22.5 8.047 -15.5 1 77.25 674 TYR B CA 1
ATOM 12238 C C . TYR B 1 674 ? 23.281 9.109 -14.727 1 77.25 674 TYR B C 1
ATOM 12240 O O . TYR B 1 674 ? 23.422 9.016 -13.508 1 77.25 674 TYR B O 1
ATOM 12248 N N . LYS B 1 675 ? 23.797 10.094 -15.422 1 80 675 LYS B N 1
ATOM 12249 C CA . LYS B 1 675 ? 24.547 11.195 -14.836 1 80 675 LYS B CA 1
ATOM 12250 C C . LYS B 1 675 ? 23.656 12.062 -13.961 1 80 675 LYS B C 1
ATOM 12252 O O . LYS B 1 675 ? 24.125 12.625 -12.961 1 80 675 LYS B O 1
ATOM 12257 N N . TYR B 1 676 ? 22.469 12.195 -14.352 1 86.44 676 TYR B N 1
ATOM 12258 C CA . TYR B 1 676 ? 21.531 13.031 -13.617 1 86.44 676 TYR B CA 1
ATOM 12259 C C . TYR B 1 676 ? 20.297 12.227 -13.203 1 86.44 676 TYR B C 1
ATOM 12261 O O . TYR B 1 676 ? 19.906 11.289 -13.898 1 86.44 676 TYR B O 1
ATOM 12269 N N . ASP B 1 677 ? 19.828 12.57 -12 1 83.88 677 ASP B N 1
ATOM 12270 C CA . ASP B 1 677 ? 18.594 11.93 -11.555 1 83.88 677 ASP B CA 1
ATOM 12271 C C . ASP B 1 677 ? 17.391 12.438 -12.344 1 83.88 677 ASP B C 1
ATOM 12273 O O . ASP B 1 677 ? 16.469 11.688 -12.617 1 83.88 677 ASP B O 1
ATOM 12277 N N . PHE B 1 678 ? 17.453 13.75 -12.547 1 88.38 678 PHE B N 1
ATOM 12278 C CA . PHE B 1 678 ? 16.344 14.297 -13.312 1 88.38 678 PHE B CA 1
ATOM 12279 C C . PHE B 1 678 ? 16.781 15.523 -14.102 1 88.38 678 PHE B C 1
ATOM 12281 O O . PHE B 1 678 ? 17.781 16.172 -13.758 1 88.38 678 PHE B O 1
ATOM 12288 N N . TYR B 1 679 ? 16.156 15.734 -15.227 1 89.56 679 TYR B N 1
ATOM 12289 C CA . TYR B 1 679 ? 16.234 16.969 -16.016 1 89.56 679 TYR B CA 1
ATOM 12290 C C . TYR B 1 679 ? 14.922 17.734 -15.953 1 89.56 679 TYR B C 1
ATOM 12292 O O . TYR B 1 679 ? 13.844 17.141 -16.062 1 89.56 679 TYR B O 1
ATOM 12300 N N . VAL B 1 680 ? 15.078 19.047 -15.656 1 88.19 680 VAL B N 1
ATOM 12301 C CA . VAL B 1 680 ? 13.852 19.812 -15.477 1 88.19 680 VAL B CA 1
ATOM 12302 C C . VAL B 1 680 ? 13.586 20.656 -16.719 1 88.19 680 VAL B C 1
ATOM 12304 O O . VAL B 1 680 ? 14.453 21.422 -17.156 1 88.19 680 VAL B O 1
ATOM 12307 N N . VAL B 1 681 ? 12.438 20.422 -17.344 1 87.06 681 VAL B N 1
ATOM 12308 C CA . VAL B 1 681 ? 11.945 21.266 -18.438 1 87.06 681 VAL B CA 1
ATOM 12309 C C . VAL B 1 681 ? 10.938 22.266 -17.891 1 87.06 681 VAL B C 1
ATOM 12311 O O . VAL B 1 681 ? 9.906 21.891 -17.328 1 87.06 681 VAL B O 1
ATOM 12314 N N . TYR B 1 682 ? 11.273 23.531 -18 1 85.69 682 TYR B N 1
ATOM 12315 C CA . TYR B 1 682 ? 10.398 24.547 -17.438 1 85.69 682 TYR B CA 1
ATOM 12316 C C . TYR B 1 682 ? 10.406 25.797 -18.312 1 85.69 682 TYR B C 1
ATOM 12318 O O . TYR B 1 682 ? 11.398 26.094 -18.969 1 85.69 682 TYR B O 1
ATOM 12326 N N . PRO B 1 683 ? 9.203 26.453 -18.312 1 79 683 PRO B N 1
ATOM 12327 C CA . PRO B 1 683 ? 9.195 27.75 -19 1 79 683 PRO B CA 1
ATOM 12328 C C . PRO B 1 683 ? 9.953 28.828 -18.234 1 79 683 PRO B C 1
ATOM 12330 O O . PRO B 1 683 ? 10.164 28.703 -17.016 1 79 683 PRO B O 1
ATOM 12333 N N . GLU B 1 684 ? 10.305 29.828 -18.906 1 71.56 684 GLU B N 1
ATOM 12334 C CA . GLU B 1 684 ? 11.156 30.859 -18.344 1 71.56 684 GLU B CA 1
ATOM 12335 C C . GLU B 1 684 ? 10.484 31.547 -17.156 1 71.56 684 GLU B C 1
ATOM 12337 O O . GLU B 1 684 ? 11.156 31.969 -16.219 1 71.56 684 GLU B O 1
ATOM 12342 N N . ASN B 1 685 ? 9.195 31.625 -17.234 1 72.94 685 ASN B N 1
ATOM 12343 C CA . ASN B 1 685 ? 8.484 32.312 -16.172 1 72.94 685 ASN B CA 1
ATOM 12344 C C . ASN B 1 685 ? 8.484 31.531 -14.875 1 72.94 685 ASN B C 1
ATOM 12346 O O . ASN B 1 685 ? 8.18 32.062 -13.805 1 72.94 685 ASN B O 1
ATOM 12350 N N . GLN B 1 686 ? 8.922 30.281 -14.945 1 77.31 686 GLN B N 1
ATOM 12351 C CA . GLN B 1 686 ? 8.945 29.469 -13.742 1 77.31 686 GLN B CA 1
ATOM 12352 C C . GLN B 1 686 ? 10.375 29.188 -13.281 1 77.31 686 GLN B C 1
ATOM 12354 O O . GLN B 1 686 ? 10.609 28.359 -12.406 1 77.31 686 GLN B O 1
ATOM 12359 N N . ARG B 1 687 ? 11.227 29.891 -13.82 1 73.25 687 ARG B N 1
ATOM 12360 C CA . ARG B 1 687 ? 12.641 29.672 -13.531 1 73.25 687 ARG B CA 1
ATOM 12361 C C . ARG B 1 687 ? 12.93 29.828 -12.039 1 73.25 687 ARG B C 1
ATOM 12363 O O . ARG B 1 687 ? 13.633 29 -11.453 1 73.25 687 ARG B O 1
ATOM 12370 N N . GLU B 1 688 ? 12.383 30.859 -11.445 1 72 688 GLU B N 1
ATOM 12371 C CA . GLU B 1 688 ? 12.664 31.125 -10.039 1 72 688 GLU B CA 1
ATOM 12372 C C . GLU B 1 688 ? 12.117 30.016 -9.148 1 72 688 GLU B C 1
ATOM 12374 O O . GLU B 1 688 ? 12.781 29.594 -8.195 1 72 688 GLU B O 1
ATOM 12379 N N . TRP B 1 689 ? 10.93 29.547 -9.484 1 77.19 689 TRP B N 1
ATOM 12380 C CA . TRP B 1 689 ? 10.367 28.453 -8.695 1 77.19 689 TRP B CA 1
ATOM 12381 C C . TRP B 1 689 ? 11.219 27.203 -8.812 1 77.19 689 TRP B C 1
ATOM 12383 O O . TRP B 1 689 ? 11.43 26.484 -7.828 1 77.19 689 TRP B O 1
ATOM 12393 N N . VAL B 1 690 ? 11.641 26.938 -9.977 1 77.44 690 VAL B N 1
ATOM 12394 C CA . VAL B 1 690 ? 12.453 25.75 -10.234 1 77.44 690 VAL B CA 1
ATOM 12395 C C . VAL B 1 690 ? 13.758 25.828 -9.453 1 77.44 690 VAL B C 1
ATOM 12397 O O . VAL B 1 690 ? 14.188 24.859 -8.844 1 77.44 690 VAL B O 1
ATOM 12400 N N . LEU B 1 691 ? 14.32 27.016 -9.406 1 70.75 691 LEU B N 1
ATOM 12401 C CA . LEU B 1 691 ? 15.641 27.156 -8.797 1 70.75 691 LEU B CA 1
ATOM 12402 C C . LEU B 1 691 ? 15.531 27.203 -7.273 1 70.75 691 LEU B C 1
ATOM 12404 O O . LEU B 1 691 ? 16.297 26.531 -6.578 1 70.75 691 LEU B O 1
ATOM 12408 N N . TYR B 1 692 ? 14.586 27.938 -6.84 1 70.62 692 TYR B N 1
ATOM 12409 C CA . TYR B 1 692 ? 14.594 28.25 -5.414 1 70.62 692 TYR B CA 1
ATOM 12410 C C . TYR B 1 692 ? 13.625 27.359 -4.652 1 70.62 692 TYR B C 1
ATOM 12412 O O . TYR B 1 692 ? 13.586 27.375 -3.42 1 70.62 692 TYR B O 1
ATOM 12420 N N . SER B 1 693 ? 12.844 26.531 -5.328 1 76.88 693 SER B N 1
ATOM 12421 C CA . SER B 1 693 ? 11.938 25.594 -4.668 1 76.88 693 SER B CA 1
ATOM 12422 C C . SER B 1 693 ? 12.234 24.156 -5.074 1 76.88 693 SER B C 1
ATOM 12424 O O . SER B 1 693 ? 12.672 23.344 -4.246 1 76.88 693 SER B O 1
ATOM 12426 N N . LEU B 1 694 ? 12.18 23.891 -6.328 1 79.62 694 LEU B N 1
ATOM 12427 C CA . LEU B 1 694 ? 12.273 22.531 -6.816 1 79.62 694 LEU B CA 1
ATOM 12428 C C . LEU B 1 694 ? 13.688 21.984 -6.66 1 79.62 694 LEU B C 1
ATOM 12430 O O . LEU B 1 694 ? 13.906 20.984 -5.973 1 79.62 694 LEU B O 1
ATOM 12434 N N . ILE B 1 695 ? 14.703 22.75 -7.238 1 76.38 695 ILE B N 1
ATOM 12435 C CA . ILE B 1 695 ? 16.078 22.281 -7.254 1 76.38 695 ILE B CA 1
ATOM 12436 C C . ILE B 1 695 ? 16.656 22.312 -5.844 1 76.38 695 ILE B C 1
ATOM 12438 O O . ILE B 1 695 ? 17.359 21.391 -5.426 1 76.38 695 ILE B O 1
ATOM 12442 N N . GLN B 1 696 ? 16.312 23.359 -5.246 1 72.5 696 GLN B N 1
ATOM 12443 C CA . GLN B 1 696 ? 16.828 23.5 -3.883 1 72.5 696 GLN B CA 1
ATOM 12444 C C . GLN B 1 696 ? 16.359 22.344 -3.004 1 72.5 696 GLN B C 1
ATOM 12446 O O . GLN B 1 696 ? 17.141 21.781 -2.229 1 72.5 696 GLN B O 1
ATOM 12451 N N . LYS B 1 697 ? 15.125 22.016 -3.188 1 73.94 697 LYS B N 1
ATOM 12452 C CA . LYS B 1 697 ? 14.562 20.969 -2.355 1 73.94 697 LYS B CA 1
ATOM 12453 C C . LYS B 1 697 ? 15.07 19.594 -2.795 1 73.94 697 LYS B C 1
ATOM 12455 O O . LYS B 1 697 ? 15.508 18.797 -1.965 1 73.94 697 LYS B O 1
ATOM 12460 N N . LEU B 1 698 ? 15.023 19.281 -4.066 1 77.88 698 LEU B N 1
ATOM 12461 C CA . LEU B 1 698 ? 15.367 17.953 -4.574 1 77.88 698 LEU B CA 1
ATOM 12462 C C . LEU B 1 698 ? 16.859 17.688 -4.426 1 77.88 698 LEU B C 1
ATOM 12464 O O . LEU B 1 698 ? 17.266 16.562 -4.121 1 77.88 698 LEU B O 1
ATOM 12468 N N . GLU B 1 699 ? 17.703 18.75 -4.664 1 72.81 699 GLU B N 1
ATOM 12469 C CA . GLU B 1 699 ? 19.156 18.562 -4.559 1 72.81 699 GLU B CA 1
ATOM 12470 C C . GLU B 1 699 ? 19.625 18.734 -3.119 1 72.81 699 GLU B C 1
ATOM 12472 O O . GLU B 1 699 ? 20.5 17.984 -2.654 1 72.81 699 GLU B O 1
ATOM 12477 N N . GLY B 1 700 ? 19.031 19.703 -2.541 1 66 700 GLY B N 1
ATOM 12478 C CA . GLY B 1 700 ? 19.5 20.062 -1.209 1 66 700 GLY B CA 1
ATOM 12479 C C . GLY B 1 700 ? 19 19.109 -0.135 1 66 700 GLY B C 1
ATOM 12480 O O . GLY B 1 700 ? 19.781 18.656 0.71 1 66 700 GLY B O 1
ATOM 12481 N N . VAL B 1 701 ? 17.703 18.828 -0.265 1 63.66 701 VAL B N 1
ATOM 12482 C CA . VAL B 1 701 ? 17.078 18.062 0.815 1 63.66 701 VAL B CA 1
ATOM 12483 C C . VAL B 1 701 ? 17.094 16.578 0.471 1 63.66 701 VAL B C 1
ATOM 12485 O O . VAL B 1 701 ? 17.453 15.742 1.305 1 63.66 701 VAL B O 1
ATOM 12488 N N . TYR B 1 702 ? 16.781 16.219 -0.742 1 65.38 702 TYR B N 1
ATOM 12489 C CA . TYR B 1 702 ? 16.594 14.812 -1.093 1 65.38 702 TYR B CA 1
ATOM 12490 C C . TYR B 1 702 ? 17.859 14.242 -1.722 1 65.38 702 TYR B C 1
ATOM 12492 O O . TYR B 1 702 ? 17.969 13.031 -1.928 1 65.38 702 TYR B O 1
ATOM 12500 N N . GLY B 1 703 ? 18.828 15.164 -2.086 1 65.94 703 GLY B N 1
ATOM 12501 C CA . GLY B 1 703 ? 20.125 14.734 -2.555 1 65.94 703 GLY B CA 1
ATOM 12502 C C . GLY B 1 703 ? 20.125 14.273 -3.998 1 65.94 703 GLY B C 1
ATOM 12503 O O . GLY B 1 703 ? 21.016 13.531 -4.422 1 65.94 703 GLY B O 1
ATOM 12504 N N . PHE B 1 704 ? 19.094 14.586 -4.738 1 76.62 704 PHE B N 1
ATOM 12505 C CA . PHE B 1 704 ? 19.094 14.258 -6.16 1 76.62 704 PHE B CA 1
ATOM 12506 C C . PHE B 1 704 ? 20.031 15.164 -6.93 1 76.62 704 PHE B C 1
ATOM 12508 O O . PHE B 1 704 ? 20.25 16.312 -6.547 1 76.62 704 PHE B O 1
ATOM 12515 N N . LYS B 1 705 ? 20.594 14.609 -7.879 1 79.69 705 LYS B N 1
ATOM 12516 C CA . LYS B 1 705 ? 21.344 15.445 -8.812 1 79.69 705 LYS B CA 1
ATOM 12517 C C . LYS B 1 705 ? 20.5 15.797 -10.031 1 79.69 705 LYS B C 1
ATOM 12519 O O . LYS B 1 705 ? 20.297 14.961 -10.914 1 79.69 705 LYS B O 1
ATOM 12524 N N . GLY B 1 706 ? 20.047 16.969 -9.953 1 85.75 706 GLY B N 1
ATOM 12525 C CA . GLY B 1 706 ? 19.219 17.422 -11.062 1 85.75 706 GLY B CA 1
ATOM 12526 C C . GLY B 1 706 ? 20.016 18.172 -12.117 1 85.75 706 GLY B C 1
ATOM 12527 O O . GLY B 1 706 ? 21.156 18.578 -11.875 1 85.75 706 GLY B O 1
ATOM 12528 N N . ALA B 1 707 ? 19.516 18.156 -13.344 1 86.31 707 ALA B N 1
ATOM 12529 C CA . ALA B 1 707 ? 20.094 18.938 -14.422 1 86.31 707 ALA B CA 1
ATOM 12530 C C . ALA B 1 707 ? 19.109 20 -14.922 1 86.31 707 ALA B C 1
ATOM 12532 O O . ALA B 1 707 ? 17.906 19.734 -15.008 1 86.31 707 ALA B O 1
ATOM 12533 N N . ILE B 1 708 ? 19.641 21.156 -15.039 1 81.75 708 ILE B N 1
ATOM 12534 C CA . ILE B 1 708 ? 18.875 22.234 -15.68 1 81.75 708 ILE B CA 1
ATOM 12535 C C . ILE B 1 708 ? 19.734 22.875 -16.781 1 81.75 708 ILE B C 1
ATOM 12537 O O . ILE B 1 708 ? 20.953 22.891 -16.688 1 81.75 708 ILE B O 1
ATOM 12541 N N . ASN B 1 709 ? 19.109 23.328 -17.766 1 72.19 709 ASN B N 1
ATOM 12542 C CA . ASN B 1 709 ? 19.812 23.875 -18.922 1 72.19 709 ASN B CA 1
ATOM 12543 C C . ASN B 1 709 ? 20.703 25.047 -18.531 1 72.19 709 ASN B C 1
ATOM 12545 O O . ASN B 1 709 ? 21.828 25.156 -19 1 72.19 709 ASN B O 1
ATOM 12549 N N . ASP B 1 710 ? 20.219 25.812 -17.656 1 65.62 710 ASP B N 1
ATOM 12550 C CA . ASP B 1 710 ? 20.906 27.047 -17.297 1 65.62 710 ASP B CA 1
ATOM 12551 C C . ASP B 1 710 ? 22.234 26.75 -16.594 1 65.62 710 ASP B C 1
ATOM 12553 O O . ASP B 1 710 ? 23.219 27.453 -16.797 1 65.62 710 ASP B O 1
ATOM 12557 N N . ARG B 1 711 ? 22.25 25.75 -15.852 1 72.94 711 ARG B N 1
ATOM 12558 C CA . ARG B 1 711 ? 23.375 25.453 -14.984 1 72.94 711 ARG B CA 1
ATOM 12559 C C . ARG B 1 711 ? 24.281 24.391 -15.594 1 72.94 711 ARG B C 1
ATOM 12561 O O . ARG B 1 711 ? 25.5 24.484 -15.531 1 72.94 711 ARG B O 1
ATOM 12568 N N . ASP B 1 712 ? 23.688 23.438 -16.312 1 73.12 712 ASP B N 1
ATOM 12569 C CA . ASP B 1 712 ? 24.422 22.219 -16.625 1 73.12 712 ASP B CA 1
ATOM 12570 C C . ASP B 1 712 ? 24.719 22.125 -18.125 1 73.12 712 ASP B C 1
ATOM 12572 O O . ASP B 1 712 ? 25.438 21.219 -18.562 1 73.12 712 ASP B O 1
ATOM 12576 N N . ALA B 1 713 ? 24.188 23.031 -18.797 1 62.59 713 ALA B N 1
ATOM 12577 C CA . ALA B 1 713 ? 24.484 23.031 -20.219 1 62.59 713 ALA B CA 1
ATOM 12578 C C . ALA B 1 713 ? 25.891 23.578 -20.484 1 62.59 713 ALA B C 1
ATOM 12580 O O . ALA B 1 713 ? 26.359 24.469 -19.766 1 62.59 713 ALA B O 1
ATOM 12581 N N . ILE B 1 714 ? 26.625 22.844 -21.281 1 53.59 714 ILE B N 1
ATOM 12582 C CA . ILE B 1 714 ? 27.969 23.297 -21.625 1 53.59 714 ILE B CA 1
ATOM 12583 C C . ILE B 1 714 ? 27.891 24.562 -22.469 1 53.59 714 ILE B C 1
ATOM 12585 O O . ILE B 1 714 ? 27.234 24.594 -23.5 1 53.59 714 ILE B O 1
ATOM 12589 N N . PRO B 1 715 ? 28.469 25.625 -21.891 1 53.34 715 PRO B N 1
ATOM 12590 C CA . PRO B 1 715 ? 28.453 26.875 -22.656 1 53.34 715 PRO B CA 1
ATOM 12591 C C . PRO B 1 715 ? 29.078 26.734 -24.047 1 53.34 715 PRO B C 1
ATOM 12593 O O . PRO B 1 715 ? 30.094 26.047 -24.203 1 53.34 715 PRO B O 1
ATOM 12596 N N . GLY B 1 716 ? 28.5 27.234 -25.062 1 49.66 716 GLY B N 1
ATOM 12597 C CA . GLY B 1 716 ? 29 27.203 -26.422 1 49.66 716 GLY B CA 1
ATOM 12598 C C . GLY B 1 716 ? 28.391 26.094 -27.266 1 49.66 716 GLY B C 1
ATOM 12599 O O . GLY B 1 716 ? 28.453 26.125 -28.5 1 49.66 716 GLY B O 1
ATOM 12600 N N . ASP B 1 717 ? 27.859 25.094 -26.609 1 53.09 717 ASP B N 1
ATOM 12601 C CA . ASP B 1 717 ? 27.281 23.969 -27.328 1 53.09 717 ASP B CA 1
ATOM 12602 C C . ASP B 1 717 ? 25.906 24.328 -27.875 1 53.09 717 ASP B C 1
ATOM 12604 O O . ASP B 1 717 ? 25.266 25.266 -27.406 1 53.09 717 ASP B O 1
ATOM 12608 N N . ASN B 1 718 ? 25.578 23.734 -28.953 1 58.41 718 ASN B N 1
ATOM 12609 C CA . ASN B 1 718 ? 24.219 23.844 -29.484 1 58.41 718 ASN B CA 1
ATOM 12610 C C . ASN B 1 718 ? 23.172 23.469 -28.453 1 58.41 718 ASN B C 1
ATOM 12612 O O . ASN B 1 718 ? 23.25 22.391 -27.844 1 58.41 718 ASN B O 1
ATOM 12616 N N . ILE B 1 719 ? 22.344 24.5 -28.219 1 63.25 719 ILE B N 1
ATOM 12617 C CA . ILE B 1 719 ? 21.328 24.359 -27.188 1 63.25 719 ILE B CA 1
ATOM 12618 C C . ILE B 1 719 ? 20.578 23.047 -27.375 1 63.25 719 ILE B C 1
ATOM 12620 O O . ILE B 1 719 ? 20.297 22.328 -26.406 1 63.25 719 ILE B O 1
ATOM 12624 N N . PHE B 1 720 ? 20.328 22.75 -28.656 1 64.38 720 PHE B N 1
ATOM 12625 C CA . PHE B 1 720 ? 19.578 21.547 -28.938 1 64.38 720 PHE B CA 1
ATOM 12626 C C . PHE B 1 720 ? 20.359 20.297 -28.547 1 64.38 720 PHE B C 1
ATOM 12628 O O . PHE B 1 720 ? 19.812 19.375 -27.953 1 64.38 720 PHE B O 1
ATOM 12635 N N . LYS B 1 721 ? 21.547 20.328 -28.891 1 68.88 721 LYS B N 1
ATOM 12636 C CA . LYS B 1 721 ? 22.406 19.188 -28.578 1 68.88 721 LYS B CA 1
ATOM 12637 C C . LYS B 1 721 ? 22.562 19.047 -27.062 1 68.88 721 LYS B C 1
ATOM 12639 O O . LYS B 1 721 ? 22.609 17.922 -26.547 1 68.88 721 LYS B O 1
ATOM 12644 N N . SER B 1 722 ? 22.609 20.203 -26.484 1 72.94 722 SER B N 1
ATOM 12645 C CA . SER B 1 722 ? 22.781 20.172 -25.031 1 72.94 722 SER B CA 1
ATOM 12646 C C . SER B 1 722 ? 21.562 19.578 -24.328 1 72.94 722 SER B C 1
ATOM 12648 O O . SER B 1 722 ? 21.688 18.75 -23.438 1 72.94 722 SER B O 1
ATOM 12650 N N . ILE B 1 723 ? 20.438 20.016 -24.859 1 78.69 723 ILE B N 1
ATOM 12651 C CA . ILE B 1 723 ? 19.203 19.547 -24.266 1 78.69 723 ILE B CA 1
ATOM 12652 C C . ILE B 1 723 ? 19.062 18.047 -24.516 1 78.69 723 ILE B C 1
ATOM 12654 O O . ILE B 1 723 ? 18.719 17.281 -23.594 1 78.69 723 ILE B O 1
ATOM 12658 N N . SER B 1 724 ? 19.344 17.672 -25.703 1 78.44 724 SER B N 1
ATOM 12659 C CA . SER B 1 724 ? 19.25 16.25 -26.062 1 78.44 724 SER B CA 1
ATOM 12660 C C . SER B 1 724 ? 20.219 15.422 -25.203 1 78.44 724 SER B C 1
ATOM 12662 O O . SER B 1 724 ? 19.844 14.344 -24.719 1 78.44 724 SER B O 1
ATOM 12664 N N . HIS B 1 725 ? 21.344 16 -25.016 1 79.38 725 HIS B N 1
ATOM 12665 C CA . HIS B 1 725 ? 22.344 15.305 -24.219 1 79.38 725 HIS B CA 1
ATOM 12666 C C . HIS B 1 725 ? 21.891 15.148 -22.781 1 79.38 725 HIS B C 1
ATOM 12668 O O . HIS B 1 725 ? 22.062 14.086 -22.172 1 79.38 725 HIS B O 1
ATOM 12674 N N . LEU B 1 726 ? 21.344 16.188 -22.297 1 85.19 726 LEU B N 1
ATOM 12675 C CA . LEU B 1 726 ? 20.906 16.156 -20.906 1 85.19 726 LEU B CA 1
ATOM 12676 C C . LEU B 1 726 ? 19.75 15.188 -20.719 1 85.19 726 LEU B C 1
ATOM 12678 O O . LEU B 1 726 ? 19.719 14.438 -19.75 1 85.19 726 LEU B O 1
ATOM 12682 N N . ILE B 1 727 ? 18.875 15.188 -21.641 1 85.69 727 ILE B N 1
ATOM 12683 C CA . ILE B 1 727 ? 17.703 14.312 -21.562 1 85.69 727 ILE B CA 1
ATOM 12684 C C . ILE B 1 727 ? 18.141 12.852 -21.688 1 85.69 727 ILE B C 1
ATOM 12686 O O . ILE B 1 727 ? 17.625 11.984 -20.984 1 85.69 727 ILE B O 1
ATOM 12690 N N . GLU B 1 728 ? 19.094 12.617 -22.438 1 82.06 728 GLU B N 1
ATOM 12691 C CA . GLU B 1 728 ? 19.578 11.258 -22.656 1 82.06 728 GLU B CA 1
ATOM 12692 C C . GLU B 1 728 ? 20.328 10.734 -21.438 1 82.06 728 GLU B C 1
ATOM 12694 O O . GLU B 1 728 ? 20.406 9.523 -21.219 1 82.06 728 GLU B O 1
ATOM 12699 N N . ASN B 1 729 ? 20.797 11.688 -20.672 1 81.44 729 ASN B N 1
ATOM 12700 C CA . ASN B 1 729 ? 21.625 11.273 -19.562 1 81.44 729 ASN B CA 1
ATOM 12701 C C . ASN B 1 729 ? 20.922 11.461 -18.219 1 81.44 729 ASN B C 1
ATOM 12703 O O . ASN B 1 729 ? 21.562 11.594 -17.188 1 81.44 729 ASN B O 1
ATOM 12707 N N . CYS B 1 730 ? 19.672 11.578 -18.25 1 87.19 730 CYS B N 1
ATOM 12708 C CA . CYS B 1 730 ? 18.922 11.695 -17 1 87.19 730 CYS B CA 1
ATOM 12709 C C . CYS B 1 730 ? 18.016 10.492 -16.797 1 87.19 730 CYS B C 1
ATOM 12711 O O . CYS B 1 730 ? 17.609 9.836 -17.766 1 87.19 730 CYS B O 1
ATOM 12713 N N . HIS B 1 731 ? 17.828 10.227 -15.531 1 83.5 731 HIS B N 1
ATOM 12714 C CA . HIS B 1 731 ? 16.953 9.125 -15.18 1 83.5 731 HIS B CA 1
ATOM 12715 C C . HIS B 1 731 ? 15.492 9.484 -15.43 1 83.5 731 HIS B C 1
ATOM 12717 O O . HIS B 1 731 ? 14.688 8.617 -15.789 1 83.5 731 HIS B O 1
ATOM 12723 N N . ARG B 1 732 ? 15.156 10.703 -15.094 1 87.12 732 ARG B N 1
ATOM 12724 C CA . ARG B 1 732 ? 13.797 11.195 -15.281 1 87.12 732 ARG B CA 1
ATOM 12725 C C . ARG B 1 732 ? 13.797 12.617 -15.844 1 87.12 732 ARG B C 1
ATOM 12727 O O . ARG B 1 732 ? 14.773 13.352 -15.68 1 87.12 732 ARG B O 1
ATOM 12734 N N . VAL B 1 733 ? 12.695 12.938 -16.516 1 87.06 733 VAL B N 1
ATOM 12735 C CA . VAL B 1 733 ? 12.5 14.305 -16.984 1 87.06 733 VAL B CA 1
ATOM 12736 C C . VAL B 1 733 ? 11.289 14.922 -16.297 1 87.06 733 VAL B C 1
ATOM 12738 O O . VAL B 1 733 ? 10.172 14.406 -16.422 1 87.06 733 VAL B O 1
ATOM 12741 N N . LEU B 1 734 ? 11.578 15.938 -15.5 1 87 734 LEU B N 1
ATOM 12742 C CA . LEU B 1 734 ? 10.508 16.688 -14.844 1 87 734 LEU B CA 1
ATOM 12743 C C . LEU B 1 734 ? 10.008 17.812 -15.734 1 87 734 LEU B C 1
ATOM 12745 O O . LEU B 1 734 ? 10.789 18.672 -16.156 1 87 734 LEU B O 1
ATOM 12749 N N . VAL B 1 735 ? 8.742 17.797 -16.062 1 84.38 735 VAL B N 1
ATOM 12750 C CA . VAL B 1 735 ? 8.172 18.828 -16.922 1 84.38 735 VAL B CA 1
ATOM 12751 C C . VAL B 1 735 ? 7.234 19.719 -16.109 1 84.38 735 VAL B C 1
ATOM 12753 O O . VAL B 1 735 ? 6.203 19.266 -15.609 1 84.38 735 VAL B O 1
ATOM 12756 N N . VAL B 1 736 ? 7.711 21 -15.922 1 83.12 736 VAL B N 1
ATOM 12757 C CA . VAL B 1 736 ? 6.91 21.969 -15.172 1 83.12 736 VAL B CA 1
ATOM 12758 C C . VAL B 1 736 ? 5.879 22.609 -16.094 1 83.12 736 VAL B C 1
ATOM 12760 O O . VAL B 1 736 ? 6.219 23.469 -16.922 1 83.12 736 VAL B O 1
ATOM 12763 N N . LEU B 1 737 ? 4.684 22.172 -15.898 1 75.94 737 LEU B N 1
ATOM 12764 C CA . LEU B 1 737 ? 3.629 22.578 -16.828 1 75.94 737 LEU B CA 1
ATOM 12765 C C . LEU B 1 737 ? 2.883 23.797 -16.312 1 75.94 737 LEU B C 1
ATOM 12767 O O . LEU B 1 737 ? 2.344 23.781 -15.203 1 75.94 737 LEU B O 1
ATOM 12771 N N . THR B 1 738 ? 3.064 24.922 -16.938 1 73.94 738 THR B N 1
ATOM 12772 C CA . THR B 1 738 ? 2.297 26.156 -16.766 1 73.94 738 THR B CA 1
ATOM 12773 C C . THR B 1 738 ? 1.699 26.594 -18.094 1 73.94 738 THR B C 1
ATOM 12775 O O . THR B 1 738 ? 1.918 25.953 -19.125 1 73.94 738 THR B O 1
ATOM 12778 N N . ARG B 1 739 ? 0.829 27.594 -18.125 1 67.69 739 ARG B N 1
ATOM 12779 C CA . ARG B 1 739 ? 0.252 28.141 -19.359 1 67.69 739 ARG B CA 1
ATOM 12780 C C . ARG B 1 739 ? 1.343 28.562 -20.344 1 67.69 739 ARG B C 1
ATOM 12782 O O . ARG B 1 739 ? 1.208 28.359 -21.547 1 67.69 739 ARG B O 1
ATOM 12789 N N . GLU B 1 740 ? 2.379 29 -19.812 1 74.38 740 GLU B N 1
ATOM 12790 C CA . GLU B 1 740 ? 3.467 29.531 -20.641 1 74.38 740 GLU B CA 1
ATOM 12791 C C . GLU B 1 740 ? 4.316 28.406 -21.219 1 74.38 740 GLU B C 1
ATOM 12793 O O . GLU B 1 740 ? 5.043 28.609 -22.188 1 74.38 740 GLU B O 1
ATOM 12798 N N . PHE B 1 741 ? 4.148 27.266 -20.672 1 80 741 PHE B N 1
ATOM 12799 C CA . PHE B 1 741 ? 4.961 26.141 -21.109 1 80 741 PHE B CA 1
ATOM 12800 C C . PHE B 1 741 ? 4.711 25.828 -22.594 1 80 741 PHE B C 1
ATOM 12802 O O . PHE B 1 741 ? 5.656 25.656 -23.359 1 80 741 PHE B O 1
ATOM 12809 N N . TYR B 1 742 ? 3.486 25.891 -22.953 1 69.81 742 TYR B N 1
ATOM 12810 C CA . TYR B 1 742 ? 3.117 25.484 -24.297 1 69.81 742 TYR B CA 1
ATOM 12811 C C . TYR B 1 742 ? 3.449 26.578 -25.312 1 69.81 742 TYR B C 1
ATOM 12813 O O . TYR B 1 742 ? 3.512 26.328 -26.516 1 69.81 742 TYR B O 1
ATOM 12821 N N . GLN B 1 743 ? 3.693 27.656 -24.688 1 68.81 743 GLN B N 1
ATOM 12822 C CA . GLN B 1 743 ? 4.047 28.781 -25.547 1 68.81 743 GLN B CA 1
ATOM 12823 C C . GLN B 1 743 ? 5.562 28.875 -25.734 1 68.81 743 GLN B C 1
ATOM 12825 O O . GLN B 1 743 ? 6.039 29.547 -26.656 1 68.81 743 GLN B O 1
ATOM 12830 N N . ASP B 1 744 ? 6.16 28.156 -24.875 1 75.5 744 ASP B N 1
ATOM 12831 C CA . ASP B 1 744 ? 7.617 28.203 -24.938 1 75.5 744 ASP B CA 1
ATOM 12832 C C . ASP B 1 744 ? 8.156 27.141 -25.906 1 75.5 744 ASP B C 1
ATOM 12834 O O . ASP B 1 744 ? 7.984 25.953 -25.688 1 75.5 744 ASP B O 1
ATOM 12838 N N . ARG B 1 745 ? 8.812 27.531 -26.938 1 67.88 745 ARG B N 1
ATOM 12839 C CA . ARG B 1 745 ? 9.281 26.656 -28 1 67.88 745 ARG B CA 1
ATOM 12840 C C . ARG B 1 745 ? 10.312 25.656 -27.469 1 67.88 745 ARG B C 1
ATOM 12842 O O . ARG B 1 745 ? 10.336 24.5 -27.891 1 67.88 745 ARG B O 1
ATOM 12849 N N . TRP B 1 746 ? 11.125 26.188 -26.641 1 73.06 746 TRP B N 1
ATOM 12850 C CA . TRP B 1 746 ? 12.172 25.297 -26.141 1 73.06 746 TRP B CA 1
ATOM 12851 C C . TRP B 1 746 ? 11.586 24.234 -25.219 1 73.06 746 TRP B C 1
ATOM 12853 O O . TRP B 1 746 ? 12.062 23.094 -25.203 1 73.06 746 TRP B O 1
ATOM 12863 N N . CYS B 1 747 ? 10.617 24.641 -24.484 1 80 747 CYS B N 1
ATOM 12864 C CA . CYS B 1 747 ? 9.945 23.656 -23.641 1 80 747 CYS B CA 1
ATOM 12865 C C . CYS B 1 747 ? 9.289 22.562 -24.469 1 80 747 CYS B C 1
ATOM 12867 O O . CYS B 1 747 ? 9.422 21.391 -24.156 1 80 747 CYS B O 1
ATOM 12869 N N . MET B 1 748 ? 8.695 23.062 -25.5 1 75.12 748 MET B N 1
ATOM 12870 C CA . MET B 1 748 ? 8.008 22.109 -26.375 1 75.12 748 MET B CA 1
ATOM 12871 C C . MET B 1 748 ? 9.008 21.188 -27.062 1 75.12 748 MET B C 1
ATOM 12873 O O . MET B 1 748 ? 8.773 19.984 -27.172 1 75.12 748 MET B O 1
ATOM 12877 N N . HIS B 1 749 ? 10.047 21.703 -27.438 1 72.62 749 HIS B N 1
ATOM 12878 C CA . HIS B 1 749 ? 11.102 20.906 -28.062 1 72.62 749 HIS B CA 1
ATOM 12879 C C . HIS B 1 749 ? 11.656 19.875 -27.078 1 72.62 749 HIS B C 1
ATOM 12881 O O . HIS B 1 749 ? 11.906 18.734 -27.453 1 72.62 749 HIS B O 1
ATOM 12887 N N . SER B 1 750 ? 11.906 20.344 -25.891 1 81.25 750 SER B N 1
ATOM 12888 C CA . SER B 1 750 ? 12.438 19.453 -24.875 1 81.25 750 SER B CA 1
ATOM 12889 C C . SER B 1 750 ? 11.469 18.312 -24.578 1 81.25 750 SER B C 1
ATOM 12891 O O . SER B 1 750 ? 11.883 17.172 -24.406 1 81.25 750 SER B O 1
ATOM 12893 N N . LEU B 1 751 ? 10.305 18.734 -24.516 1 80 751 LEU B N 1
ATOM 12894 C CA . LEU B 1 751 ? 9.281 17.719 -24.266 1 80 751 LEU B CA 1
ATOM 12895 C C . LEU B 1 751 ? 9.234 16.703 -25.391 1 80 751 LEU B C 1
ATOM 12897 O O . LEU B 1 751 ? 9.109 15.492 -25.141 1 80 751 LEU B O 1
ATOM 12901 N N . ASP B 1 752 ? 9.312 17.172 -26.562 1 68.31 752 ASP B N 1
ATOM 12902 C CA . ASP B 1 752 ? 9.32 16.297 -27.719 1 68.31 752 ASP B CA 1
ATOM 12903 C C . ASP B 1 752 ? 10.508 15.336 -27.672 1 68.31 752 ASP B C 1
ATOM 12905 O O . ASP B 1 752 ? 10.367 14.148 -28 1 68.31 752 ASP B O 1
ATOM 12909 N N . LEU B 1 753 ? 11.555 15.883 -27.359 1 74.19 753 LEU B N 1
ATOM 12910 C CA . LEU B 1 753 ? 12.766 15.07 -27.266 1 74.19 753 LEU B CA 1
ATOM 12911 C C . LEU B 1 753 ? 12.633 14.016 -26.172 1 74.19 753 LEU B C 1
ATOM 12913 O O . LEU B 1 753 ? 13.047 12.875 -26.359 1 74.19 753 LEU B O 1
ATOM 12917 N N . ALA B 1 754 ? 12.172 14.469 -25.031 1 80.25 754 ALA B N 1
ATOM 12918 C CA . ALA B 1 754 ? 12 13.547 -23.906 1 80.25 754 ALA B CA 1
ATOM 12919 C C . ALA B 1 754 ? 11.039 12.422 -24.281 1 80.25 754 ALA B C 1
ATOM 12921 O O . ALA B 1 754 ? 11.281 11.258 -23.938 1 80.25 754 ALA B O 1
ATOM 12922 N N . GLU B 1 755 ? 10.039 12.828 -24.906 1 69.56 755 GLU B N 1
ATOM 12923 C CA . GLU B 1 755 ? 9.055 11.836 -25.328 1 69.56 755 GLU B CA 1
ATOM 12924 C C . GLU B 1 755 ? 9.664 10.844 -26.328 1 69.56 755 GLU B C 1
ATOM 12926 O O . GLU B 1 755 ? 9.438 9.633 -26.219 1 69.56 755 GLU B O 1
ATOM 12931 N N . SER B 1 756 ? 10.344 11.367 -27.219 1 64.25 756 SER B N 1
ATOM 12932 C CA . SER B 1 756 ? 11.023 10.539 -28.203 1 64.25 756 SER B CA 1
ATOM 12933 C C . SER B 1 756 ? 12.008 9.578 -27.531 1 64.25 756 SER B C 1
ATOM 12935 O O . SER B 1 756 ? 12.078 8.406 -27.891 1 64.25 756 SER B O 1
ATOM 12937 N N . HIS B 1 757 ? 12.695 10.102 -26.656 1 74.88 757 HIS B N 1
ATOM 12938 C CA . HIS B 1 757 ? 13.68 9.305 -25.953 1 74.88 757 HIS B CA 1
ATOM 12939 C C . HIS B 1 757 ? 13.016 8.203 -25.125 1 74.88 757 HIS B C 1
ATOM 12941 O O . HIS B 1 757 ? 13.523 7.086 -25.047 1 74.88 757 HIS B O 1
ATOM 12947 N N . SER B 1 758 ? 12.07 8.648 -24.359 1 68.56 758 SER B N 1
ATOM 12948 C CA . SER B 1 758 ? 11.32 7.684 -23.562 1 68.56 758 SER B CA 1
ATOM 12949 C C . SER B 1 758 ? 10.812 6.531 -24.422 1 68.56 758 SER B C 1
ATOM 12951 O O . SER B 1 758 ? 10.914 5.363 -24.031 1 68.56 758 SER B O 1
ATOM 12953 N N . TYR B 1 759 ? 10.484 6.895 -25.531 1 52.31 759 TYR B N 1
ATOM 12954 C CA . TYR B 1 759 ? 9.898 5.93 -26.453 1 52.31 759 TYR B CA 1
ATOM 12955 C C . TYR B 1 759 ? 10.961 5.02 -27.047 1 52.31 759 TYR B C 1
ATOM 12957 O O . TYR B 1 759 ? 10.789 3.799 -27.094 1 52.31 759 TYR B O 1
ATOM 12965 N N . THR B 1 760 ? 11.953 5.613 -27.469 1 55.75 760 THR B N 1
ATOM 12966 C CA . THR B 1 760 ? 13.039 4.902 -28.141 1 55.75 760 THR B CA 1
ATOM 12967 C C . THR B 1 760 ? 13.703 3.914 -27.203 1 55.75 760 THR B C 1
ATOM 12969 O O . THR B 1 760 ? 14.086 2.814 -27.609 1 55.75 760 THR B O 1
ATOM 12972 N N . ASN B 1 761 ? 13.734 4.316 -26 1 61.03 761 ASN B N 1
ATOM 12973 C CA . ASN B 1 761 ? 14.484 3.502 -25.047 1 61.03 761 ASN B CA 1
ATOM 12974 C C . ASN B 1 761 ? 13.555 2.734 -24.109 1 61.03 761 ASN B C 1
ATOM 12976 O O . ASN B 1 761 ? 14.016 2.08 -23.172 1 61.03 761 ASN B O 1
ATOM 12980 N N . LYS B 1 762 ? 12.336 2.77 -24.359 1 51.97 762 LYS B N 1
ATOM 12981 C CA . LYS B 1 762 ? 11.297 2.062 -23.625 1 51.97 762 LYS B CA 1
ATOM 12982 C C . LYS B 1 762 ? 11.43 2.293 -22.125 1 51.97 762 LYS B C 1
ATOM 12984 O O . LYS B 1 762 ? 11.43 1.34 -21.344 1 51.97 762 LYS B O 1
ATOM 12989 N N . ARG B 1 763 ? 11.703 3.516 -21.859 1 61.94 763 ARG B N 1
ATOM 12990 C CA . ARG B 1 763 ? 11.836 3.896 -20.469 1 61.94 763 ARG B CA 1
ATOM 12991 C C . ARG B 1 763 ? 10.484 4.266 -19.859 1 61.94 763 ARG B C 1
ATOM 12993 O O . ARG B 1 763 ? 9.922 5.316 -20.188 1 61.94 763 ARG B O 1
ATOM 13000 N N . ASP B 1 764 ? 10.016 3.396 -18.875 1 55.38 764 ASP B N 1
ATOM 13001 C CA . ASP B 1 764 ? 8.742 3.678 -18.219 1 55.38 764 ASP B CA 1
ATOM 13002 C C . ASP B 1 764 ? 8.898 4.801 -17.203 1 55.38 764 ASP B C 1
ATOM 13004 O O . ASP B 1 764 ? 9.93 4.902 -16.531 1 55.38 764 ASP B O 1
ATOM 13008 N N . ASN B 1 765 ? 7.945 5.742 -17.125 1 62.03 765 ASN B N 1
ATOM 13009 C CA . ASN B 1 765 ? 7.871 6.832 -16.156 1 62.03 765 ASN B CA 1
ATOM 13010 C C . ASN B 1 765 ? 9.062 7.773 -16.281 1 62.03 765 ASN B C 1
ATOM 13012 O O . ASN B 1 765 ? 9.578 8.273 -15.273 1 62.03 765 ASN B O 1
ATOM 13016 N N . PHE B 1 766 ? 9.453 7.895 -17.562 1 76.75 766 PHE B N 1
ATOM 13017 C CA . PHE B 1 766 ? 10.602 8.75 -17.812 1 76.75 766 PHE B CA 1
ATOM 13018 C C . PHE B 1 766 ? 10.242 10.219 -17.609 1 76.75 766 PHE B C 1
ATOM 13020 O O . PHE B 1 766 ? 11.055 11 -17.109 1 76.75 766 PHE B O 1
ATOM 13027 N N . ILE B 1 767 ? 9.039 10.547 -18 1 77.94 767 ILE B N 1
ATOM 13028 C CA . ILE B 1 767 ? 8.594 11.938 -17.922 1 77.94 767 ILE B CA 1
ATOM 13029 C C . ILE B 1 767 ? 7.629 12.102 -16.75 1 77.94 767 ILE B C 1
ATOM 13031 O O . ILE B 1 767 ? 6.645 11.367 -16.641 1 77.94 767 ILE B O 1
ATOM 13035 N N . ILE B 1 768 ? 7.965 13.031 -15.852 1 78.81 768 ILE B N 1
ATOM 13036 C CA . ILE B 1 768 ? 7.125 13.352 -14.703 1 78.81 768 ILE B CA 1
ATOM 13037 C C . ILE B 1 768 ? 6.59 14.773 -14.828 1 78.81 768 ILE B C 1
ATOM 13039 O O . ILE B 1 768 ? 7.316 15.742 -14.57 1 78.81 768 ILE B O 1
ATOM 13043 N N . PRO B 1 769 ? 5.355 14.93 -15.195 1 76.62 769 PRO B N 1
ATOM 13044 C CA . PRO B 1 769 ? 4.793 16.281 -15.312 1 76.62 769 PRO B CA 1
ATOM 13045 C C . PRO B 1 769 ? 4.406 16.875 -13.961 1 76.62 769 PRO B C 1
ATOM 13047 O O . PRO B 1 769 ? 3.818 16.188 -13.125 1 76.62 769 PRO B O 1
ATOM 13050 N N . ILE B 1 770 ? 4.855 18.078 -13.703 1 76.94 770 ILE B N 1
ATOM 13051 C CA . ILE B 1 770 ? 4.523 18.859 -12.516 1 76.94 770 ILE B CA 1
ATOM 13052 C C . ILE B 1 770 ? 3.619 20.031 -12.891 1 76.94 770 ILE B C 1
ATOM 13054 O O . ILE B 1 770 ? 4.051 20.953 -13.586 1 76.94 770 ILE B O 1
ATOM 13058 N N . ILE B 1 771 ? 2.416 20 -12.469 1 71 771 ILE B N 1
ATOM 13059 C CA . ILE B 1 771 ? 1.486 21.078 -12.797 1 71 771 ILE B CA 1
ATOM 13060 C C . ILE B 1 771 ? 1.53 22.156 -11.711 1 71 771 ILE B C 1
ATOM 13062 O O . ILE B 1 771 ? 1.193 21.891 -10.555 1 71 771 ILE B O 1
ATOM 13066 N N . LEU B 1 772 ? 2.061 23.297 -11.969 1 67.56 772 LEU B N 1
ATOM 13067 C CA . LEU B 1 772 ? 2.146 24.359 -10.984 1 67.56 772 LEU B CA 1
ATOM 13068 C C . LEU B 1 772 ? 0.967 25.328 -11.125 1 67.56 772 LEU B C 1
ATOM 13070 O O . LEU B 1 772 ? 0.673 26.094 -10.195 1 67.56 772 LEU B O 1
ATOM 13074 N N . GLU B 1 773 ? 0.427 25.484 -12.383 1 59.12 773 GLU B N 1
ATOM 13075 C CA . GLU B 1 773 ? -0.726 26.359 -12.617 1 59.12 773 GLU B CA 1
ATOM 13076 C C . GLU B 1 773 ? -1.864 25.594 -13.289 1 59.12 773 GLU B C 1
ATOM 13078 O O . GLU B 1 773 ? -1.624 24.656 -14.055 1 59.12 773 GLU B O 1
ATOM 13083 N N . SER B 1 774 ? -2.957 25.75 -12.758 1 49.34 774 SER B N 1
ATOM 13084 C CA . SER B 1 774 ? -4.117 25.094 -13.352 1 49.34 774 SER B CA 1
ATOM 13085 C C . SER B 1 774 ? -4.203 25.391 -14.844 1 49.34 774 SER B C 1
ATOM 13087 O O . SER B 1 774 ? -4.355 26.531 -15.258 1 49.34 774 SER B O 1
ATOM 13089 N N . THR B 1 775 ? -3.271 25.016 -15.562 1 48.44 775 THR B N 1
ATOM 13090 C CA . THR B 1 775 ? -3.311 25.359 -16.984 1 48.44 775 THR B CA 1
ATOM 13091 C C . THR B 1 775 ? -4.379 24.547 -17.703 1 48.44 775 THR B C 1
ATOM 13093 O O . THR B 1 775 ? -4.66 23.406 -17.328 1 48.44 775 THR B O 1
ATOM 13096 N N . ASP B 1 776 ? -5.172 25.25 -18.391 1 42.91 776 ASP B N 1
ATOM 13097 C CA . ASP B 1 776 ? -6.098 24.672 -19.359 1 42.91 776 ASP B CA 1
ATOM 13098 C C . ASP B 1 776 ? -5.375 23.703 -20.297 1 42.91 776 ASP B C 1
ATOM 13100 O O . ASP B 1 776 ? -6.008 22.844 -20.906 1 42.91 776 ASP B O 1
ATOM 13104 N N . VAL B 1 777 ? -4.215 24.078 -20.578 1 40.59 777 VAL B N 1
ATOM 13105 C CA . VAL B 1 777 ? -3.486 23.531 -21.719 1 40.59 777 VAL B CA 1
ATOM 13106 C C . VAL B 1 777 ? -2.928 22.156 -21.359 1 40.59 777 VAL B C 1
ATOM 13108 O O . VAL B 1 777 ? -2.281 21.5 -22.188 1 40.59 777 VAL B O 1
ATOM 13111 N N . SER B 1 778 ? -2.672 21.922 -20.219 1 45.19 778 SER B N 1
ATOM 13112 C CA . SER B 1 778 ? -1.863 20.812 -19.75 1 45.19 778 SER B CA 1
ATOM 13113 C C . SER B 1 778 ? -2.408 19.484 -20.266 1 45.19 778 SER B C 1
ATOM 13115 O O . SER B 1 778 ? -1.815 18.422 -20.031 1 45.19 778 SER B O 1
ATOM 13117 N N . ALA B 1 779 ? -3.576 19.562 -20.656 1 40.53 779 ALA B N 1
ATOM 13118 C CA . ALA B 1 779 ? -4.441 18.406 -20.875 1 40.53 779 ALA B CA 1
ATOM 13119 C C . ALA B 1 779 ? -3.914 17.531 -22.016 1 40.53 779 ALA B C 1
ATOM 13121 O O . ALA B 1 779 ? -4.078 16.312 -21.984 1 40.53 779 ALA B O 1
ATOM 13122 N N . ASP B 1 780 ? -3.395 18.25 -23.047 1 39.31 780 ASP B N 1
ATOM 13123 C CA . ASP B 1 780 ? -3.383 17.453 -24.266 1 39.31 780 ASP B CA 1
ATOM 13124 C C . ASP B 1 780 ? -2.266 16.406 -24.234 1 39.31 780 ASP B C 1
ATOM 13126 O O . ASP B 1 780 ? -2.496 15.234 -24.516 1 39.31 780 ASP B O 1
ATOM 13130 N N . ARG B 1 781 ? -1.084 17.094 -24.016 1 43.84 781 ARG B N 1
ATOM 13131 C CA . ARG B 1 781 ? 0.071 16.234 -24.25 1 43.84 781 ARG B CA 1
ATOM 13132 C C . ARG B 1 781 ? 0.344 15.344 -23.047 1 43.84 781 ARG B C 1
ATOM 13134 O O . ARG B 1 781 ? 1.075 14.352 -23.156 1 43.84 781 ARG B O 1
ATOM 13141 N N . PHE B 1 782 ? -0.154 15.922 -21.859 1 45 782 PHE B N 1
ATOM 13142 C CA . PHE B 1 782 ? 0.18 15.164 -20.656 1 45 782 PHE B CA 1
ATOM 13143 C C . PHE B 1 782 ? -1.061 14.5 -20.078 1 45 782 PHE B C 1
ATOM 13145 O O . PHE B 1 782 ? -1.077 14.125 -18.906 1 45 782 PHE B O 1
ATOM 13152 N N . SER B 1 783 ? -2.031 14.609 -20.766 1 40.34 783 SER B N 1
ATOM 13153 C CA . SER B 1 783 ? -3.324 14.117 -20.297 1 40.34 783 SER B CA 1
ATOM 13154 C C . SER B 1 783 ? -3.215 12.68 -19.797 1 40.34 783 SER B C 1
ATOM 13156 O O . SER B 1 783 ? -3.998 12.258 -18.938 1 40.34 783 SER B O 1
ATOM 13158 N N . THR B 1 784 ? -2.117 11.969 -20.297 1 36.84 784 THR B N 1
ATOM 13159 C CA . THR B 1 784 ? -2.035 10.539 -20.016 1 36.84 784 THR B CA 1
ATOM 13160 C C . THR B 1 784 ? -1.077 10.281 -18.859 1 36.84 784 THR B C 1
ATOM 13162 O O . THR B 1 784 ? -0.887 9.133 -18.453 1 36.84 784 THR B O 1
ATOM 13165 N N . ILE B 1 785 ? -0.399 11.406 -18.469 1 43.06 785 ILE B N 1
ATOM 13166 C CA . ILE B 1 785 ? 0.617 11.258 -17.422 1 43.06 785 ILE B CA 1
ATOM 13167 C C . ILE B 1 785 ? 0.086 11.805 -16.109 1 43.06 785 ILE B C 1
ATOM 13169 O O . ILE B 1 785 ? -0.545 12.867 -16.078 1 43.06 785 ILE B O 1
ATOM 13173 N N . ILE B 1 786 ? -0.009 10.891 -15.195 1 39.31 786 ILE B N 1
ATOM 13174 C CA . ILE B 1 786 ? -0.342 11.414 -13.883 1 39.31 786 ILE B CA 1
ATOM 13175 C C . ILE B 1 786 ? 0.611 12.555 -13.523 1 39.31 786 ILE B C 1
ATOM 13177 O O . ILE B 1 786 ? 1.825 12.352 -13.438 1 39.31 786 ILE B O 1
ATOM 13181 N N . CYS B 1 787 ? 0.022 13.68 -13.648 1 48.75 787 CYS B N 1
ATOM 13182 C CA . CYS B 1 787 ? 0.808 14.867 -13.336 1 48.75 787 CYS B CA 1
ATOM 13183 C C . CYS B 1 787 ? 0.893 15.078 -11.828 1 48.75 787 CYS B C 1
ATOM 13185 O O . CYS B 1 787 ? -0.039 14.742 -11.094 1 48.75 787 CYS B O 1
ATOM 13187 N N . LEU B 1 788 ? 2.041 15.234 -11.398 1 57.28 788 LEU B N 1
ATOM 13188 C CA . LEU B 1 788 ? 2.168 15.703 -10.023 1 57.28 788 LEU B CA 1
ATOM 13189 C C . LEU B 1 788 ? 1.596 17.109 -9.867 1 57.28 788 LEU B C 1
ATOM 13191 O O . LEU B 1 788 ? 2.043 18.047 -10.539 1 57.28 788 LEU B O 1
ATOM 13195 N N . ASP B 1 789 ? 0.408 17.188 -9.297 1 48.03 789 ASP B N 1
ATOM 13196 C CA . ASP B 1 789 ? -0.259 18.469 -9.094 1 48.03 789 ASP B CA 1
ATOM 13197 C C . ASP B 1 789 ? 0.465 19.312 -8.039 1 48.03 789 ASP B C 1
ATOM 13199 O O . ASP B 1 789 ? 0.547 18.906 -6.879 1 48.03 789 ASP B O 1
ATOM 13203 N N . GLY B 1 790 ? 1.069 20.172 -8.547 1 53.75 790 GLY B N 1
ATOM 13204 C CA . GLY B 1 790 ? 1.711 21.125 -7.641 1 53.75 790 GLY B CA 1
ATOM 13205 C C . GLY B 1 790 ? 0.94 22.422 -7.484 1 53.75 790 GLY B C 1
ATOM 13206 O O . GLY B 1 790 ? 1.493 23.422 -7.035 1 53.75 790 GLY B O 1
ATOM 13207 N N . VAL B 1 791 ? -0.477 22.172 -8.039 1 41.81 791 VAL B N 1
ATOM 13208 C CA . VAL B 1 791 ? -1.29 23.391 -7.934 1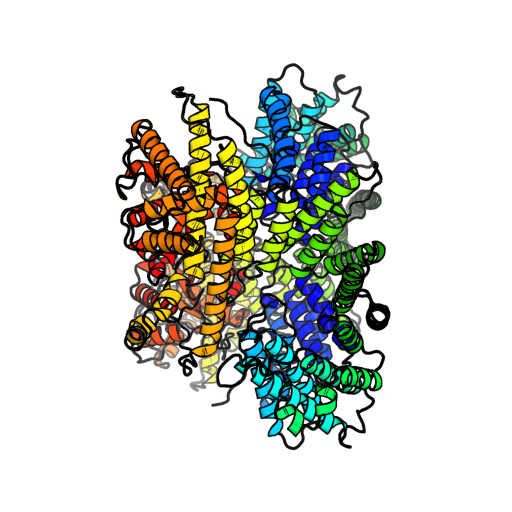 41.81 791 VAL B CA 1
ATOM 13209 C C . VAL B 1 791 ? -1.672 23.625 -6.477 1 41.81 791 VAL B C 1
ATOM 13211 O O . VAL B 1 791 ? -2.207 22.734 -5.809 1 41.81 791 VAL B O 1
ATOM 13214 N N . GLU B 1 792 ? -1.378 24.641 -5.926 1 44.88 792 GLU B N 1
ATOM 13215 C CA . GLU B 1 792 ? -1.623 25.094 -4.559 1 44.88 792 GLU B CA 1
ATOM 13216 C C . GLU B 1 792 ? -0.673 24.406 -3.576 1 44.88 792 GLU B C 1
ATOM 13218 O O . GLU B 1 792 ? -0.138 25.047 -2.672 1 44.88 792 GLU B O 1
ATOM 13223 N N . TYR B 1 793 ? -0.649 22.844 -3.889 1 48.38 793 TYR B N 1
ATOM 13224 C CA . TYR B 1 793 ? 0.209 22.109 -2.969 1 48.38 793 TYR B CA 1
ATOM 13225 C C . TYR B 1 793 ? 1.06 21.094 -3.715 1 48.38 793 TYR B C 1
ATOM 13227 O O . TYR B 1 793 ? 0.564 20.391 -4.598 1 48.38 793 TYR B O 1
ATOM 13235 N N . PHE B 1 794 ? 2.414 21.25 -3.445 1 58.38 794 PHE B N 1
ATOM 13236 C CA . PHE B 1 794 ? 3.34 20.359 -4.129 1 58.38 794 PHE B CA 1
ATOM 13237 C C . PHE B 1 794 ? 3.715 19.188 -3.232 1 58.38 794 PHE B C 1
ATOM 13239 O O . PHE B 1 794 ? 4.254 19.375 -2.139 1 58.38 794 PHE B O 1
ATOM 13246 N N . ASP B 1 795 ? 3.258 17.969 -3.518 1 60.25 795 ASP B N 1
ATOM 13247 C CA . ASP B 1 795 ? 3.607 16.75 -2.787 1 60.25 795 ASP B CA 1
ATOM 13248 C C . ASP B 1 795 ? 5.023 16.297 -3.133 1 60.25 795 ASP B C 1
ATOM 13250 O O . ASP B 1 795 ? 5.223 15.539 -4.086 1 60.25 795 ASP B O 1
ATOM 13254 N N . TRP B 1 796 ? 5.965 16.719 -2.375 1 67.62 796 TRP B N 1
ATOM 13255 C CA . TRP B 1 796 ? 7.375 16.453 -2.635 1 67.62 796 TRP B CA 1
ATOM 13256 C C . TRP B 1 796 ? 7.668 14.961 -2.535 1 67.62 796 TRP B C 1
ATOM 13258 O O . TRP B 1 796 ? 8.438 14.414 -3.328 1 67.62 796 TRP B O 1
ATOM 13268 N N . ASP B 1 797 ? 7.047 14.289 -1.616 1 60.56 797 ASP B N 1
ATOM 13269 C CA . ASP B 1 797 ? 7.316 12.867 -1.423 1 60.56 797 ASP B CA 1
ATOM 13270 C C . ASP B 1 797 ? 6.859 12.055 -2.633 1 60.56 797 ASP B C 1
ATOM 13272 O O . ASP B 1 797 ? 7.531 11.102 -3.031 1 60.56 797 ASP B O 1
ATOM 13276 N N . LYS B 1 798 ? 5.699 12.523 -3.066 1 65.25 798 LYS B N 1
ATOM 13277 C CA . LYS B 1 798 ? 5.223 11.844 -4.27 1 65.25 798 LYS B CA 1
ATOM 13278 C C . LYS B 1 798 ? 6.191 12.047 -5.434 1 65.25 798 LYS B C 1
ATOM 13280 O O . LYS B 1 798 ? 6.422 11.125 -6.219 1 65.25 798 LYS B O 1
ATOM 13285 N N . LEU B 1 799 ? 6.711 13.227 -5.504 1 72.88 799 LEU B N 1
ATOM 13286 C CA . LEU B 1 799 ? 7.672 13.508 -6.562 1 72.88 799 LEU B CA 1
ATOM 13287 C C . LEU B 1 799 ? 8.93 12.664 -6.391 1 72.88 799 LEU B C 1
ATOM 13289 O O . LEU B 1 799 ? 9.43 12.078 -7.355 1 72.88 799 LEU B O 1
ATOM 13293 N N . VAL B 1 800 ? 9.359 12.562 -5.207 1 70.69 800 VAL B N 1
ATOM 13294 C CA . VAL B 1 800 ? 10.578 11.805 -4.934 1 70.69 800 VAL B CA 1
ATOM 13295 C C . VAL B 1 800 ? 10.352 10.328 -5.234 1 70.69 800 VAL B C 1
ATOM 13297 O O . VAL B 1 800 ? 11.211 9.664 -5.828 1 70.69 800 VAL B O 1
ATOM 13300 N N . ARG B 1 801 ? 9.195 9.852 -4.859 1 66.44 801 ARG B N 1
ATOM 13301 C CA . ARG B 1 801 ? 8.859 8.469 -5.164 1 66.44 801 ARG B CA 1
ATOM 13302 C C . ARG B 1 801 ? 8.82 8.227 -6.668 1 66.44 801 ARG B C 1
ATOM 13304 O O . ARG B 1 801 ? 9.25 7.18 -7.148 1 66.44 801 ARG B O 1
ATOM 13311 N N . SER B 1 802 ? 8.242 9.234 -7.316 1 67.5 802 SER B N 1
ATOM 13312 C CA . SER B 1 802 ? 8.125 9.109 -8.766 1 67.5 802 SER B CA 1
ATOM 13313 C C . SER B 1 802 ? 9.5 9.086 -9.43 1 67.5 802 SER B C 1
ATOM 13315 O O . SER B 1 802 ? 9.703 8.391 -10.422 1 67.5 802 SER B O 1
ATOM 13317 N N . ILE B 1 803 ? 10.375 9.852 -8.891 1 74.5 803 ILE B N 1
ATOM 13318 C CA . ILE B 1 803 ? 11.727 9.906 -9.445 1 74.5 803 ILE B CA 1
ATOM 13319 C C . ILE B 1 803 ? 12.438 8.578 -9.195 1 74.5 803 ILE B C 1
ATOM 13321 O O . ILE B 1 803 ? 13.203 8.109 -10.039 1 74.5 803 ILE B O 1
ATOM 13325 N N . ASN B 1 804 ? 11.977 7.973 -8.109 1 61.38 804 ASN B N 1
ATOM 13326 C CA . ASN B 1 804 ? 12.664 6.742 -7.727 1 61.38 804 ASN B CA 1
ATOM 13327 C C . ASN B 1 804 ? 12.039 5.52 -8.391 1 61.38 804 ASN B C 1
ATOM 13329 O O . ASN B 1 804 ? 12.609 4.434 -8.367 1 61.38 804 ASN B O 1
ATOM 13333 N N . GLN B 1 805 ? 10.758 5.75 -8.969 1 54.53 805 GLN B N 1
ATOM 13334 C CA . GLN B 1 805 ? 10.055 4.613 -9.555 1 54.53 805 GLN B CA 1
ATOM 13335 C C . GLN B 1 805 ? 10.836 4.027 -10.734 1 54.53 805 GLN B C 1
ATOM 13337 O O . GLN B 1 805 ? 11.414 4.77 -11.523 1 54.53 805 GLN B O 1
ATOM 13342 N N . ARG B 1 806 ? 11.281 2.754 -10.781 1 49.03 806 ARG B N 1
ATOM 13343 C CA . ARG B 1 806 ? 12.023 2.102 -11.859 1 49.03 806 ARG B CA 1
ATOM 13344 C C . ARG B 1 806 ? 11.086 1.625 -12.961 1 49.03 806 ARG B C 1
ATOM 13346 O O . ARG B 1 806 ? 9.953 1.231 -12.688 1 49.03 806 ARG B O 1
#

Radius of gyration: 37.2 Å; Cα contacts (8 Å, |Δi|>4): 2111; chains: 2; bounding box: 95×111×90 Å

Solvent-accessible surface area (backbone atoms only — not comparable to full-atom values): 85269 Å² total; per-residue (Å²): 132,81,78,79,74,86,59,27,67,83,56,49,93,50,51,51,78,68,56,78,44,62,64,60,52,52,43,48,41,45,38,53,56,52,46,45,77,52,26,68,52,67,63,59,25,39,40,44,34,41,44,44,15,53,49,28,38,65,64,73,32,52,71,59,13,49,52,29,23,47,55,36,39,73,77,37,78,62,43,44,32,38,37,36,39,43,25,51,53,27,42,68,44,62,36,53,67,62,19,49,55,38,43,51,53,45,48,53,46,60,70,61,68,46,64,65,43,54,26,49,40,38,34,37,50,17,50,43,55,68,70,41,55,89,84,72,97,46,64,68,59,39,49,48,22,38,49,34,28,50,50,18,51,58,56,47,67,74,45,90,86,57,65,63,64,52,56,48,53,51,50,54,54,40,40,54,34,31,51,57,40,37,67,66,24,70,88,37,65,65,58,27,50,52,34,47,48,52,34,54,51,52,44,48,51,51,55,52,51,66,70,38,77,83,36,62,88,48,45,81,38,61,36,48,26,44,54,54,12,43,45,33,27,49,49,18,50,50,38,65,66,50,76,81,52,45,56,50,97,90,43,79,47,87,55,87,67,86,62,75,55,66,63,40,59,76,69,69,39,54,66,40,52,76,39,26,65,54,25,35,55,54,12,37,69,56,37,72,82,42,43,66,44,28,34,53,44,18,54,57,45,49,62,43,77,92,38,79,94,53,74,43,70,67,53,49,51,38,43,50,52,18,48,51,33,22,50,52,28,38,72,76,40,76,51,79,53,39,37,67,40,36,44,50,47,15,51,44,26,39,52,48,17,74,51,65,68,41,66,68,32,42,53,48,14,48,52,32,41,52,57,33,47,74,66,53,76,48,39,64,58,25,40,50,47,14,51,50,27,40,51,61,37,64,52,76,71,84,72,84,85,50,62,72,56,32,54,50,25,44,50,49,14,32,48,24,38,45,51,16,61,67,59,36,69,89,59,79,58,32,64,58,30,39,52,49,13,51,52,32,41,73,74,63,40,50,70,59,13,40,55,26,13,50,53,11,45,53,49,46,58,48,55,40,76,52,56,38,55,51,55,28,49,51,51,50,47,52,52,47,53,57,49,56,66,68,49,71,68,83,77,64,82,73,82,46,72,66,54,53,51,49,51,46,50,49,49,37,52,49,50,49,51,48,52,54,50,51,47,48,40,60,56,30,39,37,66,61,50,51,47,44,69,75,44,62,78,69,74,72,65,74,64,75,62,76,72,74,58,64,51,90,51,80,65,71,65,58,78,71,73,65,60,67,66,51,46,32,26,48,50,19,26,50,50,46,48,52,50,49,26,49,40,34,68,76,37,43,68,53,45,31,45,50,32,41,50,26,57,65,44,92,40,73,69,34,40,52,48,24,51,49,51,52,61,40,45,57,60,77,64,93,70,55,59,62,55,54,46,50,25,47,50,52,54,52,50,51,55,52,54,60,71,66,48,81,68,72,44,43,77,86,76,60,50,76,70,61,74,58,62,67,75,80,54,43,90,54,23,50,43,92,83,29,70,16,29,25,26,56,41,57,27,78,90,44,44,64,53,44,51,68,46,50,45,42,42,40,26,66,60,71,42,30,8,64,37,40,67,88,78,64,41,62,84,90,54,53,65,66,58,38,50,53,49,47,53,72,33,25,58,22,34,36,33,43,37,38,68,57,20,82,70,27,65,66,36,48,48,50,49,50,49,46,50,49,46,28,58,75,63,68,42,68,71,25,69,42,38,32,28,58,39,91,33,85,67,54,47,73,86,39,58,27,36,82,51,46,53,31,50,75,48,66,52,60,66,59,49,52,50,50,65,64,52,120,131,81,77,80,75,86,58,29,67,84,57,49,91,51,52,51,78,69,57,76,45,63,63,59,51,52,43,48,41,44,37,53,54,53,47,45,77,51,25,68,52,67,63,58,24,40,39,44,33,42,44,44,15,51,49,28,39,64,63,73,32,53,70,60,14,49,51,30,23,48,54,35,39,74,77,37,76,62,44,46,33,38,37,36,40,46,26,52,54,26,42,66,44,61,36,54,68,60,19,50,55,39,43,52,53,45,48,53,48,60,70,63,66,48,65,66,42,53,25,49,39,36,33,36,50,17,49,42,57,70,70,40,55,88,83,72,98,47,65,68,58,38,50,50,22,37,50,34,28,50,50,18,51,57,58,46,68,74,45,91,83,58,64,62,62,52,56,50,53,50,51,54,53,39,41,53,34,31,52,57,38,38,68,65,25,70,87,37,65,65,60,27,50,50,35,49,45,51,35,55,51,50,46,48,50,51,55,53,51,66,69,37,76,83,35,63,88,49,47,83,37,64,36,48,26,46,53,53,13,44,45,32,26,49,50,17,51,50,38,66,64,50,74,80,53,45,57,50,98,90,44,79,47,88,57,86,66,87,61,76,56,66,62,38,61,75,69,70,39,53,66,39,50,75,38,28,64,54,25,36,52,54,12,38,71,57,37,72,82,41,44,67,43,28,35,54,44,18,54,58,45,51,62,43,78,93,38,77,95,54,74,42,71,66,54,49,52,39,41,51,51,19,49,52,32,23,49,52,28,38,71,76,42,77,52,79,52,40,38,67,38,36,44,50,45,14,50,45,25,39,53,48,18,75,51,65,67,41,65,68,32,42,52,49,15,47,53,31,42,54,57,34,45,74,66,53,78,46,40,63,58,25,40,50,48,14,50,51,28,40,52,62,36,64,54,73,73,83,69,84,86,49,59,71,52,31,54,49,25,45,49,50,15,32,50,24,39,44,50,17,60,66,59,36,68,90,58,78,57,32,65,56,29,41,51,49,14,52,50,31,41,73,74,63,39,49,71,60,13,39,55,26,15,49,52,11,43,54,49,46,57,48,56,40,77,52,56,37,55,51,55,27,49,54,51,49,45,52,53,47,52,58,49,55,68,68,51,71,68,84,76,65,82,74,83,45,74,66,54,53,51,50,50,47,50,47,49,36,51,50,50,48,50,49,51,54,51,52,48,48,38,59,57,30,39,36,66,62,51,50,47,43,67,75,42,61,78,67,74,72,65,76,64,74,62,75,72,73,58,65,50,89,52,82,64,71,65,59,80,72,76,62,62,65,66,52,45,31,25,48,50,19,26,50,51,46,47,51,50,49,25,49,40,33,68,77,38,43,68,52,44,30,45,49,32,41,50,26,58,67,43,91,40,74,68,34,39,52,48,23,50,49,52,52,62,41,46,58,59,77,63,94,69,56,60,62,56,54,47,51,24,47,50,52,53,50,50,53,56,53,53,58,72,66,46,82,66,71,47,45,76,86,74,58,51,75,71,64,73,58,63,67,75,80,55,43,92,53,23,50,42,93,83,27,70,17,28,24,26,56,43,55,27,77,90,45,44,62,53,44,53,67,46,50,45,41,41,41,27,67,60,70,44,30,7,64,37,39,65,87,78,64,40,62,85,90,54,55,68,64,57,40,48,52,51,46,54,72,31,24,60,22,34,36,34,43,39,38,68,57,20,81,69,26,66,67,37,48,48,49,50,50,48,46,51,49,46,27,57,76,63,67,42,71,71,25,68,43,37,31,27,57,39,90,33,86,67,54,48,74,87,40,57,26,36,81,50,45,56,30,49,74,48,66,51,61,66,60,50,52,50,50,67,64,53,119

Sequence (1612 aa):
MEEQTDFGHFSLSLNASQVQSEATLSHTIAKVKSLLDDYVDGFSANAIRNLVGVFYFYNKAPEESLKYFQDVLKNDQDNLNALANQVFVYKRLFRTRKADDTYRKLEVVLSSRNAVAVSVQKAECGFAYLFDCYMNNVRPRWDRCTSTFEEALHELESVKDIEKRIKLEIKFWTMQSYQKRYETDVRDQIKHQETFNKAVNIIHQITEALGTDEFKDCRNTKTVSNVAAVSKAYLGTFFFKKPDTKWNEKGLTEVDKTIIPPVVEETGRTEEFRDPRICFIKALKENPDNREVRIRYANYLRDIRNEKEEATEENRKRLDEALEHVNHSLSLDDSEANWFGRITKASIYFSKYQLFKNKNDLESAIRDWEFADSFHHTSRIFSQLANAYRLMALRDGSDAELDLDKDEYITKACVYFWKSVQMLGTQKWPEIHRCYGRFLRDLGDKREAIECFKRAMEIDTANKPTKSFEHLFETFLQMYEEEVQDLPNCSSESVDENDHKVELRVDRLLFEIAYWFRFAVKKYKVLDLKEKDEHPEASKAQKPDPKFTRSYSVQTDIGIVPSTIDIKAKEAANLFEKHTRRFCDEYKTAMAHLCAYFESVTESYSDRISKMIQQSASFKSTEDVEWNKIMEYWTRRRSKLSQHSGIASCPACGNLTNKLSYSEPPEKARNEIYKYDFYVVYPENQREWVLYSLIQKLEGVYGFKGAINDRDAIPGDNIFKSISHLIENCHRVLVVLTREFYQDRWCMHSLDLAESHSYTNKRDNFIIPIILESTDVSADRFSTIICLDGVEYFDWDKLVRSINQRMEEQTDFGHFSLSLNASQVQSEATLSHTIAKVKSLLDDYVDGFSANAIRNLVGVFYFYNKAPEESLKYFQDVLKNDQDNLNALANQVFVYKRLFRTRKADDTYRKLEVVLSSRNAVAVSVQKAECGFAYLFDCYMNNVRPRWDRCTSTFEEALHELESVKDIEKRIKLEIKFWTMQSYQKRYETDVRDQIKHQETFNKAVNIIHQITEALGTDEFKDCRNTKTVSNVAAVSKAYLGTFFFKKPDTKWNEKGLTEVDKTIIPPVVEETGRTEEFRDPRICFIKALKENPDNREVRIRYANYLRDIRNEKEEATEENRKRLDEALEHVNHSLSLDDSEANWFGRITKASIYFSKYQLFKNKNDLESAIRDWEFADSFHHTSRIFSQLANAYRLMALRDGSDAELDLDKDEYITKACVYFWKSVQMLGTQKWPEIHRCYGRFLRDLGDKREAIECFKRAMEIDTANKPTKSFEHLFETFLQMYEEEVQDLPNCSSESVDENDHKVELRVDRLLFEIAYWFRFAVKKYKVLDLKEKDEHPEASKAQKPDPKFTRSYSVQTDIGIVPSTIDIKAKEAANLFEKHTRRFCDEYKTAMAHLCAYFESVTESYSDRISKMIQQSASFKSTEDVEWNKIMEYWTRRRSKLSQHSGIASCPACGNLTNKLSYSEPPEKARNEIYKYDFYVVYPENQREWVLYSLIQKLEGVYGFKGAINDRDAIPGDNIFKSISHLIENCHRVLVVLTREFYQDRWCMHSLDLAESHSYTNKRDNFIIPIILESTDVSADRFSTIICLDGVEYFDWDKLVRSINQR

Nearest PDB structures (foldseek):
  2j67-assembly1_A  TM=6.412E-01  e=3.515E-03  Homo sapiens
  5uzb-assembly1_B  TM=7.795E-01  e=2.534E-02  Homo sapiens
  7jlx-assembly1_D  TM=7.076E-01  e=2.534E-02  Nicotiana benthamiana
  8qcb-assembly1_B  TM=3.164E-01  e=9.405E-05  Saccharomyces cerevisiae
  6qds-assembly1_A-2  TM=4.124E-01  e=9.130E-01  Homo sapiens

pLDDT: mean 77.48, std 18.91, range [20.03, 98.25]

Secondary structure (DSSP, 8-state):
-------SGGGS--GGGT---HHHHHHHHHHHHHGGGT--SHHHHHHHHHHHHHHHHHTT-HHHHHHHHHHHHHH-TT-HHHHHHHHHHHHHTT-HHHHHHHHHHHHHHHHTT-HHHHHHHHHHHHHHHHTS--S---HHHHHHHHHHHHHHHHHHHT-TT--HHHHHHHHHHHHHHHHHHHHHGGG-HHHHHHHHHHHHHHHHHHHHHHHSGGGTTTTTSHHHHHHHHHHHHHHHHHHHT-----EETTEE----S----HHHHHTT-HHHHH-THHHHHHHHHH-TT-HHHHHHHHHHHH--TTS-SS--HHHHHHHHHHHHHHHHHHHH--SGGGHHHHHHHHHHHHHHHHHH--HHHHHHHHHHHHHHHTT---HHHHHHHHHHHHHHHH-----TT-HHHHHHHHHHHHHHHHHHHHH-TT---HHHHHHHHHHHHHHT-HHHHHHHHHHHHHHS-TTS-THHHHHHHHHHHHHHHHHHTTS--TT-----HHHHHHHHHHHHHHHHHHHHHHHHHHHTTHHHHHHHHH-GGGGG-----SSGGGSS-----S----HHHHHHHHHHHHHHHHHHHHHHHH-HHHHHHHHHHHHHS--HHHHHHHHHHHHHS--SSS--HHHHHHHHHHHHHHHHHHHHS-----TTT-SGGG--------SS-SSSSSSEEEEEE--GGGHHHIIIIIIIIIIIIS---EE-HHHHSPTTS-HHHHHHHHHHTEEEEEEEE-GGGGG-HHHHHHHHHHHHHHHHTT-TT-EEEEE-S--STTHHHHTTS--EE-SS---HHHHHHHHH--/-------SGGGS--GGGT---HHHHHHHHHHHHHGGGT--SHHHHHHHHHHHHHHHHHTT-HHHHHHHHHHHHHH-TT-HHHHHHHHHHHHHTT-HHHHHHHHHHHHHHHHTT-HHHHHHHHHHHHHHHHTS--S---HHHHHHHHHHHHHHHHHHHT-TT--HHHHHHHHHHHHHHHHHHHHHGGG-HHHHHHHHHHHHHHHHHHHHHHHSGGGTTTTTSHHHHHHHHHHHHHHHHHHHT-----EETTEE----S----HHHHHTT-HHHHH-THHHHHHHHHH-TT-HHHHHHHHHHHH--TTS-S---HHHHHHHHHHHHHHHHHHHH--SGGGHHHHHHHHHHHHHHHHHH--HHHHHHHHHHHHHHHTT---HHHHHHHHHHHHHHHH-----GGGHHHHHHHHHHHHHHHHHHHHH-TT---HHHHHHHHHHHHHHT-HHHHHHHHHHHHHHS-TTS-THHHHHHHHHHHHHHHHHHTTS--TT-----HHHHHHHHHHHHHHHHHHHHHHHHHHHTTHHHHHHHHH-TTGGG-----SSGGGSS-----S----HHHHHHHHHHHHHHHHHHHHHHHH-HHHHHHHHHHHHHS--HHHHHHHHHHHHHT--SSS--HHHHHHHHHHHHHHHHHHHHS-----TTT-SGGG--------SS-SSSSSSEEEEEE--GGGHHHIIIIIIIIIIIIS---EE-HHHHSPTTS-HHHHHHHHHHTEEEEEEEE-GGGGG-HHHHHHHHHHHHHHHHTT-TT-EEEEE-S--STTHHHHTTS--EE-SS---HHHHHHHHH--

Foldseek 3Di:
DPPPDQFALVVDPFCLLVDPDLLLLVLLLLQLVCVCVQAVDDLSNLLSLQLSLVSCVSSVNNVSSLVSLVVSCVRPVLQLHSLSHNLVSCVVVVVNVVSVVSVVSNVVSVVVVPLLNVLSRLLSNLVNLLSGRDDDLDLVSLVVSLVSLVVSLVSVVPPPDDLVVNNLVSLLVSLSSLVSNLVVCLVPLVSNVVSLLSNLVSLLVSQVVLPDCSCVVPCPPSNNLLSNLVSLLVVLVCLLVDRPVCQDLFGNDPPVDPDDDPSCVVSVNVVCSVPVLVSLVVSCVSPVQDLVSLQSNLLSLQPCVVPDLALDPVNVVSLVSSLVSLVSSCVVPVDLSSLSSLQSNLSSLVSVCSHPVDPVSLVSSLVSLVVNCVRDPALVSLLVNLVSLLCVLPPPDPDPPCVVVNVVSNVSSLVSLVVSLVRCQVPQDLVSLQSNLVSCVVVVNLVVSLLSLLQSLLSDALLDACPSVLSNVVSLLVVLVVLVVVQPDVPDPDPPPVNVVSVLVSLLSLLLSLVVLVVNCVRLVLVVLVVCVVPVPPVPPDDPPVVVVPDPPPCPVPPCPVHHSSVSSVVNSVSVLVSLLVCCVVRVLSLLCSLLVLVLQPDPVSPSVSVSSVVSPPPVDPCPVVSVVSSVVSVVVLVVSLVPDVPDQPVVVNRPRPVNPADDAQCAAPDPQFRFLEEEQEDPVCSSCCRSPVRCCCRVPVNGGYDYCSPPFDPPDDSLVSLLVRLLRYQAYEYEDDQCQVVDPVSVSSVVSNVVNCVVVVRPLRYAYEYQDPHPVCCPPCVVPPHQDPDSHGRVVVVVVSSVPD/DLPPDQFALVVDPFCLLVDPDLLLLVLLLLQLVCVCVQAVDDLSNLLSLQLSLVSCVSSVNNVSSLVSLVVSCVRPVLQLHSLSHNLVSCVVVVVNVVSVVSVVSNVVSVVVVPLLNVLSRLLSNLVNLLSGRDDDLDLVSLVVSLVSLVVSLVSVVPPPDDLVVNNLVSLLVSLSSLVSNLVVCLVPLVSNVVSLLSNLVSLLVSQVVLPDCSCVVPCPPSNNLLSNLVSLLVVLVCLLVDRPVCQDLPGNDPPVDDDDDPSCVVSVNVVCSVPVLVSLVVSCVSPVQDLVSLQSNLLSLQPCVVPDLALDPVNVVSLVSSLVSLVSSCVVPVDLSSLSSLQSNLSSLVSVCSHPVDPVSLVSSLVSLVVNCVRDPALVSLLSNLVSLLCVLPPPDPDPPCVVVNVVSNVSSLVSLVVSLVRCQVPQDLPSLQSNLVSCVVVVNLVVSLLSLLQSLLSDALLDACPSVLSNVVSLLVVLVVLVVVQPDVPDPPPPPVNVVSVLVSLLSLLLSLVVLVVNCVRLVLVVLVVCVVPVPPVPPDDPPVVVVPDPPPPPVPPCPVHHSSVSSVVNSVSVLVSLLVCCVVRVLSLLCNLLVLVLQPDPVSPSVSVSSVVSPPPVDPCPVVSVVSSVVSVVVLVVSLVPPVPDQPVVSNRPRPVNPADDAQCAAPDPQFRFLEEEQEDPVCVSCCRSPVRCCCRVPVNGGYDYLSPPFDPPDDSLVSLLVRLLRYQAYEYEDDQCQVVDPVSVSSVVSNVVNCVVVVRPLRYEYEYQDPDPPCCPPCVVPPHQYPDSHGSVVVVVVSSVPD

InterPro domains:
  IPR000157 Toll/interleukin-1 receptor homology (TIR) domain [PF13676] (678-791)
  IPR000157 Toll/interleukin-1 receptor homology (TIR) domain [PS50104] (674-806)
  IPR000157 Toll/interleukin-1 receptor homology (TIR) domain [SM00255] (675-806)
  IPR011990 Tetratricopeptide-like helical domain superfamily [G3DSA:1.25.40.10] (25-214)
  IPR011990 Tetratricopeptide-like helical domain superfamily [G3DSA:1.25.40.10] (266-468)
  IPR011990 Tetratricopeptide-like helical domain superfamily [SSF48452] (51-462)
  IPR019734 Tetratricopeptide repeat [PF13181] (437-462)
  IPR019734 Tetratricopeptide repeat [PS50005] (430-463)
  IPR019734 Tetratricopeptide repeat [SM00028] (46-79)
  IPR019734 Tetratricopeptide repeat [SM00028] (430-463)
  IPR035897 Toll/interleukin-1 receptor homology (TIR) domain superfamily [G3DSA:3.40.50.10140] (672-804)
  IPR035897 Toll/interleukin-1 receptor homology (TIR) domain superfamily [SSF52200] (674-798)
  IPR042342 Tetratricopeptide repeat protein 22 [PTHR16253] (8-805)

Organism: Mytilus edulis (NCBI:txid6550)